Protein 8GQD (pdb70)

InterPro domains:
  IPR000749 ATP:guanido phosphotransferase [PTHR11547] (16-247)
  IPR014746 Glutamine synthetase/guanido kinase, catalytic domain [SSF55931] (2-262)
  IPR022414 ATP:guanido phosphotransferase, catalytic domain [PF00217] (51-243)
  IPR022414 ATP:guanido phosphotransferase, catalytic domain [PS51510] (21-244)
  IPR022415 ATP:guanido phosphotransferase active site [PS00112] (157-163)
  IPR023660 Protein arginine kinase [MF_00602] (11-335)
  IPR023660 Protein arginine kinase [cd07930] (19-243)
  IPR060285 Protein-arginine kinase McsB, C-terminal domain [PF27454] (256-333)

Solvent-accessible surface area: 75292 Å² total; per-residue (Å²): 212,62,128,17,30,116,77,43,127,31,129,47,23,91,66,12,59,149,44,12,0,26,12,27,10,32,1,85,18,10,9,12,20,63,92,42,71,5,8,22,92,122,100,76,61,79,12,0,75,122,4,8,68,51,18,83,106,22,32,110,129,44,65,49,78,48,36,111,122,66,86,137,60,34,39,88,33,32,34,22,61,58,19,24,36,73,105,5,42,155,36,99,8,0,0,5,8,5,20,116,109,72,37,22,3,10,1,0,4,9,68,1,23,9,21,2,8,3,38,2,24,44,112,63,22,58,45,15,43,88,95,0,43,74,27,28,70,56,30,18,140,49,54,84,24,15,58,25,123,82,2,0,26,12,5,18,29,52,50,15,6,1,11,7,4,52,1,9,15,12,0,1,0,4,2,0,2,45,74,136,69,27,107,125,10,22,54,63,22,16,69,102,19,23,14,30,128,26,35,54,48,72,74,92,37,103,81,0,5,0,36,33,2,14,3,15,62,2,3,9,52,60,14,85,69,5,8,76,39,1,48,112,18,11,94,68,14,30,103,23,0,87,112,16,12,114,88,20,41,102,169,68,87,47,91,18,41,18,99,4,26,71,5,6,5,20,3,31,46,1,56,41,5,43,40,104,67,0,10,56,47,5,4,18,6,14,17,0,27,41,36,139,49,17,137,40,27,34,87,20,10,19,13,0,4,15,15,0,34,47,34,7,23,95,72,104,105,105,73,107,38,3,51,67,59,12,0,49,40,0,68,114,52,10,164,158,32,83,1,28,110,84,32,121,29,130,46,23,94,79,22,76,176,62,14,0,27,17,20,10,31,1,84,18,10,10,12,18,65,93,41,73,6,9,22,94,122,102,76,62,79,12,0,76,122,4,8,67,53,16,83,106,22,30,110,128,42,63,50,78,47,36,112,121,67,86,137,61,34,40,86,38,33,33,23,52,57,20,23,35,72,104,5,43,154,37,101,7,0,0,5,6,5,20,116,111,69,36,21,3,10,0,0,3,9,66,2,24,8,21,2,8,2,37,2,22,45,111,61,23,58,46,16,46,84,97,1,44,74,26,27,71,56,29,19,136,49,53,83,25,14,60,25,121,84,1,0,26,9,4,15,28,58,52,14,6,1,12,7,2,58,0,10,15,12,0,3,0,5,2,0,2,44,74,134,75,27,106,127,13,22,61,61,22,19,80,103,23,22,17,34,135,26,35,48,48,72,74,92,39,104,82,0,9,0,36,33,1,15,3,20,65,1,2,7,55,59,16,85,67,5,8,79,37,1,47,110,20,9,84,64,12,26,102,22,0,92,120,13,19,111,92,20,42,104,165,67,86,46,90,18,40,17,99,4,21,70,6,9,5,19,2,31,48,1,61,40,6,44,41,105,67,0,12,58,47,0,4,19,0,17,18,0,20,37,24,131,42,31,115,41,76,35,57,7,2,23,10,8,6,11,7,4,35,48,33,1,16,94,73,108,105,108,74,107,36,4,53,69,61,12,0,49,10,0,67,114,51,3,166,175,39,125,13,25,113,76,40,112,30,130,47,19,102,55,22,71,126,59,17,0,28,19,22,9,33,1,83,19,10,10,8,19,60,92,39,63,3,9,21,88,121,101,77,61,78,11,0,76,124,4,8,68,51,16,83,105,22,31,111,128,43,64,49,80,50,34,112,122,67,86,137,58,35,40,92,37,32,33,20,61,58,19,24,35,74,105,5,42,153,35,99,9,0,1,5,7,4,19,115,108,69,38,20,3,10,0,0,3,10,64,1,23,10,23,2,7,2,37,1,22,46,111,62,23,59,46,15,42,86,95,0,40,74,27,27,68,57,30,14,135,48,52,82,24,13,60,23,127,84,1,0,23,11,4,15,26,54,51,14,4,1,10,8,4,53,0,9,17,12,0,3,0,5,2,0,2,45,75,136,74,28,105,126,11,23,56,62,22,15,73,102,18,23,14,30,127,25,35,46,44,72,75,92,38,105,80,0,10,0,35,34,3,14,2,12,62,2,2,9,50,59,14,83,68,6,6,79,36,1,55,109,17,10,95,85,14,26,111,30,0,85,102,13,22,114,89,25,49,104,167,67,89,46,90,21,37,17,99,4,24,72,6,7,5,19,2,32,46,0,59,42,5,42,41,105,70,0,12,59,46,0,4,18,4,19,22,0,27,43,33,129,52,31,125,44,70,40,48,8,6,26,7,1,11,13,12,3,29,46,23,6,11,79,72,98,100,98,73,94,32,1,51,62,32,10,0,51,11,0,56,99,43,6,154,181,47,125,11,25,116,74,43,132,29,130,47,42,100,77,21,86,161,60,13,0,28,17,22,10,32,2,83,19,10,9,12,18,66,95,42,71,5,9,21,95,122,101,77,62,78,10,0,76,124,4,8,67,51,18,82,105,23,31,111,128,43,63,49,79,50,34,112,123,67,86,138,59,35,42,87,38,33,34,23,58,58,20,23,35,73,102,5,43,156,36,99,8,0,1,4,6,4,19,116,110,70,38,21,3,10,1,0,2,9,64,2,23,10,22,2,8,2,37,2,22,47,111,62,22,59,47,16,45,87,96,1,42,73,28,26,71,57,30,16,138,48,52,82,24,16,60,26,122,87,2,0,25,11,4,16,30,58,52,16,5,1,11,7,3,56,0,8,16,12,0,1,0,4,2,0,2,45,74,134,78,28,106,126,10,23,66,68,21,18,86,112,23,23,15,33,134,25,36,50,50,71,73,93,37,104,80,1,9,0,35,33,3,14,2,20,63,2,4,7,57,60,14,85,68,5,7,78,38,1,45,106,17,11,88,76,14,25,111,28,0,87,109,14,18,110,90,19,38,103,167,68,86,49,89,19,40,15,101,4,25,70,6,9,6,17,2,33,48,1,60,37,5,42,42,104,67,0,13,58,46,0,4,17,2,31,19,0,49,48,30,115,45,19,128,28,79,83,93,13,8,27,24,0,6,15,15,4,33,48,35,7,18,95,75,108,107,106,74,107,38,3,52,69,50,12,0,48,20,0,67,108,36,2,150,179,147,3,90,38,25,108,47,46,54,168,66,29,74,163,105,33,49,12,0,15,37,64,5,29,75,51,12,116,92,70,29,26,74,68,2,104,160,52,8,39,33,58,70,126,8,86,21,83,92,29,78,53,38,71,84,161,149,106,181,148,4,89,37,25,109,48,47,55,169,68,29,75,163,104,34,52,13,0,15,36,63,6,30,76,53,12,115,93,71,30,26,72,69,4,105,160,51,12,38,33,55,71,131,8,91,19,78,93,26,75,47,36,72,90,145,149,104,181,148,4,90,37,23,107,42,48,55,169,68,28,74,163,104,34,45,12,0,14,33,63,5,29,75,52,11,118,93,72,30,24,73,68,1,105,158,45,6,34,33,51,50,123,16,92,18,78,92,28,73,42,36,75,90,144,151,107,179,146,3,88,42,25,108,48,46,54,168,67,28,75,164,106,35,47,12,0,16,37,63,5,30,76,52,11,118,92,72,31,26,75,70,3,104,161,48,8,36,32,53,52,120,18,92,18,80,93,27,77,46,36,76,94,145,151,106

Structure (mmCIF, N/CA/C/O backbone):
data_8GQD
#
_entry.id   8GQD
#
_cell.length_a   1.00
_cell.length_b   1.00
_cell.length_c   1.00
_cell.angle_alpha   90.00
_cell.angle_beta   90.00
_cell.angle_gamma   90.00
#
_symmetry.space_group_name_H-M   'P 1'
#
loop_
_entity.id
_entity.type
_entity.pdbx_description
1 polymer 'Protein-arginine kinase'
2 polymer 'Protein-arginine kinase activator protein'
3 non-polymer 'ZINC ION'
#
loop_
_atom_site.group_PDB
_atom_site.id
_atom_site.type_symbol
_atom_site.label_atom_id
_atom_site.label_alt_id
_atom_site.label_comp_id
_atom_site.label_asym_id
_atom_site.label_entity_id
_atom_site.label_seq_id
_atom_site.pdbx_PDB_ins_code
_atom_site.Cartn_x
_atom_site.Cartn_y
_atom_site.Cartn_z
_atom_site.occupancy
_atom_site.B_iso_or_equiv
_atom_site.auth_seq_id
_atom_site.auth_comp_id
_atom_site.auth_asym_id
_atom_site.auth_atom_id
_atom_site.pdbx_PDB_model_num
ATOM 1 N N . MET A 1 1 ? 139.925 85.590 121.142 1.00 61.80 1 MET D N 1
ATOM 2 C CA . MET A 1 1 ? 141.117 86.470 121.283 1.00 61.80 1 MET D CA 1
ATOM 3 C C . MET A 1 1 ? 141.259 86.984 122.712 1.00 61.80 1 MET D C 1
ATOM 4 O O . MET A 1 1 ? 142.188 86.615 123.432 1.00 61.80 1 MET D O 1
ATOM 9 N N . THR A 1 2 ? 140.362 87.937 123.069 1.00 63.21 2 THR D N 1
ATOM 10 C CA . THR A 1 2 ? 140.345 88.597 124.392 1.00 63.21 2 THR D CA 1
ATOM 11 C C . THR A 1 2 ? 139.628 87.614 125.297 1.00 63.21 2 THR D C 1
ATOM 12 O O . THR A 1 2 ? 138.697 86.954 124.786 1.00 63.21 2 THR D O 1
ATOM 16 N N . HIS A 1 3 ? 139.994 87.554 126.570 1.00 67.53 3 HIS D N 1
ATOM 17 C CA . HIS A 1 3 ? 139.509 86.515 127.462 1.00 67.53 3 HIS D CA 1
ATOM 18 C C . HIS A 1 3 ? 138.378 86.968 128.384 1.00 67.53 3 HIS D C 1
ATOM 19 O O . HIS A 1 3 ? 138.088 86.261 129.352 1.00 67.53 3 HIS D O 1
ATOM 26 N N . ASN A 1 4 ? 137.693 88.077 128.078 1.00 56.40 4 ASN D N 1
ATOM 27 C CA . ASN A 1 4 ? 136.655 88.644 128.941 1.00 56.40 4 ASN D CA 1
ATOM 28 C C . ASN A 1 4 ? 135.252 88.497 128.345 1.00 56.40 4 ASN D C 1
ATOM 29 O O . ASN A 1 4 ? 134.429 89.416 128.444 1.00 56.40 4 ASN D O 1
ATOM 34 N N . ILE A 1 5 ? 134.949 87.329 127.769 1.00 45.33 5 ILE D N 1
ATOM 35 C CA . ILE A 1 5 ? 133.603 86.981 127.318 1.00 45.33 5 ILE D CA 1
ATOM 36 C C . ILE A 1 5 ? 133.054 85.738 128.014 1.00 45.33 5 ILE D C 1
ATOM 37 O O . ILE A 1 5 ? 131.862 85.444 127.870 1.00 45.33 5 ILE D O 1
ATOM 42 N N . HIS A 1 6 ? 133.880 84.994 128.769 1.00 54.68 6 HIS D N 1
ATOM 43 C CA . HIS A 1 6 ? 133.350 83.983 129.687 1.00 54.68 6 HIS D CA 1
ATOM 44 C C . HIS A 1 6 ? 134.014 83.918 131.055 1.00 54.68 6 HIS D C 1
ATOM 45 O O . HIS A 1 6 ? 133.501 83.178 131.900 1.00 54.68 6 HIS D O 1
ATOM 52 N N . ASP A 1 7 ? 135.113 84.636 131.328 1.00 63.61 7 ASP D N 1
ATOM 53 C CA . ASP A 1 7 ? 135.733 84.432 132.639 1.00 63.61 7 ASP D CA 1
ATOM 54 C C . ASP A 1 7 ? 134.877 84.962 133.780 1.00 63.61 7 ASP D C 1
ATOM 55 O O . ASP A 1 7 ? 135.149 84.625 134.939 1.00 63.61 7 ASP D O 1
ATOM 60 N N . ASN A 1 8 ? 133.875 85.786 133.485 1.00 65.61 8 ASN D N 1
ATOM 61 C CA . ASN A 1 8 ? 132.835 86.145 134.443 1.00 65.61 8 ASN D CA 1
ATOM 62 C C . ASN A 1 8 ? 131.685 85.150 134.305 1.00 65.61 8 ASN D C 1
ATOM 63 O O . ASN A 1 8 ? 130.989 85.126 133.286 1.00 65.61 8 ASN D O 1
ATOM 68 N N . ILE A 1 9 ? 131.500 84.316 135.325 1.00 67.25 9 ILE D N 1
ATOM 69 C CA . ILE A 1 9 ? 130.248 83.602 135.550 1.00 67.25 9 ILE D CA 1
ATOM 70 C C . ILE A 1 9 ? 129.959 83.679 137.039 1.00 67.25 9 ILE D C 1
ATOM 71 O O . ILE A 1 9 ? 130.853 83.480 137.870 1.00 67.25 9 ILE D O 1
ATOM 76 N N . SER A 1 10 ? 128.709 83.985 137.367 1.00 65.94 10 SER D N 1
ATOM 77 C CA . SER A 1 10 ? 128.258 84.028 138.743 1.00 65.94 10 SER D CA 1
ATOM 78 C C . SER A 1 10 ? 126.755 83.783 138.761 1.00 65.94 10 SER D C 1
ATOM 79 O O . SER A 1 10 ? 126.103 83.716 137.715 1.00 65.94 10 SER D O 1
ATOM 82 N N . GLN A 1 11 ? 126.207 83.643 139.968 1.00 65.13 11 GLN D N 1
ATOM 83 C CA . GLN A 1 11 ? 124.773 83.407 140.111 1.00 65.13 11 GLN D CA 1
ATOM 84 C C . GLN A 1 11 ? 123.964 84.589 139.592 1.00 65.13 11 GLN D C 1
ATOM 85 O O . GLN A 1 11 ? 122.916 84.406 138.955 1.00 65.13 11 GLN D O 1
ATOM 91 N N . TRP A 1 12 ? 124.453 85.808 139.828 1.00 58.56 12 TRP D N 1
ATOM 92 C CA . TRP A 1 12 ? 123.679 86.998 139.488 1.00 58.56 12 TRP D CA 1
ATOM 93 C C . TRP A 1 12 ? 123.645 87.242 137.988 1.00 58.56 12 TRP D C 1
ATOM 94 O O . TRP A 1 12 ? 122.740 87.927 137.500 1.00 58.56 12 TRP D O 1
ATOM 105 N N . MET A 1 13 ? 124.624 86.722 137.245 1.00 59.69 13 MET D N 1
ATOM 106 C CA . MET A 1 13 ? 124.571 86.779 135.788 1.00 59.69 13 MET D CA 1
ATOM 107 C C . MET A 1 13 ? 123.818 85.600 135.187 1.00 59.69 13 MET D C 1
ATOM 108 O O . MET A 1 13 ? 123.368 85.691 134.039 1.00 59.69 13 MET D O 1
ATOM 113 N N . LYS A 1 14 ? 123.650 84.511 135.941 1.00 60.07 14 LYS D N 1
ATOM 114 C CA . LYS A 1 14 ? 123.080 83.274 135.404 1.00 60.07 14 LYS D CA 1
ATOM 115 C C . LYS A 1 14 ? 121.576 83.189 135.640 1.00 60.07 14 LYS D C 1
ATOM 116 O O . LYS A 1 14 ? 120.797 83.104 134.686 1.00 60.07 14 LYS D O 1
ATOM 122 N N . SER A 1 15 ? 121.157 83.206 136.904 1.00 57.16 15 SER D N 1
ATOM 123 C CA . SER A 1 15 ? 119.763 82.941 137.257 1.00 57.16 15 SER D CA 1
ATOM 124 C C . SER A 1 15 ? 118.999 84.262 137.344 1.00 57.16 15 SER D C 1
ATOM 125 O O . SER A 1 15 ? 118.590 84.710 138.417 1.00 57.16 15 SER D O 1
ATOM 128 N N . ASN A 1 16 ? 118.797 84.878 136.176 1.00 45.31 16 ASN D N 1
ATOM 129 C CA . ASN A 1 16 ? 118.169 86.197 136.060 1.00 45.31 16 ASN D CA 1
ATOM 130 C C . ASN A 1 16 ? 117.055 86.201 135.012 1.00 45.31 16 ASN D C 1
ATOM 131 O O . ASN A 1 16 ? 116.887 87.162 134.254 1.00 45.31 16 ASN D O 1
ATOM 136 N N . GLU A 1 17 ? 116.261 85.136 134.980 1.00 39.20 17 GLU D N 1
ATOM 137 C CA . GLU A 1 17 ? 115.154 85.006 134.043 1.00 39.20 17 GLU D CA 1
ATOM 138 C C . GLU A 1 17 ? 113.806 84.988 134.746 1.00 39.20 17 GLU D C 1
ATOM 139 O O . GLU A 1 17 ? 112.838 85.543 134.225 1.00 39.20 17 GLU D O 1
ATOM 145 N N . GLU A 1 18 ? 113.716 84.358 135.932 1.00 38.60 18 GLU D N 1
ATOM 146 C CA . GLU A 1 18 ? 112.487 84.388 136.779 1.00 38.60 18 GLU D CA 1
ATOM 147 C C . GLU A 1 18 ? 112.096 85.846 137.067 1.00 38.60 18 GLU D C 1
ATOM 148 O O . GLU A 1 18 ? 110.904 86.143 136.842 1.00 38.60 18 GLU D O 1
ATOM 154 N N . THR A 1 19 ? 113.004 86.711 137.563 1.00 26.96 19 THR D N 1
ATOM 155 C CA . THR A 1 19 ? 112.744 88.138 137.755 1.00 26.96 19 THR D CA 1
ATOM 156 C C . THR A 1 19 ? 113.719 88.867 136.837 1.00 26.96 19 THR D C 1
ATOM 157 O O . THR A 1 19 ? 114.783 89.317 137.288 1.00 26.96 19 THR D O 1
ATOM 161 N N . PRO A 1 20 ? 113.415 88.991 135.544 1.00 24.10 20 PRO D N 1
ATOM 162 C CA . PRO A 1 20 ? 114.398 89.537 134.603 1.00 24.10 20 PRO D CA 1
ATOM 163 C C . PRO A 1 20 ? 114.565 91.047 134.655 1.00 24.10 20 PRO D C 1
ATOM 164 O O . PRO A 1 20 ? 115.460 91.570 133.983 1.00 24.10 20 PRO D O 1
ATOM 168 N N . ILE A 1 21 ? 113.737 91.761 135.422 1.00 18.13 21 ILE D N 1
ATOM 169 C CA . ILE A 1 21 ? 113.819 93.216 135.483 1.00 18.13 21 ILE D CA 1
ATOM 170 C C . ILE A 1 21 ? 114.884 93.693 136.469 1.00 18.13 21 ILE D C 1
ATOM 171 O O . ILE A 1 21 ? 115.183 94.894 136.509 1.00 18.13 21 ILE D O 1
ATOM 176 N N . VAL A 1 22 ? 115.508 92.787 137.227 1.00 21.14 22 VAL D N 1
ATOM 177 C CA . VAL A 1 22 ? 116.598 93.117 138.140 1.00 21.14 22 VAL D CA 1
ATOM 178 C C . VAL A 1 22 ? 117.868 92.444 137.642 1.00 21.14 22 VAL D C 1
ATOM 179 O O . VAL A 1 22 ? 117.841 91.292 137.198 1.00 21.14 22 VAL D O 1
ATOM 183 N N . MET A 1 23 ? 118.987 93.162 137.750 1.00 23.77 23 MET D N 1
ATOM 184 C CA . MET A 1 23 ? 120.258 92.735 137.178 1.00 23.77 23 MET D CA 1
ATOM 185 C C . MET A 1 23 ? 121.346 92.472 138.217 1.00 23.77 23 MET D C 1
ATOM 186 O O . MET A 1 23 ? 121.990 91.421 138.159 1.00 23.77 23 MET D O 1
ATOM 191 N N . SER A 1 24 ? 121.575 93.374 139.170 1.00 28.90 24 SER D N 1
ATOM 192 C CA . SER A 1 24 ? 122.420 93.069 140.326 1.00 28.90 24 SER D CA 1
ATOM 193 C C . SER A 1 24 ? 122.123 94.074 141.433 1.00 28.90 24 SER D C 1
ATOM 194 O O . SER A 1 24 ? 121.237 94.924 141.308 1.00 28.90 24 SER D O 1
ATOM 197 N N . SER A 1 25 ? 122.881 93.959 142.526 1.00 30.21 25 SER D N 1
ATOM 198 C CA . SER A 1 25 ? 122.720 94.786 143.710 1.00 30.21 25 SER D CA 1
ATOM 199 C C . SER A 1 25 ? 124.089 95.149 144.273 1.00 30.21 25 SER D C 1
ATOM 200 O O . SER A 1 25 ? 125.060 94.408 144.103 1.00 30.21 25 SER D O 1
ATOM 203 N N . ARG A 1 26 ? 124.152 96.301 144.947 1.00 28.87 26 ARG D N 1
ATOM 204 C CA . ARG A 1 26 ? 125.371 96.810 145.561 1.00 28.87 26 ARG D CA 1
ATOM 205 C C . ARG A 1 26 ? 125.147 97.136 147.030 1.00 28.87 26 ARG D C 1
ATOM 206 O O . ARG A 1 26 ? 124.021 97.400 147.458 1.00 28.87 26 ARG D O 1
ATOM 214 N N . ILE A 1 27 ? 126.239 97.124 147.792 1.00 32.04 27 ILE D N 1
ATOM 215 C CA . ILE A 1 27 ? 126.291 97.709 149.130 1.00 32.04 27 ILE D CA 1
ATOM 216 C C . ILE A 1 27 ? 127.711 98.193 149.380 1.00 32.04 27 ILE D C 1
ATOM 217 O O . ILE A 1 27 ? 128.680 97.523 149.013 1.00 32.04 27 ILE D O 1
ATOM 222 N N . ARG A 1 28 ? 127.827 99.357 150.013 1.00 35.45 28 ARG D N 1
ATOM 223 C CA . ARG A 1 28 ? 129.105 99.966 150.346 1.00 35.45 28 ARG D CA 1
ATOM 224 C C . ARG A 1 28 ? 129.242 100.122 151.854 1.00 35.45 28 ARG D C 1
ATOM 225 O O . ARG A 1 28 ? 128.265 100.038 152.600 1.00 35.45 28 ARG D O 1
ATOM 233 N N . LEU A 1 29 ? 130.484 100.330 152.300 1.00 38.01 29 LEU D N 1
ATOM 234 C CA . LEU A 1 29 ? 130.789 100.579 153.712 1.00 38.01 29 LEU D CA 1
ATOM 235 C C . LEU A 1 29 ? 132.029 101.474 153.752 1.00 38.01 29 LEU D C 1
ATOM 236 O O . LEU A 1 29 ? 133.160 100.984 153.763 1.00 38.01 29 LEU D O 1
ATOM 241 N N . ALA A 1 30 ? 131.804 102.781 153.802 1.00 42.92 30 ALA D N 1
ATOM 242 C CA . ALA A 1 30 ? 132.878 103.767 153.793 1.00 42.92 30 ALA D CA 1
ATOM 243 C C . ALA A 1 30 ? 133.235 104.153 155.223 1.00 42.92 30 ALA D C 1
ATOM 244 O O . ALA A 1 30 ? 132.360 104.557 155.996 1.00 42.92 30 ALA D O 1
ATOM 246 N N . ARG A 1 31 ? 134.516 104.038 155.569 1.00 50.79 31 ARG D N 1
ATOM 247 C CA . ARG A 1 31 ? 134.981 104.408 156.898 1.00 50.79 31 ARG D CA 1
ATOM 248 C C . ARG A 1 31 ? 136.452 104.793 156.848 1.00 50.79 31 ARG D C 1
ATOM 249 O O . ARG A 1 31 ? 137.258 104.127 156.196 1.00 50.79 31 ARG D O 1
ATOM 257 N N . ASN A 1 32 ? 136.786 105.868 157.555 1.00 56.89 32 ASN D N 1
ATOM 258 C CA . ASN A 1 32 ? 138.128 106.434 157.559 1.00 56.89 32 ASN D CA 1
ATOM 259 C C . ASN A 1 32 ? 139.006 105.643 158.531 1.00 56.89 32 ASN D C 1
ATOM 260 O O . ASN A 1 32 ? 138.644 104.550 158.977 1.00 56.89 32 ASN D O 1
ATOM 265 N N . LEU A 1 33 ? 140.178 106.188 158.869 1.00 64.39 33 LEU D N 1
ATOM 266 C CA . LEU A 1 33 ? 141.194 105.483 159.639 1.00 64.39 33 LEU D CA 1
ATOM 267 C C . LEU A 1 33 ? 141.788 106.412 160.689 1.00 64.39 33 LEU D C 1
ATOM 268 O O . LEU A 1 33 ? 141.830 107.632 160.512 1.00 64.39 33 LEU D O 1
ATOM 273 N N . GLU A 1 34 ? 142.251 105.812 161.783 1.00 68.45 34 GLU D N 1
ATOM 274 C CA . GLU A 1 34 ? 142.881 106.517 162.887 1.00 68.45 34 GLU D CA 1
ATOM 275 C C . GLU A 1 34 ? 144.397 106.575 162.678 1.00 68.45 34 GLU D C 1
ATOM 276 O O . GLU A 1 34 ? 144.941 105.974 161.749 1.00 68.45 34 GLU D O 1
ATOM 282 N N . ASN A 1 35 ? 145.071 107.329 163.558 1.00 71.04 35 ASN D N 1
ATOM 283 C CA . ASN A 1 35 ? 146.536 107.486 163.591 1.00 71.04 35 ASN D CA 1
ATOM 284 C C . ASN A 1 35 ? 147.117 107.786 162.211 1.00 71.04 35 ASN D C 1
ATOM 285 O O . ASN A 1 35 ? 148.174 107.279 161.830 1.00 71.04 35 ASN D O 1
ATOM 290 N N . HIS A 1 36 ? 146.428 108.647 161.468 1.00 71.21 36 HIS D N 1
ATOM 291 C CA . HIS A 1 36 ? 146.905 109.115 160.175 1.00 71.21 36 HIS D CA 1
ATOM 292 C C . HIS A 1 36 ? 146.242 110.451 159.883 1.00 71.21 36 HIS D C 1
ATOM 293 O O . HIS A 1 36 ? 145.097 110.685 160.280 1.00 71.21 36 HIS D O 1
ATOM 300 N N . VAL A 1 37 ? 146.967 111.320 159.188 1.00 71.19 37 VAL D N 1
ATOM 301 C CA . VAL A 1 37 ? 146.561 112.712 159.006 1.00 71.19 37 VAL D CA 1
ATOM 302 C C . VAL A 1 37 ? 145.858 112.801 157.659 1.00 71.19 37 VAL D C 1
ATOM 303 O O . VAL A 1 37 ? 146.482 113.084 156.632 1.00 71.19 37 VAL D O 1
ATOM 307 N N . HIS A 1 38 ? 144.536 112.587 157.673 1.00 74.14 38 HIS D N 1
ATOM 308 C CA . HIS A 1 38 ? 143.682 112.738 156.498 1.00 74.14 38 HIS D CA 1
ATOM 309 C C . HIS A 1 38 ? 144.238 111.934 155.327 1.00 74.14 38 HIS D C 1
ATOM 310 O O . HIS A 1 38 ? 144.865 112.518 154.434 1.00 74.14 38 HIS D O 1
ATOM 317 N N . PRO A 1 39 ? 144.042 110.589 155.298 1.00 67.60 39 PRO D N 1
ATOM 318 C CA . PRO A 1 39 ? 144.810 109.707 154.395 1.00 67.60 39 PRO D CA 1
ATOM 319 C C . PRO A 1 39 ? 145.008 110.137 152.943 1.00 67.60 39 PRO D C 1
ATOM 320 O O . PRO A 1 39 ? 145.877 109.578 152.266 1.00 67.60 39 PRO D O 1
ATOM 324 N N . LEU A 1 40 ? 144.218 111.092 152.444 1.00 66.48 40 LEU D N 1
ATOM 325 C CA . LEU A 1 40 ? 144.300 111.532 151.058 1.00 66.48 40 LEU D CA 1
ATOM 326 C C . LEU A 1 40 ? 145.044 112.848 150.878 1.00 66.48 40 LEU D C 1
ATOM 327 O O . LEU A 1 40 ? 145.823 112.974 149.927 1.00 66.48 40 LEU D O 1
ATOM 332 N N . MET A 1 41 ? 144.835 113.828 151.754 1.00 70.46 41 MET D N 1
ATOM 333 C CA . MET A 1 41 ? 145.543 115.103 151.664 1.00 70.46 41 MET D CA 1
ATOM 334 C C . MET A 1 41 ? 146.980 114.878 152.112 1.00 70.46 41 MET D C 1
ATOM 335 O O . MET A 1 41 ? 147.261 114.753 153.307 1.00 70.46 41 MET D O 1
ATOM 340 N N . TYR A 1 42 ? 147.889 114.826 151.145 1.00 72.74 42 TYR D N 1
ATOM 341 C CA . TYR A 1 42 ? 149.294 114.556 151.402 1.00 72.74 42 TYR D CA 1
ATOM 342 C C . TYR A 1 42 ? 150.095 115.088 150.222 1.00 72.74 42 TYR D C 1
ATOM 343 O O . TYR A 1 42 ? 149.533 115.577 149.238 1.00 72.74 42 TYR D O 1
ATOM 352 N N . ALA A 1 43 ? 151.418 114.989 150.328 1.00 76.94 43 ALA D N 1
ATOM 353 C CA . ALA A 1 43 ? 152.342 115.482 149.312 1.00 76.94 43 ALA D CA 1
ATOM 354 C C . ALA A 1 43 ? 153.051 114.375 148.549 1.00 76.94 43 ALA D C 1
ATOM 355 O O . ALA A 1 43 ? 153.264 114.507 147.341 1.00 76.94 43 ALA D O 1
ATOM 357 N N . THR A 1 44 ? 153.417 113.287 149.222 1.00 75.13 44 THR D N 1
ATOM 358 C CA . THR A 1 44 ? 154.309 112.262 148.693 1.00 75.13 44 THR D CA 1
ATOM 359 C C . THR A 1 44 ? 153.629 110.890 148.673 1.00 75.13 44 THR D C 1
ATOM 360 O O . THR A 1 44 ? 152.432 110.752 148.935 1.00 75.13 44 THR D O 1
ATOM 364 N N . GLU A 1 45 ? 154.427 109.871 148.350 1.00 70.57 45 GLU D N 1
ATOM 365 C CA . GLU A 1 45 ? 154.014 108.471 148.352 1.00 70.57 45 GLU D CA 1
ATOM 366 C C . GLU A 1 45 ? 153.868 107.887 149.748 1.00 70.57 45 GLU D C 1
ATOM 367 O O . GLU A 1 45 ? 153.349 106.773 149.880 1.00 70.57 45 GLU D O 1
ATOM 373 N N . ASN A 1 46 ? 154.304 108.601 150.784 1.00 74.01 46 ASN D N 1
ATOM 374 C CA . ASN A 1 46 ? 154.567 107.960 152.067 1.00 74.01 46 ASN D CA 1
ATOM 375 C C . ASN A 1 46 ? 153.283 107.550 152.776 1.00 74.01 46 ASN D C 1
ATOM 376 O O . ASN A 1 46 ? 153.183 106.424 153.271 1.00 74.01 46 ASN D O 1
ATOM 381 N N . ASP A 1 47 ? 152.299 108.447 152.861 1.00 72.25 47 ASP D N 1
ATOM 382 C CA . ASP A 1 47 ? 151.034 108.068 153.482 1.00 72.25 47 ASP D CA 1
ATOM 383 C C . ASP A 1 47 ? 150.384 106.925 152.716 1.00 72.25 47 ASP D C 1
ATOM 384 O O . ASP A 1 47 ? 149.797 106.014 153.315 1.00 72.25 47 ASP D O 1
ATOM 389 N N . GLY A 1 48 ? 150.517 106.940 151.388 1.00 68.72 48 GLY D N 1
ATOM 390 C CA . GLY A 1 48 ? 149.979 105.857 150.589 1.00 68.72 48 GLY D CA 1
ATOM 391 C C . GLY A 1 48 ? 150.615 104.530 150.937 1.00 68.72 48 GLY D C 1
ATOM 392 O O . GLY A 1 48 ? 149.922 103.542 151.178 1.00 68.72 48 GLY D O 1
ATOM 393 N N . PHE A 1 49 ? 151.947 104.498 150.993 1.00 70.63 49 PHE D N 1
ATOM 394 C CA . PHE A 1 49 ? 152.638 103.252 151.304 1.00 70.63 49 PHE D CA 1
ATOM 395 C C . PHE A 1 49 ? 152.323 102.790 152.717 1.00 70.63 49 PHE D C 1
ATOM 396 O O . PHE A 1 49 ? 152.173 101.588 152.961 1.00 70.63 49 PHE D O 1
ATOM 404 N N . ARG A 1 50 ? 152.204 103.726 153.658 1.00 73.30 50 ARG D N 1
ATOM 405 C CA . ARG A 1 50 ? 151.916 103.346 155.035 1.00 73.30 50 ARG D CA 1
ATOM 406 C C . ARG A 1 50 ? 150.545 102.695 155.138 1.00 73.30 50 ARG D C 1
ATOM 407 O O . ARG A 1 50 ? 150.408 101.595 155.689 1.00 73.30 50 ARG D O 1
ATOM 415 N N . VAL A 1 51 ? 149.518 103.351 154.594 1.00 65.06 51 VAL D N 1
ATOM 416 C CA . VAL A 1 51 ? 148.176 102.783 154.663 1.00 65.06 51 VAL D CA 1
ATOM 417 C C . VAL A 1 51 ? 148.109 101.487 153.867 1.00 65.06 51 VAL D C 1
ATOM 418 O O . VAL A 1 51 ? 147.437 100.530 154.270 1.00 65.06 51 VAL D O 1
ATOM 422 N N . ILE A 1 52 ? 148.813 101.426 152.735 1.00 63.97 52 ILE D N 1
ATOM 423 C CA . ILE A 1 52 ? 148.769 100.238 151.892 1.00 63.97 52 ILE D CA 1
ATOM 424 C C . ILE A 1 52 ? 149.363 99.053 152.634 1.00 63.97 52 ILE D C 1
ATOM 425 O O . ILE A 1 52 ? 148.762 97.978 152.695 1.00 63.97 52 ILE D O 1
ATOM 430 N N . ASN A 1 53 ? 150.543 99.240 153.227 1.00 65.74 53 ASN D N 1
ATOM 431 C CA . ASN A 1 53 ? 151.173 98.166 153.983 1.00 65.74 53 ASN D CA 1
ATOM 432 C C . ASN A 1 53 ? 150.322 97.766 155.180 1.00 65.74 53 ASN D C 1
ATOM 433 O O . 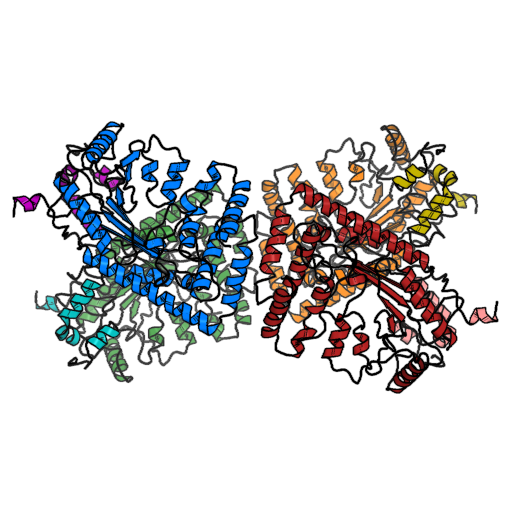ASN A 1 53 ? 150.180 96.572 155.480 1.00 65.74 53 ASN D O 1
ATOM 438 N N . GLU A 1 54 ? 149.745 98.753 155.870 1.00 65.44 54 GLU D N 1
ATOM 439 C CA . GLU A 1 54 ? 148.912 98.467 157.031 1.00 65.44 54 GLU D CA 1
ATOM 440 C C . GLU A 1 54 ? 147.735 97.579 156.653 1.00 65.44 54 GLU D C 1
ATOM 441 O O . GLU A 1 54 ? 147.541 96.505 157.233 1.00 65.44 54 GLU D O 1
ATOM 447 N N . VAL A 1 55 ? 146.951 98.000 155.659 1.00 60.31 55 VAL D N 1
ATOM 448 C CA . VAL A 1 55 ? 145.785 97.215 155.271 1.00 60.31 55 VAL D CA 1
ATOM 449 C C . VAL A 1 55 ? 146.209 95.906 154.615 1.00 60.31 55 VAL D C 1
ATOM 450 O O . VAL A 1 55 ? 145.457 94.924 154.635 1.00 60.31 55 VAL D O 1
ATOM 454 N N . GLN A 1 56 ? 147.412 95.855 154.038 1.00 66.63 56 GLN D N 1
ATOM 455 C CA . GLN A 1 56 ? 147.885 94.630 153.408 1.00 66.63 56 GLN D CA 1
ATOM 456 C C . GLN A 1 56 ? 148.165 93.558 154.450 1.00 66.63 56 GLN D C 1
ATOM 457 O O . GLN A 1 56 ? 147.588 92.465 154.405 1.00 66.63 56 GLN D O 1
ATOM 463 N N . ASP A 1 57 ? 149.046 93.854 155.410 1.00 67.45 57 ASP D N 1
ATOM 464 C CA . ASP A 1 57 ? 149.307 92.872 156.459 1.00 67.45 57 ASP D CA 1
ATOM 465 C C . ASP A 1 57 ? 148.139 92.733 157.427 1.00 67.45 57 ASP D C 1
ATOM 466 O O . ASP A 1 57 ? 148.140 91.808 158.245 1.00 67.45 57 ASP D O 1
ATOM 471 N N . ALA A 1 58 ? 147.150 93.629 157.365 1.00 64.93 58 ALA D N 1
ATOM 472 C CA . ALA A 1 58 ? 145.954 93.452 158.177 1.00 64.93 58 ALA D CA 1
ATOM 473 C C . ALA A 1 58 ? 145.184 92.201 157.782 1.00 64.93 58 ALA D C 1
ATOM 474 O O . ALA A 1 58 ? 144.505 91.599 158.620 1.00 64.93 58 ALA D O 1
ATOM 476 N N . LEU A 1 59 ? 145.273 91.795 156.512 1.00 63.12 59 LEU D N 1
ATOM 477 C CA . LEU A 1 59 ? 144.560 90.626 156.006 1.00 63.12 59 LEU D CA 1
ATOM 478 C C . LEU A 1 59 ? 145.438 89.946 154.957 1.00 63.12 59 LEU D C 1
ATOM 479 O O . LEU A 1 59 ? 145.420 90.343 153.780 1.00 63.12 59 LEU D O 1
ATOM 484 N N . PRO A 1 60 ? 146.224 88.930 155.334 1.00 63.55 60 PRO D N 1
ATOM 485 C CA . PRO A 1 60 ? 147.084 88.271 154.335 1.00 63.55 60 PRO D CA 1
ATOM 486 C C . PRO A 1 60 ? 146.337 87.383 153.352 1.00 63.55 60 PRO D C 1
ATOM 487 O O . PRO A 1 60 ? 146.940 86.960 152.358 1.00 63.55 60 PRO D O 1
ATOM 491 N N . ASN A 1 61 ? 145.058 87.086 153.584 1.00 64.46 61 ASN D N 1
ATOM 492 C CA . ASN A 1 61 ? 144.353 86.122 152.747 1.00 64.46 61 ASN D CA 1
ATOM 493 C C . ASN A 1 61 ? 144.031 86.651 151.354 1.00 64.46 61 ASN D C 1
ATOM 494 O O . ASN A 1 61 ? 143.670 85.851 150.485 1.00 64.46 61 ASN D O 1
ATOM 499 N N . PHE A 1 62 ? 144.151 87.957 151.120 1.00 60.09 62 PHE D N 1
ATOM 500 C CA . PHE A 1 62 ? 143.817 88.572 149.846 1.00 60.09 62 PHE D CA 1
ATOM 501 C C . PHE A 1 62 ? 145.093 88.938 149.090 1.00 60.09 62 PHE D C 1
ATOM 502 O O . PHE A 1 62 ? 146.213 88.737 149.566 1.00 60.09 62 PHE D O 1
ATOM 510 N N . GLU A 1 63 ? 144.907 89.482 147.888 1.00 58.78 63 GLU D N 1
ATOM 511 C CA . GLU A 1 63 ? 145.987 89.793 146.967 1.00 58.78 63 GLU D CA 1
ATOM 512 C C . GLU A 1 63 ? 145.777 91.189 146.403 1.00 58.78 63 GLU D C 1
ATOM 513 O O . GLU A 1 63 ? 144.643 91.654 146.265 1.00 58.78 63 GLU D O 1
ATOM 519 N N . LEU A 1 64 ? 146.882 91.845 146.064 1.00 59.96 64 LEU D N 1
ATOM 520 C CA . LEU A 1 64 ? 146.882 93.236 145.642 1.00 59.96 64 LEU D CA 1
ATOM 521 C C . LEU A 1 64 ? 147.063 93.353 144.134 1.00 59.96 64 LEU D C 1
ATOM 522 O O . LEU A 1 64 ? 147.613 92.463 143.482 1.00 59.96 64 LEU D O 1
ATOM 527 N N . MET A 1 65 ? 146.582 94.471 143.588 1.00 60.33 65 MET D N 1
ATOM 528 C CA . MET A 1 65 ? 146.760 94.830 142.178 1.00 60.33 65 MET D CA 1
ATOM 529 C C . MET A 1 65 ? 146.961 96.344 142.149 1.00 60.33 65 MET D C 1
ATOM 530 O O . MET A 1 65 ? 145.995 97.108 142.091 1.00 60.33 65 MET D O 1
ATOM 535 N N . ARG A 1 66 ? 148.219 96.769 142.175 1.00 65.89 66 ARG D N 1
ATOM 536 C CA . ARG A 1 66 ? 148.525 98.173 142.391 1.00 65.89 66 ARG D CA 1
ATOM 537 C C . ARG A 1 66 ? 148.266 98.995 141.131 1.00 65.89 66 ARG D C 1
ATOM 538 O O . ARG A 1 66 ? 148.056 98.471 140.034 1.00 65.89 66 ARG D O 1
ATOM 546 N N . LEU A 1 67 ? 148.282 100.317 141.315 1.00 67.39 67 LEU D N 1
ATOM 547 C CA . LEU A 1 67 ? 148.101 101.244 140.204 1.00 67.39 67 LEU D CA 1
ATOM 548 C C . LEU A 1 67 ? 149.372 101.393 139.375 1.00 67.39 67 LEU D C 1
ATOM 549 O O . LEU A 1 67 ? 149.297 101.707 138.182 1.00 67.39 67 LEU D O 1
ATOM 554 N N . ASP A 1 68 ? 150.540 101.176 139.982 1.00 69.12 68 ASP D N 1
ATOM 555 C CA . ASP A 1 68 ? 151.801 101.445 139.296 1.00 69.12 68 ASP D CA 1
ATOM 556 C C . ASP A 1 68 ? 152.086 100.424 138.201 1.00 69.12 68 ASP D C 1
ATOM 557 O O . ASP A 1 68 ? 152.521 100.795 137.106 1.00 69.12 68 ASP D O 1
ATOM 562 N N . GLN A 1 69 ? 151.851 99.141 138.471 1.00 68.52 69 GLN D N 1
ATOM 563 C CA . GLN A 1 69 ? 152.202 98.079 137.535 1.00 68.52 69 GLN D CA 1
ATOM 564 C C . GLN A 1 69 ? 151.159 97.865 136.439 1.00 68.52 69 GLN D C 1
ATOM 565 O O . GLN A 1 69 ? 151.278 96.886 135.693 1.00 68.52 69 GLN D O 1
ATOM 571 N N . MET A 1 70 ? 150.165 98.745 136.313 1.00 65.52 70 MET D N 1
ATOM 572 C CA . MET A 1 70 ? 149.047 98.564 135.394 1.00 65.52 70 MET D CA 1
ATOM 573 C C . MET A 1 70 ? 149.071 99.643 134.321 1.00 65.52 70 MET D C 1
ATOM 574 O O . MET A 1 70 ? 149.163 100.835 134.631 1.00 65.52 70 MET D O 1
ATOM 579 N N . ASP A 1 71 ? 148.986 99.217 133.064 1.00 62.05 71 ASP D N 1
ATOM 580 C CA . ASP A 1 71 ? 148.803 100.138 131.949 1.00 62.05 71 ASP D CA 1
ATOM 581 C C . ASP A 1 71 ? 147.336 100.553 131.844 1.00 62.05 71 ASP D C 1
ATOM 582 O O . ASP A 1 71 ? 146.452 99.986 132.491 1.00 62.05 71 ASP D O 1
ATOM 587 N N . GLN A 1 72 ? 147.083 101.566 131.008 1.00 56.88 72 GLN D N 1
ATOM 588 C CA . GLN A 1 72 ? 145.738 102.125 130.899 1.00 56.88 72 GLN D CA 1
ATOM 589 C C . GLN A 1 72 ? 144.730 101.102 130.392 1.00 56.88 72 GLN D C 1
ATOM 590 O O . GLN A 1 72 ? 143.544 101.178 130.738 1.00 56.88 72 GLN D O 1
ATOM 596 N N . GLN A 1 73 ? 145.178 100.148 129.573 1.00 55.59 73 GLN D N 1
ATOM 597 C CA . GLN A 1 73 ? 144.276 99.140 129.027 1.00 55.59 73 GLN D CA 1
ATOM 598 C C . GLN A 1 73 ? 143.612 98.341 130.141 1.00 55.59 73 GLN D C 1
ATOM 599 O O . GLN A 1 73 ? 142.381 98.279 130.228 1.00 55.59 73 GLN D O 1
ATOM 605 N N . SER A 1 74 ? 144.419 97.721 131.005 1.00 56.47 74 SER D N 1
ATOM 606 C CA . SER A 1 74 ? 143.862 96.948 132.109 1.00 56.47 74 SER D CA 1
ATOM 607 C C . SER A 1 74 ? 143.086 97.836 133.072 1.00 56.47 74 SER D C 1
ATOM 608 O O . SER A 1 74 ? 142.092 97.395 133.667 1.00 56.47 74 SER D O 1
ATOM 611 N N . LYS A 1 75 ? 143.510 99.093 133.218 1.00 57.34 75 LYS D N 1
ATOM 612 C CA . LYS A 1 75 ? 142.807 100.021 134.095 1.00 57.34 75 LYS D CA 1
ATOM 613 C C . LYS A 1 75 ? 141.367 100.220 133.637 1.00 57.34 75 LYS D C 1
ATOM 614 O O . LYS A 1 75 ? 140.427 100.078 134.427 1.00 57.34 75 LYS D O 1
ATOM 620 N N . MET A 1 76 ? 141.171 100.534 132.355 1.00 46.55 76 MET D N 1
ATOM 621 C CA . MET A 1 76 ? 139.809 100.704 131.859 1.00 46.55 76 MET D CA 1
ATOM 622 C C . MET A 1 76 ? 139.066 99.377 131.782 1.00 46.55 76 MET D C 1
ATOM 623 O O . MET A 1 76 ? 137.844 99.344 131.977 1.00 46.55 76 MET D O 1
ATOM 628 N N . LYS A 1 77 ? 139.775 98.278 131.505 1.00 49.01 77 LYS D N 1
ATOM 629 C CA . LYS A 1 77 ? 139.141 96.965 131.519 1.00 49.01 77 LYS D CA 1
ATOM 630 C C . LYS A 1 77 ? 138.531 96.651 132.874 1.00 49.01 77 LYS D C 1
ATOM 631 O O . LYS A 1 77 ? 137.486 95.994 132.945 1.00 49.01 77 LYS D O 1
ATOM 637 N N . MET A 1 78 ? 139.169 97.096 133.954 1.00 49.69 78 MET D N 1
ATOM 638 C CA . MET A 1 78 ? 138.622 96.885 135.288 1.00 49.69 78 MET D CA 1
ATOM 639 C C . MET A 1 78 ? 137.636 97.972 135.697 1.00 49.69 78 MET D C 1
ATOM 640 O O . MET A 1 78 ? 136.749 97.709 136.515 1.00 49.69 78 MET D O 1
ATOM 645 N N . VAL A 1 79 ? 137.760 99.183 135.150 1.00 44.62 79 VAL D N 1
ATOM 646 C CA . VAL A 1 79 ? 136.757 100.212 135.414 1.00 44.62 79 VAL D CA 1
ATOM 647 C C . VAL A 1 79 ? 135.410 99.792 134.845 1.00 44.62 79 VAL D C 1
ATOM 648 O O . VAL A 1 79 ? 134.371 99.935 135.499 1.00 44.62 79 VAL D O 1
ATOM 652 N N . ALA A 1 80 ? 135.404 99.264 133.622 1.00 43.41 80 ALA D N 1
ATOM 653 C CA . ALA A 1 80 ? 134.155 98.857 132.990 1.00 43.41 80 ALA D CA 1
ATOM 654 C C . ALA A 1 80 ? 133.562 97.590 133.590 1.00 43.41 80 ALA D C 1
ATOM 655 O O . ALA A 1 80 ? 132.491 97.170 133.142 1.00 43.41 80 ALA D O 1
ATOM 657 N N . LYS A 1 81 ? 134.219 96.973 134.570 1.00 46.59 81 LYS D N 1
ATOM 658 C CA . LYS A 1 81 ? 133.663 95.863 135.328 1.00 46.59 81 LYS D CA 1
ATOM 659 C C . LYS A 1 81 ? 133.108 96.302 136.680 1.00 46.59 81 LYS D C 1
ATOM 660 O O . LYS A 1 81 ? 132.692 95.451 137.473 1.00 46.59 81 LYS D O 1
ATOM 666 N N . HIS A 1 82 ? 133.084 97.609 136.956 1.00 38.55 82 HIS D N 1
ATOM 667 C CA . HIS A 1 82 ? 132.575 98.160 138.211 1.00 38.55 82 HIS D CA 1
ATOM 668 C C . HIS A 1 82 ? 133.367 97.633 139.408 1.00 38.55 82 HIS D C 1
ATOM 669 O O . HIS A 1 82 ? 132.839 96.967 140.300 1.00 38.55 82 HIS D O 1
ATOM 676 N N . LEU A 1 83 ? 134.664 97.942 139.398 1.00 43.09 83 LEU D N 1
ATOM 677 C CA . LEU A 1 83 ? 135.535 97.770 140.549 1.00 43.09 83 LEU D CA 1
ATOM 678 C C . LEU A 1 83 ? 136.366 99.010 140.839 1.00 43.09 83 LEU D C 1
ATOM 679 O O . LEU A 1 83 ? 137.162 98.992 141.783 1.00 43.09 83 LEU D O 1
ATOM 684 N N . ILE A 1 84 ? 136.225 100.073 140.047 1.00 48.88 84 ILE D N 1
ATOM 685 C CA . ILE A 1 84 ? 137.015 101.290 140.183 1.00 48.88 84 ILE D CA 1
ATOM 686 C C . ILE A 1 84 ? 136.100 102.469 139.884 1.00 48.88 84 ILE D C 1
ATOM 687 O O . ILE A 1 84 ? 135.149 102.359 139.106 1.00 48.88 84 ILE D O 1
ATOM 692 N N . SER A 1 85 ? 136.383 103.594 140.525 1.00 52.63 85 SER D N 1
ATOM 693 C CA . SER A 1 85 ? 135.873 104.902 140.163 1.00 52.63 85 SER D CA 1
ATOM 694 C C . SER A 1 85 ? 137.022 105.772 139.654 1.00 52.63 85 SER D C 1
ATOM 695 O O . SER A 1 85 ? 138.187 105.499 139.960 1.00 52.63 85 SER D O 1
ATOM 698 N N . PRO A 1 86 ? 136.744 106.818 138.857 1.00 58.54 86 PRO D N 1
ATOM 699 C CA . PRO A 1 86 ? 137.858 107.561 138.234 1.00 58.54 86 PRO D CA 1
ATOM 700 C C . PRO A 1 86 ? 138.837 108.207 139.207 1.00 58.54 86 PRO D C 1
ATOM 701 O O . PRO A 1 86 ? 140.047 108.232 138.933 1.00 58.54 86 PRO D O 1
ATOM 705 N N . GLU A 1 87 ? 138.365 108.728 140.341 1.00 61.99 87 GLU D N 1
ATOM 706 C CA . GLU A 1 87 ? 139.282 109.373 141.276 1.00 61.99 87 GLU D CA 1
ATOM 707 C C . GLU A 1 87 ? 140.310 108.408 141.856 1.00 61.99 87 GLU D C 1
ATOM 708 O O . GLU A 1 87 ? 141.301 108.866 142.434 1.00 61.99 87 GLU D O 1
ATOM 714 N N . LEU A 1 88 ? 140.107 107.098 141.717 1.00 57.72 88 LEU D N 1
ATOM 715 C CA . LEU A 1 88 ? 141.149 106.144 142.071 1.00 57.72 88 LEU D CA 1
ATOM 716 C C . LEU A 1 88 ? 142.280 106.175 141.053 1.00 57.72 88 LEU D C 1
ATOM 717 O O . LEU A 1 88 ? 143.456 106.249 141.424 1.00 57.72 88 LEU D O 1
ATOM 722 N N . ILE A 1 89 ? 141.946 106.113 139.760 1.00 59.23 89 ILE D N 1
ATOM 723 C CA . ILE A 1 89 ? 142.989 106.129 138.742 1.00 59.23 89 ILE D CA 1
ATOM 724 C C . ILE A 1 89 ? 143.664 107.492 138.665 1.00 59.23 89 ILE D C 1
ATOM 725 O O . ILE A 1 89 ? 144.792 107.592 138.171 1.00 59.23 89 ILE D O 1
ATOM 730 N N . LYS A 1 90 ? 143.006 108.547 139.147 1.00 65.35 90 LYS D N 1
ATOM 731 C CA . LYS A 1 90 ? 143.618 109.871 139.200 1.00 65.35 90 LYS D CA 1
ATOM 732 C C . LYS A 1 90 ? 144.579 110.049 140.372 1.00 65.35 90 LYS D C 1
ATOM 733 O O . LYS A 1 90 ? 145.077 111.162 140.569 1.00 65.35 90 LYS D O 1
ATOM 739 N N . GLN A 1 91 ? 144.856 108.996 141.141 1.00 67.19 91 GLN D N 1
ATOM 740 C CA . GLN A 1 91 ? 145.578 109.087 142.411 1.00 67.19 91 GLN D CA 1
ATOM 741 C C . GLN A 1 91 ? 146.866 108.276 142.315 1.00 67.19 91 GLN D C 1
ATOM 742 O O . GLN A 1 91 ? 146.808 107.033 142.298 1.00 67.19 91 GLN D O 1
ATOM 748 N N . PRO A 1 92 ? 148.049 108.905 142.244 1.00 70.63 92 PRO D N 1
ATOM 749 C CA . PRO A 1 92 ? 149.278 108.107 142.084 1.00 70.63 92 PRO D CA 1
ATOM 750 C C . PRO A 1 92 ? 149.573 107.178 143.248 1.00 70.63 92 PRO D C 1
ATOM 751 O O . PRO A 1 92 ? 150.305 106.197 143.064 1.00 70.63 92 PRO D O 1
ATOM 755 N N . ALA A 1 93 ? 149.031 107.450 144.433 1.00 64.85 93 ALA D N 1
ATOM 756 C CA . ALA A 1 93 ? 149.253 106.622 145.609 1.00 64.85 93 ALA D CA 1
ATOM 757 C C . ALA A 1 93 ? 148.192 105.547 145.794 1.00 64.85 93 ALA D C 1
ATOM 758 O O . ALA A 1 93 ? 148.244 104.811 146.784 1.00 64.85 93 ALA D O 1
ATOM 760 N N . ALA A 1 94 ? 147.241 105.432 144.872 1.00 60.76 94 ALA D N 1
ATOM 761 C CA . ALA A 1 94 ? 146.109 104.548 145.071 1.00 60.76 94 ALA D CA 1
ATOM 762 C C . ALA A 1 94 ? 146.493 103.098 144.799 1.00 60.76 94 ALA D C 1
ATOM 763 O O . ALA A 1 94 ? 147.538 102.790 144.223 1.00 60.76 94 ALA D O 1
ATOM 765 N N . ALA A 1 95 ? 145.613 102.203 145.227 1.00 55.28 95 ALA D N 1
ATOM 766 C CA . ALA A 1 95 ? 145.795 100.772 145.052 1.00 55.28 95 ALA D CA 1
ATOM 767 C C . ALA A 1 95 ? 144.430 100.116 145.173 1.00 55.28 95 ALA D C 1
ATOM 768 O O . ALA A 1 95 ? 143.420 100.783 145.410 1.00 55.28 95 ALA D O 1
ATOM 770 N N . VAL A 1 96 ? 144.406 98.799 145.008 1.00 51.90 96 VAL D N 1
ATOM 771 C CA . VAL A 1 96 ? 143.172 98.029 145.097 1.00 51.90 96 VAL D CA 1
ATOM 772 C C . VAL A 1 96 ? 143.512 96.644 145.615 1.00 51.90 96 VAL D C 1
ATOM 773 O O . VAL A 1 96 ? 144.500 96.036 145.194 1.00 51.90 96 VAL D O 1
ATOM 777 N N . LEU A 1 97 ? 142.691 96.159 146.530 1.00 53.30 97 LEU D N 1
ATOM 778 C CA . LEU A 1 97 ? 142.687 94.777 146.972 1.00 53.30 97 LEU D CA 1
ATOM 779 C C . LEU A 1 97 ? 141.443 94.100 146.422 1.00 53.30 97 LEU D C 1
ATOM 780 O O . LEU A 1 97 ? 140.453 94.754 146.092 1.00 53.30 97 LEU D O 1
ATOM 785 N N . VAL A 1 98 ? 141.511 92.779 146.294 1.00 55.60 98 VAL D N 1
ATOM 786 C CA . VAL A 1 98 ? 140.440 92.004 145.683 1.00 55.60 98 VAL D CA 1
ATOM 787 C C . VAL A 1 98 ? 140.326 90.652 146.372 1.00 55.60 98 VAL D C 1
ATOM 788 O O . VAL A 1 98 ? 141.083 90.328 147.292 1.00 55.60 98 VAL D O 1
ATOM 792 N N . ASN A 1 99 ? 139.349 89.873 145.924 1.00 54.27 99 ASN D N 1
ATOM 793 C CA . ASN A 1 99 ? 139.218 88.460 146.232 1.00 54.27 99 ASN D CA 1
ATOM 794 C C . ASN A 1 99 ? 139.148 87.726 144.904 1.00 54.27 99 ASN D C 1
ATOM 795 O O . ASN A 1 99 ? 138.368 88.109 144.027 1.00 54.27 99 ASN D O 1
ATOM 800 N N . ASP A 1 100 ? 139.967 86.682 144.748 1.00 60.08 100 ASP D N 1
ATOM 801 C CA . ASP A 1 100 ? 140.052 86.009 143.454 1.00 60.08 100 ASP D CA 1
ATOM 802 C C . ASP A 1 100 ? 138.732 85.348 143.083 1.00 60.08 100 ASP D C 1
ATOM 803 O O . ASP A 1 100 ? 138.420 85.208 141.895 1.00 60.08 100 ASP D O 1
ATOM 808 N N . ASP A 1 101 ? 137.944 84.939 144.081 1.00 58.86 101 ASP D N 1
ATOM 809 C CA . ASP A 1 101 ? 136.573 84.516 143.819 1.00 58.86 101 ASP D CA 1
ATOM 810 C C . ASP A 1 101 ? 135.726 85.651 143.254 1.00 58.86 101 ASP D C 1
ATOM 811 O O . ASP A 1 101 ? 134.722 85.387 142.585 1.00 58.86 101 ASP D O 1
ATOM 816 N N . GLU A 1 102 ? 136.112 86.902 143.510 1.00 56.02 102 GLU D N 1
ATOM 817 C CA . GLU A 1 102 ? 135.494 88.079 142.906 1.00 56.02 102 GLU D CA 1
ATOM 818 C C . GLU A 1 102 ? 134.023 88.211 143.306 1.00 56.02 102 GLU D C 1
ATOM 819 O O . GLU A 1 102 ? 133.111 88.143 142.481 1.00 56.02 102 GLU D O 1
ATOM 825 N N . SER A 1 103 ? 133.816 88.387 144.611 1.00 52.99 103 SER D N 1
ATOM 826 C CA . SER A 1 103 ? 132.545 88.846 145.150 1.00 52.99 103 SER D CA 1
ATOM 827 C C . SER A 1 103 ? 132.687 90.021 146.104 1.00 52.99 103 SER D C 1
ATOM 828 O O . SER A 1 103 ? 131.666 90.602 146.486 1.00 52.99 103 SER D O 1
ATOM 831 N N . LEU A 1 104 ? 133.905 90.384 146.503 1.00 46.88 104 LEU D N 1
ATOM 832 C CA . LEU A 1 104 ? 134.165 91.477 147.425 1.00 46.88 104 LEU D CA 1
ATOM 833 C C . LEU A 1 104 ? 135.366 92.266 146.927 1.00 46.88 104 LEU D C 1
ATOM 834 O O . LEU A 1 104 ? 136.077 91.845 146.011 1.00 46.88 104 LEU D O 1
ATOM 839 N N . SER A 1 105 ? 135.594 93.423 147.538 1.00 44.25 105 SER D N 1
ATOM 840 C CA . SER A 1 105 ? 136.660 94.305 147.088 1.00 44.25 105 SER D CA 1
ATOM 841 C C . SER A 1 105 ? 136.955 95.327 148.174 1.00 44.25 105 SER D C 1
ATOM 842 O O . SER A 1 105 ? 136.190 95.497 149.124 1.00 44.25 105 SER D O 1
ATOM 845 N N . VAL A 1 106 ? 138.101 95.989 148.026 1.00 47.12 106 VAL D N 1
ATOM 846 C CA . VAL A 1 106 ? 138.536 97.062 148.912 1.00 47.12 106 VAL D CA 1
ATOM 847 C C . VAL A 1 106 ? 139.312 98.063 148.073 1.00 47.12 106 VAL D C 1
ATOM 848 O O . VAL A 1 106 ? 140.339 97.720 147.479 1.00 47.12 106 VAL D O 1
ATOM 852 N N . MET A 1 107 ? 138.840 99.306 148.034 1.00 45.45 107 MET D N 1
ATOM 853 C CA . MET A 1 107 ? 139.469 100.362 147.245 1.00 45.45 107 MET D CA 1
ATOM 854 C C . MET A 1 107 ? 140.283 101.240 148.187 1.00 45.45 107 MET D C 1
ATOM 855 O O . MET A 1 107 ? 139.839 102.288 148.653 1.00 45.45 107 MET D O 1
ATOM 860 N N . ILE A 1 108 ? 141.510 100.791 148.453 1.00 53.32 108 ILE D N 1
ATOM 861 C CA . ILE A 1 108 ? 142.382 101.498 149.380 1.00 53.32 108 ILE D CA 1
ATOM 862 C C . ILE A 1 108 ? 142.708 102.876 148.835 1.00 53.32 108 ILE D C 1
ATOM 863 O O . ILE A 1 108 ? 143.022 103.043 147.650 1.00 53.32 108 ILE D O 1
ATOM 868 N N . ASN A 1 109 ? 142.642 103.873 149.712 1.00 57.17 109 ASN D N 1
ATOM 869 C CA . ASN A 1 109 ? 143.109 105.223 149.414 1.00 57.17 109 ASN D CA 1
ATOM 870 C C . ASN A 1 109 ? 142.391 105.828 148.210 1.00 57.17 109 ASN D C 1
ATOM 871 O O . ASN A 1 109 ? 142.935 106.686 147.515 1.00 57.17 109 ASN D O 1
ATOM 876 N N . GLU A 1 110 ? 141.163 105.387 147.947 1.00 56.04 110 GLU D N 1
ATOM 877 C CA . GLU A 1 110 ? 140.399 105.937 146.837 1.00 56.04 110 GLU D CA 1
ATOM 878 C C . GLU A 1 110 ? 139.969 107.365 147.136 1.00 56.04 110 GLU D C 1
ATOM 879 O O . GLU A 1 110 ? 140.446 108.311 146.502 1.00 56.04 110 GLU D O 1
ATOM 885 N N . GLU A 1 111 ? 139.068 107.530 148.107 1.00 59.54 111 GLU D N 1
ATOM 886 C CA . GLU A 1 111 ? 138.647 108.865 148.524 1.00 59.54 111 GLU D CA 1
ATOM 887 C C . GLU A 1 111 ? 138.120 108.759 149.956 1.00 59.54 111 GLU D C 1
ATOM 888 O O . GLU A 1 111 ? 136.971 108.366 150.171 1.00 59.54 111 GLU D O 1
ATOM 894 N N . ASP A 1 112 ? 138.973 109.118 150.912 1.00 55.61 112 ASP D N 1
ATOM 895 C CA . ASP A 1 112 ? 138.608 109.320 152.310 1.00 55.61 112 ASP D CA 1
ATOM 896 C C . ASP A 1 112 ? 138.022 108.072 152.960 1.00 55.61 112 ASP D C 1
ATOM 897 O O . ASP A 1 112 ? 137.138 108.178 153.813 1.00 55.61 112 ASP D O 1
ATOM 902 N N . HIS A 1 113 ? 138.493 106.885 152.603 1.00 51.15 113 HIS D N 1
ATOM 903 C CA . HIS A 1 113 ? 137.890 105.663 153.132 1.00 51.15 113 HIS D CA 1
ATOM 904 C C . HIS A 1 113 ? 138.793 104.475 152.809 1.00 51.15 113 HIS D C 1
ATOM 905 O O . HIS A 1 113 ? 139.961 104.642 152.435 1.00 51.15 113 HIS D O 1
ATOM 912 N N . ILE A 1 114 ? 138.249 103.268 152.998 1.00 48.47 114 ILE D N 1
ATOM 913 C CA . ILE A 1 114 ? 138.785 102.050 152.402 1.00 48.47 114 ILE D CA 1
ATOM 914 C C . ILE A 1 114 ? 137.697 101.325 151.605 1.00 48.47 114 ILE D C 1
ATOM 915 O O . ILE A 1 114 ? 137.999 100.602 150.649 1.00 48.47 114 ILE D O 1
ATOM 920 N N . ARG A 1 115 ? 136.428 101.515 151.984 1.00 42.77 115 ARG D N 1
ATOM 921 C CA . ARG A 1 115 ? 135.263 101.135 151.173 1.00 42.77 115 ARG D CA 1
ATOM 922 C C . ARG A 1 115 ? 135.241 99.636 150.860 1.00 42.77 115 ARG D C 1
ATOM 923 O O . ARG A 1 115 ? 135.582 99.185 149.768 1.00 42.77 115 ARG D O 1
ATOM 931 N N . ILE A 1 116 ? 134.877 98.866 151.876 1.00 43.11 116 ILE D N 1
ATOM 932 C CA . ILE A 1 116 ? 134.559 97.464 151.648 1.00 43.11 116 ILE D CA 1
ATOM 933 C C . ILE A 1 116 ? 133.270 97.401 150.842 1.00 43.11 116 ILE D C 1
ATOM 934 O O . ILE A 1 116 ? 132.174 97.573 151.384 1.00 43.11 116 ILE D O 1
ATOM 939 N N . GLN A 1 117 ? 133.402 97.135 149.548 1.00 38.40 117 GLN D N 1
ATOM 940 C CA . GLN A 1 117 ? 132.282 96.975 148.634 1.00 38.40 117 GLN D CA 1
ATOM 941 C C . GLN A 1 117 ? 131.984 95.495 148.432 1.00 38.40 117 GLN D C 1
ATOM 942 O O . GLN A 1 117 ? 132.874 94.647 148.523 1.00 38.40 117 GLN D O 1
ATOM 948 N N . ALA A 1 118 ? 130.716 95.189 148.159 1.00 35.65 118 ALA D N 1
ATOM 949 C CA . ALA A 1 118 ? 130.297 93.809 147.927 1.00 35.65 118 ALA D CA 1
ATOM 950 C C . ALA A 1 118 ? 129.134 93.800 146.948 1.00 35.65 118 ALA D C 1
ATOM 951 O O . ALA A 1 118 ? 128.060 94.324 147.254 1.00 35.65 118 ALA D O 1
ATOM 953 N N . MET A 1 119 ? 129.354 93.198 145.785 1.00 34.92 119 MET D N 1
ATOM 954 C CA . MET A 1 119 ? 128.337 92.976 144.772 1.00 34.92 119 MET D CA 1
ATOM 955 C C . MET A 1 119 ? 128.062 91.485 144.673 1.00 34.92 119 MET D C 1
ATOM 956 O O . MET A 1 119 ? 128.931 90.656 144.955 1.00 34.92 119 MET D O 1
ATOM 961 N N . GLY A 1 120 ? 126.848 91.137 144.262 1.00 46.04 120 GLY D N 1
ATOM 962 C CA . GLY A 1 120 ? 126.526 89.729 144.228 1.00 46.04 120 GLY D CA 1
ATOM 963 C C . GLY A 1 120 ? 125.126 89.324 143.821 1.00 46.04 120 GLY D C 1
ATOM 964 O O . GLY A 1 120 ? 124.531 89.902 142.906 1.00 46.04 120 GLY D O 1
ATOM 965 N N . THR A 1 121 ? 124.603 88.310 144.510 1.00 55.83 121 THR D N 1
ATOM 966 C CA . THR A 1 121 ? 123.421 87.589 144.066 1.00 55.83 121 THR D CA 1
ATOM 967 C C . THR A 1 121 ? 122.183 88.481 144.084 1.00 55.83 121 THR D C 1
ATOM 968 O O . THR A 1 121 ? 122.177 89.601 144.602 1.00 55.83 121 THR D O 1
ATOM 972 N N . ASP A 1 122 ? 121.117 87.938 143.504 1.00 56.77 122 ASP D N 1
ATOM 973 C CA . ASP A 1 122 ? 119.843 88.622 143.340 1.00 56.77 122 ASP D CA 1
ATOM 974 C C . ASP A 1 122 ? 118.817 88.236 144.397 1.00 56.77 122 ASP D C 1
ATOM 975 O O . ASP A 1 122 ? 117.791 88.916 144.524 1.00 56.77 122 ASP D O 1
ATOM 980 N N . THR A 1 123 ? 119.060 87.156 145.144 1.00 61.95 123 THR D N 1
ATOM 981 C CA . THR A 1 123 ? 118.085 86.679 146.121 1.00 61.95 123 THR D CA 1
ATOM 982 C C . THR A 1 123 ? 117.812 87.733 147.186 1.00 61.95 123 THR D C 1
ATOM 983 O O . THR A 1 123 ? 116.673 88.182 147.359 1.00 61.95 123 THR D O 1
ATOM 987 N N . THR A 1 124 ? 118.851 88.142 147.911 1.00 47.56 124 THR D N 1
ATOM 988 C CA . THR A 1 124 ? 118.700 89.082 149.009 1.00 47.56 124 THR D CA 1
ATOM 989 C C . THR A 1 124 ? 119.976 89.890 149.170 1.00 47.56 124 THR D C 1
ATOM 990 O O . THR A 1 124 ? 121.078 89.407 148.896 1.00 47.56 124 THR D O 1
ATOM 994 N N . LEU A 1 125 ? 119.808 91.132 149.616 1.00 36.22 125 LEU D N 1
ATOM 995 C CA . LEU A 1 125 ? 120.935 91.946 150.043 1.00 36.22 125 LEU D CA 1
ATOM 996 C C . LEU A 1 125 ? 121.474 91.506 151.399 1.00 36.22 125 LEU D C 1
ATOM 997 O O . LEU A 1 125 ? 122.609 91.854 151.749 1.00 36.22 125 LEU D O 1
ATOM 1002 N N . GLN A 1 126 ? 120.691 90.737 152.160 1.00 41.06 126 GLN D N 1
ATOM 1003 C CA . GLN A 1 126 ? 121.068 90.411 153.529 1.00 41.06 126 GLN D CA 1
ATOM 1004 C C . GLN A 1 126 ? 122.263 89.470 153.570 1.00 41.06 126 GLN D C 1
ATOM 1005 O O . GLN A 1 126 ? 123.113 89.585 154.456 1.00 41.06 126 GLN D O 1
ATOM 1011 N N . ALA A 1 127 ? 122.346 88.529 152.630 1.00 43.50 127 ALA D N 1
ATOM 1012 C CA . ALA A 1 127 ? 123.495 87.632 152.601 1.00 43.50 127 ALA D CA 1
ATOM 1013 C C . ALA A 1 127 ? 124.777 88.401 152.314 1.00 43.50 127 ALA D C 1
ATOM 1014 O O . ALA A 1 127 ? 125.820 88.151 152.934 1.00 43.50 127 ALA D O 1
ATOM 1016 N N . LEU A 1 128 ? 124.712 89.354 151.385 1.00 39.90 128 LEU D N 1
ATOM 1017 C CA . LEU A 1 128 ? 125.870 90.192 151.097 1.00 39.90 128 LEU D CA 1
ATOM 1018 C C . LEU A 1 128 ? 126.251 91.030 152.311 1.00 39.90 128 LEU D C 1
ATOM 1019 O O . LEU A 1 128 ? 127.439 91.171 152.635 1.00 39.90 128 LEU D O 1
ATOM 1024 N N . TYR A 1 129 ? 125.252 91.599 152.991 1.00 42.31 129 TYR D N 1
ATOM 1025 C CA . TYR A 1 129 ? 125.522 92.363 154.204 1.00 42.31 129 TYR D CA 1
ATOM 1026 C C . TYR A 1 129 ? 126.171 91.491 155.270 1.00 42.31 129 TYR D C 1
ATOM 1027 O O . TYR A 1 129 ? 127.065 91.941 155.994 1.00 42.31 129 TYR D O 1
ATOM 1036 N N . ASN A 1 130 ? 125.744 90.233 155.369 1.00 46.26 130 ASN D N 1
ATOM 1037 C CA . ASN A 1 130 ? 126.319 89.331 156.358 1.00 46.26 130 ASN D CA 1
ATOM 1038 C C . ASN A 1 130 ? 127.761 88.987 156.013 1.00 46.26 130 ASN D C 1
ATOM 1039 O O . ASN A 1 130 ? 128.608 88.877 156.906 1.00 46.26 130 ASN D O 1
ATOM 1044 N N . GLN A 1 131 ? 128.060 88.809 154.726 1.00 45.90 131 GLN D N 1
ATOM 1045 C CA . GLN A 1 131 ? 129.445 88.572 154.328 1.00 45.90 131 GLN D CA 1
ATOM 1046 C C . GLN A 1 131 ? 130.321 89.777 154.656 1.00 45.90 131 GLN D C 1
ATOM 1047 O O . GLN A 1 131 ? 131.441 89.632 155.171 1.00 45.90 131 GLN D O 1
ATOM 1053 N N . ALA A 1 132 ? 129.822 90.980 154.373 1.00 44.89 132 ALA D N 1
ATOM 1054 C CA . ALA A 1 132 ? 130.597 92.172 154.693 1.00 44.89 132 ALA D CA 1
ATOM 1055 C C . ALA A 1 132 ? 130.775 92.324 156.200 1.00 44.89 132 ALA D C 1
ATOM 1056 O O . ALA A 1 132 ? 131.821 92.786 156.664 1.00 44.89 132 ALA D O 1
ATOM 1058 N N . SER A 1 133 ? 129.774 91.922 156.985 1.00 46.48 133 SER D N 1
ATOM 1059 C CA . SER A 1 133 ? 129.919 91.950 158.439 1.00 46.48 133 SER D CA 1
ATOM 1060 C C . SER A 1 133 ? 130.955 90.934 158.914 1.00 46.48 133 SER D C 1
ATOM 1061 O O . SER A 1 133 ? 131.725 91.206 159.850 1.00 46.48 133 SER D O 1
ATOM 1064 N N . SER A 1 134 ? 130.977 89.753 158.289 1.00 47.35 134 SER D N 1
ATOM 1065 C CA . SER A 1 134 ? 131.966 88.735 158.620 1.00 47.35 134 SER D CA 1
ATOM 1066 C C . SER A 1 134 ? 133.365 89.113 158.151 1.00 47.35 134 SER D C 1
ATOM 1067 O O . SER A 1 134 ? 134.332 88.451 158.541 1.00 47.35 134 SER D O 1
ATOM 1070 N N . ILE A 1 135 ? 133.490 90.130 157.303 1.00 49.06 135 ILE D N 1
ATOM 1071 C CA . ILE A 1 135 ? 134.794 90.760 157.077 1.00 49.06 135 ILE D CA 1
ATOM 1072 C C . ILE A 1 135 ? 135.059 91.868 158.107 1.00 49.06 135 ILE D C 1
ATOM 1073 O O . ILE A 1 135 ? 136.208 92.073 158.540 1.00 49.06 135 ILE D O 1
ATOM 1078 N N . ASP A 1 136 ? 134.007 92.585 158.505 1.00 51.40 136 ASP D N 1
ATOM 1079 C CA . ASP A 1 136 ? 134.177 93.776 159.327 1.00 51.40 136 ASP D CA 1
ATOM 1080 C C . ASP A 1 136 ? 134.602 93.415 160.741 1.00 51.40 136 ASP D C 1
ATOM 1081 O O . ASP A 1 136 ? 135.323 94.187 161.387 1.00 51.40 136 ASP D O 1
ATOM 1086 N N . ASP A 1 137 ? 134.124 92.277 161.257 1.00 58.81 137 ASP D N 1
ATOM 1087 C CA . ASP A 1 137 ? 134.580 91.838 162.581 1.00 58.81 137 ASP D CA 1
ATOM 1088 C C . ASP A 1 137 ? 136.098 91.731 162.591 1.00 58.81 137 ASP D C 1
ATOM 1089 O O . ASP A 1 137 ? 136.766 92.275 163.476 1.00 58.81 137 ASP D O 1
ATOM 1094 N N . GLU A 1 138 ? 136.662 91.075 161.572 1.00 62.97 138 GLU D N 1
ATOM 1095 C CA . GLU A 1 138 ? 138.108 90.902 161.494 1.00 62.97 138 GLU D CA 1
ATOM 1096 C C . GLU A 1 138 ? 138.815 92.245 161.385 1.00 62.97 138 GLU D C 1
ATOM 1097 O O . GLU A 1 138 ? 139.791 92.505 162.105 1.00 62.97 138 GLU D O 1
ATOM 1103 N N . LEU A 1 139 ? 138.333 93.122 160.497 1.00 58.43 139 LEU D N 1
ATOM 1104 C CA . LEU A 1 139 ? 139.049 94.382 160.297 1.00 58.43 139 LEU D CA 1
ATOM 1105 C C . LEU A 1 139 ? 139.026 95.242 161.558 1.00 58.43 139 LEU D C 1
ATOM 1106 O O . LEU A 1 139 ? 140.078 95.692 162.026 1.00 58.43 139 LEU D O 1
ATOM 1111 N N . ASP A 1 140 ? 137.842 95.492 162.123 1.00 61.96 140 ASP D N 1
ATOM 1112 C CA . ASP A 1 140 ? 137.767 96.328 163.318 1.00 61.96 140 ASP D CA 1
ATOM 1113 C C . ASP A 1 140 ? 138.343 95.638 164.548 1.00 61.96 140 ASP D C 1
ATOM 1114 O O . ASP A 1 140 ? 138.613 96.312 165.548 1.00 61.96 140 ASP D O 1
ATOM 1119 N N . ARG A 1 141 ? 138.536 94.317 164.503 1.00 68.03 141 ARG D N 1
ATOM 1120 C CA . ARG A 1 141 ? 139.214 93.629 165.592 1.00 68.03 141 ARG D CA 1
ATOM 1121 C C . ARG A 1 141 ? 140.717 93.854 165.518 1.00 68.03 141 ARG D C 1
ATOM 1122 O O . ARG A 1 141 ? 141.369 94.065 166.547 1.00 68.03 141 ARG D O 1
ATOM 1130 N N . SER A 1 142 ? 141.284 93.817 164.315 1.00 67.84 142 SER D N 1
ATOM 1131 C CA . SER A 1 142 ? 142.729 93.947 164.179 1.00 67.84 142 SER D CA 1
ATOM 1132 C C . SER A 1 142 ? 143.227 95.384 164.294 1.00 67.84 142 SER D C 1
ATOM 1133 O O . SER A 1 142 ? 144.443 95.600 164.240 1.00 67.84 142 SER D O 1
ATOM 1136 N N . LEU A 1 143 ? 142.343 96.368 164.440 1.00 66.83 143 LEU D N 1
ATOM 1137 C CA . LEU A 1 143 ? 142.757 97.763 164.393 1.00 66.83 143 LEU D CA 1
ATOM 1138 C C . LEU A 1 143 ? 141.633 98.634 164.939 1.00 66.83 143 LEU D C 1
ATOM 1139 O O . LEU A 1 143 ? 140.481 98.208 165.037 1.00 66.83 143 LEU D O 1
ATOM 1144 N N . ASP A 1 144 ? 141.996 99.859 165.319 1.00 67.84 144 ASP D N 1
ATOM 1145 C CA . ASP A 1 144 ? 141.070 100.846 165.873 1.00 67.84 144 ASP D CA 1
ATOM 1146 C C . ASP A 1 144 ? 140.649 101.834 164.792 1.00 67.84 144 ASP D C 1
ATOM 1147 O O . ASP A 1 144 ? 141.497 102.497 164.184 1.00 67.84 144 ASP D O 1
ATOM 1152 N N . ILE A 1 145 ? 139.341 101.935 164.574 1.00 61.99 145 ILE D N 1
ATOM 1153 C CA . ILE A 1 145 ? 138.763 102.811 163.573 1.00 61.99 145 ILE D CA 1
ATOM 1154 C C . ILE A 1 145 ? 138.221 104.055 164.269 1.00 61.99 145 ILE D C 1
ATOM 1155 O O . ILE A 1 145 ? 137.899 104.051 165.461 1.00 61.99 145 ILE D O 1
ATOM 1160 N N . SER A 1 146 ? 138.114 105.145 163.507 1.00 63.07 146 SER D N 1
ATOM 1161 C CA . SER A 1 146 ? 137.675 106.439 164.031 1.00 63.07 146 SER D CA 1
ATOM 1162 C C . SER A 1 146 ? 136.167 106.420 164.290 1.00 63.07 146 SER D C 1
ATOM 1163 O O . SER A 1 146 ? 135.363 107.016 163.571 1.00 63.07 146 SER D O 1
ATOM 1166 N N . TYR A 1 147 ? 135.791 105.717 165.354 1.00 60.40 147 TYR D N 1
ATOM 1167 C CA . TYR A 1 147 ? 134.399 105.620 165.767 1.00 60.40 147 TYR D CA 1
ATOM 1168 C C . TYR A 1 147 ? 134.040 106.753 166.722 1.00 60.40 147 TYR D C 1
ATOM 1169 O O . TYR A 1 147 ? 134.886 107.263 167.462 1.00 60.40 147 TYR D O 1
ATOM 1178 N N . ASP A 1 148 ? 132.768 107.144 166.689 1.00 61.24 148 ASP D N 1
ATOM 1179 C CA . ASP A 1 148 ? 132.207 108.137 167.590 1.00 61.24 148 ASP D CA 1
ATOM 1180 C C . ASP A 1 148 ? 130.924 107.581 168.189 1.00 61.24 148 ASP D C 1
ATOM 1181 O O . ASP A 1 148 ? 130.310 106.661 167.644 1.00 61.24 148 ASP D O 1
ATOM 1186 N N . GLU A 1 149 ? 130.523 108.156 169.323 1.00 62.51 149 GLU D N 1
ATOM 1187 C CA . GLU A 1 149 ? 129.370 107.692 170.087 1.00 62.51 149 GLU D CA 1
ATOM 1188 C C . GLU A 1 149 ? 128.124 108.529 169.830 1.00 62.51 149 GLU D C 1
ATOM 1189 O O . GLU A 1 149 ? 127.048 107.975 169.587 1.00 62.51 149 GLU D O 1
ATOM 1195 N N . GLN A 1 150 ? 128.244 109.856 169.897 1.00 62.25 150 GLN D N 1
ATOM 1196 C CA . GLN A 1 150 ? 127.121 110.722 169.557 1.00 62.25 150 GLN D CA 1
ATOM 1197 C C . GLN A 1 150 ? 126.687 110.485 168.118 1.00 62.25 150 GLN D C 1
ATOM 1198 O O . GLN A 1 150 ? 125.548 110.085 167.852 1.00 62.25 150 GLN D O 1
ATOM 1204 N N . LEU A 1 151 ? 127.592 110.726 167.176 1.00 60.40 151 LEU D N 1
ATOM 1205 C CA . LEU A 1 151 ? 127.444 110.232 165.819 1.00 60.40 151 LEU D CA 1
ATOM 1206 C C . LEU A 1 151 ? 127.908 108.779 165.777 1.00 60.40 151 LEU D C 1
ATOM 1207 O O . LEU A 1 151 ? 128.313 108.203 166.790 1.00 60.40 151 LEU D O 1
ATOM 1212 N N . GLY A 1 152 ? 127.856 108.177 164.595 1.00 55.62 152 GLY D N 1
ATOM 1213 C CA . GLY A 1 152 ? 128.270 106.796 164.438 1.00 55.62 152 GLY D CA 1
ATOM 1214 C C . GLY A 1 152 ? 129.733 106.702 164.063 1.00 55.62 152 GLY D C 1
ATOM 1215 O O . GLY A 1 152 ? 130.606 107.053 164.862 1.00 55.62 152 GLY D O 1
ATOM 1216 N N . TYR A 1 153 ? 130.014 106.224 162.854 1.00 53.50 153 TYR D N 1
ATOM 1217 C CA . TYR A 1 153 ? 131.352 106.302 162.290 1.00 53.50 153 TYR D CA 1
ATOM 1218 C C . TYR A 1 153 ? 131.599 107.744 161.848 1.00 53.50 153 TYR D C 1
ATOM 1219 O O . TYR A 1 153 ? 130.795 108.642 162.112 1.00 53.50 153 TYR D O 1
ATOM 1228 N N . LEU A 1 154 ? 132.724 107.996 161.176 1.00 59.67 154 LEU D N 1
ATOM 1229 C CA . LEU A 1 154 ? 133.097 109.365 160.826 1.00 59.67 154 LEU D CA 1
ATOM 1230 C C . LEU A 1 154 ? 133.969 109.306 159.572 1.00 59.67 154 LEU D C 1
ATOM 1231 O O . LEU A 1 154 ? 135.178 109.080 159.669 1.00 59.67 154 LEU D O 1
ATOM 1236 N N . THR A 1 155 ? 133.345 109.514 158.411 1.00 52.73 155 THR D N 1
ATOM 1237 C CA . THR A 1 155 ? 133.997 109.358 157.116 1.00 52.73 155 THR D CA 1
ATOM 1238 C C . THR A 1 155 ? 134.092 110.659 156.335 1.00 52.73 155 THR D C 1
ATOM 1239 O O . THR A 1 155 ? 135.196 111.084 155.984 1.00 52.73 155 THR D O 1
ATOM 1243 N N . THR A 1 156 ? 132.966 111.315 156.069 1.00 54.11 156 THR D N 1
ATOM 1244 C CA . THR A 1 156 ? 132.912 112.450 155.158 1.00 54.11 156 THR D CA 1
ATOM 1245 C C . THR A 1 156 ? 131.531 113.077 155.285 1.00 54.11 156 THR D C 1
ATOM 1246 O O . THR A 1 156 ? 130.541 112.363 155.459 1.00 54.11 156 THR D O 1
ATOM 1250 N N . CYS A 1 157 ? 131.473 114.410 155.189 1.00 55.46 157 CYS D N 1
ATOM 1251 C CA . CYS A 1 157 ? 130.291 115.116 155.699 1.00 55.46 157 CYS D CA 1
ATOM 1252 C C . CYS A 1 157 ? 129.051 114.861 154.856 1.00 55.46 157 CYS D C 1
ATOM 1253 O O . CYS A 1 157 ? 128.093 114.250 155.366 1.00 55.46 157 CYS D O 1
ATOM 1256 N N . PRO A 1 158 ? 128.981 115.275 153.587 1.00 54.78 158 PRO D N 1
ATOM 1257 C CA . PRO A 1 158 ? 127.691 115.226 152.881 1.00 54.78 158 PRO D CA 1
ATOM 1258 C C . PRO A 1 158 ? 127.223 113.828 152.511 1.00 54.78 158 PRO D C 1
ATOM 1259 O O . PRO A 1 158 ? 126.083 113.694 152.048 1.00 54.78 158 PRO D O 1
ATOM 1263 N N . THR A 1 159 ? 128.043 112.793 152.703 1.00 51.82 159 THR D N 1
ATOM 1264 C CA . THR A 1 159 ? 127.746 111.459 152.189 1.00 51.82 159 THR D CA 1
ATOM 1265 C C . THR A 1 159 ? 127.505 110.451 153.302 1.00 51.82 159 THR D C 1
ATOM 1266 O O . THR A 1 159 ? 126.437 109.833 153.344 1.00 51.82 159 THR D O 1
ATOM 1270 N N . ASN A 1 160 ? 128.464 110.269 154.208 1.00 48.56 160 ASN D N 1
ATOM 1271 C CA . ASN A 1 160 ? 128.424 109.182 155.186 1.00 48.56 160 ASN D CA 1
ATOM 1272 C C . ASN A 1 160 ? 128.956 109.707 156.512 1.00 48.56 160 ASN D C 1
ATOM 1273 O O . ASN A 1 160 ? 130.157 109.954 156.648 1.00 48.56 160 ASN D O 1
ATOM 1278 N N . ILE A 1 161 ? 128.055 109.874 157.480 1.00 52.87 161 ILE D N 1
ATOM 1279 C CA . ILE A 1 161 ? 128.421 110.130 158.862 1.00 52.87 161 ILE D CA 1
ATOM 1280 C C . ILE A 1 161 ? 127.866 109.061 159.790 1.00 52.87 161 ILE D C 1
ATOM 1281 O O . ILE A 1 161 ? 128.605 108.492 160.600 1.00 52.87 161 ILE D O 1
ATOM 1286 N N . GLY A 1 162 ? 126.575 108.774 159.690 1.00 48.65 162 GLY D N 1
ATOM 1287 C CA . GLY A 1 162 ? 125.943 107.833 160.587 1.00 48.65 162 GLY D CA 1
ATOM 1288 C C . GLY A 1 162 ? 126.505 106.444 160.406 1.00 48.65 162 GLY D C 1
ATOM 1289 O O . GLY A 1 162 ? 127.147 105.893 161.304 1.00 48.65 162 GLY D O 1
ATOM 1290 N N . THR A 1 163 ? 126.262 105.873 159.234 1.00 40.80 163 THR D N 1
ATOM 1291 C CA . THR A 1 163 ? 126.882 104.625 158.832 1.00 40.80 163 THR D CA 1
ATOM 1292 C C . THR A 1 163 ? 127.235 104.732 157.359 1.00 40.80 163 THR D C 1
ATOM 1293 O O . THR A 1 163 ? 126.618 105.488 156.605 1.00 40.80 163 THR D O 1
ATOM 1297 N N . GLY A 1 164 ? 128.237 103.967 156.953 1.00 38.55 164 GLY D N 1
ATOM 1298 C CA . GLY A 1 164 ? 128.709 104.043 155.592 1.00 38.55 164 GLY D CA 1
ATOM 1299 C C . GLY A 1 164 ? 127.881 103.300 154.575 1.00 38.55 164 GLY D C 1
ATOM 1300 O O . GLY A 1 164 ? 128.312 103.161 153.429 1.00 38.55 164 GLY D O 1
ATOM 1301 N N . MET A 1 165 ? 126.702 102.817 154.952 1.00 35.50 165 MET D N 1
ATOM 1302 C CA . MET A 1 165 ? 125.906 102.003 154.050 1.00 35.50 165 MET D CA 1
ATOM 1303 C C . MET A 1 165 ? 125.405 102.832 152.879 1.00 35.50 165 MET D C 1
ATOM 1304 O O . MET A 1 165 ? 125.028 103.997 153.030 1.00 35.50 165 MET D O 1
ATOM 1309 N N . ARG A 1 166 ? 125.423 102.216 151.700 1.00 33.68 166 ARG D N 1
ATOM 1310 C CA . ARG A 1 166 ? 124.803 102.791 150.513 1.00 33.68 166 ARG D CA 1
ATOM 1311 C C . ARG A 1 166 ? 124.480 101.629 149.589 1.00 33.68 166 ARG D C 1
ATOM 1312 O O . ARG A 1 166 ? 125.392 101.032 149.010 1.00 33.68 166 ARG D O 1
ATOM 1320 N N . ALA A 1 167 ? 123.199 101.313 149.462 1.00 26.91 167 ALA D N 1
ATOM 1321 C CA . ALA A 1 167 ? 122.736 100.168 148.700 1.00 26.91 167 ALA D CA 1
ATOM 1322 C C . ALA A 1 167 ? 122.161 100.631 147.371 1.00 26.91 167 ALA D C 1
ATOM 1323 O O . ALA A 1 167 ? 121.762 101.788 147.211 1.00 26.91 167 ALA D O 1
ATOM 1325 N N . SER A 1 168 ? 122.131 99.715 146.406 1.00 24.25 168 SER D N 1
ATOM 1326 C CA . SER A 1 168 ? 121.643 100.055 145.082 1.00 24.25 168 SER D CA 1
ATOM 1327 C C . SER A 1 168 ? 121.226 98.793 144.347 1.00 24.25 168 SER D C 1
ATOM 1328 O O . SER A 1 168 ? 121.631 97.682 144.697 1.00 24.25 168 SER D O 1
ATOM 1331 N N . VAL A 1 169 ? 120.406 98.993 143.317 1.00 21.04 169 VAL D N 1
ATOM 1332 C CA . VAL A 1 169 ? 119.878 97.923 142.481 1.00 21.04 169 VAL D CA 1
ATOM 1333 C C . VAL A 1 169 ? 119.955 98.355 141.027 1.00 21.04 169 VAL D C 1
ATOM 1334 O O . VAL A 1 169 ? 119.831 99.538 140.710 1.00 21.04 169 VAL D O 1
ATOM 1338 N N . MET A 1 170 ? 120.126 97.377 140.142 1.00 23.93 170 MET D N 1
ATOM 1339 C CA . MET A 1 170 ? 120.294 97.595 138.709 1.00 23.93 170 MET D CA 1
ATOM 1340 C C . MET A 1 170 ? 119.066 97.049 137.984 1.00 23.93 170 MET D C 1
ATOM 1341 O O . MET A 1 170 ? 118.794 95.845 138.038 1.00 23.93 170 MET D O 1
ATOM 1346 N N . LEU A 1 171 ? 118.340 97.931 137.290 1.00 16.97 171 LEU D N 1
ATOM 1347 C CA . LEU A 1 171 ? 117.021 97.637 136.743 1.00 16.97 171 LEU D CA 1
ATOM 1348 C C . LEU A 1 171 ? 116.974 97.850 135.237 1.00 16.97 171 LEU D C 1
ATOM 1349 O O . LEU A 1 171 ? 117.565 98.800 134.720 1.00 16.97 171 LEU D O 1
ATOM 1354 N N . HIS A 1 172 ? 116.219 96.989 134.551 1.00 13.09 172 HIS D N 1
ATOM 1355 C CA . HIS A 1 172 ? 116.011 97.033 133.106 1.00 13.09 172 HIS D CA 1
ATOM 1356 C C . HIS A 1 172 ? 114.565 97.433 132.838 1.00 13.09 172 HIS D C 1
ATOM 1357 O O . HIS A 1 172 ? 113.650 96.639 133.070 1.00 13.09 172 HIS D O 1
ATOM 1364 N N . LEU A 1 173 ? 114.362 98.648 132.326 1.00 16.11 173 LEU D N 1
ATOM 1365 C CA . LEU A 1 173 ? 113.037 99.258 132.195 1.00 16.11 173 LEU D CA 1
ATOM 1366 C C . LEU A 1 173 ? 112.799 99.785 130.787 1.00 16.11 173 LEU D C 1
ATOM 1367 O O . LEU A 1 173 ? 112.854 101.000 130.553 1.00 16.11 173 LEU D O 1
ATOM 1372 N N . PRO A 1 174 ? 112.510 98.909 129.826 1.00 15.56 174 PRO D N 1
ATOM 1373 C CA . PRO A 1 174 ? 112.250 99.388 128.464 1.00 15.56 174 PRO D CA 1
ATOM 1374 C C . PRO A 1 174 ? 110.840 99.906 128.229 1.00 15.56 174 PRO D C 1
ATOM 1375 O O . PRO A 1 174 ? 110.672 100.874 127.485 1.00 15.56 174 PRO D O 1
ATOM 1379 N N . GLY A 1 175 ? 109.827 99.295 128.849 1.00 16.94 175 GLY D N 1
ATOM 1380 C CA . GLY A 1 175 ? 108.452 99.652 128.525 1.00 16.94 175 GLY D CA 1
ATOM 1381 C C . GLY A 1 175 ? 108.111 101.083 128.893 1.00 16.94 175 GLY D C 1
ATOM 1382 O O . GLY A 1 175 ? 107.634 101.863 128.060 1.00 16.94 175 GLY D O 1
ATOM 1383 N N . LEU A 1 176 ? 108.364 101.453 130.147 1.00 17.72 176 LEU D N 1
ATOM 1384 C CA . LEU A 1 176 ? 108.073 102.805 130.599 1.00 17.72 176 LEU D CA 1
ATOM 1385 C C . LEU A 1 176 ? 108.884 103.857 129.858 1.00 17.72 176 LEU D C 1
ATOM 1386 O O . LEU A 1 176 ? 108.513 105.035 129.877 1.00 17.72 176 LEU D O 1
ATOM 1391 N N . SER A 1 177 ? 109.976 103.462 129.206 1.00 17.86 177 SER D N 1
ATOM 1392 C CA . SER A 1 177 ? 110.823 104.382 128.467 1.00 17.86 177 SER D CA 1
ATOM 1393 C C . SER A 1 177 ? 110.390 104.515 127.012 1.00 17.86 177 SER D C 1
ATOM 1394 O O . SER A 1 177 ? 110.477 105.610 126.447 1.00 17.86 177 SER D O 1
ATOM 1397 N N . ILE A 1 178 ? 109.922 103.429 126.386 1.00 17.41 178 ILE D N 1
ATOM 1398 C CA . ILE A 1 178 ? 109.302 103.576 125.072 1.00 17.41 178 ILE D CA 1
ATOM 1399 C C . ILE A 1 178 ? 107.961 104.296 125.180 1.00 17.41 178 ILE D C 1
ATOM 1400 O O . ILE A 1 178 ? 107.488 104.851 124.182 1.00 17.41 178 ILE D O 1
ATOM 1405 N N . MET A 1 179 ? 107.337 104.310 126.365 1.00 17.98 179 MET D N 1
ATOM 1406 C CA . MET A 1 179 ? 106.062 104.990 126.579 1.00 17.98 179 MET D CA 1
ATOM 1407 C C . MET A 1 179 ? 106.189 106.328 127.298 1.00 17.98 179 MET D C 1
ATOM 1408 O O . MET A 1 179 ? 105.165 106.954 127.584 1.00 17.98 179 MET D O 1
ATOM 1413 N N . LYS A 1 180 ? 107.405 106.781 127.600 1.00 18.98 180 LYS D N 1
ATOM 1414 C CA . LYS A 1 180 ? 107.633 108.110 128.172 1.00 18.98 180 LYS D CA 1
ATOM 1415 C C . LYS A 1 180 ? 107.001 108.234 129.558 1.00 18.98 180 LYS D C 1
ATOM 1416 O O . LYS A 1 180 ? 106.253 109.171 129.843 1.00 18.98 180 LYS D O 1
ATOM 1422 N N . ARG A 1 181 ? 107.325 107.282 130.430 1.00 18.94 181 ARG D N 1
ATOM 1423 C CA . ARG A 1 181 ? 106.773 107.190 131.780 1.00 18.94 181 ARG D CA 1
ATOM 1424 C C . ARG A 1 181 ? 107.886 107.095 132.814 1.00 18.94 181 ARG D C 1
ATOM 1425 O O . ARG A 1 181 ? 107.876 106.224 133.687 1.00 18.94 181 ARG D O 1
ATOM 1433 N N . MET A 1 182 ? 108.868 107.995 132.727 1.00 21.88 182 MET D N 1
ATOM 1434 C CA . MET A 1 182 ? 110.016 108.002 133.628 1.00 21.88 182 MET D CA 1
ATOM 1435 C C . MET A 1 182 ? 110.191 109.299 134.398 1.00 21.88 182 MET D C 1
ATOM 1436 O O . MET A 1 182 ? 110.663 109.257 135.532 1.00 21.88 182 MET D O 1
ATOM 1441 N N . THR A 1 183 ? 109.831 110.446 133.826 1.00 24.09 183 THR D N 1
ATOM 1442 C CA . THR A 1 183 ? 109.944 111.694 134.572 1.00 24.09 183 THR D CA 1
ATOM 1443 C C . THR A 1 183 ? 108.893 111.775 135.676 1.00 24.09 183 THR D C 1
ATOM 1444 O O . THR A 1 183 ? 109.197 112.172 136.812 1.00 24.09 183 THR D O 1
ATOM 1448 N N . ARG A 1 184 ? 107.652 111.399 135.357 1.00 24.19 184 ARG D N 1
ATOM 1449 C CA . ARG A 1 184 ? 106.589 111.370 136.357 1.00 24.19 184 ARG D CA 1
ATOM 1450 C C . ARG A 1 184 ? 106.963 110.460 137.518 1.00 24.19 184 ARG D C 1
ATOM 1451 O O . ARG A 1 184 ? 106.884 110.854 138.689 1.00 24.19 184 ARG D O 1
ATOM 1459 N N . ILE A 1 185 ? 107.381 109.232 137.213 1.00 23.80 185 ILE D N 1
ATOM 1460 C CA . ILE A 1 185 ? 107.711 108.295 138.271 1.00 23.80 185 ILE D CA 1
ATOM 1461 C C . ILE A 1 185 ? 109.007 108.686 138.971 1.00 23.80 185 ILE D C 1
ATOM 1462 O O . ILE A 1 185 ? 109.206 108.339 140.141 1.00 23.80 185 ILE D O 1
ATOM 1467 N N . ALA A 1 186 ? 109.884 109.431 138.298 1.00 24.69 186 ALA D N 1
ATOM 1468 C CA . ALA A 1 186 ? 111.057 109.968 138.975 1.00 24.69 186 ALA D CA 1
ATOM 1469 C C . ALA A 1 186 ? 110.651 110.965 140.048 1.00 24.69 186 ALA D C 1
ATOM 1470 O O . ALA A 1 186 ? 111.188 110.949 141.161 1.00 24.69 186 ALA D O 1
ATOM 1472 N N . GLN A 1 187 ? 109.701 111.842 139.732 1.00 25.86 187 GLN D N 1
ATOM 1473 C CA . GLN A 1 187 ? 109.177 112.744 140.754 1.00 25.86 187 GLN D CA 1
ATOM 1474 C C . GLN A 1 187 ? 108.484 111.962 141.866 1.00 25.86 187 GLN D C 1
ATOM 1475 O O . GLN A 1 187 ? 108.627 112.282 143.056 1.00 25.86 187 GLN D O 1
ATOM 1481 N N . THR A 1 188 ? 107.738 110.922 141.491 1.00 26.74 188 THR D N 1
ATOM 1482 C CA . THR A 1 188 ? 107.042 110.099 142.475 1.00 26.74 188 THR D CA 1
ATOM 1483 C C . THR A 1 188 ? 108.010 109.465 143.464 1.00 26.74 188 THR D C 1
ATOM 1484 O O . THR A 1 188 ? 107.724 109.402 144.663 1.00 26.74 188 THR D O 1
ATOM 1488 N N . ILE A 1 189 ? 109.147 108.964 142.982 1.00 27.24 189 ILE D N 1
ATOM 1489 C CA . ILE A 1 189 ? 110.094 108.322 143.892 1.00 27.24 189 ILE D CA 1
ATOM 1490 C C . ILE A 1 189 ? 110.928 109.363 144.636 1.00 27.24 189 ILE D C 1
ATOM 1491 O O . ILE A 1 189 ? 111.358 109.117 145.768 1.00 27.24 189 ILE D O 1
ATOM 1496 N N . ASN A 1 190 ? 111.166 110.535 144.039 1.00 30.00 190 ASN D N 1
ATOM 1497 C CA . ASN A 1 190 ? 111.833 111.605 144.775 1.00 30.00 190 ASN D CA 1
ATOM 1498 C C . ASN A 1 190 ? 110.958 112.145 145.898 1.00 30.00 190 ASN D C 1
ATOM 1499 O O . ASN A 1 190 ? 111.465 112.835 146.791 1.00 30.00 190 ASN D O 1
ATOM 1504 N N . ARG A 1 191 ? 109.643 111.894 145.833 1.00 35.43 191 ARG D N 1
ATOM 1505 C CA . ARG A 1 191 ? 108.741 112.240 146.935 1.00 35.43 191 ARG D CA 1
ATOM 1506 C C . ARG A 1 191 ? 109.291 111.792 148.287 1.00 35.43 191 ARG D C 1
ATOM 1507 O O . ARG A 1 191 ? 109.212 112.532 149.274 1.00 35.43 191 ARG D O 1
ATOM 1515 N N . PHE A 1 192 ? 109.858 110.585 148.349 1.00 36.31 192 PHE D N 1
ATOM 1516 C CA . PHE A 1 192 ? 110.353 110.060 149.616 1.00 36.31 192 PHE D CA 1
ATOM 1517 C C . PHE A 1 192 ? 111.749 110.571 149.936 1.00 36.31 192 PHE D C 1
ATOM 1518 O O . PHE A 1 192 ? 112.089 110.721 151.115 1.00 36.31 192 PHE D O 1
ATOM 1526 N N . GLY A 1 193 ? 112.560 110.838 148.912 1.00 33.77 193 GLY D N 1
ATOM 1527 C CA . GLY A 1 193 ? 113.948 111.222 149.094 1.00 33.77 193 GLY D CA 1
ATOM 1528 C C . GLY A 1 193 ? 114.930 110.158 148.644 1.00 33.77 193 GLY D C 1
ATOM 1529 O O . GLY A 1 193 ? 115.965 109.959 149.283 1.00 33.77 193 GLY D O 1
ATOM 1530 N N . TYR A 1 194 ? 114.600 109.444 147.570 1.00 30.25 194 TYR D N 1
ATOM 1531 C CA . TYR A 1 194 ? 115.476 108.478 146.924 1.00 30.25 194 TYR D CA 1
ATOM 1532 C C . TYR A 1 194 ? 115.825 109.000 145.531 1.00 30.25 194 TYR D C 1
ATOM 1533 O O . TYR A 1 194 ? 115.378 110.075 145.123 1.00 30.25 194 TYR D O 1
ATOM 1542 N N . THR A 1 195 ? 116.637 108.237 144.796 1.00 25.36 195 THR D N 1
ATOM 1543 C CA . THR A 1 195 ? 117.113 108.661 143.487 1.00 25.36 195 THR D CA 1
ATOM 1544 C C . THR A 1 195 ? 117.206 107.478 142.538 1.00 25.36 195 THR D C 1
ATOM 1545 O O . THR A 1 195 ? 117.343 106.326 142.954 1.00 25.36 195 THR D O 1
ATOM 1549 N N . ILE A 1 196 ? 117.141 107.796 141.248 1.00 22.49 196 ILE D N 1
ATOM 1550 C CA . ILE A 1 196 ? 117.297 106.829 140.171 1.00 22.49 196 ILE D CA 1
ATOM 1551 C C . ILE A 1 196 ? 118.369 107.358 139.223 1.00 22.49 196 ILE D C 1
ATOM 1552 O O . ILE A 1 196 ? 118.387 108.544 138.881 1.00 22.49 196 ILE D O 1
ATOM 1557 N N . ARG A 1 197 ? 119.256 106.467 138.789 1.00 24.41 197 ARG D N 1
ATOM 1558 C CA . ARG A 1 197 ? 120.570 106.833 138.277 1.00 24.41 197 ARG D CA 1
ATOM 1559 C C . ARG A 1 197 ? 120.754 106.213 136.892 1.00 24.41 197 ARG D C 1
ATOM 1560 O O . ARG A 1 197 ? 119.938 105.407 136.438 1.00 24.41 197 ARG D O 1
ATOM 1568 N N . GLY A 1 198 ? 121.841 106.593 136.222 1.00 24.35 198 GLY D N 1
ATOM 1569 C CA . GLY A 1 198 ? 122.134 106.147 134.876 1.00 24.35 198 GLY D CA 1
ATOM 1570 C C . GLY A 1 198 ? 122.604 104.712 134.779 1.00 24.35 198 GLY D C 1
ATOM 1571 O O . GLY A 1 198 ? 122.133 103.851 135.524 1.00 24.35 198 GLY D O 1
ATOM 1572 N N . ILE A 1 199 ? 123.553 104.450 133.882 1.00 29.50 199 ILE D N 1
ATOM 1573 C CA . ILE A 1 199 ? 123.661 103.146 133.237 1.00 29.50 199 ILE D CA 1
ATOM 1574 C C . ILE A 1 199 ? 125.088 102.609 133.211 1.00 29.50 199 ILE D C 1
ATOM 1575 O O . ILE A 1 199 ? 125.987 103.161 133.853 1.00 29.50 199 ILE D O 1
ATOM 1580 N N . TYR A 1 200 ? 125.271 101.483 132.509 1.00 30.44 200 TYR D N 1
ATOM 1581 C CA . TYR A 1 200 ? 126.583 101.001 132.090 1.00 30.44 200 TYR D CA 1
ATOM 1582 C C . TYR A 1 200 ? 127.453 102.135 131.560 1.00 30.44 200 TYR D C 1
ATOM 1583 O O . TYR A 1 200 ? 128.517 102.439 132.111 1.00 30.44 200 TYR D O 1
ATOM 1592 N N . GLY A 1 201 ? 126.995 102.765 130.478 1.00 38.95 201 GLY D N 1
ATOM 1593 C CA . GLY A 1 201 ? 127.748 103.788 129.779 1.00 38.95 201 GLY D CA 1
ATOM 1594 C C . GLY A 1 201 ? 127.174 105.187 129.886 1.00 38.95 201 GLY D C 1
ATOM 1595 O O . GLY A 1 201 ? 127.253 105.819 130.944 1.00 38.95 201 GLY D O 1
ATOM 1596 N N . GLU A 1 202 ? 126.590 105.682 128.797 1.00 37.40 202 GLU D N 1
ATOM 1597 C CA . GLU A 1 202 ? 126.263 107.097 128.692 1.00 37.40 202 GLU D CA 1
ATOM 1598 C C . GLU A 1 202 ? 124.982 107.434 129.445 1.00 37.40 202 GLU D C 1
ATOM 1599 O O . GLU A 1 202 ? 123.969 106.745 129.323 1.00 37.40 202 GLU D O 1
ATOM 1605 N N . GLY A 1 203 ? 125.015 108.536 130.187 1.00 37.36 203 GLY D N 1
ATOM 1606 C CA . GLY A 1 203 ? 123.849 108.985 130.921 1.00 37.36 203 GLY D CA 1
ATOM 1607 C C . GLY A 1 203 ? 122.896 109.827 130.094 1.00 37.36 203 GLY D C 1
ATOM 1608 O O . GLY A 1 203 ? 122.310 110.787 130.602 1.00 37.36 203 GLY D O 1
ATOM 1609 N N . SER A 1 204 ? 122.735 109.472 128.814 1.00 37.77 204 SER D N 1
ATOM 1610 C CA . SER A 1 204 ? 121.809 110.133 127.903 1.00 37.77 204 SER D CA 1
ATOM 1611 C C . SER A 1 204 ? 120.917 109.126 127.184 1.00 37.77 204 SER D C 1
ATOM 1612 O O . SER A 1 204 ? 120.276 109.478 126.189 1.00 37.77 204 SER D O 1
ATOM 1615 N N . GLN A 1 205 ? 120.868 107.882 127.657 1.00 25.58 205 GLN D N 1
ATOM 1616 C CA . GLN A 1 205 ? 120.027 106.866 127.042 1.00 25.58 205 GLN D CA 1
ATOM 1617 C C . GLN A 1 205 ? 118.575 107.125 127.421 1.00 25.58 205 GLN D C 1
ATOM 1618 O O . GLN A 1 205 ? 118.224 107.119 128.604 1.00 25.58 205 GLN D O 1
ATOM 1624 N N . VAL A 1 206 ? 117.738 107.350 126.413 1.00 25.55 206 VAL D N 1
ATOM 1625 C CA . VAL A 1 206 ? 116.334 107.698 126.625 1.00 25.55 206 VAL D CA 1
ATOM 1626 C C . VAL A 1 206 ? 115.462 106.450 126.669 1.00 25.55 206 VAL D C 1
ATOM 1627 O O . VAL A 1 206 ? 114.451 106.416 127.374 1.00 25.55 206 VAL D O 1
ATOM 1631 N N . TYR A 1 207 ? 115.849 105.408 125.928 1.00 19.61 207 TYR D N 1
ATOM 1632 C CA . TYR A 1 207 ? 115.074 104.178 125.810 1.00 19.61 207 TYR D CA 1
ATOM 1633 C C . TYR A 1 207 ? 115.445 103.141 126.863 1.00 19.61 207 TYR D C 1
ATOM 1634 O O . TYR A 1 207 ? 115.196 101.941 126.679 1.00 19.61 207 TYR D O 1
ATOM 1643 N N . GLY A 1 208 ? 116.013 103.577 127.979 1.00 20.27 208 GLY D N 1
ATOM 1644 C CA . GLY A 1 208 ? 116.300 102.681 129.075 1.00 20.27 208 GLY D CA 1
ATOM 1645 C C . GLY A 1 208 ? 117.495 101.787 128.849 1.00 20.27 208 GLY D C 1
ATOM 1646 O O . GLY A 1 208 ? 118.634 102.252 128.873 1.00 20.27 208 GLY D O 1
ATOM 1647 N N . HIS A 1 209 ? 117.219 100.489 128.698 1.00 17.20 209 HIS D N 1
ATOM 1648 C CA . HIS A 1 209 ? 118.153 99.363 128.617 1.00 17.20 209 HIS D CA 1
ATOM 1649 C C . HIS A 1 209 ? 118.757 99.002 129.970 1.00 17.20 209 HIS D C 1
ATOM 1650 O O . HIS A 1 209 ? 119.086 97.834 130.181 1.00 17.20 209 HIS D O 1
ATOM 1657 N N . THR A 1 210 ? 118.721 99.917 130.941 1.00 18.88 210 THR D N 1
ATOM 1658 C CA . THR A 1 210 ? 119.259 99.750 132.286 1.00 18.88 210 THR D CA 1
ATOM 1659 C C . THR A 1 210 ? 118.892 100.979 133.099 1.00 18.88 210 THR D C 1
ATOM 1660 O O . THR A 1 210 ? 118.750 102.071 132.546 1.00 18.88 210 THR D O 1
ATOM 1664 N N . TYR A 1 211 ? 118.790 100.824 134.411 1.00 18.02 211 TYR D N 1
ATOM 1665 C CA . TYR A 1 211 ? 118.644 101.949 135.316 1.00 18.02 211 TYR D CA 1
ATOM 1666 C C . TYR A 1 211 ? 119.178 101.501 136.662 1.00 18.02 211 TYR D C 1
ATOM 1667 O O . TYR A 1 211 ? 119.374 100.307 136.899 1.00 18.02 211 TYR D O 1
ATOM 1676 N N . GLN A 1 212 ? 119.425 102.469 137.540 1.00 19.67 212 GLN D N 1
ATOM 1677 C CA . GLN A 1 212 ? 119.976 102.170 138.853 1.00 19.67 212 GLN D CA 1
ATOM 1678 C C . GLN A 1 212 ? 119.342 103.056 139.909 1.00 19.67 212 GLN D C 1
ATOM 1679 O O . GLN A 1 212 ? 119.326 104.281 139.767 1.00 19.67 212 GLN D O 1
ATOM 1685 N N . VAL A 1 213 ? 118.843 102.426 140.971 1.00 20.93 213 VAL D N 1
ATOM 1686 C CA . VAL A 1 213 ? 118.155 103.099 142.066 1.00 20.93 213 VAL D CA 1
ATOM 1687 C C . VAL A 1 213 ? 119.030 102.995 143.303 1.00 20.93 213 VAL D C 1
ATOM 1688 O O . VAL A 1 213 ? 119.653 101.955 143.544 1.00 20.93 213 VAL D O 1
ATOM 1692 N N . SER A 1 214 ? 119.071 104.068 144.088 1.00 24.92 214 SER D N 1
ATOM 1693 C CA . SER A 1 214 ? 119.954 104.144 145.241 1.00 24.92 214 SER D CA 1
ATOM 1694 C C . SER A 1 214 ? 119.318 105.029 146.300 1.00 24.92 214 SER D C 1
ATOM 1695 O O . SER A 1 214 ? 118.361 105.759 146.036 1.00 24.92 214 SER D O 1
ATOM 1698 N N . ASN A 1 215 ? 119.872 104.960 147.507 1.00 28.49 215 ASN D N 1
ATOM 1699 C CA . ASN A 1 215 ? 119.428 105.810 148.602 1.00 28.49 215 ASN D CA 1
ATOM 1700 C C . ASN A 1 215 ? 120.158 107.149 148.574 1.00 28.49 215 ASN D C 1
ATOM 1701 O O . ASN A 1 215 ? 121.062 107.385 147.772 1.00 28.49 215 ASN D O 1
ATOM 1706 N N . GLN A 1 216 ? 119.748 108.017 149.462 1.00 31.93 216 GLN D N 1
ATOM 1707 C CA . GLN A 1 216 ? 120.170 109.408 149.521 1.00 31.93 216 GLN D CA 1
ATOM 1708 C C . GLN A 1 216 ? 120.672 109.812 150.895 1.00 31.93 216 GLN D C 1
ATOM 1709 O O . GLN A 1 216 ? 121.632 110.581 150.988 1.00 31.93 216 GLN D O 1
ATOM 1715 N N . LEU A 1 217 ? 120.058 109.300 151.961 1.00 37.81 217 LEU D N 1
ATOM 1716 C CA . LEU A 1 217 ? 120.364 109.678 153.339 1.00 37.81 217 LEU D CA 1
ATOM 1717 C C . LEU A 1 217 ? 120.649 108.413 154.139 1.00 37.81 217 LEU D C 1
ATOM 1718 O O . LEU A 1 217 ? 119.722 107.708 154.548 1.00 37.81 217 LEU D O 1
ATOM 1723 N N . THR A 1 218 ? 121.929 108.129 154.352 1.00 42.47 218 THR D N 1
ATOM 1724 C CA . THR A 1 218 ? 122.358 107.105 155.309 1.00 42.47 218 THR D CA 1
ATOM 1725 C C . THR A 1 218 ? 122.684 107.740 156.654 1.00 42.47 218 THR D C 1
ATOM 1726 O O . THR A 1 218 ? 123.705 107.454 157.279 1.00 42.47 218 THR D O 1
ATOM 1730 N N . LEU A 1 219 ? 121.785 108.613 157.103 1.00 46.42 219 LEU D N 1
ATOM 1731 C CA . LEU A 1 219 ? 122.024 109.501 158.233 1.00 46.42 219 LEU D CA 1
ATOM 1732 C C . LEU A 1 219 ? 120.874 109.386 159.217 1.00 46.42 219 LEU D C 1
ATOM 1733 O O . LEU A 1 219 ? 119.706 109.467 158.823 1.00 46.42 219 LEU D O 1
ATOM 1738 N N . GLY A 1 220 ? 121.204 109.207 160.491 1.00 48.13 220 GLY D N 1
ATOM 1739 C CA . GLY A 1 220 ? 120.194 109.204 161.529 1.00 48.13 220 GLY D CA 1
ATOM 1740 C C . GLY A 1 220 ? 119.185 108.088 161.430 1.00 48.13 220 GLY D C 1
ATOM 1741 O O . GLY A 1 220 ? 118.034 108.266 161.841 1.00 48.13 220 GLY D O 1
ATOM 1742 N N . LYS A 1 221 ? 119.584 106.935 160.900 1.00 43.89 221 LYS D N 1
ATOM 1743 C CA . LYS A 1 221 ? 118.688 105.802 160.737 1.00 43.89 221 LYS D CA 1
ATOM 1744 C C . LYS A 1 221 ? 119.482 104.524 160.942 1.00 43.89 221 LYS D C 1
ATOM 1745 O O . LYS A 1 221 ? 120.712 104.537 161.022 1.00 43.89 221 LYS D O 1
ATOM 1751 N N . SER A 1 222 ? 118.759 103.414 161.027 1.00 37.74 222 SER D N 1
ATOM 1752 C CA . SER A 1 222 ? 119.374 102.100 161.112 1.00 37.74 222 SER D CA 1
ATOM 1753 C C . SER A 1 222 ? 119.689 101.601 159.703 1.00 37.74 222 SER D C 1
ATOM 1754 O O . SER A 1 222 ? 119.611 102.343 158.721 1.00 37.74 222 SER D O 1
ATOM 1757 N N . GLU A 1 223 ? 120.054 100.324 159.597 1.00 37.89 223 GLU D N 1
ATOM 1758 C CA . GLU A 1 223 ? 120.411 99.704 158.324 1.00 37.89 223 GLU D CA 1
ATOM 1759 C C . GLU A 1 223 ? 119.215 98.996 157.690 1.00 37.89 223 GLU D C 1
ATOM 1760 O O . GLU A 1 223 ? 118.816 99.305 156.558 1.00 37.89 223 GLU D O 1
ATOM 1766 N N . LEU A 1 224 ? 118.635 98.045 158.426 1.00 35.23 224 LEU D N 1
ATOM 1767 C CA . LEU A 1 224 ? 117.558 97.222 157.892 1.00 35.23 224 LEU D CA 1
ATOM 1768 C C . LEU A 1 224 ? 116.364 98.063 157.472 1.00 35.23 224 LEU D C 1
ATOM 1769 O O . LEU A 1 224 ? 115.627 97.681 156.556 1.00 35.23 224 LEU D O 1
ATOM 1774 N N . GLU A 1 225 ? 116.166 99.211 158.120 1.00 35.85 225 GLU D N 1
ATOM 1775 C CA . GLU A 1 225 ? 115.115 100.132 157.710 1.00 35.85 225 GLU D CA 1
ATOM 1776 C C . GLU A 1 225 ? 115.289 100.548 156.255 1.00 35.85 225 GLU D C 1
ATOM 1777 O O . GLU A 1 225 ? 114.360 100.430 155.443 1.00 35.85 225 GLU D O 1
ATOM 1783 N N . ILE A 1 226 ? 116.481 101.036 155.909 1.00 34.20 226 ILE D N 1
ATOM 1784 C CA . ILE A 1 226 ? 116.733 101.486 154.544 1.00 34.20 226 ILE D CA 1
ATOM 1785 C C . ILE A 1 226 ? 116.678 100.309 153.580 1.00 34.20 226 ILE D C 1
ATOM 1786 O O . ILE A 1 226 ? 116.172 100.438 152.456 1.00 34.20 226 ILE D O 1
ATOM 1791 N N . ILE A 1 227 ? 117.209 99.152 154.000 1.00 32.82 227 ILE D N 1
ATOM 1792 C CA . ILE A 1 227 ? 117.136 97.937 153.182 1.00 32.82 227 ILE D CA 1
ATOM 1793 C C . ILE A 1 227 ? 115.689 97.661 152.772 1.00 32.82 227 ILE D C 1
ATOM 1794 O O . ILE A 1 227 ? 115.357 97.543 151.581 1.00 32.82 227 ILE D O 1
ATOM 1799 N N . GLU A 1 228 ? 114.797 97.559 153.762 1.00 30.96 228 GLU D N 1
ATOM 1800 C CA . GLU A 1 228 ? 113.382 97.197 153.506 1.00 30.96 228 GLU D CA 1
ATOM 1801 C C . GLU A 1 228 ? 112.705 98.314 152.714 1.00 30.96 228 GLU D C 1
ATOM 1802 O O . GLU A 1 228 ? 111.896 97.978 151.850 1.00 30.96 228 GLU D O 1
ATOM 1808 N N . THR A 1 229 ? 113.033 99.579 152.975 1.00 28.93 229 THR D N 1
ATOM 1809 C CA . THR A 1 229 ? 112.446 100.729 152.242 1.00 28.93 229 THR D CA 1
ATOM 1810 C C . THR A 1 229 ? 112.798 100.590 150.757 1.00 28.93 229 THR D C 1
ATOM 1811 O O . THR A 1 229 ? 111.859 100.575 149.951 1.00 28.93 229 THR D O 1
ATOM 1815 N N . LEU A 1 230 ? 114.082 100.469 150.407 1.00 25.47 230 LEU D N 1
ATOM 1816 C CA . LEU A 1 230 ? 114.535 100.308 148.997 1.00 25.47 230 LEU D CA 1
ATOM 1817 C C . LEU A 1 230 ? 113.862 99.061 148.416 1.00 25.47 230 LEU D C 1
ATOM 1818 O O . LEU A 1 230 ? 113.286 99.184 147.335 1.00 25.47 230 LEU D O 1
ATOM 1823 N N . THR A 1 231 ? 113.891 97.924 149.114 1.00 23.24 231 THR D N 1
ATOM 1824 C CA . THR A 1 231 ? 113.324 96.635 148.628 1.00 23.24 231 THR D CA 1
ATOM 1825 C C . THR A 1 231 ? 111.843 96.810 148.294 1.00 23.24 231 THR D C 1
ATOM 1826 O O . THR A 1 231 ? 111.426 96.250 147.275 1.00 23.24 231 THR D O 1
ATOM 1830 N N . GLU A 1 232 ? 111.088 97.552 149.104 1.00 23.45 232 GLU D N 1
ATOM 1831 C CA . GLU A 1 232 ? 109.625 97.758 148.911 1.00 23.45 232 GLU D CA 1
ATOM 1832 C C . GLU A 1 232 ? 109.382 98.742 147.768 1.00 23.45 232 GLU D C 1
ATOM 1833 O O . GLU A 1 232 ? 108.377 98.561 147.065 1.00 23.45 232 GLU D O 1
ATOM 1839 N N . VAL A 1 233 ? 110.251 99.738 147.596 1.00 22.90 233 VAL D N 1
ATOM 1840 C CA . VAL A 1 233 ? 110.140 100.757 146.507 1.00 22.90 233 VAL D CA 1
ATOM 1841 C C . VAL A 1 233 ? 110.470 100.068 145.175 1.00 22.90 233 VAL D C 1
ATOM 1842 O O . VAL A 1 233 ? 109.941 100.525 144.144 1.00 22.90 233 VAL D O 1
ATOM 1846 N N . VAL A 1 234 ? 111.264 98.991 145.187 1.00 20.37 234 VAL D N 1
ATOM 1847 C CA . VAL A 1 234 ? 111.701 98.261 143.955 1.00 20.37 234 VAL D CA 1
ATOM 1848 C C . VAL A 1 234 ? 110.625 97.239 143.556 1.00 20.37 234 VAL D C 1
ATOM 1849 O O . VAL A 1 234 ? 110.587 96.924 142.374 1.00 20.37 234 VAL D O 1
ATOM 1853 N N . ASN A 1 235 ? 109.810 96.695 144.472 1.00 20.20 235 ASN D N 1
ATOM 1854 C CA . ASN A 1 235 ? 108.687 95.839 144.108 1.00 20.20 235 ASN D CA 1
ATOM 1855 C C . ASN A 1 235 ? 107.577 96.638 143.441 1.00 20.20 235 ASN D C 1
ATOM 1856 O O . ASN A 1 235 ? 106.939 96.148 142.497 1.00 20.20 235 ASN D O 1
ATOM 1861 N N . GLN A 1 236 ? 107.487 97.943 143.745 1.00 19.45 236 GLN D N 1
ATOM 1862 C CA . GLN A 1 236 ? 106.519 98.853 143.070 1.00 19.45 236 GLN D CA 1
ATOM 1863 C C . GLN A 1 236 ? 106.915 99.061 141.600 1.00 19.45 236 GLN D C 1
ATOM 1864 O O . GLN A 1 236 ? 106.030 98.903 140.749 1.00 19.45 236 GLN D O 1
ATOM 1870 N N . ILE A 1 237 ? 108.166 99.432 141.295 1.00 17.83 237 ILE D N 1
ATOM 1871 C CA . ILE A 1 237 ? 108.595 99.754 139.894 1.00 17.83 237 ILE D CA 1
ATOM 1872 C C . ILE A 1 237 ? 108.569 98.481 139.047 1.00 17.83 237 ILE D C 1
ATOM 1873 O O . ILE A 1 237 ? 108.187 98.594 137.878 1.00 17.83 237 ILE D O 1
ATOM 1878 N N . ILE A 1 238 ? 108.919 97.322 139.608 1.00 18.00 238 ILE D N 1
ATOM 1879 C CA . ILE A 1 238 ? 108.857 96.026 138.868 1.00 18.00 238 ILE D CA 1
ATOM 1880 C C . ILE A 1 238 ? 107.382 95.771 138.548 1.00 18.00 238 ILE D C 1
ATOM 1881 O O . ILE A 1 238 ? 107.096 95.367 137.407 1.00 18.00 238 ILE D O 1
ATOM 1886 N N . HIS A 1 239 ? 106.476 96.038 139.489 1.00 19.95 239 HIS D N 1
ATOM 1887 C CA . HIS A 1 239 ? 105.008 95.871 139.284 1.00 19.95 239 HIS D CA 1
ATOM 1888 C C . HIS A 1 239 ? 104.538 96.771 138.141 1.00 19.95 239 HIS D C 1
ATOM 1889 O O . HIS A 1 239 ? 103.843 96.243 137.277 1.00 19.95 239 HIS D O 1
ATOM 1896 N N . GLU A 1 240 ? 104.903 98.057 138.131 1.00 18.36 240 GLU D N 1
ATOM 1897 C CA . GLU A 1 240 ? 104.448 99.044 137.110 1.00 18.36 240 GLU D CA 1
ATOM 1898 C C . GLU A 1 240 ? 105.033 98.693 135.738 1.00 18.36 240 GLU D C 1
ATOM 1899 O O . GLU A 1 240 ? 104.363 98.977 134.729 1.00 18.36 240 GLU D O 1
ATOM 1905 N N . GLU A 1 241 ? 106.240 98.127 135.690 1.00 16.86 241 GLU D N 1
ATOM 1906 C CA . GLU A 1 241 ? 106.904 97.720 134.423 1.00 16.86 241 GLU D CA 1
ATOM 1907 C C . GLU A 1 241 ? 106.142 96.523 133.853 1.00 16.86 241 GLU D C 1
ATOM 1908 O O . GLU A 1 241 ? 105.914 96.517 132.639 1.00 16.86 241 GLU D O 1
ATOM 1914 N N . LYS A 1 242 ? 105.743 95.566 134.693 1.00 18.55 242 LYS D N 1
ATOM 1915 C CA . LYS A 1 242 ? 105.037 94.333 134.241 1.00 18.55 242 LYS D CA 1
ATOM 1916 C C . LYS A 1 242 ? 103.574 94.652 133.898 1.00 18.55 242 LYS D C 1
ATOM 1917 O O . LYS A 1 242 ? 102.944 93.782 133.272 1.00 18.55 242 LYS D O 1
ATOM 1923 N N . GLN A 1 243 ? 103.041 95.819 134.286 1.00 19.49 243 GLN D N 1
ATOM 1924 C CA . GLN A 1 243 ? 101.662 96.255 133.931 1.00 19.49 243 GLN D CA 1
ATOM 1925 C C . GLN A 1 243 ? 101.630 96.717 132.474 1.00 19.49 243 GLN D C 1
ATOM 1926 O O . GLN A 1 243 ? 100.653 96.369 131.797 1.00 19.49 243 GLN D O 1
ATOM 1932 N N . ILE A 1 244 ? 102.644 97.464 132.015 1.00 17.16 244 ILE D N 1
ATOM 1933 C CA . ILE A 1 244 ? 102.723 97.971 130.605 1.00 17.16 244 ILE D CA 1
ATOM 1934 C C . ILE A 1 244 ? 103.257 96.859 129.686 1.00 17.16 244 ILE D C 1
ATOM 1935 O O . ILE A 1 244 ? 103.178 97.050 128.465 1.00 17.16 244 ILE D O 1
ATOM 1940 N N . ARG A 1 245 ? 103.759 95.742 130.230 1.00 14.98 245 ARG D N 1
ATOM 1941 C CA . ARG A 1 245 ? 104.251 94.586 129.427 1.00 14.98 245 ARG D CA 1
ATOM 1942 C C . ARG A 1 245 ? 103.091 93.644 129.064 1.00 14.98 245 ARG D C 1
ATOM 1943 O O . ARG A 1 245 ? 103.126 93.169 127.926 1.00 14.98 245 ARG D O 1
ATOM 1951 N N . GLN A 1 246 ? 102.151 93.323 129.973 1.00 17.76 246 GLN D N 1
ATOM 1952 C CA . GLN A 1 246 ? 100.982 92.512 129.636 1.00 17.76 246 GLN D CA 1
ATOM 1953 C C . GLN A 1 246 ? 100.024 93.281 128.738 1.00 17.76 246 GLN D C 1
ATOM 1954 O O . GLN A 1 246 ? 99.423 92.705 127.815 1.00 17.76 246 GLN D O 1
ATOM 1960 N N . LYS A 1 247 ? 99.863 94.581 129.002 1.00 18.91 247 LYS D N 1
ATOM 1961 C CA . LYS A 1 247 ? 99.026 95.422 128.152 1.00 18.91 247 LYS D CA 1
ATOM 1962 C C . LYS A 1 247 ? 99.477 95.349 126.700 1.00 18.91 247 LYS D C 1
ATOM 1963 O O . LYS A 1 247 ? 98.680 95.068 125.797 1.00 18.91 247 LYS D O 1
ATOM 1969 N N . LEU A 1 248 ? 100.763 95.605 126.461 1.00 16.83 248 LEU D N 1
ATOM 1970 C CA . LEU A 1 248 ? 101.256 95.600 125.087 1.00 16.83 248 LEU D CA 1
ATOM 1971 C C . LEU A 1 248 ? 101.151 94.223 124.456 1.00 16.83 248 LEU D C 1
ATOM 1972 O O . LEU A 1 248 ? 100.918 94.116 123.250 1.00 16.83 248 LEU D O 1
ATOM 1977 N N . ASP A 1 249 ? 101.312 93.160 125.240 1.00 15.42 249 ASP D N 1
ATOM 1978 C CA . ASP A 1 249 ? 101.246 91.832 124.645 1.00 15.42 249 ASP D CA 1
ATOM 1979 C C . ASP A 1 249 ? 99.837 91.498 124.181 1.00 15.42 249 ASP D C 1
ATOM 1980 O O . ASP A 1 249 ? 99.658 90.939 123.094 1.00 15.42 249 ASP D O 1
ATOM 1985 N N . THR A 1 250 ? 98.822 91.824 124.982 1.00 20.63 250 THR D N 1
ATOM 1986 C CA . THR A 1 250 ? 97.458 91.462 124.601 1.00 20.63 250 THR D CA 1
ATOM 1987 C C . THR A 1 250 ? 96.812 92.456 123.646 1.00 20.63 250 THR D C 1
ATOM 1988 O O . THR A 1 250 ? 95.862 92.090 122.947 1.00 20.63 250 THR D O 1
ATOM 1992 N N . TYR A 1 251 ? 97.303 93.691 123.590 1.00 18.24 251 TYR D N 1
ATOM 1993 C CA . TYR A 1 251 ? 96.628 94.772 122.884 1.00 18.24 251 TYR D CA 1
ATOM 1994 C C . TYR A 1 251 ? 97.054 94.890 121.423 1.00 18.24 251 TYR D C 1
ATOM 1995 O O . TYR A 1 251 ? 96.203 94.794 120.534 1.00 18.24 251 TYR D O 1
ATOM 2004 N N . ASN A 1 252 ? 98.349 95.090 121.150 1.00 16.50 252 ASN D N 1
ATOM 2005 C CA . ASN A 1 252 ? 98.832 95.247 119.780 1.00 16.50 252 ASN D CA 1
ATOM 2006 C C . ASN A 1 252 ? 99.471 93.982 119.228 1.00 16.50 252 ASN D C 1
ATOM 2007 O O . ASN A 1 252 ? 98.981 93.395 118.260 1.00 16.50 252 ASN D O 1
ATOM 2012 N N . GLN A 1 253 ? 100.589 93.591 119.830 1.00 13.97 253 GLN D N 1
ATOM 2013 C CA . GLN A 1 253 ? 101.351 92.377 119.549 1.00 13.97 253 GLN D CA 1
ATOM 2014 C C . GLN A 1 253 ? 102.109 92.376 118.220 1.00 13.97 253 GLN D C 1
ATOM 2015 O O . GLN A 1 253 ? 103.167 91.739 118.119 1.00 13.97 253 GLN D O 1
ATOM 2021 N N . LEU A 1 254 ? 101.716 93.215 117.264 1.00 18.03 254 LEU D N 1
ATOM 2022 C CA . LEU A 1 254 ? 102.270 93.120 115.921 1.00 18.03 254 LEU D CA 1
ATOM 2023 C C . LEU A 1 254 ? 103.352 94.156 115.679 1.00 18.03 254 LEU D C 1
ATOM 2024 O O . LEU A 1 254 ? 104.404 93.825 115.136 1.00 18.03 254 LEU D O 1
ATOM 2029 N N . GLU A 1 255 ? 103.116 95.405 116.073 1.00 17.94 255 GLU D N 1
ATOM 2030 C CA . GLU A 1 255 ? 104.198 96.379 116.108 1.00 17.94 255 GLU D CA 1
ATOM 2031 C C . GLU A 1 255 ? 105.341 95.870 116.973 1.00 17.94 255 GLU D C 1
ATOM 2032 O O . GLU A 1 255 ? 106.520 95.995 116.614 1.00 17.94 255 GLU D O 1
ATOM 2038 N N . THR A 1 256 ? 104.996 95.279 118.114 1.00 13.62 256 THR D N 1
ATOM 2039 C CA . THR A 1 256 ? 105.980 94.673 118.997 1.00 13.62 256 THR D CA 1
ATOM 2040 C C . THR A 1 256 ? 106.768 93.586 118.278 1.00 13.62 256 THR D C 1
ATOM 2041 O O . THR A 1 256 ? 108.009 93.605 118.265 1.00 13.62 256 THR D O 1
ATOM 2045 N N . GLN A 1 257 ? 106.061 92.622 117.679 1.00 13.73 257 GLN D N 1
ATOM 2046 C CA . GLN A 1 257 ? 106.747 91.512 117.031 1.00 13.73 257 GLN D CA 1
ATOM 2047 C C . GLN A 1 257 ? 107.617 92.000 115.878 1.00 13.73 257 GLN D C 1
ATOM 2048 O O . GLN A 1 257 ? 108.740 91.509 115.679 1.00 13.73 257 GLN D O 1
ATOM 2054 N N . ASP A 1 258 ? 107.144 93.022 115.169 1.00 16.92 258 ASP D N 1
ATOM 2055 C CA . ASP A 1 258 ? 107.877 93.596 114.050 1.00 16.92 258 ASP D CA 1
ATOM 2056 C C . ASP A 1 258 ? 109.186 94.216 114.513 1.00 16.92 258 ASP D C 1
ATOM 2057 O O . ASP A 1 258 ? 110.259 93.861 114.012 1.00 16.92 258 ASP D O 1
ATOM 2062 N N . ARG A 1 259 ? 109.110 95.170 115.448 1.00 14.31 259 ARG D N 1
ATOM 2063 C CA . ARG A 1 259 ? 110.311 95.826 115.966 1.00 14.31 259 ARG D CA 1
ATOM 2064 C C . ARG A 1 259 ? 111.324 94.813 116.477 1.00 14.31 259 ARG D C 1
ATOM 2065 O O . ARG A 1 259 ? 112.513 94.877 116.139 1.00 14.31 259 ARG D O 1
ATOM 2073 N N . VAL A 1 260 ? 110.863 93.880 117.309 1.00 12.68 260 VAL D N 1
ATOM 2074 C CA . VAL A 1 260 ? 111.743 92.876 117.901 1.00 12.68 260 VAL D CA 1
ATOM 2075 C C . VAL A 1 260 ? 112.491 92.098 116.822 1.00 12.68 260 VAL D C 1
ATOM 2076 O O . VAL A 1 260 ? 113.729 92.018 116.827 1.00 12.68 260 VAL D O 1
ATOM 2080 N N . PHE A 1 261 ? 111.752 91.506 115.879 1.00 33.99 261 PHE D N 1
ATOM 2081 C CA . PHE A 1 261 ? 112.405 90.629 114.917 1.00 33.99 261 PHE D CA 1
ATOM 2082 C C . PHE A 1 261 ? 113.268 91.412 113.940 1.00 33.99 261 PHE D C 1
ATOM 2083 O O . PHE A 1 261 ? 114.313 90.923 113.496 1.00 33.99 261 PHE D O 1
ATOM 2091 N N . ARG A 1 262 ? 112.867 92.637 113.623 1.00 14.93 262 ARG D N 1
ATOM 2092 C CA . ARG A 1 262 ? 113.653 93.475 112.730 1.00 14.93 262 ARG D CA 1
ATOM 2093 C C . ARG A 1 262 ? 114.994 93.831 113.352 1.00 14.93 262 ARG D C 1
ATOM 2094 O O . ARG A 1 262 ? 116.035 93.782 112.682 1.00 14.93 262 ARG D O 1
ATOM 2102 N N . SER A 1 263 ? 114.992 94.183 114.637 1.00 12.02 263 SER D N 1
ATOM 2103 C CA . SER A 1 263 ? 116.242 94.481 115.323 1.00 12.02 263 SER D CA 1
ATOM 2104 C C . SER A 1 263 ? 117.127 93.250 115.442 1.00 12.02 263 SER D C 1
ATOM 2105 O O . SER A 1 263 ? 118.345 93.342 115.259 1.00 12.02 263 SER D O 1
ATOM 2108 N N . LEU A 1 264 ? 116.544 92.093 115.763 1.00 11.74 264 LEU D N 1
ATOM 2109 C CA . LEU A 1 264 ? 117.327 90.861 115.744 1.00 11.74 264 LEU D CA 1
ATOM 2110 C C . LEU A 1 264 ? 117.960 90.618 114.382 1.00 11.74 264 LEU D C 1
ATOM 2111 O O . LEU A 1 264 ? 119.069 90.081 114.295 1.00 11.74 264 LEU D O 1
ATOM 2116 N N . GLY A 1 265 ? 117.260 90.963 113.308 1.00 12.16 265 GLY D N 1
ATOM 2117 C CA . GLY A 1 265 ? 117.791 90.704 111.987 1.00 12.16 265 GLY D CA 1
ATOM 2118 C C . GLY A 1 265 ? 118.907 91.651 111.618 1.00 12.16 265 GLY D C 1
ATOM 2119 O O . GLY A 1 265 ? 119.861 91.261 110.946 1.00 12.16 265 GLY D O 1
ATOM 2120 N N . ILE A 1 266 ? 118.788 92.910 112.033 1.00 10.11 266 ILE D N 1
ATOM 2121 C CA . ILE A 1 266 ? 119.883 93.855 111.829 1.00 10.11 266 ILE D CA 1
ATOM 2122 C C . ILE A 1 266 ? 121.105 93.438 112.628 1.00 10.11 266 ILE D C 1
ATOM 2123 O O . ILE A 1 266 ? 122.241 93.633 112.186 1.00 10.11 266 ILE D O 1
ATOM 2128 N N . LEU A 1 267 ? 120.897 92.908 113.833 1.00 13.17 267 LEU D N 1
ATOM 2129 C CA . LEU A 1 267 ? 122.002 92.700 114.765 1.00 13.17 267 LEU D CA 1
ATOM 2130 C C . LEU A 1 267 ? 123.043 91.757 114.183 1.00 13.17 267 LEU D C 1
ATOM 2131 O O . LEU A 1 267 ? 124.186 92.150 113.933 1.00 13.17 267 LEU D O 1
ATOM 2136 N N . GLN A 1 268 ? 122.668 90.507 113.961 1.00 12.51 268 GLN D N 1
ATOM 2137 C CA . GLN A 1 268 ? 123.481 89.664 113.107 1.00 12.51 268 GLN D CA 1
ATOM 2138 C C . GLN A 1 268 ? 123.410 90.191 111.681 1.00 12.51 268 GLN D C 1
ATOM 2139 O O . GLN A 1 268 ? 122.434 90.824 111.281 1.00 12.51 268 GLN D O 1
ATOM 2145 N N . ASN A 1 269 ? 124.480 89.960 110.925 1.00 14.65 269 ASN D N 1
ATOM 2146 C CA . ASN A 1 269 ? 124.587 90.404 109.539 1.00 14.65 269 ASN D CA 1
ATOM 2147 C C . ASN A 1 269 ? 124.536 91.931 109.417 1.00 14.65 269 ASN D C 1
ATOM 2148 O O . ASN A 1 269 ? 123.639 92.491 108.788 1.00 14.65 269 ASN D O 1
ATOM 2153 N N . CYS A 1 270 ? 125.504 92.603 110.052 1.00 13.45 270 CYS D N 1
ATOM 2154 C CA . CYS A 1 270 ? 125.701 94.035 109.833 1.00 13.45 270 CYS D CA 1
ATOM 2155 C C . CYS A 1 270 ? 127.128 94.427 109.469 1.00 13.45 270 CYS D C 1
ATOM 2156 O O . CYS A 1 270 ? 127.335 95.263 108.585 1.00 13.45 270 CYS D O 1
ATOM 2159 N N . ARG A 1 271 ? 128.107 93.867 110.183 1.00 11.02 271 ARG D N 1
ATOM 2160 C CA . ARG A 1 271 ? 129.537 94.072 109.941 1.00 11.02 271 ARG D CA 1
ATOM 2161 C C . ARG A 1 271 ? 130.073 95.471 110.252 1.00 11.02 271 ARG D C 1
ATOM 2162 O O . ARG A 1 271 ? 131.279 95.690 110.114 1.00 11.02 271 ARG D O 1
ATOM 2170 N N . MET A 1 272 ? 129.224 96.426 110.623 1.00 17.08 272 MET D N 1
ATOM 2171 C CA . MET A 1 272 ? 129.677 97.801 110.835 1.00 17.08 272 MET D CA 1
ATOM 2172 C C . MET A 1 272 ? 128.928 98.511 111.968 1.00 17.08 272 MET D C 1
ATOM 2173 O O . MET A 1 272 ? 128.503 99.659 111.829 1.00 17.08 272 MET D O 1
ATOM 2178 N N . ILE A 1 273 ? 128.764 97.858 113.119 1.00 14.42 273 ILE D N 1
ATOM 2179 C CA . ILE A 1 273 ? 127.848 98.337 114.153 1.00 14.42 273 ILE D CA 1
ATOM 2180 C C . ILE A 1 273 ? 128.593 99.234 115.130 1.00 14.42 273 ILE D C 1
ATOM 2181 O O . ILE A 1 273 ? 129.653 98.862 115.643 1.00 14.42 273 ILE D O 1
ATOM 2186 N N . THR A 1 274 ? 128.027 100.409 115.403 1.00 14.51 274 THR D N 1
ATOM 2187 C CA . THR A 1 274 ? 128.532 101.301 116.441 1.00 14.51 274 THR D CA 1
ATOM 2188 C C . THR A 1 274 ? 127.925 100.913 117.795 1.00 14.51 274 THR D C 1
ATOM 2189 O O . THR A 1 274 ? 127.369 99.827 117.964 1.00 14.51 274 THR D O 1
ATOM 2193 N N . MET A 1 275 ? 128.047 101.788 118.794 1.00 17.30 275 MET D N 1
ATOM 2194 C CA . MET A 1 275 ? 127.720 101.416 120.171 1.00 17.30 275 MET D CA 1
ATOM 2195 C C . MET A 1 275 ? 126.227 101.536 120.463 1.00 17.30 275 MET D C 1
ATOM 2196 O O . MET A 1 275 ? 125.580 100.560 120.875 1.00 17.30 275 MET D O 1
ATOM 2201 N N . GLU A 1 276 ? 125.691 102.750 120.292 1.00 15.72 276 GLU D N 1
ATOM 2202 C CA . GLU A 1 276 ? 124.299 103.055 120.609 1.00 15.72 276 GLU D CA 1
ATOM 2203 C C . GLU A 1 276 ? 123.346 102.035 120.003 1.00 15.72 276 GLU D C 1
ATOM 2204 O O . GLU A 1 276 ? 122.449 101.512 120.680 1.00 15.72 276 GLU D O 1
ATOM 2210 N N . GLU A 1 277 ? 123.533 101.751 118.717 1.00 11.01 277 GLU D N 1
ATOM 2211 C CA . GLU A 1 277 ? 122.640 100.849 118.014 1.00 11.01 277 GLU D CA 1
ATOM 2212 C C . GLU A 1 277 ? 122.692 99.451 118.601 1.00 11.01 277 GLU D C 1
ATOM 2213 O O . GLU A 1 277 ? 121.652 98.809 118.770 1.00 11.01 277 GLU D O 1
ATOM 2219 N N . ALA A 1 278 ? 123.886 98.957 118.913 1.00 12.79 278 ALA D N 1
ATOM 2220 C CA . ALA A 1 278 ? 123.987 97.604 119.443 1.00 12.79 278 ALA D CA 1
ATOM 2221 C C . ALA A 1 278 ? 123.313 97.503 120.802 1.00 12.79 278 ALA D C 1
ATOM 2222 O O . ALA A 1 278 ? 122.621 96.518 121.092 1.00 12.79 278 ALA D O 1
ATOM 2224 N N . SER A 1 279 ? 123.456 98.537 121.626 1.00 12.76 279 SER D N 1
ATOM 2225 C CA . SER A 1 279 ? 122.787 98.546 122.922 1.00 12.76 279 SER D CA 1
ATOM 2226 C C . SER A 1 279 ? 121.271 98.495 122.762 1.00 12.76 279 SER D C 1
ATOM 2227 O O . SER A 1 279 ? 120.592 97.636 123.343 1.00 12.76 279 SER D O 1
ATOM 2230 N N . TYR A 1 280 ? 120.728 99.458 122.014 1.00 10.66 280 TYR D N 1
ATOM 2231 C CA . TYR A 1 280 ? 119.296 99.532 121.735 1.00 10.66 280 TYR D CA 1
ATOM 2232 C C . TYR A 1 280 ? 118.744 98.208 121.211 1.00 10.66 280 TYR D C 1
ATOM 2233 O O . TYR A 1 280 ? 117.749 97.677 121.729 1.00 10.66 280 TYR D O 1
ATOM 2242 N N . ARG A 1 281 ? 119.384 97.664 120.179 1.00 9.95 281 ARG D N 1
ATOM 2243 C CA . ARG A 1 281 ? 118.940 96.411 119.586 1.00 9.95 281 ARG D CA 1
ATOM 2244 C C . ARG A 1 281 ? 118.983 95.267 120.592 1.00 9.95 281 ARG D C 1
ATOM 2245 O O . ARG A 1 281 ? 118.112 94.382 120.577 1.00 9.95 281 ARG D O 1
ATOM 2253 N N . LEU A 1 282 ? 119.964 95.282 121.500 1.00 10.58 282 LEU D N 1
ATOM 2254 C CA . LEU A 1 282 ? 120.051 94.219 122.497 1.00 10.58 282 LEU D CA 1
ATOM 2255 C C . LEU A 1 282 ? 118.907 94.303 123.493 1.00 10.58 282 LEU D C 1
ATOM 2256 O O . LEU A 1 282 ? 118.318 93.278 123.868 1.00 10.58 282 LEU D O 1
ATOM 2261 N N . SER A 1 283 ? 118.582 95.517 123.934 1.00 9.29 283 SER D N 1
ATOM 2262 C CA . SER A 1 283 ? 117.450 95.692 124.837 1.00 9.29 283 SER D CA 1
ATOM 2263 C C . SER A 1 283 ? 116.167 95.194 124.194 1.00 9.29 283 SER D C 1
ATOM 2264 O O . SER A 1 283 ? 115.353 94.517 124.835 1.00 9.29 283 SER D O 1
ATOM 2267 N N . GLU A 1 284 ? 115.979 95.508 122.913 1.00 8.97 284 GLU D N 1
ATOM 2268 C CA . GLU A 1 284 ? 114.749 95.115 122.235 1.00 8.97 284 GLU D CA 1
ATOM 2269 C C . GLU A 1 284 ? 114.636 93.601 122.095 1.00 8.97 284 GLU D C 1
ATOM 2270 O O . GLU A 1 284 ? 113.577 93.022 122.368 1.00 8.97 284 GLU D O 1
ATOM 2276 N N . VAL A 1 285 ? 115.704 92.936 121.653 1.00 11.87 285 VAL D N 1
ATOM 2277 C CA . VAL A 1 285 ? 115.628 91.480 121.565 1.00 11.87 285 VAL D CA 1
ATOM 2278 C C . VAL A 1 285 ? 115.435 90.842 122.940 1.00 11.87 285 VAL D C 1
ATOM 2279 O O . VAL A 1 285 ? 114.778 89.795 123.056 1.00 11.87 285 VAL D O 1
ATOM 2283 N N . LYS A 1 286 ? 115.965 91.447 124.005 1.00 14.30 286 LYS D N 1
ATOM 2284 C CA . LYS A 1 286 ? 115.718 90.854 125.316 1.00 14.30 286 LYS D CA 1
ATOM 2285 C C . LYS A 1 286 ? 114.259 90.997 125.715 1.00 14.30 286 LYS D C 1
ATOM 2286 O O . LYS A 1 286 ? 113.679 90.073 126.295 1.00 14.30 286 LYS D O 1
ATOM 2292 N N . LEU A 1 287 ? 113.671 92.167 125.467 1.00 10.95 287 LEU D N 1
ATOM 2293 C CA . LEU A 1 287 ? 112.240 92.342 125.691 1.00 10.95 287 LEU D CA 1
ATOM 2294 C C . LEU A 1 287 ? 111.448 91.282 124.953 1.00 10.95 287 LEU D C 1
ATOM 2295 O O . LEU A 1 287 ? 110.495 90.703 125.492 1.00 10.95 287 LEU D O 1
ATOM 2300 N N . GLY A 1 288 ? 111.841 91.014 123.715 1.00 11.25 288 GLY D N 1
ATOM 2301 C CA . GLY A 1 288 ? 111.189 89.969 122.954 1.00 11.25 288 GLY D CA 1
ATOM 2302 C C . GLY A 1 288 ? 111.275 88.616 123.623 1.00 11.25 288 GLY D C 1
ATOM 2303 O O . GLY A 1 288 ? 110.293 87.874 123.665 1.00 11.25 288 GLY D O 1
ATOM 2304 N N . ILE A 1 289 ? 112.445 88.273 124.159 1.00 12.61 289 ILE D N 1
ATOM 2305 C CA . ILE A 1 289 ? 112.548 86.968 124.806 1.00 12.61 289 ILE D CA 1
ATOM 2306 C C . ILE A 1 289 ? 111.724 86.951 126.084 1.00 12.61 289 ILE D C 1
ATOM 2307 O O . ILE A 1 289 ? 111.170 85.912 126.460 1.00 12.61 289 ILE D O 1
ATOM 2312 N N . ASP A 1 290 ? 111.634 88.097 126.764 1.00 13.01 290 ASP D N 1
ATOM 2313 C CA . ASP A 1 290 ? 110.836 88.184 128.020 1.00 13.01 290 ASP D CA 1
ATOM 2314 C C . ASP A 1 290 ? 109.361 87.922 127.698 1.00 13.01 290 ASP D C 1
ATOM 2315 O O . ASP A 1 290 ? 108.655 87.409 128.583 1.00 13.01 290 ASP D O 1
ATOM 2320 N N . LEU A 1 291 ? 108.922 88.252 126.477 1.00 11.25 291 LEU D N 1
ATOM 2321 C CA . LEU A 1 291 ? 107.508 88.036 126.063 1.00 11.25 291 LEU D CA 1
ATOM 2322 C C . LEU A 1 291 ? 107.401 86.703 125.319 1.00 11.25 291 LEU D C 1
ATOM 2323 O O . LEU A 1 291 ? 106.428 86.548 124.562 1.00 11.25 291 LEU D O 1
ATOM 2328 N N . ASN A 1 292 ? 108.367 85.798 125.512 1.00 14.18 292 ASN D N 1
ATOM 2329 C CA . ASN A 1 292 ? 108.351 84.441 124.897 1.00 14.18 292 ASN D CA 1
ATOM 2330 C C . ASN A 1 292 ? 108.182 84.496 123.375 1.00 14.18 292 ASN D C 1
ATOM 2331 O O . ASN A 1 292 ? 107.113 84.084 122.892 1.00 14.18 292 ASN D O 1
ATOM 2336 N N . TYR A 1 293 ? 109.146 85.066 122.648 1.00 13.74 293 TYR D N 1
ATOM 2337 C CA . TYR A 1 293 ? 109.060 85.168 121.165 1.00 13.74 293 TYR D CA 1
ATOM 2338 C C . TYR A 1 293 ? 110.234 84.401 120.552 1.00 13.74 293 TYR D C 1
ATOM 2339 O O . TYR A 1 293 ? 110.005 83.359 119.914 1.00 13.74 293 TYR D O 1
ATOM 2348 N N . ILE A 1 294 ? 111.454 84.907 120.747 1.00 14.96 294 ILE D N 1
ATOM 2349 C CA . ILE A 1 294 ? 112.673 84.244 120.198 1.00 14.96 294 ILE D CA 1
ATOM 2350 C C . ILE A 1 294 ? 113.318 83.426 121.321 1.00 14.96 294 ILE D C 1
ATOM 2351 O O . ILE A 1 294 ? 112.822 83.507 122.459 1.00 14.96 294 ILE D O 1
ATOM 2356 N N . GLU A 1 295 ? 114.340 82.631 120.983 1.00 16.85 295 GLU D N 1
ATOM 2357 C CA . GLU A 1 295 ? 115.055 81.790 121.982 1.00 16.85 295 GLU D CA 1
ATOM 2358 C C . GLU A 1 295 ? 116.565 82.002 121.811 1.00 16.85 295 GLU D C 1
ATOM 2359 O O . GLU A 1 295 ? 117.150 81.361 120.916 1.00 16.85 295 GLU D O 1
ATOM 2365 N N . LEU A 1 296 ? 117.176 82.861 122.635 1.00 18.39 296 LEU D N 1
ATOM 2366 C CA . LEU A 1 296 ? 118.621 83.172 122.458 1.00 18.39 296 LEU D CA 1
ATOM 2367 C C . LEU A 1 296 ? 119.392 82.953 123.767 1.00 18.39 296 LEU D C 1
ATOM 2368 O O . LEU A 1 296 ? 119.281 81.846 124.326 1.00 18.39 296 LEU D O 1
ATOM 2373 N N . GLN A 1 297 ? 120.141 83.962 124.234 1.00 28.78 297 GLN D N 1
ATOM 2374 C CA . GLN A 1 297 ? 121.003 83.808 125.442 1.00 28.78 297 GLN D CA 1
ATOM 2375 C C . GLN A 1 297 ? 120.172 83.823 126.731 1.00 28.78 297 GLN D C 1
ATOM 2376 O O . GLN A 1 297 ? 119.953 82.721 127.269 1.00 28.78 297 GLN D O 1
ATOM 2382 N N . ASN A 1 298 ? 119.785 85.009 127.227 1.00 30.00 298 ASN D N 1
ATOM 2383 C CA . ASN A 1 298 ? 118.995 85.175 128.488 1.00 30.00 298 ASN D CA 1
ATOM 2384 C C . ASN A 1 298 ? 119.899 85.071 129.724 1.00 30.00 298 ASN D C 1
ATOM 2385 O O . ASN A 1 298 ? 119.366 85.182 130.844 1.00 30.00 298 ASN D O 1
ATOM 2390 N N . PHE A 1 299 ? 121.208 84.880 129.534 1.00 41.01 299 PHE D N 1
ATOM 2391 C CA . PHE A 1 299 ? 122.162 84.869 130.676 1.00 41.01 299 PHE D CA 1
ATOM 2392 C C . PHE A 1 299 ? 123.471 85.519 130.221 1.00 41.01 299 PHE D C 1
ATOM 2393 O O . PHE A 1 299 ? 124.349 85.772 131.067 1.00 41.01 299 PHE D O 1
ATOM 2401 N N . LYS A 1 300 ? 123.587 85.782 128.916 1.00 27.42 300 LYS D N 1
ATOM 2402 C CA . LYS A 1 300 ? 124.813 86.420 128.374 1.00 27.42 300 LYS D CA 1
ATOM 2403 C C . LYS A 1 300 ? 124.476 87.846 127.943 1.00 27.42 300 LYS D C 1
ATOM 2404 O O . LYS A 1 300 ? 125.307 88.462 127.259 1.00 27.42 300 LYS D O 1
ATOM 2410 N N . PHE A 1 301 ? 123.299 88.339 128.327 1.00 22.71 301 PHE D N 1
ATOM 2411 C CA . PHE A 1 301 ? 122.916 89.735 128.003 1.00 22.71 301 PHE D CA 1
ATOM 2412 C C . PHE A 1 301 ? 123.866 90.676 128.736 1.00 22.71 301 PHE D C 1
ATOM 2413 O O . PHE A 1 301 ? 124.442 91.560 128.087 1.00 22.71 301 PHE D O 1
ATOM 2421 N N . ASN A 1 302 ? 124.018 90.478 130.048 1.00 34.75 302 ASN D N 1
ATOM 2422 C CA . ASN A 1 302 ? 124.895 91.350 130.874 1.00 34.75 302 ASN D CA 1
ATOM 2423 C C . ASN A 1 302 ? 126.350 91.191 130.421 1.00 34.75 302 ASN D C 1
ATOM 2424 O O . ASN A 1 302 ? 127.088 92.183 130.498 1.00 34.75 302 ASN D O 1
ATOM 2429 N N . GLU A 1 303 ? 126.732 89.994 129.962 1.00 35.79 303 GLU D N 1
ATOM 2430 C CA . GLU A 1 303 ? 128.134 89.736 129.541 1.00 35.79 303 GLU D CA 1
ATOM 2431 C C . GLU A 1 303 ? 128.428 90.444 128.212 1.00 35.79 303 GLU D C 1
ATOM 2432 O O . GLU A 1 303 ? 129.544 90.944 128.059 1.00 35.79 303 GLU D O 1
ATOM 2438 N N . LEU A 1 304 ? 127.470 90.469 127.283 1.00 24.88 304 LEU D N 1
ATOM 2439 C CA . LEU A 1 304 ? 127.670 91.193 126.000 1.00 24.88 304 LEU D CA 1
ATOM 2440 C C . LEU A 1 304 ? 127.667 92.691 126.294 1.00 24.88 304 LEU D C 1
ATOM 2441 O O . LEU A 1 304 ? 128.535 93.390 125.767 1.00 24.88 304 LEU D O 1
ATOM 2446 N N . MET A 1 305 ? 126.724 93.149 127.111 1.00 23.77 305 MET D N 1
ATOM 2447 C CA . MET A 1 305 ? 126.620 94.575 127.482 1.00 23.77 305 MET D CA 1
ATOM 2448 C C . MET A 1 305 ? 127.969 95.041 127.995 1.00 23.77 305 MET D C 1
ATOM 2449 O O . MET A 1 305 ? 128.407 96.108 127.572 1.00 23.77 305 MET D O 1
ATOM 2454 N N . VAL A 1 306 ? 128.615 94.217 128.811 1.00 30.89 306 VAL D N 1
ATOM 2455 C CA . VAL A 1 306 ? 129.874 94.621 129.444 1.00 30.89 306 VAL D CA 1
ATOM 2456 C C . VAL A 1 306 ? 131.092 94.348 128.570 1.00 30.89 306 VAL D C 1
ATOM 2457 O O . VAL A 1 306 ? 132.178 94.863 128.872 1.00 30.89 306 VAL D O 1
ATOM 2461 N N . ALA A 1 307 ? 130.953 93.570 127.494 1.00 27.72 307 ALA D N 1
ATOM 2462 C CA . ALA A 1 307 ? 132.072 93.270 126.608 1.00 27.72 307 ALA D CA 1
ATOM 2463 C C . ALA A 1 307 ? 132.174 94.186 125.396 1.00 27.72 307 ALA D C 1
ATOM 2464 O O . ALA A 1 307 ? 133.260 94.283 124.817 1.00 27.72 307 ALA D O 1
ATOM 2466 N N . ILE A 1 308 ? 131.097 94.857 124.990 1.00 18.75 308 ILE D N 1
ATOM 2467 C CA . ILE A 1 308 ? 131.140 95.597 123.729 1.00 18.75 308 ILE D CA 1
ATOM 2468 C C . ILE A 1 308 ? 131.687 97.012 123.889 1.00 18.75 308 ILE D C 1
ATOM 2469 O O . ILE A 1 308 ? 131.680 97.789 122.929 1.00 18.75 308 ILE D O 1
ATOM 2474 N N . GLN A 1 309 ? 132.158 97.374 125.078 1.00 24.67 309 GLN D N 1
ATOM 2475 C CA . GLN A 1 309 ? 132.622 98.741 125.275 1.00 24.67 309 GLN D CA 1
ATOM 2476 C C . GLN A 1 309 ? 133.944 98.958 124.548 1.00 24.67 309 GLN D C 1
ATOM 2477 O O . GLN A 1 309 ? 134.693 98.016 124.278 1.00 24.67 309 GLN D O 1
ATOM 2483 N N . SER A 1 310 ? 134.231 100.224 124.234 1.00 32.28 310 SER D N 1
ATOM 2484 C CA . SER A 1 310 ? 135.336 100.532 123.327 1.00 32.28 310 SER D CA 1
ATOM 2485 C C . SER A 1 310 ? 136.716 100.206 123.890 1.00 32.28 310 SER D C 1
ATOM 2486 O O . SER A 1 310 ? 137.503 99.565 123.174 1.00 32.28 310 SER D O 1
ATOM 2489 N N . PRO A 1 311 ? 137.088 100.588 125.134 1.00 35.02 311 PRO D N 1
ATOM 2490 C CA . PRO A 1 311 ? 138.466 100.325 125.585 1.00 35.02 311 PRO D CA 1
ATOM 2491 C C . PRO A 1 311 ? 138.881 98.861 125.664 1.00 35.02 311 PRO D C 1
ATOM 2492 O O . PRO A 1 311 ? 140.049 98.574 125.941 1.00 35.02 311 PRO D O 1
ATOM 2496 N N . PHE A 1 312 ? 137.958 97.929 125.441 1.00 35.91 312 PHE D N 1
ATOM 2497 C CA . PHE A 1 312 ? 138.337 96.532 125.283 1.00 35.91 312 PHE D CA 1
ATOM 2498 C C . PHE A 1 312 ? 138.963 96.252 123.925 1.00 35.91 312 PHE D C 1
ATOM 2499 O O . PHE A 1 312 ? 139.634 95.227 123.769 1.00 35.91 312 PHE D O 1
ATOM 2507 N N . LEU A 1 313 ? 138.751 97.131 122.948 1.00 33.55 313 LEU D N 1
ATOM 2508 C CA . LEU A 1 313 ? 139.144 96.915 121.560 1.00 33.55 313 LEU D CA 1
ATOM 2509 C C . LEU A 1 313 ? 140.006 98.038 121.001 1.00 33.55 313 LEU D C 1
ATOM 2510 O O . LEU A 1 313 ? 140.928 97.771 120.226 1.00 33.55 313 LEU D O 1
ATOM 2515 N N . LEU A 1 314 ? 139.736 99.287 121.390 1.00 38.37 314 LEU D N 1
ATOM 2516 C CA . LEU A 1 314 ? 140.435 100.444 120.837 1.00 38.37 314 LEU D CA 1
ATOM 2517 C C . LEU A 1 314 ? 141.932 100.403 121.090 1.00 38.37 314 LEU D C 1
ATOM 2518 O O . LEU A 1 314 ? 142.693 100.999 120.321 1.00 38.37 314 LEU D O 1
ATOM 2523 N N . ASP A 1 315 ? 142.377 99.705 122.131 1.00 45.72 315 ASP D N 1
ATOM 2524 C CA . ASP A 1 315 ? 143.789 99.688 122.486 1.00 45.72 315 ASP D CA 1
ATOM 2525 C C . ASP A 1 315 ? 144.632 98.819 121.552 1.00 45.72 315 ASP D C 1
ATOM 2526 O O . ASP A 1 315 ? 145.841 98.701 121.782 1.00 45.72 315 ASP D O 1
ATOM 2531 N N . GLU A 1 316 ? 144.036 98.218 120.515 1.00 45.30 316 GLU D N 1
ATOM 2532 C CA . GLU A 1 316 ? 144.756 97.404 119.539 1.00 45.30 316 GLU D CA 1
ATOM 2533 C C . GLU A 1 316 ? 144.844 98.042 118.155 1.00 45.30 316 GLU D C 1
ATOM 2534 O O . GLU A 1 316 ? 145.916 98.015 117.544 1.00 45.30 316 GLU D O 1
ATOM 2540 N N . GLU A 1 317 ? 143.749 98.602 117.633 1.00 43.77 317 GLU D N 1
ATOM 2541 C CA . GLU A 1 317 ? 143.754 99.330 116.364 1.00 43.77 317 GLU D CA 1
ATOM 2542 C C . GLU A 1 317 ? 142.977 100.634 116.475 1.00 43.77 317 GLU D C 1
ATOM 2543 O O . GLU A 1 317 ? 142.328 100.922 117.484 1.00 43.77 317 GLU D O 1
ATOM 2549 N N . ASP A 1 318 ? 143.044 101.412 115.397 1.00 40.73 318 ASP D N 1
ATOM 2550 C CA . ASP A 1 318 ? 142.183 102.571 115.230 1.00 40.73 318 ASP D CA 1
ATOM 2551 C C . ASP A 1 318 ? 140.716 102.138 115.190 1.00 40.73 318 ASP D C 1
ATOM 2552 O O . ASP A 1 318 ? 140.391 100.961 115.015 1.00 40.73 318 ASP D O 1
ATOM 2557 N N . ASP A 1 319 ? 139.817 103.117 115.334 1.00 34.14 319 ASP D N 1
ATOM 2558 C CA . ASP A 1 319 ? 138.406 102.817 115.576 1.00 34.14 319 ASP D CA 1
ATOM 2559 C C . ASP A 1 319 ? 137.713 102.151 114.386 1.00 34.14 319 ASP D C 1
ATOM 2560 O O . ASP A 1 319 ? 136.713 101.442 114.576 1.00 34.14 319 ASP D O 1
ATOM 2565 N N . LYS A 1 320 ? 138.211 102.353 113.165 1.00 29.95 320 LYS D N 1
ATOM 2566 C CA . LYS A 1 320 ? 137.471 101.886 112.000 1.00 29.95 320 LYS D CA 1
ATOM 2567 C C . LYS A 1 320 ? 137.499 100.370 111.871 1.00 29.95 320 LYS D C 1
ATOM 2568 O O . LYS A 1 320 ? 136.541 99.780 111.361 1.00 29.95 320 LYS D O 1
ATOM 2574 N N . SER A 1 321 ? 138.586 99.724 112.299 1.00 32.69 321 SER D N 1
ATOM 2575 C CA . SER A 1 321 ? 138.585 98.270 112.410 1.00 32.69 321 SER D CA 1
ATOM 2576 C C . SER A 1 321 ? 137.937 97.804 113.709 1.00 32.69 321 SER D C 1
ATOM 2577 O O . SER A 1 321 ? 137.503 96.648 113.803 1.00 32.69 321 SER D O 1
ATOM 2580 N N . VAL A 1 322 ? 137.840 98.685 114.705 1.00 29.76 322 VAL D N 1
ATOM 2581 C CA . VAL A 1 322 ? 137.170 98.330 115.948 1.00 29.76 322 VAL D CA 1
ATOM 2582 C C . VAL A 1 322 ? 135.682 98.134 115.711 1.00 29.76 322 VAL D C 1
ATOM 2583 O O . VAL A 1 322 ? 135.056 97.265 116.323 1.00 29.76 322 VAL D O 1
ATOM 2587 N N . LYS A 1 323 ? 135.085 98.964 114.853 1.00 22.89 323 LYS D N 1
ATOM 2588 C CA . LYS A 1 323 ? 133.698 98.743 114.450 1.00 22.89 323 LYS D CA 1
ATOM 2589 C C . LYS A 1 323 ? 133.510 97.350 113.866 1.00 22.89 323 LYS D C 1
ATOM 2590 O O . LYS A 1 323 ? 132.588 96.617 114.248 1.00 22.89 323 LYS D O 1
ATOM 2596 N N . GLU A 1 324 ? 134.376 96.980 112.922 1.00 23.38 324 GLU D N 1
ATOM 2597 C CA . GLU A 1 324 ? 134.331 95.648 112.333 1.00 23.38 324 GLU D CA 1
ATOM 2598 C C . GLU A 1 324 ? 134.444 94.563 113.390 1.00 23.38 324 GLU D C 1
ATOM 2599 O O . GLU A 1 324 ? 133.732 93.557 113.335 1.00 23.38 324 GLU D O 1
ATOM 2605 N N . LYS A 1 325 ? 135.319 94.756 114.376 1.00 25.93 325 LYS D N 1
ATOM 2606 C CA . LYS A 1 325 ? 135.542 93.696 115.355 1.00 25.93 325 LYS D CA 1
ATOM 2607 C C . LYS A 1 325 ? 134.383 93.585 116.341 1.00 25.93 325 LYS D C 1
ATOM 2608 O O . LYS A 1 325 ? 134.006 92.476 116.742 1.00 25.93 325 LYS D O 1
ATOM 2614 N N . ARG A 1 326 ? 133.821 94.722 116.748 1.00 19.80 326 ARG D N 1
ATOM 2615 C CA . ARG A 1 326 ? 132.618 94.721 117.573 1.00 19.80 326 ARG D CA 1
ATOM 2616 C C . ARG A 1 326 ? 131.482 93.997 116.870 1.00 19.80 326 ARG D C 1
ATOM 2617 O O . ARG A 1 326 ? 130.799 93.145 117.459 1.00 19.80 326 ARG D O 1
ATOM 2625 N N . ALA A 1 327 ? 131.262 94.330 115.601 1.00 16.57 327 ALA D N 1
ATOM 2626 C CA . ALA A 1 327 ? 130.228 93.657 114.837 1.00 16.57 327 ALA D CA 1
ATOM 2627 C C . ALA A 1 327 ? 130.527 92.175 114.696 1.00 16.57 327 ALA D C 1
ATOM 2628 O O . ALA A 1 327 ? 129.613 91.345 114.710 1.00 16.57 327 ALA D O 1
ATOM 2630 N N . ASP A 1 328 ? 131.804 91.824 114.578 1.00 18.60 328 ASP D N 1
ATOM 2631 C CA . ASP A 1 328 ? 132.178 90.425 114.446 1.00 18.60 328 ASP D CA 1
ATOM 2632 C C . ASP A 1 328 ? 131.839 89.643 115.703 1.00 18.60 328 ASP D C 1
ATOM 2633 O O . ASP A 1 328 ? 131.276 88.547 115.622 1.00 18.60 328 ASP D O 1
ATOM 2638 N N . ILE A 1 329 ? 132.158 90.191 116.875 1.00 20.46 329 ILE D N 1
ATOM 2639 C CA . ILE A 1 329 ? 131.878 89.452 118.102 1.00 20.46 329 ILE D CA 1
ATOM 2640 C C . ILE A 1 329 ? 130.373 89.360 118.332 1.00 20.46 329 ILE D C 1
ATOM 2641 O O . ILE A 1 329 ? 129.868 88.327 118.792 1.00 20.46 329 ILE D O 1
ATOM 2646 N N . LEU A 1 330 ? 129.631 90.421 118.001 1.00 16.46 330 LEU D N 1
ATOM 2647 C CA . LEU A 1 330 ? 128.176 90.361 118.114 1.00 16.46 330 LEU D CA 1
ATOM 2648 C C . LEU A 1 330 ? 127.607 89.261 117.228 1.00 16.46 330 LEU D C 1
ATOM 2649 O O . LEU A 1 330 ? 126.898 88.363 117.698 1.00 16.46 330 LEU D O 1
ATOM 2654 N N . ARG A 1 331 ? 127.921 89.317 115.933 1.00 13.77 331 ARG D N 1
ATOM 2655 C CA . ARG A 1 331 ? 127.461 88.312 114.984 1.00 13.77 331 ARG D CA 1
ATOM 2656 C C . ARG A 1 331 ? 127.887 86.908 115.384 1.00 13.77 331 ARG D C 1
ATOM 2657 O O . ARG A 1 331 ? 127.179 85.940 115.088 1.00 13.77 331 ARG D O 1
ATOM 2665 N N . GLU A 1 332 ? 129.030 86.773 116.048 1.00 23.51 332 GLU D N 1
ATOM 2666 C CA . GLU A 1 332 ? 129.550 85.458 116.384 1.00 23.51 332 GLU D CA 1
ATOM 2667 C C . GLU A 1 332 ? 128.905 84.870 117.626 1.00 23.51 332 GLU D C 1
ATOM 2668 O O . GLU A 1 332 ? 128.734 83.648 117.700 1.00 23.51 332 GLU D O 1
ATOM 2674 N N . HIS A 1 333 ? 128.539 85.705 118.598 1.00 25.89 333 HIS D N 1
ATOM 2675 C CA . HIS A 1 333 ? 128.009 85.209 119.862 1.00 25.89 333 HIS D CA 1
ATOM 2676 C C . HIS A 1 333 ? 126.491 85.192 119.924 1.00 25.89 333 HIS D C 1
ATOM 2677 O O . HIS A 1 333 ? 125.932 84.402 120.690 1.00 25.89 333 HIS D O 1
ATOM 2684 N N . ILE A 1 334 ? 125.805 86.034 119.149 1.00 19.64 334 ILE D N 1
ATOM 2685 C CA . ILE A 1 334 ? 124.345 85.964 119.106 1.00 19.64 334 ILE D CA 1
ATOM 2686 C C . ILE A 1 334 ? 123.899 84.620 118.544 1.00 19.64 334 ILE D C 1
ATOM 2687 O O . ILE A 1 334 ? 123.211 83.841 119.213 1.00 19.64 334 ILE D O 1
ATOM 2692 N N . LYS A 1 335 ? 124.275 84.340 117.300 1.00 20.17 335 LYS D N 1
ATOM 2693 C CA . LYS A 1 335 ? 123.969 83.070 116.653 1.00 20.17 335 LYS D CA 1
ATOM 2694 C C . LYS A 1 335 ? 125.154 82.600 115.820 1.00 20.17 335 LYS D C 1
ATOM 2695 O O . LYS A 1 335 ? 125.553 81.437 115.878 1.00 20.17 335 LYS D O 1
ATOM 2702 N N . MET B 1 1 ? 102.258 81.008 97.146 1.00 57.79 1 MET A N 1
ATOM 2703 C CA . MET B 1 1 ? 100.799 80.933 97.440 1.00 57.79 1 MET A CA 1
ATOM 2704 C C . MET B 1 1 ? 99.985 81.249 96.176 1.00 57.79 1 MET A C 1
ATOM 2705 O O . MET B 1 1 ? 99.186 80.371 95.785 1.00 57.79 1 MET A O 1
ATOM 2710 N N . THR B 1 2 ? 100.226 82.409 95.549 1.00 62.80 2 THR A N 1
ATOM 2711 C CA . THR B 1 2 ? 99.495 82.815 94.314 1.00 62.80 2 THR A CA 1
ATOM 2712 C C . THR B 1 2 ? 99.991 81.999 93.115 1.00 62.80 2 THR A C 1
ATOM 2713 O O . THR B 1 2 ? 101.086 81.410 93.216 1.00 62.80 2 THR A O 1
ATOM 2717 N N . HIS B 1 3 ? 99.228 81.987 92.017 1.00 69.97 3 HIS A N 1
ATOM 2718 C CA . HIS B 1 3 ? 99.600 81.149 90.844 1.00 69.97 3 HIS A CA 1
ATOM 2719 C C . HIS B 1 3 ? 100.942 81.593 90.248 1.00 69.97 3 HIS A C 1
ATOM 2720 O O . HIS B 1 3 ? 101.749 80.686 89.978 1.00 69.97 3 HIS A O 1
ATOM 2727 N N . ASN B 1 4 ? 101.233 82.897 90.155 1.00 58.87 4 ASN A N 1
ATOM 2728 C CA . ASN B 1 4 ? 102.446 83.420 89.454 1.00 58.87 4 ASN A CA 1
ATOM 2729 C C . ASN B 1 4 ? 103.732 82.854 90.059 1.00 58.87 4 ASN A C 1
ATOM 2730 O O . ASN B 1 4 ? 104.733 82.816 89.312 1.00 58.87 4 ASN A O 1
ATOM 2735 N N . ILE B 1 5 ? 103.726 82.465 91.338 1.00 46.47 5 ILE A N 1
ATOM 2736 C CA . ILE B 1 5 ? 104.939 81.951 92.046 1.00 46.47 5 ILE A CA 1
ATOM 2737 C C . ILE B 1 5 ? 105.784 81.082 91.094 1.00 46.47 5 ILE A C 1
ATOM 2738 O O . ILE B 1 5 ? 106.999 81.373 91.087 1.00 46.47 5 ILE A O 1
ATOM 2743 N N . HIS B 1 6 ? 105.237 80.105 90.331 1.00 56.48 6 HIS A N 1
ATOM 2744 C CA . HIS B 1 6 ? 106.065 79.314 89.419 1.00 56.48 6 HIS A CA 1
ATOM 2745 C C . HIS B 1 6 ? 105.461 79.033 88.051 1.00 56.48 6 HIS A C 1
ATOM 2746 O O . HIS B 1 6 ? 106.187 78.493 87.210 1.00 56.48 6 HIS A O 1
ATOM 2753 N N . ASP B 1 7 ? 104.191 79.359 87.772 1.00 64.14 7 ASP A N 1
ATOM 2754 C CA . ASP B 1 7 ? 103.672 78.961 86.462 1.00 64.14 7 ASP A CA 1
ATOM 2755 C C . ASP B 1 7 ? 104.317 79.733 85.319 1.00 64.14 7 ASP A C 1
ATOM 2756 O O . ASP B 1 7 ? 104.170 79.321 84.162 1.00 64.14 7 ASP A O 1
ATOM 2761 N N . ASN B 1 8 ? 105.000 80.836 85.611 1.00 63.39 8 ASN A N 1
ATOM 2762 C CA . ASN B 1 8 ? 105.873 81.505 84.652 1.00 63.39 8 ASN A CA 1
ATOM 2763 C C . ASN B 1 8 ? 107.281 80.932 84.797 1.00 63.39 8 ASN A C 1
ATOM 2764 O O . ASN B 1 8 ? 107.945 81.136 85.816 1.00 63.39 8 ASN A O 1
ATOM 2769 N N . ILE B 1 9 ? 107.726 80.196 83.781 1.00 64.78 9 ILE A N 1
ATOM 2770 C CA . ILE B 1 9 ? 109.142 79.921 83.561 1.00 64.78 9 ILE A CA 1
ATOM 2771 C C . ILE B 1 9 ? 109.394 80.080 82.072 1.00 64.78 9 ILE A C 1
ATOM 2772 O O . ILE B 1 9 ? 108.615 79.601 81.241 1.00 64.78 9 ILE A O 1
ATOM 2777 N N . SER B 1 10 ? 110.482 80.769 81.744 1.00 66.37 10 SER A N 1
ATOM 2778 C CA . SER B 1 10 ? 110.899 80.948 80.368 1.00 66.37 10 SER A CA 1
ATOM 2779 C C . SER B 1 10 ? 112.402 81.197 80.353 1.00 66.37 10 SER A C 1
ATOM 2780 O O . SER B 1 10 ? 113.038 81.348 81.400 1.00 66.37 10 SER A O 1
ATOM 2783 N N . GLN B 1 11 ? 112.969 81.236 79.147 1.00 67.87 11 GLN A N 1
ATOM 2784 C CA . GLN B 1 11 ? 114.402 81.470 79.008 1.00 67.87 11 GLN A CA 1
ATOM 2785 C C . GLN B 1 11 ? 114.789 82.852 79.522 1.00 67.87 11 GLN A C 1
ATOM 2786 O O . GLN B 1 11 ? 115.838 83.017 80.160 1.00 67.87 11 GLN A O 1
ATOM 2792 N N . TRP B 1 12 ? 113.935 83.849 79.279 1.00 60.07 12 TRP A N 1
ATOM 2793 C CA . TRP B 1 12 ? 114.285 85.226 79.613 1.00 60.07 12 TRP A CA 1
ATOM 2794 C C . TRP B 1 12 ? 114.235 85.475 81.112 1.00 60.07 12 TRP A C 1
ATOM 2795 O O . TRP B 1 12 ? 114.871 86.416 81.598 1.00 60.07 12 TRP A O 1
ATOM 2806 N N . MET B 1 13 ? 113.473 84.672 81.857 1.00 57.17 13 MET A N 1
ATOM 2807 C CA . MET B 1 13 ? 113.501 84.749 83.313 1.00 57.17 13 MET A CA 1
ATOM 2808 C C . MET B 1 13 ? 114.591 83.876 83.921 1.00 57.17 13 MET A C 1
ATOM 2809 O O . MET B 1 13 ? 114.985 84.112 85.069 1.00 57.17 13 MET A O 1
ATOM 2814 N N . LYS B 1 14 ? 115.101 82.896 83.173 1.00 57.75 14 LYS A N 1
ATOM 2815 C CA . LYS B 1 14 ? 116.036 81.909 83.717 1.00 57.75 14 LYS A CA 1
ATOM 2816 C C . LYS B 1 14 ? 117.489 82.310 83.483 1.00 57.75 14 LYS A C 1
ATOM 2817 O O . LYS B 1 14 ? 118.251 82.483 84.439 1.00 57.75 14 LYS A O 1
ATOM 2823 N N . SER B 1 15 ? 117.884 82.455 82.219 1.00 58.24 15 SER A N 1
ATOM 2824 C CA . SER B 1 15 ? 119.290 82.649 81.869 1.00 58.24 15 SER A CA 1
ATOM 2825 C C . SER B 1 15 ? 119.590 84.145 81.776 1.00 58.24 15 SER A C 1
ATOM 2826 O O . SER B 1 15 ? 119.837 84.696 80.702 1.00 58.24 15 SER A O 1
ATOM 2829 N N . ASN B 1 16 ? 119.581 84.799 82.941 1.00 47.85 16 ASN A N 1
ATOM 2830 C CA . ASN B 1 16 ? 119.752 86.250 83.051 1.00 47.85 16 ASN A CA 1
ATOM 2831 C C . ASN B 1 16 ? 120.803 86.615 84.101 1.00 47.85 16 ASN A C 1
ATOM 2832 O O . ASN B 1 16 ? 120.652 87.583 84.854 1.00 47.85 16 ASN A O 1
ATOM 2837 N N . GLU B 1 17 ? 121.896 85.861 84.139 1.00 41.09 17 GLU A N 1
ATOM 2838 C CA . GLU B 1 17 ? 122.985 86.098 85.078 1.00 41.09 17 GLU A CA 1
ATOM 2839 C C . GLU B 1 17 ? 124.269 86.509 84.377 1.00 41.09 17 GLU A C 1
ATOM 2840 O O . GLU B 1 17 ? 125.007 87.348 84.896 1.00 41.09 17 GLU A O 1
ATOM 2846 N N . GLU B 1 18 ? 124.546 85.965 83.176 1.00 40.93 18 GLU A N 1
ATOM 2847 C CA . GLU B 1 18 ? 125.715 86.372 82.347 1.00 40.93 18 GLU A CA 1
ATOM 2848 C C . GLU B 1 18 ? 125.621 87.875 82.063 1.00 40.93 18 GLU A C 1
ATOM 2849 O O . GLU B 1 18 ? 126.650 88.542 82.299 1.00 40.93 18 GLU A O 1
ATOM 2855 N N . THR B 1 19 ? 124.484 88.386 81.551 1.00 31.56 19 THR A N 1
ATOM 2856 C CA . THR B 1 19 ? 124.273 89.820 81.352 1.00 31.56 19 THR A CA 1
ATOM 2857 C C . THR B 1 19 ? 123.113 90.202 82.266 1.00 31.56 19 THR A C 1
ATOM 2858 O O . THR B 1 19 ? 121.962 90.285 81.811 1.00 31.56 19 THR A O 1
ATOM 2862 N N . PRO B 1 20 ? 123.358 90.423 83.558 1.00 27.13 20 PRO A N 1
ATOM 2863 C CA . PRO B 1 20 ? 122.249 90.629 84.495 1.00 27.13 20 PRO A CA 1
ATOM 2864 C C . PRO B 1 20 ? 121.607 92.006 84.436 1.00 27.13 20 PRO A C 1
ATOM 2865 O O . PRO B 1 20 ? 120.590 92.217 85.104 1.00 27.13 20 PRO A O 1
ATOM 2869 N N . ILE B 1 21 ? 122.165 92.944 83.666 1.00 22.44 21 ILE A N 1
ATOM 2870 C CA . ILE B 1 21 ? 121.621 94.296 83.597 1.00 22.44 21 ILE A CA 1
ATOM 2871 C C . ILE B 1 21 ? 120.462 94.402 82.607 1.00 22.44 21 ILE A C 1
ATOM 2872 O O . ILE B 1 21 ? 119.793 95.443 82.561 1.00 22.44 21 ILE A O 1
ATOM 2877 N N . VAL B 1 22 ? 120.163 93.339 81.854 1.00 27.79 22 VAL A N 1
ATOM 2878 C CA . VAL B 1 22 ? 119.027 93.298 80.937 1.00 27.79 22 VAL A CA 1
ATOM 2879 C C . VAL B 1 22 ? 118.038 92.256 81.437 1.00 27.79 22 VAL A C 1
ATOM 2880 O O . VAL B 1 22 ? 118.432 91.175 81.887 1.00 27.79 22 VAL A O 1
ATOM 2884 N N . MET B 1 23 ? 116.749 92.577 81.325 1.00 29.03 23 MET A N 1
ATOM 2885 C CA . MET B 1 23 ? 115.680 91.768 81.898 1.00 29.03 23 MET A CA 1
ATOM 2886 C C . MET B 1 23 ? 114.737 91.164 80.859 1.00 29.03 23 MET A C 1
ATOM 2887 O O . MET B 1 23 ? 114.463 89.963 80.921 1.00 29.03 23 MET A O 1
ATOM 2892 N N . SER B 1 24 ? 114.233 91.941 79.900 1.00 35.00 24 SER A N 1
ATOM 2893 C CA . SER B 1 24 ? 113.533 91.376 78.745 1.00 35.00 24 SER A CA 1
ATOM 2894 C C . SER B 1 24 ? 113.495 92.418 77.633 1.00 35.00 24 SER A C 1
ATOM 2895 O O . SER B 1 24 ? 114.062 93.508 77.755 1.00 35.00 24 SER A O 1
ATOM 2898 N N . SER B 1 25 ? 112.817 92.061 76.540 1.00 36.42 25 SER A N 1
ATOM 2899 C CA . SER B 1 25 ? 112.708 92.891 75.353 1.00 36.42 25 SER A CA 1
ATOM 2900 C C . SER B 1 25 ? 111.297 92.794 74.786 1.00 36.42 25 SER A C 1
ATOM 2901 O O . SER B 1 25 ? 110.614 91.781 74.958 1.00 36.42 25 SER A O 1
ATOM 2904 N N . ARG B 1 26 ? 110.870 93.861 74.106 1.00 37.29 26 ARG A N 1
ATOM 2905 C CA . ARG B 1 26 ? 109.553 93.950 73.487 1.00 37.29 26 ARG A CA 1
ATOM 2906 C C . ARG B 1 26 ? 109.665 94.323 72.017 1.00 37.29 26 ARG A C 1
ATOM 2907 O O . ARG B 1 26 ? 110.647 94.933 71.589 1.00 37.29 26 ARG A O 1
ATOM 2915 N N . ILE B 1 27 ? 108.636 93.959 71.254 1.00 41.82 27 ILE A N 1
ATOM 2916 C CA . ILE B 1 27 ? 108.403 94.490 69.914 1.00 41.82 27 ILE A CA 1
ATOM 2917 C C . ILE B 1 27 ? 106.904 94.492 69.659 1.00 41.82 27 ILE A C 1
ATOM 2918 O O . ILE B 1 27 ? 106.200 93.548 70.028 1.00 41.82 27 ILE A O 1
ATOM 2923 N N . ARG B 1 28 ? 106.422 95.555 69.020 1.00 46.27 28 ARG A N 1
ATOM 2924 C CA . ARG B 1 28 ? 105.017 95.720 68.682 1.00 46.27 28 ARG A CA 1
ATOM 2925 C C . ARG B 1 28 ? 104.842 95.817 67.173 1.00 46.27 28 ARG A C 1
ATOM 2926 O O . ARG B 1 28 ? 105.796 96.047 66.429 1.00 46.27 28 ARG A O 1
ATOM 2934 N N . LEU B 1 29 ? 103.600 95.614 66.725 1.00 49.40 29 LEU A N 1
ATOM 2935 C CA . LEU B 1 29 ? 103.235 95.745 65.312 1.00 49.40 29 LEU A CA 1
ATOM 2936 C C . LEU B 1 29 ? 101.773 96.195 65.265 1.00 49.40 29 LEU A C 1
ATOM 2937 O O . LEU B 1 29 ? 100.860 95.368 65.256 1.00 49.40 29 LEU A O 1
ATOM 2942 N N . ALA B 1 30 ? 101.567 97.505 65.209 1.00 54.02 30 ALA A N 1
ATOM 2943 C CA . ALA B 1 30 ? 100.234 98.095 65.211 1.00 54.02 30 ALA A CA 1
ATOM 2944 C C . ALA B 1 30 ? 99.776 98.339 63.779 1.00 54.02 30 ALA A C 1
ATOM 2945 O O . ALA B 1 30 ? 100.477 98.999 63.005 1.00 54.02 30 ALA A O 1
ATOM 2947 N N . ARG B 1 31 ? 98.601 97.818 63.432 1.00 59.51 31 ARG A N 1
ATOM 2948 C CA . ARG B 1 31 ? 98.045 98.014 62.101 1.00 59.51 31 ARG A CA 1
ATOM 2949 C C . ARG B 1 31 ? 96.528 97.907 62.148 1.00 59.51 31 ARG A C 1
ATOM 2950 O O . ARG B 1 31 ? 95.976 97.020 62.802 1.00 59.51 31 ARG A O 1
ATOM 2958 N N . ASN B 1 32 ? 95.869 98.815 61.434 1.00 65.58 32 ASN A N 1
ATOM 2959 C CA . ASN B 1 32 ? 94.417 98.920 61.426 1.00 65.58 32 ASN A CA 1
ATOM 2960 C C . ASN B 1 32 ? 93.841 97.885 60.457 1.00 65.58 32 ASN A C 1
ATOM 2961 O O . ASN B 1 32 ? 94.535 96.964 60.017 1.00 65.58 32 ASN A O 1
ATOM 2966 N N . LEU B 1 33 ? 92.557 98.024 60.115 1.00 72.95 33 LEU A N 1
ATOM 2967 C CA . LEU B 1 33 ? 91.823 97.027 59.347 1.00 72.95 33 LEU A CA 1
ATOM 2968 C C . LEU B 1 33 ? 90.965 97.711 58.292 1.00 72.95 33 LEU A C 1
ATOM 2969 O O . LEU B 1 33 ? 90.533 98.854 58.463 1.00 72.95 33 LEU A O 1
ATOM 2974 N N . GLU B 1 34 ? 90.722 96.989 57.201 1.00 75.87 34 GLU A N 1
ATOM 2975 C CA . GLU B 1 34 ? 89.902 97.451 56.093 1.00 75.87 34 GLU A CA 1
ATOM 2976 C C . GLU B 1 34 ? 88.447 97.020 56.299 1.00 75.87 34 GLU A C 1
ATOM 2977 O O . GLU B 1 34 ? 88.122 96.281 57.231 1.00 75.87 34 GLU A O 1
ATOM 2983 N N . ASN B 1 35 ? 87.569 97.514 55.415 1.00 78.85 35 ASN A N 1
ATOM 2984 C CA . ASN B 1 35 ? 86.131 97.194 55.379 1.00 78.85 35 ASN A CA 1
ATOM 2985 C C . ASN B 1 35 ? 85.481 97.297 56.757 1.00 78.85 35 ASN A C 1
ATOM 2986 O O . ASN B 1 35 ? 84.642 96.480 57.139 1.00 78.85 35 ASN A O 1
ATOM 2991 N N . HIS B 1 36 ? 85.855 98.338 57.497 1.00 76.38 36 HIS A N 1
ATOM 2992 C CA . HIS B 1 36 ? 85.250 98.633 58.787 1.00 76.38 36 HIS A CA 1
ATOM 2993 C C . HIS B 1 36 ? 85.449 100.113 59.072 1.00 76.38 36 HIS A C 1
ATOM 2994 O O . HIS B 1 36 ? 86.460 100.699 58.676 1.00 76.38 36 HIS A O 1
ATOM 3001 N N . VAL B 1 37 ? 84.482 100.707 59.762 1.00 75.12 37 VAL A N 1
ATOM 3002 C CA . VAL B 1 37 ? 84.419 102.156 59.937 1.00 75.12 37 VAL A CA 1
ATOM 3003 C C . VAL B 1 37 ? 85.053 102.472 61.285 1.00 75.12 37 VAL A C 1
ATOM 3004 O O . VAL B 1 37 ? 84.369 102.545 62.309 1.00 75.12 37 VAL A O 1
ATOM 3008 N N . HIS B 1 38 ? 86.374 102.693 61.273 1.00 77.56 38 HIS A N 1
ATOM 3009 C CA . HIS B 1 38 ? 87.131 103.116 62.448 1.00 77.56 38 HIS A CA 1
ATOM 3010 C C . HIS B 1 38 ? 86.859 102.181 63.623 1.00 77.56 38 HIS A C 1
ATOM 3011 O O . HIS B 1 38 ? 86.076 102.537 64.513 1.00 77.56 38 HIS A O 1
ATOM 3018 N N . PRO B 1 39 ? 87.476 100.969 63.659 1.00 72.62 39 PRO A N 1
ATOM 3019 C CA . PRO B 1 39 ? 87.029 99.892 64.566 1.00 72.62 39 PRO A CA 1
ATOM 3020 C C . PRO B 1 39 ? 86.700 100.242 66.015 1.00 72.62 39 PRO A C 1
ATOM 3021 O O . PRO B 1 39 ? 86.054 99.438 66.694 1.00 72.62 39 PRO A O 1
ATOM 3025 N N . LEU B 1 40 ? 87.141 101.402 66.510 1.00 72.61 40 LEU A N 1
ATOM 3026 C CA . LEU B 1 40 ? 86.918 101.799 67.894 1.00 72.61 40 LEU A CA 1
ATOM 3027 C C . LEU B 1 40 ? 85.790 102.808 68.067 1.00 72.61 40 LEU A C 1
ATOM 3028 O O . LEU B 1 40 ? 85.010 102.682 69.016 1.00 72.61 40 LEU A O 1
ATOM 3033 N N . MET B 1 41 ? 85.677 103.799 67.185 1.00 74.51 41 MET A N 1
ATOM 3034 C CA . MET B 1 41 ? 84.597 104.781 67.268 1.00 74.51 41 MET A CA 1
ATOM 3035 C C . MET B 1 41 ? 83.309 104.104 66.819 1.00 74.51 41 MET A C 1
ATOM 3036 O O . MET B 1 41 ? 83.086 103.891 65.625 1.00 74.51 41 MET A O 1
ATOM 3041 N N . TYR B 1 42 ? 82.462 103.768 67.786 1.00 74.99 42 TYR A N 1
ATOM 3042 C CA . TYR B 1 42 ? 81.219 103.061 67.529 1.00 74.99 42 TYR A CA 1
ATOM 3043 C C . TYR B 1 42 ? 80.287 103.313 68.705 1.00 74.99 42 TYR A C 1
ATOM 3044 O O . TYR B 1 42 ? 80.659 103.961 69.687 1.00 74.99 42 TYR A O 1
ATOM 3053 N N . ALA B 1 43 ? 79.065 102.795 68.598 1.00 75.70 43 ALA A N 1
ATOM 3054 C CA . ALA B 1 43 ? 78.029 102.969 69.611 1.00 75.70 43 ALA A CA 1
ATOM 3055 C C . ALA B 1 43 ? 77.710 101.697 70.379 1.00 75.70 43 ALA A C 1
ATOM 3056 O O . ALA B 1 43 ? 77.463 101.760 71.585 1.00 75.70 43 ALA A O 1
ATOM 3058 N N . THR B 1 44 ? 77.715 100.547 69.711 1.00 76.66 44 THR A N 1
ATOM 3059 C CA . THR B 1 44 ? 77.197 99.292 70.244 1.00 76.66 44 THR A CA 1
ATOM 3060 C C . THR B 1 44 ? 78.281 98.211 70.272 1.00 76.66 44 THR A C 1
ATOM 3061 O O . THR B 1 44 ? 79.460 98.463 70.012 1.00 76.66 44 THR A O 1
ATOM 3065 N N . GLU B 1 45 ? 77.851 96.991 70.600 1.00 75.97 45 GLU A N 1
ATOM 3066 C CA . GLU B 1 45 ? 78.691 95.797 70.605 1.00 75.97 45 GLU A CA 1
ATOM 3067 C C . GLU B 1 45 ? 79.021 95.285 69.212 1.00 75.97 45 GLU A C 1
ATOM 3068 O O . GLU B 1 45 ? 79.869 94.395 69.087 1.00 75.97 45 GLU A O 1
ATOM 3074 N N . ASN B 1 46 ? 78.381 95.817 68.172 1.00 76.43 46 ASN A N 1
ATOM 3075 C CA . ASN B 1 46 ? 78.341 95.119 66.892 1.00 76.43 46 ASN A CA 1
ATOM 3076 C C . ASN B 1 46 ? 79.690 95.140 66.186 1.00 76.43 46 ASN A C 1
ATOM 3077 O O . ASN B 1 46 ? 80.148 94.102 65.698 1.00 76.43 46 ASN A O 1
ATOM 3082 N N . ASP B 1 47 ? 80.335 96.304 66.098 1.00 75.93 47 ASP A N 1
ATOM 3083 C CA . ASP B 1 47 ? 81.656 96.348 65.480 1.00 75.93 47 ASP A CA 1
ATOM 3084 C C . ASP B 1 47 ? 82.637 95.478 66.253 1.00 75.93 47 ASP A C 1
ATOM 3085 O O . ASP B 1 47 ? 83.487 94.799 65.659 1.00 75.93 47 ASP A O 1
ATOM 3090 N N . GLY B 1 48 ? 82.502 95.455 67.580 1.00 72.96 48 GLY A N 1
ATOM 3091 C CA . GLY B 1 48 ? 83.357 94.605 68.386 1.00 72.96 48 GLY A CA 1
ATOM 3092 C C . GLY B 1 48 ? 83.182 93.142 68.044 1.00 72.96 48 GLY A C 1
ATOM 3093 O O . GLY B 1 48 ? 84.155 92.428 67.809 1.00 72.96 48 GLY A O 1
ATOM 3094 N N . PHE B 1 49 ? 81.930 92.685 67.987 1.00 76.23 49 PHE A N 1
ATOM 3095 C CA . PHE B 1 49 ? 81.676 91.282 67.681 1.00 76.23 49 PHE A CA 1
ATOM 3096 C C . PHE B 1 49 ? 82.127 90.939 66.271 1.00 76.23 49 PHE A C 1
ATOM 3097 O O . PHE B 1 49 ? 82.655 89.848 66.033 1.00 76.23 49 PHE A O 1
ATOM 3105 N N . ARG B 1 50 ? 81.941 91.859 65.326 1.00 77.50 50 ARG A N 1
ATOM 3106 C CA . ARG B 1 50 ? 82.340 91.586 63.951 1.00 77.50 50 ARG A CA 1
ATOM 3107 C C . ARG B 1 50 ? 83.847 91.408 63.852 1.00 77.50 50 ARG A C 1
ATOM 3108 O O . ARG B 1 50 ? 84.331 90.407 63.307 1.00 77.50 50 ARG A O 1
ATOM 3116 N N . VAL B 1 51 ? 84.609 92.361 64.395 1.00 71.78 51 VAL A N 1
ATOM 3117 C CA . VAL B 1 51 ? 86.062 92.253 64.330 1.00 71.78 51 VAL A CA 1
ATOM 3118 C C . VAL B 1 51 ? 86.539 91.050 65.133 1.00 71.78 51 VAL A C 1
ATOM 3119 O O . VAL B 1 51 ? 87.484 90.358 64.735 1.00 71.78 51 VAL A O 1
ATOM 3123 N N . ILE B 1 52 ? 85.888 90.772 66.264 1.00 70.78 52 ILE A N 1
ATOM 3124 C CA . ILE B 1 52 ? 86.308 89.665 67.113 1.00 70.78 52 ILE A CA 1
ATOM 3125 C C . ILE B 1 52 ? 86.128 88.349 66.376 1.00 70.78 52 ILE A C 1
ATOM 3126 O O . ILE B 1 52 ? 87.042 87.523 66.321 1.00 70.78 52 ILE A O 1
ATOM 3131 N N . ASN B 1 53 ? 84.952 88.145 65.782 1.00 70.60 53 ASN A N 1
ATOM 3132 C CA . ASN B 1 53 ? 84.701 86.922 65.030 1.00 70.60 53 ASN A CA 1
ATOM 3133 C C . ASN B 1 53 ? 85.640 86.811 63.837 1.00 70.60 53 ASN A C 1
ATOM 3134 O O . ASN B 1 53 ? 86.157 85.724 63.543 1.00 70.60 53 ASN A O 1
ATOM 3139 N N . GLU B 1 54 ? 85.871 87.928 63.142 1.00 72.64 54 GLU A N 1
ATOM 3140 C CA . GLU B 1 54 ? 86.755 87.919 61.983 1.00 72.64 54 GLU A CA 1
ATOM 3141 C C . GLU B 1 54 ? 88.154 87.457 62.367 1.00 72.64 54 GLU A C 1
ATOM 3142 O O . GLU B 1 54 ? 88.684 86.499 61.793 1.00 72.64 54 GLU A O 1
ATOM 3148 N N . VAL B 1 55 ? 88.758 88.111 63.360 1.00 67.75 55 VAL A N 1
ATOM 3149 C CA . VAL B 1 55 ? 90.113 87.744 63.753 1.00 67.75 55 VAL A CA 1
ATOM 3150 C C . VAL B 1 55 ? 90.129 86.370 64.416 1.00 67.75 55 VAL A C 1
ATOM 3151 O O . VAL B 1 55 ? 91.157 85.682 64.402 1.00 67.75 55 VAL A O 1
ATOM 3155 N N . GLN B 1 56 ? 89.005 85.939 64.991 1.00 73.46 56 GLN A N 1
ATOM 3156 C CA . GLN B 1 56 ? 88.949 84.630 65.628 1.00 73.46 56 GLN A CA 1
ATOM 3157 C C . GLN B 1 56 ? 89.030 83.520 64.591 1.00 73.46 56 GLN A C 1
ATOM 3158 O O . GLN B 1 56 ? 89.926 82.670 64.642 1.00 73.46 56 GLN A O 1
ATOM 3164 N N . ASP B 1 57 ? 88.103 83.513 63.628 1.00 73.38 57 ASP A N 1
ATOM 3165 C CA . ASP B 1 57 ? 88.173 82.495 62.583 1.00 73.38 57 ASP A CA 1
ATOM 3166 C C . ASP B 1 57 ? 89.327 82.734 61.618 1.00 73.38 57 ASP A C 1
ATOM 3167 O O . ASP B 1 57 ? 89.625 81.853 60.804 1.00 73.38 57 ASP A O 1
ATOM 3172 N N . ALA B 1 58 ? 89.976 83.899 61.676 1.00 69.74 58 ALA A N 1
ATOM 3173 C CA . ALA B 1 58 ? 91.168 8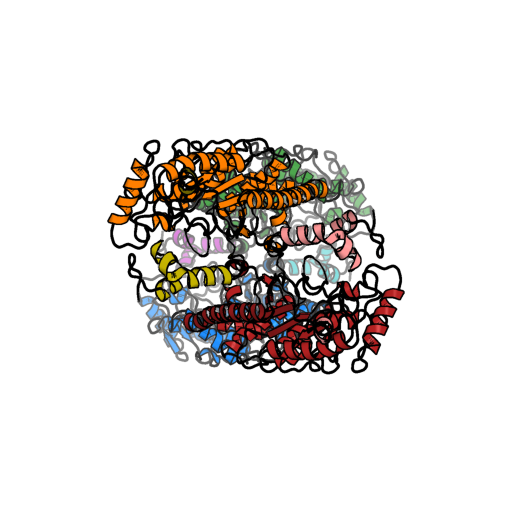4.112 60.866 1.00 69.74 58 ALA A CA 1
ATOM 3174 C C . ALA B 1 58 ? 92.297 83.176 61.269 1.00 69.74 58 ALA A C 1
ATOM 3175 O O . ALA B 1 58 ? 93.135 82.8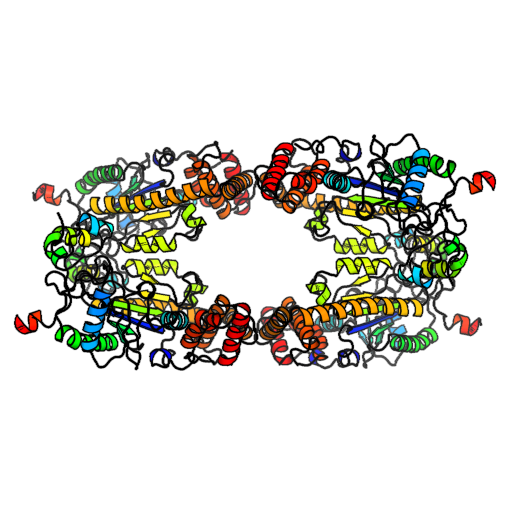19 60.435 1.00 69.74 58 ALA A O 1
ATOM 3177 N N . LEU B 1 59 ? 92.339 82.768 62.541 1.00 66.89 59 LEU A N 1
ATOM 3178 C CA . LEU B 1 59 ? 93.388 81.892 63.053 1.00 66.89 59 LEU A CA 1
ATOM 3179 C C . LEU B 1 59 ? 92.772 80.971 64.105 1.00 66.89 59 LEU A C 1
ATOM 3180 O O . LEU B 1 59 ? 92.659 81.358 65.280 1.00 66.89 59 LEU A O 1
ATOM 3185 N N . PRO B 1 60 ? 92.354 79.755 63.732 1.00 66.88 60 PRO A N 1
ATOM 3186 C CA . PRO B 1 60 ? 91.749 78.860 64.734 1.00 66.88 60 PRO A CA 1
ATOM 3187 C C . PRO B 1 60 ? 92.738 78.263 65.723 1.00 66.88 60 PRO A C 1
ATOM 3188 O O . PRO B 1 60 ? 92.300 77.673 66.718 1.00 66.88 60 PRO A O 1
ATOM 3192 N N . ASN B 1 61 ? 94.045 78.390 65.493 1.00 65.36 61 ASN A N 1
ATOM 3193 C CA . ASN B 1 61 ? 95.020 77.707 66.336 1.00 65.36 61 ASN A CA 1
ATOM 3194 C C . ASN B 1 61 ? 95.152 78.317 67.726 1.00 65.36 61 ASN A C 1
ATOM 3195 O O . ASN B 1 61 ? 95.748 77.680 68.600 1.00 65.36 61 ASN A O 1
ATOM 3200 N N . PHE B 1 62 ? 94.618 79.516 67.953 1.00 64.93 62 PHE A N 1
ATOM 3201 C CA . PHE B 1 62 ? 94.735 80.212 69.225 1.00 64.93 62 PHE A CA 1
ATOM 3202 C C . PHE B 1 62 ? 93.406 80.153 69.977 1.00 64.93 62 PHE A C 1
ATOM 3203 O O . PHE B 1 62 ? 92.411 79.602 69.502 1.00 64.93 62 PHE A O 1
ATOM 3211 N N . GLU B 1 63 ? 93.405 80.734 71.176 1.00 65.18 63 GLU A N 1
ATOM 3212 C CA . GLU B 1 63 ? 92.279 80.686 72.095 1.00 65.18 63 GLU A CA 1
ATOM 3213 C C . GLU B 1 63 ? 92.029 82.079 72.652 1.00 65.18 63 GLU A C 1
ATOM 3214 O O . GLU B 1 63 ? 92.954 82.883 72.789 1.00 65.18 63 GLU A O 1
ATOM 3220 N N . LEU B 1 64 ? 90.772 82.347 72.987 1.00 68.64 64 LEU A N 1
ATOM 3221 C CA . LEU B 1 64 ? 90.325 83.667 73.401 1.00 68.64 64 LEU A CA 1
ATOM 3222 C C . LEU B 1 64 ? 90.111 83.726 74.908 1.00 68.64 64 LEU A C 1
ATOM 3223 O O . LEU B 1 64 ? 89.874 82.709 75.565 1.00 68.64 64 LEU A O 1
ATOM 3228 N N . MET B 1 65 ? 90.206 84.942 75.449 1.00 71.07 65 MET A N 1
ATOM 3229 C CA . MET B 1 65 ? 89.919 85.231 76.857 1.00 71.07 65 MET A CA 1
ATOM 3230 C C . MET B 1 65 ? 89.244 86.601 76.879 1.00 71.07 65 MET A C 1
ATOM 3231 O O . MET B 1 65 ? 89.913 87.635 76.933 1.00 71.07 65 MET A O 1
ATOM 3236 N N . ARG B 1 66 ? 87.916 86.600 76.849 1.00 74.16 66 ARG A N 1
ATOM 3237 C CA . ARG B 1 66 ? 87.176 87.830 76.625 1.00 74.16 66 ARG A CA 1
ATOM 3238 C C . ARG B 1 66 ? 87.155 88.698 77.881 1.00 74.16 66 ARG A C 1
ATOM 3239 O O . ARG B 1 66 ? 87.518 88.274 78.981 1.00 74.16 66 ARG A O 1
ATOM 3247 N N . LEU B 1 67 ? 86.716 89.944 77.690 1.00 77.09 67 LEU A N 1
ATOM 3248 C CA . LEU B 1 67 ? 86.587 90.885 78.796 1.00 77.09 67 LEU A CA 1
ATOM 3249 C C . LEU B 1 67 ? 85.334 90.622 79.623 1.00 77.09 67 LEU A C 1
ATOM 3250 O O . LEU B 1 67 ? 85.300 90.949 80.815 1.00 77.09 67 LEU A O 1
ATOM 3255 N N . ASP B 1 68 ? 84.298 90.039 79.016 1.00 76.05 68 ASP A N 1
ATOM 3256 C CA . ASP B 1 68 ? 83.016 89.893 79.699 1.00 76.05 68 ASP A CA 1
ATOM 3257 C C . ASP B 1 68 ? 83.070 88.839 80.800 1.00 76.05 68 ASP A C 1
ATOM 3258 O O . ASP B 1 68 ? 82.536 89.056 81.892 1.00 76.05 68 ASP A O 1
ATOM 3263 N N . GLN B 1 69 ? 83.705 87.699 80.537 1.00 77.23 69 GLN A N 1
ATOM 3264 C CA . GLN B 1 69 ? 83.711 86.585 81.477 1.00 77.23 69 GLN A CA 1
ATOM 3265 C C . GLN B 1 69 ? 84.764 86.721 82.575 1.00 77.23 69 GLN A C 1
ATOM 3266 O O . GLN B 1 69 ? 84.963 85.759 83.326 1.00 77.23 69 GLN A O 1
ATOM 3272 N N . MET B 1 70 ? 85.423 87.874 82.698 1.00 76.35 70 MET A N 1
ATOM 3273 C CA . MET B 1 70 ? 86.537 88.065 83.619 1.00 76.35 70 MET A CA 1
ATOM 3274 C C . MET B 1 70 ? 86.166 89.084 84.687 1.00 76.35 70 MET A C 1
ATOM 3275 O O . MET B 1 70 ? 85.697 90.182 84.370 1.00 76.35 70 MET A O 1
ATOM 3280 N N . ASP B 1 71 ? 86.379 88.713 85.946 1.00 76.49 71 ASP A N 1
ATOM 3281 C CA . ASP B 1 71 ? 86.255 89.650 87.056 1.00 76.49 71 ASP A CA 1
ATOM 3282 C C . ASP B 1 71 ? 87.511 90.514 87.161 1.00 76.49 71 ASP A C 1
ATOM 3283 O O . ASP B 1 71 ? 88.532 90.257 86.518 1.00 76.49 71 ASP A O 1
ATOM 3288 N N . GLN B 1 72 ? 87.423 91.558 87.992 1.00 69.45 72 GLN A N 1
ATOM 3289 C CA . GLN B 1 72 ? 88.517 92.519 88.099 1.00 69.45 72 GLN A CA 1
ATOM 3290 C C . GLN B 1 72 ? 89.799 91.876 88.613 1.00 69.45 72 GLN A C 1
ATOM 3291 O O . GLN B 1 72 ? 90.899 92.327 88.268 1.00 69.45 72 GLN A O 1
ATOM 3297 N N . GLN B 1 73 ? 89.678 90.832 89.436 1.00 66.17 73 GLN A N 1
ATOM 3298 C CA . GLN B 1 73 ? 90.855 90.170 89.989 1.00 66.17 73 GLN A CA 1
ATOM 3299 C C . GLN B 1 73 ? 91.743 89.621 88.880 1.00 66.17 73 GLN A C 1
ATOM 3300 O O . GLN B 1 73 ? 92.929 89.956 88.794 1.00 66.17 73 GLN A O 1
ATOM 3306 N N . SER B 1 74 ? 91.179 88.771 88.017 1.00 69.11 74 SER A N 1
ATOM 3307 C CA . SER B 1 74 ? 91.958 88.212 86.918 1.00 69.11 74 SER A CA 1
ATOM 3308 C C . SER B 1 74 ? 92.411 89.297 85.951 1.00 69.11 74 SER A C 1
ATOM 3309 O O . SER B 1 74 ? 93.495 89.196 85.360 1.00 69.11 74 SER A O 1
ATOM 3312 N N . LYS B 1 75 ? 91.607 90.351 85.799 1.00 68.58 75 LYS A N 1
ATOM 3313 C CA . LYS B 1 75 ? 91.978 91.452 84.918 1.00 68.58 75 LYS A CA 1
ATOM 3314 C C . LYS B 1 75 ? 93.276 92.104 85.376 1.00 68.58 75 LYS A C 1
ATOM 3315 O O . LYS B 1 75 ? 94.214 92.268 84.588 1.00 68.58 75 LYS A O 1
ATOM 3321 N N . MET B 1 76 ? 93.358 92.471 86.656 1.00 52.69 76 MET A N 1
ATOM 3322 C CA . MET B 1 76 ? 94.592 93.070 87.154 1.00 52.69 76 MET A CA 1
ATOM 3323 C C . MET B 1 76 ? 95.721 92.052 87.238 1.00 52.69 76 MET A C 1
ATOM 3324 O O . MET B 1 76 ? 96.889 92.412 87.044 1.00 52.69 76 MET A O 1
ATOM 3329 N N . LYS B 1 77 ? 95.401 90.785 87.520 1.00 57.92 77 LYS A N 1
ATOM 3330 C CA . LYS B 1 77 ? 96.423 89.744 87.514 1.00 57.92 77 LYS A CA 1
ATOM 3331 C C . LYS B 1 77 ? 97.105 89.636 86.161 1.00 57.92 77 LYS A C 1
ATOM 3332 O O . LYS B 1 77 ? 98.305 89.349 86.094 1.00 57.92 77 LYS A O 1
ATOM 3338 N N . MET B 1 78 ? 96.361 89.848 85.078 1.00 59.40 78 MET A N 1
ATOM 3339 C CA . MET B 1 78 ? 96.950 89.818 83.745 1.00 59.40 78 MET A CA 1
ATOM 3340 C C . MET B 1 78 ? 97.536 91.162 83.332 1.00 59.40 78 MET A C 1
ATOM 3341 O O . MET B 1 78 ? 98.463 91.194 82.516 1.00 59.40 78 MET A O 1
ATOM 3346 N N . VAL B 1 79 ? 97.030 92.272 83.873 1.00 53.67 79 VAL A N 1
ATOM 3347 C CA . VAL B 1 79 ? 97.650 93.567 83.604 1.00 53.67 79 VAL A CA 1
ATOM 3348 C C . VAL B 1 79 ? 99.059 93.603 84.177 1.00 53.67 79 VAL A C 1
ATOM 3349 O O . VAL B 1 79 ? 100.000 94.069 83.524 1.00 53.67 79 VAL A O 1
ATOM 3353 N N . ALA B 1 80 ? 99.231 93.111 85.403 1.00 50.43 80 ALA A N 1
ATOM 3354 C CA . ALA B 1 80 ? 100.543 93.129 86.039 1.00 50.43 80 ALA A CA 1
ATOM 3355 C C . ALA B 1 80 ? 101.512 92.117 85.445 1.00 50.43 80 ALA A C 1
ATOM 3356 O O . ALA B 1 80 ? 102.660 92.064 85.897 1.00 50.43 80 ALA A O 1
ATOM 3358 N N . LYS B 1 81 ? 101.091 91.317 84.468 1.00 55.00 81 LYS A N 1
ATOM 3359 C CA . LYS B 1 81 ? 101.975 90.440 83.716 1.00 55.00 81 LYS A CA 1
ATOM 3360 C C . LYS B 1 81 ? 102.364 91.028 82.362 1.00 55.00 81 LYS A C 1
ATOM 3361 O O . LYS B 1 81 ? 103.033 90.351 81.574 1.00 55.00 81 LYS A O 1
ATOM 3367 N N . HIS B 1 82 ? 101.968 92.272 82.080 1.00 48.61 82 HIS A N 1
ATOM 3368 C CA . HIS B 1 82 ? 102.277 92.952 80.823 1.00 48.61 82 HIS A CA 1
ATOM 3369 C C . HIS B 1 82 ? 101.699 92.193 79.627 1.00 48.61 82 HIS A C 1
ATOM 3370 O O . HIS B 1 82 ? 102.415 91.727 78.740 1.00 48.61 82 HIS A O 1
ATOM 3377 N N . LEU B 1 83 ? 100.372 92.070 79.635 1.00 52.89 83 LEU A N 1
ATOM 3378 C CA . LEU B 1 83 ? 99.604 91.623 78.483 1.00 52.89 83 LEU A CA 1
ATOM 3379 C C . LEU B 1 83 ? 98.420 92.530 78.186 1.00 52.89 83 LEU A C 1
ATOM 3380 O O . LEU B 1 83 ? 97.675 92.253 77.241 1.00 52.89 83 LEU A O 1
ATOM 3385 N N . ILE B 1 84 ? 98.211 93.585 78.973 1.00 59.01 84 ILE A N 1
ATOM 3386 C CA . ILE B 1 84 ? 97.073 94.483 78.830 1.00 59.01 84 ILE A CA 1
ATOM 3387 C C . ILE B 1 84 ? 97.561 95.895 79.123 1.00 59.01 84 ILE A C 1
ATOM 3388 O O . ILE B 1 84 ? 98.495 96.099 79.903 1.00 59.01 84 ILE A O 1
ATOM 3393 N N . SER B 1 85 ? 96.934 96.867 78.477 1.00 62.82 85 SER A N 1
ATOM 3394 C CA . SER B 1 85 ? 96.997 98.272 78.832 1.00 62.82 85 SER A CA 1
ATOM 3395 C C . SER B 1 85 ? 95.628 98.729 79.336 1.00 62.82 85 SER A C 1
ATOM 3396 O O . SER B 1 85 ? 94.612 98.095 79.029 1.00 62.82 85 SER A O 1
ATOM 3399 N N . PRO B 1 86 ? 95.553 99.812 80.127 1.00 69.66 86 PRO A N 1
ATOM 3400 C CA . PRO B 1 86 ? 94.258 100.162 80.746 1.00 69.66 86 PRO A CA 1
ATOM 3401 C C . PRO B 1 86 ? 93.126 100.455 79.768 1.00 69.66 86 PRO A C 1
ATOM 3402 O O . PRO B 1 86 ? 91.972 100.093 80.040 1.00 69.66 86 PRO A O 1
ATOM 3406 N N . GLU B 1 87 ? 93.410 101.096 78.632 1.00 74.36 87 GLU A N 1
ATOM 3407 C CA . GLU B 1 87 ? 92.336 101.408 77.692 1.00 74.36 87 GLU A CA 1
ATOM 3408 C C . GLU B 1 87 ? 91.674 100.162 77.116 1.00 74.36 87 GLU A C 1
ATOM 3409 O O . GLU B 1 87 ? 90.590 100.274 76.535 1.00 74.36 87 GLU A O 1
ATOM 3415 N N . LEU B 1 88 ? 92.286 98.986 77.262 1.00 68.56 88 LEU A N 1
ATOM 3416 C CA . LEU B 1 88 ? 91.606 97.747 76.912 1.00 68.56 88 LEU A CA 1
ATOM 3417 C C . LEU B 1 88 ? 90.522 97.419 77.929 1.00 68.56 88 LEU A C 1
ATOM 3418 O O . LEU B 1 88 ? 89.386 97.110 77.556 1.00 68.56 88 LEU A O 1
ATOM 3423 N N . ILE B 1 89 ? 90.854 97.473 79.222 1.00 68.95 89 ILE A N 1
ATOM 3424 C CA . ILE B 1 89 ? 89.859 97.158 80.239 1.00 68.95 89 ILE A CA 1
ATOM 3425 C C . ILE B 1 89 ? 88.783 98.232 80.308 1.00 68.95 89 ILE A C 1
ATOM 3426 O O . ILE B 1 89 ? 87.680 97.968 80.801 1.00 68.95 89 ILE A O 1
ATOM 3431 N N . LYS B 1 90 ? 89.069 99.441 79.821 1.00 73.70 90 LYS A N 1
ATOM 3432 C CA . LYS B 1 90 ? 88.065 100.499 79.761 1.00 73.70 90 LYS A CA 1
ATOM 3433 C C . LYS B 1 90 ? 87.100 100.353 78.587 1.00 73.70 90 LYS A C 1
ATOM 3434 O O . LYS B 1 90 ? 86.272 101.248 78.384 1.00 73.70 90 LYS A O 1
ATOM 3440 N N . GLN B 1 91 ? 87.178 99.264 77.824 1.00 75.48 91 GLN A N 1
ATOM 3441 C CA . GLN B 1 91 ? 86.468 99.113 76.552 1.00 75.48 91 GLN A CA 1
ATOM 3442 C C . GLN B 1 91 ? 85.508 97.932 76.651 1.00 75.48 91 GLN A C 1
ATOM 3443 O O . GLN B 1 91 ? 85.961 96.774 76.674 1.00 75.48 91 GLN A O 1
ATOM 3449 N N . PRO B 1 92 ? 84.186 98.149 76.717 1.00 79.40 92 PRO A N 1
ATOM 3450 C CA . PRO B 1 92 ? 83.277 96.999 76.880 1.00 79.40 92 PRO A CA 1
ATOM 3451 C C . PRO B 1 92 ? 83.299 96.020 75.720 1.00 79.40 92 PRO A C 1
ATOM 3452 O O . PRO B 1 92 ? 82.919 94.857 75.908 1.00 79.40 92 PRO A O 1
ATOM 3456 N N . ALA B 1 93 ? 83.728 96.446 74.535 1.00 73.38 93 ALA A N 1
ATOM 3457 C CA . ALA B 1 93 ? 83.786 95.585 73.363 1.00 73.38 93 ALA A CA 1
ATOM 3458 C C . ALA B 1 93 ? 85.136 94.907 73.184 1.00 73.38 93 ALA A C 1
ATOM 3459 O O . ALA B 1 93 ? 85.326 94.188 72.198 1.00 73.38 93 ALA A O 1
ATOM 3461 N N . ALA B 1 94 ? 86.072 95.106 74.108 1.00 71.71 94 ALA A N 1
ATOM 3462 C CA . ALA B 1 94 ? 87.428 94.631 73.915 1.00 71.71 94 ALA A CA 1
ATOM 3463 C C . ALA B 1 94 ? 87.529 93.136 74.194 1.00 71.71 94 ALA A C 1
ATOM 3464 O O . ALA B 1 94 ? 86.635 92.512 74.771 1.00 71.71 94 ALA A O 1
ATOM 3466 N N . ALA B 1 95 ? 88.650 92.568 73.772 1.00 66.56 95 ALA A N 1
ATOM 3467 C CA . ALA B 1 95 ? 88.936 91.155 73.953 1.00 66.56 95 ALA A CA 1
ATOM 3468 C C . ALA B 1 95 ? 90.439 90.971 73.837 1.00 66.56 95 ALA A C 1
ATOM 3469 O O . ALA B 1 95 ? 91.183 91.925 73.599 1.00 66.56 95 ALA A O 1
ATOM 3471 N N . VAL B 1 96 ? 90.884 89.733 74.010 1.00 63.26 96 VAL A N 1
ATOM 3472 C CA . VAL B 1 96 ? 92.300 89.399 73.925 1.00 63.26 96 VAL A CA 1
ATOM 3473 C C . VAL B 1 96 ? 92.423 87.975 73.415 1.00 63.26 96 VAL A C 1
ATOM 3474 O O . VAL B 1 96 ? 91.681 87.084 73.837 1.00 63.26 96 VAL A O 1
ATOM 3478 N N . LEU B 1 97 ? 93.359 87.775 72.503 1.00 61.20 97 LEU A N 1
ATOM 3479 C CA . LEU B 1 97 ? 93.807 86.465 72.068 1.00 61.20 97 LEU A CA 1
ATOM 3480 C C . LEU B 1 97 ? 95.201 86.225 72.623 1.00 61.20 97 LEU A C 1
ATOM 3481 O O . LEU B 1 97 ? 95.928 87.164 72.951 1.00 61.20 97 LEU A O 1
ATOM 3486 N N . VAL B 1 98 ? 95.560 84.953 72.757 1.00 63.73 98 VAL A N 1
ATOM 3487 C CA . VAL B 1 98 ? 96.821 84.565 73.374 1.00 63.73 98 VAL A CA 1
ATOM 3488 C C . VAL B 1 98 ? 97.365 83.318 72.691 1.00 63.73 98 VAL A C 1
ATOM 3489 O O . VAL B 1 98 ? 96.754 82.764 71.773 1.00 63.73 98 VAL A O 1
ATOM 3493 N N . ASN B 1 99 ? 98.538 82.895 73.145 1.00 63.83 99 ASN A N 1
ATOM 3494 C CA . ASN B 1 99 ? 99.117 81.598 72.844 1.00 63.83 99 ASN A CA 1
ATOM 3495 C C . ASN B 1 99 ? 99.415 80.930 74.177 1.00 63.83 99 ASN A C 1
ATOM 3496 O O . ASN B 1 99 ? 100.029 81.548 75.052 1.00 63.83 99 ASN A O 1
ATOM 3501 N N . ASP B 1 100 ? 98.973 79.680 74.337 1.00 69.31 100 ASP A N 1
ATOM 3502 C CA . ASP B 1 100 ? 99.105 79.021 75.634 1.00 69.31 100 ASP A CA 1
ATOM 3503 C C . ASP B 1 100 ? 100.566 78.820 76.010 1.00 69.31 100 ASP A C 1
ATOM 3504 O O . ASP B 1 100 ? 100.903 78.793 77.199 1.00 69.31 100 ASP A O 1
ATOM 3509 N N . ASP B 1 101 ? 101.446 78.681 75.015 1.00 70.76 101 ASP A N 1
ATOM 3510 C CA . ASP B 1 101 ? 102.880 78.721 75.281 1.00 70.76 101 ASP A CA 1
ATOM 3511 C C . ASP B 1 101 ? 103.317 80.070 75.840 1.00 70.76 101 ASP A C 1
ATOM 3512 O O . ASP B 1 101 ? 104.351 80.145 76.513 1.00 70.76 101 ASP A O 1
ATOM 3517 N N . GLU B 1 102 ? 102.551 81.130 75.578 1.00 64.71 102 GLU A N 1
ATOM 3518 C CA . GLU B 1 102 ? 102.757 82.446 76.177 1.00 64.71 102 GLU A CA 1
ATOM 3519 C C . GLU B 1 102 ? 104.109 83.041 75.777 1.00 64.71 102 GLU A C 1
ATOM 3520 O O . GLU B 1 102 ? 104.993 83.272 76.604 1.00 64.71 102 GLU A O 1
ATOM 3526 N N . SER B 1 103 ? 104.253 83.268 74.471 1.00 58.84 103 SER A N 1
ATOM 3527 C CA . SER B 1 103 ? 105.311 84.108 73.932 1.00 58.84 103 SER A CA 1
ATOM 3528 C C . SER B 1 103 ? 104.802 85.171 72.971 1.00 58.84 103 SER A C 1
ATOM 3529 O O . SER B 1 103 ? 105.584 86.047 72.588 1.00 58.84 103 SER A O 1
ATOM 3532 N N . LEU B 1 104 ? 103.533 85.123 72.570 1.00 56.01 104 LEU A N 1
ATOM 3533 C CA . LEU B 1 104 ? 102.939 86.070 71.641 1.00 56.01 104 LEU A CA 1
ATOM 3534 C C . LEU B 1 104 ? 101.547 86.434 72.134 1.00 56.01 104 LEU A C 1
ATOM 3535 O O . LEU B 1 104 ? 101.006 85.812 73.051 1.00 56.01 104 LEU A O 1
ATOM 3540 N N . SER B 1 105 ? 100.961 87.454 71.517 1.00 55.43 105 SER A N 1
ATOM 3541 C CA . SER B 1 105 ? 99.668 87.950 71.961 1.00 55.43 105 SER A CA 1
ATOM 3542 C C . SER B 1 105 ? 99.063 88.818 70.870 1.00 55.43 105 SER A C 1
ATOM 3543 O O . SER B 1 105 ? 99.736 89.221 69.920 1.00 55.43 105 SER A O 1
ATOM 3546 N N . VAL B 1 106 ? 97.765 89.079 71.013 1.00 57.76 106 VAL A N 1
ATOM 3547 C CA . VAL B 1 106 ? 97.011 89.951 70.121 1.00 57.76 106 VAL A CA 1
ATOM 3548 C C . VAL B 1 106 ? 95.954 90.654 70.954 1.00 57.76 106 VAL A C 1
ATOM 3549 O O . VAL B 1 106 ? 95.089 90.003 71.548 1.00 57.76 106 VAL A O 1
ATOM 3553 N N . MET B 1 107 ? 96.002 91.984 70.987 1.00 56.05 107 MET A N 1
ATOM 3554 C CA . MET B 1 107 ? 95.066 92.785 71.770 1.00 56.05 107 MET A CA 1
ATOM 3555 C C . MET B 1 107 ? 94.015 93.352 70.823 1.00 56.05 107 MET A C 1
ATOM 3556 O O . MET B 1 107 ? 94.101 94.484 70.351 1.00 56.05 107 MET A O 1
ATOM 3561 N N . ILE B 1 108 ? 92.997 92.532 70.557 1.00 62.57 108 ILE A N 1
ATOM 3562 C CA . ILE B 1 108 ? 91.948 92.918 69.626 1.00 62.57 108 ILE A CA 1
ATOM 3563 C C . ILE B 1 108 ? 91.195 94.121 70.163 1.00 62.57 108 ILE A C 1
ATOM 3564 O O . ILE B 1 108 ? 90.841 94.184 71.347 1.00 62.57 108 ILE A O 1
ATOM 3569 N N . ASN B 1 109 ? 90.941 95.083 69.281 1.00 66.72 109 ASN A N 1
ATOM 3570 C CA . ASN B 1 109 ? 90.065 96.213 69.572 1.00 66.72 109 ASN A CA 1
ATOM 3571 C C . ASN B 1 109 ? 90.548 97.022 70.773 1.00 66.72 109 ASN A C 1
ATOM 3572 O O . ASN B 1 109 ? 89.755 97.664 71.463 1.00 66.72 109 ASN A O 1
ATOM 3577 N N . GLU B 1 110 ? 91.851 96.999 71.040 1.00 65.26 110 GLU A N 1
ATOM 3578 C CA . GLU B 1 110 ? 92.396 97.770 72.148 1.00 65.26 110 GLU A CA 1
ATOM 3579 C C . GLU B 1 110 ? 92.346 99.259 71.842 1.00 65.26 110 GLU A C 1
ATOM 3580 O O . GLU B 1 110 ? 91.589 100.005 72.471 1.00 65.26 110 GLU A O 1
ATOM 3586 N N . GLU B 1 111 ? 93.148 99.700 70.871 1.00 69.95 111 GLU A N 1
ATOM 3587 C CA . GLU B 1 111 ? 93.121 101.097 70.448 1.00 69.95 111 GLU A CA 1
ATOM 3588 C C . GLU B 1 111 ? 93.658 101.160 69.017 1.00 69.95 111 GLU A C 1
ATOM 3589 O O . GLU B 1 111 ? 94.873 101.155 68.805 1.00 69.95 111 GLU A O 1
ATOM 3595 N N . ASP B 1 112 ? 92.737 101.222 68.058 1.00 68.22 112 ASP A N 1
ATOM 3596 C CA . ASP B 1 112 ? 93.022 101.524 66.660 1.00 68.22 112 ASP A CA 1
ATOM 3597 C C . ASP B 1 112 ? 93.979 100.527 66.016 1.00 68.22 112 ASP A C 1
ATOM 3598 O O . ASP B 1 112 ? 94.785 100.907 65.164 1.00 68.22 112 ASP A O 1
ATOM 3603 N N . HIS B 1 113 ? 93.912 99.253 66.380 1.00 60.98 113 HIS A N 1
ATOM 3604 C CA . HIS B 1 113 ? 94.877 98.287 65.857 1.00 60.98 113 HIS A CA 1
ATOM 3605 C C . HIS B 1 113 ? 94.401 96.873 66.185 1.00 60.98 113 HIS A C 1
ATOM 3606 O O . HIS B 1 113 ? 93.241 96.658 66.557 1.00 60.98 113 HIS A O 1
ATOM 3613 N N . ILE B 1 114 ? 95.304 95.903 66.003 1.00 59.58 114 ILE A N 1
ATOM 3614 C CA . ILE B 1 114 ? 95.186 94.581 66.605 1.00 59.58 114 ILE A CA 1
ATOM 3615 C C . ILE B 1 114 ? 96.447 94.246 67.407 1.00 59.58 114 ILE A C 1
ATOM 3616 O O . ILE B 1 114 ? 96.389 93.469 68.367 1.00 59.58 114 ILE A O 1
ATOM 3621 N N . ARG B 1 115 ? 97.589 94.831 67.028 1.00 53.03 115 ARG A N 1
ATOM 3622 C CA . ARG B 1 115 ? 98.811 94.849 67.843 1.00 53.03 115 ARG A CA 1
ATOM 3623 C C . ARG B 1 115 ? 99.312 93.437 68.164 1.00 53.03 115 ARG A C 1
ATOM 3624 O O . ARG B 1 115 ? 99.131 92.906 69.257 1.00 53.03 115 ARG A O 1
ATOM 3632 N N . ILE B 1 116 ? 99.907 92.820 67.152 1.00 54.17 116 ILE A N 1
ATOM 3633 C CA . ILE B 1 116 ? 100.657 91.595 67.388 1.00 54.17 116 ILE A CA 1
ATOM 3634 C C . ILE B 1 116 ? 101.896 91.952 68.195 1.00 54.17 116 ILE A C 1
ATOM 3635 O O . ILE B 1 116 ? 102.881 92.464 67.654 1.00 54.17 116 ILE A O 1
ATOM 3640 N N . GLN B 1 117 ? 101.853 91.664 69.490 1.00 48.65 117 GLN A N 1
ATOM 3641 C CA . GLN B 1 117 ? 102.962 91.876 70.406 1.00 48.65 117 GLN A CA 1
ATOM 3642 C C . GLN B 1 117 ? 103.719 90.571 70.616 1.00 48.65 117 GLN A C 1
ATOM 3643 O O . GLN B 1 117 ? 103.148 89.481 70.529 1.00 48.65 117 GLN A O 1
ATOM 3649 N N . ALA B 1 118 ? 105.017 90.688 70.892 1.00 45.43 118 ALA A N 1
ATOM 3650 C CA . ALA B 1 118 ? 105.856 89.517 71.132 1.00 45.43 118 ALA A CA 1
ATOM 3651 C C . ALA B 1 118 ? 106.958 89.885 72.112 1.00 45.43 118 ALA A C 1
ATOM 3652 O O . ALA B 1 118 ? 107.808 90.725 71.805 1.00 45.43 118 ALA A O 1
ATOM 3654 N N . MET B 1 119 ? 106.939 89.250 73.278 1.00 43.86 119 MET A N 1
ATOM 3655 C CA . MET B 1 119 ? 107.971 89.370 74.294 1.00 43.86 119 MET A CA 1
ATOM 3656 C C . MET B 1 119 ? 108.709 88.047 74.400 1.00 43.86 119 MET A C 1
ATOM 3657 O O . MET B 1 119 ? 108.153 86.982 74.121 1.00 43.86 119 MET A O 1
ATOM 3662 N N . GLY B 1 120 ? 109.969 88.108 74.815 1.00 50.03 120 GLY A N 1
ATOM 3663 C CA . GLY B 1 120 ? 110.726 86.878 74.856 1.00 50.03 120 GLY A CA 1
ATOM 3664 C C . GLY B 1 120 ? 112.181 86.946 75.267 1.00 50.03 120 GLY A C 1
ATOM 3665 O O . GLY B 1 120 ? 112.557 87.688 76.179 1.00 50.03 120 GLY A O 1
ATOM 3666 N N . THR B 1 121 ? 113.003 86.150 74.583 1.00 57.02 121 THR A N 1
ATOM 3667 C CA . THR B 1 121 ? 114.353 85.848 75.032 1.00 57.02 121 THR A CA 1
ATOM 3668 C C . THR B 1 121 ? 115.240 87.089 75.011 1.00 57.02 121 THR A C 1
ATOM 3669 O O . THR B 1 121 ? 114.887 88.150 74.487 1.00 57.02 121 THR A O 1
ATOM 3673 N N . ASP B 1 122 ? 116.421 86.920 75.596 1.00 56.91 122 ASP A N 1
ATOM 3674 C CA . ASP B 1 122 ? 117.408 87.977 75.757 1.00 56.91 122 ASP A CA 1
ATOM 3675 C C . ASP B 1 122 ? 118.508 87.936 74.704 1.00 56.91 122 ASP A C 1
ATOM 3676 O O . ASP B 1 122 ? 119.261 88.908 74.574 1.00 56.91 122 ASP A O 1
ATOM 3681 N N . THR B 1 123 ? 118.625 86.831 73.961 1.00 64.54 123 THR A N 1
ATOM 3682 C CA . THR B 1 123 ? 119.704 86.687 72.988 1.00 64.54 123 THR A CA 1
ATOM 3683 C C . THR B 1 123 ? 119.628 87.768 71.918 1.00 64.54 123 THR A C 1
ATOM 3684 O O . THR B 1 123 ? 120.563 88.558 71.744 1.00 64.54 123 THR A O 1
ATOM 3688 N N . THR B 1 124 ? 118.515 87.820 71.190 1.00 54.93 124 THR A N 1
ATOM 3689 C CA . THR B 1 124 ? 118.359 88.754 70.088 1.00 54.93 124 THR A CA 1
ATOM 3690 C C . THR B 1 124 ? 116.892 89.108 69.921 1.00 54.93 124 THR A C 1
ATOM 3691 O O . THR B 1 124 ? 116.002 88.300 70.196 1.00 54.93 124 THR A O 1
ATOM 3695 N N . LEU B 1 125 ? 116.654 90.337 69.469 1.00 45.72 125 LEU A N 1
ATOM 3696 C CA . LEU B 1 125 ? 115.327 90.744 69.036 1.00 45.72 125 LEU A CA 1
ATOM 3697 C C . LEU B 1 125 ? 114.960 90.149 67.681 1.00 45.72 125 LEU A C 1
ATOM 3698 O O . LEU B 1 125 ? 113.775 90.113 67.328 1.00 45.72 125 LEU A O 1
ATOM 3703 N N . GLN B 1 126 ? 115.951 89.668 66.925 1.00 50.31 126 GLN A N 1
ATOM 3704 C CA . GLN B 1 126 ? 115.702 89.232 65.558 1.00 50.31 126 GLN A CA 1
ATOM 3705 C C . GLN B 1 126 ? 114.872 87.958 65.520 1.00 50.31 126 GLN A C 1
ATOM 3706 O O . GLN B 1 126 ? 114.032 87.790 64.632 1.00 50.31 126 GLN A O 1
ATOM 3712 N N . ALA B 1 127 ? 115.093 87.044 66.465 1.00 51.25 127 ALA A N 1
ATOM 3713 C CA . ALA B 1 127 ? 114.292 85.826 66.497 1.00 51.25 127 ALA A CA 1
ATOM 3714 C C . ALA B 1 127 ? 112.830 86.144 66.779 1.00 51.25 127 ALA A C 1
ATOM 3715 O O . ALA B 1 127 ? 111.924 85.571 66.159 1.00 51.25 127 ALA A O 1
ATOM 3717 N N . LEU B 1 128 ? 112.584 87.072 67.703 1.00 49.04 128 LEU A N 1
ATOM 3718 C CA . LEU B 1 128 ? 111.218 87.496 67.985 1.00 49.04 128 LEU A CA 1
ATOM 3719 C C . LEU B 1 128 ? 110.591 88.163 66.767 1.00 49.04 128 LEU A C 1
ATOM 3720 O O . LEU B 1 128 ? 109.422 87.913 66.440 1.00 49.04 128 LEU A O 1
ATOM 3725 N N . TYR B 1 129 ? 111.357 89.019 66.085 1.00 50.96 129 TYR A N 1
ATOM 3726 C CA . TYR B 1 129 ? 110.860 89.650 64.867 1.00 50.96 129 TYR A CA 1
ATOM 3727 C C . TYR B 1 129 ? 110.527 88.611 63.805 1.00 50.96 129 TYR A C 1
ATOM 3728 O O . TYR B 1 129 ? 109.538 88.748 63.078 1.00 50.96 129 TYR A O 1
ATOM 3737 N N . ASN B 1 130 ? 111.335 87.556 63.713 1.00 53.33 130 ASN A N 1
ATOM 3738 C CA . ASN B 1 130 ? 111.082 86.513 62.729 1.00 53.33 130 ASN A CA 1
ATOM 3739 C C . ASN B 1 130 ? 109.826 85.726 63.073 1.00 53.33 130 ASN A C 1
ATOM 3740 O O . ASN B 1 130 ? 109.062 85.346 62.180 1.00 53.33 130 ASN A O 1
ATOM 3745 N N . GLN B 1 131 ? 109.597 85.467 64.361 1.00 55.30 131 GLN A N 1
ATOM 3746 C CA . GLN B 1 131 ? 108.359 84.800 64.759 1.00 55.30 131 GLN A CA 1
ATOM 3747 C C . GLN B 1 131 ? 107.145 85.659 64.423 1.00 55.30 131 GLN A C 1
ATOM 3748 O O . GLN B 1 131 ? 106.131 85.161 63.908 1.00 55.30 131 GLN A O 1
ATOM 3754 N N . ALA B 1 132 ? 107.230 86.960 64.701 1.00 53.61 132 ALA A N 1
ATOM 3755 C CA . ALA B 1 132 ? 106.115 87.840 64.374 1.00 53.61 132 ALA A CA 1
ATOM 3756 C C . ALA B 1 132 ? 105.901 87.920 62.866 1.00 53.61 132 ALA A C 1
ATOM 3757 O O . ALA B 1 132 ? 104.764 88.020 62.399 1.00 53.61 132 ALA A O 1
ATOM 3759 N N . SER B 1 133 ? 106.981 87.856 62.084 1.00 55.94 133 SER A N 1
ATOM 3760 C CA . SER B 1 133 ? 106.838 87.830 60.630 1.00 55.94 133 SER A CA 1
ATOM 3761 C C . SER B 1 133 ? 106.184 86.533 60.159 1.00 55.94 133 SER A C 1
ATOM 3762 O O . SER B 1 133 ? 105.371 86.540 59.220 1.00 55.94 133 SER A O 1
ATOM 3765 N N . SER B 1 134 ? 106.540 85.410 60.790 1.00 56.41 134 SER A N 1
ATOM 3766 C CA . SER B 1 134 ? 105.931 84.127 60.463 1.00 56.41 134 SER A CA 1
ATOM 3767 C C . SER B 1 134 ? 104.483 84.039 60.929 1.00 56.41 134 SER A C 1
ATOM 3768 O O . SER B 1 134 ? 103.780 83.100 60.541 1.00 56.41 134 SER A O 1
ATOM 3771 N N . ILE B 1 135 ? 104.036 84.966 61.771 1.00 57.23 135 ILE A N 1
ATOM 3772 C CA . ILE B 1 135 ? 102.599 85.145 61.992 1.00 57.23 135 ILE A CA 1
ATOM 3773 C C . ILE B 1 135 ? 101.996 86.106 60.957 1.00 57.23 135 ILE A C 1
ATOM 3774 O O . ILE B 1 135 ? 100.843 85.929 60.522 1.00 57.23 135 ILE A O 1
ATOM 3779 N N . ASP B 1 136 ? 102.763 87.120 60.556 1.00 61.28 136 ASP A N 1
ATOM 3780 C CA . ASP B 1 136 ? 102.223 88.189 59.727 1.00 61.28 136 ASP A CA 1
ATOM 3781 C C . ASP B 1 136 ? 101.939 87.706 58.315 1.00 61.28 136 ASP A C 1
ATOM 3782 O O . ASP B 1 136 ? 101.010 88.202 57.665 1.00 61.28 136 ASP A O 1
ATOM 3787 N N . ASP B 1 137 ? 102.758 86.778 57.806 1.00 65.34 137 ASP A N 1
ATOM 3788 C CA . ASP B 1 137 ? 102.471 86.210 56.484 1.00 65.34 137 ASP A CA 1
ATOM 3789 C C . ASP B 1 137 ? 101.067 85.622 56.472 1.00 65.34 137 ASP A C 1
ATOM 3790 O O . ASP B 1 137 ? 100.263 85.920 55.584 1.00 65.34 137 ASP A O 1
ATOM 3795 N N . GLU B 1 138 ? 100.741 84.825 57.494 1.00 68.47 138 GLU A N 1
ATOM 3796 C CA . GLU B 1 138 ? 99.426 84.198 57.571 1.00 68.47 138 GLU A CA 1
ATOM 3797 C C . GLU B 1 138 ? 98.325 85.243 57.672 1.00 68.47 138 GLU A C 1
ATOM 3798 O O . GLU B 1 138 ? 97.320 85.173 56.950 1.00 68.47 138 GLU A O 1
ATOM 3804 N N . LEU B 1 139 ? 98.498 86.232 58.557 1.00 65.58 139 LEU A N 1
ATOM 3805 C CA . LEU B 1 139 ? 97.416 87.197 58.749 1.00 65.58 139 LEU A CA 1
ATOM 3806 C C . LEU B 1 139 ? 97.165 88.013 57.484 1.00 65.58 139 LEU A C 1
ATOM 3807 O O . LEU B 1 139 ? 96.026 88.100 57.012 1.00 65.58 139 LEU A O 1
ATOM 3812 N N . ASP B 1 140 ? 98.209 88.627 56.919 1.00 68.31 140 ASP A N 1
ATOM 3813 C CA . ASP B 1 140 ? 98.014 89.438 55.720 1.00 68.31 140 ASP A CA 1
ATOM 3814 C C . ASP B 1 140 ? 97.694 88.594 54.492 1.00 68.31 140 ASP A C 1
ATOM 3815 O O . ASP B 1 140 ? 97.225 89.141 53.489 1.00 68.31 140 ASP A O 1
ATOM 3820 N N . ARG B 1 141 ? 97.934 87.281 54.545 1.00 73.52 141 ARG A N 1
ATOM 3821 C CA . ARG B 1 141 ? 97.516 86.407 53.458 1.00 73.52 141 ARG A CA 1
ATOM 3822 C C . ARG B 1 141 ? 96.020 86.138 53.529 1.00 73.52 141 ARG A C 1
ATOM 3823 O O . ARG B 1 141 ? 95.337 86.125 52.498 1.00 73.52 141 ARG A O 1
ATOM 3831 N N . SER B 1 142 ? 95.491 85.927 54.732 1.00 72.30 142 SER A N 1
ATOM 3832 C CA . SER B 1 142 ? 94.080 85.588 54.866 1.00 72.30 142 SER A CA 1
ATOM 3833 C C . SER B 1 142 ? 93.148 86.788 54.743 1.00 72.30 142 SER A C 1
ATOM 3834 O O . SER B 1 142 ? 91.927 86.603 54.794 1.00 72.30 142 SER A O 1
ATOM 3837 N N . LEU B 1 143 ? 93.671 88.003 54.593 1.00 73.11 143 LEU A N 1
ATOM 3838 C CA . LEU B 1 143 ? 92.830 89.192 54.632 1.00 73.11 143 LEU A CA 1
ATOM 3839 C C . LEU B 1 143 ? 93.617 90.375 54.082 1.00 73.11 143 LEU A C 1
ATOM 3840 O O . LEU B 1 143 ? 94.845 90.340 53.988 1.00 73.11 143 LEU A O 1
ATOM 3845 N N . ASP B 1 144 ? 92.882 91.417 53.696 1.00 74.72 144 ASP A N 1
ATOM 3846 C CA . ASP B 1 144 ? 93.444 92.646 53.138 1.00 74.72 144 ASP A CA 1
ATOM 3847 C C . ASP B 1 144 ? 93.523 93.722 54.214 1.00 74.72 144 ASP A C 1
ATOM 3848 O O . ASP B 1 144 ? 92.506 94.081 54.818 1.00 74.72 144 ASP A O 1
ATOM 3853 N N . ILE B 1 145 ? 94.729 94.238 54.433 1.00 70.55 145 ILE A N 1
ATOM 3854 C CA . ILE B 1 145 ? 94.993 95.258 55.430 1.00 70.55 145 ILE A CA 1
ATOM 3855 C C . ILE B 1 145 ? 95.109 96.606 54.728 1.00 70.55 145 ILE A C 1
ATOM 3856 O O . ILE B 1 145 ? 95.418 96.701 53.537 1.00 70.55 145 ILE A O 1
ATOM 3861 N N . SER B 1 146 ? 94.859 97.677 55.485 1.00 72.66 146 SER A N 1
ATOM 3862 C CA . SER B 1 146 ? 94.861 99.041 54.955 1.00 72.66 146 SER A CA 1
ATOM 3863 C C . SER B 1 146 ? 96.296 99.505 54.697 1.00 72.66 146 SER A C 1
ATOM 3864 O O . SER B 1 146 ? 96.865 100.331 55.414 1.00 72.66 146 SER A O 1
ATOM 3867 N N . TYR B 1 147 ? 96.881 98.955 53.638 1.00 70.48 147 TYR A N 1
ATOM 3868 C CA . TYR B 1 147 ? 98.231 99.307 53.226 1.00 70.48 147 TYR A CA 1
ATOM 3869 C C . TYR B 1 147 ? 98.211 100.491 52.266 1.00 70.48 147 TYR A C 1
ATOM 3870 O O . TYR B 1 147 ? 97.248 100.701 51.523 1.00 70.48 147 TYR A O 1
ATOM 3879 N N . ASP B 1 148 ? 99.290 101.270 52.299 1.00 69.12 148 ASP A N 1
ATOM 3880 C CA . ASP B 1 148 ? 99.505 102.386 51.393 1.00 69.12 148 ASP A CA 1
ATOM 3881 C C . ASP B 1 148 ? 100.901 102.269 50.798 1.00 69.12 148 ASP A C 1
ATOM 3882 O O . ASP B 1 148 ? 101.776 101.596 51.349 1.00 69.12 148 ASP A O 1
ATOM 3887 N N . GLU B 1 149 ? 101.099 102.937 49.662 1.00 73.45 149 GLU A N 1
ATOM 3888 C CA . GLU B 1 149 ? 102.343 102.863 48.901 1.00 73.45 149 GLU A CA 1
ATOM 3889 C C . GLU B 1 149 ? 103.254 104.057 49.156 1.00 73.45 149 GLU A C 1
ATOM 3890 O O . GLU B 1 149 ? 104.450 103.878 49.402 1.00 73.45 149 GLU A O 1
ATOM 3896 N N . GLN B 1 150 ? 102.715 105.275 49.082 1.00 68.94 150 GLN A N 1
ATOM 3897 C CA . GLN B 1 150 ? 103.500 106.457 49.418 1.00 68.94 150 GLN A CA 1
ATOM 3898 C C . GLN B 1 150 ? 103.982 106.378 50.859 1.00 68.94 150 GLN A C 1
ATOM 3899 O O . GLN B 1 150 ? 105.189 106.366 51.129 1.00 68.94 150 GLN A O 1
ATOM 3905 N N . LEU B 1 151 ? 103.045 106.321 51.799 1.00 67.16 151 LEU A N 1
ATOM 3906 C CA . LEU B 1 151 ? 103.340 105.906 53.159 1.00 67.16 151 LEU A CA 1
ATOM 3907 C C . LEU B 1 151 ? 103.367 104.382 53.207 1.00 67.16 151 LEU A C 1
ATOM 3908 O O . LEU B 1 151 ? 103.171 103.701 52.197 1.00 67.16 151 LEU A O 1
ATOM 3913 N N . GLY B 1 152 ? 103.606 103.833 54.392 1.00 63.66 152 GLY A N 1
ATOM 3914 C CA . GLY B 1 152 ? 103.656 102.393 54.556 1.00 63.66 152 GLY A CA 1
ATOM 3915 C C . GLY B 1 152 ? 102.300 101.836 54.930 1.00 63.66 152 GLY A C 1
ATOM 3916 O O . GLY B 1 152 ? 101.362 101.885 54.129 1.00 63.66 152 GLY A O 1
ATOM 3917 N N . TYR B 1 153 ? 102.183 101.300 56.141 1.00 62.97 153 TYR A N 1
ATOM 3918 C CA . TYR B 1 153 ? 100.889 100.947 56.703 1.00 62.97 153 TYR A CA 1
ATOM 3919 C C . TYR B 1 153 ? 100.192 102.236 57.138 1.00 62.97 153 TYR A C 1
ATOM 3920 O O . TYR B 1 153 ? 100.666 103.343 56.870 1.00 62.97 153 TYR A O 1
ATOM 3929 N N . LEU B 1 154 ? 99.044 102.116 57.808 1.00 69.21 154 LEU A N 1
ATOM 3930 C CA . LEU B 1 154 ? 98.250 103.295 58.150 1.00 69.21 154 LEU A CA 1
ATOM 3931 C C . LEU B 1 154 ? 97.440 102.965 59.403 1.00 69.21 154 LEU A C 1
ATOM 3932 O O . LEU B 1 154 ? 96.368 102.362 59.306 1.00 69.21 154 LEU A O 1
ATOM 3937 N N . THR B 1 155 ? 97.961 103.368 60.563 1.00 63.40 155 THR A N 1
ATOM 3938 C CA . THR B 1 155 ? 97.390 103.017 61.859 1.00 63.40 155 THR A CA 1
ATOM 3939 C C . THR B 1 155 ? 96.881 104.222 62.633 1.00 63.40 155 THR A C 1
ATOM 3940 O O . THR B 1 155 ? 95.698 104.272 62.980 1.00 63.40 155 THR A O 1
ATOM 3944 N N . THR B 1 156 ? 97.737 105.205 62.897 1.00 64.20 156 THR A N 1
ATOM 3945 C CA . THR B 1 156 ? 97.421 106.302 63.801 1.00 64.20 156 THR A CA 1
ATOM 3946 C C . THR B 1 156 ? 98.529 107.338 63.673 1.00 64.20 156 THR A C 1
ATOM 3947 O O . THR B 1 156 ? 99.696 106.979 63.504 1.00 64.20 156 THR A O 1
ATOM 3951 N N . CYS B 1 157 ? 98.155 108.620 63.762 1.00 64.07 157 CYS A N 1
ATOM 3952 C CA . CYS B 1 157 ? 99.050 109.665 63.250 1.00 64.07 157 CYS A CA 1
ATOM 3953 C C . CYS B 1 157 ? 100.305 109.825 64.096 1.00 64.07 157 CYS A C 1
ATOM 3954 O O . CYS B 1 157 ? 101.409 109.551 63.590 1.00 64.07 157 CYS A O 1
ATOM 3957 N N . PRO B 1 158 ? 100.235 110.245 65.363 1.00 63.80 158 PRO A N 1
ATOM 3958 C CA . PRO B 1 158 ? 101.471 110.616 66.070 1.00 63.80 158 PRO A CA 1
ATOM 3959 C C . PRO B 1 158 ? 102.360 109.443 66.449 1.00 63.80 158 PRO A C 1
ATOM 3960 O O . PRO B 1 158 ? 103.483 109.684 66.912 1.00 63.80 158 PRO A O 1
ATOM 3964 N N . THR B 1 159 ? 101.916 108.199 66.260 1.00 61.00 159 THR A N 1
ATOM 3965 C CA . THR B 1 159 ? 102.624 107.033 66.781 1.00 61.00 159 THR A CA 1
ATOM 3966 C C . THR B 1 159 ? 103.178 106.151 65.674 1.00 61.00 159 THR A C 1
ATOM 3967 O O . THR B 1 159 ? 104.389 105.908 65.637 1.00 61.00 159 THR A O 1
ATOM 3971 N N . ASN B 1 160 ? 102.332 105.667 64.768 1.00 57.96 160 ASN A N 1
ATOM 3972 C CA . ASN B 1 160 ? 102.720 104.645 63.796 1.00 57.96 160 ASN A CA 1
ATOM 3973 C C . ASN B 1 160 ? 102.052 104.966 62.467 1.00 57.96 160 ASN A C 1
ATOM 3974 O O . ASN B 1 160 ? 100.835 104.815 62.328 1.00 57.96 160 ASN A O 1
ATOM 3979 N N . ILE B 1 161 ? 102.854 105.409 61.499 1.00 61.90 161 ILE A N 1
ATOM 3980 C CA . ILE B 1 161 ? 102.429 105.528 60.115 1.00 61.90 161 ILE A CA 1
ATOM 3981 C C . ILE B 1 161 ? 103.300 104.689 59.193 1.00 61.90 161 ILE A C 1
ATOM 3982 O O . ILE B 1 161 ? 102.785 103.909 58.386 1.00 61.90 161 ILE A O 1
ATOM 3987 N N . GLY B 1 162 ? 104.614 104.832 59.296 1.00 57.50 162 GLY A N 1
ATOM 3988 C CA . GLY B 1 162 ? 105.517 104.138 58.404 1.00 57.50 162 GLY A CA 1
ATOM 3989 C C . GLY B 1 162 ? 105.430 102.644 58.592 1.00 57.50 162 GLY A C 1
ATOM 3990 O O . GLY B 1 162 ? 105.001 101.913 57.696 1.00 57.50 162 GLY A O 1
ATOM 3991 N N . THR B 1 163 ? 105.840 102.186 59.767 1.00 51.49 163 THR A N 1
ATOM 3992 C CA . THR B 1 163 ? 105.652 100.808 60.175 1.00 51.49 163 THR A CA 1
ATOM 3993 C C . THR B 1 163 ? 105.279 100.802 61.647 1.00 51.49 163 THR A C 1
ATOM 3994 O O . THR B 1 163 ? 105.619 101.719 62.398 1.00 51.49 163 THR A O 1
ATOM 3998 N N . GLY B 1 164 ? 104.575 99.758 62.056 1.00 47.88 164 GLY A N 1
ATOM 3999 C CA . GLY B 1 164 ? 104.099 99.685 63.416 1.00 47.88 164 GLY A CA 1
ATOM 4000 C C . GLY B 1 164 ? 105.119 99.251 64.437 1.00 47.88 164 GLY A C 1
ATOM 4001 O O . GLY B 1 164 ? 104.752 98.986 65.584 1.00 47.88 164 GLY A O 1
ATOM 4002 N N . MET B 1 165 ? 106.392 99.170 64.065 1.00 46.05 165 MET A N 1
ATOM 4003 C CA . MET B 1 165 ? 107.404 98.659 64.972 1.00 46.05 165 MET A CA 1
ATOM 4004 C C . MET B 1 165 ? 107.610 99.609 66.139 1.00 46.05 165 MET A C 1
ATOM 4005 O O . MET B 1 165 ? 107.594 100.833 65.983 1.00 46.05 165 MET A O 1
ATOM 4010 N N . ARG B 1 166 ? 107.787 99.026 67.320 1.00 43.54 166 ARG A N 1
ATOM 4011 C CA . ARG B 1 166 ? 108.187 99.775 68.506 1.00 43.54 166 ARG A CA 1
ATOM 4012 C C . ARG B 1 166 ? 108.863 98.782 69.436 1.00 43.54 166 ARG A C 1
ATOM 4013 O O . ARG B 1 166 ? 108.189 97.927 70.017 1.00 43.54 166 ARG A O 1
ATOM 4021 N N . ALA B 1 167 ? 110.178 98.893 69.566 1.00 38.69 167 ALA A N 1
ATOM 4022 C CA . ALA B 1 167 ? 110.980 97.961 70.334 1.00 38.69 167 ALA A CA 1
ATOM 4023 C C . ALA B 1 167 ? 111.373 98.590 71.662 1.00 38.69 167 ALA A C 1
ATOM 4024 O O . ALA B 1 167 ? 111.380 99.814 71.816 1.00 38.69 167 ALA A O 1
ATOM 4026 N N . SER B 1 168 ? 111.692 97.736 72.631 1.00 32.71 168 SER A N 1
ATOM 4027 C CA . SER B 1 168 ? 112.043 98.221 73.954 1.00 32.71 168 SER A CA 1
ATOM 4028 C C . SER B 1 168 ? 112.840 97.162 74.696 1.00 32.71 168 SER A C 1
ATOM 4029 O O . SER B 1 168 ? 112.813 95.979 74.352 1.00 32.71 168 SER A O 1
ATOM 4032 N N . VAL B 1 169 ? 113.550 97.619 75.726 1.00 29.58 169 VAL A N 1
ATOM 4033 C CA . VAL B 1 169 ? 114.390 96.779 76.568 1.00 29.58 169 VAL A CA 1
ATOM 4034 C C . VAL B 1 169 ? 114.175 97.170 78.020 1.00 29.58 169 VAL A C 1
ATOM 4035 O O . VAL B 1 169 ? 113.912 98.332 78.330 1.00 29.58 169 VAL A O 1
ATOM 4039 N N . MET B 1 170 ? 114.325 96.193 78.909 1.00 31.78 170 MET A N 1
ATOM 4040 C CA . MET B 1 170 ? 114.091 96.352 80.341 1.00 31.78 170 MET A CA 1
ATOM 4041 C C . MET B 1 170 ? 115.428 96.232 81.070 1.00 31.78 170 MET A C 1
ATOM 4042 O O . MET B 1 170 ? 116.072 95.178 81.023 1.00 31.78 170 MET A O 1
ATOM 4047 N N . LEU B 1 171 ? 115.831 97.303 81.761 1.00 23.11 171 LEU A N 1
ATOM 4048 C CA . LEU B 1 171 ? 117.173 97.450 82.310 1.00 23.11 171 LEU A CA 1
ATOM 4049 C C . LEU B 1 171 ? 117.145 97.674 83.815 1.00 23.11 171 LEU A C 1
ATOM 4050 O O . LEU B 1 171 ? 116.279 98.386 84.327 1.00 23.11 171 LEU A O 1
ATOM 4055 N N . HIS B 1 172 ? 118.135 97.104 84.506 1.00 16.65 172 HIS A N 1
ATOM 4056 C CA . HIS B 1 172 ? 118.313 97.219 85.952 1.00 16.65 172 HIS A CA 1
ATOM 4057 C C . HIS B 1 172 ? 119.554 98.062 86.220 1.00 16.65 172 HIS A C 1
ATOM 4058 O O . HIS B 1 172 ? 120.676 97.603 85.992 1.00 16.65 172 HIS A O 1
ATOM 4065 N N . LEU B 1 173 ? 119.355 99.281 86.725 1.00 20.45 173 LEU A N 1
ATOM 4066 C CA . LEU B 1 173 ? 120.414 100.284 86.855 1.00 20.45 173 LEU A CA 1
ATOM 4067 C C . LEU B 1 173 ? 120.467 100.866 88.261 1.00 20.45 173 LEU A C 1
ATOM 4068 O O . LEU B 1 173 ? 120.025 102.000 88.488 1.00 20.45 173 LEU A O 1
ATOM 4073 N N . PRO B 1 174 ? 121.019 100.133 89.226 1.00 18.79 174 PRO A N 1
ATOM 4074 C CA . PRO B 1 174 ? 121.108 100.676 90.585 1.00 18.79 174 PRO A CA 1
ATOM 4075 C C . PRO B 1 174 ? 122.278 101.620 90.820 1.00 18.79 174 PRO A C 1
ATOM 4076 O O . PRO B 1 174 ? 122.124 102.595 91.559 1.00 18.79 174 PRO A O 1
ATOM 4080 N N . GLY B 1 175 ? 123.434 101.364 90.204 1.00 22.76 175 GLY A N 1
ATOM 4081 C CA . GLY B 1 175 ? 124.621 102.144 90.527 1.00 22.76 175 GLY A CA 1
ATOM 4082 C C . GLY B 1 175 ? 124.486 103.607 90.153 1.00 22.76 175 GLY A C 1
ATOM 4083 O O . GLY B 1 175 ? 124.686 104.503 90.982 1.00 22.76 175 GLY A O 1
ATOM 4084 N N . LEU B 1 176 ? 124.131 103.871 88.897 1.00 23.66 176 LEU A N 1
ATOM 4085 C CA . LEU B 1 176 ? 123.975 105.243 88.437 1.00 23.66 176 LEU A CA 1
ATOM 4086 C C . LEU B 1 176 ? 122.867 105.982 89.172 1.00 23.66 176 LEU A C 1
ATOM 4087 O O . LEU B 1 176 ? 122.841 107.217 89.148 1.00 23.66 176 LEU A O 1
ATOM 4092 N N . SER B 1 177 ? 121.958 105.261 89.825 1.00 22.19 177 SER A N 1
ATOM 4093 C CA . SER B 1 177 ? 120.859 105.864 90.559 1.00 22.19 177 SER A CA 1
ATOM 4094 C C . SER B 1 177 ? 121.222 106.135 92.013 1.00 22.19 177 SER A C 1
ATOM 4095 O O . SER B 1 177 ? 120.787 107.147 92.572 1.00 22.19 177 SER A O 1
ATOM 4098 N N . ILE B 1 178 ? 122.012 105.260 92.646 1.00 22.34 178 ILE A N 1
ATOM 4099 C CA . ILE B 1 178 ? 122.549 105.604 93.960 1.00 22.34 178 ILE A CA 1
ATOM 4100 C C . ILE B 1 178 ? 123.589 106.715 93.850 1.00 22.34 178 ILE A C 1
ATOM 4101 O O . ILE B 1 178 ? 123.855 107.397 94.845 1.00 22.34 178 ILE A O 1
ATOM 4106 N N . MET B 1 179 ? 124.178 106.923 92.665 1.00 24.82 179 MET A N 1
ATOM 4107 C CA . MET B 1 179 ? 125.168 107.975 92.449 1.00 24.82 179 MET A CA 1
ATOM 4108 C C . MET B 1 179 ? 124.621 109.198 91.722 1.00 24.82 179 MET A C 1
ATOM 4109 O O . MET B 1 179 ? 125.391 110.118 91.435 1.00 24.82 179 MET A O 1
ATOM 4114 N N . LYS B 1 180 ? 123.325 109.236 91.417 1.00 23.18 180 LYS A N 1
ATOM 4115 C CA . LYS B 1 180 ? 122.684 110.420 90.838 1.00 23.18 180 LYS A CA 1
ATOM 4116 C C . LYS B 1 180 ? 123.247 110.733 89.452 1.00 23.18 180 LYS A C 1
ATOM 4117 O O . LYS B 1 180 ? 123.656 111.859 89.164 1.00 23.18 180 LYS A O 1
ATOM 4123 N N . ARG B 1 181 ? 123.247 109.724 88.585 1.00 26.46 181 ARG A N 1
ATOM 4124 C CA . ARG B 1 181 ? 123.803 109.807 87.236 1.00 26.46 181 ARG A CA 1
ATOM 4125 C C . ARG B 1 181 ? 122.783 109.356 86.200 1.00 26.46 181 ARG A C 1
ATOM 4126 O O . ARG B 1 181 ? 123.074 108.530 85.332 1.00 26.46 181 ARG A O 1
ATOM 4134 N N . MET B 1 182 ? 121.564 109.894 86.282 1.00 31.60 182 MET A N 1
ATOM 4135 C CA . MET B 1 182 ? 120.477 109.529 85.380 1.00 31.60 182 MET A CA 1
ATOM 4136 C C . MET B 1 182 ? 119.896 110.697 84.603 1.00 31.60 182 MET A C 1
ATOM 4137 O O . MET B 1 182 ? 119.466 110.501 83.468 1.00 31.60 182 MET A O 1
ATOM 4142 N N . THR B 1 183 ? 119.869 111.902 85.169 1.00 36.93 183 THR A N 1
ATOM 4143 C CA . THR B 1 183 ? 119.363 113.044 84.417 1.00 36.93 183 THR A CA 1
ATOM 4144 C C . THR B 1 183 ? 120.336 113.453 83.314 1.00 36.93 183 THR A C 1
ATOM 4145 O O . THR B 1 183 ? 119.923 113.727 82.175 1.00 36.93 183 THR A O 1
ATOM 4149 N N . ARG B 1 184 ? 121.631 113.496 83.636 1.00 37.53 184 ARG A N 1
ATOM 4150 C CA . ARG B 1 184 ? 122.650 113.805 82.638 1.00 37.53 184 ARG A CA 1
ATOM 4151 C C . ARG B 1 184 ? 122.591 112.818 81.480 1.00 37.53 184 ARG A C 1
ATOM 4152 O O . ARG B 1 184 ? 122.542 113.212 80.308 1.00 37.53 184 ARG A O 1
ATOM 4160 N N . ILE B 1 185 ? 122.588 111.522 81.792 1.00 35.45 185 ILE A N 1
ATOM 4161 C CA . ILE B 1 185 ? 122.578 110.524 80.738 1.00 35.45 185 ILE A CA 1
ATOM 4162 C C . ILE B 1 185 ? 121.227 110.476 80.034 1.00 35.45 185 ILE A C 1
ATOM 4163 O O . ILE B 1 185 ? 121.153 110.078 78.866 1.00 35.45 185 ILE A O 1
ATOM 4168 N N . ALA B 1 186 ? 120.156 110.903 80.703 1.00 37.10 186 ALA A N 1
ATOM 4169 C CA . ALA B 1 186 ? 118.874 111.032 80.022 1.00 37.10 186 ALA A CA 1
ATOM 4170 C C . ALA B 1 186 ? 118.942 112.102 78.944 1.00 37.10 186 ALA A C 1
ATOM 4171 O O . ALA B 1 186 ? 118.442 111.909 77.831 1.00 37.10 186 ALA A O 1
ATOM 4173 N N . GLN B 1 187 ? 119.560 113.239 79.257 1.00 39.77 187 GLN A N 1
ATOM 4174 C CA . GLN B 1 187 ? 119.770 114.257 78.230 1.00 39.77 187 GLN A CA 1
ATOM 4175 C C . GLN B 1 187 ? 120.680 113.733 77.123 1.00 39.77 187 GLN A C 1
ATOM 4176 O O . GLN B 1 187 ? 120.445 113.985 75.931 1.00 39.77 187 GLN A O 1
ATOM 4182 N N . THR B 1 188 ? 121.719 112.989 77.505 1.00 39.94 188 THR A N 1
ATOM 4183 C CA . THR B 1 188 ? 122.645 112.428 76.526 1.00 39.94 188 THR A CA 1
ATOM 4184 C C . THR B 1 188 ? 121.933 111.512 75.538 1.00 39.94 188 THR A C 1
ATOM 4185 O O . THR B 1 188 ? 122.228 111.539 74.340 1.00 39.94 188 THR A O 1
ATOM 4189 N N . ILE B 1 189 ? 121.016 110.676 76.022 1.00 38.13 189 ILE A N 1
ATOM 4190 C CA . ILE B 1 189 ? 120.328 109.760 75.115 1.00 38.13 189 ILE A CA 1
ATOM 4191 C C . ILE B 1 189 ? 119.206 110.475 74.364 1.00 38.13 189 ILE A C 1
ATOM 4192 O O . ILE B 1 189 ? 118.880 110.099 73.233 1.00 38.13 189 ILE A O 1
ATOM 4197 N N . ASN B 1 190 ? 118.603 111.511 74.955 1.00 42.78 190 ASN A N 1
ATOM 4198 C CA . ASN B 1 190 ? 117.630 112.307 74.212 1.00 42.78 190 ASN A CA 1
ATOM 4199 C C . ASN B 1 190 ? 118.288 113.095 73.088 1.00 42.78 190 ASN A C 1
ATOM 4200 O O . ASN B 1 190 ? 117.590 113.582 72.191 1.00 42.78 190 ASN A O 1
ATOM 4205 N N . ARG B 1 191 ? 119.614 113.279 73.155 1.00 47.44 191 ARG A N 1
ATOM 4206 C CA . ARG B 1 191 ? 120.361 113.891 72.052 1.00 47.44 191 ARG A CA 1
ATOM 4207 C C . ARG B 1 191 ? 119.987 113.284 70.702 1.00 47.44 191 ARG A C 1
ATOM 4208 O O . ARG B 1 191 ? 119.828 114.006 69.711 1.00 47.44 191 ARG A O 1
ATOM 4216 N N . PHE B 1 192 ? 119.838 111.959 70.646 1.00 46.02 192 PHE A N 1
ATOM 4217 C CA . PHE B 1 192 ? 119.540 111.297 69.381 1.00 46.02 192 PHE A CA 1
ATOM 4218 C C . PHE B 1 192 ? 118.055 111.332 69.057 1.00 46.02 192 PHE A C 1
ATOM 4219 O O . PHE B 1 192 ? 117.689 111.360 67.877 1.00 46.02 192 PHE A O 1
ATOM 4227 N N . GLY B 1 193 ? 117.199 111.329 70.078 1.00 44.56 193 GLY A N 1
ATOM 4228 C CA . GLY B 1 193 ? 115.761 111.248 69.893 1.00 44.56 193 GLY A CA 1
ATOM 4229 C C . GLY B 1 193 ? 115.171 109.927 70.348 1.00 44.56 193 GLY A C 1
ATOM 4230 O O . GLY B 1 193 ? 114.256 109.403 69.708 1.00 44.56 193 GLY A O 1
ATOM 4231 N N . TYR B 1 194 ? 115.710 109.362 71.426 1.00 39.82 194 TYR A N 1
ATOM 4232 C CA . TYR B 1 194 ? 115.188 108.168 72.076 1.00 39.82 194 TYR A CA 1
ATOM 4233 C C . TYR B 1 194 ? 114.686 108.557 73.466 1.00 39.82 194 TYR A C 1
ATOM 4234 O O . TYR B 1 194 ? 114.764 109.720 73.868 1.00 39.82 194 TYR A O 1
ATOM 4243 N N . THR B 1 195 ? 114.159 107.578 74.203 1.00 34.91 195 THR A N 1
ATOM 4244 C CA . THR B 1 195 ? 113.570 107.832 75.510 1.00 34.91 195 THR A CA 1
ATOM 4245 C C . THR B 1 195 ? 113.858 106.686 76.465 1.00 34.91 195 THR A C 1
ATOM 4246 O O . THR B 1 195 ? 114.098 105.549 76.054 1.00 34.91 195 THR A O 1
ATOM 4250 N N . ILE B 1 196 ? 113.814 107.014 77.753 1.00 30.41 196 ILE A N 1
ATOM 4251 C CA . ILE B 1 196 ? 113.974 106.053 78.835 1.00 30.41 196 ILE A CA 1
ATOM 4252 C C . ILE B 1 196 ? 112.786 106.214 79.779 1.00 30.41 196 ILE A C 1
ATOM 4253 O O . ILE B 1 196 ? 112.388 107.333 80.115 1.00 30.41 196 ILE A O 1
ATOM 4258 N N . ARG B 1 197 ? 112.231 105.088 80.216 1.00 32.51 197 ARG A N 1
ATOM 4259 C CA . ARG B 1 197 ? 110.867 105.016 80.725 1.00 32.51 197 ARG A CA 1
ATOM 4260 C C . ARG B 1 197 ? 110.888 104.375 82.113 1.00 32.51 197 ARG A C 1
ATOM 4261 O O . ARG B 1 197 ? 111.918 103.876 82.573 1.00 32.51 197 ARG A O 1
ATOM 4269 N N . GLY B 1 198 ? 109.734 104.390 82.780 1.00 31.76 198 GLY A N 1
ATOM 4270 C CA . GLY B 1 198 ? 109.596 103.880 84.128 1.00 31.76 198 GLY A CA 1
ATOM 4271 C C . GLY B 1 198 ? 109.611 102.371 84.232 1.00 31.76 198 GLY A C 1
ATOM 4272 O O . GLY B 1 198 ? 110.336 101.703 83.492 1.00 31.76 198 GLY A O 1
ATOM 4273 N N . ILE B 1 199 ? 108.794 101.822 85.129 1.00 32.74 199 ILE A N 1
ATOM 4274 C CA . ILE B 1 199 ? 109.108 100.555 85.780 1.00 32.74 199 ILE A CA 1
ATOM 4275 C C . ILE B 1 199 ? 107.929 99.589 85.808 1.00 32.74 199 ILE A C 1
ATOM 4276 O O . ILE B 1 199 ? 106.901 99.821 85.162 1.00 32.74 199 ILE A O 1
ATOM 4281 N N . TYR B 1 200 ? 108.114 98.467 86.515 1.00 33.57 200 TYR A N 1
ATOM 4282 C CA . TYR B 1 200 ? 107.025 97.591 86.935 1.00 33.57 200 TYR A CA 1
ATOM 4283 C C . TYR B 1 200 ? 105.836 98.389 87.459 1.00 33.57 200 TYR A C 1
ATOM 4284 O O . TYR B 1 200 ? 104.732 98.333 86.905 1.00 33.57 200 TYR A O 1
ATOM 4293 N N . GLY B 1 201 ? 106.065 99.138 88.538 1.00 40.28 201 GLY A N 1
ATOM 4294 C CA . GLY B 1 201 ? 105.022 99.869 89.231 1.00 40.28 201 GLY A CA 1
ATOM 4295 C C . GLY B 1 201 ? 105.116 101.377 89.118 1.00 40.28 201 GLY A C 1
ATOM 4296 O O . GLY B 1 201 ? 104.842 101.945 88.056 1.00 40.28 201 GLY A O 1
ATOM 4297 N N . GLU B 1 202 ? 105.509 102.038 90.204 1.00 35.48 202 GLU A N 1
ATOM 4298 C CA . GLU B 1 202 ? 105.364 103.484 90.302 1.00 35.48 202 GLU A CA 1
ATOM 4299 C C . GLU B 1 202 ? 106.471 104.210 89.550 1.00 35.48 202 GLU A C 1
ATOM 4300 O O . GLU B 1 202 ? 107.651 103.883 89.676 1.00 35.48 202 GLU A O 1
ATOM 4306 N N . GLY B 1 203 ? 106.088 105.240 88.802 1.00 35.21 203 GLY A N 1
ATOM 4307 C CA . GLY B 1 203 ? 107.051 106.036 88.067 1.00 35.21 203 GLY A CA 1
ATOM 4308 C C . GLY B 1 203 ? 107.682 107.142 88.890 1.00 35.21 203 GLY A C 1
ATOM 4309 O O . GLY B 1 203 ? 107.930 108.238 88.377 1.00 35.21 203 GLY A O 1
ATOM 4310 N N . SER B 1 204 ? 107.945 106.864 90.172 1.00 32.94 204 SER A N 1
ATOM 4311 C CA . SER B 1 204 ? 108.607 107.791 91.081 1.00 32.94 204 SER A CA 1
ATOM 4312 C C . SER B 1 204 ? 109.773 107.127 91.806 1.00 32.94 204 SER A C 1
ATOM 4313 O O . SER B 1 204 ? 110.264 107.670 92.800 1.00 32.94 204 SER A O 1
ATOM 4316 N N . GLN B 1 205 ? 110.220 105.962 91.340 1.00 24.93 205 GLN A N 1
ATOM 4317 C CA . GLN B 1 205 ? 111.340 105.272 91.961 1.00 24.93 205 GLN A CA 1
ATOM 4318 C C . GLN B 1 205 ? 112.633 105.981 91.582 1.00 24.93 205 GLN A C 1
ATOM 4319 O O . GLN B 1 205 ? 112.971 106.083 90.399 1.00 24.93 205 GLN A O 1
ATOM 4325 N N . VAL B 1 206 ? 113.352 106.467 92.590 1.00 27.32 206 VAL A N 1
ATOM 4326 C CA . VAL B 1 206 ? 114.570 107.246 92.378 1.00 27.32 206 VAL A CA 1
ATOM 4327 C C . VAL B 1 206 ? 115.796 106.344 92.341 1.00 27.32 206 VAL A C 1
ATOM 4328 O O . VAL B 1 206 ? 116.767 106.632 91.637 1.00 27.32 206 VAL A O 1
ATOM 4332 N N . TYR B 1 207 ? 115.763 105.236 93.086 1.00 22.18 207 TYR A N 1
ATOM 4333 C CA . TYR B 1 207 ? 116.891 104.320 93.212 1.00 22.18 207 TYR A CA 1
ATOM 4334 C C . TYR B 1 207 ? 116.874 103.214 92.164 1.00 22.18 207 TYR A C 1
ATOM 4335 O O . TYR B 1 207 ? 117.494 102.157 92.355 1.00 22.18 207 TYR A O 1
ATOM 4344 N N . GLY B 1 208 ? 116.200 103.439 91.045 1.00 23.69 208 GLY A N 1
ATOM 4345 C CA . GLY B 1 208 ? 116.218 102.494 89.953 1.00 23.69 208 GLY A CA 1
ATOM 4346 C C . GLY B 1 208 ? 115.372 101.265 90.182 1.00 23.69 208 GLY A C 1
ATOM 4347 O O . GLY B 1 208 ? 114.144 101.340 90.155 1.00 23.69 208 GLY A O 1
ATOM 4348 N N . HIS B 1 209 ? 116.049 100.125 90.340 1.00 18.66 209 HIS A N 1
ATOM 4349 C CA . HIS B 1 209 ? 115.526 98.759 90.426 1.00 18.66 209 HIS A CA 1
ATOM 4350 C C . HIS B 1 209 ? 115.073 98.217 89.075 1.00 18.66 209 HIS A C 1
ATOM 4351 O O . HIS B 1 209 ? 115.136 97.005 88.869 1.00 18.66 209 HIS A O 1
ATOM 4358 N N . THR B 1 210 ? 114.816 99.092 88.099 1.00 22.67 210 THR A N 1
ATOM 4359 C CA . THR B 1 210 ? 114.363 98.754 86.754 1.00 22.67 210 THR A CA 1
ATOM 4360 C C . THR B 1 210 ? 114.320 100.032 85.935 1.00 22.67 210 THR A C 1
ATOM 4361 O O . THR B 1 210 ? 114.103 101.115 86.483 1.00 22.67 210 THR A O 1
ATOM 4365 N N . TYR B 1 211 ? 114.470 99.912 84.624 1.00 22.24 211 TYR A N 1
ATOM 4366 C CA . TYR B 1 211 ? 114.250 101.021 83.714 1.00 22.24 211 TYR A CA 1
ATOM 4367 C C . TYR B 1 211 ? 113.890 100.419 82.369 1.00 22.24 211 TYR A C 1
ATOM 4368 O O . TYR B 1 211 ? 114.089 99.225 82.139 1.00 22.24 211 TYR A O 1
ATOM 4377 N N . GLN B 1 212 ? 113.349 101.253 81.486 1.00 26.54 212 GLN A N 1
ATOM 4378 C CA . GLN B 1 212 ? 112.926 100.787 80.174 1.00 26.54 212 GLN A CA 1
ATOM 4379 C C . GLN B 1 212 ? 113.245 101.825 79.114 1.00 26.54 212 GLN A C 1
ATOM 4380 O O . GLN B 1 212 ? 112.868 102.991 79.249 1.00 26.54 212 GLN A O 1
ATOM 4386 N N . VAL B 1 213 ? 113.923 101.383 78.056 1.00 30.10 213 VAL A N 1
ATOM 4387 C CA . VAL B 1 213 ? 114.362 102.236 76.958 1.00 30.10 213 VAL A CA 1
ATOM 4388 C C . VAL B 1 213 ? 113.570 101.851 75.721 1.00 30.10 213 VAL A C 1
ATOM 4389 O O . VAL B 1 213 ? 113.314 100.666 75.485 1.00 30.10 213 VAL A O 1
ATOM 4393 N N . SER B 1 214 ? 113.189 102.851 74.931 1.00 34.05 214 SER A N 1
ATOM 4394 C CA . SER B 1 214 ? 112.332 102.635 73.776 1.00 34.05 214 SER A CA 1
ATOM 4395 C C . SER B 1 214 ? 112.653 103.672 72.713 1.00 34.05 214 SER A C 1
ATOM 4396 O O . SER B 1 214 ? 113.325 104.671 72.974 1.00 34.05 214 SER A O 1
ATOM 4399 N N . ASN B 1 215 ? 112.154 103.424 71.505 1.00 40.09 215 ASN A N 1
ATOM 4400 C CA . ASN B 1 215 ? 112.304 104.367 70.407 1.00 40.09 215 ASN A CA 1
ATOM 4401 C C . ASN B 1 215 ? 111.184 105.401 70.427 1.00 40.09 215 ASN A C 1
ATOM 4402 O O . ASN B 1 215 ? 110.250 105.338 71.227 1.00 40.09 215 ASN A O 1
ATOM 4407 N N . GLN B 1 216 ? 111.296 106.350 69.535 1.00 43.66 216 GLN A N 1
ATOM 4408 C CA . GLN B 1 216 ? 110.450 107.532 69.469 1.00 43.66 216 GLN A CA 1
ATOM 4409 C C . GLN B 1 216 ? 109.849 107.748 68.092 1.00 43.66 216 GLN A C 1
ATOM 4410 O O . GLN B 1 216 ? 108.694 108.168 67.994 1.00 43.66 216 GLN A O 1
ATOM 4416 N N . LEU B 1 217 ? 110.598 107.454 67.029 1.00 48.03 217 LEU A N 1
ATOM 4417 C CA . LEU B 1 217 ? 110.190 107.708 65.649 1.00 48.03 217 LEU A CA 1
ATOM 4418 C C . LEU B 1 217 ? 110.328 106.415 64.856 1.00 48.03 217 LEU A C 1
ATOM 4419 O O . LEU B 1 217 ? 111.434 106.043 64.451 1.00 48.03 217 LEU A O 1
ATOM 4424 N N . THR B 1 218 ? 109.207 105.735 64.642 1.00 51.02 218 THR A N 1
ATOM 4425 C CA . THR B 1 218 ? 109.132 104.623 63.691 1.00 51.02 218 THR A CA 1
ATOM 4426 C C . THR B 1 218 ? 108.623 105.114 62.341 1.00 51.02 218 THR A C 1
ATOM 4427 O O . THR B 1 218 ? 107.750 104.513 61.717 1.00 51.02 218 THR A O 1
ATOM 4431 N N . LEU B 1 219 ? 109.197 106.227 61.889 1.00 54.11 219 LEU A N 1
ATOM 4432 C CA . LEU B 1 219 ? 108.688 106.987 60.755 1.00 54.11 219 LEU A CA 1
ATOM 4433 C C . LEU B 1 219 ? 109.817 107.242 59.772 1.00 54.11 219 LEU A C 1
ATOM 4434 O O . LEU B 1 219 ? 110.897 107.695 60.167 1.00 54.11 219 LEU A O 1
ATOM 4439 N N . GLY B 1 220 ? 109.565 106.961 58.498 1.00 54.02 220 GLY A N 1
ATOM 4440 C CA . GLY B 1 220 ? 110.525 107.277 57.462 1.00 54.02 220 GLY A CA 1
ATOM 4441 C C . GLY B 1 220 ? 111.839 106.543 57.567 1.00 54.02 220 GLY A C 1
ATOM 4442 O O . GLY B 1 220 ? 112.873 107.080 57.157 1.00 54.02 220 GLY A O 1
ATOM 4443 N N . LYS B 1 221 ? 111.830 105.326 58.103 1.00 51.52 221 LYS A N 1
ATOM 4444 C CA . LYS B 1 221 ? 113.041 104.541 58.273 1.00 51.52 221 LYS A CA 1
ATOM 4445 C C . LYS B 1 221 ? 112.699 103.075 58.073 1.00 51.52 221 LYS A C 1
ATOM 4446 O O . LYS B 1 221 ? 111.530 102.692 57.993 1.00 51.52 221 LYS A O 1
ATOM 4452 N N . SER B 1 222 ? 113.740 102.255 57.995 1.00 48.46 222 SER A N 1
ATOM 4453 C CA . SER B 1 222 ? 113.579 100.812 57.916 1.00 48.46 222 SER A CA 1
ATOM 4454 C C . SER B 1 222 ? 113.437 100.246 59.327 1.00 48.46 222 SER A C 1
ATOM 4455 O O . SER B 1 222 ? 113.270 100.978 60.306 1.00 48.46 222 SER A O 1
ATOM 4458 N N . GLU B 1 223 ? 113.500 98.920 59.440 1.00 50.17 223 GLU A N 1
ATOM 4459 C CA . GLU B 1 223 ? 113.357 98.223 60.715 1.00 50.17 223 GLU A CA 1
ATOM 4460 C C . GLU B 1 223 ? 114.716 97.940 61.354 1.00 50.17 223 GLU A C 1
ATOM 4461 O O . GLU B 1 223 ? 114.992 98.365 62.486 1.00 50.17 223 GLU A O 1
ATOM 4467 N N . LEU B 1 224 ? 115.572 97.221 60.624 1.00 48.80 224 LEU A N 1
ATOM 4468 C CA . LEU B 1 224 ? 116.855 96.789 61.164 1.00 48.80 224 LEU A CA 1
ATOM 4469 C C . LEU B 1 224 ? 117.715 97.971 61.580 1.00 48.80 224 LEU A C 1
ATOM 4470 O O . LEU B 1 224 ? 118.533 97.849 62.500 1.00 48.80 224 LEU A O 1
ATOM 4475 N N . GLU B 1 225 ? 117.536 99.118 60.927 1.00 49.00 225 GLU A N 1
ATOM 4476 C CA . GLU B 1 225 ? 118.235 100.330 61.333 1.00 49.00 225 GLU A CA 1
ATOM 4477 C C . GLU B 1 225 ? 117.933 100.675 62.786 1.00 49.00 225 GLU A C 1
ATOM 4478 O O . GLU B 1 225 ? 118.849 100.865 63.599 1.00 49.00 225 GLU A O 1
ATOM 4484 N N . ILE B 1 226 ? 116.647 100.757 63.128 1.00 45.20 226 ILE A N 1
ATOM 4485 C CA . ILE B 1 226 ? 116.260 101.108 64.490 1.00 45.20 226 ILE A CA 1
ATOM 4486 C C . ILE B 1 226 ? 116.686 100.015 65.460 1.00 45.20 226 ILE A C 1
ATOM 4487 O O . ILE B 1 226 ? 117.122 100.304 66.584 1.00 45.20 226 ILE A O 1
ATOM 4492 N N . ILE B 1 227 ? 116.556 98.747 65.046 1.00 44.73 227 ILE A N 1
ATOM 4493 C CA . ILE B 1 227 ? 117.012 97.623 65.870 1.00 44.73 227 ILE A CA 1
ATOM 4494 C C . ILE B 1 227 ? 118.470 97.828 66.283 1.00 44.73 227 ILE A C 1
ATOM 4495 O O . ILE B 1 227 ? 118.819 97.827 67.475 1.00 44.73 227 ILE A O 1
ATOM 4500 N N . GLU B 1 228 ? 119.346 98.059 65.300 1.00 45.43 228 GLU A N 1
ATOM 4501 C CA . GLU B 1 228 ? 120.803 98.183 65.558 1.00 45.43 228 GLU A CA 1
ATOM 4502 C C . GLU B 1 228 ? 121.089 99.473 66.326 1.00 45.43 228 GLU A C 1
ATOM 4503 O O . GLU B 1 228 ? 122.003 99.440 67.152 1.00 45.43 228 GLU A O 1
ATOM 4509 N N . THR B 1 229 ? 120.339 100.549 66.091 1.00 41.09 229 THR A N 1
ATOM 4510 C CA . THR B 1 229 ? 120.520 101.839 66.809 1.00 41.09 229 THR A CA 1
ATOM 4511 C C . THR B 1 229 ? 120.215 101.617 68.296 1.00 41.09 229 THR A C 1
ATOM 4512 O O . THR B 1 229 ? 121.098 101.924 69.107 1.00 41.09 229 THR A O 1
ATOM 4516 N N . LEU B 1 230 ? 119.034 101.096 68.642 1.00 36.91 230 LEU A N 1
ATOM 4517 C CA . LEU B 1 230 ? 118.650 100.804 70.051 1.00 36.91 230 LEU A CA 1
ATOM 4518 C C . LEU B 1 230 ? 119.701 99.861 70.639 1.00 36.91 230 LEU A C 1
ATOM 4519 O O . LEU B 1 230 ? 120.186 100.159 71.737 1.00 36.91 230 LEU A O 1
ATOM 4524 N N . THR B 1 231 ? 120.065 98.789 69.931 1.00 36.00 231 THR A N 1
ATOM 4525 C CA . THR B 1 231 ? 121.050 97.781 70.411 1.00 36.00 231 THR A CA 1
ATOM 4526 C C . THR B 1 231 ? 122.359 98.483 70.768 1.00 36.00 231 THR A C 1
ATOM 4527 O O . THR B 1 231 ? 122.862 98.192 71.848 1.00 36.00 231 THR A O 1
ATOM 4531 N N . GLU B 1 232 ? 122.866 99.372 69.914 1.00 36.81 232 GLU A N 1
ATOM 4532 C CA . GLU B 1 232 ? 124.162 100.080 70.120 1.00 36.81 232 GLU A CA 1
ATOM 4533 C C . GLU B 1 232 ? 124.059 101.070 71.279 1.00 36.81 232 GLU A C 1
ATOM 4534 O O . GLU B 1 232 ? 125.077 101.248 71.969 1.00 36.81 232 GLU A O 1
ATOM 4540 N N . VAL B 1 233 ? 122.915 101.758 71.428 1.00 32.40 233 VAL A N 1
ATOM 4541 C CA . VAL B 1 233 ? 122.698 102.828 72.453 1.00 32.40 233 VAL A CA 1
ATOM 4542 C C . VAL B 1 233 ? 122.494 102.176 73.823 1.00 32.40 233 VAL A C 1
ATOM 4543 O O . VAL B 1 233 ? 122.858 102.802 74.831 1.00 32.40 233 VAL A O 1
ATOM 4547 N N . VAL B 1 234 ? 121.938 100.968 73.862 1.00 29.55 234 VAL A N 1
ATOM 4548 C CA . VAL B 1 234 ? 121.689 100.220 75.129 1.00 29.55 234 VAL A CA 1
ATOM 4549 C C . VAL B 1 234 ? 123.010 99.562 75.538 1.00 29.55 234 VAL A C 1
ATOM 4550 O O . VAL B 1 234 ? 123.252 99.443 76.751 1.00 29.55 234 VAL A O 1
ATOM 4554 N N . ASN B 1 235 ? 123.864 99.191 74.580 1.00 28.43 235 ASN A N 1
ATOM 4555 C CA . ASN B 1 235 ? 125.210 98.642 74.895 1.00 28.43 235 ASN A CA 1
ATOM 4556 C C . ASN B 1 235 ? 125.988 99.713 75.660 1.00 28.43 235 ASN A C 1
ATOM 4557 O O . ASN B 1 235 ? 126.703 99.335 76.595 1.00 28.43 235 ASN A O 1
ATOM 4562 N N . GLN B 1 236 ? 125.836 100.990 75.297 1.00 26.77 236 GLN A N 1
ATOM 4563 C CA . GLN B 1 236 ? 126.524 102.118 75.982 1.00 26.77 236 GLN A CA 1
ATOM 4564 C C . GLN B 1 236 ? 126.155 102.134 77.469 1.00 26.77 236 GLN A C 1
ATOM 4565 O O . GLN B 1 236 ? 127.084 102.136 78.280 1.00 26.77 236 GLN A O 1
ATOM 4571 N N . ILE B 1 237 ? 124.868 102.151 77.833 1.00 24.49 237 ILE A N 1
ATOM 4572 C CA . ILE B 1 237 ? 124.458 102.291 79.266 1.00 24.49 237 ILE A CA 1
ATOM 4573 C C . ILE B 1 237 ? 124.854 101.030 80.040 1.00 24.49 237 ILE A C 1
ATOM 4574 O O . ILE B 1 237 ? 125.244 101.180 81.206 1.00 24.49 237 ILE A O 1
ATOM 4579 N N . ILE B 1 238 ? 124.815 99.851 79.417 1.00 22.54 238 ILE A N 1
ATOM 4580 C CA . ILE B 1 238 ? 125.241 98.586 80.089 1.00 22.54 238 ILE A CA 1
ATOM 4581 C C . ILE B 1 238 ? 126.746 98.688 80.363 1.00 22.54 238 ILE A C 1
ATOM 4582 O O . ILE B 1 238 ? 127.151 98.238 81.437 1.00 22.54 238 ILE A O 1
ATOM 4587 N N . HIS B 1 239 ? 127.531 99.304 79.472 1.00 23.78 239 HIS A N 1
ATOM 4588 C CA . HIS B 1 239 ? 129.008 99.475 79.633 1.00 23.78 239 HIS A CA 1
ATOM 4589 C C . HIS B 1 239 ? 129.286 100.520 80.715 1.00 23.78 239 HIS A C 1
ATOM 4590 O O . HIS B 1 239 ? 130.232 100.306 81.487 1.00 23.78 239 HIS A O 1
ATOM 4597 N N . GLU B 1 240 ? 128.511 101.605 80.762 1.00 22.89 240 GLU A N 1
ATOM 4598 C CA . GLU B 1 240 ? 128.672 102.687 81.771 1.00 22.89 240 GLU A CA 1
ATOM 4599 C C . GLU B 1 240 ? 128.386 102.104 83.157 1.00 22.89 240 GLU A C 1
ATOM 4600 O O . GLU B 1 240 ? 129.066 102.517 84.114 1.00 22.89 240 GLU A O 1
ATOM 4606 N N . GLU B 1 241 ? 127.432 101.177 83.260 1.00 20.88 241 GLU A N 1
ATOM 4607 C CA . GLU B 1 241 ? 127.022 100.567 84.551 1.00 20.88 241 GLU A CA 1
ATOM 4608 C C . GLU B 1 241 ? 128.110 99.603 85.039 1.00 20.88 241 GLU A C 1
ATOM 4609 O O . GLU B 1 241 ? 128.276 99.545 86.242 1.00 20.88 241 GLU A O 1
ATOM 4615 N N . LYS B 1 242 ? 128.827 98.882 84.168 1.00 21.53 242 LYS A N 1
ATOM 4616 C CA . LYS B 1 242 ? 129.817 97.849 84.593 1.00 21.53 242 LYS A CA 1
ATOM 4617 C C . LYS B 1 242 ? 131.094 98.537 85.100 1.00 21.53 242 LYS A C 1
ATOM 4618 O O . LYS B 1 242 ? 131.779 97.904 85.911 1.00 21.53 242 LYS A O 1
ATOM 4624 N N . GLN B 1 243 ? 131.439 99.736 84.609 1.00 22.34 243 GLN A N 1
ATOM 4625 C CA . GLN B 1 243 ? 132.572 100.526 85.083 1.00 22.34 243 GLN A CA 1
ATOM 4626 C C . GLN B 1 243 ? 132.357 100.987 86.516 1.00 22.34 243 GLN A C 1
ATOM 4627 O O . GLN B 1 243 ? 133.221 100.791 87.387 1.00 22.34 243 GLN A O 1
ATOM 4633 N N . ILE B 1 244 ? 131.207 101.610 86.783 1.00 20.86 244 ILE A N 1
ATOM 4634 C CA . ILE B 1 244 ? 131.017 102.139 88.135 1.00 20.86 244 ILE A CA 1
ATOM 4635 C C . ILE B 1 244 ? 130.909 101.014 89.162 1.00 20.86 244 ILE A C 1
ATOM 4636 O O . ILE B 1 244 ? 131.321 101.180 90.321 1.00 20.86 244 ILE A O 1
ATOM 4641 N N . ARG B 1 245 ? 130.362 99.861 88.770 1.00 19.14 245 ARG A N 1
ATOM 4642 C CA . ARG B 1 245 ? 130.316 98.729 89.691 1.00 19.14 245 ARG A CA 1
ATOM 4643 C C . ARG B 1 245 ? 131.717 98.287 90.094 1.00 19.14 245 ARG A C 1
ATOM 4644 O O . ARG B 1 245 ? 131.990 98.047 91.278 1.00 19.14 245 ARG A O 1
ATOM 4652 N N . GLN B 1 246 ? 132.623 98.163 89.120 1.00 21.80 246 GLN A N 1
ATOM 4653 C CA . GLN B 1 246 ? 133.989 97.771 89.462 1.00 21.80 246 GLN A CA 1
ATOM 4654 C C . GLN B 1 246 ? 134.648 98.811 90.357 1.00 21.80 246 GLN A C 1
ATOM 4655 O O . GLN B 1 246 ? 135.399 98.463 91.283 1.00 21.80 246 GLN A O 1
ATOM 4661 N N . LYS B 1 247 ? 134.384 100.093 90.086 1.00 19.31 247 LYS A N 1
ATOM 4662 C CA . LYS B 1 247 ? 134.905 101.161 90.933 1.00 19.31 247 LYS A CA 1
ATOM 4663 C C . LYS B 1 247 ? 134.498 100.955 92.384 1.00 19.31 247 LYS A C 1
ATOM 4664 O O . LYS B 1 247 ? 135.340 100.948 93.290 1.00 19.31 247 LYS A O 1
ATOM 4670 N N . LEU B 1 248 ? 133.197 100.786 92.621 1.00 19.36 248 LEU A N 1
ATOM 4671 C CA . LEU B 1 248 ? 132.728 100.629 93.994 1.00 19.36 248 LEU A CA 1
ATOM 4672 C C . LEU B 1 248 ? 133.267 99.362 94.632 1.00 19.36 248 LEU A C 1
ATOM 4673 O O . LEU B 1 248 ? 133.518 99.341 95.840 1.00 19.36 248 LEU A O 1
ATOM 4678 N N . ASP B 1 249 ? 133.457 98.300 93.854 1.00 19.54 249 ASP A N 1
ATOM 4679 C CA . ASP B 1 249 ? 133.944 97.065 94.456 1.00 19.54 249 ASP A CA 1
ATOM 4680 C C . ASP B 1 249 ? 135.384 97.203 94.923 1.00 19.54 249 ASP A C 1
ATOM 4681 O O . ASP B 1 249 ? 135.730 96.736 96.014 1.00 19.54 249 ASP A O 1
ATOM 4686 N N . THR B 1 250 ? 136.243 97.834 94.121 1.00 20.90 250 THR A N 1
ATOM 4687 C CA . THR B 1 250 ? 137.650 97.929 94.506 1.00 20.90 250 THR A CA 1
ATOM 4688 C C . THR B 1 250 ? 137.940 99.082 95.457 1.00 20.90 250 THR A C 1
ATOM 4689 O O . THR B 1 250 ? 138.957 99.044 96.158 1.00 20.90 250 THR A O 1
ATOM 4693 N N . TYR B 1 251 ? 137.080 100.095 95.506 1.00 21.28 251 TYR A N 1
ATOM 4694 C CA . TYR B 1 251 ? 137.371 101.339 96.207 1.00 21.28 251 TYR A CA 1
ATOM 4695 C C . TYR B 1 251 ? 136.926 101.321 97.667 1.00 21.28 251 TYR A C 1
ATOM 4696 O O . TYR B 1 251 ? 137.759 101.506 98.558 1.00 21.28 251 TYR A O 1
ATOM 4705 N N . ASN B 1 252 ? 135.634 101.096 97.937 1.00 19.61 252 ASN A N 1
ATOM 4706 C CA . ASN B 1 252 ? 135.122 101.096 99.306 1.00 19.61 252 ASN A CA 1
ATOM 4707 C C . ASN B 1 252 ? 134.921 99.695 99.864 1.00 19.61 252 ASN A C 1
ATOM 4708 O O . ASN B 1 252 ? 135.571 99.301 100.836 1.00 19.61 252 ASN A O 1
ATOM 4713 N N . GLN B 1 253 ? 133.989 98.964 99.263 1.00 16.02 253 GLN A N 1
ATOM 4714 C CA . GLN B 1 253 ? 133.655 97.571 99.549 1.00 16.02 253 GLN A CA 1
ATOM 4715 C C . GLN B 1 253 ? 132.935 97.333 100.877 1.00 16.02 253 GLN A C 1
ATOM 4716 O O . GLN B 1 253 ? 132.137 96.391 100.980 1.00 16.02 253 GLN A O 1
ATOM 4722 N N . LEU B 1 254 ? 133.035 98.258 101.829 1.00 16.92 254 LEU A N 1
ATOM 4723 C CA . LEU B 1 254 ? 132.538 97.997 103.172 1.00 16.92 254 LEU A CA 1
ATOM 4724 C C . LEU B 1 254 ? 131.179 98.632 103.408 1.00 16.92 254 LEU A C 1
ATOM 4725 O O . LEU B 1 254 ? 130.288 97.983 103.951 1.00 16.92 254 LEU A O 1
ATOM 4730 N N . GLU B 1 255 ? 131.004 99.889 103.007 1.00 16.89 255 GLU A N 1
ATOM 4731 C CA . GLU B 1 255 ? 129.667 100.464 102.966 1.00 16.89 255 GLU A CA 1
ATOM 4732 C C . GLU B 1 255 ? 128.750 99.612 102.103 1.00 16.89 255 GLU A C 1
ATOM 4733 O O . GLU B 1 255 ? 127.592 99.353 102.460 1.00 16.89 255 GLU A O 1
ATOM 4739 N N . THR B 1 256 ? 129.269 99.158 100.965 1.00 14.13 256 THR A N 1
ATOM 4740 C CA . THR B 1 256 ? 128.533 98.264 100.084 1.00 14.13 256 THR A CA 1
ATOM 4741 C C . THR B 1 256 ? 128.134 96.985 100.807 1.00 14.13 256 THR A C 1
ATOM 4742 O O . THR B 1 256 ? 126.953 96.605 100.819 1.00 14.13 256 THR A O 1
ATOM 4746 N N . GLN B 1 257 ? 129.111 96.301 101.412 1.00 8.96 257 GLN A N 1
ATOM 4747 C CA . GLN B 1 257 ? 128.815 95.033 102.065 1.00 8.96 257 GLN A CA 1
ATOM 4748 C C . GLN B 1 257 ? 127.832 95.222 103.214 1.00 8.96 257 GLN A C 1
ATOM 4749 O O . GLN B 1 257 ? 126.925 94.397 103.415 1.00 8.96 257 GLN A O 1
ATOM 4755 N N . ASP B 1 258 ? 127.950 96.344 103.919 1.00 12.12 258 ASP A N 1
ATOM 4756 C CA . ASP B 1 258 ? 127.069 96.658 105.034 1.00 12.12 258 ASP A CA 1
ATOM 4757 C C . ASP B 1 258 ? 125.631 96.823 104.566 1.00 12.12 258 ASP A C 1
ATOM 4758 O O . ASP B 1 258 ? 124.728 96.145 105.069 1.00 12.12 258 ASP A O 1
ATOM 4763 N N . ARG B 1 259 ? 125.400 97.747 103.627 1.00 11.85 259 ARG A N 1
ATOM 4764 C CA . ARG B 1 259 ? 124.053 97.981 103.104 1.00 11.85 259 ARG A CA 1
ATOM 4765 C C . ARG B 1 259 ? 123.420 96.694 102.597 1.00 11.85 259 ARG A C 1
ATOM 4766 O O . ARG B 1 259 ? 122.272 96.375 102.933 1.00 11.85 259 ARG A O 1
ATOM 4774 N N . VAL B 1 260 ? 124.158 95.954 101.770 1.00 7.14 260 VAL A N 1
ATOM 4775 C CA . VAL B 1 260 ? 123.648 94.719 101.183 1.00 7.14 260 VAL A CA 1
ATOM 4776 C C . VAL B 1 260 ? 123.186 93.747 102.265 1.00 7.14 260 VAL A C 1
ATOM 4777 O O . VAL B 1 260 ? 122.039 93.274 102.259 1.00 7.14 260 VAL A O 1
ATOM 4781 N N . PHE B 1 261 ? 124.073 93.427 103.211 1.00 11.67 261 PHE A N 1
ATOM 4782 C CA . PHE B 1 261 ? 123.733 92.391 104.178 1.00 11.67 261 PHE A CA 1
ATOM 4783 C C . PHE B 1 261 ? 122.663 92.861 105.150 1.00 11.67 261 PHE A C 1
ATOM 4784 O O . PHE B 1 261 ? 121.828 92.065 105.595 1.00 11.67 261 PHE A O 1
ATOM 4792 N N . ARG B 1 262 ? 122.649 94.152 105.461 1.00 7.98 262 ARG A N 1
ATOM 4793 C CA . ARG B 1 262 ? 121.633 94.697 106.349 1.00 7.98 262 ARG A CA 1
ATOM 4794 C C . ARG B 1 262 ? 120.250 94.601 105.723 1.00 7.98 262 ARG A C 1
ATOM 4795 O O . ARG B 1 262 ? 119.278 94.224 106.392 1.00 7.98 262 ARG A O 1
ATOM 4803 N N . SER B 1 263 ? 120.143 94.930 104.436 1.00 6.74 263 SER A N 1
ATOM 4804 C CA . SER B 1 263 ? 118.865 94.807 103.747 1.00 6.74 263 SER A CA 1
ATOM 4805 C C . SER B 1 263 ? 118.422 93.357 103.633 1.00 6.74 263 SER A C 1
ATOM 4806 O O . SER B 1 263 ? 117.238 93.054 103.815 1.00 6.74 263 SER A O 1
ATOM 4809 N N . LEU B 1 264 ? 119.346 92.448 103.320 1.00 8.21 264 LEU A N 1
ATOM 4810 C CA . LEU B 1 264 ? 118.999 91.030 103.344 1.00 8.21 264 LEU A CA 1
ATOM 4811 C C . LEU B 1 264 ? 118.474 90.603 104.707 1.00 8.21 264 LEU A C 1
ATOM 4812 O O . LEU B 1 264 ? 117.596 89.739 104.795 1.00 8.21 264 LEU A O 1
ATOM 4817 N N . GLY B 1 265 ? 119.023 91.158 105.779 1.00 9.48 265 GLY A N 1
ATOM 4818 C CA . GLY B 1 265 ? 118.600 90.749 107.101 1.00 9.48 265 GLY A CA 1
ATOM 4819 C C . GLY B 1 265 ? 117.238 91.290 107.464 1.00 9.48 265 GLY A C 1
ATOM 4820 O O . GLY B 1 265 ? 116.458 90.617 108.137 1.00 9.48 265 GLY A O 1
ATOM 4821 N N . ILE B 1 266 ? 116.948 92.518 107.043 1.00 9.28 266 ILE A N 1
ATOM 4822 C CA . ILE B 1 266 ? 115.608 93.064 107.240 1.00 9.28 266 ILE A CA 1
ATOM 4823 C C . ILE B 1 266 ? 114.586 92.272 106.443 1.00 9.28 266 ILE A C 1
ATOM 4824 O O . ILE B 1 266 ? 113.446 92.095 106.882 1.00 9.28 266 ILE A O 1
ATOM 4829 N N . LEU B 1 267 ? 114.956 91.832 105.240 1.00 11.41 267 LEU A N 1
ATOM 4830 C CA . LEU B 1 267 ? 113.979 91.276 104.309 1.00 11.41 267 LEU A CA 1
ATOM 4831 C C . LEU B 1 267 ? 113.294 90.052 104.894 1.00 11.41 267 LEU A C 1
ATOM 4832 O O . LEU B 1 267 ? 112.084 90.059 105.141 1.00 11.41 267 LEU A O 1
ATOM 4837 N N . GLN B 1 268 ? 114.049 88.989 105.123 1.00 11.73 268 GLN A N 1
ATOM 4838 C CA . GLN B 1 268 ? 113.547 87.934 105.980 1.00 11.73 268 GLN A CA 1
ATOM 4839 C C . GLN B 1 268 ? 113.441 88.462 107.404 1.00 11.73 268 GLN A C 1
ATOM 4840 O O . GLN B 1 268 ? 114.162 89.377 107.801 1.00 11.73 268 GLN A O 1
ATOM 4846 N N . ASN B 1 269 ? 112.500 87.904 108.160 1.00 18.07 269 ASN A N 1
ATOM 4847 C CA . ASN B 1 269 ? 112.252 88.297 109.543 1.00 18.07 269 ASN A CA 1
ATOM 4848 C C . ASN B 1 269 ? 111.811 89.759 109.657 1.00 18.07 269 ASN A C 1
ATOM 4849 O O . ASN B 1 269 ? 112.479 90.581 110.284 1.00 18.07 269 ASN A O 1
ATOM 4854 N N . CYS B 1 270 ? 110.681 90.083 109.018 1.00 16.27 270 CYS A N 1
ATOM 4855 C CA . CYS B 1 270 ? 110.034 91.378 109.229 1.00 16.27 270 CYS A CA 1
ATOM 4856 C C . CYS B 1 270 ? 108.555 91.292 109.590 1.00 16.27 270 CYS A C 1
ATOM 4857 O O . CYS B 1 270 ? 108.089 92.022 110.469 1.00 16.27 270 CYS A O 1
ATOM 4860 N N . ARG B 1 271 ? 107.809 90.445 108.878 1.00 16.86 271 ARG A N 1
ATOM 4861 C CA . ARG B 1 271 ? 106.389 90.182 109.117 1.00 16.86 271 ARG A CA 1
ATOM 4862 C C . ARG B 1 271 ? 105.433 91.333 108.798 1.00 16.86 271 ARG A C 1
ATOM 4863 O O . ARG B 1 271 ? 104.221 91.155 108.933 1.00 16.86 271 ARG A O 1
ATOM 4871 N N . MET B 1 272 ? 105.932 92.509 108.423 1.00 21.40 272 MET A N 1
ATOM 4872 C CA . MET B 1 272 ? 105.063 93.665 108.204 1.00 21.40 272 MET A CA 1
ATOM 4873 C C . MET B 1 272 ? 105.548 94.573 107.068 1.00 21.40 272 MET A C 1
ATOM 4874 O O . MET B 1 272 ? 105.581 95.797 107.201 1.00 21.40 272 MET A O 1
ATOM 4879 N N . ILE B 1 273 ? 105.915 94.001 105.920 1.00 16.31 273 ILE A N 1
ATOM 4880 C CA . ILE B 1 273 ? 106.632 94.744 104.885 1.00 16.31 273 ILE A CA 1
ATOM 4881 C C . ILE B 1 273 ? 105.641 95.351 103.902 1.00 16.31 273 ILE A C 1
ATOM 4882 O O . ILE B 1 273 ? 104.758 94.656 103.390 1.00 16.31 273 ILE A O 1
ATOM 4887 N N . THR B 1 274 ? 105.802 96.643 103.624 1.00 15.93 274 THR A N 1
ATOM 4888 C CA . THR B 1 274 ? 105.041 97.321 102.580 1.00 15.93 274 THR A CA 1
ATOM 4889 C C . THR B 1 274 ? 105.743 97.143 101.229 1.00 15.93 274 THR A C 1
ATOM 4890 O O . THR B 1 274 ? 106.618 96.292 101.067 1.00 15.93 274 THR A O 1
ATOM 4894 N N . MET B 1 275 ? 105.350 97.928 100.225 1.00 16.80 275 MET A N 1
ATOM 4895 C CA . MET B 1 275 ? 105.782 97.675 98.851 1.00 16.80 275 MET A CA 1
ATOM 4896 C C . MET B 1 275 ? 107.159 98.265 98.560 1.00 16.80 275 MET A C 1
ATOM 4897 O O . MET B 1 275 ? 108.086 97.546 98.154 1.00 16.80 275 MET A O 1
ATOM 4902 N N . GLU B 1 276 ? 107.277 99.587 98.725 1.00 17.15 276 GLU A N 1
ATOM 4903 C CA . GLU B 1 276 ? 108.499 100.322 98.409 1.00 17.15 276 GLU A CA 1
ATOM 4904 C C . GLU B 1 276 ? 109.726 99.664 99.021 1.00 17.15 276 GLU A C 1
ATOM 4905 O O . GLU B 1 276 ? 110.746 99.453 98.348 1.00 17.15 276 GLU A O 1
ATOM 4911 N N . GLU B 1 277 ? 109.637 99.341 100.308 1.00 20.30 277 GLU A N 1
ATOM 4912 C CA . GLU B 1 277 ? 110.770 98.775 101.017 1.00 20.30 277 GLU A CA 1
ATOM 4913 C C . GLU B 1 277 ? 111.171 97.432 100.437 1.00 20.30 277 GLU A C 1
ATOM 4914 O O . GLU B 1 277 ? 112.362 97.157 100.272 1.00 20.30 277 GLU A O 1
ATOM 4920 N N . ALA B 1 278 ? 110.199 96.580 100.126 1.00 13.71 278 ALA A N 1
ATOM 4921 C CA . ALA B 1 278 ? 110.539 95.263 99.603 1.00 13.71 278 ALA A CA 1
ATOM 4922 C C . ALA B 1 278 ? 111.214 95.378 98.245 1.00 13.71 278 ALA A C 1
ATOM 4923 O O . ALA B 1 278 ? 112.185 94.665 97.961 1.00 13.71 278 ALA A O 1
ATOM 4925 N N . SER B 1 279 ? 110.748 96.308 97.415 1.00 11.25 279 SER A N 1
ATOM 4926 C CA . SER B 1 279 ? 111.383 96.525 96.121 1.00 11.25 279 SER A CA 1
ATOM 4927 C C . SER B 1 279 ? 112.835 96.964 96.283 1.00 11.25 279 SER A C 1
ATOM 4928 O O . SER B 1 279 ? 113.755 96.365 95.706 1.00 11.25 279 SER A O 1
ATOM 4931 N N . TYR B 1 280 ? 113.038 98.053 97.026 1.00 13.10 280 TYR A N 1
ATOM 4932 C CA . TYR B 1 280 ? 114.370 98.584 97.306 1.00 13.10 280 TYR A CA 1
ATOM 4933 C C . TYR B 1 280 ? 115.316 97.509 97.838 1.00 13.10 280 TYR A C 1
ATOM 4934 O O . TYR B 1 280 ? 116.430 97.323 97.324 1.00 13.10 280 TYR A O 1
ATOM 4943 N N . ARG B 1 281 ? 114.882 96.793 98.872 1.00 8.75 281 ARG A N 1
ATOM 4944 C CA . ARG B 1 281 ? 115.702 95.752 99.472 1.00 8.75 281 ARG A CA 1
ATOM 4945 C C . ARG B 1 281 ? 116.031 94.649 98.471 1.00 8.75 281 ARG A C 1
ATOM 4946 O O . ARG B 1 281 ? 117.139 94.091 98.492 1.00 8.75 281 ARG A O 1
ATOM 4954 N N . LEU B 1 282 ? 115.100 94.345 97.562 1.00 12.47 282 LEU A N 1
ATOM 4955 C CA . LEU B 1 282 ? 115.360 93.306 96.571 1.00 12.47 282 LEU A CA 1
ATOM 4956 C C . LEU B 1 282 ? 116.420 93.748 95.575 1.00 12.47 282 LEU A C 1
ATOM 4957 O O . LEU B 1 282 ? 117.308 92.964 95.207 1.00 12.47 282 LEU A O 1
ATOM 4962 N N . SER B 1 283 ? 116.340 95.000 95.129 1.00 12.25 283 SER A N 1
ATOM 4963 C CA . SER B 1 283 ? 117.358 95.524 94.226 1.00 12.25 283 SER A CA 1
ATOM 4964 C C . SER B 1 283 ? 118.731 95.467 94.873 1.00 12.25 283 SER A C 1
ATOM 4965 O O . SER B 1 283 ? 119.721 95.084 94.236 1.00 12.25 283 SER A O 1
ATOM 4968 N N . GLU B 1 284 ? 118.805 95.831 96.153 1.00 10.54 284 GLU A N 1
ATOM 4969 C CA . GLU B 1 284 ? 120.095 95.856 96.834 1.00 10.54 284 GLU A CA 1
ATOM 4970 C C . GLU B 1 284 ? 120.687 94.459 96.982 1.00 10.54 284 GLU A C 1
ATOM 4971 O O . GLU B 1 284 ? 121.877 94.249 96.713 1.00 10.54 284 GLU A O 1
ATOM 4977 N N . VAL B 1 285 ? 119.888 93.488 97.426 1.00 11.66 285 VAL A N 1
ATOM 4978 C CA . VAL B 1 285 ? 120.426 92.134 97.521 1.00 11.66 285 VAL A CA 1
ATOM 4979 C C . VAL B 1 285 ? 120.817 91.586 96.150 1.00 11.66 285 VAL A C 1
ATOM 4980 O O . VAL B 1 285 ? 121.775 90.804 96.040 1.00 11.66 285 VAL A O 1
ATOM 4984 N N . LYS B 1 286 ? 120.124 91.984 95.081 1.00 16.39 286 LYS A N 1
ATOM 4985 C CA . LYS B 1 286 ? 120.551 91.495 93.774 1.00 16.39 286 LYS A CA 1
ATOM 4986 C C . LYS B 1 286 ? 121.889 92.097 93.376 1.00 16.39 286 LYS A C 1
ATOM 4987 O O . LYS B 1 286 ? 122.736 91.405 92.802 1.00 16.39 286 LYS A O 1
ATOM 4993 N N . LEU B 1 287 ? 122.070 93.395 93.618 1.00 13.92 287 LEU A N 1
ATOM 4994 C CA . LEU B 1 287 ? 123.369 94.018 93.395 1.00 13.92 287 LEU A CA 1
ATOM 4995 C C . LEU B 1 287 ? 124.458 93.272 94.140 1.00 13.92 287 LEU A C 1
ATOM 4996 O O . LEU B 1 287 ? 125.547 93.026 93.605 1.00 13.92 287 LEU A O 1
ATOM 5001 N N . GLY B 1 288 ? 124.161 92.885 95.386 1.00 10.92 288 GLY A N 1
ATOM 5002 C CA . GLY B 1 288 ? 125.149 92.170 96.220 1.00 10.92 288 GLY A CA 1
ATOM 5003 C C . GLY B 1 288 ? 125.412 90.762 95.719 1.00 10.92 288 GLY A C 1
ATOM 5004 O O . GLY B 1 288 ? 126.542 90.281 95.900 1.00 10.92 288 GLY A O 1
ATOM 5005 N N . ILE B 1 289 ? 124.408 90.118 95.116 1.00 14.19 289 ILE A N 1
ATOM 5006 C CA . ILE B 1 289 ? 124.615 88.764 94.521 1.00 14.19 289 ILE A CA 1
ATOM 5007 C C . ILE B 1 289 ? 125.607 88.920 93.364 1.00 14.19 289 ILE A C 1
ATOM 5008 O O . ILE B 1 289 ? 126.540 88.096 93.266 1.00 14.19 289 ILE A O 1
ATOM 5013 N N . ASP B 1 290 ? 125.444 89.974 92.556 1.00 16.40 290 ASP A N 1
ATOM 5014 C CA . ASP B 1 290 ? 126.369 90.232 91.420 1.00 16.40 290 ASP A CA 1
ATOM 5015 C C . ASP B 1 290 ? 127.748 90.628 91.960 1.00 16.40 290 ASP A C 1
ATOM 5016 O O . ASP B 1 290 ? 128.747 90.369 91.262 1.00 16.40 290 ASP A O 1
ATOM 5021 N N . LEU B 1 291 ? 127.837 91.348 93.074 1.00 15.62 291 LEU A N 1
ATOM 5022 C CA . LEU B 1 291 ? 129.201 91.740 93.509 1.00 15.62 291 LEU A CA 1
ATOM 5023 C C . LEU B 1 291 ? 129.804 90.537 94.232 1.00 15.62 291 LEU A C 1
ATOM 5024 O O . LEU B 1 291 ? 130.804 90.729 94.943 1.00 15.62 291 LEU A O 1
ATOM 5029 N N . ASN B 1 292 ? 129.211 89.353 94.038 1.00 14.37 292 ASN A N 1
ATOM 5030 C CA . ASN B 1 292 ? 129.717 88.087 94.640 1.00 14.37 292 ASN A CA 1
ATOM 5031 C C . ASN B 1 292 ? 129.911 88.229 96.153 1.00 14.37 292 ASN A C 1
ATOM 5032 O O . ASN B 1 292 ? 131.058 88.083 96.612 1.00 14.37 292 ASN A O 1
ATOM 5037 N N . TYR B 1 293 ? 128.826 88.472 96.894 1.00 11.56 293 TYR A N 1
ATOM 5038 C CA . TYR B 1 293 ? 128.908 88.581 98.373 1.00 11.56 293 TYR A CA 1
ATOM 5039 C C . TYR B 1 293 ? 128.018 87.509 99.009 1.00 11.56 293 TYR A C 1
ATOM 5040 O O . TYR B 1 293 ? 128.430 86.937 100.034 1.00 11.56 293 TYR A O 1
ATOM 5049 N N . ILE B 1 294 ? 126.836 87.262 98.431 1.00 12.22 294 ILE A N 1
ATOM 5050 C CA . ILE B 1 294 ? 125.878 86.290 99.043 1.00 12.22 294 ILE A CA 1
ATOM 5051 C C . ILE B 1 294 ? 125.597 85.139 98.070 1.00 12.22 294 ILE A C 1
ATOM 5052 O O . ILE B 1 294 ? 126.475 84.858 97.230 1.00 12.22 294 ILE A O 1
ATOM 5057 N N . GLU B 1 295 ? 124.424 84.504 98.175 1.00 19.10 295 GLU A N 1
ATOM 5058 C CA . GLU B 1 295 ? 124.084 83.314 97.343 1.00 19.10 295 GLU A CA 1
ATOM 5059 C C . GLU B 1 295 ? 122.662 83.462 96.780 1.00 19.10 295 GLU A C 1
ATOM 5060 O O . GLU B 1 295 ? 122.485 84.369 95.940 1.00 19.10 295 GLU A O 1
ATOM 5066 N N . LEU B 1 296 ? 121.719 82.584 97.165 1.00 20.93 296 LEU A N 1
ATOM 5067 C CA . LEU B 1 296 ? 120.280 82.656 96.748 1.00 20.93 296 LEU A CA 1
ATOM 5068 C C . LEU B 1 296 ? 120.052 82.347 95.256 1.00 20.93 296 LEU A C 1
ATOM 5069 O O . LEU B 1 296 ? 121.034 82.032 94.556 1.00 20.93 296 LEU A O 1
ATOM 5074 N N . GLN B 1 297 ? 118.791 82.407 94.795 1.00 29.97 297 GLN A N 1
ATOM 5075 C CA . GLN B 1 297 ? 118.441 82.152 93.366 1.00 29.97 297 GLN A CA 1
ATOM 5076 C C . GLN B 1 297 ? 118.391 83.486 92.615 1.00 29.97 297 GLN A C 1
ATOM 5077 O O . GLN B 1 297 ? 118.726 84.509 93.242 1.00 29.97 297 GLN A O 1
ATOM 5083 N N . ASN B 1 298 ? 117.994 83.487 91.333 1.00 31.22 298 ASN A N 1
ATOM 5084 C CA . ASN B 1 298 ? 118.046 84.769 90.561 1.00 31.22 298 ASN A CA 1
ATOM 5085 C C . ASN B 1 298 ? 116.834 84.862 89.623 1.00 31.22 298 ASN A C 1
ATOM 5086 O O . ASN B 1 298 ? 116.428 86.004 89.358 1.00 31.22 298 ASN A O 1
ATOM 5091 N N . PHE B 1 299 ? 116.407 83.779 88.971 1.00 41.01 299 PHE A N 1
ATOM 5092 C CA . PHE B 1 299 ? 115.123 83.689 88.222 1.00 41.01 299 PHE A CA 1
ATOM 5093 C C . PHE B 1 299 ? 113.988 84.011 89.200 1.00 41.01 299 PHE A C 1
ATOM 5094 O O . PHE B 1 299 ? 112.971 84.559 88.738 1.00 41.01 299 PHE A O 1
ATOM 5102 N N . LYS B 1 300 ? 114.140 83.667 90.487 1.00 29.33 300 LYS A N 1
ATOM 5103 C CA . LYS B 1 300 ? 113.181 83.940 91.542 1.00 29.33 300 LYS A CA 1
ATOM 5104 C C . LYS B 1 300 ? 112.922 85.434 91.702 1.00 29.33 300 LYS A C 1
ATOM 5105 O O . LYS B 1 300 ? 111.850 85.824 92.169 1.00 29.33 300 LYS A O 1
ATOM 5111 N N . PHE B 1 301 ? 113.865 86.286 91.298 1.00 24.68 301 PHE A N 1
ATOM 5112 C CA . PHE B 1 301 ? 113.725 87.707 91.583 1.00 24.68 301 PHE A CA 1
ATOM 5113 C C . PHE B 1 301 ? 112.771 88.383 90.616 1.00 24.68 301 PHE A C 1
ATOM 5114 O O . PHE B 1 301 ? 112.002 89.265 91.013 1.00 24.68 301 PHE A O 1
ATOM 5122 N N . ASN B 1 302 ? 112.778 87.963 89.356 1.00 35.99 302 ASN A N 1
ATOM 5123 C CA . ASN B 1 302 ? 111.755 88.433 88.427 1.00 35.99 302 ASN A CA 1
ATOM 5124 C C . ASN B 1 302 ? 110.373 87.988 88.890 1.00 35.99 302 ASN A C 1
ATOM 5125 O O . ASN B 1 302 ? 109.427 88.792 88.945 1.00 35.99 302 ASN A O 1
ATOM 5130 N N . GLU B 1 303 ? 110.249 86.706 89.249 1.00 37.11 303 GLU A N 1
ATOM 5131 C CA . GLU B 1 303 ? 108.977 86.200 89.751 1.00 37.11 303 GLU A CA 1
ATOM 5132 C C . GLU B 1 303 ? 108.519 86.956 90.995 1.00 37.11 303 GLU A C 1
ATOM 5133 O O . GLU B 1 303 ? 107.325 87.212 91.166 1.00 37.11 303 GLU A O 1
ATOM 5139 N N . LEU B 1 304 ? 109.449 87.342 91.864 1.00 26.12 304 LEU A N 1
ATOM 5140 C CA . LEU B 1 304 ? 109.062 88.035 93.085 1.00 26.12 304 LEU A CA 1
ATOM 5141 C C . LEU B 1 304 ? 108.611 89.455 92.787 1.00 26.12 304 LEU A C 1
ATOM 5142 O O . LEU B 1 304 ? 107.571 89.908 93.287 1.00 26.12 304 LEU A O 1
ATOM 5147 N N . MET B 1 305 ? 109.383 90.173 91.968 1.00 25.42 305 MET A N 1
ATOM 5148 C CA . MET B 1 305 ? 109.022 91.541 91.627 1.00 25.42 305 MET A CA 1
ATOM 5149 C C . MET B 1 305 ? 107.660 91.599 90.957 1.00 25.42 305 MET A C 1
ATOM 5150 O O . MET B 1 305 ? 106.951 92.601 91.095 1.00 25.42 305 MET A O 1
ATOM 5155 N N . VAL B 1 306 ? 107.267 90.530 90.247 1.00 32.99 306 VAL A N 1
ATOM 5156 C CA . VAL B 1 306 ? 105.947 90.506 89.610 1.00 32.99 306 VAL A CA 1
ATOM 5157 C C . VAL B 1 306 ? 104.877 89.860 90.485 1.00 32.99 306 VAL A C 1
ATOM 5158 O O . VAL B 1 306 ? 103.684 89.998 90.179 1.00 32.99 306 VAL A O 1
ATOM 5162 N N . ALA B 1 307 ? 105.256 89.172 91.565 1.00 29.11 307 ALA A N 1
ATOM 5163 C CA . ALA B 1 307 ? 104.290 88.534 92.452 1.00 29.11 307 ALA A CA 1
ATOM 5164 C C . ALA B 1 307 ? 103.896 89.374 93.659 1.00 29.11 307 ALA A C 1
ATOM 5165 O O . ALA B 1 307 ? 102.835 89.120 94.235 1.00 29.11 307 ALA A O 1
ATOM 5167 N N . ILE B 1 308 ? 104.700 90.357 94.063 1.00 20.31 308 ILE A N 1
ATOM 5168 C CA . ILE B 1 308 ? 104.419 91.049 95.320 1.00 20.31 308 ILE A CA 1
ATOM 5169 C C . ILE B 1 308 ? 103.447 92.214 95.152 1.00 20.31 308 ILE A C 1
ATOM 5170 O O . ILE B 1 308 ? 103.202 92.957 96.108 1.00 20.31 308 ILE A O 1
ATOM 5175 N N . GLN B 1 309 ? 102.888 92.401 93.960 1.00 28.67 309 GLN A N 1
ATOM 5176 C CA . GLN B 1 309 ? 102.011 93.546 93.755 1.00 28.67 309 GLN A CA 1
ATOM 5177 C C . GLN B 1 309 ? 100.687 93.331 94.480 1.00 28.67 309 GLN A C 1
ATOM 5178 O O . GLN B 1 309 ? 100.279 92.199 94.753 1.00 28.67 309 GLN A O 1
ATOM 5184 N N . SER B 1 310 ? 100.009 94.439 94.787 1.00 39.25 310 SER A N 1
ATOM 5185 C CA . SER B 1 310 ? 98.860 94.380 95.692 1.00 39.25 310 SER A CA 1
ATOM 5186 C C . SER B 1 310 ? 97.660 93.626 95.128 1.00 39.25 310 SER A C 1
ATOM 5187 O O . SER B 1 310 ? 97.118 92.770 95.847 1.00 39.25 310 SER A O 1
ATOM 5190 N N . PRO B 1 311 ? 97.188 93.863 93.882 1.00 41.43 311 PRO A N 1
ATOM 5191 C CA . PRO B 1 311 ? 95.969 93.170 93.431 1.00 41.43 311 PRO A CA 1
ATOM 5192 C C . PRO B 1 311 ? 96.045 91.650 93.358 1.00 41.43 311 PRO A C 1
ATOM 5193 O O . PRO B 1 311 ? 95.032 91.003 93.082 1.00 41.43 311 PRO A O 1
ATOM 5197 N N . PHE B 1 312 ? 97.218 91.064 93.588 1.00 42.39 312 PHE A N 1
ATOM 5198 C CA . PHE B 1 312 ? 97.306 89.621 93.753 1.00 42.39 312 PHE A CA 1
ATOM 5199 C C . PHE B 1 312 ? 96.799 89.161 95.111 1.00 42.39 312 PHE A C 1
ATOM 5200 O O . PHE B 1 312 ? 96.492 87.975 95.272 1.00 42.39 312 PHE A O 1
ATOM 5208 N N . LEU B 1 313 ? 96.716 90.065 96.084 1.00 39.29 313 LEU A N 1
ATOM 5209 C CA . LEU B 1 313 ? 96.409 89.741 97.473 1.00 39.29 313 LEU A CA 1
ATOM 5210 C C . LEU B 1 313 ? 95.230 90.531 98.025 1.00 39.29 313 LEU A C 1
ATOM 5211 O O . LEU B 1 313 ? 94.441 89.986 98.800 1.00 39.29 313 LEU A O 1
ATOM 5216 N N . LEU B 1 314 ? 95.087 91.799 97.630 1.00 45.92 314 LEU A N 1
ATOM 5217 C CA . LEU B 1 314 ? 94.053 92.673 98.176 1.00 45.92 314 LEU A CA 1
ATOM 5218 C C . LEU B 1 314 ? 92.648 92.153 97.922 1.00 45.92 314 LEU A C 1
ATOM 5219 O O . LEU B 1 314 ? 91.734 92.477 98.687 1.00 45.92 314 LEU A O 1
ATOM 5224 N N . ASP B 1 315 ? 92.454 91.345 96.884 1.00 52.97 315 ASP A N 1
ATOM 5225 C CA . ASP B 1 315 ? 91.122 90.875 96.527 1.00 52.97 315 ASP A CA 1
ATOM 5226 C C . ASP B 1 315 ? 90.601 89.785 97.465 1.00 52.97 315 ASP A C 1
ATOM 5227 O O . ASP B 1 315 ? 89.494 89.284 97.234 1.00 52.97 315 ASP A O 1
ATOM 5232 N N . GLU B 1 316 ? 91.355 89.412 98.505 1.00 53.74 316 GLU A N 1
ATOM 5233 C CA . GLU B 1 316 ? 90.931 88.415 99.485 1.00 53.74 316 GLU A CA 1
ATOM 5234 C C . GLU B 1 316 ? 90.640 88.996 100.865 1.00 53.74 316 GLU A C 1
ATOM 5235 O O . GLU B 1 316 ? 89.631 88.630 101.475 1.00 53.74 316 GLU A O 1
ATOM 5241 N N . GLU B 1 317 ? 91.495 89.881 101.385 1.00 57.35 317 GLU A N 1
ATOM 5242 C CA . GLU B 1 317 ? 91.254 90.574 102.651 1.00 57.35 317 GLU A CA 1
ATOM 5243 C C . GLU B 1 317 ? 91.572 92.057 102.534 1.00 57.35 317 GLU A C 1
ATOM 5244 O O . GLU B 1 317 ? 92.097 92.534 101.524 1.00 57.35 317 GLU A O 1
ATOM 5250 N N . ASP B 1 318 ? 91.256 92.778 103.608 1.00 52.81 318 ASP A N 1
ATOM 5251 C CA . ASP B 1 318 ? 91.699 94.152 103.769 1.00 52.81 318 ASP A CA 1
ATOM 5252 C C . ASP B 1 318 ? 93.228 94.214 103.814 1.00 52.81 318 ASP A C 1
ATOM 5253 O O . ASP B 1 318 ? 93.912 93.203 103.995 1.00 52.81 318 ASP A O 1
ATOM 5258 N N . ASP B 1 319 ? 93.766 95.428 103.666 1.00 44.70 319 ASP A N 1
ATOM 5259 C CA . ASP B 1 319 ? 95.199 95.595 103.427 1.00 44.70 319 ASP A CA 1
ATOM 5260 C C . ASP B 1 319 ? 96.066 95.192 104.621 1.00 44.70 319 ASP A C 1
ATOM 5261 O O . ASP B 1 319 ? 97.241 94.840 104.436 1.00 44.70 319 ASP A O 1
ATOM 5266 N N . LYS B 1 320 ? 95.526 95.229 105.840 1.00 38.36 320 LYS A N 1
ATOM 5267 C CA . LYS B 1 320 ? 96.374 95.030 107.008 1.00 38.36 320 LYS A CA 1
ATOM 5268 C C . LYS B 1 320 ? 96.833 93.585 107.145 1.00 38.36 320 LYS A C 1
ATOM 5269 O O . LYS B 1 320 ? 97.928 93.336 107.660 1.00 38.36 320 LYS A O 1
ATOM 5275 N N . SER B 1 321 ? 96.012 92.623 106.720 1.00 40.88 321 SER A N 1
ATOM 5276 C CA . SER B 1 321 ? 96.479 91.246 106.616 1.00 40.88 321 SER A CA 1
ATOM 5277 C C . SER B 1 321 ? 97.246 91.006 105.320 1.00 40.88 321 SER A C 1
ATOM 5278 O O . SER B 1 321 ? 98.028 90.050 105.233 1.00 40.88 321 SER A O 1
ATOM 5281 N N . VAL B 1 322 ? 97.058 91.867 104.320 1.00 36.31 322 VAL A N 1
ATOM 5282 C CA . VAL B 1 322 ? 97.810 91.740 103.079 1.00 36.31 322 VAL A CA 1
ATOM 5283 C C . VAL B 1 322 ? 99.281 92.033 103.319 1.00 36.31 322 VAL A C 1
ATOM 5284 O O . VAL B 1 322 ? 100.155 91.407 102.712 1.00 36.31 322 VAL A O 1
ATOM 5288 N N . LYS B 1 323 ? 99.578 93.014 104.173 1.00 28.65 323 LYS A N 1
ATOM 5289 C CA . LYS B 1 323 ? 100.962 93.251 104.579 1.00 28.65 323 LYS A CA 1
ATOM 5290 C C . LYS B 1 323 ? 101.585 91.995 105.171 1.00 28.65 323 LYS A C 1
ATOM 5291 O O . LYS B 1 323 ? 102.695 91.594 104.793 1.00 28.65 323 LYS A O 1
ATOM 5297 N N . GLU B 1 324 ? 100.881 91.371 106.115 1.00 29.38 324 GLU A N 1
ATOM 5298 C CA . GLU B 1 324 ? 101.349 90.127 106.711 1.00 29.38 324 GLU A CA 1
ATOM 5299 C C . GLU B 1 324 ? 101.592 89.058 105.660 1.00 29.38 324 GLU A C 1
ATOM 5300 O O . GLU B 1 324 ? 102.590 88.334 105.720 1.00 29.38 324 GLU A O 1
ATOM 5306 N N . LYS B 1 325 ? 100.704 88.955 104.672 1.00 30.15 325 LYS A N 1
ATOM 5307 C CA . LYS B 1 325 ? 100.836 87.876 103.698 1.00 30.15 325 LYS A CA 1
ATOM 5308 C C . LYS B 1 325 ? 101.972 88.137 102.714 1.00 30.15 325 LYS A C 1
ATOM 5309 O O . LYS B 1 325 ? 102.686 87.206 102.319 1.00 30.15 325 LYS A O 1
ATOM 5315 N N . ARG B 1 326 ? 102.141 89.392 102.301 1.00 21.15 326 ARG A N 1
ATOM 5316 C CA . ARG B 1 326 ? 103.283 89.774 101.478 1.00 21.15 326 ARG A CA 1
ATOM 5317 C C . ARG B 1 326 ? 104.590 89.455 102.186 1.00 21.15 326 ARG A C 1
ATOM 5318 O O . ARG B 1 326 ? 105.511 88.865 101.602 1.00 21.15 326 ARG A O 1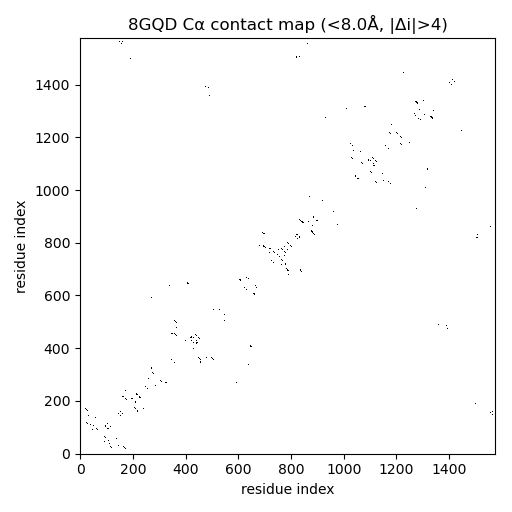
ATOM 5326 N N . ALA B 1 327 ? 104.687 89.847 103.454 1.00 17.56 327 ALA A N 1
ATOM 5327 C CA . ALA B 1 327 ? 105.881 89.545 104.222 1.00 17.56 327 ALA A CA 1
ATOM 5328 C C . ALA B 1 327 ? 106.072 88.046 104.371 1.00 17.56 327 ALA A C 1
ATOM 5329 O O . ALA B 1 327 ? 107.205 87.553 104.361 1.00 17.56 327 ALA A O 1
ATOM 5331 N N . ASP B 1 328 ? 104.975 87.305 104.488 1.00 20.53 328 ASP A N 1
ATOM 5332 C CA . ASP B 1 328 ? 105.069 85.860 104.628 1.00 20.53 328 ASP A CA 1
ATOM 5333 C C . ASP B 1 328 ? 105.644 85.223 103.375 1.00 20.53 328 ASP A C 1
ATOM 5334 O O . ASP B 1 328 ? 106.528 84.365 103.462 1.00 20.53 328 ASP A O 1
ATOM 5339 N N . ILE B 1 329 ? 105.169 85.634 102.200 1.00 24.23 329 ILE A N 1
ATOM 5340 C CA . ILE B 1 329 ? 105.675 85.018 100.977 1.00 24.23 329 ILE A CA 1
ATOM 5341 C C . ILE B 1 329 ? 107.130 85.413 100.749 1.00 24.23 329 ILE A C 1
ATOM 5342 O O . ILE B 1 329 ? 107.941 84.593 100.295 1.00 24.23 329 ILE A O 1
ATOM 5347 N N . LEU B 1 330 ? 107.492 86.657 101.076 1.00 16.74 330 LEU A N 1
ATOM 5348 C CA . LEU B 1 330 ? 108.890 87.066 100.964 1.00 16.74 330 LEU A CA 1
ATOM 5349 C C . LEU B 1 330 ? 109.780 86.211 101.857 1.00 16.74 330 LEU A C 1
ATOM 5350 O O . LEU B 1 330 ? 110.740 85.585 101.392 1.00 16.74 330 LEU A O 1
ATOM 5355 N N . ARG B 1 331 ? 109.461 86.169 103.151 1.00 16.71 331 ARG A N 1
ATOM 5356 C CA . ARG B 1 331 ? 110.216 85.369 104.106 1.00 16.71 331 ARG A CA 1
ATOM 5357 C C . ARG B 1 331 ? 110.264 83.901 103.712 1.00 16.71 331 ARG A C 1
ATOM 5358 O O . ARG B 1 331 ? 111.244 83.212 104.014 1.00 16.71 331 ARG A O 1
ATOM 5366 N N . GLU B 1 332 ? 109.226 83.403 103.048 1.00 27.67 332 GLU A N 1
ATOM 5367 C CA . GLU B 1 332 ? 109.156 81.990 102.718 1.00 27.67 332 GLU A CA 1
ATOM 5368 C C . GLU B 1 332 ? 109.959 81.634 101.480 1.00 27.67 332 GLU A C 1
ATOM 5369 O O . GLU B 1 332 ? 110.513 80.530 101.412 1.00 27.67 332 GLU A O 1
ATOM 5375 N N . HIS B 1 333 ? 110.040 82.537 100.504 1.00 29.36 333 HIS A N 1
ATOM 5376 C CA . HIS B 1 333 ? 110.705 82.232 99.243 1.00 29.36 333 HIS A CA 1
ATOM 5377 C C . HIS B 1 333 ? 112.148 82.702 99.183 1.00 29.36 333 HIS A C 1
ATOM 5378 O O . HIS B 1 333 ? 112.933 82.130 98.421 1.00 29.36 333 HIS A O 1
ATOM 5385 N N . ILE B 1 334 ? 112.526 83.723 99.955 1.00 20.85 334 ILE A N 1
ATOM 5386 C CA . ILE B 1 334 ? 113.931 84.126 99.999 1.00 20.85 334 ILE A CA 1
ATOM 5387 C C . ILE B 1 334 ? 114.783 82.997 100.569 1.00 20.85 334 ILE A C 1
ATOM 5388 O O . ILE B 1 334 ? 115.687 82.477 99.905 1.00 20.85 334 ILE A O 1
ATOM 5393 N N . LYS B 1 335 ? 114.513 82.617 101.813 1.00 24.32 335 LYS A N 1
ATOM 5394 C CA . LYS B 1 335 ? 115.209 81.516 102.468 1.00 24.32 335 LYS A CA 1
ATOM 5395 C C . LYS B 1 335 ? 114.235 80.694 103.302 1.00 24.32 335 LYS A C 1
ATOM 5396 O O . LYS B 1 335 ? 114.230 79.465 103.249 1.00 24.32 335 LYS A O 1
ATOM 5403 N N . MET C 1 1 ? 91.401 141.351 120.808 1.00 62.65 1 MET B N 1
ATOM 5404 C CA . MET C 1 1 ? 89.912 141.293 120.789 1.00 62.65 1 MET B CA 1
ATOM 5405 C C . MET C 1 1 ? 89.365 141.110 122.211 1.00 62.65 1 MET B C 1
ATOM 5406 O O . MET C 1 1 ? 88.564 141.970 122.630 1.00 62.65 1 MET B O 1
ATOM 5411 N N . THR C 1 2 ? 89.752 140.044 122.924 1.00 63.87 2 THR B N 1
ATOM 5412 C CA . THR C 1 2 ? 89.294 139.765 124.310 1.00 63.87 2 THR B CA 1
ATOM 5413 C C . THR C 1 2 ? 89.701 140.924 125.223 1.00 63.87 2 THR B C 1
ATOM 5414 O O . THR C 1 2 ? 90.734 141.564 124.924 1.00 63.87 2 THR B O 1
ATOM 5418 N N . HIS C 1 3 ? 88.977 141.146 126.325 1.00 65.83 3 HIS B N 1
ATOM 5419 C CA . HIS C 1 3 ? 89.289 142.206 127.325 1.00 65.83 3 HIS B CA 1
ATOM 5420 C C . HIS C 1 3 ? 90.452 141.761 128.220 1.00 65.83 3 HIS B C 1
ATOM 5421 O O . HIS C 1 3 ? 90.902 142.616 129.014 1.00 65.83 3 HIS B O 1
ATOM 5428 N N . ASN C 1 4 ? 90.968 140.528 128.068 1.00 55.54 4 ASN B N 1
ATOM 5429 C CA . ASN C 1 4 ? 92.012 139.971 128.930 1.00 55.54 4 ASN B CA 1
ATOM 5430 C C . ASN C 1 4 ? 93.414 140.132 128.334 1.00 55.54 4 ASN B C 1
ATOM 5431 O O . ASN C 1 4 ? 94.245 139.221 128.432 1.00 55.54 4 ASN B O 1
ATOM 5436 N N . ILE C 1 5 ? 93.706 141.303 127.759 1.00 45.47 5 ILE B N 1
ATOM 5437 C CA . ILE C 1 5 ? 95.048 141.664 127.308 1.00 45.47 5 ILE B CA 1
ATOM 5438 C C . ILE C 1 5 ? 95.585 142.912 128.005 1.00 45.47 5 ILE B C 1
ATOM 5439 O O . ILE C 1 5 ? 96.775 143.217 127.861 1.00 45.47 5 ILE B O 1
ATOM 5444 N N . HIS C 1 6 ? 94.752 143.647 128.760 1.00 54.73 6 HIS B N 1
ATOM 5445 C CA . HIS C 1 6 ? 95.272 144.663 129.678 1.00 54.73 6 HIS B CA 1
ATOM 5446 C C . HIS C 1 6 ? 94.608 144.721 131.046 1.00 54.73 6 HIS B C 1
ATOM 5447 O O . HIS C 1 6 ? 95.114 145.465 131.892 1.00 54.73 6 HIS B O 1
ATOM 5454 N N . ASP C 1 7 ? 93.516 143.993 131.319 1.00 62.56 7 ASP B N 1
ATOM 5455 C CA . ASP C 1 7 ? 92.894 144.190 132.630 1.00 62.56 7 ASP B CA 1
ATOM 5456 C C . ASP C 1 7 ? 93.755 143.668 133.771 1.00 62.56 7 ASP B C 1
ATOM 5457 O O . ASP C 1 7 ? 93.480 144.001 134.930 1.00 62.56 7 ASP B O 1
ATOM 5462 N N . ASN C 1 8 ? 94.765 142.853 133.476 1.00 65.22 8 ASN B N 1
ATOM 5463 C CA . ASN C 1 8 ? 95.808 142.503 134.434 1.00 65.22 8 ASN B CA 1
ATOM 5464 C C . ASN C 1 8 ? 96.948 143.510 134.296 1.00 65.22 8 ASN B C 1
ATOM 5465 O O . ASN C 1 8 ? 97.644 143.541 133.277 1.00 65.22 8 ASN B O 1
ATOM 5470 N N . ILE C 1 9 ? 97.125 144.345 135.316 1.00 66.92 9 ILE B N 1
ATOM 5471 C CA . ILE C 1 9 ? 98.371 145.071 135.541 1.00 66.92 9 ILE B CA 1
ATOM 5472 C C . ILE C 1 9 ? 98.660 144.996 137.030 1.00 66.92 9 ILE B C 1
ATOM 5473 O O . ILE C 1 9 ? 97.765 145.186 137.862 1.00 66.92 9 ILE B O 1
ATOM 5478 N N . SER C 1 10 ? 99.913 144.702 137.358 1.00 65.87 10 SER B N 1
ATOM 5479 C CA . SER C 1 10 ? 100.365 144.662 138.735 1.00 65.87 10 SER B CA 1
ATOM 5480 C C . SER C 1 10 ? 101.866 144.922 138.752 1.00 65.87 10 SER B C 1
ATOM 5481 O O . SER C 1 10 ? 102.517 144.996 137.706 1.00 65.87 10 SER B O 1
ATOM 5484 N N . GLN C 1 11 ? 102.413 145.066 139.960 1.00 65.05 11 GLN B N 1
ATOM 5485 C CA . GLN C 1 11 ? 103.843 145.316 140.102 1.00 65.05 11 GLN B CA 1
ATOM 5486 C C . GLN C 1 11 ? 104.664 144.142 139.583 1.00 65.05 11 GLN B C 1
ATOM 5487 O O . GLN C 1 11 ? 105.710 144.336 138.946 1.00 65.05 11 GLN B O 1
ATOM 5493 N N . TRP C 1 12 ? 104.187 142.918 139.818 1.00 58.41 12 TRP B N 1
ATOM 5494 C CA . TRP C 1 12 ? 104.972 141.735 139.478 1.00 58.41 12 TRP B CA 1
ATOM 5495 C C . TRP C 1 12 ? 105.008 141.493 137.977 1.00 58.41 12 TRP B C 1
ATOM 5496 O O . TRP C 1 12 ? 105.919 140.817 137.489 1.00 58.41 12 TRP B O 1
ATOM 5507 N N . MET C 1 13 ? 104.024 142.003 137.235 1.00 59.34 13 MET B N 1
ATOM 5508 C CA . MET C 1 13 ? 104.078 141.948 135.778 1.00 59.34 13 MET B CA 1
ATOM 5509 C C . MET C 1 13 ? 104.820 143.135 135.177 1.00 59.34 13 MET B C 1
ATOM 5510 O O . MET C 1 13 ? 105.270 143.048 134.029 1.00 59.34 13 MET B O 1
ATOM 5515 N N . LYS C 1 14 ? 104.978 144.224 135.932 1.00 60.56 14 LYS B N 1
ATOM 5516 C CA . LYS C 1 14 ? 105.536 145.467 135.396 1.00 60.56 14 LYS B CA 1
ATOM 5517 C C . LYS C 1 14 ? 107.039 145.567 135.632 1.00 60.56 14 LYS B C 1
ATOM 5518 O O . LYS C 1 14 ? 107.816 145.660 134.677 1.00 60.56 14 LYS B O 1
ATOM 5524 N N . SER C 1 15 ? 107.458 145.553 136.896 1.00 56.61 15 SER B N 1
ATOM 5525 C CA . SER C 1 15 ? 108.849 145.831 137.249 1.00 56.61 15 SER B CA 1
ATOM 5526 C C . SER C 1 15 ? 109.626 144.517 137.335 1.00 56.61 15 SER B C 1
ATOM 5527 O O . SER C 1 15 ? 110.039 144.073 138.408 1.00 56.61 15 SER B O 1
ATOM 5530 N N . ASN C 1 16 ? 109.834 143.904 136.167 1.00 45.47 16 ASN B N 1
ATOM 5531 C CA . ASN C 1 16 ? 110.474 142.590 136.050 1.00 45.47 16 ASN B CA 1
ATOM 5532 C C . ASN C 1 16 ? 111.588 142.598 135.002 1.00 45.47 16 ASN B C 1
ATOM 5533 O O . ASN C 1 16 ? 111.765 141.639 134.243 1.00 45.47 16 ASN B O 1
ATOM 5538 N N . GLU C 1 17 ? 112.346 143.708 134.938 1.00 39.01 17 GLU B N 1
ATOM 5539 C CA . GLU C 1 17 ? 113.504 143.865 134.008 1.00 39.01 17 GLU B CA 1
ATOM 5540 C C . GLU C 1 17 ? 114.807 143.902 134.818 1.00 39.01 17 GLU B C 1
ATOM 5541 O O . GLU C 1 17 ? 115.812 143.399 134.291 1.00 39.01 17 GLU B O 1
ATOM 5547 N N . GLU C 1 18 ? 114.800 144.489 136.018 1.00 38.58 18 GLU B N 1
ATOM 5548 C CA . GLU C 1 18 ? 116.007 144.508 136.892 1.00 38.58 18 GLU B CA 1
ATOM 5549 C C . GLU C 1 18 ? 116.470 143.063 137.098 1.00 38.58 18 GLU B C 1
ATOM 5550 O O . GLU C 1 18 ? 117.647 142.776 136.800 1.00 38.58 18 GLU B O 1
ATOM 5556 N N . THR C 1 19 ? 115.588 142.203 137.609 1.00 27.09 19 THR B N 1
ATOM 5557 C CA . THR C 1 19 ? 115.879 140.752 137.789 1.00 27.09 19 THR B CA 1
ATOM 5558 C C . THR C 1 19 ? 114.916 140.051 136.829 1.00 27.09 19 THR B C 1
ATOM 5559 O O . THR C 1 19 ? 113.790 139.739 137.265 1.00 27.09 19 THR B O 1
ATOM 5563 N N . PRO C 1 20 ? 115.254 139.843 135.533 1.00 24.30 20 PRO B N 1
ATOM 5564 C CA . PRO C 1 20 ? 114.277 139.287 134.592 1.00 24.30 20 PRO B CA 1
ATOM 5565 C C . PRO C 1 20 ? 114.124 137.776 134.642 1.00 24.30 20 PRO B C 1
ATOM 5566 O O . PRO C 1 20 ? 113.234 137.245 133.970 1.00 24.30 20 PRO B O 1
ATOM 5570 N N . ILE C 1 21 ? 114.959 137.069 135.409 1.00 18.15 21 ILE B N 1
ATOM 5571 C CA . ILE C 1 21 ? 114.891 135.613 135.470 1.00 18.15 21 ILE B CA 1
ATOM 5572 C C . ILE C 1 21 ? 113.831 135.126 136.456 1.00 18.15 21 ILE B C 1
ATOM 5573 O O . ILE C 1 21 ? 113.543 133.923 136.495 1.00 18.15 21 ILE B O 1
ATOM 5578 N N . VAL C 1 22 ? 113.197 136.026 137.214 1.00 21.23 22 VAL B N 1
ATOM 5579 C CA . VAL C 1 22 ? 112.111 135.686 138.127 1.00 21.23 22 VAL B CA 1
ATOM 5580 C C . VAL C 1 22 ? 110.834 136.346 137.629 1.00 21.23 22 VAL B C 1
ATOM 5581 O O . VAL C 1 22 ? 110.850 137.499 137.186 1.00 21.23 22 VAL B O 1
ATOM 5585 N N . MET C 1 23 ? 109.723 135.618 137.736 1.00 23.88 23 MET B N 1
ATOM 5586 C CA . MET C 1 23 ? 108.448 136.032 137.165 1.00 23.88 23 MET B CA 1
ATOM 5587 C C . MET C 1 23 ? 107.357 136.285 138.204 1.00 23.88 23 MET B C 1
ATOM 5588 O O . MET C 1 23 ? 106.703 137.330 138.146 1.00 23.88 23 MET B O 1
ATOM 5593 N N . SER C 1 24 ? 107.136 135.380 139.157 1.00 29.01 24 SER B N 1
ATOM 5594 C CA . SER C 1 24 ? 106.288 135.676 140.313 1.00 29.01 24 SER B CA 1
ATOM 5595 C C . SER C 1 24 ? 106.595 134.674 141.419 1.00 29.01 24 SER B C 1
ATOM 5596 O O . SER C 1 24 ? 107.489 133.832 141.294 1.00 29.01 24 SER B O 1
ATOM 5599 N N . SER C 1 25 ? 105.836 134.782 142.512 1.00 30.51 25 SER B N 1
ATOM 5600 C CA . SER C 1 25 ? 106.005 133.955 143.696 1.00 30.51 25 SER B CA 1
ATOM 5601 C C . SER C 1 25 ? 104.640 133.579 144.259 1.00 30.51 25 SER B C 1
ATOM 5602 O O . SER C 1 25 ? 103.661 134.311 144.089 1.00 30.51 25 SER B O 1
ATOM 5605 N N . ARG C 1 26 ? 104.588 132.427 144.932 1.00 28.97 26 ARG B N 1
ATOM 5606 C CA . ARG C 1 26 ? 103.373 131.905 145.547 1.00 28.97 26 ARG B CA 1
ATOM 5607 C C . ARG C 1 26 ? 103.601 131.581 147.015 1.00 28.97 26 ARG B C 1
ATOM 5608 O O . ARG C 1 26 ? 104.729 131.327 147.443 1.00 28.97 26 ARG B O 1
ATOM 5616 N N . ILE C 1 27 ? 102.508 131.582 147.777 1.00 32.12 27 ILE B N 1
ATOM 5617 C CA . ILE C 1 27 ? 102.462 130.996 149.114 1.00 32.12 27 ILE B CA 1
ATOM 5618 C C . ILE C 1 27 ? 101.047 130.498 149.365 1.00 32.12 27 ILE B C 1
ATOM 5619 O O . ILE C 1 27 ? 100.072 131.159 148.998 1.00 32.12 27 ILE B O 1
ATOM 5624 N N . ARG C 1 28 ? 100.942 129.333 149.997 1.00 35.48 28 ARG B N 1
ATOM 5625 C CA . ARG C 1 28 ? 99.669 128.711 150.330 1.00 35.48 28 ARG B CA 1
ATOM 5626 C C . ARG C 1 28 ? 99.535 128.553 151.838 1.00 35.48 28 ARG B C 1
ATOM 5627 O O . ARG C 1 28 ? 100.511 128.647 152.584 1.00 35.48 28 ARG B O 1
ATOM 5635 N N . LEU C 1 29 ? 98.295 128.334 152.284 1.00 38.16 29 LEU B N 1
ATOM 5636 C CA . LEU C 1 29 ? 97.992 128.081 153.695 1.00 38.16 29 LEU B CA 1
ATOM 5637 C C . LEU C 1 29 ? 96.760 127.174 153.735 1.00 38.16 29 LEU B C 1
ATOM 5638 O O . LEU C 1 29 ? 95.625 127.653 153.746 1.00 38.16 29 LEU B O 1
ATOM 5643 N N . ALA C 1 30 ? 96.998 125.869 153.784 1.00 43.10 30 ALA B N 1
ATOM 5644 C CA . ALA C 1 30 ? 95.933 124.873 153.775 1.00 43.10 30 ALA B CA 1
ATOM 5645 C C . ALA C 1 30 ? 95.580 124.483 155.205 1.00 43.10 30 ALA B C 1
ATOM 5646 O O . ALA C 1 30 ? 96.458 124.087 155.978 1.00 43.10 30 ALA B O 1
ATOM 5648 N N . ARG C 1 31 ? 94.298 124.586 155.551 1.00 50.76 31 ARG B N 1
ATOM 5649 C CA . ARG C 1 31 ? 93.837 124.211 156.879 1.00 50.76 31 ARG B CA 1
ATOM 5650 C C . ARG C 1 31 ? 92.370 123.811 156.829 1.00 50.76 31 ARG B C 1
ATOM 5651 O O . ARG C 1 31 ? 91.557 124.471 156.178 1.00 50.76 31 ARG B O 1
ATOM 5659 N N . ASN C 1 32 ? 92.045 122.733 157.536 1.00 55.58 32 ASN B N 1
ATOM 5660 C CA . ASN C 1 32 ? 90.709 122.154 157.539 1.00 55.58 32 ASN B CA 1
ATOM 5661 C C . ASN C 1 32 ? 89.824 122.937 158.513 1.00 55.58 32 ASN B C 1
ATOM 5662 O O . ASN C 1 32 ? 90.175 124.033 158.959 1.00 55.58 32 ASN B O 1
ATOM 5667 N N . LEU C 1 33 ? 88.656 122.380 158.850 1.00 62.90 33 LEU B N 1
ATOM 5668 C CA . LEU C 1 33 ? 87.634 123.075 159.620 1.00 62.90 33 LEU B CA 1
ATOM 5669 C C . LEU C 1 33 ? 87.049 122.140 160.670 1.00 62.90 33 LEU B C 1
ATOM 5670 O O . LEU C 1 33 ? 87.018 120.920 160.492 1.00 62.90 33 LEU B O 1
ATOM 5675 N N . GLU C 1 34 ? 86.580 122.735 161.764 1.00 66.12 34 GLU B N 1
ATOM 5676 C CA . GLU C 1 34 ? 85.957 122.023 162.868 1.00 66.12 34 GLU B CA 1
ATOM 5677 C C . GLU C 1 34 ? 84.442 121.951 162.659 1.00 66.12 34 GLU B C 1
ATOM 5678 O O . GLU C 1 34 ? 83.892 122.547 161.730 1.00 66.12 34 GLU B O 1
ATOM 5684 N N . ASN C 1 35 ? 83.775 121.191 163.538 1.00 68.24 35 ASN B N 1
ATOM 5685 C CA . ASN C 1 35 ? 82.311 121.019 163.572 1.00 68.24 35 ASN B CA 1
ATOM 5686 C C . ASN C 1 35 ? 81.733 120.715 162.191 1.00 68.24 35 ASN B C 1
ATOM 5687 O O . ASN C 1 35 ? 80.672 121.211 161.811 1.00 68.24 35 ASN B O 1
ATOM 5692 N N . HIS C 1 36 ? 82.430 119.860 161.448 1.00 69.44 36 HIS B N 1
ATOM 5693 C CA . HIS C 1 36 ? 81.958 119.389 160.154 1.00 69.44 36 HIS B CA 1
ATOM 5694 C C . HIS C 1 36 ? 82.634 118.059 159.862 1.00 69.44 36 HIS B C 1
ATOM 5695 O O . HIS C 1 36 ? 83.781 117.836 160.258 1.00 69.44 36 HIS B O 1
ATOM 5702 N N . VAL C 1 37 ? 81.917 117.183 159.166 1.00 70.96 37 VAL B N 1
ATOM 5703 C CA . VAL C 1 37 ? 82.336 115.795 158.984 1.00 70.96 37 VAL B CA 1
ATOM 5704 C C . VAL C 1 37 ? 83.040 115.714 157.636 1.00 70.96 37 VAL B C 1
ATOM 5705 O O . VAL C 1 37 ? 82.419 115.425 156.610 1.00 70.96 37 VAL B O 1
ATOM 5709 N N . HIS C 1 38 ? 84.360 115.940 157.651 1.00 73.31 38 HIS B N 1
ATOM 5710 C CA . HIS C 1 38 ? 85.216 115.798 156.476 1.00 73.31 38 HIS B CA 1
ATOM 5711 C C . HIS C 1 38 ? 84.652 116.597 155.305 1.00 73.31 38 HIS B C 1
ATOM 5712 O O . HIS C 1 38 ? 84.030 116.007 154.411 1.00 73.31 38 HIS B O 1
ATOM 5719 N N . PRO C 1 39 ? 84.835 117.945 155.276 1.00 66.79 39 PRO B N 1
ATOM 5720 C CA . PRO C 1 39 ? 84.058 118.819 154.374 1.00 66.79 39 PRO B CA 1
ATOM 5721 C C . PRO C 1 39 ? 83.865 118.388 152.922 1.00 66.79 39 PRO B C 1
ATOM 5722 O O . PRO C 1 39 ? 82.991 118.939 152.246 1.00 66.79 39 PRO B O 1
ATOM 5726 N N . LEU C 1 40 ? 84.664 117.441 152.422 1.00 66.18 40 LEU B N 1
ATOM 5727 C CA . LEU C 1 40 ? 84.586 117.001 151.036 1.00 66.18 40 LEU B CA 1
ATOM 5728 C C . LEU C 1 40 ? 83.854 115.678 150.855 1.00 66.18 40 LEU B C 1
ATOM 5729 O O . LEU C 1 40 ? 83.077 115.544 149.905 1.00 66.18 40 LEU B O 1
ATOM 5734 N N . MET C 1 41 ? 84.073 114.700 151.732 1.00 70.22 41 MET B N 1
ATOM 5735 C CA . MET C 1 41 ? 83.377 113.418 151.641 1.00 70.22 41 MET B CA 1
ATOM 5736 C C . MET C 1 41 ? 81.938 113.629 152.089 1.00 70.22 41 MET B C 1
ATOM 5737 O O . MET C 1 41 ? 81.655 113.750 153.284 1.00 70.22 41 MET B O 1
ATOM 5742 N N . TYR C 1 42 ? 81.028 113.673 151.121 1.00 71.81 42 TYR B N 1
ATOM 5743 C CA . TYR C 1 42 ? 79.621 113.929 151.379 1.00 71.81 42 TYR B CA 1
ATOM 5744 C C . TYR C 1 42 ? 78.825 113.390 150.198 1.00 71.81 42 TYR B C 1
ATOM 5745 O O . TYR C 1 42 ? 79.392 112.907 149.214 1.00 71.81 42 TYR B O 1
ATOM 5754 N N . ALA C 1 43 ? 77.501 113.476 150.304 1.00 75.67 43 ALA B N 1
ATOM 5755 C CA . ALA C 1 43 ? 76.582 112.976 149.288 1.00 75.67 43 ALA B CA 1
ATOM 5756 C C . ALA C 1 43 ? 75.862 114.076 148.526 1.00 75.67 43 ALA B C 1
ATOM 5757 O O . ALA C 1 43 ? 75.651 113.942 147.318 1.00 75.67 43 ALA B O 1
ATOM 5759 N N . THR C 1 44 ? 75.486 115.159 149.199 1.00 74.02 44 THR B N 1
ATOM 5760 C CA . THR C 1 44 ? 74.584 116.176 148.671 1.00 74.02 44 THR B CA 1
ATOM 5761 C C . THR C 1 44 ? 75.251 117.555 148.652 1.00 74.02 44 THR B C 1
ATOM 5762 O O . THR C 1 44 ? 76.447 117.704 148.914 1.00 74.02 44 THR B O 1
ATOM 5766 N N . GLU C 1 45 ? 74.443 118.567 148.329 1.00 69.32 45 GLU B N 1
ATOM 5767 C CA . GLU C 1 45 ? 74.843 119.970 148.332 1.00 69.32 45 GLU B CA 1
ATOM 5768 C C . GLU C 1 45 ? 74.984 120.555 149.728 1.00 69.32 45 GLU B C 1
ATOM 5769 O O . GLU C 1 45 ? 75.492 121.674 149.860 1.00 69.32 45 GLU B O 1
ATOM 5775 N N . ASN C 1 46 ? 74.554 119.836 150.764 1.00 72.80 46 ASN B N 1
ATOM 5776 C CA . ASN C 1 46 ? 74.285 120.474 152.047 1.00 72.80 46 ASN B CA 1
ATOM 5777 C C . ASN C 1 46 ? 75.565 120.896 152.757 1.00 72.80 46 ASN B C 1
ATOM 5778 O O . ASN C 1 46 ? 75.654 122.023 153.251 1.00 72.80 46 ASN B O 1
ATOM 5783 N N . ASP C 1 47 ? 76.558 120.009 152.841 1.00 72.00 47 ASP B N 1
ATOM 5784 C CA . ASP C 1 47 ? 77.819 120.399 153.462 1.00 72.00 47 ASP B CA 1
ATOM 5785 C C . ASP C 1 47 ? 78.458 121.548 152.696 1.00 72.00 47 ASP B C 1
ATOM 5786 O O . ASP C 1 47 ? 79.036 122.466 153.296 1.00 72.00 47 ASP B O 1
ATOM 5791 N N . GLY C 1 48 ? 78.325 121.533 151.369 1.00 68.53 48 GLY B N 1
ATOM 5792 C CA . GLY C 1 48 ? 78.853 122.622 150.570 1.00 68.53 48 GLY B CA 1
ATOM 5793 C C . GLY C 1 48 ? 78.204 123.943 150.919 1.00 68.53 48 GLY B C 1
ATOM 5794 O O . GLY C 1 48 ? 78.888 124.937 151.160 1.00 68.53 48 GLY B O 1
ATOM 5795 N N . PHE C 1 49 ? 76.872 123.962 150.974 1.00 69.77 49 PHE B N 1
ATOM 5796 C CA . PHE C 1 49 ? 76.169 125.200 151.287 1.00 69.77 49 PHE B CA 1
ATOM 5797 C C . PHE C 1 49 ? 76.480 125.666 152.699 1.00 69.77 49 PHE B C 1
ATOM 5798 O O . PHE C 1 49 ? 76.619 126.868 152.944 1.00 69.77 49 PHE B O 1
ATOM 5806 N N . ARG C 1 50 ? 76.608 124.730 153.640 1.00 72.36 50 ARG B N 1
ATOM 5807 C CA . ARG C 1 50 ? 76.892 125.112 155.017 1.00 72.36 50 ARG B CA 1
ATOM 5808 C C . ARG C 1 50 ? 78.257 125.776 155.121 1.00 72.36 50 ARG B C 1
ATOM 5809 O O . ARG C 1 50 ? 78.383 126.877 155.672 1.00 72.36 50 ARG B O 1
ATOM 5817 N N . VAL C 1 51 ? 79.290 125.130 154.576 1.00 64.46 51 VAL B N 1
ATOM 5818 C CA . VAL C 1 51 ? 80.627 125.711 154.645 1.00 64.46 51 VAL B CA 1
ATOM 5819 C C . V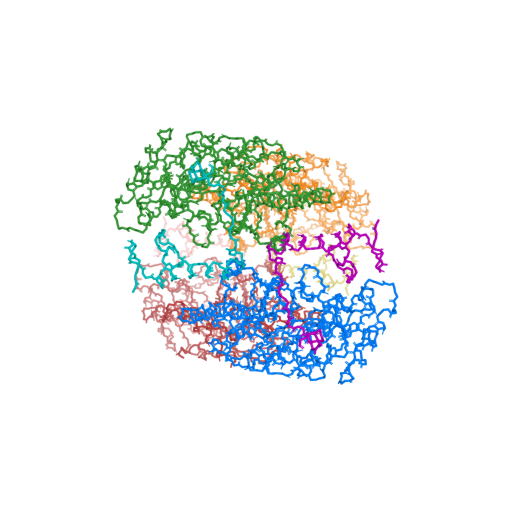AL C 1 51 ? 80.681 127.008 153.850 1.00 64.46 51 VAL B C 1
ATOM 5820 O O . VAL C 1 51 ? 81.344 127.971 154.254 1.00 64.46 51 VAL B O 1
ATOM 5824 N N . ILE C 1 52 ? 79.976 127.063 152.718 1.00 63.26 52 ILE B N 1
ATOM 5825 C CA . ILE C 1 52 ? 80.009 128.251 151.876 1.00 63.26 52 ILE B CA 1
ATOM 5826 C C . ILE C 1 52 ? 79.404 129.430 152.618 1.00 63.26 52 ILE B C 1
ATOM 5827 O O . ILE C 1 52 ? 79.995 130.511 152.680 1.00 63.26 52 ILE B O 1
ATOM 5832 N N . ASN C 1 53 ? 78.226 129.231 153.211 1.00 65.65 53 ASN B N 1
ATOM 5833 C CA . ASN C 1 53 ? 77.586 130.299 153.968 1.00 65.65 53 ASN B CA 1
ATOM 5834 C C . ASN C 1 53 ? 78.433 130.707 155.164 1.00 65.65 53 ASN B C 1
ATOM 5835 O O . ASN C 1 53 ? 78.563 131.902 155.465 1.00 65.65 53 ASN B O 1
ATOM 5840 N N . GLU C 1 54 ? 79.019 129.725 155.855 1.00 64.67 54 GLU B N 1
ATOM 5841 C CA . GLU C 1 54 ? 79.850 130.018 157.016 1.00 64.67 54 GLU B CA 1
ATOM 5842 C C . GLU C 1 54 ? 81.018 130.917 156.638 1.00 64.67 54 GLU B C 1
ATOM 5843 O O . GLU C 1 54 ? 81.202 131.994 157.218 1.00 64.67 54 GLU B O 1
ATOM 5849 N N . VAL C 1 55 ? 81.806 130.505 155.644 1.00 59.72 55 VAL B N 1
ATOM 5850 C CA . VAL C 1 55 ? 82.964 131.301 155.256 1.00 59.72 55 VAL B CA 1
ATOM 5851 C C . VAL C 1 55 ? 82.527 132.606 154.600 1.00 59.72 55 VAL B C 1
ATOM 5852 O O . VAL C 1 55 ? 83.271 133.595 154.621 1.00 59.72 55 VAL B O 1
ATOM 5856 N N . GLN C 1 56 ? 81.325 132.646 154.024 1.00 66.45 56 GLN B N 1
ATOM 5857 C CA . GLN C 1 56 ? 80.840 133.867 153.394 1.00 66.45 56 GLN B CA 1
ATOM 5858 C C . GLN C 1 56 ? 80.550 134.936 154.437 1.00 66.45 56 GLN B C 1
ATOM 5859 O O . GLN C 1 56 ? 81.116 136.034 154.392 1.00 66.45 56 GLN B O 1
ATOM 5865 N N . ASP C 1 57 ? 79.672 134.631 155.397 1.00 66.80 57 ASP B N 1
ATOM 5866 C CA . ASP C 1 57 ? 79.401 135.610 156.447 1.00 66.80 57 ASP B CA 1
ATOM 5867 C C . ASP C 1 57 ? 80.568 135.759 157.414 1.00 66.80 57 ASP B C 1
ATOM 5868 O O . ASP C 1 57 ? 80.558 136.684 158.233 1.00 66.80 57 ASP B O 1
ATOM 5873 N N . ALA C 1 58 ? 81.565 134.873 157.352 1.00 64.19 58 ALA B N 1
ATOM 5874 C CA . ALA C 1 58 ? 82.759 135.061 158.164 1.00 64.19 58 ALA B CA 1
ATOM 5875 C C . ALA C 1 58 ? 83.518 136.319 157.770 1.00 64.19 58 ALA B C 1
ATOM 5876 O O . ALA C 1 58 ? 84.190 136.927 158.608 1.00 64.19 58 ALA B O 1
ATOM 5878 N N . LEU C 1 59 ? 83.424 136.725 156.499 1.00 63.73 59 LEU B N 1
ATOM 5879 C CA . LEU C 1 59 ? 84.126 137.901 155.994 1.00 63.73 59 LEU B CA 1
ATOM 5880 C C . LEU C 1 59 ? 83.242 138.573 154.945 1.00 63.73 59 LEU B C 1
ATOM 5881 O O . LEU C 1 59 ? 83.264 138.176 153.769 1.00 63.73 59 LEU B O 1
ATOM 5886 N N . PRO C 1 60 ? 82.446 139.581 155.323 1.00 64.61 60 PRO B N 1
ATOM 5887 C CA . PRO C 1 60 ? 81.581 140.232 154.324 1.00 64.61 60 PRO B CA 1
ATOM 5888 C C . PRO C 1 60 ? 82.319 141.128 153.341 1.00 64.61 60 PRO B C 1
ATOM 5889 O O . PRO C 1 60 ? 81.711 141.546 152.348 1.00 64.61 60 PRO B O 1
ATOM 5893 N N . ASN C 1 61 ? 83.595 141.437 153.574 1.00 66.50 61 ASN B N 1
ATOM 5894 C CA . ASN C 1 61 ? 84.290 142.408 152.738 1.00 66.50 61 ASN B CA 1
ATOM 5895 C C . ASN C 1 61 ? 84.618 141.883 151.345 1.00 66.50 61 ASN B C 1
ATOM 5896 O O . ASN C 1 61 ? 84.971 142.687 150.475 1.00 66.50 61 ASN B O 1
ATOM 5901 N N . PHE C 1 62 ? 84.510 140.577 151.110 1.00 60.35 62 PHE B N 1
ATOM 5902 C CA . PHE C 1 62 ? 84.850 139.965 149.835 1.00 60.35 62 PHE B CA 1
ATOM 5903 C C . PHE C 1 62 ? 83.577 139.587 149.079 1.00 60.35 62 PHE B C 1
ATOM 5904 O O . PHE C 1 62 ? 82.456 139.777 149.555 1.00 60.35 62 PHE B O 1
ATOM 5912 N N . GLU C 1 63 ? 83.769 139.045 147.877 1.00 59.37 63 GLU B N 1
ATOM 5913 C CA . GLU C 1 63 ? 82.691 138.725 146.956 1.00 59.37 63 GLU B CA 1
ATOM 5914 C C . GLU C 1 63 ? 82.915 137.331 146.391 1.00 59.37 63 GLU B C 1
ATOM 5915 O O . GLU C 1 63 ? 84.053 136.877 146.252 1.00 59.37 63 GLU B O 1
ATOM 5921 N N . LEU C 1 64 ? 81.816 136.665 146.051 1.00 59.96 64 LEU B N 1
ATOM 5922 C CA . LEU C 1 64 ? 81.830 135.273 145.629 1.00 59.96 64 LEU B CA 1
ATOM 5923 C C . LEU C 1 64 ? 81.649 135.156 144.121 1.00 59.96 64 LEU B C 1
ATOM 5924 O O . LEU C 1 64 ? 81.091 136.041 143.469 1.00 59.96 64 LEU B O 1
ATOM 5929 N N . MET C 1 65 ? 82.141 134.043 143.574 1.00 59.70 65 MET B N 1
ATOM 5930 C CA . MET C 1 65 ? 81.967 133.683 142.164 1.00 59.70 65 MET B CA 1
ATOM 5931 C C . MET C 1 65 ? 81.780 132.167 142.134 1.00 59.70 65 MET B C 1
ATOM 5932 O O . MET C 1 65 ? 82.753 131.412 142.076 1.00 59.70 65 MET B O 1
ATOM 5937 N N . ARG C 1 66 ? 80.526 131.730 142.160 1.00 65.52 66 ARG B N 1
ATOM 5938 C CA . ARG C 1 66 ? 80.233 130.324 142.375 1.00 65.52 66 ARG B CA 1
ATOM 5939 C C . ARG C 1 66 ? 80.501 129.504 141.115 1.00 65.52 66 ARG B C 1
ATOM 5940 O O . ARG C 1 66 ? 80.705 130.031 140.018 1.00 65.52 66 ARG B O 1
ATOM 5948 N N . LEU C 1 67 ? 80.497 128.182 141.298 1.00 67.03 67 LEU B N 1
ATOM 5949 C CA . LEU C 1 67 ? 80.686 127.258 140.187 1.00 67.03 67 LEU B CA 1
ATOM 5950 C C . LEU C 1 67 ? 79.418 127.097 139.358 1.00 67.03 67 LEU B C 1
ATOM 5951 O O . LEU C 1 67 ? 79.495 126.784 138.165 1.00 67.03 67 LEU B O 1
ATOM 5956 N N . ASP C 1 68 ? 78.247 127.302 139.965 1.00 69.95 68 ASP B N 1
ATOM 5957 C CA . ASP C 1 68 ? 76.989 127.022 139.279 1.00 69.95 68 ASP B CA 1
ATOM 5958 C C . ASP C 1 68 ? 76.694 128.041 138.184 1.00 69.95 68 ASP B C 1
ATOM 5959 O O . ASP C 1 68 ? 76.262 127.666 137.089 1.00 69.95 68 ASP B O 1
ATOM 5964 N N . GLN C 1 69 ? 76.917 129.325 138.455 1.00 68.27 69 GLN B N 1
ATOM 5965 C CA . GLN C 1 69 ? 76.556 130.384 137.520 1.00 68.27 69 GLN B CA 1
ATOM 5966 C C . GLN C 1 69 ? 77.597 130.609 136.424 1.00 68.27 69 GLN B C 1
ATOM 5967 O O . GLN C 1 69 ? 77.468 131.587 135.679 1.00 68.27 69 GLN B O 1
ATOM 5973 N N . MET C 1 70 ? 78.599 129.738 136.298 1.00 64.25 70 MET B N 1
ATOM 5974 C CA . MET C 1 70 ? 79.715 129.930 135.379 1.00 64.25 70 MET B CA 1
ATOM 5975 C C . MET C 1 70 ? 79.702 128.852 134.305 1.00 64.25 70 MET B C 1
ATOM 5976 O O . MET C 1 70 ? 79.621 127.659 134.615 1.00 64.25 70 MET B O 1
ATOM 5981 N N . ASP C 1 71 ? 79.782 129.279 133.048 1.00 60.92 71 ASP B N 1
ATOM 5982 C CA . ASP C 1 71 ? 79.975 128.361 131.933 1.00 60.92 71 ASP B CA 1
ATOM 5983 C C . ASP C 1 71 ? 81.445 127.959 131.827 1.00 60.92 71 ASP B C 1
ATOM 5984 O O . ASP C 1 71 ? 82.324 128.535 132.474 1.00 60.92 71 ASP B O 1
ATOM 5989 N N . GLN C 1 72 ? 81.708 126.950 130.991 1.00 55.69 72 GLN B N 1
ATOM 5990 C CA . GLN C 1 72 ? 83.058 126.403 130.882 1.00 55.69 72 GLN B CA 1
ATOM 5991 C C . GLN C 1 72 ? 84.056 127.436 130.375 1.00 55.69 72 GLN B C 1
ATOM 5992 O O . GLN C 1 72 ? 85.243 127.371 130.721 1.00 55.69 72 GLN B O 1
ATOM 5998 N N . GLN C 1 73 ? 83.599 128.387 129.557 1.00 55.26 73 GLN B N 1
ATOM 5999 C CA . GLN C 1 73 ? 84.492 129.403 129.011 1.00 55.26 73 GLN B CA 1
ATOM 6000 C C . GLN C 1 73 ? 85.148 130.207 130.125 1.00 55.26 73 GLN B C 1
ATOM 6001 O O . GLN C 1 73 ? 86.378 130.282 130.213 1.00 55.26 73 GLN B O 1
ATOM 6007 N N . SER C 1 74 ? 84.335 130.819 130.990 1.00 55.55 74 SER B N 1
ATOM 6008 C CA . SER C 1 74 ? 84.885 131.597 132.094 1.00 55.55 74 SER B CA 1
ATOM 6009 C C . SER C 1 74 ? 85.669 130.716 133.057 1.00 55.55 74 SER B C 1
ATOM 6010 O O . SER C 1 74 ? 86.658 131.166 133.652 1.00 55.55 74 SER B O 1
ATOM 6013 N N . LYS C 1 75 ? 85.257 129.456 133.202 1.00 56.06 75 LYS B N 1
ATOM 6014 C CA . LYS C 1 75 ? 85.969 128.533 134.078 1.00 56.06 75 LYS B CA 1
ATOM 6015 C C . LYS C 1 75 ? 87.410 128.349 133.621 1.00 56.06 75 LYS B C 1
ATOM 6016 O O . LYS C 1 75 ? 88.349 128.499 134.411 1.00 56.06 75 LYS B O 1
ATOM 6022 N N . MET C 1 76 ? 87.610 128.037 132.339 1.00 45.59 76 MET B N 1
ATOM 6023 C CA . MET C 1 76 ? 88.973 127.880 131.842 1.00 45.59 76 MET B CA 1
ATOM 6024 C C . MET C 1 76 ? 89.704 129.215 131.766 1.00 45.59 76 MET B C 1
ATOM 6025 O O . MET C 1 76 ? 90.925 129.259 131.961 1.00 45.59 76 MET B O 1
ATOM 6030 N N . LYS C 1 77 ? 88.984 130.307 131.490 1.00 47.91 77 LYS B N 1
ATOM 6031 C CA . LYS C 1 77 ? 89.606 131.626 131.504 1.00 47.91 77 LYS B CA 1
ATOM 6032 C C . LYS C 1 77 ? 90.213 131.945 132.859 1.00 47.91 77 LYS B C 1
ATOM 6033 O O . LYS C 1 77 ? 91.251 132.612 132.931 1.00 47.91 77 LYS B O 1
ATOM 6039 N N . MET C 1 78 ? 89.579 131.493 133.939 1.00 47.79 78 MET B N 1
ATOM 6040 C CA . MET C 1 78 ? 90.124 131.709 135.273 1.00 47.79 78 MET B CA 1
ATOM 6041 C C . MET C 1 78 ? 91.120 130.631 135.681 1.00 47.79 78 MET B C 1
ATOM 6042 O O . MET C 1 78 ? 92.004 130.902 136.500 1.00 47.79 78 MET B O 1
ATOM 6047 N N . VAL C 1 79 ? 91.008 129.419 135.134 1.00 43.47 79 VAL B N 1
ATOM 6048 C CA . VAL C 1 79 ? 92.021 128.400 135.398 1.00 43.47 79 VAL B CA 1
ATOM 6049 C C . VAL C 1 79 ? 93.363 128.833 134.829 1.00 43.47 79 VAL B C 1
ATOM 6050 O O . VAL C 1 79 ? 94.404 128.700 135.483 1.00 43.47 79 VAL B O 1
ATOM 6054 N N . ALA C 1 80 ? 93.364 129.361 133.606 1.00 42.50 80 ALA B N 1
ATOM 6055 C CA . ALA C 1 80 ? 94.609 129.781 132.974 1.00 42.50 80 ALA B CA 1
ATOM 6056 C C . ALA C 1 80 ? 95.191 131.052 133.575 1.00 42.50 80 ALA B C 1
ATOM 6057 O O . ALA C 1 80 ? 96.257 131.483 133.127 1.00 42.50 80 ALA B O 1
ATOM 6059 N N . LYS C 1 81 ? 94.528 131.663 134.555 1.00 45.13 81 LYS B N 1
ATOM 6060 C CA . LYS C 1 81 ? 95.072 132.778 135.314 1.00 45.13 81 LYS B CA 1
ATOM 6061 C C . LYS C 1 81 ? 95.632 132.344 136.666 1.00 45.13 81 LYS B C 1
ATOM 6062 O O . LYS C 1 81 ? 96.040 133.198 137.459 1.00 45.13 81 LYS B O 1
ATOM 6068 N N . HIS C 1 82 ? 95.669 131.037 136.940 1.00 37.56 82 HIS B N 1
ATOM 6069 C CA . HIS C 1 82 ? 96.183 130.490 138.195 1.00 37.56 82 HIS B CA 1
ATOM 6070 C C . HIS C 1 82 ? 95.386 131.009 139.393 1.00 37.56 82 HIS B C 1
ATOM 6071 O O . HIS C 1 82 ? 95.907 131.680 140.285 1.00 37.56 82 HIS B O 1
ATOM 6078 N N . LEU C 1 83 ? 94.092 130.687 139.383 1.00 41.18 83 LEU B N 1
ATOM 6079 C CA . LEU C 1 83 ? 93.219 130.851 140.534 1.00 41.18 83 LEU B CA 1
ATOM 6080 C C . LEU C 1 83 ? 92.400 129.602 140.823 1.00 41.18 83 LEU B C 1
ATOM 6081 O O . LEU C 1 83 ? 91.604 129.613 141.767 1.00 41.18 83 LEU B O 1
ATOM 6086 N N . ILE C 1 84 ? 92.551 128.541 140.030 1.00 47.73 84 ILE B N 1
ATOM 6087 C CA . ILE C 1 84 ? 91.773 127.317 140.166 1.00 47.73 84 ILE B CA 1
ATOM 6088 C C . ILE C 1 84 ? 92.699 126.147 139.867 1.00 47.73 84 ILE B C 1
ATOM 6089 O O . ILE C 1 84 ? 93.649 126.267 139.089 1.00 47.73 84 ILE B O 1
ATOM 6094 N N . SER C 1 85 ? 92.427 125.019 140.507 1.00 51.91 85 SER B N 1
ATOM 6095 C CA . SER C 1 85 ? 92.950 123.716 140.145 1.00 51.91 85 SER B CA 1
ATOM 6096 C C . SER C 1 85 ? 91.808 122.836 139.634 1.00 51.91 85 SER B C 1
ATOM 6097 O O . SER C 1 85 ? 90.641 123.097 139.941 1.00 51.91 85 SER B O 1
ATOM 6100 N N . PRO C 1 86 ? 92.096 121.793 138.838 1.00 57.15 86 PRO B N 1
ATOM 6101 C CA . PRO C 1 86 ? 90.989 121.039 138.214 1.00 57.15 86 PRO B CA 1
ATOM 6102 C C . PRO C 1 86 ? 90.017 120.383 139.187 1.00 57.15 86 PRO B C 1
ATOM 6103 O O . PRO C 1 86 ? 88.807 120.347 138.913 1.00 57.15 86 PRO B O 1
ATOM 6107 N N . GLU C 1 87 ? 90.494 119.866 140.321 1.00 61.30 87 GLU B N 1
ATOM 6108 C CA . GLU C 1 87 ? 89.583 119.212 141.255 1.00 61.30 87 GLU B CA 1
ATOM 6109 C C . GLU C 1 87 ? 88.546 120.167 141.836 1.00 61.30 87 GLU B C 1
ATOM 6110 O O . GLU C 1 87 ? 87.559 119.700 142.413 1.00 61.30 87 GLU B O 1
ATOM 6116 N N . LEU C 1 88 ? 88.737 121.479 141.698 1.00 56.74 88 LEU B N 1
ATOM 6117 C CA . LEU C 1 88 ? 87.685 122.423 142.051 1.00 56.74 88 LEU B CA 1
ATOM 6118 C C . LEU C 1 88 ? 86.555 122.381 141.033 1.00 56.74 88 LEU B C 1
ATOM 6119 O O . LEU C 1 88 ? 85.380 122.296 141.405 1.00 56.74 88 LEU B O 1
ATOM 6124 N N . ILE C 1 89 ? 86.887 122.447 139.741 1.00 58.11 89 ILE B N 1
ATOM 6125 C CA . ILE C 1 89 ? 85.845 122.422 138.723 1.00 58.11 89 ILE B CA 1
ATOM 6126 C C . ILE C 1 89 ? 85.183 121.053 138.645 1.00 58.11 89 ILE B C 1
ATOM 6127 O O . ILE C 1 89 ? 84.056 120.942 138.151 1.00 58.11 89 ILE B O 1
ATOM 6132 N N . LYS C 1 90 ? 85.852 120.004 139.127 1.00 64.96 90 LYS B N 1
ATOM 6133 C CA . LYS C 1 90 ? 85.252 118.674 139.179 1.00 64.96 90 LYS B CA 1
ATOM 6134 C C . LYS C 1 90 ? 84.292 118.487 140.351 1.00 64.96 90 LYS B C 1
ATOM 6135 O O . LYS C 1 90 ? 83.805 117.368 140.548 1.00 64.96 90 LYS B O 1
ATOM 6141 N N . GLN C 1 91 ? 84.006 119.536 141.120 1.00 65.99 91 GLN B N 1
ATOM 6142 C CA . GLN C 1 91 ? 83.284 119.437 142.391 1.00 65.99 91 GLN B CA 1
ATOM 6143 C C . GLN C 1 91 ? 81.989 120.236 142.295 1.00 65.99 91 GLN B C 1
ATOM 6144 O O . GLN C 1 91 ? 82.035 121.480 142.278 1.00 65.99 91 GLN B O 1
ATOM 6150 N N . PRO C 1 92 ? 80.812 119.596 142.224 1.00 68.58 92 PRO B N 1
ATOM 6151 C CA . PRO C 1 92 ? 79.575 120.383 142.064 1.00 68.58 92 PRO B CA 1
ATOM 6152 C C . PRO C 1 92 ? 79.272 121.308 143.228 1.00 68.58 92 PRO B C 1
ATOM 6153 O O . PRO C 1 92 ? 78.531 122.282 143.045 1.00 68.58 92 PRO B O 1
ATOM 6157 N N . ALA C 1 93 ? 79.816 121.041 144.413 1.00 63.30 93 ALA B N 1
ATOM 6158 C CA . ALA C 1 93 ? 79.586 121.866 145.590 1.00 63.30 93 ALA B CA 1
ATOM 6159 C C . ALA C 1 93 ? 80.637 122.951 145.776 1.00 63.30 93 ALA B C 1
ATOM 6160 O O . ALA C 1 93 ? 80.578 123.686 146.766 1.00 63.30 93 ALA B O 1
ATOM 6162 N N . ALA C 1 94 ? 81.587 123.076 144.854 1.00 60.21 94 ALA B N 1
ATOM 6163 C CA . ALA C 1 94 ? 82.710 123.971 145.052 1.00 60.21 94 ALA B CA 1
ATOM 6164 C C . ALA C 1 94 ? 82.313 125.417 144.781 1.00 60.21 94 ALA B C 1
ATOM 6165 O O . ALA C 1 94 ? 81.264 125.715 144.205 1.00 60.21 94 ALA B O 1
ATOM 6167 N N . ALA C 1 95 ? 83.184 126.320 145.209 1.00 55.05 95 ALA B N 1
ATOM 6168 C CA . ALA C 1 95 ? 82.988 127.749 145.036 1.00 55.05 95 ALA B CA 1
ATOM 6169 C C . ALA C 1 95 ? 84.347 128.418 145.157 1.00 55.05 95 ALA B C 1
ATOM 6170 O O . ALA C 1 95 ? 85.363 127.761 145.393 1.00 55.05 95 ALA B O 1
ATOM 6172 N N . VAL C 1 96 ? 84.358 129.735 144.992 1.00 51.25 96 VAL B N 1
ATOM 6173 C CA . VAL C 1 96 ? 85.585 130.516 145.082 1.00 51.25 96 VAL B CA 1
ATOM 6174 C C . VAL C 1 96 ? 85.231 131.898 145.600 1.00 51.25 96 VAL B C 1
ATOM 6175 O O . VAL C 1 96 ? 84.238 132.497 145.180 1.00 51.25 96 VAL B O 1
ATOM 6179 N N . LEU C 1 97 ? 86.048 132.391 146.516 1.00 53.14 97 LEU B N 1
ATOM 6180 C CA . LEU C 1 97 ? 86.039 133.772 146.958 1.00 53.14 97 LEU B CA 1
ATOM 6181 C C . LEU C 1 97 ? 87.276 134.462 146.409 1.00 53.14 97 LEU B C 1
ATOM 6182 O O . LEU C 1 97 ? 88.273 133.817 146.078 1.00 53.14 97 LEU B O 1
ATOM 6187 N N . VAL C 1 98 ? 87.196 135.782 146.282 1.00 55.49 98 VAL B N 1
ATOM 6188 C CA . VAL C 1 98 ? 88.259 136.567 145.670 1.00 55.49 98 VAL B CA 1
ATOM 6189 C C . VAL C 1 98 ? 88.361 137.920 146.361 1.00 55.49 98 VAL B C 1
ATOM 6190 O O . VAL C 1 98 ? 87.601 138.236 147.280 1.00 55.49 98 VAL B O 1
ATOM 6194 N N . ASN C 1 99 ? 89.330 138.708 145.912 1.00 54.65 99 ASN B N 1
ATOM 6195 C CA . ASN C 1 99 ? 89.448 140.122 146.221 1.00 54.65 99 ASN B CA 1
ATOM 6196 C C . ASN C 1 99 ? 89.511 140.858 144.893 1.00 54.65 99 ASN B C 1
ATOM 6197 O O . ASN C 1 99 ? 90.295 140.483 144.016 1.00 54.65 99 ASN B O 1
ATOM 6202 N N . ASP C 1 100 ? 88.682 141.894 144.738 1.00 61.00 100 ASP B N 1
ATOM 6203 C CA . ASP C 1 100 ? 88.590 142.567 143.445 1.00 61.00 100 ASP B CA 1
ATOM 6204 C C . ASP C 1 100 ? 89.904 143.240 143.074 1.00 61.00 100 ASP B C 1
ATOM 6205 O O . ASP C 1 100 ? 90.215 143.384 141.886 1.00 61.00 100 ASP B O 1
ATOM 6210 N N . ASP C 1 101 ? 90.688 143.656 144.071 1.00 60.06 101 ASP B N 1
ATOM 6211 C CA . ASP C 1 101 ? 92.055 144.093 143.810 1.00 60.06 101 ASP B CA 1
ATOM 6212 C C . ASP C 1 101 ? 92.913 142.966 143.245 1.00 60.06 101 ASP B C 1
ATOM 6213 O O . ASP C 1 101 ? 93.915 143.240 142.575 1.00 60.06 101 ASP B O 1
ATOM 6218 N N . GLU C 1 102 ? 92.539 141.712 143.500 1.00 56.24 102 GLU B N 1
ATOM 6219 C CA . GLU C 1 102 ? 93.168 140.541 142.895 1.00 56.24 102 GLU B CA 1
ATOM 6220 C C . GLU C 1 102 ? 94.640 140.422 143.296 1.00 56.24 102 GLU B C 1
ATOM 6221 O O . GLU C 1 102 ? 95.552 140.500 142.470 1.00 56.24 102 GLU B O 1
ATOM 6227 N N . SER C 1 103 ? 94.849 140.248 144.601 1.00 53.17 103 SER B N 1
ATOM 6228 C CA . SER C 1 103 ? 96.124 139.801 145.139 1.00 53.17 103 SER B CA 1
ATOM 6229 C C . SER C 1 103 ? 95.993 138.624 146.093 1.00 53.17 103 SER B C 1
ATOM 6230 O O . SER C 1 103 ? 97.020 138.053 146.474 1.00 53.17 103 SER B O 1
ATOM 6233 N N . LEU C 1 104 ? 94.779 138.249 146.491 1.00 46.41 104 LEU B N 1
ATOM 6234 C CA . LEU C 1 104 ? 94.529 137.153 147.413 1.00 46.41 104 LEU B CA 1
ATOM 6235 C C . LEU C 1 104 ? 93.336 136.353 146.914 1.00 46.41 104 LEU B C 1
ATOM 6236 O O . LEU C 1 104 ? 92.621 136.768 145.999 1.00 46.41 104 LEU B O 1
ATOM 6241 N N . SER C 1 105 ? 93.119 135.194 147.525 1.00 43.54 105 SER B N 1
ATOM 6242 C CA . SER C 1 105 ? 92.061 134.302 147.075 1.00 43.54 105 SER B CA 1
ATOM 6243 C C . SER C 1 105 ? 91.776 133.277 148.160 1.00 43.54 105 SER B C 1
ATOM 6244 O O . SER C 1 105 ? 92.543 133.113 149.110 1.00 43.54 105 SER B O 1
ATOM 6247 N N . VAL C 1 106 ? 90.636 132.603 148.011 1.00 46.38 106 VAL B N 1
ATOM 6248 C CA . VAL C 1 106 ? 90.211 131.526 148.897 1.00 46.38 106 VAL B CA 1
ATOM 6249 C C . VAL C 1 106 ? 89.445 130.519 148.057 1.00 46.38 106 VAL B C 1
ATOM 6250 O O . VAL C 1 106 ? 88.415 130.852 147.464 1.00 46.38 106 VAL B O 1
ATOM 6254 N N . MET C 1 107 ? 89.929 129.280 148.018 1.00 45.29 107 MET B N 1
ATOM 6255 C CA . MET C 1 107 ? 89.310 128.219 147.228 1.00 45.29 107 MET B CA 1
ATOM 6256 C C . MET C 1 107 ? 88.505 127.332 148.170 1.00 45.29 107 MET B C 1
ATOM 6257 O O . MET C 1 107 ? 88.958 126.289 148.636 1.00 45.29 107 MET B O 1
ATOM 6262 N N . ILE C 1 108 ? 87.273 127.769 148.437 1.00 52.76 108 ILE B N 1
ATOM 6263 C CA . ILE C 1 108 ? 86.408 127.054 149.363 1.00 52.76 108 ILE B CA 1
ATOM 6264 C C . ILE C 1 108 ? 86.095 125.673 148.817 1.00 52.76 108 ILE B C 1
ATOM 6265 O O . ILE C 1 108 ? 85.783 125.503 147.633 1.00 52.76 108 ILE B O 1
ATOM 6270 N N . ASN C 1 109 ? 86.171 124.676 149.694 1.00 57.10 109 ASN B N 1
ATOM 6271 C CA . ASN C 1 109 ? 85.717 123.322 149.395 1.00 57.10 109 ASN B CA 1
ATOM 6272 C C . ASN C 1 109 ? 86.441 122.724 148.191 1.00 57.10 109 ASN B C 1
ATOM 6273 O O . ASN C 1 109 ? 85.905 121.861 147.496 1.00 57.10 109 ASN B O 1
ATOM 6278 N N . GLU C 1 110 ? 87.664 123.177 147.928 1.00 56.15 110 GLU B N 1
ATOM 6279 C CA . GLU C 1 110 ? 88.434 122.635 146.818 1.00 56.15 110 GLU B CA 1
ATOM 6280 C C . GLU C 1 110 ? 88.877 121.210 147.116 1.00 56.15 110 GLU B C 1
ATOM 6281 O O . GLU C 1 110 ? 88.409 120.260 146.481 1.00 56.15 110 GLU B O 1
ATOM 6287 N N . GLU C 1 111 ? 89.779 121.054 148.087 1.00 59.70 111 GLU B N 1
ATOM 6288 C CA . GLU C 1 111 ? 90.213 119.723 148.503 1.00 59.70 111 GLU B CA 1
ATOM 6289 C C . GLU C 1 111 ? 90.739 119.833 149.936 1.00 59.70 111 GLU B C 1
ATOM 6290 O O . GLU C 1 111 ? 91.885 120.237 150.151 1.00 59.70 111 GLU B O 1
ATOM 6296 N N . ASP C 1 112 ? 89.890 119.465 150.892 1.00 54.89 112 ASP B N 1
ATOM 6297 C CA . ASP C 1 112 ? 90.256 119.266 152.289 1.00 54.89 112 ASP B CA 1
ATOM 6298 C C . ASP C 1 112 ? 90.831 120.519 152.940 1.00 54.89 112 ASP B C 1
ATOM 6299 O O . ASP C 1 112 ? 91.716 120.421 153.793 1.00 54.89 112 ASP B O 1
ATOM 6304 N N . HIS C 1 113 ? 90.348 121.702 152.583 1.00 50.78 113 HIS B N 1
ATOM 6305 C CA . HIS C 1 113 ? 90.940 122.930 153.113 1.00 50.78 113 HIS B CA 1
ATOM 6306 C C . HIS C 1 113 ? 90.025 124.109 152.791 1.00 50.78 113 HIS B C 1
ATOM 6307 O O . HIS C 1 113 ? 88.859 123.932 152.417 1.00 50.78 113 HIS B O 1
ATOM 6314 N N . ILE C 1 114 ? 90.557 125.321 152.980 1.00 48.26 114 ILE B N 1
ATOM 6315 C CA . ILE C 1 114 ? 90.010 126.534 152.384 1.00 48.26 114 ILE B CA 1
ATOM 6316 C C . ILE C 1 114 ? 91.091 127.270 151.588 1.00 48.26 114 ILE B C 1
ATOM 6317 O O . ILE C 1 114 ? 90.782 127.990 150.632 1.00 48.26 114 ILE B O 1
ATOM 6322 N N . ARG C 1 115 ? 92.362 127.092 151.967 1.00 42.55 115 ARG B N 1
ATOM 6323 C CA . ARG C 1 115 ? 93.523 127.483 151.156 1.00 42.55 115 ARG B CA 1
ATOM 6324 C C . ARG C 1 115 ? 93.531 128.983 150.843 1.00 42.55 115 ARG B C 1
ATOM 6325 O O . ARG C 1 115 ? 93.186 129.431 149.752 1.00 42.55 115 ARG B O 1
ATOM 6333 N N . ILE C 1 116 ? 93.888 129.756 151.860 1.00 42.83 116 ILE B N 1
ATOM 6334 C CA . ILE C 1 116 ? 94.193 131.161 151.633 1.00 42.83 116 ILE B CA 1
ATOM 6335 C C . ILE C 1 116 ? 95.481 131.237 150.827 1.00 42.83 116 ILE B C 1
ATOM 6336 O O . ILE C 1 116 ? 96.579 131.075 151.369 1.00 42.83 116 ILE B O 1
ATOM 6341 N N . GLN C 1 117 ? 95.346 131.502 149.533 1.00 38.57 117 GLN B N 1
ATOM 6342 C CA . GLN C 1 117 ? 96.464 131.672 148.619 1.00 38.57 117 GLN B CA 1
ATOM 6343 C C . GLN C 1 117 ? 96.749 133.156 148.418 1.00 38.57 117 GLN B C 1
ATOM 6344 O O . GLN C 1 117 ? 95.850 133.995 148.509 1.00 38.57 117 GLN B O 1
ATOM 6350 N N . ALA C 1 118 ? 98.013 133.474 148.145 1.00 35.31 118 ALA B N 1
ATOM 6351 C CA . ALA C 1 118 ? 98.419 134.858 147.914 1.00 35.31 118 ALA B CA 1
ATOM 6352 C C . ALA C 1 118 ? 99.582 134.879 146.935 1.00 35.31 118 ALA B C 1
ATOM 6353 O O . ALA C 1 118 ? 100.661 134.365 147.240 1.00 35.31 118 ALA B O 1
ATOM 6355 N N . MET C 1 119 ? 99.356 135.479 145.772 1.00 34.98 119 MET B N 1
ATOM 6356 C CA . MET C 1 119 ? 100.371 135.712 144.759 1.00 34.98 119 MET B CA 1
ATOM 6357 C C . MET C 1 119 ? 100.632 137.205 144.661 1.00 34.98 119 MET B C 1
ATOM 6358 O O . MET C 1 119 ? 99.755 138.025 144.943 1.00 34.98 119 MET B O 1
ATOM 6363 N N . GLY C 1 120 ? 101.842 137.564 144.250 1.00 45.77 120 GLY B N 1
ATOM 6364 C CA . GLY C 1 120 ? 102.151 138.975 144.217 1.00 45.77 120 GLY B CA 1
ATOM 6365 C C . GLY C 1 120 ? 103.547 139.394 143.809 1.00 45.77 120 GLY B C 1
ATOM 6366 O O . GLY C 1 120 ? 104.148 138.822 142.894 1.00 45.77 120 GLY B O 1
ATOM 6367 N N . THR C 1 121 ? 104.060 140.413 144.500 1.00 55.16 121 THR B N 1
ATOM 6368 C CA . THR C 1 121 ? 105.236 141.145 144.056 1.00 55.16 121 THR B CA 1
ATOM 6369 C C . THR C 1 121 ? 106.482 140.265 144.073 1.00 55.16 121 THR B C 1
ATOM 6370 O O . THR C 1 121 ? 106.498 139.145 144.591 1.00 55.16 121 THR B O 1
ATOM 6374 N N . ASP C 1 122 ? 107.543 140.818 143.493 1.00 56.17 122 ASP B N 1
ATOM 6375 C CA . ASP C 1 122 ? 108.823 140.146 143.329 1.00 56.17 122 ASP B CA 1
ATOM 6376 C C . ASP C 1 122 ? 109.846 140.542 144.386 1.00 56.17 122 ASP B C 1
ATOM 6377 O O . ASP C 1 122 ? 110.878 139.872 144.513 1.00 56.17 122 ASP B O 1
ATOM 6382 N N . THR C 1 123 ? 109.592 141.619 145.134 1.00 60.47 123 THR B N 1
ATOM 6383 C CA . THR C 1 123 ? 110.563 142.105 146.111 1.00 60.47 123 THR B CA 1
ATOM 6384 C C . THR C 1 123 ? 110.845 141.053 147.176 1.00 60.47 123 THR B C 1
ATOM 6385 O O . THR C 1 123 ? 111.988 140.615 147.348 1.00 60.47 123 THR B O 1
ATOM 6389 N N . THR C 1 124 ? 109.811 140.633 147.900 1.00 46.54 124 THR B N 1
ATOM 6390 C CA . THR C 1 124 ? 109.971 139.694 148.997 1.00 46.54 124 THR B CA 1
ATOM 6391 C C . THR C 1 124 ? 108.702 138.875 149.158 1.00 46.54 124 THR B C 1
ATOM 6392 O O . THR C 1 124 ? 107.596 139.347 148.885 1.00 46.54 124 THR B O 1
ATOM 6396 N N . LEU C 1 125 ? 108.882 137.634 149.604 1.00 35.87 125 LEU B N 1
ATOM 6397 C CA . LEU C 1 125 ? 107.763 136.809 150.030 1.00 35.87 125 LEU B CA 1
ATOM 6398 C C . LEU C 1 125 ? 107.219 137.243 151.387 1.00 35.87 125 LEU B C 1
ATOM 6399 O O . LEU C 1 125 ? 106.088 136.884 151.737 1.00 35.87 125 LEU B O 1
ATOM 6404 N N . GLN C 1 126 ? 107.995 138.019 152.148 1.00 40.89 126 GLN B N 1
ATOM 6405 C CA . GLN C 1 126 ? 107.615 138.341 153.517 1.00 40.89 126 GLN B CA 1
ATOM 6406 C C . GLN C 1 126 ? 106.412 139.270 153.558 1.00 40.89 126 GLN B C 1
ATOM 6407 O O . GLN C 1 126 ? 105.562 139.147 154.445 1.00 40.89 126 GLN B O 1
ATOM 6413 N N . ALA C 1 127 ? 106.320 140.211 152.619 1.00 43.76 127 ALA B N 1
ATOM 6414 C CA . ALA C 1 127 ? 105.162 141.098 152.591 1.00 43.76 127 ALA B CA 1
ATOM 6415 C C . ALA C 1 127 ? 103.887 140.316 152.303 1.00 43.76 127 ALA B C 1
ATOM 6416 O O . ALA C 1 127 ? 102.842 140.556 152.923 1.00 43.76 127 ALA B O 1
ATOM 6418 N N . LEU C 1 128 ? 103.962 139.365 151.373 1.00 39.91 128 LEU B N 1
ATOM 6419 C CA . LEU C 1 128 ? 102.812 138.515 151.085 1.00 39.91 128 LEU B CA 1
ATOM 6420 C C . LEU C 1 128 ? 102.439 137.673 152.299 1.00 39.91 128 LEU B C 1
ATOM 6421 O O . LEU C 1 128 ? 101.252 137.521 152.623 1.00 39.91 128 LEU B O 1
ATOM 6426 N N . TYR C 1 129 ? 103.443 137.114 152.979 1.00 42.84 129 TYR B N 1
ATOM 6427 C CA . TYR C 1 129 ? 103.180 136.346 154.191 1.00 42.84 129 TYR B CA 1
ATOM 6428 C C . TYR C 1 129 ? 102.523 137.211 155.258 1.00 42.84 129 TYR B C 1
ATOM 6429 O O . TYR C 1 129 ? 101.633 136.752 155.981 1.00 42.84 129 TYR B O 1
ATOM 6438 N N . ASN C 1 130 ? 102.938 138.473 155.357 1.00 47.00 130 ASN B N 1
ATOM 6439 C CA . ASN C 1 130 ? 102.354 139.370 156.346 1.00 47.00 130 ASN B CA 1
ATOM 6440 C C . ASN C 1 130 ? 100.909 139.700 156.002 1.00 47.00 130 ASN B C 1
ATOM 6441 O O . ASN C 1 130 ? 100.062 139.802 156.895 1.00 47.00 130 ASN B O 1
ATOM 6446 N N . GLN C 1 131 ? 100.609 139.876 154.715 1.00 46.55 131 GLN B N 1
ATOM 6447 C CA . GLN C 1 131 ? 99.221 140.100 154.317 1.00 46.55 131 GLN B CA 1
ATOM 6448 C C . GLN C 1 131 ? 98.357 138.887 154.645 1.00 46.55 131 GLN B C 1
ATOM 6449 O O . GLN C 1 131 ? 97.235 139.020 155.159 1.00 46.55 131 GLN B O 1
ATOM 6455 N N . ALA C 1 132 ? 98.867 137.689 154.361 1.00 45.53 132 ALA B N 1
ATOM 6456 C CA . ALA C 1 132 ? 98.104 136.488 154.680 1.00 45.53 132 ALA B CA 1
ATOM 6457 C C . ALA C 1 132 ? 97.927 136.334 156.187 1.00 45.53 132 ALA B C 1
ATOM 6458 O O . ALA C 1 132 ? 96.885 135.862 156.651 1.00 45.53 132 ALA B O 1
ATOM 6460 N N . SER C 1 133 ? 98.924 136.746 156.973 1.00 47.41 133 SER B N 1
ATOM 6461 C CA . SER C 1 133 ? 98.780 136.715 158.426 1.00 47.41 133 SER B CA 1
ATOM 6462 C C . SER C 1 133 ? 97.734 137.721 158.902 1.00 47.41 133 SER B C 1
ATOM 6463 O O . SER C 1 133 ? 96.967 137.442 159.838 1.00 47.41 133 SER B O 1
ATOM 6466 N N . SER C 1 134 ? 97.700 138.902 158.278 1.00 47.93 134 SER B N 1
ATOM 6467 C CA . SER C 1 134 ? 96.702 139.910 158.609 1.00 47.93 134 SER B CA 1
ATOM 6468 C C . SER C 1 134 ? 95.307 139.520 158.140 1.00 47.93 134 SER B C 1
ATOM 6469 O O . SER C 1 134 ? 94.333 140.172 158.530 1.00 47.93 134 SER B O 1
ATOM 6472 N N . ILE C 1 135 ? 95.191 138.502 157.291 1.00 49.43 135 ILE B N 1
ATOM 6473 C CA . ILE C 1 135 ? 93.894 137.860 157.066 1.00 49.43 135 ILE B CA 1
ATOM 6474 C C . ILE C 1 135 ? 93.639 136.748 158.094 1.00 49.43 135 ILE B C 1
ATOM 6475 O O . ILE C 1 135 ? 92.493 136.533 158.527 1.00 49.43 135 ILE B O 1
ATOM 6480 N N . ASP C 1 136 ? 94.698 136.042 158.493 1.00 51.39 136 ASP B N 1
ATOM 6481 C CA . ASP C 1 136 ? 94.539 134.849 159.314 1.00 51.39 136 ASP B CA 1
ATOM 6482 C C . ASP C 1 136 ? 94.111 135.204 160.728 1.00 51.39 136 ASP B C 1
ATOM 6483 O O . ASP C 1 136 ? 93.397 134.425 161.373 1.00 51.39 136 ASP B O 1
ATOM 6488 N N . ASP C 1 137 ? 94.578 136.347 161.244 1.00 59.61 137 ASP B N 1
ATOM 6489 C CA . ASP C 1 137 ? 94.118 136.781 162.568 1.00 59.61 137 ASP B CA 1
ATOM 6490 C C . ASP C 1 137 ? 92.598 136.874 162.579 1.00 59.61 137 ASP B C 1
ATOM 6491 O O . ASP C 1 137 ? 91.936 136.322 163.463 1.00 59.61 137 ASP B O 1
ATOM 6496 N N . GLU C 1 138 ? 92.029 137.525 161.560 1.00 63.72 138 GLU B N 1
ATOM 6497 C CA . GLU C 1 138 ? 90.581 137.684 161.482 1.00 63.72 138 GLU B CA 1
ATOM 6498 C C . GLU C 1 138 ? 89.887 136.334 161.373 1.00 63.72 138 GLU B C 1
ATOM 6499 O O . GLU C 1 138 ? 88.913 136.065 162.092 1.00 63.72 138 GLU B O 1
ATOM 6505 N N . LEU C 1 139 ? 90.377 135.463 160.484 1.00 58.51 139 LEU B N 1
ATOM 6506 C CA . LEU C 1 139 ? 89.673 134.196 160.284 1.00 58.51 139 LEU B CA 1
ATOM 6507 C C . LEU C 1 139 ? 89.704 133.336 161.544 1.00 58.51 139 LEU B C 1
ATOM 6508 O O . LEU C 1 139 ? 88.657 132.875 162.012 1.00 58.51 139 LEU B O 1
ATOM 6513 N N . ASP C 1 140 ? 90.891 133.097 162.109 1.00 62.43 140 ASP B N 1
ATOM 6514 C CA . ASP C 1 140 ? 90.974 132.261 163.304 1.00 62.43 140 ASP B CA 1
ATOM 6515 C C . ASP C 1 140 ? 90.391 132.945 164.534 1.00 62.43 140 ASP B C 1
ATOM 6516 O O . ASP C 1 140 ? 90.128 132.268 165.533 1.00 62.43 140 ASP B O 1
ATOM 6521 N N . ARG C 1 141 ? 90.186 134.263 164.489 1.00 68.74 141 ARG B N 1
ATOM 6522 C CA . ARG C 1 141 ? 89.501 134.944 165.579 1.00 68.74 141 ARG B CA 1
ATOM 6523 C C . ARG C 1 141 ? 88.001 134.706 165.505 1.00 68.74 141 ARG B C 1
ATOM 6524 O O . ARG C 1 141 ? 87.350 134.488 166.534 1.00 68.74 141 ARG B O 1
ATOM 6532 N N . SER C 1 142 ? 87.433 134.738 164.301 1.00 67.09 142 SER B N 1
ATOM 6533 C CA . SER C 1 142 ? 85.989 134.593 164.165 1.00 67.09 142 SER B CA 1
ATOM 6534 C C . SER C 1 142 ? 85.505 133.152 164.280 1.00 67.09 142 SER B C 1
ATOM 6535 O O . SER C 1 142 ? 84.291 132.924 164.225 1.00 67.09 142 SER B O 1
ATOM 6538 N N . LEU C 1 143 ? 86.399 132.177 164.425 1.00 65.40 143 LEU B N 1
ATOM 6539 C CA . LEU C 1 143 ? 85.997 130.777 164.377 1.00 65.40 143 LEU B CA 1
ATOM 6540 C C . LEU C 1 143 ? 87.130 129.917 164.924 1.00 65.40 143 LEU B C 1
ATOM 6541 O O . LEU C 1 143 ? 88.278 130.354 165.022 1.00 65.40 143 LEU B O 1
ATOM 6546 N N . ASP C 1 144 ? 86.779 128.689 165.303 1.00 66.07 144 ASP B N 1
ATOM 6547 C CA . ASP C 1 144 ? 87.714 127.710 165.857 1.00 66.07 144 ASP B CA 1
ATOM 6548 C C . ASP C 1 144 ? 88.144 126.726 164.775 1.00 66.07 144 ASP B C 1
ATOM 6549 O O . ASP C 1 144 ? 87.303 126.056 164.167 1.00 66.07 144 ASP B O 1
ATOM 6554 N N . ILE C 1 145 ? 89.454 126.639 164.557 1.00 61.30 145 ILE B N 1
ATOM 6555 C CA . ILE C 1 145 ? 90.039 125.768 163.556 1.00 61.30 145 ILE B CA 1
ATOM 6556 C C . ILE C 1 145 ? 90.593 124.529 164.251 1.00 61.30 145 ILE B C 1
ATOM 6557 O O . ILE C 1 145 ? 90.915 124.536 165.442 1.00 61.30 145 ILE B O 1
ATOM 6562 N N . SER C 1 146 ? 90.711 123.441 163.489 1.00 61.85 146 SER B N 1
ATOM 6563 C CA . SER C 1 146 ? 91.162 122.151 164.011 1.00 61.85 146 SER B CA 1
ATOM 6564 C C . SER C 1 146 ? 92.670 122.184 164.271 1.00 61.85 146 SER B C 1
ATOM 6565 O O . SER C 1 146 ? 93.480 121.596 163.551 1.00 61.85 146 SER B O 1
ATOM 6568 N N . TYR C 1 147 ? 93.039 122.890 165.335 1.00 59.90 147 TYR B N 1
ATOM 6569 C CA . TYR C 1 147 ? 94.430 123.000 165.748 1.00 59.90 147 TYR B CA 1
ATOM 6570 C C . TYR C 1 147 ? 94.800 121.870 166.703 1.00 59.90 147 TYR B C 1
ATOM 6571 O O . TYR C 1 147 ? 93.959 121.351 167.442 1.00 59.90 147 TYR B O 1
ATOM 6580 N N . ASP C 1 148 ? 96.076 121.491 166.669 1.00 60.94 148 ASP B N 1
ATOM 6581 C CA . ASP C 1 148 ? 96.646 120.503 167.570 1.00 60.94 148 ASP B CA 1
ATOM 6582 C C . ASP C 1 148 ? 97.924 121.071 168.169 1.00 60.94 148 ASP B C 1
ATOM 6583 O O . ASP C 1 148 ? 98.529 121.997 167.624 1.00 60.94 148 ASP B O 1
ATOM 6588 N N . GLU C 1 149 ? 98.330 120.499 169.303 1.00 62.44 149 GLU B N 1
ATOM 6589 C CA . GLU C 1 149 ? 99.479 120.974 170.067 1.00 62.44 149 GLU B CA 1
ATOM 6590 C C . GLU C 1 149 ? 100.733 120.149 169.810 1.00 62.44 149 GLU B C 1
ATOM 6591 O O . GLU C 1 149 ? 101.804 120.714 169.567 1.00 62.44 149 GLU B O 1
ATOM 6597 N N . GLN C 1 150 ? 100.625 118.821 169.876 1.00 62.01 150 GLN B N 1
ATOM 6598 C CA . GLN C 1 150 ? 101.757 117.966 169.535 1.00 62.01 150 GLN B CA 1
ATOM 6599 C C . GLN C 1 150 ? 102.188 118.207 168.096 1.00 62.01 150 GLN B C 1
ATOM 6600 O O . GLN C 1 150 ? 103.323 118.618 167.830 1.00 62.01 150 GLN B O 1
ATOM 6606 N N . LEU C 1 151 ? 101.285 117.958 167.154 1.00 59.90 151 LEU B N 1
ATOM 6607 C CA . LEU C 1 151 ? 101.428 118.454 165.798 1.00 59.90 151 LEU B CA 1
ATOM 6608 C C . LEU C 1 151 ? 100.951 119.903 165.757 1.00 59.90 151 LEU B C 1
ATOM 6609 O O . LEU C 1 151 ? 100.541 120.475 166.770 1.00 59.90 151 LEU B O 1
ATOM 6614 N N . GLY C 1 152 ? 100.997 120.506 164.575 1.00 54.78 152 GLY B N 1
ATOM 6615 C CA . GLY C 1 152 ? 100.570 121.883 164.418 1.00 54.78 152 GLY B CA 1
ATOM 6616 C C . GLY C 1 152 ? 99.106 121.963 164.043 1.00 54.78 152 GLY B C 1
ATOM 6617 O O . GLY C 1 152 ? 98.236 121.604 164.842 1.00 54.78 152 GLY B O 1
ATOM 6618 N N . TYR C 1 153 ? 98.821 122.439 162.834 1.00 53.64 153 TYR B N 1
ATOM 6619 C CA . TYR C 1 153 ? 97.483 122.348 162.271 1.00 53.64 153 TYR B CA 1
ATOM 6620 C C . TYR C 1 153 ? 97.250 120.904 161.828 1.00 53.64 153 TYR B C 1
ATOM 6621 O O . TYR C 1 153 ? 98.063 120.014 162.092 1.00 53.64 153 TYR B O 1
ATOM 6630 N N . LEU C 1 154 ? 96.128 120.642 161.155 1.00 59.45 154 LEU B N 1
ATOM 6631 C CA . LEU C 1 154 ? 95.767 119.270 160.805 1.00 59.45 154 LEU B CA 1
ATOM 6632 C C . LEU C 1 154 ? 94.895 119.322 159.551 1.00 59.45 154 LEU B C 1
ATOM 6633 O O . LEU C 1 154 ? 93.684 119.536 159.649 1.00 59.45 154 LEU B O 1
ATOM 6638 N N . THR C 1 155 ? 95.521 119.119 158.391 1.00 52.23 155 THR B N 1
ATOM 6639 C CA . THR C 1 155 ? 94.868 119.270 157.095 1.00 52.23 155 THR B CA 1
ATOM 6640 C C . THR C 1 155 ? 94.785 117.968 156.314 1.00 52.23 155 THR B C 1
ATOM 6641 O O . THR C 1 155 ? 93.685 117.533 155.963 1.00 52.23 155 THR B O 1
ATOM 6645 N N . THR C 1 156 ? 95.917 117.324 156.047 1.00 54.19 156 THR B N 1
ATOM 6646 C CA . THR C 1 156 ? 95.982 116.189 155.136 1.00 54.19 156 THR B CA 1
ATOM 6647 C C . THR C 1 156 ? 97.369 115.576 155.262 1.00 54.19 156 THR B C 1
ATOM 6648 O O . THR C 1 156 ? 98.352 116.299 155.436 1.00 54.19 156 THR B O 1
ATOM 6652 N N . CYS C 1 157 ? 97.439 114.243 155.166 1.00 55.26 157 CYS B N 1
ATOM 6653 C CA . CYS C 1 157 ? 98.628 113.549 155.676 1.00 55.26 157 CYS B CA 1
ATOM 6654 C C . CYS C 1 157 ? 99.866 113.815 154.833 1.00 55.26 157 CYS B C 1
ATOM 6655 O O . CYS C 1 157 ? 100.818 114.435 155.343 1.00 55.26 157 CYS B O 1
ATOM 6658 N N . PRO C 1 158 ? 99.940 113.403 153.563 1.00 55.11 158 PRO B N 1
ATOM 6659 C CA . PRO C 1 158 ? 101.229 113.465 152.858 1.00 55.11 158 PRO B CA 1
ATOM 6660 C C . PRO C 1 158 ? 101.683 114.867 152.488 1.00 55.11 158 PRO B C 1
ATOM 6661 O O . PRO C 1 158 ? 102.823 115.013 152.026 1.00 55.11 158 PRO B O 1
ATOM 6665 N N . THR C 1 159 ? 100.854 115.894 152.681 1.00 52.39 159 THR B N 1
ATOM 6666 C CA . THR C 1 159 ? 101.138 117.231 152.168 1.00 52.39 159 THR B CA 1
ATOM 6667 C C . THR C 1 159 ? 101.369 118.241 153.281 1.00 52.39 159 THR B C 1
ATOM 6668 O O . THR C 1 159 ? 102.432 118.868 153.323 1.00 52.39 159 THR B O 1
ATOM 6672 N N . ASN C 1 160 ? 100.409 118.413 154.187 1.00 48.94 160 ASN B N 1
ATOM 6673 C CA . ASN C 1 160 ? 100.439 119.500 155.165 1.00 48.94 160 ASN B CA 1
ATOM 6674 C C . ASN C 1 160 ? 99.912 118.970 156.491 1.00 48.94 160 ASN B C 1
ATOM 6675 O O . ASN C 1 160 ? 98.713 118.711 156.627 1.00 48.94 160 ASN B O 1
ATOM 6680 N N . ILE C 1 161 ? 100.814 118.811 157.458 1.00 53.09 161 ILE B N 1
ATOM 6681 C CA . ILE C 1 161 ? 100.451 118.550 158.841 1.00 53.09 161 ILE B CA 1
ATOM 6682 C C . ILE C 1 161 ? 100.995 119.624 159.769 1.00 53.09 161 ILE B C 1
ATOM 6683 O O . ILE C 1 161 ? 100.252 120.186 160.579 1.00 53.09 161 ILE B O 1
ATOM 6688 N N . GLY C 1 162 ? 102.284 119.923 159.670 1.00 49.36 162 GLY B N 1
ATOM 6689 C CA . GLY C 1 162 ? 102.907 120.871 160.567 1.00 49.36 162 GLY B CA 1
ATOM 6690 C C . GLY C 1 162 ? 102.331 122.253 160.386 1.00 49.36 162 GLY B C 1
ATOM 6691 O O . GLY C 1 162 ? 101.685 122.798 161.285 1.00 49.36 162 GLY B O 1
ATOM 6692 N N . THR C 1 163 ? 102.569 122.827 159.215 1.00 41.63 163 THR B N 1
ATOM 6693 C CA . THR C 1 163 ? 101.937 124.070 158.813 1.00 41.63 163 THR B CA 1
ATOM 6694 C C . THR C 1 163 ? 101.585 123.960 157.340 1.00 41.63 163 THR B C 1
ATOM 6695 O O . THR C 1 163 ? 102.209 123.210 156.586 1.00 41.63 163 THR B O 1
ATOM 6699 N N . GLY C 1 164 ? 100.576 124.716 156.935 1.00 39.19 164 GLY B N 1
ATOM 6700 C CA . GLY C 1 164 ? 100.105 124.636 155.574 1.00 39.19 164 GLY B CA 1
ATOM 6701 C C . GLY C 1 164 ? 100.926 125.388 154.557 1.00 39.19 164 GLY B C 1
ATOM 6702 O O . GLY C 1 164 ? 100.493 125.523 153.411 1.00 39.19 164 GLY B O 1
ATOM 6703 N N . MET C 1 165 ? 102.100 125.881 154.934 1.00 36.35 165 MET B N 1
ATOM 6704 C CA . MET C 1 165 ? 102.888 126.703 154.032 1.00 36.35 165 MET B CA 1
ATOM 6705 C C . MET C 1 165 ? 103.397 125.880 152.861 1.00 36.35 165 MET B C 1
ATOM 6706 O O . MET C 1 165 ? 103.785 124.719 153.011 1.00 36.35 165 MET B O 1
ATOM 6711 N N . ARG C 1 166 ? 103.374 126.495 151.683 1.00 33.91 166 ARG B N 1
ATOM 6712 C CA . ARG C 1 166 ? 103.999 125.927 150.495 1.00 33.91 166 ARG B CA 1
ATOM 6713 C C . ARG C 1 166 ? 104.311 127.093 149.571 1.00 33.91 166 ARG B C 1
ATOM 6714 O O . ARG C 1 166 ? 103.393 127.681 148.993 1.00 33.91 166 ARG B O 1
ATOM 6722 N N . ALA C 1 167 ? 105.589 127.422 149.445 1.00 27.44 167 ALA B N 1
ATOM 6723 C CA . ALA C 1 167 ? 106.040 128.570 148.683 1.00 27.44 167 ALA B CA 1
ATOM 6724 C C . ALA C 1 167 ? 106.620 128.114 147.354 1.00 27.44 167 ALA B C 1
ATOM 6725 O O . ALA C 1 167 ? 107.030 126.961 147.194 1.00 27.44 167 ALA B O 1
ATOM 6727 N N . SER C 1 168 ? 106.641 129.031 146.390 1.00 24.59 168 SER B N 1
ATOM 6728 C CA . SER C 1 168 ? 107.132 128.696 145.065 1.00 24.59 168 SER B CA 1
ATOM 6729 C C . SER C 1 168 ? 107.537 129.962 144.331 1.00 24.59 168 SER B C 1
ATOM 6730 O O . SER C 1 168 ? 107.121 131.069 144.681 1.00 24.59 168 SER B O 1
ATOM 6733 N N . VAL C 1 169 ? 108.359 129.771 143.301 1.00 21.09 169 VAL B N 1
ATOM 6734 C CA . VAL C 1 169 ? 108.876 130.846 142.466 1.00 21.09 169 VAL B CA 1
ATOM 6735 C C . VAL C 1 169 ? 108.804 130.414 141.012 1.00 21.09 169 VAL B C 1
ATOM 6736 O O . VAL C 1 169 ? 108.939 129.232 140.694 1.00 21.09 169 VAL B O 1
ATOM 6740 N N . MET C 1 170 ? 108.624 131.391 140.127 1.00 24.01 170 MET B N 1
ATOM 6741 C CA . MET C 1 170 ? 108.457 131.172 138.694 1.00 24.01 170 MET B CA 1
ATOM 6742 C C . MET C 1 170 ? 109.681 131.730 137.969 1.00 24.01 170 MET B C 1
ATOM 6743 O O . MET C 1 170 ? 109.941 132.937 138.023 1.00 24.01 170 MET B O 1
ATOM 6748 N N . LEU C 1 171 ? 110.415 130.855 137.274 1.00 17.34 171 LEU B N 1
ATOM 6749 C CA . LEU C 1 171 ? 111.731 131.162 136.728 1.00 17.34 171 LEU B CA 1
ATOM 6750 C C . LEU C 1 171 ? 111.780 130.950 135.222 1.00 17.34 171 LEU B C 1
ATOM 6751 O O . LEU C 1 171 ? 111.198 129.995 134.704 1.00 17.34 171 LEU B O 1
ATOM 6756 N N . HIS C 1 172 ? 112.527 131.819 134.536 1.00 13.34 172 HIS B N 1
ATOM 6757 C CA . HIS C 1 172 ? 112.735 131.777 133.091 1.00 13.34 172 HIS B CA 1
ATOM 6758 C C . HIS C 1 172 ? 114.185 131.391 132.822 1.00 13.34 172 HIS B C 1
ATOM 6759 O O . HIS C 1 172 ? 115.093 132.193 133.055 1.00 13.34 172 HIS B O 1
ATOM 6766 N N . LEU C 1 173 ? 114.399 130.178 132.310 1.00 16.16 173 LEU B N 1
ATOM 6767 C CA . LEU C 1 173 ? 115.730 129.581 132.179 1.00 16.16 173 LEU B CA 1
ATOM 6768 C C . LEU C 1 173 ? 115.973 129.057 130.770 1.00 16.16 173 LEU B C 1
ATOM 6769 O O . LEU C 1 173 ? 115.930 127.842 130.536 1.00 16.16 173 LEU B O 1
ATOM 6774 N N . PRO C 1 174 ? 116.253 129.936 129.810 1.00 15.82 174 PRO B N 1
ATOM 6775 C CA . PRO C 1 174 ? 116.518 129.460 128.448 1.00 15.82 174 PRO B CA 1
ATOM 6776 C C . PRO C 1 174 ? 117.933 128.956 128.212 1.00 15.82 174 PRO B C 1
ATOM 6777 O O . PRO C 1 174 ? 118.111 127.990 127.468 1.00 15.82 174 PRO B O 1
ATOM 6781 N N . GLY C 1 175 ? 118.940 129.576 128.833 1.00 17.07 175 GLY B N 1
ATOM 6782 C CA . GLY C 1 175 ? 120.318 129.232 128.509 1.00 17.07 175 GLY B CA 1
ATOM 6783 C C . GLY C 1 175 ? 120.673 127.805 128.876 1.00 17.07 175 GLY B C 1
ATOM 6784 O O . GLY C 1 175 ? 121.158 127.029 128.043 1.00 17.07 175 GLY B O 1
ATOM 6785 N N . LEU C 1 176 ? 120.424 127.432 130.129 1.00 17.58 176 LEU B N 1
ATOM 6786 C CA . LEU C 1 176 ? 120.728 126.082 130.582 1.00 17.58 176 LEU B CA 1
ATOM 6787 C C . LEU C 1 176 ? 119.926 125.023 129.840 1.00 17.58 176 LEU B C 1
ATOM 6788 O O . LEU C 1 176 ? 120.309 123.849 129.858 1.00 17.58 176 LEU B O 1
ATOM 6793 N N . SER C 1 177 ? 118.831 125.408 129.188 1.00 17.65 177 SER B N 1
ATOM 6794 C CA . SER C 1 177 ? 117.993 124.480 128.448 1.00 17.65 177 SER B CA 1
ATOM 6795 C C . SER C 1 177 ? 118.427 124.352 126.994 1.00 17.65 177 SER B C 1
ATOM 6796 O O . SER C 1 177 ? 118.350 123.257 126.428 1.00 17.65 177 SER B O 1
ATOM 6799 N N . ILE C 1 178 ? 118.885 125.442 126.368 1.00 17.26 178 ILE B N 1
ATOM 6800 C CA . ILE C 1 178 ? 119.506 125.302 125.054 1.00 17.26 178 ILE B CA 1
ATOM 6801 C C . ILE C 1 178 ? 120.854 124.595 125.161 1.00 17.26 178 ILE B C 1
ATOM 6802 O O . ILE C 1 178 ? 121.332 124.045 124.163 1.00 17.26 178 ILE B O 1
ATOM 6807 N N . MET C 1 179 ? 121.478 124.587 126.346 1.00 17.57 179 MET B N 1
ATOM 6808 C CA . MET C 1 179 ? 122.760 123.919 126.560 1.00 17.57 179 MET B CA 1
ATOM 6809 C C . MET C 1 179 ? 122.645 122.579 127.279 1.00 17.57 179 MET B C 1
ATOM 6810 O O . MET C 1 179 ? 123.675 121.963 127.564 1.00 17.57 179 MET B O 1
ATOM 6815 N N . LYS C 1 180 ? 121.434 122.114 127.580 1.00 18.37 180 LYS B N 1
ATOM 6816 C CA . LYS C 1 180 ? 121.218 120.783 128.151 1.00 18.37 180 LYS B CA 1
ATOM 6817 C C . LYS C 1 180 ? 121.852 120.665 129.537 1.00 18.37 180 LYS B C 1
ATOM 6818 O O . LYS C 1 180 ? 122.609 119.735 129.822 1.00 18.37 180 LYS B O 1
ATOM 6824 N N . ARG C 1 181 ? 121.518 121.613 130.410 1.00 18.43 181 ARG B N 1
ATOM 6825 C CA . ARG C 1 181 ? 122.069 121.710 131.760 1.00 18.43 181 ARG B CA 1
ATOM 6826 C C . ARG C 1 181 ? 120.956 121.794 132.795 1.00 18.43 181 ARG B C 1
ATOM 6827 O O . ARG C 1 181 ? 120.957 122.664 133.668 1.00 18.43 181 ARG B O 1
ATOM 6835 N N . MET C 1 182 ? 119.982 120.884 132.706 1.00 21.28 182 MET B N 1
ATOM 6836 C CA . MET C 1 182 ? 118.835 120.865 133.608 1.00 21.28 182 MET B CA 1
ATOM 6837 C C . MET C 1 182 ? 118.671 119.566 134.377 1.00 21.28 182 MET B C 1
ATOM 6838 O O . MET C 1 182 ? 118.200 119.603 135.512 1.00 21.28 182 MET B O 1
ATOM 6843 N N . THR C 1 183 ? 119.043 118.424 133.805 1.00 23.59 183 THR B N 1
ATOM 6844 C CA . THR C 1 183 ? 118.941 117.175 134.550 1.00 23.59 183 THR B CA 1
ATOM 6845 C C . THR C 1 183 ? 119.993 117.103 135.654 1.00 23.59 183 THR B C 1
ATOM 6846 O O . THR C 1 183 ? 119.693 116.702 136.790 1.00 23.59 183 THR B O 1
ATOM 6850 N N . ARG C 1 184 ? 121.231 117.491 135.335 1.00 23.79 184 ARG B N 1
ATOM 6851 C CA . ARG C 1 184 ? 122.294 117.529 136.335 1.00 23.79 184 ARG B CA 1
ATOM 6852 C C . ARG C 1 184 ? 121.911 118.435 137.497 1.00 23.79 184 ARG B C 1
ATOM 6853 O O . ARG C 1 184 ? 121.994 118.041 138.667 1.00 23.79 184 ARG B O 1
ATOM 6861 N N . ILE C 1 185 ? 121.481 119.659 137.192 1.00 23.30 185 ILE B N 1
ATOM 6862 C CA . ILE C 1 185 ? 121.142 120.592 138.251 1.00 23.30 185 ILE B CA 1
ATOM 6863 C C . ILE C 1 185 ? 119.850 120.189 138.950 1.00 23.30 185 ILE B C 1
ATOM 6864 O O . ILE C 1 185 ? 119.648 120.533 140.120 1.00 23.30 185 ILE B O 1
ATOM 6869 N N . ALA C 1 186 ? 118.980 119.436 138.277 1.00 24.27 186 ALA B N 1
ATOM 6870 C CA . ALA C 1 186 ? 117.812 118.887 138.954 1.00 24.27 186 ALA B CA 1
ATOM 6871 C C . ALA C 1 186 ? 118.228 117.894 140.026 1.00 24.27 186 ALA B C 1
ATOM 6872 O O . ALA C 1 186 ? 117.691 117.905 141.139 1.00 24.27 186 ALA B O 1
ATOM 6874 N N . GLN C 1 187 ? 119.186 117.026 139.710 1.00 25.41 187 GLN B N 1
ATOM 6875 C CA . GLN C 1 187 ? 119.719 116.128 140.732 1.00 25.41 187 GLN B CA 1
ATOM 6876 C C . GLN C 1 187 ? 120.404 116.917 141.844 1.00 25.41 187 GLN B C 1
ATOM 6877 O O . GLN C 1 187 ? 120.264 116.595 143.034 1.00 25.41 187 GLN B O 1
ATOM 6883 N N . THR C 1 188 ? 121.140 117.964 141.469 1.00 26.09 188 THR B N 1
ATOM 6884 C CA . THR C 1 188 ? 121.828 118.793 142.453 1.00 26.09 188 THR B CA 1
ATOM 6885 C C . THR C 1 188 ? 120.854 119.418 143.443 1.00 26.09 188 THR B C 1
ATOM 6886 O O . THR C 1 188 ? 121.139 119.483 144.642 1.00 26.09 188 THR B O 1
ATOM 6890 N N . ILE C 1 189 ? 119.712 119.908 142.961 1.00 27.29 189 ILE B N 1
ATOM 6891 C CA . ILE C 1 189 ? 118.760 120.540 143.871 1.00 27.29 189 ILE B CA 1
ATOM 6892 C C . ILE C 1 189 ? 117.935 119.491 144.615 1.00 27.29 189 ILE B C 1
ATOM 6893 O O . ILE C 1 189 ? 117.503 119.732 145.747 1.00 27.29 189 ILE B O 1
ATOM 6898 N N . ASN C 1 190 ? 117.708 118.317 144.017 1.00 29.93 190 ASN B N 1
ATOM 6899 C CA . ASN C 1 190 ? 117.052 117.241 144.753 1.00 29.93 190 ASN B CA 1
ATOM 6900 C C . ASN C 1 190 ? 117.932 116.708 145.875 1.00 29.93 190 ASN B C 1
ATOM 6901 O O . ASN C 1 190 ? 117.432 116.013 146.768 1.00 29.93 190 ASN B O 1
ATOM 6906 N N . ARG C 1 191 ? 119.245 116.971 145.811 1.00 34.91 191 ARG B N 1
ATOM 6907 C CA . ARG C 1 191 ? 120.150 116.633 146.913 1.00 34.91 191 ARG B CA 1
ATOM 6908 C C . ARG C 1 191 ? 119.596 117.076 148.265 1.00 34.91 191 ARG B C 1
ATOM 6909 O O . ARG C 1 191 ? 119.682 116.336 149.252 1.00 34.91 191 ARG B O 1
ATOM 6917 N N . PHE C 1 192 ? 119.017 118.277 148.327 1.00 36.18 192 PHE B N 1
ATOM 6918 C CA . PHE C 1 192 ? 118.517 118.797 149.595 1.00 36.18 192 PHE B CA 1
ATOM 6919 C C . PHE C 1 192 ? 117.126 118.273 149.915 1.00 36.18 192 PHE B C 1
ATOM 6920 O O . PHE C 1 192 ? 116.788 118.119 151.094 1.00 36.18 192 PHE B O 1
ATOM 6928 N N . GLY C 1 193 ? 116.318 117.999 148.891 1.00 34.45 193 GLY B N 1
ATOM 6929 C CA . GLY C 1 193 ? 114.933 117.601 149.073 1.00 34.45 193 GLY B CA 1
ATOM 6930 C C . GLY C 1 193 ? 113.942 118.656 148.622 1.00 34.45 193 GLY B C 1
ATOM 6931 O O . GLY C 1 193 ? 112.904 118.845 149.262 1.00 34.45 193 GLY B O 1
ATOM 6932 N N . TYR C 1 194 ? 114.265 119.373 147.549 1.00 30.81 194 TYR B N 1
ATOM 6933 C CA . TYR C 1 194 ? 113.379 120.331 146.903 1.00 30.81 194 TYR B CA 1
ATOM 6934 C C . TYR C 1 194 ? 113.035 119.807 145.510 1.00 30.81 194 TYR B C 1
ATOM 6935 O O . TYR C 1 194 ? 113.492 118.736 145.102 1.00 30.81 194 TYR B O 1
ATOM 6944 N N . THR C 1 195 ? 112.216 120.562 144.776 1.00 25.48 195 THR B N 1
ATOM 6945 C CA . THR C 1 195 ? 111.744 120.135 143.466 1.00 25.48 195 THR B CA 1
ATOM 6946 C C . THR C 1 195 ? 111.640 121.317 142.518 1.00 25.48 195 THR B C 1
ATOM 6947 O O . THR C 1 195 ? 111.491 122.468 142.935 1.00 25.48 195 THR B O 1
ATOM 6951 N N . ILE C 1 196 ? 111.708 121.000 141.228 1.00 22.24 196 ILE B N 1
ATOM 6952 C CA . ILE C 1 196 ? 111.543 121.966 140.152 1.00 22.24 196 ILE B CA 1
ATOM 6953 C C . ILE C 1 196 ? 110.476 121.428 139.203 1.00 22.24 196 ILE B C 1
ATOM 6954 O O . ILE C 1 196 ? 110.469 120.242 138.860 1.00 22.24 196 ILE B O 1
ATOM 6959 N N . ARG C 1 197 ? 109.581 122.311 138.770 1.00 24.21 197 ARG B N 1
ATOM 6960 C CA . ARG C 1 197 ? 108.270 121.932 138.257 1.00 24.21 197 ARG B CA 1
ATOM 6961 C C . ARG C 1 197 ? 108.079 122.551 136.872 1.00 24.21 197 ARG B C 1
ATOM 6962 O O . ARG C 1 197 ? 108.889 123.364 136.419 1.00 24.21 197 ARG B O 1
ATOM 6970 N N . GLY C 1 198 ? 106.996 122.160 136.202 1.00 23.87 198 GLY B N 1
ATOM 6971 C CA . GLY C 1 198 ? 106.699 122.604 134.856 1.00 23.87 198 GLY B CA 1
ATOM 6972 C C . GLY C 1 198 ? 106.216 124.035 134.760 1.00 23.87 198 GLY B C 1
ATOM 6973 O O . GLY C 1 198 ? 106.679 124.900 135.506 1.00 23.87 198 GLY B O 1
ATOM 6974 N N . ILE C 1 199 ? 105.264 124.288 133.864 1.00 28.80 199 ILE B N 1
ATOM 6975 C CA . ILE C 1 199 ? 105.144 125.591 133.220 1.00 28.80 199 ILE B CA 1
ATOM 6976 C C . ILE C 1 199 ? 103.712 126.115 133.194 1.00 28.80 199 ILE B C 1
ATOM 6977 O O . ILE C 1 199 ? 102.818 125.554 133.835 1.00 28.80 199 ILE B O 1
ATOM 6982 N N . TYR C 1 200 ? 103.518 127.240 132.492 1.00 30.26 200 TYR B N 1
ATOM 6983 C CA . TYR C 1 200 ? 102.201 127.709 132.074 1.00 30.26 200 TYR B CA 1
ATOM 6984 C C . TYR C 1 200 ? 101.342 126.567 131.543 1.00 30.26 200 TYR B C 1
ATOM 6985 O O . TYR C 1 200 ? 100.281 126.253 132.094 1.00 30.26 200 TYR B O 1
ATOM 6994 N N . GLY C 1 201 ? 101.806 125.942 130.461 1.00 37.25 201 GLY B N 1
ATOM 6995 C CA . GLY C 1 201 ? 101.063 124.912 129.761 1.00 37.25 201 GLY B CA 1
ATOM 6996 C C . GLY C 1 201 ? 101.650 123.518 129.867 1.00 37.25 201 GLY B C 1
ATOM 6997 O O . GLY C 1 201 ? 101.577 122.886 130.924 1.00 37.25 201 GLY B O 1
ATOM 6998 N N . GLU C 1 202 ? 102.239 123.030 128.778 1.00 35.29 202 GLU B N 1
ATOM 6999 C CA . GLU C 1 202 ? 102.579 121.618 128.673 1.00 35.29 202 GLU B CA 1
ATOM 7000 C C . GLU C 1 202 ? 103.863 121.293 129.425 1.00 35.29 202 GLU B C 1
ATOM 7001 O O . GLU C 1 202 ? 104.870 121.992 129.303 1.00 35.29 202 GLU B O 1
ATOM 7007 N N . GLY C 1 203 ? 103.841 120.190 130.166 1.00 34.99 203 GLY B N 1
ATOM 7008 C CA . GLY C 1 203 ? 105.012 119.752 130.900 1.00 34.99 203 GLY B CA 1
ATOM 7009 C C . GLY C 1 203 ? 105.972 118.920 130.073 1.00 34.99 203 GLY B C 1
ATOM 7010 O O . GLY C 1 203 ? 106.567 117.965 130.581 1.00 34.99 203 GLY B O 1
ATOM 7011 N N . SER C 1 204 ? 106.130 119.277 128.793 1.00 36.18 204 SER B N 1
ATOM 7012 C CA . SER C 1 204 ? 107.062 118.625 127.882 1.00 36.18 204 SER B CA 1
ATOM 7013 C C . SER C 1 204 ? 107.944 119.641 127.163 1.00 36.18 204 SER B C 1
ATOM 7014 O O . SER C 1 204 ? 108.588 119.296 126.168 1.00 36.18 204 SER B O 1
ATOM 7017 N N . GLN C 1 205 ? 107.982 120.885 127.636 1.00 25.10 205 GLN B N 1
ATOM 7018 C CA . GLN C 1 205 ? 108.813 121.909 127.022 1.00 25.10 205 GLN B CA 1
ATOM 7019 C C . GLN C 1 205 ? 110.267 121.664 127.401 1.00 25.10 205 GLN B C 1
ATOM 7020 O O . GLN C 1 205 ? 110.619 121.673 128.584 1.00 25.10 205 GLN B O 1
ATOM 7026 N N . VAL C 1 206 ? 111.106 121.448 126.393 1.00 25.85 206 VAL B N 1
ATOM 7027 C CA . VAL C 1 206 ? 112.513 121.113 126.605 1.00 25.85 206 VAL B CA 1
ATOM 7028 C C . VAL C 1 206 ? 113.373 122.369 126.649 1.00 25.85 206 VAL B C 1
ATOM 7029 O O . VAL C 1 206 ? 114.384 122.412 127.355 1.00 25.85 206 VAL B O 1
ATOM 7033 N N . TYR C 1 207 ? 112.977 123.408 125.909 1.00 19.63 207 TYR B N 1
ATOM 7034 C CA . TYR C 1 207 ? 113.740 124.645 125.791 1.00 19.63 207 TYR B CA 1
ATOM 7035 C C . TYR C 1 207 ? 113.359 125.678 126.845 1.00 19.63 207 TYR B C 1
ATOM 7036 O O . TYR C 1 207 ? 113.596 126.881 126.661 1.00 19.63 207 TYR B O 1
ATOM 7045 N N . GLY C 1 208 ? 112.796 125.236 127.961 1.00 20.48 208 GLY B N 1
ATOM 7046 C CA . GLY C 1 208 ? 112.499 126.129 129.057 1.00 20.48 208 GLY B CA 1
ATOM 7047 C C . GLY C 1 208 ? 111.296 127.011 128.832 1.00 20.48 208 GLY B C 1
ATOM 7048 O O . GLY C 1 208 ? 110.162 126.535 128.856 1.00 20.48 208 GLY B O 1
ATOM 7049 N N . HIS C 1 209 ? 111.560 128.312 128.681 1.00 17.25 209 HIS B N 1
ATOM 7050 C CA . HIS C 1 209 ? 110.616 129.429 128.601 1.00 17.25 209 HIS B CA 1
ATOM 7051 C C . HIS C 1 209 ? 110.008 129.784 129.954 1.00 17.25 209 HIS B C 1
ATOM 7052 O O . HIS C 1 209 ? 109.668 130.948 130.165 1.00 17.25 209 HIS B O 1
ATOM 7059 N N . THR C 1 210 ? 110.053 128.868 130.925 1.00 19.19 210 THR B N 1
ATOM 7060 C CA . THR C 1 210 ? 109.513 129.030 132.270 1.00 19.19 210 THR B CA 1
ATOM 7061 C C . THR C 1 210 ? 109.892 127.804 133.082 1.00 19.19 210 THR B C 1
ATOM 7062 O O . THR C 1 210 ? 110.045 126.713 132.528 1.00 19.19 210 THR B O 1
ATOM 7066 N N . TYR C 1 211 ? 109.993 127.960 134.394 1.00 18.15 211 TYR B N 1
ATOM 7067 C CA . TYR C 1 211 ? 110.149 126.835 135.298 1.00 18.15 211 TYR B CA 1
ATOM 7068 C C . TYR C 1 211 ? 109.611 127.277 136.645 1.00 18.15 211 TYR B C 1
ATOM 7069 O O . TYR C 1 211 ? 109.404 128.469 136.882 1.00 18.15 211 TYR B O 1
ATOM 7078 N N . GLN C 1 212 ? 109.374 126.307 137.523 1.00 19.73 212 GLN B N 1
ATOM 7079 C CA . GLN C 1 212 ? 108.819 126.600 138.835 1.00 19.73 212 GLN B CA 1
ATOM 7080 C C . GLN C 1 212 ? 109.462 125.719 139.891 1.00 19.73 212 GLN B C 1
ATOM 7081 O O . GLN C 1 212 ? 109.490 124.495 139.749 1.00 19.73 212 GLN B O 1
ATOM 7087 N N . VAL C 1 213 ? 109.954 126.353 140.953 1.00 20.98 213 VAL B N 1
ATOM 7088 C CA . VAL C 1 213 ? 110.650 125.687 142.048 1.00 20.98 213 VAL B CA 1
ATOM 7089 C C . VAL C 1 213 ? 109.773 125.782 143.285 1.00 20.98 213 VAL B C 1
ATOM 7090 O O . VAL C 1 213 ? 109.141 126.815 143.526 1.00 20.98 213 VAL B O 1
ATOM 7094 N N . SER C 1 214 ? 109.742 124.708 144.069 1.00 25.17 214 SER B N 1
ATOM 7095 C CA . SER C 1 214 ? 108.860 124.623 145.222 1.00 25.17 214 SER B CA 1
ATOM 7096 C C . SER C 1 214 ? 109.504 123.744 146.281 1.00 25.17 214 SER B C 1
ATOM 7097 O O . SER C 1 214 ? 110.469 123.024 146.017 1.00 25.17 214 SER B O 1
ATOM 7100 N N . ASN C 1 215 ? 108.950 123.807 147.489 1.00 28.99 215 ASN B N 1
ATOM 7101 C CA . ASN C 1 215 ? 109.402 122.960 148.582 1.00 28.99 215 ASN B CA 1
ATOM 7102 C C . ASN C 1 215 ? 108.685 121.615 148.554 1.00 28.99 215 ASN B C 1
ATOM 7103 O O . ASN C 1 215 ? 107.783 121.371 147.752 1.00 28.99 215 ASN B O 1
ATOM 7108 N N . GLN C 1 216 ? 109.103 120.750 149.442 1.00 32.36 216 GLN B N 1
ATOM 7109 C CA . GLN C 1 216 ? 108.694 119.356 149.500 1.00 32.36 216 GLN B CA 1
ATOM 7110 C C . GLN C 1 216 ? 108.196 118.946 150.874 1.00 32.36 216 GLN B C 1
ATOM 7111 O O . GLN C 1 216 ? 107.244 118.168 150.967 1.00 32.36 216 GLN B O 1
ATOM 7117 N N . LEU C 1 217 ? 108.805 119.464 151.940 1.00 38.77 217 LEU B N 1
ATOM 7118 C CA . LEU C 1 217 ? 108.503 119.082 153.318 1.00 38.77 217 LEU B CA 1
ATOM 7119 C C . LEU C 1 217 ? 108.206 120.344 154.118 1.00 38.77 217 LEU B C 1
ATOM 7120 O O . LEU C 1 217 ? 109.127 121.057 154.528 1.00 38.77 217 LEU B O 1
ATOM 7125 N N . THR C 1 218 ? 106.923 120.615 154.332 1.00 43.06 218 THR B N 1
ATOM 7126 C CA . THR C 1 218 ? 106.484 121.635 155.289 1.00 43.06 218 THR B CA 1
ATOM 7127 C C . THR C 1 218 ? 106.165 120.996 156.634 1.00 43.06 218 THR B C 1
ATOM 7128 O O . THR C 1 218 ? 105.141 121.272 157.259 1.00 43.06 218 THR B O 1
ATOM 7132 N N . LEU C 1 219 ? 107.072 120.132 157.083 1.00 47.05 219 LEU B N 1
ATOM 7133 C CA . LEU C 1 219 ? 106.841 119.240 158.212 1.00 47.05 219 LEU B CA 1
ATOM 7134 C C . LEU C 1 219 ? 107.991 119.366 159.196 1.00 47.05 219 LEU B C 1
ATOM 7135 O O . LEU C 1 219 ? 109.159 119.297 158.802 1.00 47.05 219 LEU B O 1
ATOM 7140 N N . GLY C 1 220 ? 107.659 119.541 160.470 1.00 48.33 220 GLY B N 1
ATOM 7141 C CA . GLY C 1 220 ? 108.668 119.553 161.508 1.00 48.33 220 GLY B CA 1
ATOM 7142 C C . GLY C 1 220 ? 109.667 120.679 161.410 1.00 48.33 220 GLY B C 1
ATOM 7143 O O . GLY C 1 220 ? 110.820 120.511 161.820 1.00 48.33 220 GLY B O 1
ATOM 7144 N N . LYS C 1 221 ? 109.257 121.828 160.880 1.00 44.69 221 LYS B N 1
ATOM 7145 C CA . LYS C 1 221 ? 110.142 122.970 160.718 1.00 44.69 221 LYS B CA 1
ATOM 7146 C C . LYS C 1 221 ? 109.336 124.240 160.924 1.00 44.69 221 LYS B C 1
ATOM 7147 O O . LYS C 1 221 ? 108.106 124.216 161.003 1.00 44.69 221 LYS B O 1
ATOM 7153 N N . SER C 1 222 ? 110.048 125.357 161.009 1.00 38.56 222 SER B N 1
ATOM 7154 C CA . SER C 1 222 ? 109.420 126.665 161.094 1.00 38.56 222 SER B CA 1
ATOM 7155 C C . SER C 1 222 ? 109.101 127.162 159.686 1.00 38.56 222 SER B C 1
ATOM 7156 O O . SER C 1 222 ? 109.186 126.421 158.703 1.00 38.56 222 SER B O 1
ATOM 7159 N N . GLU C 1 223 ? 108.724 128.435 159.580 1.00 38.98 223 GLU B N 1
ATOM 7160 C CA . GLU C 1 223 ? 108.361 129.053 158.308 1.00 38.98 223 GLU B CA 1
ATOM 7161 C C . GLU C 1 223 ? 109.550 129.772 157.674 1.00 38.98 223 GLU B C 1
ATOM 7162 O O . GLU C 1 223 ? 109.952 129.468 156.541 1.00 38.98 223 GLU B O 1
ATOM 7168 N N . LEU C 1 224 ? 110.121 130.728 158.410 1.00 36.13 224 LEU B N 1
ATOM 7169 C CA . LEU C 1 224 ? 111.190 131.562 157.877 1.00 36.13 224 LEU B CA 1
ATOM 7170 C C . LEU C 1 224 ? 112.392 130.732 157.457 1.00 36.13 224 LEU B C 1
ATOM 7171 O O . LEU C 1 224 ? 113.125 131.122 156.540 1.00 36.13 224 LEU B O 1
ATOM 7176 N N . GLU C 1 225 ? 112.601 129.586 158.104 1.00 36.23 225 GLU B N 1
ATOM 7177 C CA . GLU C 1 225 ? 113.661 128.675 157.694 1.00 36.23 225 GLU B CA 1
ATOM 7178 C C . GLU C 1 225 ? 113.491 128.258 156.238 1.00 36.23 225 GLU B C 1
ATOM 7179 O O . GLU C 1 225 ? 114.419 128.385 155.426 1.00 36.23 225 GLU B O 1
ATOM 7185 N N . ILE C 1 226 ? 112.304 127.759 155.892 1.00 34.86 226 ILE B N 1
ATOM 7186 C CA . ILE C 1 226 ? 112.056 127.308 154.527 1.00 34.86 226 ILE B CA 1
ATOM 7187 C C . ILE C 1 226 ? 112.099 128.485 153.564 1.00 34.86 226 ILE B C 1
ATOM 7188 O O . ILE C 1 226 ? 112.607 128.362 152.439 1.00 34.86 226 ILE B O 1
ATOM 7193 N N . ILE C 1 227 ? 111.558 129.637 153.984 1.00 33.14 227 ILE B N 1
ATOM 7194 C CA . ILE C 1 227 ? 111.619 130.853 153.167 1.00 33.14 227 ILE B CA 1
ATOM 7195 C C . ILE C 1 227 ? 113.063 131.143 152.757 1.00 33.14 227 ILE B C 1
ATOM 7196 O O . ILE C 1 227 ? 113.394 131.265 151.566 1.00 33.14 227 ILE B O 1
ATOM 7201 N N . GLU C 1 228 ? 113.952 131.213 153.747 1.00 31.44 228 GLU B N 1
ATOM 7202 C CA . GLU C 1 228 ? 115.333 131.597 153.483 1.00 31.44 228 GLU B CA 1
ATOM 7203 C C . GLU C 1 228 ? 116.064 130.535 152.672 1.00 31.44 228 GLU B C 1
ATOM 7204 O O . GLU C 1 228 ? 116.860 130.862 151.783 1.00 31.44 228 GLU B O 1
ATOM 7210 N N . THR C 1 229 ? 115.829 129.258 152.990 1.00 28.99 229 THR B N 1
ATOM 7211 C CA . THR C 1 229 ? 116.434 128.162 152.236 1.00 28.99 229 THR B CA 1
ATOM 7212 C C . THR C 1 229 ? 116.099 128.265 150.750 1.00 28.99 229 THR B C 1
ATOM 7213 O O . THR C 1 229 ? 116.983 128.193 149.875 1.00 28.99 229 THR B O 1
ATOM 7217 N N . LEU C 1 230 ? 114.799 128.385 150.429 1.00 25.71 230 LEU B N 1
ATOM 7218 C CA . LEU C 1 230 ? 114.323 128.473 149.022 1.00 25.71 230 LEU B CA 1
ATOM 7219 C C . LEU C 1 230 ? 114.981 129.695 148.387 1.00 25.71 230 LEU B C 1
ATOM 7220 O O . LEU C 1 230 ? 115.480 129.552 147.273 1.00 25.71 230 LEU B O 1
ATOM 7225 N N . THR C 1 231 ? 114.997 130.838 149.074 1.00 23.55 231 THR B N 1
ATOM 7226 C CA . THR C 1 231 ? 115.587 132.097 148.551 1.00 23.55 231 THR B CA 1
ATOM 7227 C C . THR C 1 231 ? 117.042 131.836 148.161 1.00 23.55 231 THR B C 1
ATOM 7228 O O . THR C 1 231 ? 117.404 132.213 147.044 1.00 23.55 231 THR B O 1
ATOM 7232 N N . GLU C 1 232 ? 117.826 131.186 149.020 1.00 23.71 232 GLU B N 1
ATOM 7233 C CA . GLU C 1 232 ? 119.271 130.918 148.779 1.00 23.71 232 GLU B CA 1
ATOM 7234 C C . GLU C 1 232 ? 119.437 129.920 147.634 1.00 23.71 232 GLU B C 1
ATOM 7235 O O . GLU C 1 232 ? 120.354 130.124 146.820 1.00 23.71 232 GLU B O 1
ATOM 7241 N N . VAL C 1 233 ? 118.585 128.898 147.562 1.00 22.99 233 VAL B N 1
ATOM 7242 C CA . VAL C 1 233 ? 118.648 127.832 146.516 1.00 22.99 233 VAL B CA 1
ATOM 7243 C C . VAL C 1 233 ? 118.284 128.458 145.162 1.00 22.99 233 VAL B C 1
ATOM 7244 O O . VAL C 1 233 ? 118.870 128.029 144.151 1.00 22.99 233 VAL B O 1
ATOM 7248 N N . VAL C 1 234 ? 117.396 129.454 145.139 1.00 20.46 234 VAL B N 1
ATOM 7249 C CA . VAL C 1 234 ? 116.932 130.142 143.893 1.00 20.46 234 VAL B CA 1
ATOM 7250 C C . VAL C 1 234 ? 117.910 131.280 143.567 1.00 20.46 234 VAL B C 1
ATOM 7251 O O . VAL C 1 234 ? 117.895 131.744 142.423 1.00 20.46 234 VAL B O 1
ATOM 7255 N N . ASN C 1 235 ? 118.737 131.724 144.517 1.00 20.25 235 ASN B N 1
ATOM 7256 C CA . ASN C 1 235 ? 119.789 132.749 144.262 1.00 20.25 235 ASN B CA 1
ATOM 7257 C C . ASN C 1 235 ? 121.002 132.043 143.656 1.00 20.25 235 ASN B C 1
ATOM 7258 O O . ASN C 1 235 ? 121.731 132.702 142.899 1.00 20.25 235 ASN B O 1
ATOM 7263 N N . GLN C 1 236 ? 121.213 130.765 143.974 1.00 19.35 236 GLN B N 1
ATOM 7264 C CA . GLN C 1 236 ? 122.325 129.957 143.405 1.00 19.35 236 GLN B CA 1
ATOM 7265 C C . GLN C 1 236 ? 122.098 129.796 141.900 1.00 19.35 236 GLN B C 1
ATOM 7266 O O . GLN C 1 236 ? 123.091 129.911 141.178 1.00 19.35 236 GLN B O 1
ATOM 7272 N N . ILE C 1 237 ? 120.864 129.533 141.450 1.00 17.66 237 ILE B N 1
ATOM 7273 C CA . ILE C 1 237 ? 120.547 129.243 140.051 1.00 17.66 237 ILE B CA 1
ATOM 7274 C C . ILE C 1 237 ? 120.563 130.512 139.198 1.00 17.66 237 ILE B C 1
ATOM 7275 O O . ILE C 1 237 ? 120.992 130.471 138.031 1.00 17.66 237 ILE B O 1
ATOM 7280 N N . ILE C 1 238 ? 120.076 131.642 139.729 1.00 18.07 238 ILE B N 1
ATOM 7281 C CA . ILE C 1 238 ? 119.978 132.897 138.928 1.00 18.07 238 ILE B CA 1
ATOM 7282 C C . ILE C 1 238 ? 121.413 133.251 138.549 1.00 18.07 238 ILE B C 1
ATOM 7283 O O . ILE C 1 238 ? 121.620 133.633 137.400 1.00 18.07 238 ILE B O 1
ATOM 7288 N N . HIS C 1 239 ? 122.370 133.056 139.454 1.00 19.79 239 HIS B N 1
ATOM 7289 C CA . HIS C 1 239 ? 123.808 133.318 139.183 1.00 19.79 239 HIS B CA 1
ATOM 7290 C C . HIS C 1 239 ? 124.302 132.365 138.090 1.00 19.79 239 HIS B C 1
ATOM 7291 O O . HIS C 1 239 ? 124.896 132.866 137.135 1.00 19.79 239 HIS B O 1
ATOM 7298 N N . GLU C 1 240 ? 124.049 131.059 138.205 1.00 18.49 240 GLU B N 1
ATOM 7299 C CA . GLU C 1 240 ? 124.449 130.043 137.188 1.00 18.49 240 GLU B CA 1
ATOM 7300 C C . GLU C 1 240 ? 123.891 130.447 135.817 1.00 18.49 240 GLU B C 1
ATOM 7301 O O . GLU C 1 240 ? 124.633 130.308 134.830 1.00 18.49 240 GLU B O 1
ATOM 7307 N N . GLU C 1 241 ? 122.649 130.929 135.750 1.00 16.64 241 GLU B N 1
ATOM 7308 C CA . GLU C 1 241 ? 121.977 131.335 134.485 1.00 16.64 241 GLU B CA 1
ATOM 7309 C C . GLU C 1 241 ? 122.609 132.633 133.980 1.00 16.64 241 GLU B C 1
ATOM 7310 O O . GLU C 1 241 ? 122.783 132.739 132.780 1.00 16.64 241 GLU B O 1
ATOM 7316 N N . LYS C 1 242 ? 122.948 133.576 134.857 1.00 18.34 242 LYS B N 1
ATOM 7317 C CA . LYS C 1 242 ? 123.528 134.893 134.467 1.00 18.34 242 LYS B CA 1
ATOM 7318 C C . LYS C 1 242 ? 124.983 134.714 134.018 1.00 18.34 242 LYS B C 1
ATOM 7319 O O . LYS C 1 242 ? 125.461 135.586 133.270 1.00 18.34 242 LYS B O 1
ATOM 7325 N N . GLN C 1 243 ? 125.661 133.644 134.448 1.00 18.99 243 GLN B N 1
ATOM 7326 C CA . GLN C 1 243 ? 127.089 133.379 134.108 1.00 18.99 243 GLN B CA 1
ATOM 7327 C C . GLN C 1 243 ? 127.194 132.853 132.674 1.00 18.99 243 GLN B C 1
ATOM 7328 O O . GLN C 1 243 ? 128.093 133.328 131.979 1.00 18.99 243 GLN B O 1
ATOM 7334 N N . ILE C 1 244 ? 126.356 131.887 132.274 1.00 16.84 244 ILE B N 1
ATOM 7335 C CA . ILE C 1 244 ? 126.353 131.332 130.919 1.00 16.84 244 ILE B CA 1
ATOM 7336 C C . ILE C 1 244 ? 125.881 132.364 129.898 1.00 16.84 244 ILE B C 1
ATOM 7337 O O . ILE C 1 244 ? 126.326 132.350 128.739 1.00 16.84 244 ILE B O 1
ATOM 7342 N N . ARG C 1 245 ? 124.984 133.271 130.294 1.00 14.98 245 ARG B N 1
ATOM 7343 C CA . ARG C 1 245 ? 124.568 134.329 129.378 1.00 14.98 245 ARG B CA 1
ATOM 7344 C C . ARG C 1 245 ? 125.746 135.211 128.982 1.00 14.98 245 ARG B C 1
ATOM 7345 O O . ARG C 1 245 ? 125.925 135.534 127.799 1.00 14.98 245 ARG B O 1
ATOM 7353 N N . GLN C 1 246 ? 126.559 135.621 129.959 1.00 18.12 246 GLN B N 1
ATOM 7354 C CA . GLN C 1 246 ? 127.720 136.443 129.623 1.00 18.12 246 GLN B CA 1
ATOM 7355 C C . GLN C 1 246 ? 128.685 135.684 128.724 1.00 18.12 246 GLN B C 1
ATOM 7356 O O . GLN C 1 246 ? 129.281 136.265 127.802 1.00 18.12 246 GLN B O 1
ATOM 7362 N N . LYS C 1 247 ? 128.859 134.385 128.988 1.00 18.63 247 LYS B N 1
ATOM 7363 C CA . LYS C 1 247 ? 129.703 133.553 128.138 1.00 18.63 247 LYS B CA 1
ATOM 7364 C C . LYS C 1 247 ? 129.253 133.622 126.686 1.00 18.63 247 LYS B C 1
ATOM 7365 O O . LYS C 1 247 ? 130.047 133.911 125.783 1.00 18.63 247 LYS B O 1
ATOM 7371 N N . LEU C 1 248 ? 127.969 133.354 126.446 1.00 16.70 248 LEU B N 1
ATOM 7372 C CA . LEU C 1 248 ? 127.476 133.355 125.073 1.00 16.70 248 LEU B CA 1
ATOM 7373 C C . LEU C 1 248 ? 127.568 134.733 124.443 1.00 16.70 248 LEU B C 1
ATOM 7374 O O . LEU C 1 248 ? 127.800 134.842 123.236 1.00 16.70 248 LEU B O 1
ATOM 7379 N N . ASP C 1 249 ? 127.397 135.794 125.227 1.00 16.45 249 ASP B N 1
ATOM 7380 C CA . ASP C 1 249 ? 127.449 137.123 124.633 1.00 16.45 249 ASP B CA 1
ATOM 7381 C C . ASP C 1 249 ? 128.855 137.470 124.168 1.00 16.45 249 ASP B C 1
ATOM 7382 O O . ASP C 1 249 ? 129.029 138.031 123.081 1.00 16.45 249 ASP B O 1
ATOM 7387 N N . THR C 1 250 ? 129.874 137.154 124.970 1.00 20.89 250 THR B N 1
ATOM 7388 C CA . THR C 1 250 ? 131.234 137.529 124.589 1.00 20.89 250 THR B CA 1
ATOM 7389 C C . THR C 1 250 ? 131.889 136.542 123.633 1.00 20.89 250 THR B C 1
ATOM 7390 O O . THR C 1 250 ? 132.836 136.917 122.935 1.00 20.89 250 THR B O 1
ATOM 7394 N N . TYR C 1 251 ? 131.410 135.302 123.576 1.00 18.12 251 TYR B N 1
ATOM 7395 C CA . TYR C 1 251 ? 132.096 134.228 122.869 1.00 18.12 251 TYR B CA 1
ATOM 7396 C C . TYR C 1 251 ? 131.671 134.107 121.409 1.00 18.12 251 TYR B C 1
ATOM 7397 O O . TYR C 1 251 ? 132.520 134.211 120.519 1.00 18.12 251 TYR B O 1
ATOM 7406 N N . ASN C 1 252 ? 130.378 133.894 121.136 1.00 16.67 252 ASN B N 1
ATOM 7407 C CA . ASN C 1 252 ? 129.896 133.734 119.766 1.00 16.67 252 ASN B CA 1
ATOM 7408 C C . ASN C 1 252 ? 129.245 134.993 119.214 1.00 16.67 252 ASN B C 1
ATOM 7409 O O . ASN C 1 252 ? 129.730 135.584 118.246 1.00 16.67 252 ASN B O 1
ATOM 7414 N N . GLN C 1 253 ? 128.123 135.372 119.816 1.00 14.85 253 GLN B N 1
ATOM 7415 C CA . GLN C 1 253 ? 127.349 136.579 119.536 1.00 14.85 253 GLN B CA 1
ATOM 7416 C C . GLN C 1 253 ? 126.592 136.574 118.207 1.00 14.85 253 GLN B C 1
ATOM 7417 O O . GLN C 1 253 ? 125.528 137.200 118.106 1.00 14.85 253 GLN B O 1
ATOM 7423 N N . LEU C 1 254 ? 126.993 135.739 117.250 1.00 17.98 254 LEU B N 1
ATOM 7424 C CA . LEU C 1 254 ? 126.438 135.829 115.907 1.00 17.98 254 LEU B CA 1
ATOM 7425 C C . LEU C 1 254 ? 125.365 134.783 115.665 1.00 17.98 254 LEU B C 1
ATOM 7426 O O . LEU C 1 254 ? 124.310 135.105 115.123 1.00 17.98 254 LEU B O 1
ATOM 7431 N N . GLU C 1 255 ? 125.614 133.536 116.059 1.00 16.75 255 GLU B N 1
ATOM 7432 C CA . GLU C 1 255 ? 124.541 132.552 116.093 1.00 16.75 255 GLU B CA 1
ATOM 7433 C C . GLU C 1 255 ? 123.394 133.049 116.958 1.00 16.75 255 GLU B C 1
ATOM 7434 O O . GLU C 1 255 ? 122.216 132.914 116.599 1.00 16.75 255 GLU B O 1
ATOM 7440 N N . THR C 1 256 ? 123.733 133.643 118.100 1.00 13.95 256 THR B N 1
ATOM 7441 C CA . THR C 1 256 ? 122.743 134.239 118.983 1.00 13.95 256 THR B CA 1
ATOM 7442 C C . THR C 1 256 ? 121.945 135.319 118.265 1.00 13.95 256 THR B C 1
ATOM 7443 O O . THR C 1 256 ? 120.704 135.288 118.252 1.00 13.95 256 THR B O 1
ATOM 7447 N N . GLN C 1 257 ? 122.642 136.290 117.666 1.00 14.46 257 GLN B N 1
ATOM 7448 C CA . GLN C 1 257 ? 121.945 137.394 117.019 1.00 14.46 257 GLN B CA 1
ATOM 7449 C C . GLN C 1 257 ? 121.081 136.898 115.866 1.00 14.46 257 GLN B C 1
ATOM 7450 O O . GLN C 1 257 ? 119.953 137.378 115.667 1.00 14.46 257 GLN B O 1
ATOM 7456 N N . ASP C 1 258 ? 121.564 135.881 115.156 1.00 18.61 258 ASP B N 1
ATOM 7457 C CA . ASP C 1 258 ? 120.836 135.300 114.037 1.00 18.61 258 ASP B CA 1
ATOM 7458 C C . ASP C 1 258 ? 119.532 134.669 114.499 1.00 18.61 258 ASP B C 1
ATOM 7459 O O . ASP C 1 258 ? 118.457 135.013 113.998 1.00 18.61 258 ASP B O 1
ATOM 7464 N N . ARG C 1 259 ? 119.618 133.714 115.434 1.00 14.40 259 ARG B N 1
ATOM 7465 C CA . ARG C 1 259 ? 118.423 133.047 115.952 1.00 14.40 259 ARG B CA 1
ATOM 7466 C C . ARG C 1 259 ? 117.401 134.050 116.463 1.00 14.40 259 ARG B C 1
ATOM 7467 O O . ARG C 1 259 ? 116.212 133.975 116.125 1.00 14.40 259 ARG B O 1
ATOM 7475 N N . VAL C 1 260 ? 117.852 134.987 117.296 1.00 14.63 260 VAL B N 1
ATOM 7476 C CA . VAL C 1 260 ? 116.963 135.982 117.888 1.00 14.63 260 VAL B CA 1
ATOM 7477 C C . VAL C 1 260 ? 116.208 136.753 116.809 1.00 14.63 260 VAL B C 1
ATOM 7478 O O . VAL C 1 260 ? 114.969 136.822 116.814 1.00 14.63 260 VAL B O 1
ATOM 7482 N N . PHE C 1 261 ? 116.941 137.353 115.867 1.00 33.99 261 PHE B N 1
ATOM 7483 C CA . PHE C 1 261 ? 116.279 138.224 114.905 1.00 33.99 261 PHE B CA 1
ATOM 7484 C C . PHE C 1 261 ? 115.425 137.433 113.928 1.00 33.99 261 PHE B C 1
ATOM 7485 O O . PHE C 1 261 ? 114.374 137.912 113.484 1.00 33.99 261 PHE B O 1
ATOM 7493 N N . ARG C 1 262 ? 115.837 136.212 113.610 1.00 15.43 262 ARG B N 1
ATOM 7494 C CA . ARG C 1 262 ? 115.059 135.367 112.716 1.00 15.43 262 ARG B CA 1
ATOM 7495 C C . ARG C 1 262 ? 113.721 134.999 113.338 1.00 15.43 262 ARG B C 1
ATOM 7496 O O . ARG C 1 262 ? 112.680 135.038 112.669 1.00 15.43 262 ARG B O 1
ATOM 7504 N N . SER C 1 263 ? 113.727 134.646 114.624 1.00 12.01 263 SER B N 1
ATOM 7505 C CA . SER C 1 263 ? 112.480 134.336 115.310 1.00 12.01 263 SER B CA 1
ATOM 7506 C C . SER C 1 263 ? 111.583 135.558 115.429 1.00 12.01 263 SER B C 1
ATOM 7507 O O . SER C 1 263 ? 110.365 135.455 115.246 1.00 12.01 263 SER B O 1
ATOM 7510 N N . LEU C 1 264 ? 112.155 136.720 115.750 1.00 10.38 264 LEU B N 1
ATOM 7511 C CA . LEU C 1 264 ? 111.360 137.944 115.732 1.00 10.38 264 LEU B CA 1
ATOM 7512 C C . LEU C 1 264 ? 110.725 138.182 114.370 1.00 10.38 264 LEU B C 1
ATOM 7513 O O . LEU C 1 264 ? 109.611 138.709 114.283 1.00 10.38 264 LEU B O 1
ATOM 7518 N N . GLY C 1 265 ? 111.428 137.845 113.296 1.00 11.77 265 GLY B N 1
ATOM 7519 C CA . GLY C 1 265 ? 110.895 138.099 111.975 1.00 11.77 265 GLY B CA 1
ATOM 7520 C C . GLY C 1 265 ? 109.788 137.141 111.605 1.00 11.77 265 GLY B C 1
ATOM 7521 O O . GLY C 1 265 ? 108.830 137.523 110.934 1.00 11.77 265 GLY B O 1
ATOM 7522 N N . ILE C 1 266 ? 109.919 135.884 112.020 1.00 10.45 266 ILE B N 1
ATOM 7523 C CA . ILE C 1 266 ? 108.833 134.928 111.816 1.00 10.45 266 ILE B CA 1
ATOM 7524 C C . ILE C 1 266 ? 107.606 135.334 112.614 1.00 10.45 266 ILE B C 1
ATOM 7525 O O . ILE C 1 266 ? 106.473 135.128 112.173 1.00 10.45 266 ILE B O 1
ATOM 7530 N N . LEU C 1 267 ? 107.810 135.865 113.820 1.00 12.97 267 LEU B N 1
ATOM 7531 C CA . LEU C 1 267 ? 106.703 136.062 114.752 1.00 12.97 267 LEU B CA 1
ATOM 7532 C C . LEU C 1 267 ? 105.653 136.995 114.170 1.00 12.97 267 LEU B C 1
ATOM 7533 O O . LEU C 1 267 ? 104.514 136.591 113.920 1.00 12.97 267 LEU B O 1
ATOM 7538 N N . GLN C 1 268 ? 106.016 138.249 113.949 1.00 9.84 268 GLN B N 1
ATOM 7539 C CA . GLN C 1 268 ? 105.195 139.085 113.095 1.00 9.84 268 GLN B CA 1
ATOM 7540 C C . GLN C 1 268 ? 105.271 138.559 111.669 1.00 9.84 268 GLN B C 1
ATOM 7541 O O . GLN C 1 268 ? 106.253 137.936 111.269 1.00 9.84 268 GLN B O 1
ATOM 7547 N N . ASN C 1 269 ? 104.199 138.780 110.913 1.00 11.72 269 ASN B N 1
ATOM 7548 C CA . ASN C 1 269 ? 104.096 138.335 109.527 1.00 11.72 269 ASN B CA 1
ATOM 7549 C C . ASN C 1 269 ? 104.161 136.810 109.405 1.00 11.72 269 ASN B C 1
ATOM 7550 O O . ASN C 1 269 ? 105.064 136.258 108.775 1.00 11.72 269 ASN B O 1
ATOM 7555 N N . CYS C 1 270 ? 103.201 136.128 110.039 1.00 12.57 270 CYS B N 1
ATOM 7556 C CA . CYS C 1 270 ? 103.017 134.693 109.819 1.00 12.57 270 CYS B CA 1
ATOM 7557 C C . CYS C 1 270 ? 101.593 134.289 109.455 1.00 12.57 270 CYS B C 1
ATOM 7558 O O . CYS C 1 270 ? 101.394 133.451 108.570 1.00 12.57 270 CYS B O 1
ATOM 7561 N N . ARG C 1 271 ? 100.609 134.839 110.169 1.00 12.54 271 ARG B N 1
ATOM 7562 C CA . ARG C 1 271 ? 99.181 134.620 109.927 1.00 12.54 271 ARG B CA 1
ATOM 7563 C C . ARG C 1 271 ? 98.659 133.217 110.237 1.00 12.54 271 ARG B C 1
ATOM 7564 O O . ARG C 1 271 ? 97.455 132.986 110.100 1.00 12.54 271 ARG B O 1
ATOM 7572 N N . MET C 1 272 ? 99.517 132.269 110.609 1.00 16.18 272 MET B N 1
ATOM 7573 C CA . MET C 1 272 ? 99.077 130.890 110.819 1.00 16.18 272 MET B CA 1
ATOM 7574 C C . MET C 1 272 ? 99.833 130.186 111.952 1.00 16.18 272 MET B C 1
ATOM 7575 O O . MET C 1 272 ? 100.268 129.042 111.813 1.00 16.18 272 MET B O 1
ATOM 7580 N N . ILE C 1 273 ? 99.990 130.840 113.104 1.00 14.23 273 ILE B N 1
ATOM 7581 C CA . ILE C 1 273 ? 100.911 130.370 114.137 1.00 14.23 273 ILE B CA 1
ATOM 7582 C C . ILE C 1 273 ? 100.174 129.465 115.114 1.00 14.23 273 ILE B C 1
ATOM 7583 O O . ILE C 1 273 ? 99.111 129.826 115.628 1.00 14.23 273 ILE B O 1
ATOM 7588 N N . THR C 1 274 ? 100.752 128.296 115.386 1.00 14.76 274 THR B N 1
ATOM 7589 C CA . THR C 1 274 ? 100.256 127.399 116.424 1.00 14.76 274 THR B CA 1
ATOM 7590 C C . THR C 1 274 ? 100.858 127.791 117.778 1.00 14.76 274 THR B C 1
ATOM 7591 O O . THR C 1 274 ? 101.404 128.882 117.948 1.00 14.76 274 THR B O 1
ATOM 7595 N N . MET C 1 275 ? 100.745 126.914 118.777 1.00 17.85 275 MET B N 1
ATOM 7596 C CA . MET C 1 275 ? 101.068 127.289 120.154 1.00 17.85 275 MET B CA 1
ATOM 7597 C C . MET C 1 275 ? 102.562 127.183 120.446 1.00 17.85 275 MET B C 1
ATOM 7598 O O . MET C 1 275 ? 103.199 128.165 120.859 1.00 17.85 275 MET B O 1
ATOM 7603 N N . GLU C 1 276 ? 103.109 125.975 120.274 1.00 17.09 276 GLU B N 1
ATOM 7604 C CA . GLU C 1 276 ? 104.505 125.682 120.591 1.00 17.09 276 GLU B CA 1
ATOM 7605 C C . GLU C 1 276 ? 105.448 126.712 119.985 1.00 17.09 276 GLU B C 1
ATOM 7606 O O . GLU C 1 276 ? 106.340 127.244 120.663 1.00 17.09 276 GLU B O 1
ATOM 7612 N N . GLU C 1 277 ? 105.258 126.995 118.700 1.00 11.22 277 GLU B N 1
ATOM 7613 C CA . GLU C 1 277 ? 106.142 127.906 117.997 1.00 11.22 277 GLU B CA 1
ATOM 7614 C C . GLU C 1 277 ? 106.078 129.303 118.584 1.00 11.22 277 GLU B C 1
ATOM 7615 O O . GLU C 1 277 ? 107.111 129.955 118.754 1.00 11.22 277 GLU B O 1
ATOM 7621 N N . ALA C 1 278 ? 104.878 129.786 118.897 1.00 12.81 278 ALA B N 1
ATOM 7622 C CA . ALA C 1 278 ? 104.765 131.137 119.427 1.00 12.81 278 ALA B CA 1
ATOM 7623 C C . ALA C 1 278 ? 105.438 131.244 120.787 1.00 12.81 278 ALA B C 1
ATOM 7624 O O . ALA C 1 278 ? 106.120 132.235 121.077 1.00 12.81 278 ALA B O 1
ATOM 7626 N N . SER C 1 279 ? 105.304 130.208 121.610 1.00 12.53 279 SER B N 1
ATOM 7627 C CA . SER C 1 279 ? 105.974 130.205 122.906 1.00 12.53 279 SER B CA 1
ATOM 7628 C C . SER C 1 279 ? 107.489 130.270 122.746 1.00 12.53 279 SER B C 1
ATOM 7629 O O . SER C 1 279 ? 108.160 131.136 123.328 1.00 12.53 279 SER B O 1
ATOM 7632 N N . TYR C 1 280 ? 108.041 129.313 121.997 1.00 11.44 280 TYR B N 1
ATOM 7633 C CA . TYR C 1 280 ? 109.474 129.253 121.719 1.00 11.44 280 TYR B CA 1
ATOM 7634 C C . TYR C 1 280 ? 110.014 130.582 121.195 1.00 11.44 280 TYR B C 1
ATOM 7635 O O . TYR C 1 280 ? 111.003 131.122 121.713 1.00 11.44 280 TYR B O 1
ATOM 7644 N N . ARG C 1 281 ? 109.368 131.121 120.164 1.00 7.20 281 ARG B N 1
ATOM 7645 C CA . ARG C 1 281 ? 109.800 132.378 119.571 1.00 7.20 281 ARG B CA 1
ATOM 7646 C C . ARG C 1 281 ? 109.746 133.521 120.578 1.00 7.20 281 ARG B C 1
ATOM 7647 O O . ARG C 1 281 ? 110.608 134.414 120.564 1.00 7.20 281 ARG B O 1
ATOM 7655 N N . LEU C 1 282 ? 108.766 133.496 121.486 1.00 10.69 282 LEU B N 1
ATOM 7656 C CA . LEU C 1 282 ? 108.668 134.557 122.483 1.00 10.69 282 LEU B CA 1
ATOM 7657 C C . LEU C 1 282 ? 109.813 134.485 123.480 1.00 10.69 282 LEU B C 1
ATOM 7658 O O . LEU C 1 282 ? 110.393 135.515 123.854 1.00 10.69 282 LEU B O 1
ATOM 7663 N N . SER C 1 283 ? 110.150 133.273 123.919 1.00 8.95 283 SER B N 1
ATOM 7664 C CA . SER C 1 283 ? 111.283 133.109 124.822 1.00 8.95 283 SER B CA 1
ATOM 7665 C C . SER C 1 283 ? 112.561 133.619 124.179 1.00 8.95 283 SER B C 1
ATOM 7666 O O . SER C 1 283 ? 113.369 134.304 124.821 1.00 8.95 283 SER B O 1
ATOM 7669 N N . GLU C 1 284 ? 112.753 133.307 122.898 1.00 8.78 284 GLU B N 1
ATOM 7670 C CA . GLU C 1 284 ? 113.978 133.713 122.221 1.00 8.78 284 GLU B CA 1
ATOM 7671 C C . GLU C 1 284 ? 114.077 135.227 122.081 1.00 8.78 284 GLU B C 1
ATOM 7672 O O . GLU C 1 284 ? 115.131 135.816 122.355 1.00 8.78 284 GLU B O 1
ATOM 7678 N N . VAL C 1 285 ? 113.003 135.883 121.640 1.00 11.12 285 VAL B N 1
ATOM 7679 C CA . VAL C 1 285 ? 113.065 137.340 121.553 1.00 11.12 285 VAL B CA 1
ATOM 7680 C C . VAL C 1 285 ? 113.252 137.978 122.928 1.00 11.12 285 VAL B C 1
ATOM 7681 O O . VAL C 1 285 ? 113.899 139.031 123.045 1.00 11.12 285 VAL B O 1
ATOM 7685 N N . LYS C 1 286 ? 112.728 137.368 123.993 1.00 14.91 286 LYS B N 1
ATOM 7686 C CA . LYS C 1 286 ? 112.969 137.962 125.304 1.00 14.91 286 LYS B CA 1
ATOM 7687 C C . LYS C 1 286 ? 114.430 137.833 125.703 1.00 14.91 286 LYS B C 1
ATOM 7688 O O . LYS C 1 286 ? 115.001 138.762 126.283 1.00 14.91 286 LYS B O 1
ATOM 7694 N N . LEU C 1 287 ? 115.029 136.669 125.455 1.00 11.50 287 LEU B N 1
ATOM 7695 C CA . LEU C 1 287 ? 116.461 136.507 125.678 1.00 11.50 287 LEU B CA 1
ATOM 7696 C C . LEU C 1 287 ? 117.243 137.575 124.940 1.00 11.50 287 LEU B C 1
ATOM 7697 O O . LEU C 1 287 ? 118.190 138.163 125.480 1.00 11.50 287 LEU B O 1
ATOM 7702 N N . GLY C 1 288 ? 116.847 137.841 123.703 1.00 11.52 288 GLY B N 1
ATOM 7703 C CA . GLY C 1 288 ? 117.489 138.891 122.942 1.00 11.52 288 GLY B CA 1
ATOM 7704 C C . GLY C 1 288 ? 117.391 140.244 123.612 1.00 11.52 288 GLY B C 1
ATOM 7705 O O . GLY C 1 288 ? 118.365 140.995 123.655 1.00 11.52 288 GLY B O 1
ATOM 7706 N N . ILE C 1 289 ? 116.185 140.579 124.086 1.00 13.13 289 ILE B N 1
ATOM 7707 C CA . ILE C 1 289 ? 115.936 141.902 124.738 1.00 13.13 289 ILE B CA 1
ATOM 7708 C C . ILE C 1 289 ? 116.883 142.041 125.935 1.00 13.13 289 ILE B C 1
ATOM 7709 O O . ILE C 1 289 ? 117.376 143.162 126.180 1.00 13.13 289 ILE B O 1
ATOM 7714 N N . ASP C 1 290 ? 117.172 140.928 126.616 1.00 12.59 290 ASP B N 1
ATOM 7715 C CA . ASP C 1 290 ? 118.084 140.960 127.790 1.00 12.59 290 ASP B CA 1
ATOM 7716 C C . ASP C 1 290 ? 119.516 141.229 127.313 1.00 12.59 290 ASP B C 1
ATOM 7717 O O . ASP C 1 290 ? 120.291 141.814 128.093 1.00 12.59 290 ASP B O 1
ATOM 7722 N N . LEU C 1 291 ? 119.849 140.837 126.078 1.00 11.46 291 LEU B N 1
ATOM 7723 C CA . LEU C 1 291 ? 121.190 141.143 125.506 1.00 11.46 291 LEU B CA 1
ATOM 7724 C C . LEU C 1 291 ? 121.120 142.486 124.772 1.00 11.46 291 LEU B C 1
ATOM 7725 O O . LEU C 1 291 ? 122.058 142.761 123.998 1.00 11.46 291 LEU B O 1
ATOM 7730 N N . ASN C 1 292 ? 120.051 143.264 124.996 1.00 14.73 292 ASN B N 1
ATOM 7731 C CA . ASN C 1 292 ? 119.888 144.620 124.393 1.00 14.73 292 ASN B CA 1
ATOM 7732 C C . ASN C 1 292 ? 119.942 144.561 122.861 1.00 14.73 292 ASN B C 1
ATOM 7733 O O . ASN C 1 292 ? 120.986 144.939 122.293 1.00 14.73 292 ASN B O 1
ATOM 7738 N N . TYR C 1 293 ? 118.839 144.154 122.222 1.00 14.41 293 TYR B N 1
ATOM 7739 C CA . TYR C 1 293 ? 118.787 144.077 120.739 1.00 14.41 293 TYR B CA 1
ATOM 7740 C C . TYR C 1 293 ? 117.585 144.869 120.208 1.00 14.41 293 TYR B C 1
ATOM 7741 O O . TYR C 1 293 ? 117.721 145.470 119.124 1.00 14.41 293 TYR B O 1
ATOM 7750 N N . ILE C 1 294 ? 116.423 144.751 120.845 1.00 14.53 294 ILE B N 1
ATOM 7751 C CA . ILE C 1 294 ? 115.213 145.395 120.256 1.00 14.53 294 ILE B CA 1
ATOM 7752 C C . ILE C 1 294 ? 114.588 146.345 121.280 1.00 14.53 294 ILE B C 1
ATOM 7753 O O . ILE C 1 294 ? 115.019 146.312 122.446 1.00 14.53 294 ILE B O 1
ATOM 7758 N N . GLU C 1 295 ? 113.629 147.170 120.851 1.00 18.07 295 GLU B N 1
ATOM 7759 C CA . GLU C 1 295 ? 112.971 148.151 121.755 1.00 18.07 295 GLU B CA 1
ATOM 7760 C C . GLU C 1 295 ? 111.537 147.697 122.054 1.00 18.07 295 GLU B C 1
ATOM 7761 O O . GLU C 1 295 ? 111.348 147.061 123.112 1.00 18.07 295 GLU B O 1
ATOM 7767 N N . LEU C 1 296 ? 110.583 147.976 121.152 1.00 19.06 296 LEU B N 1
ATOM 7768 C CA . LEU C 1 296 ? 109.139 147.630 121.335 1.00 19.06 296 LEU B CA 1
ATOM 7769 C C . LEU C 1 296 ? 108.687 147.787 122.792 1.00 19.06 296 LEU B C 1
ATOM 7770 O O . LEU C 1 296 ? 108.974 148.844 123.393 1.00 19.06 296 LEU B O 1
ATOM 7775 N N . GLN C 1 297 ? 107.928 146.811 123.305 1.00 28.81 297 GLN B N 1
ATOM 7776 C CA . GLN C 1 297 ? 107.489 146.819 124.728 1.00 28.81 297 GLN B CA 1
ATOM 7777 C C . GLN C 1 297 ? 108.002 145.519 125.350 1.00 28.81 297 GLN B C 1
ATOM 7778 O O . GLN C 1 297 ? 108.411 144.636 124.575 1.00 28.81 297 GLN B O 1
ATOM 7784 N N . ASN C 1 298 ? 107.988 145.400 126.681 1.00 29.72 298 ASN B N 1
ATOM 7785 C CA . ASN C 1 298 ? 108.588 144.190 127.308 1.00 29.72 298 ASN B CA 1
ATOM 7786 C C . ASN C 1 298 ? 107.786 143.752 128.540 1.00 29.72 298 ASN B C 1
ATOM 7787 O O . ASN C 1 298 ? 107.876 142.567 128.904 1.00 29.72 298 ASN B O 1
ATOM 7792 N N . PHE C 1 299 ? 107.024 144.658 129.156 1.00 41.13 299 PHE B N 1
ATOM 7793 C CA . PHE C 1 299 ? 106.161 144.232 130.289 1.00 41.13 299 PHE B CA 1
ATOM 7794 C C . PHE C 1 299 ? 105.074 143.304 129.733 1.00 41.13 299 PHE B C 1
ATOM 7795 O O . PHE C 1 299 ? 104.654 142.370 130.447 1.00 41.13 299 PHE B O 1
ATOM 7803 N N . LYS C 1 300 ? 104.658 143.539 128.486 1.00 27.68 300 LYS B N 1
ATOM 7804 C CA . LYS C 1 300 ? 103.556 142.749 127.880 1.00 27.68 300 LYS B CA 1
ATOM 7805 C C . LYS C 1 300 ? 103.943 141.271 127.768 1.00 27.68 300 LYS B C 1
ATOM 7806 O O . LYS C 1 300 ? 103.033 140.467 127.525 1.00 27.68 300 LYS B O 1
ATOM 7812 N N . PHE C 1 301 ? 105.223 140.923 127.937 1.00 23.00 301 PHE B N 1
ATOM 7813 C CA . PHE C 1 301 ? 105.620 139.509 127.725 1.00 23.00 301 PHE B CA 1
ATOM 7814 C C . PHE C 1 301 ? 104.758 138.623 128.622 1.00 23.00 301 PHE B C 1
ATOM 7815 O O . PHE C 1 301 ? 104.314 137.576 128.145 1.00 23.00 301 PHE B O 1
ATOM 7823 N N . ASN C 1 302 ? 104.472 139.078 129.843 1.00 34.76 302 ASN B N 1
ATOM 7824 C CA . ASN C 1 302 ? 103.689 138.279 130.832 1.00 34.76 302 ASN B CA 1
ATOM 7825 C C . ASN C 1 302 ? 102.276 138.058 130.280 1.00 34.76 302 ASN B C 1
ATOM 7826 O O . ASN C 1 302 ? 101.832 136.887 130.247 1.00 34.76 302 ASN B O 1
ATOM 7831 N N . GLU C 1 303 ? 101.617 139.121 129.813 1.00 35.50 303 GLU B N 1
ATOM 7832 C CA . GLU C 1 303 ? 100.229 139.055 129.282 1.00 35.50 303 GLU B CA 1
ATOM 7833 C C . GLU C 1 303 ? 100.205 138.233 127.990 1.00 35.50 303 GLU B C 1
ATOM 7834 O O . GLU C 1 303 ? 99.300 137.414 127.851 1.00 35.50 303 GLU B O 1
ATOM 7840 N N . LEU C 1 304 ? 101.155 138.447 127.075 1.00 25.18 304 LEU B N 1
ATOM 7841 C CA . LEU C 1 304 ? 101.188 137.752 125.756 1.00 25.18 304 LEU B CA 1
ATOM 7842 C C . LEU C 1 304 ? 101.276 136.244 125.968 1.00 25.18 304 LEU B C 1
ATOM 7843 O O . LEU C 1 304 ? 100.618 135.523 125.206 1.00 25.18 304 LEU B O 1
ATOM 7848 N N . MET C 1 305 ? 102.046 135.785 126.954 1.00 24.30 305 MET B N 1
ATOM 7849 C CA . MET C 1 305 ? 102.280 134.333 127.176 1.00 24.30 305 MET B CA 1
ATOM 7850 C C . MET C 1 305 ? 101.008 133.663 127.701 1.00 24.30 305 MET B C 1
ATOM 7851 O O . MET C 1 305 ? 100.871 132.454 127.440 1.00 24.30 305 MET B O 1
ATOM 7856 N N . VAL C 1 306 ? 100.124 134.398 128.392 1.00 30.67 306 VAL B N 1
ATOM 7857 C CA . VAL C 1 306 ? 98.856 133.848 128.974 1.00 30.67 306 VAL B CA 1
ATOM 7858 C C . VAL C 1 306 ? 97.670 134.099 128.031 1.00 30.67 306 VAL B C 1
ATOM 7859 O O . VAL C 1 306 ? 96.671 133.377 128.182 1.00 30.67 306 VAL B O 1
ATOM 7863 N N . ALA C 1 307 ? 97.759 135.050 127.095 1.00 27.52 307 ALA B N 1
ATOM 7864 C CA . ALA C 1 307 ? 96.649 135.436 126.185 1.00 27.52 307 ALA B CA 1
ATOM 7865 C C . ALA C 1 307 ? 96.543 134.491 124.986 1.00 27.52 307 ALA B C 1
ATOM 7866 O O . ALA C 1 307 ? 95.403 134.233 124.561 1.00 27.52 307 ALA B O 1
ATOM 7868 N N . ILE C 1 308 ? 97.664 133.981 124.471 1.00 19.39 308 ILE B N 1
ATOM 7869 C CA . ILE C 1 308 ? 97.677 133.101 123.260 1.00 19.39 308 ILE B CA 1
ATOM 7870 C C . ILE C 1 308 ? 97.050 131.739 123.603 1.00 19.39 308 ILE B C 1
ATOM 7871 O O . ILE C 1 308 ? 96.780 130.984 122.652 1.00 19.39 308 ILE B O 1
ATOM 7876 N N . GLN C 1 309 ? 96.828 131.422 124.884 1.00 25.25 309 GLN B N 1
ATOM 7877 C CA . GLN C 1 309 ? 96.159 130.161 125.327 1.00 25.25 309 GLN B CA 1
ATOM 7878 C C . GLN C 1 309 ? 94.893 129.883 124.512 1.00 25.25 309 GLN B C 1
ATOM 7879 O O . GLN C 1 309 ? 94.150 130.851 124.242 1.00 25.25 309 GLN B O 1
ATOM 7885 N N . SER C 1 310 ? 94.612 128.613 124.195 1.00 32.26 310 SER B N 1
ATOM 7886 C CA . SER C 1 310 ? 93.414 128.192 123.414 1.00 32.26 310 SER B CA 1
ATOM 7887 C C . SER C 1 310 ? 92.098 128.715 124.008 1.00 32.26 310 SER B C 1
ATOM 7888 O O . SER C 1 310 ? 91.413 129.393 123.260 1.00 32.26 310 SER B O 1
ATOM 7891 N N . PRO C 1 311 ? 91.692 128.467 125.280 1.00 35.00 311 PRO B N 1
ATOM 7892 C CA . PRO C 1 311 ? 90.358 128.867 125.785 1.00 35.00 311 PRO B CA 1
ATOM 7893 C C . PRO C 1 311 ? 89.883 130.302 125.516 1.00 35.00 311 PRO B C 1
ATOM 7894 O O . PRO C 1 311 ? 88.690 130.473 125.369 1.00 35.00 311 PRO B O 1
ATOM 7898 N N . PHE C 1 312 ? 90.786 131.283 125.450 1.00 35.54 312 PHE B N 1
ATOM 7899 C CA . PHE C 1 312 ? 90.436 132.716 125.239 1.00 35.54 312 PHE B CA 1
ATOM 7900 C C . PHE C 1 312 ? 89.958 132.943 123.799 1.00 35.54 312 PHE B C 1
ATOM 7901 O O . PHE C 1 312 ? 89.334 133.999 123.588 1.00 35.54 312 PHE B O 1
ATOM 7909 N N . LEU C 1 313 ? 90.245 132.029 122.860 1.00 33.57 313 LEU B N 1
ATOM 7910 C CA . LEU C 1 313 ? 89.851 132.125 121.420 1.00 33.57 313 LEU B CA 1
ATOM 7911 C C . LEU C 1 313 ? 89.027 130.908 120.965 1.00 33.57 313 LEU B C 1
ATOM 7912 O O . LEU C 1 313 ? 88.003 131.138 120.301 1.00 33.57 313 LEU B O 1
ATOM 7917 N N . LEU C 1 314 ? 89.445 129.673 121.267 1.00 38.49 314 LEU B N 1
ATOM 7918 C CA . LEU C 1 314 ? 88.810 128.405 120.792 1.00 38.49 314 LEU B CA 1
ATOM 7919 C C . LEU C 1 314 ? 87.339 128.284 121.185 1.00 38.49 314 LEU B C 1
ATOM 7920 O O . LEU C 1 314 ? 86.566 127.725 120.391 1.00 38.49 314 LEU B O 1
ATOM 7925 N N . ASP C 1 315 ? 86.963 128.760 122.365 1.00 45.73 315 ASP B N 1
ATOM 7926 C CA . ASP C 1 315 ? 85.557 128.669 122.834 1.00 45.73 315 ASP B CA 1
ATOM 7927 C C . ASP C 1 315 ? 84.646 129.387 121.832 1.00 45.73 315 ASP B C 1
ATOM 7928 O O . ASP C 1 315 ? 83.482 128.953 121.710 1.00 45.73 315 ASP B O 1
ATOM 7933 N N . GLU C 1 316 ? 85.143 130.414 121.131 1.00 45.20 316 GLU B N 1
ATOM 7934 C CA . GLU C 1 316 ? 84.343 131.220 120.167 1.00 45.20 316 GLU B CA 1
ATOM 7935 C C . GLU C 1 316 ? 84.371 130.611 118.760 1.00 45.20 316 GLU B C 1
ATOM 7936 O O . GLU C 1 316 ? 83.264 130.472 118.203 1.00 45.20 316 GLU B O 1
ATOM 7942 N N . GLU C 1 317 ? 85.545 130.260 118.206 1.00 43.33 317 GLU B N 1
ATOM 7943 C CA . GLU C 1 317 ? 85.679 129.790 116.792 1.00 43.33 317 GLU B CA 1
ATOM 7944 C C . GLU C 1 317 ? 86.452 128.471 116.690 1.00 43.33 317 GLU B C 1
ATOM 7945 O O . GLU C 1 317 ? 87.121 128.114 117.666 1.00 43.33 317 GLU B O 1
ATOM 7951 N N . ASP C 1 318 ? 86.384 127.792 115.538 1.00 39.57 318 ASP B N 1
ATOM 7952 C CA . ASP C 1 318 ? 87.081 126.494 115.300 1.00 39.57 318 ASP B CA 1
ATOM 7953 C C . ASP C 1 318 ? 88.594 126.672 115.455 1.00 39.57 318 ASP B C 1
ATOM 7954 O O . ASP C 1 318 ? 89.062 127.803 115.253 1.00 39.57 318 ASP B O 1
ATOM 7959 N N . ASP C 1 319 ? 89.342 125.593 115.711 1.00 33.73 319 ASP B N 1
ATOM 7960 C CA . ASP C 1 319 ? 90.807 125.655 115.985 1.00 33.73 319 ASP B CA 1
ATOM 7961 C C . ASP C 1 319 ? 91.606 126.247 114.810 1.00 33.73 319 ASP B C 1
ATOM 7962 O O . ASP C 1 319 ? 92.655 126.853 115.086 1.00 33.73 319 ASP B O 1
ATOM 7967 N N . LYS C 1 320 ? 91.166 126.070 113.558 1.00 29.38 320 LYS B N 1
ATOM 7968 C CA . LYS C 1 320 ? 91.884 126.606 112.368 1.00 29.38 320 LYS B CA 1
ATOM 7969 C C . LYS C 1 320 ? 91.669 128.119 112.303 1.00 29.38 320 LYS B C 1
ATOM 7970 O O . LYS C 1 320 ? 92.631 128.821 111.941 1.00 29.38 320 LYS B O 1
ATOM 7976 N N . SER C 1 321 ? 90.478 128.613 112.640 1.00 31.85 321 SER B N 1
ATOM 7977 C CA . SER C 1 321 ? 90.197 130.072 112.710 1.00 31.85 321 SER B CA 1
ATOM 7978 C C . SER C 1 321 ? 90.931 130.643 113.929 1.00 31.85 321 SER B C 1
ATOM 7979 O O . SER C 1 321 ? 91.229 131.852 113.914 1.00 31.85 321 SER B O 1
ATOM 7982 N N . VAL C 1 322 ? 91.223 129.814 114.937 1.00 29.47 322 VAL B N 1
ATOM 7983 C CA . VAL C 1 322 ? 91.964 130.226 116.167 1.00 29.47 322 VAL B CA 1
ATOM 7984 C C . VAL C 1 322 ? 93.455 130.296 115.845 1.00 29.47 322 VAL B C 1
ATOM 7985 O O . VAL C 1 322 ? 94.113 131.124 116.452 1.00 29.47 322 VAL B O 1
ATOM 7989 N N . LYS C 1 323 ? 93.978 129.454 114.950 1.00 22.81 323 LYS B N 1
ATOM 7990 C CA . LYS C 1 323 ? 95.395 129.566 114.510 1.00 22.81 323 LYS B CA 1
ATOM 7991 C C . LYS C 1 323 ? 95.555 130.954 113.900 1.00 22.81 323 LYS B C 1
ATOM 7992 O O . LYS C 1 323 ? 96.546 131.617 114.231 1.00 22.81 323 LYS B O 1
ATOM 7998 N N . GLU C 1 324 ? 94.579 131.395 113.107 1.00 22.14 324 GLU B N 1
ATOM 7999 C CA . GLU C 1 324 ? 94.613 132.726 112.446 1.00 22.14 324 GLU B CA 1
ATOM 8000 C C . GLU C 1 324 ? 94.419 133.841 113.479 1.00 22.14 324 GLU B C 1
ATOM 8001 O O . GLU C 1 324 ? 95.005 134.911 113.262 1.00 22.14 324 GLU B O 1
ATOM 8007 N N . LYS C 1 325 ? 93.634 133.617 114.542 1.00 25.49 325 LYS B N 1
ATOM 8008 C CA . LYS C 1 325 ? 93.372 134.629 115.609 1.00 25.49 325 LYS B CA 1
ATOM 8009 C C . LYS C 1 325 ? 94.593 134.738 116.526 1.00 25.49 325 LYS B C 1
ATOM 8010 O O . LYS C 1 325 ? 94.933 135.868 116.899 1.00 25.49 325 LYS B O 1
ATOM 8016 N N . ARG C 1 326 ? 95.206 133.611 116.893 1.00 19.73 326 ARG B N 1
ATOM 8017 C CA . ARG C 1 326 ? 96.452 133.659 117.701 1.00 19.73 326 ARG B CA 1
ATOM 8018 C C . ARG C 1 326 ? 97.477 134.457 116.897 1.00 19.73 326 ARG B C 1
ATOM 8019 O O . ARG C 1 326 ? 98.120 135.340 117.478 1.00 19.73 326 ARG B O 1
ATOM 8027 N N . ALA C 1 327 ? 97.574 134.180 115.596 1.00 16.13 327 ALA B N 1
ATOM 8028 C CA . ALA C 1 327 ? 98.552 134.859 114.718 1.00 16.13 327 ALA B CA 1
ATOM 8029 C C . ALA C 1 327 ? 98.209 136.339 114.628 1.00 16.13 327 ALA B C 1
ATOM 8030 O O . ALA C 1 327 ? 99.141 137.140 114.586 1.00 16.13 327 ALA B O 1
ATOM 8032 N N . ASP C 1 328 ? 96.925 136.676 114.581 1.00 18.28 328 ASP B N 1
ATOM 8033 C CA . ASP C 1 328 ? 96.470 138.083 114.492 1.00 18.28 328 ASP B CA 1
ATOM 8034 C C . ASP C 1 328 ? 96.916 138.825 115.748 1.00 18.28 328 ASP B C 1
ATOM 8035 O O . ASP C 1 328 ? 97.528 139.881 115.579 1.00 18.28 328 ASP B O 1
ATOM 8040 N N . ILE C 1 329 ? 96.667 138.280 116.944 1.00 20.04 329 ILE B N 1
ATOM 8041 C CA . ILE C 1 329 ? 96.986 138.977 118.228 1.00 20.04 329 ILE B CA 1
ATOM 8042 C C . ILE C 1 329 ? 98.508 139.000 118.421 1.00 20.04 329 ILE B C 1
ATOM 8043 O O . ILE C 1 329 ? 98.993 140.009 118.953 1.00 20.04 329 ILE B O 1
ATOM 8048 N N . LEU C 1 330 ? 99.236 137.963 117.987 1.00 16.72 330 LEU B N 1
ATOM 8049 C CA . LEU C 1 330 ? 100.723 137.937 118.073 1.00 16.72 330 LEU B CA 1
ATOM 8050 C C . LEU C 1 330 ? 101.246 139.055 117.173 1.00 16.72 330 LEU B C 1
ATOM 8051 O O . LEU C 1 330 ? 101.789 139.984 117.706 1.00 16.72 330 LEU B O 1
ATOM 8056 N N . ARG C 1 331 ? 101.005 139.003 115.866 1.00 12.59 331 ARG B N 1
ATOM 8057 C CA . ARG C 1 331 ? 101.469 140.032 114.895 1.00 12.59 331 ARG B CA 1
ATOM 8058 C C . ARG C 1 331 ? 101.066 141.426 115.387 1.00 12.59 331 ARG B C 1
ATOM 8059 O O . ARG C 1 331 ? 101.900 142.339 115.262 1.00 12.59 331 ARG B O 1
ATOM 8067 N N . GLU C 1 332 ? 99.861 141.587 115.940 1.00 22.61 332 GLU B N 1
ATOM 8068 C CA . GLU C 1 332 ? 99.314 142.907 116.366 1.00 22.61 332 GLU B CA 1
ATOM 8069 C C . GLU C 1 332 ? 100.061 143.478 117.573 1.00 22.61 332 GLU B C 1
ATOM 8070 O O . GLU C 1 332 ? 100.661 144.557 117.413 1.00 22.61 332 GLU B O 1
ATOM 8076 N N . HIS C 1 333 ? 100.027 142.811 118.729 1.00 25.78 333 HIS B N 1
ATOM 8077 C CA . HIS C 1 333 ? 100.600 143.351 119.994 1.00 25.78 333 HIS B CA 1
ATOM 8078 C C . HIS C 1 333 ? 102.118 143.522 119.902 1.00 25.78 333 HIS B C 1
ATOM 8079 O O . HIS C 1 333 ? 102.611 144.458 120.556 1.00 25.78 333 HIS B O 1
ATOM 8086 N N . ILE C 1 334 ? 102.837 142.689 119.139 1.00 19.25 334 ILE B N 1
ATOM 8087 C CA . ILE C 1 334 ? 104.296 142.773 119.097 1.00 19.25 334 ILE B CA 1
ATOM 8088 C C . ILE C 1 334 ? 104.729 144.122 118.535 1.00 19.25 334 ILE B C 1
ATOM 8089 O O . ILE C 1 334 ? 105.410 144.907 119.204 1.00 19.25 334 ILE B O 1
ATOM 8094 N N . LYS C 1 335 ? 104.350 144.399 117.291 1.00 20.15 335 LYS B N 1
ATOM 8095 C CA . LYS C 1 335 ? 104.645 145.672 116.644 1.00 20.15 335 LYS B CA 1
ATOM 8096 C C . LYS C 1 335 ? 103.455 146.131 115.812 1.00 20.15 335 LYS B C 1
ATOM 8097 O O . LYS C 1 335 ? 103.045 147.290 115.870 1.00 20.15 335 LYS B O 1
ATOM 8104 N N . MET D 1 1 ? 127.615 148.029 98.438 1.00 61.62 1 MET C N 1
ATOM 8105 C CA . MET D 1 1 ? 129.079 148.303 98.371 1.00 61.62 1 MET C CA 1
ATOM 8106 C C . MET D 1 1 ? 129.590 148.171 96.928 1.00 61.62 1 MET C C 1
ATOM 8107 O O . MET D 1 1 ? 130.207 149.145 96.452 1.00 61.62 1 MET C O 1
ATOM 8112 N N . THR D 1 2 ? 129.283 147.057 96.249 1.00 65.15 2 THR C N 1
ATOM 8113 C CA . THR D 1 2 ? 129.753 146.810 94.854 1.00 65.15 2 THR C CA 1
ATOM 8114 C C . THR D 1 2 ? 129.064 147.763 93.868 1.00 65.15 2 THR C C 1
ATOM 8115 O O . THR D 1 2 ? 127.867 148.053 94.070 1.00 65.15 2 THR C O 1
ATOM 8119 N N . HIS D 1 3 ? 129.787 148.208 92.832 1.00 69.62 3 HIS C N 1
ATOM 8120 C CA . HIS D 1 3 ? 129.214 149.129 91.807 1.00 69.62 3 HIS C CA 1
ATOM 8121 C C . HIS D 1 3 ? 128.272 148.348 90.882 1.00 69.62 3 HIS C C 1
ATOM 8122 O O . HIS D 1 3 ? 127.584 149.022 90.085 1.00 69.62 3 HIS C O 1
ATOM 8129 N N . ASN D 1 4 ? 128.184 147.013 91.014 1.00 58.64 4 ASN C N 1
ATOM 8130 C CA . ASN D 1 4 ? 127.379 146.149 90.149 1.00 58.64 4 ASN C CA 1
ATOM 8131 C C . ASN D 1 4 ? 126.000 145.844 90.743 1.00 58.64 4 ASN C C 1
ATOM 8132 O O . ASN D 1 4 ? 125.510 144.713 90.641 1.00 58.64 4 ASN C O 1
ATOM 8137 N N . ILE D 1 5 ? 125.343 146.855 91.321 1.00 46.47 5 ILE C N 1
ATOM 8138 C CA . ILE D 1 5 ? 123.957 146.759 91.770 1.00 46.47 5 ILE C CA 1
ATOM 8139 C C . ILE D 1 5 ? 123.043 147.766 91.076 1.00 46.47 5 ILE C C 1
ATOM 8140 O O . ILE D 1 5 ? 121.819 147.669 91.219 1.00 46.47 5 ILE C O 1
ATOM 8145 N N . HIS D 1 6 ? 123.592 148.735 90.324 1.00 55.08 6 HIS C N 1
ATOM 8146 C CA . HIS D 1 6 ? 122.771 149.529 89.407 1.00 55.08 6 HIS C CA 1
ATOM 8147 C C . HIS D 1 6 ? 123.381 149.803 88.040 1.00 55.08 6 HIS C C 1
ATOM 8148 O O . HIS D 1 6 ? 122.661 150.345 87.196 1.00 55.08 6 HIS C O 1
ATOM 8155 N N . ASP D 1 7 ? 124.650 149.470 87.767 1.00 62.71 7 ASP C N 1
ATOM 8156 C CA . ASP D 1 7 ? 125.175 149.863 86.458 1.00 62.71 7 ASP C CA 1
ATOM 8157 C C . ASP D 1 7 ? 124.531 149.092 85.314 1.00 62.71 7 ASP C C 1
ATOM 8158 O O . ASP D 1 7 ? 124.684 149.500 84.156 1.00 62.71 7 ASP C O 1
ATOM 8163 N N . ASN D 1 8 ? 123.841 147.992 85.606 1.00 62.85 8 ASN C N 1
ATOM 8164 C CA . ASN D 1 8 ? 122.968 147.325 84.646 1.00 62.85 8 ASN C CA 1
ATOM 8165 C C . ASN D 1 8 ? 121.563 147.906 84.785 1.00 62.85 8 ASN C C 1
ATOM 8166 O O . ASN D 1 8 ? 120.894 147.707 85.802 1.00 62.85 8 ASN C O 1
ATOM 8171 N N . ILE D 1 9 ? 121.124 148.641 83.766 1.00 64.03 9 ILE C N 1
ATOM 8172 C CA . ILE D 1 9 ? 119.711 148.923 83.541 1.00 64.03 9 ILE C CA 1
ATOM 8173 C C . ILE D 1 9 ? 119.462 148.762 82.051 1.00 64.03 9 ILE C C 1
ATOM 8174 O O . ILE D 1 9 ? 120.247 149.236 81.222 1.00 64.03 9 ILE C O 1
ATOM 8179 N N . SER D 1 10 ? 118.373 148.078 81.721 1.00 66.01 10 SER C N 1
ATOM 8180 C CA . SER D 1 10 ? 117.959 147.897 80.344 1.00 66.01 10 SER C CA 1
ATOM 8181 C C . SER D 1 10 ? 116.456 147.656 80.325 1.00 66.01 10 SER C C 1
ATOM 8182 O O . SER D 1 10 ? 115.815 147.511 81.370 1.00 66.01 10 SER C O 1
ATOM 8185 N N . GLN D 1 11 ? 115.892 147.618 79.117 1.00 67.72 11 GLN C N 1
ATOM 8186 C CA . GLN D 1 11 ? 114.458 147.390 78.973 1.00 67.72 11 GLN C CA 1
ATOM 8187 C C . GLN D 1 11 ? 114.063 146.011 79.489 1.00 67.72 11 GLN C C 1
ATOM 8188 O O . GLN D 1 11 ? 113.011 145.853 80.124 1.00 67.72 11 GLN C O 1
ATOM 8194 N N . TRP D 1 12 ? 114.912 145.009 79.251 1.00 60.06 12 TRP C N 1
ATOM 8195 C CA . TRP D 1 12 ? 114.554 143.635 79.587 1.00 60.06 12 TRP C CA 1
ATOM 8196 C C . TRP D 1 12 ? 114.598 143.389 81.087 1.00 60.06 12 TRP C C 1
ATOM 8197 O O . TRP D 1 12 ? 113.955 142.453 81.572 1.00 60.06 12 TRP C O 1
ATOM 8208 N N . MET D 1 13 ? 115.362 144.190 81.832 1.00 57.38 13 MET C N 1
ATOM 8209 C CA . MET D 1 13 ? 115.328 144.116 83.289 1.00 57.38 13 MET C CA 1
ATOM 8210 C C . MET D 1 13 ? 114.241 144.996 83.891 1.00 57.38 13 MET C C 1
ATOM 8211 O O . MET D 1 13 ? 113.842 144.764 85.039 1.00 57.38 13 MET C O 1
ATOM 8216 N N . LYS D 1 14 ? 113.738 145.977 83.139 1.00 58.03 14 LYS C N 1
ATOM 8217 C CA . LYS D 1 14 ? 112.806 146.970 83.678 1.00 58.03 14 LYS C CA 1
ATOM 8218 C C . LYS D 1 14 ? 111.352 146.576 83.440 1.00 58.03 14 LYS C C 1
ATOM 8219 O O . LYS D 1 14 ? 110.586 146.409 84.393 1.00 58.03 14 LYS C O 1
ATOM 8225 N N . SER D 1 15 ? 110.961 146.430 82.175 1.00 58.18 15 SER C N 1
ATOM 8226 C CA . SER D 1 15 ? 109.555 146.242 81.821 1.00 58.18 15 SER C CA 1
ATOM 8227 C C . SER D 1 15 ? 109.248 144.748 81.730 1.00 58.18 15 SER C C 1
ATOM 8228 O O . SER D 1 15 ? 109.002 144.196 80.656 1.00 58.18 15 SER C O 1
ATOM 8231 N N . ASN D 1 16 ? 109.250 144.096 82.897 1.00 48.87 16 ASN C N 1
ATOM 8232 C CA . ASN D 1 16 ? 109.071 142.646 83.010 1.00 48.87 16 ASN C CA 1
ATOM 8233 C C . ASN D 1 16 ? 108.015 142.288 84.056 1.00 48.87 16 ASN C C 1
ATOM 8234 O O . ASN D 1 16 ? 108.158 141.322 84.812 1.00 48.87 16 ASN C O 1
ATOM 8239 N N . GLU D 1 17 ? 106.951 143.108 84.147 1.00 41.73 17 GLU C N 1
ATOM 8240 C CA . GLU D 1 17 ? 105.824 142.892 85.101 1.00 41.73 17 GLU C CA 1
ATOM 8241 C C . GLU D 1 17 ? 104.575 142.467 84.322 1.00 41.73 17 GLU C C 1
ATOM 8242 O O . GLU D 1 17 ? 103.840 141.630 84.867 1.00 41.73 17 GLU C O 1
ATOM 8248 N N . GLU D 1 18 ? 104.342 143.018 83.124 1.00 41.74 18 GLU C N 1
ATOM 8249 C CA . GLU D 1 18 ? 103.180 142.613 82.281 1.00 41.74 18 GLU C CA 1
ATOM 8250 C C . GLU D 1 18 ? 103.253 141.102 82.042 1.00 41.74 18 GLU C C 1
ATOM 8251 O O . GLU D 1 18 ? 102.287 140.406 82.414 1.00 41.74 18 GLU C O 1
ATOM 8257 N N . THR D 1 19 ? 104.337 140.639 81.403 1.00 31.76 19 THR C N 1
ATOM 8258 C CA . THR D 1 19 ? 104.575 139.182 81.215 1.00 31.76 19 THR C CA 1
ATOM 8259 C C . THR D 1 19 ? 105.690 138.809 82.209 1.00 31.76 19 THR C C 1
ATOM 8260 O O . THR D 1 19 ? 106.859 138.838 81.775 1.00 31.76 19 THR C O 1
ATOM 8264 N N . PRO D 1 20 ? 105.443 138.493 83.514 1.00 27.52 20 PRO C N 1
ATOM 8265 C CA . PRO D 1 20 ? 106.547 138.283 84.455 1.00 27.52 20 PRO C CA 1
ATOM 8266 C C . PRO D 1 20 ? 107.182 136.903 84.401 1.00 27.52 20 PRO C C 1
ATOM 8267 O O . PRO D 1 20 ? 108.196 136.688 85.073 1.00 27.52 20 PRO C O 1
ATOM 8271 N N . ILE D 1 21 ? 106.623 135.965 83.631 1.00 22.53 21 ILE C N 1
ATOM 8272 C CA . ILE D 1 21 ? 107.161 134.611 83.567 1.00 22.53 21 ILE C CA 1
ATOM 8273 C C . ILE D 1 21 ? 108.322 134.497 82.581 1.00 22.53 21 ILE C C 1
ATOM 8274 O O . ILE D 1 21 ? 108.986 133.453 82.540 1.00 22.53 21 ILE C O 1
ATOM 8279 N N . VAL D 1 22 ? 108.629 135.556 81.826 1.00 28.21 22 VAL C N 1
ATOM 8280 C CA . VAL D 1 22 ? 109.768 135.590 80.914 1.00 28.21 22 VAL C CA 1
ATOM 8281 C C . VAL D 1 22 ? 110.760 136.628 81.415 1.00 28.21 22 VAL C C 1
ATOM 8282 O O . VAL D 1 22 ? 110.370 137.712 81.861 1.00 28.21 22 VAL C O 1
ATOM 8286 N N . MET D 1 23 ? 112.048 136.301 81.307 1.00 29.28 23 MET C N 1
ATOM 8287 C CA . MET D 1 23 ? 113.119 137.105 81.882 1.00 29.28 23 MET C CA 1
ATOM 8288 C C . MET D 1 23 ? 114.068 137.702 80.845 1.00 29.28 23 MET C C 1
ATOM 8289 O O . MET D 1 23 ? 114.348 138.902 80.906 1.00 29.28 23 MET C O 1
ATOM 8294 N N . SER D 1 24 ? 114.572 136.920 79.890 1.00 35.82 24 SER C N 1
ATOM 8295 C CA . SER D 1 24 ? 115.278 137.479 78.736 1.00 35.82 24 SER C CA 1
ATOM 8296 C C . SER D 1 24 ? 115.315 136.435 77.626 1.00 35.82 24 SER C C 1
ATOM 8297 O O . SER D 1 24 ? 114.743 135.348 77.749 1.00 35.82 24 SER C O 1
ATOM 8300 N N . SER D 1 25 ? 115.998 136.786 76.535 1.00 37.26 25 SER C N 1
ATOM 8301 C CA . SER D 1 25 ? 116.107 135.953 75.349 1.00 37.26 25 SER C CA 1
ATOM 8302 C C . SER D 1 25 ? 117.521 136.042 74.787 1.00 37.26 25 SER C C 1
ATOM 8303 O O . SER D 1 25 ? 118.209 137.052 74.960 1.00 37.26 25 SER C O 1
ATOM 8306 N N . ARG D 1 26 ? 117.945 134.971 74.111 1.00 37.61 26 ARG C N 1
ATOM 8307 C CA . ARG D 1 26 ? 119.264 134.874 73.497 1.00 37.61 26 ARG C CA 1
ATOM 8308 C C . ARG D 1 26 ? 119.154 134.497 72.027 1.00 37.61 26 ARG C C 1
ATOM 8309 O O . ARG D 1 26 ? 118.170 133.892 71.597 1.00 37.61 26 ARG C O 1
ATOM 8317 N N . ILE D 1 27 ? 120.188 134.855 71.267 1.00 42.35 27 ILE C N 1
ATOM 8318 C CA . ILE D 1 27 ? 120.422 134.320 69.928 1.00 42.35 27 ILE C CA 1
ATOM 8319 C C . ILE D 1 27 ? 121.923 134.310 69.679 1.00 42.35 27 ILE C C 1
ATOM 8320 O O . ILE D 1 27 ? 122.630 135.251 70.048 1.00 42.35 27 ILE C O 1
ATOM 8325 N N . ARG D 1 28 ? 122.401 133.243 69.044 1.00 45.65 28 ARG C N 1
ATOM 8326 C CA . ARG D 1 28 ? 123.806 133.070 68.711 1.00 45.65 28 ARG C CA 1
ATOM 8327 C C . ARG D 1 28 ? 123.986 132.969 67.203 1.00 45.65 28 ARG C C 1
ATOM 8328 O O . ARG D 1 28 ? 123.033 132.742 66.456 1.00 45.65 28 ARG C O 1
ATOM 8336 N N . LEU D 1 29 ? 125.230 133.165 66.758 1.00 48.99 29 LEU C N 1
ATOM 8337 C CA . LEU D 1 29 ? 125.599 133.028 65.347 1.00 48.99 29 LEU C CA 1
ATOM 8338 C C . LEU D 1 29 ? 127.059 132.571 65.306 1.00 48.99 29 LEU C C 1
ATOM 8339 O O . LEU D 1 29 ? 127.977 133.393 65.298 1.00 48.99 29 LEU C O 1
ATOM 8344 N N . ALA D 1 30 ? 127.258 131.260 65.254 1.00 52.95 30 ALA C N 1
ATOM 8345 C CA . ALA D 1 30 ? 128.589 130.663 65.262 1.00 52.95 30 ALA C CA 1
ATOM 8346 C C . ALA D 1 30 ? 129.050 130.414 63.832 1.00 52.95 30 ALA C C 1
ATOM 8347 O O . ALA D 1 30 ? 128.349 129.756 63.057 1.00 52.95 30 ALA C O 1
ATOM 8349 N N . ARG D 1 31 ? 130.230 130.929 63.487 1.00 59.02 31 ARG C N 1
ATOM 8350 C CA . ARG D 1 31 ? 130.788 130.727 62.159 1.00 59.02 31 ARG C CA 1
ATOM 8351 C C . ARG D 1 31 ? 132.306 130.826 62.210 1.00 59.02 31 ARG C C 1
ATOM 8352 O O . ARG D 1 31 ? 132.860 131.712 62.864 1.00 59.02 31 ARG C O 1
ATOM 8360 N N . ASN D 1 32 ? 132.963 129.913 61.501 1.00 64.48 32 ASN C N 1
ATOM 8361 C CA . ASN D 1 32 ? 134.415 129.801 61.498 1.00 64.48 32 ASN C CA 1
ATOM 8362 C C . ASN D 1 32 ? 134.998 130.831 60.528 1.00 64.48 32 ASN C C 1
ATOM 8363 O O . ASN D 1 32 ? 134.311 131.754 60.084 1.00 64.48 32 ASN C O 1
ATOM 8368 N N . LEU D 1 33 ? 136.283 130.685 60.191 1.00 72.48 33 LEU C N 1
ATOM 8369 C CA . LEU D 1 33 ? 137.025 131.677 59.423 1.00 72.48 33 LEU C CA 1
ATOM 8370 C C . LEU D 1 33 ? 137.883 130.985 58.373 1.00 72.48 33 LEU C C 1
ATOM 8371 O O . LEU D 1 33 ? 138.308 129.841 58.547 1.00 72.48 33 LEU C O 1
ATOM 8376 N N . GLU D 1 34 ? 138.133 131.703 57.280 1.00 75.57 34 GLU C N 1
ATOM 8377 C CA . GLU D 1 34 ? 138.955 131.235 56.176 1.00 75.57 34 GLU C CA 1
ATOM 8378 C C . GLU D 1 34 ? 140.411 131.659 56.387 1.00 75.57 34 GLU C C 1
ATOM 8379 O O . GLU D 1 34 ? 140.736 132.399 57.317 1.00 75.57 34 GLU C O 1
ATOM 8385 N N . ASN D 1 35 ? 141.289 131.159 55.507 1.00 78.64 35 ASN C N 1
ATOM 8386 C CA . ASN D 1 35 ? 142.729 131.472 55.474 1.00 78.64 35 ASN C CA 1
ATOM 8387 C C . ASN D 1 35 ? 143.374 131.369 56.855 1.00 78.64 35 ASN C C 1
ATOM 8388 O O . ASN D 1 35 ? 144.216 132.182 57.238 1.00 78.64 35 ASN C O 1
ATOM 8393 N N . HIS D 1 36 ? 142.992 130.332 57.596 1.00 77.08 36 HIS C N 1
ATOM 8394 C CA . HIS D 1 36 ? 143.592 130.036 58.889 1.00 77.08 36 HIS C CA 1
ATOM 8395 C C . HIS D 1 36 ? 143.384 128.558 59.177 1.00 77.08 36 HIS C C 1
ATOM 8396 O O . HIS D 1 36 ? 142.372 127.976 58.778 1.00 77.08 36 HIS C O 1
ATOM 8403 N N . VAL D 1 37 ? 144.346 127.961 59.871 1.00 75.83 37 VAL C N 1
ATOM 8404 C CA . VAL D 1 37 ? 144.401 126.512 60.050 1.00 75.83 37 VAL C CA 1
ATOM 8405 C C . VAL D 1 37 ? 143.761 126.202 61.396 1.00 75.83 37 VAL C C 1
ATOM 8406 O O . VAL D 1 37 ? 144.441 126.128 62.423 1.00 75.83 37 VAL C O 1
ATOM 8410 N N . HIS D 1 38 ? 142.439 125.987 61.380 1.00 77.20 38 HIS C N 1
ATOM 8411 C CA . HIS D 1 38 ? 141.675 125.571 62.553 1.00 77.20 38 HIS C CA 1
ATOM 8412 C C . HIS D 1 38 ? 141.948 126.507 63.728 1.00 77.20 38 HIS C C 1
ATOM 8413 O O . HIS D 1 38 ? 142.727 126.149 64.620 1.00 77.20 38 HIS C O 1
ATOM 8420 N N . PRO D 1 39 ? 141.337 127.722 63.759 1.00 72.30 39 PRO C N 1
ATOM 8421 C CA . PRO D 1 39 ? 141.787 128.799 64.664 1.00 72.30 39 PRO C CA 1
ATOM 8422 C C . PRO D 1 39 ? 142.109 128.450 66.116 1.00 72.30 39 PRO C C 1
ATOM 8423 O O . PRO D 1 39 ? 142.757 129.253 66.795 1.00 72.30 39 PRO C O 1
ATOM 8427 N N . LEU D 1 40 ? 141.661 127.294 66.612 1.00 72.01 40 LEU C N 1
ATOM 8428 C CA . LEU D 1 40 ? 141.877 126.899 67.997 1.00 72.01 40 LEU C CA 1
ATOM 8429 C C . LEU D 1 40 ? 142.999 125.885 68.176 1.00 72.01 40 LEU C C 1
ATOM 8430 O O . LEU D 1 40 ? 143.777 126.009 69.127 1.00 72.01 40 LEU C O 1
ATOM 8435 N N . MET D 1 41 ? 143.111 124.892 67.297 1.00 75.29 41 MET C N 1
ATOM 8436 C CA . MET D 1 41 ? 144.185 123.905 67.385 1.00 75.29 41 MET C CA 1
ATOM 8437 C C . MET D 1 41 ? 145.478 124.574 66.940 1.00 75.29 41 MET C C 1
ATOM 8438 O O . MET D 1 41 ? 145.706 124.783 65.746 1.00 75.29 41 MET C O 1
ATOM 8443 N N . TYR D 1 42 ? 146.323 124.908 67.909 1.00 75.20 42 TYR C N 1
ATOM 8444 C CA . TYR D 1 42 ? 147.571 125.609 67.654 1.00 75.20 42 TYR C CA 1
ATOM 8445 C C . TYR D 1 42 ? 148.498 125.354 68.834 1.00 75.20 42 TYR C C 1
ATOM 8446 O O . TYR D 1 42 ? 148.119 124.711 69.816 1.00 75.20 42 TYR C O 1
ATOM 8455 N N . ALA D 1 43 ? 149.723 125.866 68.730 1.00 76.59 43 ALA C N 1
ATOM 8456 C CA . ALA D 1 43 ? 150.754 125.688 69.746 1.00 76.59 43 ALA C CA 1
ATOM 8457 C C . ALA D 1 43 ? 151.077 126.961 70.512 1.00 76.59 43 ALA C C 1
ATOM 8458 O O . ALA D 1 43 ? 151.320 126.900 71.720 1.00 76.59 43 ALA C O 1
ATOM 8460 N N . THR D 1 44 ? 151.080 128.109 69.842 1.00 76.68 44 THR C N 1
ATOM 8461 C CA . THR D 1 44 ? 151.603 129.363 70.374 1.00 76.68 44 THR C CA 1
ATOM 8462 C C . THR D 1 44 ? 150.524 130.450 70.396 1.00 76.68 44 THR C C 1
ATOM 8463 O O . THR D 1 44 ? 149.345 130.203 70.132 1.00 76.68 44 THR C O 1
ATOM 8467 N N . GLU D 1 45 ? 150.959 131.668 70.722 1.00 75.78 45 GLU C N 1
ATOM 8468 C CA . GLU D 1 45 ? 150.125 132.866 70.722 1.00 75.78 45 GLU C CA 1
ATOM 8469 C C . GLU D 1 45 ? 149.803 133.377 69.327 1.00 75.78 45 GLU C C 1
ATOM 8470 O O . GLU D 1 45 ? 148.959 134.271 69.197 1.00 75.78 45 GLU C O 1
ATOM 8476 N N . ASN D 1 46 ? 150.443 132.840 68.290 1.00 76.47 46 ASN C N 1
ATOM 8477 C CA . ASN D 1 46 ? 150.491 133.534 67.009 1.00 76.47 46 ASN C CA 1
ATOM 8478 C C . ASN D 1 46 ? 149.144 133.519 66.298 1.00 76.47 46 ASN C C 1
ATOM 8479 O O . ASN D 1 46 ? 148.693 134.557 65.806 1.00 76.47 46 ASN C O 1
ATOM 8484 N N . ASP D 1 47 ? 148.493 132.357 66.211 1.00 75.77 47 ASP C N 1
ATOM 8485 C CA . ASP D 1 47 ? 147.174 132.319 65.589 1.00 75.77 47 ASP C CA 1
ATOM 8486 C C . ASP D 1 47 ? 146.195 133.196 66.356 1.00 75.77 47 ASP C C 1
ATOM 8487 O O . ASP D 1 47 ? 145.351 133.877 65.758 1.00 75.77 47 ASP C O 1
ATOM 8492 N N . GLY D 1 48 ? 146.326 133.221 67.684 1.00 72.19 48 GLY C N 1
ATOM 8493 C CA . GLY D 1 48 ? 145.472 134.076 68.484 1.00 72.19 48 GLY C CA 1
ATOM 8494 C C . GLY D 1 48 ? 145.656 135.537 68.140 1.00 72.19 48 GLY C C 1
ATOM 8495 O O . GLY D 1 48 ? 144.687 136.256 67.900 1.00 72.19 48 GLY C O 1
ATOM 8496 N N . PHE D 1 49 ? 146.911 135.989 68.086 1.00 75.60 49 PHE C N 1
ATOM 8497 C CA . PHE D 1 49 ? 147.172 137.389 67.778 1.00 75.60 49 PHE C CA 1
ATOM 8498 C C . PHE D 1 49 ? 146.728 137.732 66.366 1.00 75.60 49 PHE C C 1
ATOM 8499 O O . PHE D 1 49 ? 146.206 138.825 66.124 1.00 75.60 49 PHE C O 1
ATOM 8507 N N . ARG D 1 50 ? 146.912 136.808 65.423 1.00 77.19 50 ARG C N 1
ATOM 8508 C CA . ARG D 1 50 ? 146.519 137.081 64.046 1.00 77.19 50 ARG C CA 1
ATOM 8509 C C . ARG D 1 50 ? 145.013 137.266 63.942 1.00 77.19 50 ARG C C 1
ATOM 8510 O O . ARG D 1 50 ? 144.536 138.267 63.393 1.00 77.19 50 ARG C O 1
ATOM 8518 N N . VAL D 1 51 ? 144.245 136.317 64.484 1.00 71.25 51 VAL C N 1
ATOM 8519 C CA . VAL D 1 51 ? 142.793 136.433 64.414 1.00 71.25 51 VAL C CA 1
ATOM 8520 C C . VAL D 1 51 ? 142.319 137.640 65.213 1.00 71.25 51 VAL C C 1
ATOM 8521 O O . VAL D 1 51 ? 141.379 138.336 64.810 1.00 71.25 51 VAL C O 1
ATOM 8525 N N . ILE D 1 52 ? 142.968 137.917 66.345 1.00 70.44 52 ILE C N 1
ATOM 8526 C CA . ILE D 1 52 ? 142.550 139.028 67.191 1.00 70.44 52 ILE C CA 1
ATOM 8527 C C . ILE D 1 52 ? 142.740 140.342 66.452 1.00 70.44 52 ILE C C 1
ATOM 8528 O O . ILE D 1 52 ? 141.829 141.172 66.392 1.00 70.44 52 ILE C O 1
ATOM 8533 N N . ASN D 1 53 ? 143.919 140.538 65.861 1.00 70.21 53 ASN C N 1
ATOM 8534 C CA . ASN D 1 53 ? 144.178 141.758 65.107 1.00 70.21 53 ASN C CA 1
ATOM 8535 C C . ASN D 1 53 ? 143.244 141.871 63.910 1.00 70.21 53 ASN C C 1
ATOM 8536 O O . ASN D 1 53 ? 142.733 142.960 63.612 1.00 70.21 53 ASN C O 1
ATOM 8541 N N . GLU D 1 54 ? 143.009 140.754 63.217 1.00 72.21 54 GLU C N 1
ATOM 8542 C CA . GLU D 1 54 ? 142.129 140.765 62.056 1.00 72.21 54 GLU C CA 1
ATOM 8543 C C . GLU D 1 54 ? 140.732 141.235 62.434 1.00 72.21 54 GLU C C 1
ATOM 8544 O O . GLU D 1 54 ? 140.208 142.194 61.856 1.00 72.21 54 GLU C O 1
ATOM 8550 N N . VAL D 1 55 ? 140.121 140.586 63.426 1.00 66.86 55 VAL C N 1
ATOM 8551 C CA . VAL D 1 55 ? 138.766 140.961 63.814 1.00 66.86 55 VAL C CA 1
ATOM 8552 C C . VAL D 1 55 ? 138.754 142.336 64.473 1.00 66.86 55 VAL C C 1
ATOM 8553 O O . VAL D 1 55 ? 137.730 143.030 64.454 1.00 66.86 55 VAL C O 1
ATOM 8557 N N . GLN D 1 56 ? 139.879 142.763 65.052 1.00 73.64 56 GLN C N 1
ATOM 8558 C CA . GLN D 1 56 ? 139.940 144.073 65.685 1.00 73.64 56 GLN C CA 1
ATOM 8559 C C . GLN D 1 56 ? 139.868 145.181 64.645 1.00 73.64 56 GLN C C 1
ATOM 8560 O O . GLN D 1 56 ? 138.975 146.035 64.692 1.00 73.64 56 GLN C O 1
ATOM 8566 N N . ASP D 1 57 ? 140.798 145.181 63.686 1.00 72.48 57 ASP C N 1
ATOM 8567 C CA . ASP D 1 57 ? 140.736 146.197 62.639 1.00 72.48 57 ASP C CA 1
ATOM 8568 C C . ASP D 1 57 ? 139.585 145.962 61.670 1.00 72.48 57 ASP C C 1
ATOM 8569 O O . ASP D 1 57 ? 139.294 146.842 60.854 1.00 72.48 57 ASP C O 1
ATOM 8574 N N . ALA D 1 58 ? 138.930 144.800 61.729 1.00 69.11 58 ALA C N 1
ATOM 8575 C CA . ALA D 1 58 ? 137.739 144.592 60.915 1.00 69.11 58 ALA C CA 1
ATOM 8576 C C . ALA D 1 58 ? 136.613 145.534 61.312 1.00 69.11 58 ALA C C 1
ATOM 8577 O O . ALA D 1 58 ? 135.780 145.893 60.474 1.00 69.11 58 ALA C O 1
ATOM 8579 N N . LEU D 1 59 ? 136.569 145.945 62.583 1.00 65.92 59 LEU C N 1
ATOM 8580 C CA . LEU D 1 59 ? 135.522 146.828 63.090 1.00 65.92 59 LEU C CA 1
ATOM 8581 C C . LEU D 1 59 ? 136.140 147.747 64.142 1.00 65.92 59 LEU C C 1
ATOM 8582 O O . LEU D 1 59 ? 136.247 147.362 65.318 1.00 65.92 59 LEU C O 1
ATOM 8587 N N . PRO D 1 60 ? 136.565 148.961 63.768 1.00 66.00 60 PRO C N 1
ATOM 8588 C CA . PRO D 1 60 ? 137.172 149.855 64.769 1.00 66.00 60 PRO C CA 1
ATOM 8589 C C . PRO D 1 60 ? 136.182 150.459 65.753 1.00 66.00 60 PRO C C 1
ATOM 8590 O O . PRO D 1 60 ? 136.620 151.050 66.749 1.00 66.00 60 PRO C O 1
ATOM 8594 N N . ASN D 1 61 ? 134.875 150.338 65.520 1.00 64.49 61 ASN C N 1
ATOM 8595 C CA . ASN D 1 61 ? 133.901 151.028 66.357 1.00 64.49 61 ASN C CA 1
ATOM 8596 C C . ASN D 1 61 ? 133.762 150.421 67.749 1.00 64.49 61 ASN C C 1
ATOM 8597 O O . ASN D 1 61 ? 133.165 151.064 68.620 1.00 64.49 61 ASN C O 1
ATOM 8602 N N . PHE D 1 62 ? 134.288 149.220 67.980 1.00 64.15 62 PHE C N 1
ATOM 8603 C CA . PHE D 1 62 ? 134.164 148.528 69.254 1.00 64.15 62 PHE C CA 1
ATOM 8604 C C . PHE D 1 62 ? 135.490 148.582 70.010 1.00 64.15 62 PHE C C 1
ATOM 8605 O O . PHE D 1 62 ? 136.489 149.128 69.536 1.00 64.15 62 PHE C O 1
ATOM 8613 N N . GLU D 1 63 ? 135.485 148.004 71.210 1.00 64.81 63 GLU C N 1
ATOM 8614 C CA . GLU D 1 63 ? 136.608 148.048 72.133 1.00 64.81 63 GLU C CA 1
ATOM 8615 C C . GLU D 1 63 ? 136.849 146.656 72.694 1.00 64.81 63 GLU C C 1
ATOM 8616 O O . GLU D 1 63 ? 135.920 145.856 72.830 1.00 64.81 63 GLU C O 1
ATOM 8622 N N . LEU D 1 64 ? 138.104 146.382 73.033 1.00 68.45 64 LEU C N 1
ATOM 8623 C CA . LEU D 1 64 ? 138.543 145.061 73.452 1.00 68.45 64 LEU C CA 1
ATOM 8624 C C . LEU D 1 64 ? 138.751 145.004 74.960 1.00 68.45 64 LEU C C 1
ATOM 8625 O O . LEU D 1 64 ? 138.991 146.021 75.615 1.00 68.45 64 LEU C O 1
ATOM 8630 N N . MET D 1 65 ? 138.648 143.790 75.503 1.00 70.16 65 MET C N 1
ATOM 8631 C CA . MET D 1 65 ? 138.929 143.502 76.913 1.00 70.16 65 MET C CA 1
ATOM 8632 C C . MET D 1 65 ? 139.598 142.129 76.940 1.00 70.16 65 MET C C 1
ATOM 8633 O O . MET D 1 65 ? 138.923 141.099 76.994 1.00 70.16 65 MET C O 1
ATOM 8638 N N . ARG D 1 66 ? 140.926 142.124 76.914 1.00 74.24 66 ARG C N 1
ATOM 8639 C CA . ARG D 1 66 ? 141.660 140.889 76.696 1.00 74.24 66 ARG C CA 1
ATOM 8640 C C . ARG D 1 66 ? 141.673 140.024 77.954 1.00 74.24 66 ARG C C 1
ATOM 8641 O O . ARG D 1 66 ? 141.308 140.453 79.052 1.00 74.24 66 ARG C O 1
ATOM 8649 N N . LEU D 1 67 ? 142.106 138.775 77.767 1.00 76.91 67 LEU C N 1
ATOM 8650 C CA . LEU D 1 67 ? 142.227 137.837 78.876 1.00 76.91 67 LEU C CA 1
ATOM 8651 C C . LEU D 1 67 ? 143.478 138.095 79.706 1.00 76.91 67 LEU C C 1
ATOM 8652 O O . LEU D 1 67 ? 143.506 137.770 80.899 1.00 76.91 67 LEU C O 1
ATOM 8657 N N . ASP D 1 68 ? 144.519 138.671 79.101 1.00 76.22 68 ASP C N 1
ATOM 8658 C CA . ASP D 1 68 ? 145.799 138.812 79.789 1.00 76.22 68 ASP C CA 1
ATOM 8659 C C . ASP D 1 68 ? 145.746 139.869 80.886 1.00 76.22 68 ASP C C 1
ATOM 8660 O O . ASP D 1 68 ? 146.276 139.652 81.981 1.00 76.22 68 ASP C O 1
ATOM 8665 N N . GLN D 1 69 ? 145.119 141.012 80.618 1.00 77.00 69 GLN C N 1
ATOM 8666 C CA . GLN D 1 69 ? 145.115 142.128 81.556 1.00 77.00 69 GLN C CA 1
ATOM 8667 C C . GLN D 1 69 ? 144.057 142.000 82.652 1.00 77.00 69 GLN C C 1
ATOM 8668 O O . GLN D 1 69 ? 143.861 142.964 83.399 1.00 77.00 69 GLN C O 1
ATOM 8674 N N . MET D 1 70 ? 143.392 140.850 82.775 1.00 76.24 70 MET C N 1
ATOM 8675 C CA . MET D 1 70 ? 142.275 140.667 83.693 1.00 76.24 70 MET C CA 1
ATOM 8676 C C . MET D 1 70 ? 142.637 139.648 84.764 1.00 76.24 70 MET C C 1
ATOM 8677 O O . MET D 1 70 ? 143.101 138.547 84.451 1.00 76.24 70 MET C O 1
ATOM 8682 N N . ASP D 1 71 ? 142.421 140.023 86.022 1.00 76.20 71 ASP C N 1
ATOM 8683 C CA . ASP D 1 71 ? 142.537 139.089 87.134 1.00 76.20 71 ASP C CA 1
ATOM 8684 C C . ASP D 1 71 ? 141.277 138.231 87.237 1.00 76.20 71 ASP C C 1
ATOM 8685 O O . ASP D 1 71 ? 140.259 138.491 86.590 1.00 76.20 71 ASP C O 1
ATOM 8690 N N . GLN D 1 72 ? 141.356 137.188 88.071 1.00 68.88 72 GLN C N 1
ATOM 8691 C CA . GLN D 1 72 ? 140.257 136.233 88.176 1.00 68.88 72 GLN C CA 1
ATOM 8692 C C . GLN D 1 72 ? 138.977 136.884 88.684 1.00 68.88 72 GLN C C 1
ATOM 8693 O O . GLN D 1 72 ? 137.876 136.438 88.336 1.00 68.88 72 GLN C O 1
ATOM 8699 N N . GLN D 1 73 ? 139.100 137.929 89.505 1.00 66.76 73 GLN C N 1
ATOM 8700 C CA . GLN D 1 73 ? 137.925 138.598 90.052 1.00 66.76 73 GLN C CA 1
ATOM 8701 C C . GLN D 1 73 ? 137.044 139.149 88.939 1.00 66.76 73 GLN C C 1
ATOM 8702 O O . GLN D 1 73 ? 135.856 138.820 88.850 1.00 66.76 73 GLN C O 1
ATOM 8708 N N . SER D 1 74 ? 137.614 139.994 88.077 1.00 69.08 74 SER C N 1
ATOM 8709 C CA . SER D 1 74 ? 136.841 140.555 86.974 1.00 69.08 74 SER C CA 1
ATOM 8710 C C . SER D 1 74 ? 136.387 139.469 86.008 1.00 69.08 74 SER C C 1
ATOM 8711 O O . SER D 1 74 ? 135.305 139.575 85.413 1.00 69.08 74 SER C O 1
ATOM 8714 N N . LYS D 1 75 ? 137.186 138.411 85.860 1.00 68.65 75 LYS C N 1
ATOM 8715 C CA . LYS D 1 75 ? 136.813 137.310 84.981 1.00 68.65 75 LYS C CA 1
ATOM 8716 C C . LYS D 1 75 ? 135.510 136.665 85.436 1.00 68.65 75 LYS C C 1
ATOM 8717 O O . LYS D 1 75 ? 134.573 136.505 84.645 1.00 68.65 75 LYS C O 1
ATOM 8723 N N . MET D 1 76 ? 135.422 136.302 86.717 1.00 53.48 76 MET C N 1
ATOM 8724 C CA . MET D 1 76 ? 134.183 135.710 87.211 1.00 53.48 76 MET C CA 1
ATOM 8725 C C . MET D 1 76 ? 133.058 136.734 87.290 1.00 53.48 76 MET C C 1
ATOM 8726 O O . MET D 1 76 ? 131.889 136.379 87.093 1.00 53.48 76 MET C O 1
ATOM 8731 N N . LYS D 1 77 ? 133.384 138.000 87.569 1.00 58.24 77 LYS C N 1
ATOM 8732 C CA . LYS D 1 77 ? 132.367 139.046 87.558 1.00 58.24 77 LYS C CA 1
ATOM 8733 C C . LYS D 1 77 ? 131.690 139.154 86.203 1.00 58.24 77 LYS C C 1
ATOM 8734 O O . LYS D 1 77 ? 130.492 139.447 86.131 1.00 58.24 77 LYS C O 1
ATOM 8740 N N . MET D 1 78 ? 132.437 138.936 85.123 1.00 59.51 78 MET C N 1
ATOM 8741 C CA . MET D 1 78 ? 131.852 138.966 83.788 1.00 59.51 78 MET C CA 1
ATOM 8742 C C . MET D 1 78 ? 131.261 137.624 83.376 1.00 59.51 78 MET C C 1
ATOM 8743 O O . MET D 1 78 ? 130.337 137.595 82.557 1.00 59.51 78 MET C O 1
ATOM 8748 N N . VAL D 1 79 ? 131.760 136.513 83.921 1.00 54.16 79 VAL C N 1
ATOM 8749 C CA . VAL D 1 79 ? 131.134 135.221 83.653 1.00 54.16 79 VAL C CA 1
ATOM 8750 C C . VAL D 1 79 ? 129.723 135.192 84.221 1.00 54.16 79 VAL C C 1
ATOM 8751 O O . VAL D 1 79 ? 128.782 134.730 83.566 1.00 54.16 79 VAL C O 1
ATOM 8755 N N . ALA D 1 80 ? 129.550 135.688 85.445 1.00 50.96 80 ALA C N 1
ATOM 8756 C CA . ALA D 1 80 ? 128.236 135.679 86.077 1.00 50.96 80 ALA C CA 1
ATOM 8757 C C . ALA D 1 80 ? 127.273 136.694 85.478 1.00 50.96 80 ALA C C 1
ATOM 8758 O O . ALA D 1 80 ? 126.124 136.753 85.926 1.00 50.96 80 ALA C O 1
ATOM 8760 N N . LYS D 1 81 ? 127.702 137.489 84.500 1.00 54.81 81 LYS C N 1
ATOM 8761 C CA . LYS D 1 81 ? 126.825 138.369 83.743 1.00 54.81 81 LYS C CA 1
ATOM 8762 C C . LYS D 1 81 ? 126.438 137.780 82.389 1.00 54.81 81 LYS C C 1
ATOM 8763 O O . LYS D 1 81 ? 125.775 138.458 81.598 1.00 54.81 81 LYS C O 1
ATOM 8769 N N . HIS D 1 82 ? 126.828 136.533 82.112 1.00 48.61 82 HIS C N 1
ATOM 8770 C CA . HIS D 1 82 ? 126.520 135.852 80.855 1.00 48.61 82 HIS C CA 1
ATOM 8771 C C . HIS D 1 82 ? 127.105 136.606 79.659 1.00 48.61 82 HIS C C 1
ATOM 8772 O O . HIS D 1 82 ? 126.395 137.073 78.768 1.00 48.61 82 HIS C O 1
ATOM 8779 N N . LEU D 1 83 ? 128.433 136.722 79.671 1.00 53.13 83 LEU C N 1
ATOM 8780 C CA . LEU D 1 83 ? 129.207 137.163 78.521 1.00 53.13 83 LEU C CA 1
ATOM 8781 C C . LEU D 1 83 ? 130.387 136.249 78.230 1.00 53.13 83 LEU C C 1
ATOM 8782 O O . LEU D 1 83 ? 131.137 136.520 77.287 1.00 53.13 83 LEU C O 1
ATOM 8787 N N . ILE D 1 84 ? 130.588 135.194 79.020 1.00 59.38 84 ILE C N 1
ATOM 8788 C CA . ILE D 1 84 ? 131.722 134.290 78.882 1.00 59.38 84 ILE C CA 1
ATOM 8789 C C . ILE D 1 84 ? 131.227 132.881 79.177 1.00 59.38 84 ILE C C 1
ATOM 8790 O O . ILE D 1 84 ? 130.289 132.684 79.954 1.00 59.38 84 ILE C O 1
ATOM 8795 N N . SER D 1 85 ? 131.851 131.906 78.535 1.00 62.63 85 SER C N 1
ATOM 8796 C CA . SER D 1 85 ? 131.780 130.502 78.893 1.00 62.63 85 SER C CA 1
ATOM 8797 C C . SER D 1 85 ? 133.145 130.039 79.403 1.00 62.63 85 SER C C 1
ATOM 8798 O O . SER D 1 85 ? 134.164 130.667 79.098 1.00 62.63 85 SER C O 1
ATOM 8801 N N . PRO D 1 86 ? 133.211 128.957 80.197 1.00 69.42 86 PRO C N 1
ATOM 8802 C CA . PRO D 1 86 ? 134.503 128.602 80.820 1.00 69.42 86 PRO C CA 1
ATOM 8803 C C . PRO D 1 86 ? 135.636 128.301 79.847 1.00 69.42 86 PRO C C 1
ATOM 8804 O O . PRO D 1 86 ? 136.792 128.658 80.122 1.00 69.42 86 PRO C O 1
ATOM 8808 N N . GLU D 1 87 ? 135.353 127.659 78.711 1.00 73.86 87 GLU C N 1
ATOM 8809 C CA . GLU D 1 87 ? 136.428 127.340 77.776 1.00 73.86 87 GLU C CA 1
ATOM 8810 C C . GLU D 1 87 ? 137.098 128.581 77.200 1.00 73.86 87 GLU C C 1
ATOM 8811 O O . GLU D 1 87 ? 138.184 128.462 76.622 1.00 73.86 87 GLU C O 1
ATOM 8817 N N . LEU D 1 88 ? 136.492 129.760 77.341 1.00 68.41 88 LEU C N 1
ATOM 8818 C CA . LEU D 1 88 ? 137.179 130.995 76.991 1.00 68.41 88 LEU C CA 1
ATOM 8819 C C . LEU D 1 88 ? 138.262 131.320 78.010 1.00 68.41 88 LEU C C 1
ATOM 8820 O O . LEU D 1 88 ? 139.401 131.623 77.640 1.00 68.41 88 LEU C O 1
ATOM 8825 N N . ILE D 1 89 ? 137.925 131.271 79.302 1.00 69.21 89 ILE C N 1
ATOM 8826 C CA . ILE D 1 89 ? 138.919 131.583 80.321 1.00 69.21 89 ILE C CA 1
ATOM 8827 C C . ILE D 1 89 ? 139.989 130.503 80.397 1.00 69.21 89 ILE C C 1
ATOM 8828 O O . ILE D 1 89 ? 141.091 130.764 80.892 1.00 69.21 89 ILE C O 1
ATOM 8833 N N . LYS D 1 90 ? 139.698 129.295 79.912 1.00 73.93 90 LYS C N 1
ATOM 8834 C CA . LYS D 1 90 ? 140.697 128.232 79.857 1.00 73.93 90 LYS C CA 1
ATOM 8835 C C . LYS D 1 90 ? 141.667 128.370 78.686 1.00 73.93 90 LYS C C 1
ATOM 8836 O O . LYS D 1 90 ? 142.491 127.471 78.488 1.00 73.93 90 LYS C O 1
ATOM 8842 N N . GLN D 1 91 ? 141.597 129.458 77.920 1.00 75.25 91 GLN C N 1
ATOM 8843 C CA . GLN D 1 91 ? 142.312 129.603 76.650 1.00 75.25 91 GLN C CA 1
ATOM 8844 C C . GLN D 1 91 ? 143.277 130.779 76.750 1.00 75.25 91 GLN C C 1
ATOM 8845 O O . GLN D 1 91 ? 142.830 131.940 76.769 1.00 75.25 91 GLN C O 1
ATOM 8851 N N . PRO D 1 92 ? 144.598 130.556 76.821 1.00 79.07 92 PRO C N 1
ATOM 8852 C CA . PRO D 1 92 ? 145.513 131.701 76.984 1.00 79.07 92 PRO C CA 1
ATOM 8853 C C . PRO D 1 92 ? 145.499 132.678 75.822 1.00 79.07 92 PRO C C 1
ATOM 8854 O O . PRO D 1 92 ? 145.884 133.839 76.009 1.00 79.07 92 PRO C O 1
ATOM 8858 N N . ALA D 1 93 ? 145.072 132.252 74.637 1.00 73.14 93 ALA C N 1
ATOM 8859 C CA . ALA D 1 93 ? 145.022 133.110 73.462 1.00 73.14 93 ALA C CA 1
ATOM 8860 C C . ALA D 1 93 ? 143.676 133.795 73.277 1.00 73.14 93 ALA C C 1
ATOM 8861 O O . ALA D 1 93 ? 143.493 134.512 72.289 1.00 73.14 93 ALA C O 1
ATOM 8863 N N . ALA D 1 94 ? 142.736 133.602 74.198 1.00 71.60 94 ALA C N 1
ATOM 8864 C CA . ALA D 1 94 ? 141.383 134.084 74.000 1.00 71.60 94 ALA C CA 1
ATOM 8865 C C . ALA D 1 94 ? 141.289 135.580 74.276 1.00 71.60 94 ALA C C 1
ATOM 8866 O O . ALA D 1 94 ? 142.183 136.201 74.854 1.00 71.60 94 ALA C O 1
ATOM 8868 N N . ALA D 1 95 ? 140.171 136.152 73.848 1.00 66.71 95 ALA C N 1
ATOM 8869 C CA . ALA D 1 95 ? 139.893 137.567 74.026 1.00 66.71 95 ALA C CA 1
ATOM 8870 C C . ALA D 1 95 ? 138.390 137.758 73.904 1.00 66.71 95 ALA C C 1
ATOM 8871 O O . ALA D 1 95 ? 137.643 136.807 73.665 1.00 66.71 95 ALA C O 1
ATOM 8873 N N . VAL D 1 96 ? 137.951 138.999 74.072 1.00 62.76 96 VAL C N 1
ATOM 8874 C CA . VAL D 1 96 ? 136.537 139.340 73.983 1.00 62.76 96 VAL C CA 1
ATOM 8875 C C . VAL D 1 96 ? 136.423 140.763 73.468 1.00 62.76 96 VAL C C 1
ATOM 8876 O O . VAL D 1 96 ? 137.168 141.651 73.891 1.00 62.76 96 VAL C O 1
ATOM 8880 N N . LEU D 1 97 ? 135.491 140.966 72.553 1.00 60.29 97 LEU C N 1
ATOM 8881 C CA . LEU D 1 97 ? 135.051 142.277 72.114 1.00 60.29 97 LEU C CA 1
ATOM 8882 C C . LEU D 1 97 ? 133.656 142.525 72.663 1.00 60.29 97 LEU C C 1
ATOM 8883 O O . LEU D 1 97 ? 132.923 141.591 72.991 1.00 60.29 97 LEU C O 1
ATOM 8888 N N . VAL D 1 98 ? 133.303 143.799 72.793 1.00 62.85 98 VAL C N 1
ATOM 8889 C CA . VAL D 1 98 ? 132.042 144.195 73.405 1.00 62.85 98 VAL C CA 1
ATOM 8890 C C . VAL D 1 98 ? 131.507 145.443 72.718 1.00 62.85 98 VAL C C 1
ATOM 8891 O O . VAL D 1 98 ? 132.123 145.992 71.800 1.00 62.85 98 VAL C O 1
ATOM 8895 N N . ASN D 1 99 ? 130.334 145.873 73.167 1.00 62.24 99 ASN C N 1
ATOM 8896 C CA . ASN D 1 99 ? 129.763 147.172 72.861 1.00 62.24 99 ASN C CA 1
ATOM 8897 C C . ASN D 1 99 ? 129.464 147.844 74.191 1.00 62.24 99 ASN C C 1
ATOM 8898 O O . ASN D 1 99 ? 128.844 147.232 75.066 1.00 62.24 99 ASN C O 1
ATOM 8903 N N . ASP D 1 100 ? 129.911 149.093 74.350 1.00 66.59 100 ASP C N 1
ATOM 8904 C CA . ASP D 1 100 ? 129.779 149.755 75.645 1.00 66.59 100 ASP C CA 1
ATOM 8905 C C . ASP D 1 100 ? 128.317 149.965 76.015 1.00 66.59 100 ASP C C 1
ATOM 8906 O O . ASP D 1 100 ? 127.976 149.996 77.203 1.00 66.59 100 ASP C O 1
ATOM 8911 N N . ASP D 1 101 ? 127.441 150.106 75.018 1.00 68.55 101 ASP C N 1
ATOM 8912 C CA . ASP D 1 101 ? 126.006 150.074 75.278 1.00 68.55 101 ASP C CA 1
ATOM 8913 C C . ASP D 1 101 ? 125.560 148.728 75.840 1.00 68.55 101 ASP C C 1
ATOM 8914 O O . ASP D 1 101 ? 124.524 148.660 76.509 1.00 68.55 101 ASP C O 1
ATOM 8919 N N . GLU D 1 102 ? 126.322 147.664 75.582 1.00 62.72 102 GLU C N 1
ATOM 8920 C CA . GLU D 1 102 ? 126.107 146.350 76.183 1.00 62.72 102 GLU C CA 1
ATOM 8921 C C . GLU D 1 102 ? 124.754 145.761 75.781 1.00 62.72 102 GLU C C 1
ATOM 8922 O O . GLU D 1 102 ? 123.866 145.536 76.605 1.00 62.72 102 GLU C O 1
ATOM 8928 N N . SER D 1 103 ? 124.613 145.532 74.475 1.00 58.05 103 SER C N 1
ATOM 8929 C CA . SER D 1 103 ? 123.553 144.695 73.934 1.00 58.05 103 SER C CA 1
ATOM 8930 C C . SER D 1 103 ? 124.060 143.628 72.977 1.00 58.05 103 SER C C 1
ATOM 8931 O O . SER D 1 103 ? 123.275 142.755 72.593 1.00 58.05 103 SER C O 1
ATOM 8934 N N . LEU D 1 104 ? 125.330 143.669 72.580 1.00 54.85 104 LEU C N 1
ATOM 8935 C CA . LEU D 1 104 ? 125.923 142.717 71.656 1.00 54.85 104 LEU C CA 1
ATOM 8936 C C . LEU D 1 104 ? 127.311 142.346 72.154 1.00 54.85 104 LEU C C 1
ATOM 8937 O O . LEU D 1 104 ? 127.852 142.968 73.071 1.00 54.85 104 LEU C O 1
ATOM 8942 N N . SER D 1 105 ? 127.894 141.322 71.541 1.00 54.76 105 SER C N 1
ATOM 8943 C CA . SER D 1 105 ? 129.183 140.821 71.990 1.00 54.76 105 SER C CA 1
ATOM 8944 C C . SER D 1 105 ? 129.787 139.947 70.903 1.00 54.76 105 SER C C 1
ATOM 8945 O O . SER D 1 105 ? 129.115 139.546 69.952 1.00 54.76 105 SER C O 1
ATOM 8948 N N . VAL D 1 106 ? 131.084 139.680 71.051 1.00 56.88 106 VAL C N 1
ATOM 8949 C CA . VAL D 1 106 ? 131.836 138.802 70.164 1.00 56.88 106 VAL C CA 1
ATOM 8950 C C . VAL D 1 106 ? 132.887 138.096 71.002 1.00 56.88 106 VAL C C 1
ATOM 8951 O O . VAL D 1 106 ? 133.753 138.744 71.598 1.00 56.88 106 VAL C O 1
ATOM 8955 N N . MET D 1 107 ? 132.832 136.767 71.038 1.00 55.78 107 MET C N 1
ATOM 8956 C CA . MET D 1 107 ? 133.762 135.962 71.826 1.00 55.78 107 MET C CA 1
ATOM 8957 C C . MET D 1 107 ? 134.812 135.388 70.883 1.00 55.78 107 MET C C 1
ATOM 8958 O O . MET D 1 107 ? 134.723 134.255 70.414 1.00 55.78 107 MET C O 1
ATOM 8963 N N . ILE D 1 108 ? 135.835 136.202 70.619 1.00 61.77 108 ILE C N 1
ATOM 8964 C CA . ILE D 1 108 ? 136.886 135.809 69.692 1.00 61.77 108 ILE C CA 1
ATOM 8965 C C . ILE D 1 108 ? 137.631 134.604 70.235 1.00 61.77 108 ILE C C 1
ATOM 8966 O O . ILE D 1 108 ? 137.981 134.542 71.419 1.00 61.77 108 ILE C O 1
ATOM 8971 N N . ASN D 1 109 ? 137.884 133.638 69.355 1.00 66.33 109 ASN C N 1
ATOM 8972 C CA . ASN D 1 109 ? 138.753 132.505 69.652 1.00 66.33 109 ASN C CA 1
ATOM 8973 C C . ASN D 1 109 ? 138.262 131.701 70.853 1.00 66.33 109 ASN C C 1
ATOM 8974 O O . ASN D 1 109 ? 139.049 131.057 71.548 1.00 66.33 109 ASN C O 1
ATOM 8979 N N . GLU D 1 110 ? 136.957 131.731 71.116 1.00 64.34 110 GLU C N 1
ATOM 8980 C CA . GLU D 1 110 ? 136.405 130.965 72.223 1.00 64.34 110 GLU C CA 1
ATOM 8981 C C . GLU D 1 110 ? 136.449 129.475 71.921 1.00 64.34 110 GLU C C 1
ATOM 8982 O O . GLU D 1 110 ? 137.200 128.727 72.555 1.00 64.34 110 GLU C O 1
ATOM 8988 N N . GLU D 1 111 ? 135.648 129.036 70.949 1.00 68.96 111 GLU C N 1
ATOM 8989 C CA . GLU D 1 111 ? 135.669 127.638 70.529 1.00 68.96 111 GLU C CA 1
ATOM 8990 C C . GLU D 1 111 ? 135.137 127.575 69.096 1.00 68.96 111 GLU C C 1
ATOM 8991 O O . GLU D 1 111 ? 133.923 127.585 68.880 1.00 68.96 111 GLU C O 1
ATOM 8997 N N . ASP D 1 112 ? 136.060 127.506 68.140 1.00 67.64 112 ASP C N 1
ATOM 8998 C CA . ASP D 1 112 ? 135.779 127.202 66.742 1.00 67.64 112 ASP C CA 1
ATOM 8999 C C . ASP D 1 112 ? 134.829 128.202 66.093 1.00 67.64 112 ASP C C 1
ATOM 9000 O O . ASP D 1 112 ? 134.024 127.824 65.239 1.00 67.64 112 ASP C O 1
ATOM 9005 N N . HIS D 1 113 ? 134.901 129.477 66.454 1.00 59.98 113 HIS C N 1
ATOM 9006 C CA . HIS D 1 113 ? 133.942 130.447 65.926 1.00 59.98 113 HIS C CA 1
ATOM 9007 C C . HIS D 1 113 ? 134.424 131.859 66.252 1.00 59.98 113 HIS C C 1
ATOM 9008 O O . HIS D 1 113 ? 135.584 132.069 66.627 1.00 59.98 113 HIS C O 1
ATOM 9015 N N . ILE D 1 114 ? 133.527 132.832 66.065 1.00 58.83 114 ILE C N 1
ATOM 9016 C CA . ILE D 1 114 ? 133.650 134.156 66.665 1.00 58.83 114 ILE C CA 1
ATOM 9017 C C . ILE D 1 114 ? 132.388 134.498 67.461 1.00 58.83 114 ILE C C 1
ATOM 9018 O O . ILE D 1 114 ? 132.446 135.277 68.419 1.00 58.83 114 ILE C O 1
ATOM 9023 N N . ARG D 1 115 ? 131.244 133.918 67.080 1.00 52.98 115 ARG C N 1
ATOM 9024 C CA . ARG D 1 115 ? 130.019 133.908 67.891 1.00 52.98 115 ARG C CA 1
ATOM 9025 C C . ARG D 1 115 ? 129.524 135.323 68.207 1.00 52.98 115 ARG C C 1
ATOM 9026 O O . ARG D 1 115 ? 129.704 135.856 69.299 1.00 52.98 115 ARG C O 1
ATOM 9034 N N . ILE D 1 116 ? 128.936 135.941 67.191 1.00 53.33 116 ILE C N 1
ATOM 9035 C CA . ILE D 1 116 ? 128.191 137.170 67.422 1.00 53.33 116 ILE C CA 1
ATOM 9036 C C . ILE D 1 116 ? 126.947 136.821 68.226 1.00 53.33 116 ILE C C 1
ATOM 9037 O O . ILE D 1 116 ? 125.962 136.313 67.682 1.00 53.33 116 ILE C O 1
ATOM 9042 N N . GLN D 1 117 ? 126.988 137.112 69.520 1.00 48.46 117 GLN C N 1
ATOM 9043 C CA . GLN D 1 117 ? 125.875 136.908 70.433 1.00 48.46 117 GLN C CA 1
ATOM 9044 C C . GLN D 1 117 ? 125.123 138.217 70.638 1.00 48.46 117 GLN C C 1
ATOM 9045 O O . GLN D 1 117 ? 125.700 139.304 70.550 1.00 48.46 117 GLN C O 1
ATOM 9051 N N . ALA D 1 118 ? 123.824 138.107 70.910 1.00 45.55 118 ALA C N 1
ATOM 9052 C CA . ALA D 1 118 ? 122.990 139.283 71.144 1.00 45.55 118 ALA C CA 1
ATOM 9053 C C . ALA D 1 118 ? 121.883 138.922 72.121 1.00 45.55 118 ALA C C 1
ATOM 9054 O O . ALA D 1 118 ? 121.030 138.086 71.813 1.00 45.55 118 ALA C O 1
ATOM 9056 N N . MET D 1 119 ? 121.901 139.560 73.286 1.00 44.02 119 MET C N 1
ATOM 9057 C CA . MET D 1 119 ? 120.865 139.447 74.298 1.00 44.02 119 MET C CA 1
ATOM 9058 C C . MET D 1 119 ? 120.133 140.775 74.399 1.00 44.02 119 MET C C 1
ATOM 9059 O O . MET D 1 119 ? 120.696 141.836 74.120 1.00 44.02 119 MET C O 1
ATOM 9064 N N . GLY D 1 120 ? 118.872 140.720 74.810 1.00 50.29 120 GLY C N 1
ATOM 9065 C CA . GLY D 1 120 ? 118.121 141.954 74.846 1.00 50.29 120 GLY C CA 1
ATOM 9066 C C . GLY D 1 120 ? 116.664 141.895 75.252 1.00 50.29 120 GLY C C 1
ATOM 9067 O O . GLY D 1 120 ? 116.281 141.157 76.165 1.00 50.29 120 GLY C O 1
ATOM 9068 N N . THR D 1 121 ? 115.848 142.694 74.564 1.00 57.46 121 THR C N 1
ATOM 9069 C CA . THR D 1 121 ? 114.498 143.003 75.008 1.00 57.46 121 THR C CA 1
ATOM 9070 C C . THR D 1 121 ? 113.605 141.766 74.986 1.00 57.46 121 THR C C 1
ATOM 9071 O O . THR D 1 121 ? 113.955 140.702 74.466 1.00 57.46 121 THR C O 1
ATOM 9075 N N . ASP D 1 122 ? 112.423 141.943 75.566 1.00 57.12 122 ASP C N 1
ATOM 9076 C CA . ASP D 1 122 ? 111.430 140.891 75.727 1.00 57.12 122 ASP C CA 1
ATOM 9077 C C . ASP D 1 122 ? 110.335 140.935 74.670 1.00 57.12 122 ASP C C 1
ATOM 9078 O O . ASP D 1 122 ? 109.577 139.967 74.540 1.00 57.12 122 ASP C O 1
ATOM 9083 N N . THR D 1 123 ? 110.225 142.039 73.925 1.00 65.44 123 THR C N 1
ATOM 9084 C CA . THR D 1 123 ? 109.150 142.186 72.947 1.00 65.44 123 THR C CA 1
ATOM 9085 C C . THR D 1 123 ? 109.225 141.102 71.880 1.00 65.44 123 THR C C 1
ATOM 9086 O O . THR D 1 123 ? 108.286 140.317 71.705 1.00 65.44 123 THR C O 1
ATOM 9090 N N . THR D 1 124 ? 110.340 141.043 71.156 1.00 55.67 124 THR C N 1
ATOM 9091 C CA . THR D 1 124 ? 110.494 140.106 70.056 1.00 55.67 124 THR C CA 1
ATOM 9092 C C . THR D 1 124 ? 111.961 139.744 69.895 1.00 55.67 124 THR C C 1
ATOM 9093 O O . THR D 1 124 ? 112.853 140.549 70.171 1.00 55.67 124 THR C O 1
ATOM 9097 N N . LEU D 1 125 ? 112.194 138.512 69.446 1.00 46.24 125 LEU C N 1
ATOM 9098 C CA . LEU D 1 125 ? 113.520 138.098 69.019 1.00 46.24 125 LEU C CA 1
ATOM 9099 C C . LEU D 1 125 ? 113.894 138.689 67.664 1.00 46.24 125 LEU C C 1
ATOM 9100 O O . LEU D 1 125 ? 115.081 138.717 67.315 1.00 46.24 125 LEU C O 1
ATOM 9105 N N . GLN D 1 126 ? 112.909 139.172 66.904 1.00 50.82 126 GLN C N 1
ATOM 9106 C CA . GLN D 1 126 ? 113.164 139.604 65.536 1.00 50.82 126 GLN C CA 1
ATOM 9107 C C . GLN D 1 126 ? 114.001 140.874 65.499 1.00 50.82 126 GLN C C 1
ATOM 9108 O O . GLN D 1 126 ? 114.844 141.036 64.613 1.00 50.82 126 GLN C O 1
ATOM 9114 N N . ALA D 1 127 ? 113.781 141.791 66.441 1.00 52.33 127 ALA C N 1
ATOM 9115 C CA . ALA D 1 127 ? 114.588 143.006 66.473 1.00 52.33 127 ALA C CA 1
ATOM 9116 C C . ALA D 1 127 ? 116.047 142.680 66.760 1.00 52.33 127 ALA C C 1
ATOM 9117 O O . ALA D 1 127 ? 116.958 143.248 66.142 1.00 52.33 127 ALA C O 1
ATOM 9119 N N . LEU D 1 128 ? 116.286 141.753 67.687 1.00 49.72 128 LEU C N 1
ATOM 9120 C CA . LEU D 1 128 ? 117.649 141.323 67.975 1.00 49.72 128 LEU C CA 1
ATOM 9121 C C . LEU D 1 128 ? 118.276 140.651 66.760 1.00 49.72 128 LEU C C 1
ATOM 9122 O O . LEU D 1 128 ? 119.448 140.894 66.437 1.00 49.72 128 LEU C O 1
ATOM 9127 N N . TYR D 1 129 ? 117.508 139.797 66.077 1.00 51.27 129 TYR C N 1
ATOM 9128 C CA . TYR D 1 129 ? 118.007 139.161 64.863 1.00 51.27 129 TYR C CA 1
ATOM 9129 C C . TYR D 1 129 ? 118.348 140.195 63.800 1.00 51.27 129 TYR C C 1
ATOM 9130 O O . TYR D 1 129 ? 119.339 140.052 63.076 1.00 51.27 129 TYR C O 1
ATOM 9139 N N . ASN D 1 130 ? 117.546 141.254 63.703 1.00 53.33 130 ASN C N 1
ATOM 9140 C CA . ASN D 1 130 ? 117.807 142.294 62.717 1.00 53.33 130 ASN C CA 1
ATOM 9141 C C . ASN D 1 130 ? 119.066 143.075 63.064 1.00 53.33 130 ASN C C 1
ATOM 9142 O O . ASN D 1 130 ? 119.835 143.449 62.172 1.00 53.33 130 ASN C O 1
ATOM 9147 N N . GLN D 1 131 ? 119.292 143.336 64.352 1.00 54.73 131 GLN C N 1
ATOM 9148 C CA . GLN D 1 131 ? 120.532 143.998 64.752 1.00 54.73 131 GLN C CA 1
ATOM 9149 C C . GLN D 1 131 ? 121.743 143.132 64.423 1.00 54.73 131 GLN C C 1
ATOM 9150 O O . GLN D 1 131 ? 122.761 143.624 63.910 1.00 54.73 131 GLN C O 1
ATOM 9156 N N . ALA D 1 132 ? 121.650 141.832 64.703 1.00 53.47 132 ALA C N 1
ATOM 9157 C CA . ALA D 1 132 ? 122.762 140.946 64.382 1.00 53.47 132 ALA C CA 1
ATOM 9158 C C . ALA D 1 132 ? 122.980 140.862 62.874 1.00 53.47 132 ALA C C 1
ATOM 9159 O O . ALA D 1 132 ? 124.119 140.755 62.411 1.00 53.47 132 ALA C O 1
ATOM 9161 N N . SER D 1 133 ? 121.904 140.929 62.089 1.00 55.82 133 SER C N 1
ATOM 9162 C CA . SER D 1 133 ? 122.051 140.951 60.635 1.00 55.82 133 SER C CA 1
ATOM 9163 C C . SER D 1 133 ? 122.714 142.243 60.163 1.00 55.82 133 SER C C 1
ATOM 9164 O O . SER D 1 133 ? 123.530 142.231 59.228 1.00 55.82 133 SER C O 1
ATOM 9167 N N . SER D 1 134 ? 122.361 143.370 60.790 1.00 56.59 134 SER C N 1
ATOM 9168 C CA . SER D 1 134 ? 122.978 144.648 60.463 1.00 56.59 134 SER C CA 1
ATOM 9169 C C . SER D 1 134 ? 124.424 144.731 60.933 1.00 56.59 134 SER C C 1
ATOM 9170 O O . SER D 1 134 ? 125.133 145.665 60.546 1.00 56.59 134 SER C O 1
ATOM 9173 N N . ILE D 1 135 ? 124.864 143.804 61.779 1.00 56.44 135 ILE C N 1
ATOM 9174 C CA . ILE D 1 135 ? 126.299 143.617 62.005 1.00 56.44 135 ILE C CA 1
ATOM 9175 C C . ILE D 1 135 ? 126.901 142.652 60.974 1.00 56.44 135 ILE C C 1
ATOM 9176 O O . ILE D 1 135 ? 128.056 142.822 60.543 1.00 56.44 135 ILE C O 1
ATOM 9181 N N . ASP D 1 136 ? 126.130 141.641 60.573 1.00 59.65 136 ASP C N 1
ATOM 9182 C CA . ASP D 1 136 ? 126.668 140.566 59.749 1.00 59.65 136 ASP C CA 1
ATOM 9183 C C . ASP D 1 136 ? 126.959 141.046 58.336 1.00 59.65 136 ASP C C 1
ATOM 9184 O O . ASP D 1 136 ? 127.887 140.543 57.690 1.00 59.65 136 ASP C O 1
ATOM 9189 N N . ASP D 1 137 ? 126.146 141.976 57.822 1.00 64.98 137 ASP C N 1
ATOM 9190 C CA . ASP D 1 137 ? 126.440 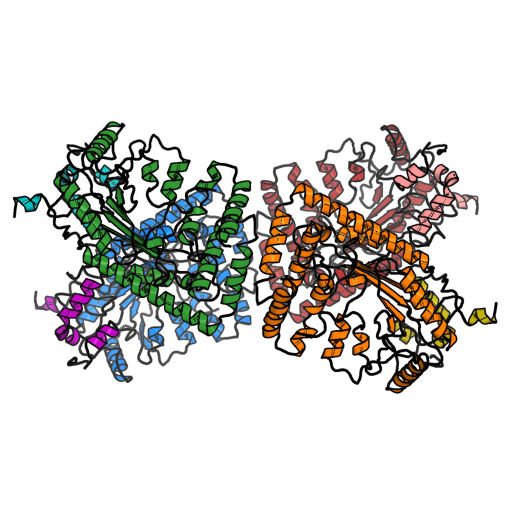142.540 56.500 1.00 64.98 137 ASP C CA 1
ATOM 9191 C C . ASP D 1 137 ? 127.847 143.121 56.492 1.00 64.98 137 ASP C C 1
ATOM 9192 O O . ASP D 1 137 ? 128.653 142.817 55.607 1.00 64.98 137 ASP C O 1
ATOM 9197 N N . GLU D 1 138 ? 128.174 143.919 57.513 1.00 67.69 138 GLU C N 1
ATOM 9198 C CA . GLU D 1 138 ? 129.491 144.539 57.593 1.00 67.69 138 GLU C CA 1
ATOM 9199 C C . GLU D 1 138 ? 130.587 143.489 57.700 1.00 67.69 138 GLU C C 1
ATOM 9200 O O . GLU D 1 138 ? 131.595 143.552 56.981 1.00 67.69 138 GLU C O 1
ATOM 9206 N N . LEU D 1 139 ? 130.406 142.503 58.586 1.00 64.31 139 LEU C N 1
ATOM 9207 C CA . LEU D 1 139 ? 131.483 141.532 58.784 1.00 64.31 139 LEU C CA 1
ATOM 9208 C C . LEU D 1 139 ? 131.734 140.713 57.522 1.00 64.31 139 LEU C C 1
ATOM 9209 O O . LEU D 1 139 ? 132.874 140.619 57.054 1.00 64.31 139 LEU C O 1
ATOM 9214 N N . ASP D 1 140 ? 130.689 140.102 56.955 1.00 67.29 140 ASP C N 1
ATOM 9215 C CA . ASP D 1 140 ? 130.883 139.288 55.758 1.00 67.29 140 ASP C CA 1
ATOM 9216 C C . ASP D 1 140 ? 131.212 140.127 54.530 1.00 67.29 140 ASP C C 1
ATOM 9217 O O . ASP D 1 140 ? 131.682 139.576 53.529 1.00 67.29 140 ASP C O 1
ATOM 9222 N N . ARG D 1 141 ? 130.978 141.441 54.578 1.00 72.53 141 ARG C N 1
ATOM 9223 C CA . ARG D 1 141 ? 131.405 142.311 53.491 1.00 72.53 141 ARG C CA 1
ATOM 9224 C C . ARG D 1 141 ? 132.902 142.572 53.566 1.00 72.53 141 ARG C C 1
ATOM 9225 O O . ARG D 1 141 ? 133.588 142.580 52.538 1.00 72.53 141 ARG C O 1
ATOM 9233 N N . SER D 1 142 ? 133.427 142.784 54.771 1.00 71.81 142 SER C N 1
ATOM 9234 C CA . SER D 1 142 ? 134.840 143.116 54.909 1.00 71.81 142 SER C CA 1
ATOM 9235 C C . SER D 1 142 ? 135.766 141.911 54.791 1.00 71.81 142 SER C C 1
ATOM 9236 O O . SER D 1 142 ? 136.988 142.090 54.847 1.00 71.81 142 SER C O 1
ATOM 9239 N N . LEU D 1 143 ? 135.238 140.699 54.642 1.00 72.56 143 LEU C N 1
ATOM 9240 C CA . LEU D 1 143 ? 136.072 139.505 54.687 1.00 72.56 143 LEU C CA 1
ATOM 9241 C C . LEU D 1 143 ? 135.281 138.325 54.137 1.00 72.56 143 LEU C C 1
ATOM 9242 O O . LEU D 1 143 ? 134.053 138.366 54.039 1.00 72.56 143 LEU C O 1
ATOM 9247 N N . ASP D 1 144 ? 136.013 137.279 53.756 1.00 74.38 144 ASP C N 1
ATOM 9248 C CA . ASP D 1 144 ? 135.446 136.051 53.198 1.00 74.38 144 ASP C CA 1
ATOM 9249 C C . ASP D 1 144 ? 135.358 134.978 54.277 1.00 74.38 144 ASP C C 1
ATOM 9250 O O . ASP D 1 144 ? 136.371 134.615 54.885 1.00 74.38 144 ASP C O 1
ATOM 9255 N N . ILE D 1 145 ? 134.149 134.468 54.493 1.00 70.00 145 ILE C N 1
ATOM 9256 C CA . ILE D 1 145 ? 133.877 133.452 55.491 1.00 70.00 145 ILE C CA 1
ATOM 9257 C C . ILE D 1 145 ? 133.756 132.103 54.792 1.00 70.00 145 ILE C C 1
ATOM 9258 O O . ILE D 1 145 ? 133.450 132.007 53.600 1.00 70.00 145 ILE C O 1
ATOM 9263 N N . SER D 1 146 ? 133.998 131.033 55.552 1.00 72.02 146 SER C N 1
ATOM 9264 C CA . SER D 1 146 ? 133.991 129.667 55.025 1.00 72.02 146 SER C CA 1
ATOM 9265 C C . SER D 1 146 ? 132.555 129.210 54.764 1.00 72.02 146 SER C C 1
ATOM 9266 O O . SER D 1 146 ? 131.979 128.388 55.481 1.00 72.02 146 SER C O 1
ATOM 9269 N N . TYR D 1 147 ? 131.976 129.761 53.701 1.00 71.23 147 TYR C N 1
ATOM 9270 C CA . TYR D 1 147 ? 130.626 129.414 53.286 1.00 71.23 147 TYR C CA 1
ATOM 9271 C C . TYR D 1 147 ? 130.643 128.228 52.328 1.00 71.23 147 TYR C C 1
ATOM 9272 O O . TYR D 1 147 ? 131.607 128.012 51.589 1.00 71.23 147 TYR C O 1
ATOM 9281 N N . ASP D 1 148 ? 129.560 127.454 52.359 1.00 69.86 148 ASP C N 1
ATOM 9282 C CA . ASP D 1 148 ? 129.342 126.337 51.455 1.00 69.86 148 ASP C CA 1
ATOM 9283 C C . ASP D 1 148 ? 127.949 126.461 50.856 1.00 69.86 148 ASP C C 1
ATOM 9284 O O . ASP D 1 148 ? 127.076 127.138 51.402 1.00 69.86 148 ASP C O 1
ATOM 9289 N N . GLU D 1 149 ? 127.751 125.791 49.720 1.00 74.69 149 GLU C N 1
ATOM 9290 C CA . GLU D 1 149 ? 126.511 125.869 48.956 1.00 74.69 149 GLU C CA 1
ATOM 9291 C C . GLU D 1 149 ? 125.593 124.680 49.209 1.00 74.69 149 GLU C C 1
ATOM 9292 O O . GLU D 1 149 ? 124.397 124.866 49.452 1.00 74.69 149 GLU C O 1
ATOM 9298 N N . GLN D 1 150 ? 126.126 123.460 49.140 1.00 69.01 150 GLN C N 1
ATOM 9299 C CA . GLN D 1 150 ? 125.334 122.282 49.477 1.00 69.01 150 GLN C CA 1
ATOM 9300 C C . GLN D 1 150 ? 124.847 122.367 50.916 1.00 69.01 150 GLN C C 1
ATOM 9301 O O . GLN D 1 150 ? 123.640 122.386 51.181 1.00 69.01 150 GLN C O 1
ATOM 9307 N N . LEU D 1 151 ? 125.781 122.422 51.859 1.00 66.50 151 LEU C N 1
ATOM 9308 C CA . LEU D 1 151 ? 125.484 122.840 53.216 1.00 66.50 151 LEU C CA 1
ATOM 9309 C C . LEU D 1 151 ? 125.465 124.365 53.261 1.00 66.50 151 LEU C C 1
ATOM 9310 O O . LEU D 1 151 ? 125.667 125.043 52.250 1.00 66.50 151 LEU C O 1
ATOM 9315 N N . GLY D 1 152 ? 125.225 124.917 54.444 1.00 63.16 152 GLY C N 1
ATOM 9316 C CA . GLY D 1 152 ? 125.181 126.358 54.605 1.00 63.16 152 GLY C CA 1
ATOM 9317 C C . GLY D 1 152 ? 126.539 126.909 54.982 1.00 63.16 152 GLY C C 1
ATOM 9318 O O . GLY D 1 152 ? 127.479 126.854 54.184 1.00 63.16 152 GLY C O 1
ATOM 9319 N N . TYR D 1 153 ? 126.654 127.448 56.193 1.00 62.50 153 TYR C N 1
ATOM 9320 C CA . TYR D 1 153 ? 127.948 127.796 56.758 1.00 62.50 153 TYR C CA 1
ATOM 9321 C C . TYR D 1 153 ? 128.637 126.504 57.198 1.00 62.50 153 TYR C C 1
ATOM 9322 O O . TYR D 1 153 ? 128.158 125.399 56.931 1.00 62.50 153 TYR C O 1
ATOM 9331 N N . LEU D 1 154 ? 129.783 126.620 57.871 1.00 67.75 154 LEU C N 1
ATOM 9332 C CA . LEU D 1 154 ? 130.570 125.438 58.218 1.00 67.75 154 LEU C CA 1
ATOM 9333 C C . LEU D 1 154 ? 131.378 125.767 59.474 1.00 67.75 154 LEU C C 1
ATOM 9334 O O . LEU D 1 154 ? 132.453 126.363 59.378 1.00 67.75 154 LEU C O 1
ATOM 9339 N N . THR D 1 155 ? 130.851 125.369 60.633 1.00 62.13 155 THR C N 1
ATOM 9340 C CA . THR D 1 155 ? 131.419 125.720 61.930 1.00 62.13 155 THR C CA 1
ATOM 9341 C C . THR D 1 155 ? 131.920 124.514 62.708 1.00 62.13 155 THR C C 1
ATOM 9342 O O . THR D 1 155 ? 133.102 124.459 63.059 1.00 62.13 155 THR C O 1
ATOM 9346 N N . THR D 1 156 ? 131.059 123.536 62.972 1.00 63.18 156 THR C N 1
ATOM 9347 C CA . THR D 1 156 ? 131.365 122.439 63.880 1.00 63.18 156 THR C CA 1
ATOM 9348 C C . THR D 1 156 ? 130.253 121.409 63.750 1.00 63.18 156 THR C C 1
ATOM 9349 O O . THR D 1 156 ? 129.088 121.773 63.576 1.00 63.18 156 THR C O 1
ATOM 9353 N N . CYS D 1 157 ? 130.620 120.125 63.843 1.00 62.78 157 CYS C N 1
ATOM 9354 C CA . CYS D 1 157 ? 129.721 119.083 63.330 1.00 62.78 157 CYS C CA 1
ATOM 9355 C C . CYS D 1 157 ? 128.463 118.931 64.172 1.00 62.78 157 CYS C C 1
ATOM 9356 O O . CYS D 1 157 ? 127.362 119.210 63.662 1.00 62.78 157 CYS C O 1
ATOM 9359 N N . PRO D 1 158 ? 128.527 118.514 65.440 1.00 62.08 158 PRO C N 1
ATOM 9360 C CA . PRO D 1 158 ? 127.287 118.151 66.144 1.00 62.08 158 PRO C CA 1
ATOM 9361 C C . PRO D 1 158 ? 126.402 119.329 66.517 1.00 62.08 158 PRO C C 1
ATOM 9362 O O . PRO D 1 158 ? 125.277 119.095 66.978 1.00 62.08 158 PRO C O 1
ATOM 9366 N N . THR D 1 159 ? 126.853 120.571 66.328 1.00 59.80 159 THR C N 1
ATOM 9367 C CA . THR D 1 159 ? 126.149 121.741 66.844 1.00 59.80 159 THR C CA 1
ATOM 9368 C C . THR D 1 159 ? 125.603 122.624 65.732 1.00 59.80 159 THR C C 1
ATOM 9369 O O . THR D 1 159 ? 124.394 122.872 65.691 1.00 59.80 159 THR C O 1
ATOM 9373 N N . ASN D 1 160 ? 126.455 123.101 64.828 1.00 56.96 160 ASN C N 1
ATOM 9374 C CA . ASN D 1 160 ? 126.075 124.122 63.853 1.00 56.96 160 ASN C CA 1
ATOM 9375 C C . ASN D 1 160 ? 126.746 123.795 62.527 1.00 56.96 160 ASN C C 1
ATOM 9376 O O . ASN D 1 160 ? 127.964 123.940 62.391 1.00 56.96 160 ASN C O 1
ATOM 9381 N N . ILE D 1 161 ? 125.945 123.354 61.557 1.00 60.75 161 ILE C N 1
ATOM 9382 C CA . ILE D 1 161 ? 126.374 123.230 60.175 1.00 60.75 161 ILE C CA 1
ATOM 9383 C C . ILE D 1 161 ? 125.510 124.071 59.248 1.00 60.75 161 ILE C C 1
ATOM 9384 O O . ILE D 1 161 ? 126.031 124.846 58.441 1.00 60.75 161 ILE C O 1
ATOM 9389 N N . GLY D 1 162 ? 124.195 123.935 59.347 1.00 56.65 162 GLY C N 1
ATOM 9390 C CA . GLY D 1 162 ? 123.298 124.631 58.450 1.00 56.65 162 GLY C CA 1
ATOM 9391 C C . GLY D 1 162 ? 123.393 126.125 58.635 1.00 56.65 162 GLY C C 1
ATOM 9392 O O . GLY D 1 162 ? 123.828 126.853 57.739 1.00 56.65 162 GLY C O 1
ATOM 9393 N N . THR D 1 163 ? 122.981 126.588 59.808 1.00 51.28 163 THR C N 1
ATOM 9394 C CA . THR D 1 163 ? 123.174 127.967 60.213 1.00 51.28 163 THR C CA 1
ATOM 9395 C C . THR D 1 163 ? 123.542 127.973 61.687 1.00 51.28 163 THR C C 1
ATOM 9396 O O . THR D 1 163 ? 123.195 127.060 62.438 1.00 51.28 163 THR C O 1
ATOM 9400 N N . GLY D 1 164 ? 124.250 129.015 62.095 1.00 47.52 164 GLY C N 1
ATOM 9401 C CA . GLY D 1 164 ? 124.722 129.089 63.457 1.00 47.52 164 GLY C CA 1
ATOM 9402 C C . GLY D 1 164 ? 123.700 129.530 64.474 1.00 47.52 164 GLY C C 1
ATOM 9403 O O . GLY D 1 164 ? 124.065 129.796 65.621 1.00 47.52 164 GLY C O 1
ATOM 9404 N N . MET D 1 165 ? 122.430 129.616 64.097 1.00 45.58 165 MET C N 1
ATOM 9405 C CA . MET D 1 165 ? 121.417 130.135 65.000 1.00 45.58 165 MET C CA 1
ATOM 9406 C C . MET D 1 165 ? 121.202 129.188 66.168 1.00 45.58 165 MET C C 1
ATOM 9407 O O . MET D 1 165 ? 121.213 127.964 66.015 1.00 45.58 165 MET C O 1
ATOM 9412 N N . ARG D 1 166 ? 121.024 129.775 67.348 1.00 43.92 166 ARG C N 1
ATOM 9413 C CA . ARG D 1 166 ? 120.617 129.031 68.534 1.00 43.92 166 ARG C CA 1
ATOM 9414 C C . ARG D 1 166 ? 119.943 130.029 69.459 1.00 43.92 166 ARG C C 1
ATOM 9415 O O . ARG D 1 166 ? 120.619 130.882 70.041 1.00 43.92 166 ARG C O 1
ATOM 9423 N N . ALA D 1 167 ? 118.627 129.924 69.585 1.00 38.67 167 ALA C N 1
ATOM 9424 C CA . ALA D 1 167 ? 117.826 130.862 70.348 1.00 38.67 167 ALA C CA 1
ATOM 9425 C C . ALA D 1 167 ? 117.426 130.238 71.676 1.00 38.67 167 ALA C C 1
ATOM 9426 O O . ALA D 1 167 ? 117.413 129.015 71.833 1.00 38.67 167 ALA C O 1
ATOM 9428 N N . SER D 1 168 ? 117.108 131.096 72.642 1.00 32.78 168 SER C N 1
ATOM 9429 C CA . SER D 1 168 ? 116.751 130.616 73.965 1.00 32.78 168 SER C CA 1
ATOM 9430 C C . SER D 1 168 ? 115.956 131.680 74.702 1.00 32.78 168 SER C C 1
ATOM 9431 O O . SER D 1 168 ? 115.990 132.863 74.355 1.00 32.78 168 SER C O 1
ATOM 9434 N N . VAL D 1 169 ? 115.240 131.229 75.731 1.00 29.84 169 VAL C N 1
ATOM 9435 C CA . VAL D 1 169 ? 114.401 132.076 76.568 1.00 29.84 169 VAL C CA 1
ATOM 9436 C C . VAL D 1 169 ? 114.610 131.687 78.021 1.00 29.84 169 VAL C C 1
ATOM 9437 O O . VAL D 1 169 ? 114.866 130.524 78.335 1.00 29.84 169 VAL C O 1
ATOM 9441 N N . MET D 1 170 ? 114.462 132.667 78.908 1.00 31.86 170 MET C N 1
ATOM 9442 C CA . MET D 1 170 ? 114.690 132.510 80.341 1.00 31.86 170 MET C CA 1
ATOM 9443 C C . MET D 1 170 ? 113.351 132.638 81.066 1.00 31.86 170 MET C C 1
ATOM 9444 O O . MET D 1 170 ? 112.713 133.695 81.014 1.00 31.86 170 MET C O 1
ATOM 9449 N N . LEU D 1 171 ? 112.941 131.571 81.757 1.00 23.29 171 LEU C N 1
ATOM 9450 C CA . LEU D 1 171 ? 111.596 131.432 82.303 1.00 23.29 171 LEU C CA 1
ATOM 9451 C C . LEU D 1 171 ? 111.619 131.211 83.808 1.00 23.29 171 LEU C C 1
ATOM 9452 O O . LEU D 1 171 ? 112.479 130.495 84.324 1.00 23.29 171 LEU C O 1
ATOM 9457 N N . HIS D 1 172 ? 110.629 131.788 84.494 1.00 16.90 172 HIS C N 1
ATOM 9458 C CA . HIS D 1 172 ? 110.445 131.677 85.940 1.00 16.90 172 HIS C CA 1
ATOM 9459 C C . HIS D 1 172 ? 109.199 130.840 86.205 1.00 16.90 172 HIS C C 1
ATOM 9460 O O . HIS D 1 172 ? 108.080 131.304 85.973 1.00 16.90 172 HIS C O 1
ATOM 9467 N N . LEU D 1 173 ? 109.390 129.622 86.714 1.00 20.47 173 LEU C N 1
ATOM 9468 C CA . LEU D 1 173 ? 108.326 128.624 86.842 1.00 20.47 173 LEU C CA 1
ATOM 9469 C C . LEU D 1 173 ? 108.266 128.046 88.249 1.00 20.47 173 LEU C C 1
ATOM 9470 O O . LEU D 1 173 ? 108.701 126.910 88.480 1.00 20.47 173 LEU C O 1
ATOM 9475 N N . PRO D 1 174 ? 107.714 128.783 89.211 1.00 18.79 174 PRO C N 1
ATOM 9476 C CA . PRO D 1 174 ? 107.618 128.244 90.572 1.00 18.79 174 PRO C CA 1
ATOM 9477 C C . PRO D 1 174 ? 106.443 127.306 90.804 1.00 18.79 174 PRO C C 1
ATOM 9478 O O . PRO D 1 174 ? 106.589 126.333 91.546 1.00 18.79 174 PRO C O 1
ATOM 9482 N N . GLY D 1 175 ? 105.290 127.567 90.184 1.00 22.56 175 GLY C N 1
ATOM 9483 C CA . GLY D 1 175 ? 104.098 126.794 90.505 1.00 22.56 175 GLY C CA 1
ATOM 9484 C C . GLY D 1 175 ? 104.226 125.329 90.134 1.00 22.56 175 GLY C C 1
ATOM 9485 O O . GLY D 1 175 ? 104.020 124.436 90.965 1.00 22.56 175 GLY C O 1
ATOM 9486 N N . LEU D 1 176 ? 104.584 125.061 88.880 1.00 23.54 176 LEU C N 1
ATOM 9487 C CA . LEU D 1 176 ? 104.735 123.687 88.424 1.00 23.54 176 LEU C CA 1
ATOM 9488 C C . LEU D 1 176 ? 105.837 122.944 89.165 1.00 23.54 176 LEU C C 1
ATOM 9489 O O . LEU D 1 176 ? 105.857 121.709 89.143 1.00 23.54 176 LEU C O 1
ATOM 9494 N N . SER D 1 177 ? 106.747 123.662 89.819 1.00 22.29 177 SER C N 1
ATOM 9495 C CA . SER D 1 177 ? 107.841 123.055 90.558 1.00 22.29 177 SER C CA 1
ATOM 9496 C C . SER D 1 177 ? 107.472 122.789 92.011 1.00 22.29 177 SER C C 1
ATOM 9497 O O . SER D 1 177 ? 107.900 121.776 92.574 1.00 22.29 177 SER C O 1
ATOM 9500 N N . ILE D 1 178 ? 106.684 123.669 92.639 1.00 22.17 178 ILE C N 1
ATOM 9501 C CA . ILE D 1 178 ? 106.141 123.331 93.952 1.00 22.17 178 ILE C CA 1
ATOM 9502 C C . ILE D 1 178 ? 105.096 122.225 93.841 1.00 22.17 178 ILE C C 1
ATOM 9503 O O . ILE D 1 178 ? 104.823 121.546 94.837 1.00 22.17 178 ILE C O 1
ATOM 9508 N N . MET D 1 179 ? 104.510 122.017 92.655 1.00 24.53 179 MET C N 1
ATOM 9509 C CA . MET D 1 179 ? 103.515 120.970 92.438 1.00 24.53 179 MET C CA 1
ATOM 9510 C C . MET D 1 179 ? 104.059 119.742 91.716 1.00 24.53 179 MET C C 1
ATOM 9511 O O . MET D 1 179 ? 103.285 118.825 91.428 1.00 24.53 179 MET C O 1
ATOM 9516 N N . LYS D 1 180 ? 105.356 119.697 91.415 1.00 23.15 180 LYS C N 1
ATOM 9517 C CA . LYS D 1 180 ? 105.992 118.509 90.841 1.00 23.15 180 LYS C CA 1
ATOM 9518 C C . LYS D 1 180 ? 105.433 118.195 89.454 1.00 23.15 180 LYS C C 1
ATOM 9519 O O . LYS D 1 180 ? 105.019 117.071 89.166 1.00 23.15 180 LYS C O 1
ATOM 9525 N N . ARG D 1 181 ? 105.440 119.203 88.584 1.00 26.36 181 ARG C N 1
ATOM 9526 C CA . ARG D 1 181 ? 104.888 119.119 87.234 1.00 26.36 181 ARG C CA 1
ATOM 9527 C C . ARG D 1 181 ? 105.915 119.563 86.201 1.00 26.36 181 ARG C C 1
ATOM 9528 O O . ARG D 1 181 ? 105.631 120.388 85.330 1.00 26.36 181 ARG C O 1
ATOM 9536 N N . MET D 1 182 ? 107.131 119.019 86.288 1.00 31.52 182 MET C N 1
ATOM 9537 C CA . MET D 1 182 ? 108.223 119.376 85.388 1.00 31.52 182 MET C CA 1
ATOM 9538 C C . MET D 1 182 ? 108.799 118.203 84.616 1.00 31.52 182 MET C C 1
ATOM 9539 O O . MET D 1 182 ? 109.234 118.395 83.482 1.00 31.52 182 MET C O 1
ATOM 9544 N N . THR D 1 183 ? 108.819 117.000 85.185 1.00 36.66 183 THR C N 1
ATOM 9545 C CA . THR D 1 183 ? 109.322 115.854 84.437 1.00 36.66 183 THR C CA 1
ATOM 9546 C C . THR D 1 183 ? 108.351 115.447 83.331 1.00 36.66 183 THR C C 1
ATOM 9547 O O . THR D 1 183 ? 108.765 115.169 82.195 1.00 36.66 183 THR C O 1
ATOM 9551 N N . ARG D 1 184 ? 107.054 115.411 83.649 1.00 36.76 184 ARG C N 1
ATOM 9552 C CA . ARG D 1 184 ? 106.037 115.105 82.648 1.00 36.76 184 ARG C CA 1
ATOM 9553 C C . ARG D 1 184 ? 106.105 116.089 81.489 1.00 36.76 184 ARG C C 1
ATOM 9554 O O . ARG D 1 184 ? 106.156 115.693 80.318 1.00 36.76 184 ARG C O 1
ATOM 9562 N N . ILE D 1 185 ? 106.113 117.386 81.798 1.00 34.98 185 ILE C N 1
ATOM 9563 C CA . ILE D 1 185 ? 106.132 118.381 80.741 1.00 34.98 185 ILE C CA 1
ATOM 9564 C C . ILE D 1 185 ? 107.485 118.421 80.042 1.00 34.98 185 ILE C C 1
ATOM 9565 O O . ILE D 1 185 ? 107.565 118.816 78.873 1.00 34.98 185 ILE C O 1
ATOM 9570 N N . ALA D 1 186 ? 108.552 117.990 80.715 1.00 36.94 186 ALA C N 1
ATOM 9571 C CA . ALA D 1 186 ? 109.835 117.853 80.039 1.00 36.94 186 ALA C CA 1
ATOM 9572 C C . ALA D 1 186 ? 109.765 116.781 78.963 1.00 36.94 186 ALA C C 1
ATOM 9573 O O . ALA D 1 186 ? 110.270 116.969 77.851 1.00 36.94 186 ALA C O 1
ATOM 9575 N N . GLN D 1 187 ? 109.141 115.648 79.277 1.00 39.65 187 GLN C N 1
ATOM 9576 C CA . GLN D 1 187 ? 108.929 114.629 78.252 1.00 39.65 187 GLN C CA 1
ATOM 9577 C C . GLN D 1 187 ? 108.026 115.155 77.140 1.00 39.65 187 GLN C C 1
ATOM 9578 O O . GLN D 1 187 ? 108.264 114.899 75.950 1.00 39.65 187 GLN C O 1
ATOM 9584 N N . THR D 1 188 ? 106.989 115.905 77.517 1.00 39.52 188 THR C N 1
ATOM 9585 C CA . THR D 1 188 ? 106.069 116.468 76.533 1.00 39.52 188 THR C CA 1
ATOM 9586 C C . THR D 1 188 ? 106.789 117.378 75.546 1.00 39.52 188 THR C C 1
ATOM 9587 O O . THR D 1 188 ? 106.498 117.350 74.347 1.00 39.52 188 THR C O 1
ATOM 9591 N N . ILE D 1 189 ? 107.708 118.211 76.031 1.00 38.28 189 ILE C N 1
ATOM 9592 C CA . ILE D 1 189 ? 108.404 119.121 75.124 1.00 38.28 189 ILE C CA 1
ATOM 9593 C C . ILE D 1 189 ? 109.525 118.399 74.379 1.00 38.28 189 ILE C C 1
ATOM 9594 O O . ILE D 1 189 ? 109.856 118.771 73.248 1.00 38.28 189 ILE C O 1
ATOM 9599 N N . ASN D 1 190 ? 110.121 117.361 74.974 1.00 42.66 190 ASN C N 1
ATOM 9600 C CA . ASN D 1 190 ? 111.092 116.558 74.237 1.00 42.66 190 ASN C CA 1
ATOM 9601 C C . ASN D 1 190 ? 110.434 115.771 73.112 1.00 42.66 190 ASN C C 1
ATOM 9602 O O . ASN D 1 190 ? 111.133 115.279 72.218 1.00 42.66 190 ASN C O 1
ATOM 9607 N N . ARG D 1 191 ? 109.107 115.594 73.175 1.00 47.51 191 ARG C N 1
ATOM 9608 C CA . ARG D 1 191 ? 108.361 114.983 72.071 1.00 47.51 191 ARG C CA 1
ATOM 9609 C C . ARG D 1 191 ? 108.742 115.585 70.721 1.00 47.51 191 ARG C C 1
ATOM 9610 O O . ARG D 1 191 ? 108.901 114.861 69.732 1.00 47.51 191 ARG C O 1
ATOM 9618 N N . PHE D 1 192 ? 108.898 116.909 70.662 1.00 45.62 192 PHE C N 1
ATOM 9619 C CA . PHE D 1 192 ? 109.203 117.567 69.396 1.00 45.62 192 PHE C CA 1
ATOM 9620 C C . PHE D 1 192 ? 110.689 117.524 69.077 1.00 45.62 192 PHE C C 1
ATOM 9621 O O . PHE D 1 192 ? 111.060 117.492 67.898 1.00 45.62 192 PHE C O 1
ATOM 9629 N N . GLY D 1 193 ? 111.542 117.525 70.102 1.00 44.14 193 GLY C N 1
ATOM 9630 C CA . GLY D 1 193 ? 112.981 117.599 69.921 1.00 44.14 193 GLY C CA 1
ATOM 9631 C C . GLY D 1 193 ? 113.576 118.918 70.375 1.00 44.14 193 GLY C C 1
ATOM 9632 O O . GLY D 1 193 ? 114.496 119.435 69.737 1.00 44.14 193 GLY C O 1
ATOM 9633 N N . TYR D 1 194 ? 113.036 119.488 71.450 1.00 39.53 194 TYR C N 1
ATOM 9634 C CA . TYR D 1 194 ? 113.563 120.680 72.099 1.00 39.53 194 TYR C CA 1
ATOM 9635 C C . TYR D 1 194 ? 114.058 120.293 73.491 1.00 39.53 194 TYR C C 1
ATOM 9636 O O . TYR D 1 194 ? 113.973 119.130 73.896 1.00 39.53 194 TYR C O 1
ATOM 9645 N N . THR D 1 195 ? 114.586 121.271 74.228 1.00 34.85 195 THR C N 1
ATOM 9646 C CA . THR D 1 195 ? 115.171 121.017 75.538 1.00 34.85 195 THR C CA 1
ATOM 9647 C C . THR D 1 195 ? 114.885 122.166 76.489 1.00 34.85 195 THR C C 1
ATOM 9648 O O . THR D 1 195 ? 114.651 123.304 76.075 1.00 34.85 195 THR C O 1
ATOM 9652 N N . ILE D 1 196 ? 114.923 121.841 77.778 1.00 30.62 196 ILE C N 1
ATOM 9653 C CA . ILE D 1 196 ? 114.764 122.805 78.857 1.00 30.62 196 ILE C CA 1
ATOM 9654 C C . ILE D 1 196 ? 115.948 122.640 79.806 1.00 30.62 196 ILE C C 1
ATOM 9655 O O . ILE D 1 196 ? 116.339 121.520 80.145 1.00 30.62 196 ILE C O 1
ATOM 9660 N N . ARG D 1 197 ? 116.507 123.765 80.242 1.00 32.73 197 ARG C N 1
ATOM 9661 C CA . ARG D 1 197 ? 117.870 123.831 80.755 1.00 32.73 197 ARG C CA 1
ATOM 9662 C C . ARG D 1 197 ? 117.848 124.475 82.142 1.00 32.73 197 ARG C C 1
ATOM 9663 O O . ARG D 1 197 ? 116.818 124.980 82.597 1.00 32.73 197 ARG C O 1
ATOM 9671 N N . GLY D 1 198 ? 118.999 124.455 82.813 1.00 32.85 198 GLY C N 1
ATOM 9672 C CA . GLY D 1 198 ? 119.135 124.968 84.160 1.00 32.85 198 GLY C CA 1
ATOM 9673 C C . GLY D 1 198 ? 119.127 126.478 84.260 1.00 32.85 198 GLY C C 1
ATOM 9674 O O . GLY D 1 198 ? 118.409 127.148 83.516 1.00 32.85 198 GLY C O 1
ATOM 9675 N N . ILE D 1 199 ? 119.944 127.025 85.159 1.00 33.56 199 ILE C N 1
ATOM 9676 C CA . ILE D 1 199 ? 119.635 128.294 85.806 1.00 33.56 199 ILE C CA 1
ATOM 9677 C C . ILE D 1 199 ? 120.818 129.255 85.835 1.00 33.56 199 ILE C C 1
ATOM 9678 O O . ILE D 1 199 ? 121.847 129.016 85.194 1.00 33.56 199 ILE C O 1
ATOM 9683 N N . TYR D 1 200 ? 120.636 130.379 86.540 1.00 34.26 200 TYR C N 1
ATOM 9684 C CA . TYR D 1 200 ? 121.729 131.250 86.962 1.00 34.26 200 TYR C CA 1
ATOM 9685 C C . TYR D 1 200 ? 122.911 130.448 87.491 1.00 34.26 200 TYR C C 1
ATOM 9686 O O . TYR D 1 200 ? 124.018 130.497 86.940 1.00 34.26 200 TYR C O 1
ATOM 9695 N N . GLY D 1 201 ? 122.676 129.703 88.570 1.00 41.66 201 GLY C N 1
ATOM 9696 C CA . GLY D 1 201 ? 123.713 128.968 89.269 1.00 41.66 201 GLY C CA 1
ATOM 9697 C C . GLY D 1 201 ? 123.611 127.460 89.159 1.00 41.66 201 GLY C C 1
ATOM 9698 O O . GLY D 1 201 ? 123.886 126.888 88.100 1.00 41.66 201 GLY C O 1
ATOM 9699 N N . GLU D 1 202 ? 123.211 126.804 90.246 1.00 37.29 202 GLU C N 1
ATOM 9700 C CA . GLU D 1 202 ? 123.349 125.358 90.347 1.00 37.29 202 GLU C CA 1
ATOM 9701 C C . GLU D 1 202 ? 122.240 124.635 89.593 1.00 37.29 202 GLU C C 1
ATOM 9702 O O . GLU D 1 202 ? 121.062 124.968 89.714 1.00 37.29 202 GLU C O 1
ATOM 9708 N N . GLY D 1 203 ? 122.621 123.601 88.848 1.00 37.95 203 GLY C N 1
ATOM 9709 C CA . GLY D 1 203 ? 121.656 122.808 88.112 1.00 37.95 203 GLY C CA 1
ATOM 9710 C C . GLY D 1 203 ? 121.017 121.707 88.935 1.00 37.95 203 GLY C C 1
ATOM 9711 O O . GLY D 1 203 ? 120.765 120.612 88.425 1.00 37.95 203 GLY C O 1
ATOM 9712 N N . SER D 1 204 ? 120.752 121.990 90.216 1.00 34.76 204 SER C N 1
ATOM 9713 C CA . SER D 1 204 ? 120.082 121.068 91.125 1.00 34.76 204 SER C CA 1
ATOM 9714 C C . SER D 1 204 ? 118.917 121.740 91.845 1.00 34.76 204 SER C C 1
ATOM 9715 O O . SER D 1 204 ? 118.419 121.202 92.838 1.00 34.76 204 SER C O 1
ATOM 9718 N N . GLN D 1 205 ? 118.477 122.906 91.374 1.00 26.03 205 GLN C N 1
ATOM 9719 C CA . GLN D 1 205 ? 117.358 123.603 91.990 1.00 26.03 205 GLN C CA 1
ATOM 9720 C C . GLN D 1 205 ? 116.063 122.899 91.609 1.00 26.03 205 GLN C C 1
ATOM 9721 O O . GLN D 1 205 ? 115.728 122.796 90.425 1.00 26.03 205 GLN C O 1
ATOM 9727 N N . VAL D 1 206 ? 115.339 122.419 92.615 1.00 27.56 206 VAL C N 1
ATOM 9728 C CA . VAL D 1 206 ? 114.117 121.646 92.400 1.00 27.56 206 VAL C CA 1
ATOM 9729 C C . VAL D 1 206 ? 112.896 122.554 92.357 1.00 27.56 206 VAL C C 1
ATOM 9730 O O . VAL D 1 206 ? 111.926 122.269 91.651 1.00 27.56 206 VAL C O 1
ATOM 9734 N N . TYR D 1 207 ? 112.932 123.663 93.101 1.00 22.06 207 TYR C N 1
ATOM 9735 C CA . TYR D 1 207 ? 111.808 124.586 93.220 1.00 22.06 207 TYR C CA 1
ATOM 9736 C C . TYR D 1 207 ? 111.834 125.689 92.170 1.00 22.06 207 TYR C C 1
ATOM 9737 O O . TYR D 1 207 ? 111.218 126.749 92.356 1.00 22.06 207 TYR C O 1
ATOM 9746 N N . GLY D 1 208 ? 112.511 125.457 91.054 1.00 23.63 208 GLY C N 1
ATOM 9747 C CA . GLY D 1 208 ? 112.501 126.401 89.960 1.00 23.63 208 GLY C CA 1
ATOM 9748 C C . GLY D 1 208 ? 113.352 127.625 90.189 1.00 23.63 208 GLY C C 1
ATOM 9749 O O . GLY D 1 208 ? 114.580 127.544 90.165 1.00 23.63 208 GLY C O 1
ATOM 9750 N N . HIS D 1 209 ? 112.680 128.769 90.342 1.00 18.77 209 HIS C N 1
ATOM 9751 C CA . HIS D 1 209 ? 113.210 130.133 90.427 1.00 18.77 209 HIS C CA 1
ATOM 9752 C C . HIS D 1 209 ? 113.671 130.670 89.075 1.00 18.77 209 HIS C C 1
ATOM 9753 O O . HIS D 1 209 ? 113.613 131.882 88.867 1.00 18.77 209 HIS C O 1
ATOM 9760 N N . THR D 1 210 ? 113.926 129.792 88.102 1.00 23.24 210 THR C N 1
ATOM 9761 C CA . THR D 1 210 ? 114.385 130.124 86.758 1.00 23.24 210 THR C CA 1
ATOM 9762 C C . THR D 1 210 ? 114.425 128.844 85.942 1.00 23.24 210 THR C C 1
ATOM 9763 O O . THR D 1 210 ? 114.635 127.761 86.494 1.00 23.24 210 THR C O 1
ATOM 9767 N N . TYR D 1 211 ? 114.280 128.961 84.631 1.00 22.57 211 TYR C N 1
ATOM 9768 C CA . TYR D 1 211 ? 114.497 127.850 83.724 1.00 22.57 211 TYR C CA 1
ATOM 9769 C C . TYR D 1 211 ? 114.864 128.446 82.379 1.00 22.57 211 TYR C C 1
ATOM 9770 O O . TYR D 1 211 ? 114.672 129.641 82.145 1.00 22.57 211 TYR C O 1
ATOM 9779 N N . GLN D 1 212 ? 115.404 127.608 81.499 1.00 26.57 212 GLN C N 1
ATOM 9780 C CA . GLN D 1 212 ? 115.834 128.069 80.188 1.00 26.57 212 GLN C CA 1
ATOM 9781 C C . GLN D 1 212 ? 115.513 127.030 79.129 1.00 26.57 212 GLN C C 1
ATOM 9782 O O . GLN D 1 212 ? 115.884 125.862 79.268 1.00 26.57 212 GLN C O 1
ATOM 9788 N N . VAL D 1 213 ? 114.841 127.473 78.068 1.00 30.23 213 VAL C N 1
ATOM 9789 C CA . VAL D 1 213 ? 114.401 126.619 76.970 1.00 30.23 213 VAL C CA 1
ATOM 9790 C C . VAL D 1 213 ? 115.200 126.998 75.735 1.00 30.23 213 VAL C C 1
ATOM 9791 O O . VAL D 1 213 ? 115.462 128.181 75.497 1.00 30.23 213 VAL C O 1
ATOM 9795 N N . SER D 1 214 ? 115.578 125.994 74.948 1.00 33.79 214 SER C N 1
ATOM 9796 C CA . SER D 1 214 ? 116.440 126.203 73.796 1.00 33.79 214 SER C CA 1
ATOM 9797 C C . SER D 1 214 ? 116.118 125.166 72.734 1.00 33.79 214 SER C C 1
ATOM 9798 O O . SER D 1 214 ? 115.440 124.170 72.995 1.00 33.79 214 SER C O 1
ATOM 9801 N N . ASN D 1 215 ? 116.622 125.408 71.528 1.00 39.82 215 ASN C N 1
ATOM 9802 C CA . ASN D 1 215 ? 116.470 124.464 70.431 1.00 39.82 215 ASN C CA 1
ATOM 9803 C C . ASN D 1 215 ? 117.585 123.424 70.457 1.00 39.82 215 ASN C C 1
ATOM 9804 O O . ASN D 1 215 ? 118.517 123.484 71.260 1.00 39.82 215 ASN C O 1
ATOM 9809 N N . GLN D 1 216 ? 117.472 122.473 69.567 1.00 43.62 216 GLN C N 1
ATOM 9810 C CA . GLN D 1 216 ? 118.311 121.288 69.506 1.00 43.62 216 GLN C CA 1
ATOM 9811 C C . GLN D 1 216 ? 118.916 121.065 68.131 1.00 43.62 216 GLN C C 1
ATOM 9812 O O . GLN D 1 216 ? 120.069 120.639 68.039 1.00 43.62 216 GLN C O 1
ATOM 9818 N N . LEU D 1 217 ? 118.173 121.360 67.066 1.00 47.21 217 LEU C N 1
ATOM 9819 C CA . LEU D 1 217 ? 118.583 121.101 65.687 1.00 47.21 217 LEU C CA 1
ATOM 9820 C C . LEU D 1 217 ? 118.454 122.393 64.891 1.00 47.21 217 LEU C C 1
ATOM 9821 O O . LEU D 1 217 ? 117.352 122.770 64.482 1.00 47.21 217 LEU C O 1
ATOM 9826 N N . THR D 1 218 ? 119.580 123.067 64.680 1.00 50.42 218 THR C N 1
ATOM 9827 C CA . THR D 1 218 ? 119.663 124.177 63.726 1.00 50.42 218 THR C CA 1
ATOM 9828 C C . THR D 1 218 ? 120.174 123.680 62.379 1.00 50.42 218 THR C C 1
ATOM 9829 O O . THR D 1 218 ? 121.053 124.275 61.757 1.00 50.42 218 THR C O 1
ATOM 9833 N N . LEU D 1 219 ? 119.597 122.569 61.927 1.00 52.84 219 LEU C N 1
ATOM 9834 C CA . LEU D 1 219 ? 120.106 121.804 60.797 1.00 52.84 219 LEU C CA 1
ATOM 9835 C C . LEU D 1 219 ? 118.978 121.552 59.811 1.00 52.84 219 LEU C C 1
ATOM 9836 O O . LEU D 1 219 ? 117.895 121.106 60.203 1.00 52.84 219 LEU C O 1
ATOM 9841 N N . GLY D 1 220 ? 119.236 121.829 58.538 1.00 52.39 220 GLY C N 1
ATOM 9842 C CA . GLY D 1 220 ? 118.278 121.516 57.498 1.00 52.39 220 GLY C CA 1
ATOM 9843 C C . GLY D 1 220 ? 116.967 122.256 57.598 1.00 52.39 220 GLY C C 1
ATOM 9844 O O . GLY D 1 220 ? 115.932 121.723 57.186 1.00 52.39 220 GLY C O 1
ATOM 9845 N N . LYS D 1 221 ? 116.981 123.474 58.131 1.00 50.97 221 LYS C N 1
ATOM 9846 C CA . LYS D 1 221 ? 115.773 124.265 58.295 1.00 50.97 221 LYS C CA 1
ATOM 9847 C C . LYS D 1 221 ? 116.123 125.730 58.093 1.00 50.97 221 LYS C C 1
ATOM 9848 O O . LYS D 1 221 ? 117.294 126.106 58.015 1.00 50.97 221 LYS C O 1
ATOM 9854 N N . SER D 1 222 ? 115.087 126.554 58.010 1.00 48.99 222 SER C N 1
ATOM 9855 C CA . SER D 1 222 ? 115.255 127.996 57.928 1.00 48.99 222 SER C CA 1
ATOM 9856 C C . SER D 1 222 ? 115.395 128.565 59.338 1.00 48.99 222 SER C C 1
ATOM 9857 O O . SER D 1 222 ? 115.555 127.834 60.319 1.00 48.99 222 SER C O 1
ATOM 9860 N N . GLU D 1 223 ? 115.338 129.892 59.448 1.00 50.65 223 GLU C N 1
ATOM 9861 C CA . GLU D 1 223 ? 115.480 130.591 60.722 1.00 50.65 223 GLU C CA 1
ATOM 9862 C C . GLU D 1 223 ? 114.121 130.882 61.356 1.00 50.65 223 GLU C C 1
ATOM 9863 O O . GLU D 1 223 ? 113.839 130.461 62.487 1.00 50.65 223 GLU C O 1
ATOM 9869 N N . LEU D 1 224 ? 113.270 131.603 60.621 1.00 48.64 224 LEU C N 1
ATOM 9870 C CA . LEU D 1 224 ? 111.989 132.043 61.156 1.00 48.64 224 LEU C CA 1
ATOM 9871 C C . LEU D 1 224 ? 111.121 130.867 61.572 1.00 48.64 224 LEU C C 1
ATOM 9872 O O . LEU D 1 224 ? 110.301 130.994 62.488 1.00 48.64 224 LEU C O 1
ATOM 9877 N N . GLU D 1 225 ? 111.296 129.717 60.922 1.00 48.49 225 GLU C N 1
ATOM 9878 C CA . GLU D 1 225 ? 110.590 128.509 61.328 1.00 48.49 225 GLU C CA 1
ATOM 9879 C C . GLU D 1 225 ? 110.885 128.166 62.783 1.00 48.49 225 GLU C C 1
ATOM 9880 O O . GLU D 1 225 ? 109.966 127.983 63.594 1.00 48.49 225 GLU C O 1
ATOM 9886 N N . ILE D 1 226 ? 112.170 128.079 63.130 1.00 44.80 226 ILE C N 1
ATOM 9887 C CA . ILE D 1 226 ? 112.551 127.729 64.494 1.00 44.80 226 ILE C CA 1
ATOM 9888 C C . ILE D 1 226 ? 112.126 128.826 65.460 1.00 44.80 226 ILE C C 1
ATOM 9889 O O . ILE D 1 226 ? 111.686 128.541 66.583 1.00 44.80 226 ILE C O 1
ATOM 9894 N N . ILE D 1 227 ? 112.265 130.092 65.043 1.00 44.84 227 ILE C N 1
ATOM 9895 C CA . ILE D 1 227 ? 111.811 131.220 65.863 1.00 44.84 227 ILE C CA 1
ATOM 9896 C C . ILE D 1 227 ? 110.351 131.024 66.272 1.00 44.84 227 ILE C C 1
ATOM 9897 O O . ILE D 1 227 ? 109.998 131.029 67.462 1.00 44.84 227 ILE C O 1
ATOM 9902 N N . GLU D 1 228 ? 109.476 130.799 65.287 1.00 45.02 228 GLU C N 1
ATOM 9903 C CA . GLU D 1 228 ? 108.018 130.680 65.541 1.00 45.02 228 GLU C CA 1
ATOM 9904 C C . GLU D 1 228 ? 107.730 129.403 66.330 1.00 45.02 228 GLU C C 1
ATOM 9905 O O . GLU D 1 228 ? 106.837 129.457 67.176 1.00 45.02 228 GLU C O 1
ATOM 9911 N N . THR D 1 229 ? 108.461 128.315 66.089 1.00 40.90 229 THR C N 1
ATOM 9912 C CA . THR D 1 229 ? 108.274 127.035 66.821 1.00 40.90 229 THR C CA 1
ATOM 9913 C C . THR D 1 229 ? 108.573 127.272 68.307 1.00 40.90 229 THR C C 1
ATOM 9914 O O . THR D 1 229 ? 107.679 126.990 69.115 1.00 40.90 229 THR C O 1
ATOM 9918 N N . LEU D 1 230 ? 109.757 127.786 68.655 1.00 36.46 230 LEU C N 1
ATOM 9919 C CA . LEU D 1 230 ? 110.140 128.082 70.064 1.00 36.46 230 LEU C CA 1
ATOM 9920 C C . LEU D 1 230 ? 109.104 129.047 70.646 1.00 36.46 230 LEU C C 1
ATOM 9921 O O . LEU D 1 230 ? 108.612 128.761 71.744 1.00 36.46 230 LEU C O 1
ATOM 9926 N N . THR D 1 231 ? 108.760 130.125 69.937 1.00 35.60 231 THR C N 1
ATOM 9927 C CA . THR D 1 231 ? 107.798 131.156 70.414 1.00 35.60 231 THR C CA 1
ATOM 9928 C C . THR D 1 231 ? 106.471 130.491 70.772 1.00 35.60 231 THR C C 1
ATOM 9929 O O . THR D 1 231 ? 105.942 130.837 71.828 1.00 35.60 231 THR C O 1
ATOM 9933 N N . GLU D 1 232 ? 105.969 129.574 69.945 1.00 36.32 232 GLU C N 1
ATOM 9934 C CA . GLU D 1 232 ? 104.652 128.907 70.148 1.00 36.32 232 GLU C CA 1
ATOM 9935 C C . GLU D 1 232 ? 104.733 127.884 71.281 1.00 36.32 232 GLU C C 1
ATOM 9936 O O . GLU D 1 232 ? 103.704 127.690 71.948 1.00 36.32 232 GLU C O 1
ATOM 9942 N N . VAL D 1 233 ? 105.890 127.252 71.484 1.00 31.89 233 VAL C N 1
ATOM 9943 C CA . VAL D 1 233 ? 106.102 126.234 72.560 1.00 31.89 233 VAL C CA 1
ATOM 9944 C C . VAL D 1 233 ? 106.187 126.969 73.906 1.00 31.89 233 VAL C C 1
ATOM 9945 O O . VAL D 1 233 ? 105.835 126.347 74.925 1.00 31.89 233 VAL C O 1
ATOM 9949 N N . VAL D 1 234 ? 106.586 128.246 73.914 1.00 29.26 234 VAL C N 1
ATOM 9950 C CA . VAL D 1 234 ? 106.749 129.066 75.157 1.00 29.26 234 VAL C CA 1
ATOM 9951 C C . VAL D 1 234 ? 105.421 129.777 75.481 1.00 29.26 234 VAL C C 1
ATOM 9952 O O . VAL D 1 234 ? 105.263 130.155 76.640 1.00 29.26 234 VAL C O 1
ATOM 9956 N N . ASN D 1 235 ? 104.498 129.967 74.527 1.00 28.09 235 ASN C N 1
ATOM 9957 C CA . ASN D 1 235 ? 103.144 130.538 74.783 1.00 28.09 235 ASN C CA 1
ATOM 9958 C C . ASN D 1 235 ? 102.307 129.454 75.470 1.00 28.09 235 ASN C C 1
ATOM 9959 O O . ASN D 1 235 ? 101.429 129.838 76.248 1.00 28.09 235 ASN C O 1
ATOM 9964 N N . GLN D 1 236 ? 102.509 128.172 75.136 1.00 26.91 236 GLN C N 1
ATOM 9965 C CA . GLN D 1 236 ? 101.843 127.034 75.766 1.00 26.91 236 GLN C CA 1
ATOM 9966 C C . GLN D 1 236 ? 102.193 126.934 77.250 1.00 26.91 236 GLN C C 1
ATOM 9967 O O . GLN D 1 236 ? 101.301 126.859 78.118 1.00 26.91 236 GLN C O 1
ATOM 9973 N N . ILE D 1 237 ? 103.491 126.936 77.564 1.00 24.08 237 ILE C N 1
ATOM 9974 C CA . ILE D 1 237 ? 103.884 126.761 78.962 1.00 24.08 237 ILE C CA 1
ATOM 9975 C C . ILE D 1 237 ? 103.456 127.953 79.819 1.00 24.08 237 ILE C C 1
ATOM 9976 O O . ILE D 1 237 ? 103.063 127.771 80.985 1.00 24.08 237 ILE C O 1
ATOM 9981 N N . ILE D 1 238 ? 103.534 129.184 79.295 1.00 22.28 238 ILE C N 1
ATOM 9982 C CA . ILE D 1 238 ? 103.189 130.394 80.096 1.00 22.28 238 ILE C CA 1
ATOM 9983 C C . ILE D 1 238 ? 101.701 130.252 80.406 1.00 22.28 238 ILE C C 1
ATOM 9984 O O . ILE D 1 238 ? 101.323 130.511 81.553 1.00 22.28 238 ILE C O 1
ATOM 9989 N N . HIS D 1 239 ? 100.902 129.788 79.445 1.00 23.60 239 HIS C N 1
ATOM 9990 C CA . HIS D 1 239 ? 99.444 129.559 79.634 1.00 23.60 239 HIS C CA 1
ATOM 9991 C C . HIS D 1 239 ? 99.217 128.480 80.698 1.00 23.60 239 HIS C C 1
ATOM 9992 O O . HIS D 1 239 ? 98.295 128.666 81.495 1.00 23.60 239 HIS C O 1
ATOM 9999 N N . GLU D 1 240 ? 100.006 127.401 80.706 1.00 23.05 240 GLU C N 1
ATOM 10000 C CA . GLU D 1 240 ? 99.906 126.303 81.713 1.00 23.05 240 GLU C CA 1
ATOM 10001 C C . GLU D 1 240 ? 100.245 126.858 83.101 1.00 23.05 240 GLU C C 1
ATOM 10002 O O . GLU D 1 240 ? 99.581 126.445 84.068 1.00 23.05 240 GLU C O 1
ATOM 10008 N N . GLU D 1 241 ? 101.234 127.747 83.201 1.00 21.11 241 GLU C N 1
ATOM 10009 C CA . GLU D 1 241 ? 101.692 128.332 84.489 1.00 21.11 241 GLU C CA 1
ATOM 10010 C C . GLU D 1 241 ? 100.639 129.315 85.003 1.00 21.11 241 GLU C C 1
ATOM 10011 O O . GLU D 1 241 ? 100.490 129.381 86.208 1.00 21.11 241 GLU C O 1
ATOM 10017 N N . LYS D 1 242 ? 99.941 130.049 84.135 1.00 21.61 242 LYS C N 1
ATOM 10018 C CA . LYS D 1 242 ? 98.955 131.090 84.553 1.00 21.61 242 LYS C CA 1
ATOM 10019 C C . LYS D 1 242 ? 97.673 130.412 85.058 1.00 21.61 242 LYS C C 1
ATOM 10020 O O . LYS D 1 242 ? 96.995 131.049 85.872 1.00 21.61 242 LYS C O 1
ATOM 10026 N N . GLN D 1 243 ? 97.311 129.222 84.559 1.00 22.41 243 GLN C N 1
ATOM 10027 C CA . GLN D 1 243 ? 96.173 128.439 85.031 1.00 22.41 243 GLN C CA 1
ATOM 10028 C C . GLN D 1 243 ? 96.381 127.980 86.466 1.00 22.41 243 GLN C C 1
ATOM 10029 O O . GLN D 1 243 ? 95.515 128.182 87.333 1.00 22.41 243 GLN C O 1
ATOM 10035 N N . ILE D 1 244 ? 97.527 127.352 86.738 1.00 20.81 244 ILE C N 1
ATOM 10036 C CA . ILE D 1 244 ? 97.710 126.825 88.091 1.00 20.81 244 ILE C CA 1
ATOM 10037 C C . ILE D 1 244 ? 97.820 127.951 89.116 1.00 20.81 244 ILE C C 1
ATOM 10038 O O . ILE D 1 244 ? 97.403 127.790 90.274 1.00 20.81 244 ILE C O 1
ATOM 10043 N N . ARG D 1 245 ? 98.374 129.101 88.724 1.00 18.83 245 ARG C N 1
ATOM 10044 C CA . ARG D 1 245 ? 98.423 130.235 89.642 1.00 18.83 245 ARG C CA 1
ATOM 10045 C C . ARG D 1 245 ? 97.022 130.685 90.039 1.00 18.83 245 ARG C C 1
ATOM 10046 O O . ARG D 1 245 ? 96.747 130.929 91.222 1.00 18.83 245 ARG C O 1
ATOM 10054 N N . GLN D 1 246 ? 96.121 130.811 89.062 1.00 22.23 246 GLN C N 1
ATOM 10055 C CA . GLN D 1 246 ? 94.755 131.211 89.398 1.00 22.23 246 GLN C CA 1
ATOM 10056 C C . GLN D 1 246 ? 94.089 130.176 90.294 1.00 22.23 246 GLN C C 1
ATOM 10057 O O . GLN D 1 246 ? 93.336 130.530 91.217 1.00 22.23 246 GLN C O 1
ATOM 10063 N N . LYS D 1 247 ? 94.346 128.892 90.026 1.00 19.49 247 LYS C N 1
ATOM 10064 C CA . LYS D 1 247 ? 93.818 127.828 90.874 1.00 19.49 247 LYS C CA 1
ATOM 10065 C C . LYS D 1 247 ? 94.221 128.036 92.326 1.00 19.49 247 LYS C C 1
ATOM 10066 O O . LYS D 1 247 ? 93.376 128.050 93.229 1.00 19.49 247 LYS C O 1
ATOM 10072 N N . LEU D 1 248 ? 95.522 128.199 92.567 1.00 18.53 248 LEU C N 1
ATOM 10073 C CA . LEU D 1 248 ? 95.987 128.357 93.941 1.00 18.53 248 LEU C CA 1
ATOM 10074 C C . LEU D 1 248 ? 95.452 129.628 94.575 1.00 18.53 248 LEU C C 1
ATOM 10075 O O . LEU D 1 248 ? 95.197 129.653 95.781 1.00 18.53 248 LEU C O 1
ATOM 10080 N N . ASP D 1 249 ? 95.270 130.690 93.793 1.00 19.07 249 ASP C N 1
ATOM 10081 C CA . ASP D 1 249 ? 94.788 131.928 94.391 1.00 19.07 249 ASP C CA 1
ATOM 10082 C C . ASP D 1 249 ? 93.345 131.798 94.854 1.00 19.07 249 ASP C C 1
ATOM 10083 O O . ASP D 1 249 ? 92.998 132.269 95.942 1.00 19.07 249 ASP C O 1
ATOM 10088 N N . THR D 1 250 ? 92.485 131.170 94.050 1.00 20.82 250 THR C N 1
ATOM 10089 C CA . THR D 1 250 ? 91.077 131.082 94.430 1.00 20.82 250 THR C CA 1
ATOM 10090 C C . THR D 1 250 ? 90.777 129.933 95.383 1.00 20.82 250 THR C C 1
ATOM 10091 O O . THR D 1 250 ? 89.759 129.978 96.081 1.00 20.82 250 THR C O 1
ATOM 10095 N N . TYR D 1 251 ? 91.633 128.915 95.437 1.00 21.30 251 TYR C N 1
ATOM 10096 C CA . TYR D 1 251 ? 91.333 127.675 96.141 1.00 21.30 251 TYR C CA 1
ATOM 10097 C C . TYR D 1 251 ? 91.774 127.694 97.602 1.00 21.30 251 TYR C C 1
ATOM 10098 O O . TYR D 1 251 ? 90.936 127.515 98.490 1.00 21.30 251 TYR C O 1
ATOM 10107 N N . ASN D 1 252 ? 93.066 127.913 97.876 1.00 17.16 252 ASN C N 1
ATOM 10108 C CA . ASN D 1 252 ? 93.573 127.914 99.246 1.00 17.16 252 ASN C CA 1
ATOM 10109 C C . ASN D 1 252 ? 93.779 129.315 99.801 1.00 17.16 252 ASN C C 1
ATOM 10110 O O . ASN D 1 252 ? 93.128 129.714 100.770 1.00 17.16 252 ASN C O 1
ATOM 10115 N N . GLN D 1 253 ? 94.717 130.040 99.202 1.00 13.56 253 GLN C N 1
ATOM 10116 C CA . GLN D 1 253 ? 95.056 131.432 99.486 1.00 13.56 253 GLN C CA 1
ATOM 10117 C C . GLN D 1 253 ? 95.774 131.670 100.816 1.00 13.56 253 GLN C C 1
ATOM 10118 O O . GLN D 1 253 ? 96.576 132.608 100.920 1.00 13.56 253 GLN C O 1
ATOM 10124 N N . LEU D 1 254 ? 95.666 130.748 101.770 1.00 13.18 254 LEU C N 1
ATOM 10125 C CA . LEU D 1 254 ? 96.160 131.009 103.114 1.00 13.18 254 LEU C CA 1
ATOM 10126 C C . LEU D 1 254 ? 97.514 130.368 103.355 1.00 13.18 254 LEU C C 1
ATOM 10127 O O . LEU D 1 254 ? 98.407 131.013 103.900 1.00 13.18 254 LEU C O 1
ATOM 10132 N N . GLU D 1 255 ? 97.685 129.109 102.958 1.00 12.68 255 GLU C N 1
ATOM 10133 C CA . GLU D 1 255 ? 99.019 128.527 102.923 1.00 12.68 255 GLU C CA 1
ATOM 10134 C C . GLU D 1 255 ? 99.943 129.372 102.061 1.00 12.68 255 GLU C C 1
ATOM 10135 O O . GLU D 1 255 ? 101.101 129.626 102.421 1.00 12.68 255 GLU C O 1
ATOM 10141 N N . THR D 1 256 ? 99.430 129.827 100.920 1.00 11.73 256 THR C N 1
ATOM 10142 C CA . THR D 1 256 ? 100.173 130.715 100.040 1.00 11.73 256 THR C CA 1
ATOM 10143 C C . THR D 1 256 ? 100.576 131.993 100.762 1.00 11.73 256 THR C C 1
ATOM 10144 O O . THR D 1 256 ? 101.760 132.367 100.776 1.00 11.73 256 THR C O 1
ATOM 10148 N N . GLN D 1 257 ? 99.601 132.683 101.362 1.00 11.20 257 GLN C N 1
ATOM 10149 C CA . GLN D 1 257 ? 99.901 133.952 102.013 1.00 11.20 257 GLN C CA 1
ATOM 10150 C C . GLN D 1 257 ? 100.880 133.761 103.166 1.00 11.20 257 GLN C C 1
ATOM 10151 O O . GLN D 1 257 ? 101.790 134.581 103.367 1.00 11.20 257 GLN C O 1
ATOM 10157 N N . ASP D 1 258 ? 100.753 132.640 103.873 1.00 12.67 258 ASP C N 1
ATOM 10158 C CA . ASP D 1 258 ? 101.629 132.324 104.991 1.00 12.67 258 ASP C CA 1
ATOM 10159 C C . ASP D 1 258 ? 103.068 132.152 104.529 1.00 12.67 258 ASP C C 1
ATOM 10160 O O . ASP D 1 258 ? 103.973 132.826 105.032 1.00 12.67 258 ASP C O 1
ATOM 10165 N N . ARG D 1 259 ? 103.297 131.224 103.592 1.00 12.35 259 ARG C N 1
ATOM 10166 C CA . ARG D 1 259 ? 104.644 130.983 103.074 1.00 12.35 259 ARG C CA 1
ATOM 10167 C C . ARG D 1 259 ? 105.285 132.265 102.566 1.00 12.35 259 ARG C C 1
ATOM 10168 O O . ARG D 1 259 ? 106.434 132.579 102.906 1.00 12.35 259 ARG C O 1
ATOM 10176 N N . VAL D 1 260 ? 104.555 133.007 101.735 1.00 9.19 260 VAL C N 1
ATOM 10177 C CA . VAL D 1 260 ? 105.072 134.238 101.147 1.00 9.19 260 VAL C CA 1
ATOM 10178 C C . VAL D 1 260 ? 105.535 135.210 102.229 1.00 9.19 260 VAL C C 1
ATOM 10179 O O . VAL D 1 260 ? 106.684 135.677 102.225 1.00 9.19 260 VAL C O 1
ATOM 10183 N N . PHE D 1 261 ? 104.647 135.536 103.171 1.00 10.17 261 PHE C N 1
ATOM 10184 C CA . PHE D 1 261 ? 104.989 136.573 104.136 1.00 10.17 261 PHE C CA 1
ATOM 10185 C C . PHE D 1 261 ? 106.054 136.100 105.113 1.00 10.17 261 PHE C C 1
ATOM 10186 O O . PHE D 1 261 ? 106.891 136.893 105.559 1.00 10.17 261 PHE C O 1
ATOM 10194 N N . ARG D 1 262 ? 106.060 134.810 105.427 1.00 8.73 262 ARG C N 1
ATOM 10195 C CA . ARG D 1 262 ? 107.070 134.261 106.319 1.00 8.73 262 ARG C CA 1
ATOM 10196 C C . ARG D 1 262 ? 108.455 134.349 105.698 1.00 8.73 262 ARG C C 1
ATOM 10197 O O . ARG D 1 262 ? 109.427 134.723 106.370 1.00 8.73 262 ARG C O 1
ATOM 10205 N N . SER D 1 263 ? 108.566 134.017 104.412 1.00 6.94 263 SER C N 1
ATOM 10206 C CA . SER D 1 263 ? 109.846 134.131 103.727 1.00 6.94 263 SER C CA 1
ATOM 10207 C C . SER D 1 263 ? 110.297 135.579 103.612 1.00 6.94 263 SER C C 1
ATOM 10208 O O . SER D 1 263 ? 111.482 135.876 103.797 1.00 6.94 263 SER C O 1
ATOM 10211 N N . LEU D 1 264 ? 109.379 136.493 103.293 1.00 5.56 264 LEU C N 1
ATOM 10212 C CA . LEU D 1 264 ? 109.732 137.909 103.315 1.00 5.56 264 LEU C CA 1
ATOM 10213 C C . LEU D 1 264 ? 110.255 138.336 104.679 1.00 5.56 264 LEU C C 1
ATOM 10214 O O . LEU D 1 264 ? 111.137 139.196 104.769 1.00 5.56 264 LEU C O 1
ATOM 10219 N N . GLY D 1 265 ? 109.700 137.786 105.751 1.00 9.06 265 GLY C N 1
ATOM 10220 C CA . GLY D 1 265 ? 110.120 138.196 107.073 1.00 9.06 265 GLY C CA 1
ATOM 10221 C C . GLY D 1 265 ? 111.478 137.649 107.442 1.00 9.06 265 GLY C C 1
ATOM 10222 O O . GLY D 1 265 ? 112.259 138.319 108.116 1.00 9.06 265 GLY C O 1
ATOM 10223 N N . ILE D 1 266 ? 111.763 136.418 107.024 1.00 9.63 266 ILE C N 1
ATOM 10224 C CA . ILE D 1 266 ? 113.100 135.867 107.228 1.00 9.63 266 ILE C CA 1
ATOM 10225 C C . ILE D 1 266 ? 114.129 136.651 106.432 1.00 9.63 266 ILE C C 1
ATOM 10226 O O . ILE D 1 266 ? 115.268 136.824 106.874 1.00 9.63 266 ILE C O 1
ATOM 10231 N N . LEU D 1 267 ? 113.765 137.091 105.227 1.00 11.48 267 LEU C N 1
ATOM 10232 C CA . LEU D 1 267 ? 114.748 137.640 104.297 1.00 11.48 267 LEU C CA 1
ATOM 10233 C C . LEU D 1 267 ? 115.437 138.862 104.882 1.00 11.48 267 LEU C C 1
ATOM 10234 O O . LEU D 1 267 ? 116.646 138.849 105.133 1.00 11.48 267 LEU C O 1
ATOM 10239 N N . GLN D 1 268 ? 114.687 139.928 105.107 1.00 12.65 268 GLN C N 1
ATOM 10240 C CA . GLN D 1 268 ? 115.191 140.984 105.963 1.00 12.65 268 GLN C CA 1
ATOM 10241 C C . GLN D 1 268 ? 115.289 140.458 107.388 1.00 12.65 268 GLN C C 1
ATOM 10242 O O . GLN D 1 268 ? 114.563 139.548 107.785 1.00 12.65 268 GLN C O 1
ATOM 10248 N N . ASN D 1 269 ? 116.231 141.013 108.146 1.00 19.40 269 ASN C N 1
ATOM 10249 C CA . ASN D 1 269 ? 116.472 140.622 109.531 1.00 19.40 269 ASN C CA 1
ATOM 10250 C C . ASN D 1 269 ? 116.906 139.158 109.649 1.00 19.40 269 ASN C C 1
ATOM 10251 O O . ASN D 1 269 ? 116.232 138.341 110.276 1.00 19.40 269 ASN C O 1
ATOM 10256 N N . CYS D 1 270 ? 118.036 138.827 109.015 1.00 17.08 270 CYS C N 1
ATOM 10257 C CA . CYS D 1 270 ? 118.676 137.530 109.231 1.00 17.08 270 CYS C CA 1
ATOM 10258 C C . CYS D 1 270 ? 120.154 137.608 109.596 1.00 17.08 270 CYS C C 1
ATOM 10259 O O . CYS D 1 270 ? 120.614 136.879 110.479 1.00 17.08 270 CYS C O 1
ATOM 10262 N N . ARG D 1 271 ? 120.907 138.450 108.885 1.00 17.15 271 ARG C N 1
ATOM 10263 C CA . ARG D 1 271 ? 122.327 138.707 109.129 1.00 17.15 271 ARG C CA 1
ATOM 10264 C C . ARG D 1 271 ? 123.278 137.550 108.816 1.00 17.15 271 ARG C C 1
ATOM 10265 O O . ARG D 1 271 ? 124.491 137.723 108.954 1.00 17.15 271 ARG C O 1
ATOM 10273 N N . MET D 1 272 ? 122.775 136.376 108.441 1.00 21.70 272 MET C N 1
ATOM 10274 C CA . MET D 1 272 ? 123.639 135.215 108.227 1.00 21.70 272 MET C CA 1
ATOM 10275 C C . MET D 1 272 ? 123.153 134.307 107.092 1.00 21.70 272 MET C C 1
ATOM 10276 O O . MET D 1 272 ? 123.113 133.084 107.228 1.00 21.70 272 MET C O 1
ATOM 10281 N N . ILE D 1 273 ? 122.793 134.878 105.942 1.00 16.49 273 ILE C N 1
ATOM 10282 C CA . ILE D 1 273 ? 122.075 134.137 104.906 1.00 16.49 273 ILE C CA 1
ATOM 10283 C C . ILE D 1 273 ? 123.067 133.523 103.928 1.00 16.49 273 ILE C C 1
ATOM 10284 O O . ILE D 1 273 ? 123.955 134.212 103.417 1.00 16.49 273 ILE C O 1
ATOM 10289 N N . THR D 1 274 ? 122.900 132.230 103.652 1.00 16.30 274 THR C N 1
ATOM 10290 C CA . THR D 1 274 ? 123.662 131.546 102.613 1.00 16.30 274 THR C CA 1
ATOM 10291 C C . THR D 1 274 ? 122.965 131.725 101.259 1.00 16.30 274 THR C C 1
ATOM 10292 O O . THR D 1 274 ? 122.095 132.580 101.091 1.00 16.30 274 THR C O 1
ATOM 10296 N N . MET D 1 275 ? 123.358 130.936 100.258 1.00 17.15 275 MET C N 1
ATOM 10297 C CA . MET D 1 275 ? 122.931 131.188 98.882 1.00 17.15 275 MET C CA 1
ATOM 10298 C C . MET D 1 275 ? 121.553 130.604 98.587 1.00 17.15 275 MET C C 1
ATOM 10299 O O . MET D 1 275 ? 120.631 131.326 98.176 1.00 17.15 275 MET C O 1
ATOM 10304 N N . GLU D 1 276 ? 121.427 129.282 98.755 1.00 16.99 276 GLU C N 1
ATOM 10305 C CA . GLU D 1 276 ? 120.203 128.553 98.436 1.00 16.99 276 GLU C CA 1
ATOM 10306 C C . GLU D 1 276 ? 118.976 129.219 99.043 1.00 16.99 276 GLU C C 1
ATOM 10307 O O . GLU D 1 276 ? 117.960 129.434 98.366 1.00 16.99 276 GLU C O 1
ATOM 10313 N N . GLU D 1 277 ? 119.063 129.544 100.329 1.00 21.14 277 GLU C N 1
ATOM 10314 C CA . GLU D 1 277 ? 117.930 130.117 101.033 1.00 21.14 277 GLU C CA 1
ATOM 10315 C C . GLU D 1 277 ? 117.538 131.461 100.449 1.00 21.14 277 GLU C C 1
ATOM 10316 O O . GLU D 1 277 ? 116.349 131.742 100.280 1.00 21.14 277 GLU C O 1
ATOM 10322 N N . ALA D 1 278 ? 118.515 132.308 100.139 1.00 13.78 278 ALA C N 1
ATOM 10323 C CA . ALA D 1 278 ? 118.184 133.625 99.612 1.00 13.78 278 ALA C CA 1
ATOM 10324 C C . ALA D 1 278 ? 117.513 133.510 98.253 1.00 13.78 278 ALA C C 1
ATOM 10325 O O . ALA D 1 278 ? 116.546 134.227 97.963 1.00 13.78 278 ALA C O 1
ATOM 10327 N N . SER D 1 279 ? 117.977 132.576 97.426 1.00 10.99 279 SER C N 1
ATOM 10328 C CA . SER D 1 279 ? 117.345 132.359 96.130 1.00 10.99 279 SER C CA 1
ATOM 10329 C C . SER D 1 279 ? 115.891 131.928 96.288 1.00 10.99 279 SER C C 1
ATOM 10330 O O . SER D 1 279 ? 114.976 132.530 95.707 1.00 10.99 279 SER C O 1
ATOM 10333 N N . TYR D 1 280 ? 115.680 130.842 97.033 1.00 13.05 280 TYR C N 1
ATOM 10334 C CA . TYR D 1 280 ? 114.343 130.318 97.310 1.00 13.05 280 TYR C CA 1
ATOM 10335 C C . TYR D 1 280 ? 113.401 131.398 97.836 1.00 13.05 280 TYR C C 1
ATOM 10336 O O . TYR D 1 280 ? 112.290 131.589 97.318 1.00 13.05 280 TYR C O 1
ATOM 10345 N N . ARG D 1 281 ? 113.836 132.115 98.870 1.00 8.85 281 ARG C N 1
ATOM 10346 C CA . ARG D 1 281 ? 113.019 133.162 99.465 1.00 8.85 281 ARG C CA 1
ATOM 10347 C C . ARG D 1 281 ? 112.699 134.263 98.461 1.00 8.85 281 ARG C C 1
ATOM 10348 O O . ARG D 1 281 ? 111.593 134.827 98.476 1.00 8.85 281 ARG C O 1
ATOM 10356 N N . LEU D 1 282 ? 113.634 134.561 97.554 1.00 12.29 282 LEU C N 1
ATOM 10357 C CA . LEU D 1 282 ? 113.383 135.599 96.560 1.00 12.29 282 LEU C CA 1
ATOM 10358 C C . LEU D 1 282 ? 112.323 135.161 95.561 1.00 12.29 282 LEU C C 1
ATOM 10359 O O . LEU D 1 282 ? 111.441 135.947 95.188 1.00 12.29 282 LEU C O 1
ATOM 10364 N N . SER D 1 283 ? 112.399 133.907 95.118 1.00 11.49 283 SER C N 1
ATOM 10365 C CA . SER D 1 283 ? 111.381 133.386 94.213 1.00 11.49 283 SER C CA 1
ATOM 10366 C C . SER D 1 283 ? 110.006 133.451 94.856 1.00 11.49 283 SER C C 1
ATOM 10367 O O . SER D 1 283 ? 109.021 133.838 94.214 1.00 11.49 283 SER C O 1
ATOM 10370 N N . GLU D 1 284 ? 109.926 133.090 96.136 1.00 8.72 284 GLU C N 1
ATOM 10371 C CA . GLU D 1 284 ? 108.635 133.074 96.813 1.00 8.72 284 GLU C CA 1
ATOM 10372 C C . GLU D 1 284 ? 108.049 134.474 96.955 1.00 8.72 284 GLU C C 1
ATOM 10373 O O . GLU D 1 284 ? 106.861 134.689 96.682 1.00 8.72 284 GLU C O 1
ATOM 10379 N N . VAL D 1 285 ? 108.851 135.441 97.400 1.00 10.86 285 VAL C N 1
ATOM 10380 C CA . VAL D 1 285 ? 108.320 136.799 97.490 1.00 10.86 285 VAL C CA 1
ATOM 10381 C C . VAL D 1 285 ? 107.936 137.346 96.117 1.00 10.86 285 VAL C C 1
ATOM 10382 O O . VAL D 1 285 ? 106.982 138.132 96.002 1.00 10.86 285 VAL C O 1
ATOM 10386 N N . LYS D 1 286 ? 108.631 136.942 95.051 1.00 15.62 286 LYS C N 1
ATOM 10387 C CA . LYS D 1 286 ? 108.210 137.429 93.741 1.00 15.62 286 LYS C CA 1
ATOM 10388 C C . LYS D 1 286 ? 106.870 136.833 93.340 1.00 15.62 286 LYS C C 1
ATOM 10389 O O . LYS D 1 286 ? 106.029 137.528 92.761 1.00 15.62 286 LYS C O 1
ATOM 10395 N N . LEU D 1 287 ? 106.682 135.537 93.584 1.00 12.75 287 LEU C N 1
ATOM 10396 C CA . LEU D 1 287 ? 105.380 134.919 93.358 1.00 12.75 287 LEU C CA 1
ATOM 10397 C C . LEU D 1 287 ? 104.293 135.673 94.098 1.00 12.75 287 LEU C C 1
ATOM 10398 O O . LEU D 1 287 ? 103.207 135.923 93.559 1.00 12.75 287 LEU C O 1
ATOM 10403 N N . GLY D 1 288 ? 104.581 136.049 95.337 1.00 10.95 288 GLY C N 1
ATOM 10404 C CA . GLY D 1 288 ? 103.632 136.832 96.099 1.00 10.95 288 GLY C CA 1
ATOM 10405 C C . GLY D 1 288 ? 103.286 138.145 95.433 1.00 10.95 288 GLY C C 1
ATOM 10406 O O . GLY D 1 288 ? 102.120 138.539 95.390 1.00 10.95 288 GLY C O 1
ATOM 10407 N N . ILE D 1 289 ? 104.288 138.842 94.899 1.00 13.43 289 ILE C N 1
ATOM 10408 C CA . ILE D 1 289 ? 103.974 140.113 94.255 1.00 13.43 289 ILE C CA 1
ATOM 10409 C C . ILE D 1 289 ? 103.188 139.872 92.975 1.00 13.43 289 ILE C C 1
ATOM 10410 O O . ILE D 1 289 ? 102.334 140.684 92.600 1.00 13.43 289 ILE C O 1
ATOM 10415 N N . ASP D 1 290 ? 103.467 138.772 92.277 1.00 14.86 290 ASP C N 1
ATOM 10416 C CA . ASP D 1 290 ? 102.720 138.475 91.060 1.00 14.86 290 ASP C CA 1
ATOM 10417 C C . ASP D 1 290 ? 101.257 138.200 91.366 1.00 14.86 290 ASP C C 1
ATOM 10418 O O . ASP D 1 290 ? 100.386 138.535 90.556 1.00 14.86 290 ASP C O 1
ATOM 10423 N N . LEU D 1 291 ? 100.967 137.602 92.521 1.00 13.94 291 LEU C N 1
ATOM 10424 C CA . LEU D 1 291 ? 99.594 137.399 92.962 1.00 13.94 291 LEU C CA 1
ATOM 10425 C C . LEU D 1 291 ? 99.029 138.599 93.713 1.00 13.94 291 LEU C C 1
ATOM 10426 O O . LEU D 1 291 ? 97.930 138.508 94.265 1.00 13.94 291 LEU C O 1
ATOM 10431 N N . ASN D 1 292 ? 99.743 139.723 93.729 1.00 12.44 292 ASN C N 1
ATOM 10432 C CA . ASN D 1 292 ? 99.218 141.000 94.202 1.00 12.44 292 ASN C CA 1
ATOM 10433 C C . ASN D 1 292 ? 98.843 140.956 95.686 1.00 12.44 292 ASN C C 1
ATOM 10434 O O . ASN D 1 292 ? 97.701 141.195 96.079 1.00 12.44 292 ASN C O 1
ATOM 10439 N N . TYR D 1 293 ? 99.839 140.600 96.510 1.00 11.80 293 TYR C N 1
ATOM 10440 C CA . TYR D 1 293 ? 99.644 140.533 97.983 1.00 11.80 293 TYR C CA 1
ATOM 10441 C C . TYR D 1 293 ? 100.551 141.587 98.623 1.00 11.80 293 TYR C C 1
ATOM 10442 O O . TYR D 1 293 ? 100.029 142.544 99.222 1.00 11.80 293 TYR C O 1
ATOM 10451 N N . ILE D 1 294 ? 101.871 141.419 98.484 1.00 12.48 294 ILE C N 1
ATOM 10452 C CA . ILE D 1 294 ? 102.848 142.370 99.093 1.00 12.48 294 ILE C CA 1
ATOM 10453 C C . ILE D 1 294 ? 103.233 143.436 98.073 1.00 12.48 294 ILE C C 1
ATOM 10454 O O . ILE D 1 294 ? 103.429 143.077 96.901 1.00 12.48 294 ILE C O 1
ATOM 10459 N N . GLU D 1 295 ? 103.340 144.693 98.506 1.00 17.97 295 GLU C N 1
ATOM 10460 C CA . GLU D 1 295 ? 103.822 145.769 97.600 1.00 17.97 295 GLU C CA 1
ATOM 10461 C C . GLU D 1 295 ? 105.018 146.436 98.283 1.00 17.97 295 GLU C C 1
ATOM 10462 O O . GLU D 1 295 ? 104.787 147.331 99.116 1.00 17.97 295 GLU C O 1
ATOM 10468 N N . LEU D 1 296 ? 106.248 146.003 97.977 1.00 20.23 296 LEU C N 1
ATOM 10469 C CA . LEU D 1 296 ? 107.431 146.520 98.724 1.00 20.23 296 LEU C CA 1
ATOM 10470 C C . LEU D 1 296 ? 108.255 147.517 97.908 1.00 20.23 296 LEU C C 1
ATOM 10471 O O . LEU D 1 296 ? 107.779 147.956 96.843 1.00 20.23 296 LEU C O 1
ATOM 10476 N N . GLN D 1 297 ? 109.454 147.842 98.400 1.00 30.26 297 GLN C N 1
ATOM 10477 C CA . GLN D 1 297 ? 110.332 148.838 97.730 1.00 30.26 297 GLN C CA 1
ATOM 10478 C C . GLN D 1 297 ? 110.993 148.232 96.489 1.00 30.26 297 GLN C C 1
ATOM 10479 O O . GLN D 1 297 ? 111.725 147.231 96.656 1.00 30.26 297 GLN C O 1
ATOM 10485 N N . ASN D 1 298 ? 110.710 148.781 95.301 1.00 31.13 298 ASN C N 1
ATOM 10486 C CA . ASN D 1 298 ? 111.373 148.350 94.036 1.00 31.13 298 ASN C CA 1
ATOM 10487 C C . ASN D 1 298 ? 111.037 146.913 93.619 1.00 31.13 298 ASN C C 1
ATOM 10488 O O . ASN D 1 298 ? 110.126 146.310 94.220 1.00 31.13 298 ASN C O 1
ATOM 10493 N N . PHE D 1 299 ? 111.730 146.409 92.592 1.00 40.65 299 PHE C N 1
ATOM 10494 C CA . PHE D 1 299 ? 111.472 145.051 92.046 1.00 40.65 299 PHE C CA 1
ATOM 10495 C C . PHE D 1 299 ? 112.754 144.607 91.346 1.00 40.65 299 PHE C C 1
ATOM 10496 O O . PHE D 1 299 ? 112.657 143.967 90.280 1.00 40.65 299 PHE C O 1
ATOM 10504 N N . LYS D 1 300 ? 113.906 144.985 91.901 1.00 29.56 300 LYS C N 1
ATOM 10505 C CA . LYS D 1 300 ? 115.221 144.676 91.281 1.00 29.56 300 LYS C CA 1
ATOM 10506 C C . LYS D 1 300 ? 115.536 143.187 91.423 1.00 29.56 300 LYS C C 1
ATOM 10507 O O . LYS D 1 300 ? 116.700 142.874 91.721 1.00 29.56 300 LYS C O 1
ATOM 10513 N N . PHE D 1 301 ? 114.550 142.314 91.224 1.00 24.50 301 PHE C N 1
ATOM 10514 C CA . PHE D 1 301 ? 114.784 140.869 91.449 1.00 24.50 301 PHE C CA 1
ATOM 10515 C C . PHE D 1 301 ? 115.942 140.414 90.574 1.00 24.50 301 PHE C C 1
ATOM 10516 O O . PHE D 1 301 ? 116.786 139.672 91.077 1.00 24.50 301 PHE C O 1
ATOM 10524 N N . ASN D 1 302 ? 116.016 140.913 89.341 1.00 36.79 302 ASN C N 1
ATOM 10525 C CA . ASN D 1 302 ? 117.039 140.436 88.417 1.00 36.79 302 ASN C CA 1
ATOM 10526 C C . ASN D 1 302 ? 118.421 140.874 88.883 1.00 36.79 302 ASN C C 1
ATOM 10527 O O . ASN D 1 302 ? 119.364 140.066 88.943 1.00 36.79 302 ASN C O 1
ATOM 10532 N N . GLU D 1 303 ? 118.551 142.157 89.240 1.00 37.88 303 GLU C N 1
ATOM 10533 C CA . GLU D 1 303 ? 119.824 142.658 89.745 1.00 37.88 303 GLU C CA 1
ATOM 10534 C C . GLU D 1 303 ? 120.274 141.903 90.992 1.00 37.88 303 GLU C C 1
ATOM 10535 O O . GLU D 1 303 ? 121.466 141.640 91.168 1.00 37.88 303 GLU C O 1
ATOM 10541 N N . LEU D 1 304 ? 119.339 141.523 91.859 1.00 26.53 304 LEU C N 1
ATOM 10542 C CA . LEU D 1 304 ? 119.719 140.831 93.083 1.00 26.53 304 LEU C CA 1
ATOM 10543 C C . LEU D 1 304 ? 120.164 139.407 92.790 1.00 26.53 304 LEU C C 1
ATOM 10544 O O . LEU D 1 304 ? 121.200 138.951 93.294 1.00 26.53 304 LEU C O 1
ATOM 10549 N N . MET D 1 305 ? 119.391 138.692 91.970 1.00 26.24 305 MET C N 1
ATOM 10550 C CA . MET D 1 305 ? 119.746 137.321 91.633 1.00 26.24 305 MET C CA 1
ATOM 10551 C C . MET D 1 305 ? 121.110 137.255 90.967 1.00 26.24 305 MET C C 1
ATOM 10552 O O . MET D 1 305 ? 121.814 136.250 91.111 1.00 26.24 305 MET C O 1
ATOM 10557 N N . VAL D 1 306 ? 121.511 138.321 90.256 1.00 33.36 306 VAL C N 1
ATOM 10558 C CA . VAL D 1 306 ? 122.833 138.337 89.624 1.00 33.36 306 VAL C CA 1
ATOM 10559 C C . VAL D 1 306 ? 123.903 138.979 90.501 1.00 33.36 306 VAL C C 1
ATOM 10560 O O . VAL D 1 306 ? 125.096 138.834 90.199 1.00 33.36 306 VAL C O 1
ATOM 10564 N N . ALA D 1 307 ? 123.524 139.671 91.578 1.00 29.67 307 ALA C N 1
ATOM 10565 C CA . ALA D 1 307 ? 124.490 140.306 92.467 1.00 29.67 307 ALA C CA 1
ATOM 10566 C C . ALA D 1 307 ? 124.876 139.467 93.677 1.00 29.67 307 ALA C C 1
ATOM 10567 O O . ALA D 1 307 ? 125.936 139.717 94.256 1.00 29.67 307 ALA C O 1
ATOM 10569 N N . ILE D 1 308 ? 124.066 138.489 94.080 1.00 20.64 308 ILE C N 1
ATOM 10570 C CA . ILE D 1 308 ? 124.339 137.798 95.340 1.00 20.64 308 ILE C CA 1
ATOM 10571 C C . ILE D 1 308 ? 125.306 136.628 95.178 1.00 20.64 308 ILE C C 1
ATOM 10572 O O . ILE D 1 308 ? 125.544 135.887 96.136 1.00 20.64 308 ILE C O 1
ATOM 10577 N N . GLN D 1 309 ? 125.867 136.436 93.988 1.00 29.65 309 GLN C N 1
ATOM 10578 C CA . GLN D 1 309 ? 126.739 135.287 93.789 1.00 29.65 309 GLN C CA 1
ATOM 10579 C C . GLN D 1 309 ? 128.062 135.497 94.518 1.00 29.65 309 GLN C C 1
ATOM 10580 O O . GLN D 1 309 ? 128.475 136.627 94.790 1.00 29.65 309 GLN C O 1
ATOM 10586 N N . SER D 1 310 ? 128.734 134.386 94.829 1.00 40.01 310 SER C N 1
ATOM 10587 C CA . SER D 1 310 ? 129.879 134.441 95.738 1.00 40.01 310 SER C CA 1
ATOM 10588 C C . SER D 1 310 ? 131.085 135.187 95.177 1.00 40.01 310 SER C C 1
ATOM 10589 O O . SER D 1 310 ? 131.629 136.042 95.895 1.00 40.01 310 SER C O 1
ATOM 10592 N N . PRO D 1 311 ? 131.561 134.945 93.932 1.00 42.54 311 PRO C N 1
ATOM 10593 C CA . PRO D 1 311 ? 132.785 135.631 93.484 1.00 42.54 311 PRO C CA 1
ATOM 10594 C C . PRO D 1 311 ? 132.716 137.151 93.408 1.00 42.54 311 PRO C C 1
ATOM 10595 O O . PRO D 1 311 ? 133.734 137.793 93.134 1.00 42.54 311 PRO C O 1
ATOM 10599 N N . PHE D 1 312 ? 131.546 137.744 93.632 1.00 43.58 312 PHE C N 1
ATOM 10600 C CA . PHE D 1 312 ? 131.464 139.188 93.794 1.00 43.58 312 PHE C CA 1
ATOM 10601 C C . PHE D 1 312 ? 131.968 139.648 95.152 1.00 43.58 312 PHE C C 1
ATOM 10602 O O . PHE D 1 312 ? 132.282 140.833 95.312 1.00 43.58 312 PHE C O 1
ATOM 10610 N N . LEU D 1 313 ? 132.044 138.746 96.127 1.00 40.63 313 LEU C N 1
ATOM 10611 C CA . LEU D 1 313 ? 132.348 139.071 97.517 1.00 40.63 313 LEU C CA 1
ATOM 10612 C C . LEU D 1 313 ? 133.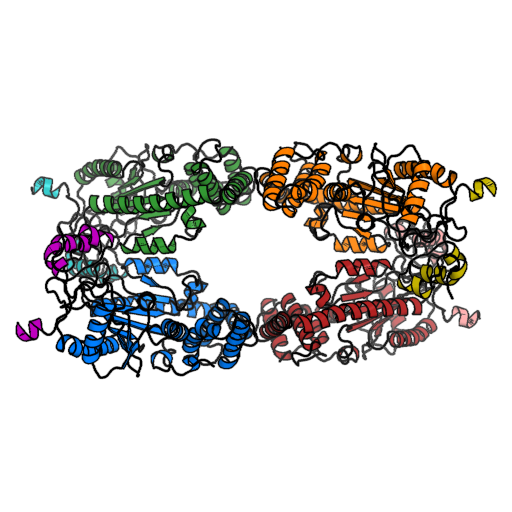521 138.277 98.074 1.00 40.63 313 LEU C C 1
ATOM 10613 O O . LEU D 1 313 ? 134.310 138.820 98.851 1.00 40.63 313 LEU C O 1
ATOM 10618 N N . LEU D 1 314 ? 133.660 137.007 97.683 1.00 47.90 314 LEU C N 1
ATOM 10619 C CA . LEU D 1 314 ? 134.687 136.129 98.234 1.00 47.90 314 LEU C CA 1
ATOM 10620 C C . LEU D 1 314 ? 136.095 136.642 97.984 1.00 47.90 314 LEU C C 1
ATOM 10621 O O . LEU D 1 314 ? 137.005 136.315 98.752 1.00 47.90 314 LEU C O 1
ATOM 10626 N N . ASP D 1 315 ? 136.297 137.447 96.945 1.00 55.21 315 ASP C N 1
ATOM 10627 C CA . ASP D 1 315 ? 137.632 137.910 96.592 1.00 55.21 315 ASP C CA 1
ATOM 10628 C C . ASP D 1 315 ? 138.156 138.998 97.529 1.00 55.21 315 ASP C C 1
ATOM 10629 O O . ASP D 1 315 ? 139.267 139.494 97.300 1.00 55.21 315 ASP C O 1
ATOM 10634 N N . GLU D 1 316 ? 137.400 139.378 98.565 1.00 55.97 316 GLU C N 1
ATOM 10635 C CA . GLU D 1 316 ? 137.826 140.375 99.544 1.00 55.97 316 GLU C CA 1
ATOM 10636 C C . GLU D 1 316 ? 138.110 139.796 100.927 1.00 55.97 316 GLU C C 1
ATOM 10637 O O . GLU D 1 316 ? 139.118 140.158 101.540 1.00 55.97 316 GLU C O 1
ATOM 10643 N N . GLU D 1 317 ? 137.248 138.916 101.446 1.00 58.91 317 GLU C N 1
ATOM 10644 C CA . GLU D 1 317 ? 137.481 138.225 102.714 1.00 58.91 317 GLU C CA 1
ATOM 10645 C C . GLU D 1 317 ? 137.157 136.743 102.600 1.00 58.91 317 GLU C C 1
ATOM 10646 O O . GLU D 1 317 ? 136.632 136.266 101.589 1.00 58.91 317 GLU C O 1
ATOM 10652 N N . ASP D 1 318 ? 137.465 136.023 103.676 1.00 54.43 318 ASP C N 1
ATOM 10653 C CA . ASP D 1 318 ? 137.015 134.651 103.839 1.00 54.43 318 ASP C CA 1
ATOM 10654 C C . ASP D 1 318 ? 135.485 134.598 103.879 1.00 54.43 318 ASP C C 1
ATOM 10655 O O . ASP D 1 318 ? 134.806 135.612 104.055 1.00 54.43 318 ASP C O 1
ATOM 10660 N N . ASP D 1 319 ? 134.942 133.385 103.732 1.00 46.38 319 ASP C N 1
ATOM 10661 C CA . ASP D 1 319 ? 133.509 133.225 103.488 1.00 46.38 319 ASP C CA 1
ATOM 10662 C C . ASP D 1 319 ? 132.640 133.635 104.678 1.00 46.38 319 ASP C C 1
ATOM 10663 O O . ASP D 1 319 ? 131.468 133.992 104.489 1.00 46.38 319 ASP C O 1
ATOM 10668 N N . LYS D 1 320 ? 133.176 133.598 105.899 1.00 39.14 320 LYS C N 1
ATOM 10669 C CA . LYS D 1 320 ? 132.325 133.804 107.064 1.00 39.14 320 LYS C CA 1
ATOM 10670 C C . LYS D 1 320 ? 131.873 135.252 107.196 1.00 39.14 320 LYS C C 1
ATOM 10671 O O . LYS D 1 320 ? 130.777 135.508 107.707 1.00 39.14 320 LYS C O 1
ATOM 10677 N N . SER D 1 321 ? 132.700 136.209 106.771 1.00 41.70 321 SER C N 1
ATOM 10678 C CA . SER D 1 321 ? 132.240 137.588 106.663 1.00 41.70 321 SER C CA 1
ATOM 10679 C C . SER D 1 321 ? 131.479 137.829 105.364 1.00 41.70 321 SER C C 1
ATOM 10680 O O . SER D 1 321 ? 130.702 138.788 105.272 1.00 41.70 321 SER C O 1
ATOM 10683 N N . VAL D 1 322 ? 131.666 136.964 104.367 1.00 37.79 322 VAL C N 1
ATOM 10684 C CA . VAL D 1 322 ? 130.919 137.093 103.123 1.00 37.79 322 VAL C CA 1
ATOM 10685 C C . VAL D 1 322 ? 129.445 136.807 103.358 1.00 37.79 322 VAL C C 1
ATOM 10686 O O . VAL D 1 322 ? 128.576 137.436 102.747 1.00 37.79 322 VAL C O 1
ATOM 10690 N N . LYS D 1 323 ? 129.140 135.830 104.214 1.00 29.43 323 LYS C N 1
ATOM 10691 C CA . LYS D 1 323 ? 127.754 135.600 104.615 1.00 29.43 323 LYS C CA 1
ATOM 10692 C C . LYS D 1 323 ? 127.135 136.861 105.202 1.00 29.43 323 LYS C C 1
ATOM 10693 O O . LYS D 1 323 ? 126.029 137.266 104.821 1.00 29.43 323 LYS C O 1
ATOM 10699 N N . GLU D 1 324 ? 127.840 137.484 106.148 1.00 30.28 324 GLU C N 1
ATOM 10700 C CA . GLU D 1 324 ? 127.375 138.732 106.740 1.00 30.28 324 GLU C CA 1
ATOM 10701 C C . GLU D 1 324 ? 127.141 139.799 105.685 1.00 30.28 324 GLU C C 1
ATOM 10702 O O . GLU D 1 324 ? 126.147 140.529 105.740 1.00 30.28 324 GLU C O 1
ATOM 10708 N N . LYS D 1 325 ? 128.033 139.895 104.699 1.00 31.24 325 LYS C N 1
ATOM 10709 C CA . LYS D 1 325 ? 127.910 140.973 103.723 1.00 31.24 325 LYS C CA 1
ATOM 10710 C C . LYS D 1 325 ? 126.776 140.715 102.736 1.00 31.24 325 LYS C C 1
ATOM 10711 O O . LYS D 1 325 ? 126.067 141.649 102.336 1.00 31.24 325 LYS C O 1
ATOM 10717 N N . ARG D 1 326 ? 126.602 139.460 102.325 1.00 21.53 326 ARG C N 1
ATOM 10718 C CA . ARG D 1 326 ? 125.461 139.082 101.499 1.00 21.53 326 ARG C CA 1
ATOM 10719 C C . ARG D 1 326 ? 124.153 139.409 102.202 1.00 21.53 326 ARG C C 1
ATOM 10720 O O . ARG D 1 326 ? 123.237 140.002 101.614 1.00 21.53 326 ARG C O 1
ATOM 10728 N N . ALA D 1 327 ? 124.049 139.021 103.470 1.00 18.15 327 ALA C N 1
ATOM 10729 C CA . ALA D 1 327 ? 122.855 139.331 104.234 1.00 18.15 327 ALA C CA 1
ATOM 10730 C C . ALA D 1 327 ? 122.670 140.830 104.379 1.00 18.15 327 ALA C C 1
ATOM 10731 O O . ALA D 1 327 ? 121.541 141.330 104.364 1.00 18.15 327 ALA C O 1
ATOM 10733 N N . ASP D 1 328 ? 123.771 141.566 104.498 1.00 21.09 328 ASP C N 1
ATOM 10734 C CA . ASP D 1 328 ? 123.684 143.012 104.634 1.00 21.09 328 ASP C CA 1
ATOM 10735 C C . ASP D 1 328 ? 123.116 143.649 103.378 1.00 21.09 328 ASP C C 1
ATOM 10736 O O . ASP D 1 328 ? 122.236 144.512 103.460 1.00 21.09 328 ASP C O 1
ATOM 10741 N N . ILE D 1 329 ? 123.593 143.233 102.206 1.00 24.52 329 ILE C N 1
ATOM 10742 C CA . ILE D 1 329 ? 123.095 143.848 100.979 1.00 24.52 329 ILE C CA 1
ATOM 10743 C C . ILE D 1 329 ? 121.638 143.461 100.748 1.00 24.52 329 ILE C C 1
ATOM 10744 O O . ILE D 1 329 ? 120.832 144.283 100.289 1.00 24.52 329 ILE C O 1
ATOM 10749 N N . LEU D 1 330 ? 121.269 142.219 101.076 1.00 17.38 330 LEU C N 1
ATOM 10750 C CA . LEU D 1 330 ? 119.869 141.817 100.960 1.00 17.38 330 LEU C CA 1
ATOM 10751 C C . LEU D 1 330 ? 118.981 142.678 101.848 1.00 17.38 330 LEU C C 1
ATOM 10752 O O . LEU D 1 330 ? 118.025 143.308 101.378 1.00 17.38 330 LEU C O 1
ATOM 10757 N N . ARG D 1 331 ? 119.296 142.722 103.143 1.00 17.01 331 ARG C N 1
ATOM 10758 C CA . ARG D 1 331 ? 118.541 143.528 104.094 1.00 17.01 331 ARG C CA 1
ATOM 10759 C C . ARG D 1 331 ? 118.502 144.995 103.697 1.00 17.01 331 ARG C C 1
ATOM 10760 O O . ARG D 1 331 ? 117.524 145.689 103.994 1.00 17.01 331 ARG C O 1
ATOM 10768 N N . GLU D 1 332 ? 119.545 145.486 103.035 1.00 28.13 332 GLU C N 1
ATOM 10769 C CA . GLU D 1 332 ? 119.622 146.898 102.702 1.00 28.13 332 GLU C CA 1
ATOM 10770 C C . GLU D 1 332 ? 118.825 147.255 101.460 1.00 28.13 332 GLU C C 1
ATOM 10771 O O . GLU D 1 332 ? 118.277 148.362 101.388 1.00 28.13 332 GLU C O 1
ATOM 10777 N N . HIS D 1 333 ? 118.743 146.350 100.486 1.00 29.62 333 HIS C N 1
ATOM 10778 C CA . HIS D 1 333 ? 118.084 146.656 99.223 1.00 29.62 333 HIS C CA 1
ATOM 10779 C C . HIS D 1 333 ? 116.639 146.193 99.158 1.00 29.62 333 HIS C C 1
ATOM 10780 O O . HIS D 1 333 ? 115.859 146.767 98.393 1.00 29.62 333 HIS C O 1
ATOM 10787 N N . ILE D 1 334 ? 116.253 145.175 99.931 1.00 20.81 334 ILE C N 1
ATOM 10788 C CA . ILE D 1 334 ? 114.846 144.780 99.972 1.00 20.81 334 ILE C CA 1
ATOM 10789 C C . ILE D 1 334 ? 113.998 145.914 100.536 1.00 20.81 334 ILE C C 1
ATOM 10790 O O . ILE D 1 334 ? 113.099 146.437 99.868 1.00 20.81 334 ILE C O 1
ATOM 10795 N N . LYS D 1 335 ? 114.265 146.295 101.781 1.00 24.86 335 LYS C N 1
ATOM 10796 C CA . LYS D 1 335 ? 113.573 147.402 102.431 1.00 24.86 335 LYS C CA 1
ATOM 10797 C C . LYS D 1 335 ? 114.548 148.220 103.266 1.00 24.86 335 LYS C C 1
ATOM 10798 O O . LYS D 1 335 ? 114.559 149.449 103.211 1.00 24.86 335 LYS C O 1
ATOM 10805 N N . LYS E 2 1 ? 81.420 120.309 55.280 1.00 88.73 85 LYS E N 1
ATOM 10806 C CA . LYS E 2 1 ? 82.160 119.277 54.565 1.00 88.73 85 LYS E CA 1
ATOM 10807 C C . LYS E 2 1 ? 82.554 118.161 55.528 1.00 88.73 85 LYS E C 1
ATOM 10808 O O . LYS E 2 1 ? 83.068 118.429 56.615 1.00 88.73 85 LYS E O 1
ATOM 10814 N N . ARG E 2 2 ? 82.313 116.914 55.122 1.00 88.61 86 ARG E N 1
ATOM 10815 C CA . ARG E 2 2 ? 82.504 115.760 55.990 1.00 88.61 86 ARG E CA 1
ATOM 10816 C C . ARG E 2 2 ? 83.118 114.619 55.188 1.00 88.61 86 ARG E C 1
ATOM 10817 O O . ARG E 2 2 ? 83.300 114.709 53.971 1.00 88.61 86 ARG E O 1
ATOM 10825 N N . CYS E 2 3 ? 83.440 113.535 55.896 1.00 84.72 87 CYS E N 1
ATOM 10826 C CA . CYS E 2 3 ? 83.956 112.311 55.310 1.00 84.72 87 CYS E CA 1
ATOM 10827 C C . CYS E 2 3 ? 82.813 111.494 54.702 1.00 84.72 87 CYS E C 1
ATOM 10828 O O . CYS E 2 3 ? 81.680 111.553 55.187 1.00 84.72 87 CYS E O 1
ATOM 10831 N N . PRO E 2 4 ? 83.066 110.723 53.627 1.00 79.73 88 PRO E N 1
ATOM 10832 C CA . PRO E 2 4 ? 82.003 109.846 53.116 1.00 79.73 88 PRO E CA 1
ATOM 10833 C C . PRO E 2 4 ? 81.616 108.745 54.090 1.00 79.73 88 PRO E C 1
ATOM 10834 O O . PRO E 2 4 ? 80.428 108.525 54.347 1.00 79.73 88 PRO E O 1
ATOM 10838 N N . SER E 2 5 ? 82.611 108.050 54.639 1.00 79.09 89 SER E N 1
ATOM 10839 C CA . SER E 2 5 ? 82.363 106.873 55.463 1.00 79.09 89 SER E CA 1
ATOM 10840 C C . SER E 2 5 ? 82.157 107.228 56.931 1.00 79.09 89 SER E C 1
ATOM 10841 O O . SER E 2 5 ? 81.196 106.767 57.553 1.00 79.09 89 SER E O 1
ATOM 10844 N N . CYS E 2 6 ? 83.052 108.037 57.499 1.00 80.94 90 CYS E N 1
ATOM 10845 C CA . CYS E 2 6 ? 82.933 108.402 58.905 1.00 80.94 90 CYS E CA 1
ATOM 10846 C C . CYS E 2 6 ? 81.927 109.523 59.123 1.00 80.94 90 CYS E C 1
ATOM 10847 O O . CYS E 2 6 ? 81.298 109.583 60.185 1.00 80.94 90 CYS E O 1
ATOM 10850 N N . HIS E 2 7 ? 81.755 110.404 58.137 1.00 86.53 91 HIS E N 1
ATOM 10851 C CA . HIS E 2 7 ? 80.934 111.602 58.285 1.00 86.53 91 HIS E CA 1
ATOM 10852 C C . HIS E 2 7 ? 81.431 112.436 59.467 1.00 86.53 91 HIS E C 1
ATOM 10853 O O . HIS E 2 7 ? 80.701 112.728 60.417 1.00 86.53 91 HIS E O 1
ATOM 10860 N N . MET E 2 8 ? 82.705 112.814 59.381 1.00 84.81 92 MET E N 1
ATOM 10861 C CA . MET E 2 8 ? 83.392 113.514 60.457 1.00 84.81 92 MET E CA 1
ATOM 10862 C C . MET E 2 8 ? 84.223 114.637 59.861 1.00 84.81 92 MET E C 1
ATOM 10863 O O . MET E 2 8 ? 85.003 114.411 58.931 1.00 84.81 92 MET E O 1
ATOM 10868 N N . THR E 2 9 ? 84.052 115.838 60.402 1.00 86.92 93 THR E N 1
ATOM 10869 C CA . THR E 2 9 ? 84.765 117.008 59.920 1.00 86.92 93 THR E CA 1
ATOM 10870 C C . THR E 2 9 ? 86.265 116.843 60.155 1.00 86.92 93 THR E C 1
ATOM 10871 O O . THR E 2 9 ? 86.705 116.126 61.057 1.00 86.92 93 THR E O 1
ATOM 10875 N N . LEU E 2 10 ? 87.054 117.516 59.315 1.00 83.32 94 LEU E N 1
ATOM 10876 C CA . LEU E 2 10 ? 88.505 117.386 59.394 1.00 83.32 94 LEU E CA 1
ATOM 10877 C C . LEU E 2 10 ? 89.109 118.335 60.423 1.00 83.32 94 LEU E C 1
ATOM 10878 O O . LEU E 2 10 ? 90.188 118.058 60.958 1.00 83.32 94 LEU E O 1
ATOM 10883 N N . LYS E 2 11 ? 88.440 119.446 60.730 1.00 88.10 95 LYS E N 1
ATOM 10884 C CA . LYS E 2 11 ? 88.798 120.170 61.943 1.00 88.10 95 LYS E CA 1
ATOM 10885 C C . LYS E 2 11 ? 88.541 119.316 63.178 1.00 88.10 95 LYS E C 1
ATOM 10886 O O . LYS E 2 11 ? 89.258 119.439 64.178 1.00 88.10 95 LYS E O 1
ATOM 10892 N N . ASP E 2 12 ? 87.542 118.431 63.119 1.00 86.57 96 ASP E N 1
ATOM 10893 C CA . ASP E 2 12 ? 87.271 117.535 64.238 1.00 86.57 96 ASP E CA 1
ATOM 10894 C C . ASP E 2 12 ? 88.414 116.548 64.440 1.00 86.57 96 ASP E C 1
ATOM 10895 O O . ASP E 2 12 ? 88.924 116.395 65.556 1.00 86.57 96 ASP E O 1
ATOM 10900 N N . ILE E 2 13 ? 88.831 115.864 63.370 1.00 82.72 97 ILE E N 1
ATOM 10901 C CA . ILE E 2 13 ? 89.934 114.916 63.500 1.00 82.72 97 ILE E CA 1
ATOM 10902 C C . ILE E 2 13 ? 91.233 115.652 63.804 1.00 82.72 97 ILE E C 1
ATOM 10903 O O . ILE E 2 13 ? 92.141 115.088 64.427 1.00 82.72 97 ILE E O 1
ATOM 10908 N N . ALA E 2 14 ? 91.349 116.913 63.380 1.00 82.29 98 ALA E N 1
ATOM 10909 C CA . ALA E 2 14 ? 92.495 117.713 63.790 1.00 82.29 98 ALA E CA 1
ATOM 10910 C C . ALA E 2 14 ? 92.463 118.002 65.284 1.00 82.29 98 ALA E C 1
ATOM 10911 O O . ALA E 2 14 ? 93.518 118.061 65.925 1.00 82.29 98 ALA E O 1
ATOM 10913 N N . HIS E 2 15 ? 91.270 118.185 65.854 1.00 84.01 99 HIS E N 1
ATOM 10914 C CA . HIS E 2 15 ? 91.169 118.472 67.281 1.00 84.01 99 HIS E CA 1
ATOM 10915 C C . HIS E 2 15 ? 91.617 117.277 68.111 1.00 84.01 99 HIS E C 1
ATOM 10916 O O . HIS E 2 15 ? 92.459 117.411 69.006 1.00 84.01 99 HIS E O 1
ATOM 10923 N N . VAL E 2 16 ? 91.065 116.096 67.826 1.00 82.40 100 VAL E N 1
ATOM 10924 C CA . VAL E 2 16 ? 91.504 114.897 68.530 1.00 82.40 100 VAL E CA 1
ATOM 10925 C C . VAL E 2 16 ? 92.897 114.493 68.061 1.00 82.40 100 VAL E C 1
ATOM 10926 O O . VAL E 2 16 ? 93.639 113.849 68.812 1.00 82.40 100 VAL E O 1
ATOM 10930 N N . GLY E 2 17 ? 93.280 114.869 66.840 1.00 80.25 101 GLY E N 1
ATOM 10931 C CA . GLY E 2 17 ? 94.566 114.487 66.291 1.00 80.25 101 GLY E CA 1
ATOM 10932 C C . GLY E 2 17 ? 94.666 112.991 66.082 1.00 80.25 101 GLY E C 1
ATOM 10933 O O . GLY E 2 17 ? 95.531 112.332 66.667 1.00 80.25 101 GLY E O 1
ATOM 10934 N N . LYS E 2 18 ? 93.790 112.453 65.241 1.00 78.71 102 LYS E N 1
ATOM 10935 C CA . LYS E 2 18 ? 93.653 111.011 65.056 1.00 78.71 102 LYS E CA 1
ATOM 10936 C C . LYS E 2 18 ? 93.399 110.755 63.572 1.00 78.71 102 LYS E C 1
ATOM 10937 O O . LYS E 2 18 ? 93.647 111.617 62.722 1.00 78.71 102 LYS E O 1
ATOM 10943 N N . PHE E 2 19 ? 92.913 109.557 63.248 1.00 75.51 103 PHE E N 1
ATOM 10944 C CA . PHE E 2 19 ? 92.795 109.115 61.862 1.00 75.51 103 PHE E CA 1
ATOM 10945 C C . PHE E 2 19 ? 91.539 108.264 61.729 1.00 75.51 103 PHE E C 1
ATOM 10946 O O . PHE E 2 19 ? 91.424 107.221 62.379 1.00 75.51 103 PHE E O 1
ATOM 10954 N N . GLY E 2 20 ? 90.606 108.706 60.886 1.00 79.44 104 GLY E N 1
ATOM 10955 C CA . GLY E 2 20 ? 89.340 108.016 60.714 1.00 79.44 104 GLY E CA 1
ATOM 10956 C C . GLY E 2 20 ? 89.428 106.689 59.988 1.00 79.44 104 GLY E C 1
ATOM 10957 O O . GLY E 2 20 ? 89.251 105.630 60.597 1.00 79.44 104 GLY E O 1
ATOM 10958 N N . CYS E 2 21 ? 89.704 106.733 58.688 1.00 75.82 105 CYS E N 1
ATOM 10959 C CA . CYS E 2 21 ? 89.804 105.530 57.873 1.00 75.82 105 CYS E CA 1
ATOM 10960 C C . CYS E 2 21 ? 90.574 105.877 56.605 1.00 75.82 105 CYS E C 1
ATOM 10961 O O . CYS E 2 21 ? 91.101 106.983 56.459 1.00 75.82 105 CYS E O 1
ATOM 10964 N N . ALA E 2 22 ? 90.640 104.914 55.684 1.00 72.61 106 ALA E N 1
ATOM 10965 C CA . ALA E 2 22 ? 91.361 105.136 54.435 1.00 72.61 106 ALA E CA 1
ATOM 10966 C C . ALA E 2 22 ? 90.728 106.248 53.613 1.00 72.61 106 ALA E C 1
ATOM 10967 O O . ALA E 2 22 ? 91.435 106.990 52.918 1.00 72.61 106 ALA E O 1
ATOM 10969 N N . ASN E 2 23 ? 89.403 106.383 53.681 1.00 76.22 107 ASN E N 1
ATOM 10970 C CA . ASN E 2 23 ? 88.733 107.439 52.932 1.00 76.22 107 ASN E CA 1
ATOM 10971 C C . ASN E 2 23 ? 89.149 108.810 53.441 1.00 76.22 107 ASN E C 1
ATOM 10972 O O . ASN E 2 23 ? 89.305 109.751 52.651 1.00 76.22 107 ASN E O 1
ATOM 10977 N N . CYS E 2 24 ? 89.334 108.935 54.759 1.00 79.30 108 CYS E N 1
ATOM 10978 C CA . CYS E 2 24 ? 89.797 110.195 55.327 1.00 79.30 108 CYS E CA 1
ATOM 10979 C C . CYS E 2 24 ? 91.142 110.593 54.742 1.00 79.30 108 CYS E C 1
ATOM 10980 O O . CYS E 2 24 ? 91.366 111.767 54.440 1.00 79.30 108 CYS E O 1
ATOM 10983 N N . TYR E 2 25 ? 92.047 109.629 54.558 1.00 76.12 109 TYR E N 1
ATOM 10984 C CA . TYR E 2 25 ? 93.293 109.943 53.868 1.00 76.12 109 TYR E CA 1
ATOM 10985 C C . TYR E 2 25 ? 93.027 110.337 52.427 1.00 76.12 109 TYR E C 1
ATOM 10986 O O . TYR E 2 25 ? 93.517 111.371 51.963 1.00 76.12 109 TYR E O 1
ATOM 10995 N N . ALA E 2 26 ? 92.220 109.543 51.716 1.00 75.84 110 ALA E N 1
ATOM 10996 C CA . ALA E 2 26 ? 91.981 109.791 50.297 1.00 75.84 110 ALA E CA 1
ATOM 10997 C C . ALA E 2 26 ? 91.424 111.186 50.038 1.00 75.84 110 ALA E C 1
ATOM 10998 O O . ALA E 2 26 ? 91.607 111.723 48.940 1.00 75.84 110 ALA E O 1
ATOM 11000 N N . THR E 2 27 ? 90.760 111.786 51.031 1.00 78.45 111 THR E N 1
ATOM 11001 C CA . THR E 2 27 ? 90.185 113.122 50.879 1.00 78.45 111 THR E CA 1
ATOM 11002 C C . THR E 2 27 ? 90.895 114.220 51.675 1.00 78.45 111 THR E C 1
ATOM 11003 O O . THR E 2 27 ? 90.607 115.398 51.436 1.00 78.45 111 THR E O 1
ATOM 11007 N N . PHE E 2 28 ? 91.816 113.888 52.596 1.00 79.14 112 PHE E N 1
ATOM 11008 C CA . PHE E 2 28 ? 92.516 114.880 53.416 1.00 79.14 112 PHE E CA 1
ATOM 11009 C C . PHE E 2 28 ? 94.031 114.661 53.426 1.00 79.14 112 PHE E C 1
ATOM 11010 O O . PHE E 2 28 ? 94.717 115.085 54.369 1.00 79.14 112 PHE E O 1
ATOM 11018 N N . LYS E 2 29 ? 94.566 113.997 52.395 1.00 77.06 113 LYS E N 1
ATOM 11019 C CA . LYS E 2 29 ? 95.981 113.637 52.395 1.00 77.06 113 LYS E CA 1
ATOM 11020 C C . LYS E 2 29 ? 96.894 114.854 52.431 1.00 77.06 113 LYS E C 1
ATOM 11021 O O . LYS E 2 29 ? 97.985 114.788 53.005 1.00 77.06 113 LYS E O 1
ATOM 11027 N N . ASP E 2 30 ? 96.488 115.960 51.802 1.00 75.91 114 ASP E N 1
ATOM 11028 C CA . ASP E 2 30 ? 97.318 117.163 51.832 1.00 75.91 114 ASP E CA 1
ATOM 11029 C C . ASP E 2 30 ? 97.597 117.606 53.266 1.00 75.91 114 ASP E C 1
ATOM 11030 O O . ASP E 2 30 ? 98.760 117.734 53.671 1.00 75.91 114 ASP E O 1
ATOM 11035 N N . ASP E 2 31 ? 96.545 117.789 54.063 1.00 74.96 115 ASP E N 1
ATOM 11036 C CA . ASP E 2 31 ? 96.729 118.196 55.449 1.00 74.96 115 ASP E CA 1
ATOM 11037 C C . ASP E 2 31 ? 97.402 117.104 56.271 1.00 74.96 115 ASP E C 1
ATOM 11038 O O . ASP E 2 31 ? 98.163 117.410 57.198 1.00 74.96 115 ASP E O 1
ATOM 11043 N N . ILE E 2 32 ? 97.152 115.833 55.946 1.00 73.88 116 ILE E N 1
ATOM 11044 C CA . ILE E 2 32 ? 97.760 114.745 56.711 1.00 73.88 116 ILE E CA 1
ATOM 11045 C C . ILE E 2 32 ? 99.276 114.756 56.545 1.00 73.88 116 ILE E C 1
ATOM 11046 O O . ILE E 2 32 ? 100.028 114.725 57.529 1.00 73.88 116 ILE E O 1
ATOM 11051 N N . ILE E 2 33 ? 99.749 114.777 55.299 1.00 70.42 117 ILE E N 1
ATOM 11052 C CA . ILE E 2 33 ? 101.187 114.841 55.063 1.00 70.42 117 ILE E CA 1
ATOM 11053 C C . ILE E 2 33 ? 101.755 116.133 55.629 1.00 70.42 117 ILE E C 1
ATOM 11054 O O . ILE E 2 33 ? 102.872 116.146 56.167 1.00 70.42 117 ILE E O 1
ATOM 11059 N N . ASP E 2 34 ? 100.988 117.226 55.552 1.00 70.89 118 ASP E N 1
ATOM 11060 C CA . ASP E 2 34 ? 101.464 118.502 56.076 1.00 70.89 118 ASP E CA 1
ATOM 11061 C C . ASP E 2 34 ? 101.752 118.403 57.569 1.00 70.89 118 ASP E C 1
ATOM 11062 O O . ASP E 2 34 ? 102.835 118.783 58.030 1.00 70.89 118 ASP E O 1
ATOM 11067 N N . ILE E 2 35 ? 100.805 117.860 58.337 1.00 68.15 119 ILE E N 1
ATOM 11068 C CA . ILE E 2 35 ? 100.971 117.825 59.785 1.00 68.15 119 ILE E CA 1
ATOM 11069 C C . ILE E 2 35 ? 102.000 116.773 60.190 1.00 68.15 119 ILE E C 1
ATOM 11070 O O . ILE E 2 35 ? 102.741 116.968 61.163 1.00 68.15 119 ILE E O 1
ATOM 11075 N N . VAL E 2 36 ? 102.068 115.649 59.467 1.00 65.71 120 VAL E N 1
ATOM 11076 C CA . VAL E 2 36 ? 103.096 114.654 59.762 1.00 65.71 120 VAL E CA 1
ATOM 11077 C C . VAL E 2 36 ? 104.480 115.263 59.585 1.00 65.71 120 VAL E C 1
ATOM 11078 O O . VAL E 2 36 ? 105.364 115.089 60.435 1.00 65.71 120 VAL E O 1
ATOM 11082 N N . ARG E 2 37 ? 104.683 116.009 58.496 1.00 64.80 121 ARG E N 1
ATOM 11083 C CA . ARG E 2 37 ? 105.957 116.688 58.295 1.00 64.80 121 ARG E CA 1
ATOM 11084 C C . ARG E 2 37 ? 106.201 117.733 59.374 1.00 64.80 121 ARG E C 1
ATOM 11085 O O . ARG E 2 37 ? 107.327 117.882 59.861 1.00 64.80 121 ARG E O 1
ATOM 11093 N N . ARG E 2 38 ? 105.158 118.476 59.753 1.00 67.16 122 ARG E N 1
ATOM 11094 C CA . ARG E 2 38 ? 105.332 119.549 60.727 1.00 67.16 122 ARG E CA 1
ATOM 11095 C C . ARG E 2 38 ? 105.768 119.009 62.080 1.00 67.16 122 ARG E C 1
ATOM 11096 O O . ARG E 2 38 ? 106.620 119.604 62.750 1.00 67.16 122 ARG E O 1
ATOM 11104 N N . VAL E 2 39 ? 105.204 117.878 62.496 1.00 62.49 123 VAL E N 1
ATOM 11105 C CA . VAL E 2 39 ? 105.461 117.362 63.836 1.00 62.49 123 VAL E CA 1
ATOM 11106 C C . VAL E 2 39 ? 106.681 116.453 63.828 1.00 62.49 123 VAL E C 1
ATOM 11107 O O . VAL E 2 39 ? 107.688 116.748 64.480 1.00 62.49 123 VAL E O 1
ATOM 11111 N N . GLN E 2 40 ? 106.610 115.347 63.089 1.00 59.98 124 GLN E N 1
ATOM 11112 C CA . GLN E 2 40 ? 107.593 114.273 63.226 1.00 59.98 124 GLN E CA 1
ATOM 11113 C C . GLN E 2 40 ? 108.853 114.621 62.433 1.00 59.98 124 GLN E C 1
ATOM 11114 O O . GLN E 2 40 ? 109.164 114.044 61.389 1.00 59.98 124 GLN E O 1
ATOM 11120 N N . GLY E 2 41 ? 109.591 115.589 62.969 1.00 59.70 125 GLY E N 1
ATOM 11121 C CA . GLY E 2 41 ? 110.804 116.062 62.336 1.00 59.70 125 GLY E CA 1
ATOM 11122 C C . GLY E 2 41 ? 110.517 116.767 61.030 1.00 59.70 125 GLY E C 1
ATOM 11123 O O . GLY E 2 41 ? 109.785 117.760 60.995 1.00 59.70 125 GLY E O 1
ATOM 11124 N N . GLY E 2 42 ? 111.105 116.264 59.951 1.00 58.50 126 GLY E N 1
ATOM 11125 C CA . GLY E 2 42 ? 110.790 116.723 58.613 1.00 58.50 126 GLY E CA 1
ATOM 11126 C C . GLY E 2 42 ? 110.806 115.583 57.617 1.00 58.50 126 GLY E C 1
ATOM 11127 O O . GLY E 2 42 ? 110.927 115.805 56.409 1.00 58.50 126 GLY E O 1
ATOM 11128 N N . GLN E 2 43 ? 110.675 114.354 58.117 1.00 56.74 127 GLN E N 1
ATOM 11129 C CA . GLN E 2 43 ? 110.849 113.153 57.309 1.00 56.74 127 GLN E CA 1
ATOM 11130 C C . GLN E 2 43 ? 109.474 112.645 56.890 1.00 56.74 127 GLN E C 1
ATOM 11131 O O . GLN E 2 43 ? 108.964 111.644 57.392 1.00 56.74 127 GLN E O 1
ATOM 11137 N N . PHE E 2 44 ? 108.870 113.364 55.948 1.00 63.28 128 PHE E N 1
ATOM 11138 C CA . PHE E 2 44 ? 107.635 112.936 55.301 1.00 63.28 128 PHE E CA 1
ATOM 11139 C C . PHE E 2 44 ? 107.884 112.050 54.085 1.00 63.28 128 PHE E C 1
ATOM 11140 O O . PHE E 2 44 ? 106.928 111.489 53.539 1.00 63.28 128 PHE E O 1
ATOM 11148 N N . GLU E 2 45 ? 109.160 111.914 53.675 1.00 62.94 129 GLU E N 1
ATOM 11149 C CA . GLU E 2 45 ? 109.554 110.944 52.621 1.00 62.94 129 GLU E CA 1
ATOM 11150 C C . GLU E 2 45 ? 109.513 109.599 53.352 1.00 62.94 129 GLU E C 1
ATOM 11151 O O . GLU E 2 45 ? 110.455 109.347 54.137 1.00 62.94 129 GLU E O 1
ATOM 11157 N N . HIS E 2 46 ? 108.468 108.788 53.152 1.00 61.34 130 HIS E N 1
ATOM 11158 C CA . HIS E 2 46 ? 108.247 107.548 53.883 1.00 61.34 130 HIS E CA 1
ATOM 11159 C C . HIS E 2 46 ? 108.491 106.340 52.994 1.00 61.34 130 HIS E C 1
ATOM 11160 O O . HIS E 2 46 ? 107.920 106.235 51.904 1.00 61.34 130 HIS E O 1
ATOM 11167 N N . VAL E 2 47 ? 109.343 105.437 53.469 1.00 56.31 131 VAL E N 1
ATOM 11168 C CA . VAL E 2 47 ? 109.447 104.076 52.959 1.00 56.31 131 VAL E CA 1
ATOM 11169 C C . VAL E 2 47 ? 108.873 103.154 54.022 1.00 56.31 131 VAL E C 1
ATOM 11170 O O . VAL E 2 47 ? 109.279 103.211 55.189 1.00 56.31 131 VAL E O 1
ATOM 11174 N N . GLY E 2 48 ? 107.917 102.327 53.628 1.00 61.52 132 GLY E N 1
ATOM 11175 C CA . GLY E 2 48 ? 107.296 101.375 54.521 1.00 61.52 132 GLY E CA 1
ATOM 11176 C C . GLY E 2 48 ? 107.949 100.014 54.442 1.00 61.52 132 GLY E C 1
ATOM 11177 O O . GLY E 2 48 ? 109.096 99.861 54.015 1.00 61.52 132 GLY E O 1
ATOM 11178 N N . LYS E 2 49 ? 107.196 99.010 54.872 1.00 73.10 133 LYS E N 1
ATOM 11179 C CA . LYS E 2 49 ? 107.629 97.627 54.779 1.00 73.10 133 LYS E CA 1
ATOM 11180 C C . LYS E 2 49 ? 107.272 97.066 53.410 1.00 73.10 133 LYS E C 1
ATOM 11181 O O . LYS E 2 49 ? 106.279 97.460 52.792 1.00 73.10 133 LYS E O 1
ATOM 11187 N N . THR E 2 50 ? 108.102 96.145 52.935 1.00 79.95 134 THR E N 1
ATOM 11188 C CA . THR E 2 50 ? 107.787 95.393 51.731 1.00 79.95 134 THR E CA 1
ATOM 11189 C C . THR E 2 50 ? 106.486 94.623 51.965 1.00 79.95 134 THR E C 1
ATOM 11190 O O . THR E 2 50 ? 106.479 93.669 52.753 1.00 79.95 134 THR E O 1
ATOM 11194 N N . PRO E 2 51 ? 105.361 94.988 51.311 1.00 83.92 135 PRO E N 1
ATOM 11195 C CA . PRO E 2 51 ? 104.098 94.295 51.599 1.00 83.92 135 PRO E CA 1
ATOM 11196 C C . PRO E 2 51 ? 104.084 92.899 51.003 1.00 83.92 135 PRO E C 1
ATOM 11197 O O . PRO E 2 51 ? 105.113 92.449 50.491 1.00 83.92 135 PRO E O 1
ATOM 11201 N N . HIS E 2 52 ? 102.945 92.203 51.067 1.00 86.33 136 HIS E N 1
ATOM 11202 C CA . HIS E 2 52 ? 102.827 90.859 50.515 1.00 86.33 136 HIS E CA 1
ATOM 11203 C C . HIS E 2 52 ? 101.904 90.794 49.302 1.00 86.33 136 HIS E C 1
ATOM 11204 O O . HIS E 2 52 ? 102.383 90.564 48.191 1.00 86.33 136 HIS E O 1
ATOM 11211 N N . SER E 2 53 ? 100.578 90.954 49.492 1.00 86.19 137 SER E N 1
ATOM 11212 C CA . SER E 2 53 ? 99.535 90.719 48.453 1.00 86.19 137 SER E CA 1
ATOM 11213 C C . SER E 2 53 ? 99.651 91.624 47.222 1.00 86.19 137 SER E C 1
ATOM 11214 O O . SER E 2 53 ? 99.334 91.126 46.127 1.00 86.19 137 SER E O 1
ATOM 11217 N N . SER E 2 54 ? 99.984 92.906 47.382 1.00 88.65 138 SER E N 1
ATOM 11218 C CA . SER E 2 54 ? 100.058 93.840 46.269 1.00 88.65 138 SER E CA 1
ATOM 11219 C C . SER E 2 54 ? 101.088 93.372 45.255 1.00 88.65 138 SER E C 1
ATOM 11220 O O . SER E 2 54 ? 100.737 92.933 44.156 1.00 88.65 138 SER E O 1
ATOM 11223 N N . HIS E 2 55 ? 102.360 93.351 45.648 1.00 90.75 139 HIS E N 1
ATOM 11224 C CA . HIS E 2 55 ? 103.382 92.894 44.720 1.00 90.75 139 HIS E CA 1
ATOM 11225 C C . HIS E 2 55 ? 103.257 91.405 44.419 1.00 90.75 139 HIS E C 1
ATOM 11226 O O . HIS E 2 55 ? 103.731 90.976 43.361 1.00 90.75 139 HIS E O 1
ATOM 11233 N N . LYS E 2 56 ? 102.655 90.592 45.290 1.00 89.79 140 LYS E N 1
ATOM 11234 C CA . LYS E 2 56 ? 102.410 89.154 44.975 1.00 89.79 140 LYS E CA 1
ATOM 11235 C C . LYS E 2 56 ? 101.763 89.103 43.586 1.00 89.79 140 LYS E C 1
ATOM 11236 O O . LYS E 2 56 ? 102.062 88.136 42.855 1.00 89.79 140 LYS E O 1
ATOM 11242 N N . LYS E 2 57 ? 100.947 90.104 43.229 1.00 92.97 141 LYS E N 1
ATOM 11243 C CA . LYS E 2 57 ? 100.270 90.191 41.904 1.00 92.97 141 LYS E CA 1
ATOM 11244 C C . LYS E 2 57 ? 100.930 91.215 40.968 1.00 92.97 141 LYS E C 1
ATOM 11245 O O . LYS E 2 57 ? 101.095 90.855 39.786 1.00 92.97 141 LYS E O 1
ATOM 11251 N N . ILE E 2 58 ? 101.318 92.410 41.438 1.00 89.95 142 ILE E N 1
ATOM 11252 C CA . ILE E 2 58 ? 101.813 93.509 40.546 1.00 89.95 142 ILE E CA 1
ATOM 11253 C C . ILE E 2 58 ? 103.273 93.284 40.128 1.00 89.95 142 ILE E C 1
ATOM 11254 O O . ILE E 2 58 ? 103.635 93.905 39.105 1.00 89.95 142 ILE E O 1
ATOM 11259 N N . ALA E 2 59 ? 104.093 92.494 40.849 1.00 88.75 143 ALA E N 1
ATOM 11260 C CA . ALA E 2 59 ? 105.428 92.160 40.373 1.00 88.75 143 ALA E CA 1
ATOM 11261 C C . ALA E 2 59 ? 105.780 90.733 40.772 1.00 88.75 143 ALA E C 1
ATOM 11262 O O . ALA E 2 59 ? 104.905 89.942 41.124 1.00 88.75 143 ALA E O 1
ATOM 11264 N N . LYS F 2 1 ? 147.471 108.428 55.360 1.00 88.47 85 LYS F N 1
ATOM 11265 C CA . LYS F 2 1 ? 146.723 109.457 54.650 1.00 88.47 85 LYS F CA 1
ATOM 11266 C C . LYS F 2 1 ? 146.324 110.568 55.618 1.00 88.47 85 LYS F C 1
ATOM 11267 O O . LYS F 2 1 ? 145.815 110.293 56.705 1.00 88.47 85 LYS F O 1
ATOM 11273 N N . ARG F 2 2 ? 146.556 111.817 55.215 1.00 88.55 86 ARG F N 1
ATOM 11274 C CA . ARG F 2 2 ? 146.361 112.967 56.087 1.00 88.55 86 ARG F CA 1
ATOM 11275 C C . ARG F 2 2 ? 145.737 114.107 55.290 1.00 88.55 86 ARG F C 1
ATOM 11276 O O . ARG F 2 2 ? 145.553 114.020 54.073 1.00 88.55 86 ARG F O 1
ATOM 11284 N N . CYS F 2 3 ? 145.410 115.187 56.002 1.00 84.92 87 CYS F N 1
ATOM 11285 C CA . CYS F 2 3 ? 144.885 116.409 55.421 1.00 84.92 87 CYS F CA 1
ATOM 11286 C C . CYS F 2 3 ? 146.022 117.236 54.813 1.00 84.92 87 CYS F C 1
ATOM 11287 O O . CYS F 2 3 ? 147.156 117.182 55.295 1.00 84.92 87 CYS F O 1
ATOM 11290 N N . PRO F 2 4 ? 145.761 118.009 53.741 1.00 79.09 88 PRO F N 1
ATOM 11291 C CA . PRO F 2 4 ? 146.817 118.894 53.231 1.00 79.09 88 PRO F CA 1
ATOM 11292 C C . PRO F 2 4 ? 147.200 119.994 54.206 1.00 79.09 88 PRO F C 1
ATOM 11293 O O . PRO F 2 4 ? 148.387 120.221 54.462 1.00 79.09 88 PRO F O 1
ATOM 11297 N N . SER F 2 5 ? 146.202 120.681 54.760 1.00 78.13 89 SER F N 1
ATOM 11298 C CA . SER F 2 5 ? 146.444 121.857 55.587 1.00 78.13 89 SER F CA 1
ATOM 11299 C C . SER F 2 5 ? 146.656 121.498 57.054 1.00 78.13 89 SER F C 1
ATOM 11300 O O . SER F 2 5 ? 147.616 121.964 57.675 1.00 78.13 89 SER F O 1
ATOM 11303 N N . CYS F 2 6 ? 145.767 120.682 57.621 1.00 80.35 90 CYS F N 1
ATOM 11304 C CA . CYS F 2 6 ? 145.892 120.313 59.026 1.00 80.35 90 CYS F CA 1
ATOM 11305 C C . CYS F 2 6 ? 146.905 119.199 59.238 1.00 80.35 90 CYS F C 1
ATOM 11306 O O . CYS F 2 6 ? 147.537 119.139 60.298 1.00 80.35 90 CYS F O 1
ATOM 11309 N N . HIS F 2 7 ? 147.081 118.322 58.249 1.00 86.52 91 HIS F N 1
ATOM 11310 C CA . HIS F 2 7 ? 147.910 117.128 58.391 1.00 86.52 91 HIS F CA 1
ATOM 11311 C C . HIS F 2 7 ? 147.421 116.287 59.571 1.00 86.52 91 HIS F C 1
ATOM 11312 O O . HIS F 2 7 ? 148.155 115.997 60.519 1.00 86.52 91 HIS F O 1
ATOM 11319 N N . MET F 2 8 ? 146.149 115.902 59.487 1.00 84.87 92 MET F N 1
ATOM 11320 C CA . MET F 2 8 ? 145.469 115.194 60.563 1.00 84.87 92 MET F CA 1
ATOM 11321 C C . MET F 2 8 ? 144.643 114.067 59.966 1.00 84.87 92 MET F C 1
ATOM 11322 O O . MET F 2 8 ? 143.861 114.292 59.038 1.00 84.87 92 MET F O 1
ATOM 11327 N N . THR F 2 9 ? 144.823 112.866 60.502 1.00 87.26 93 THR F N 1
ATOM 11328 C CA . THR F 2 9 ? 144.117 111.693 60.019 1.00 87.26 93 THR F CA 1
ATOM 11329 C C . THR F 2 9 ? 142.617 111.848 60.257 1.00 87.26 93 THR F C 1
ATOM 11330 O O . THR F 2 9 ? 142.174 112.559 61.163 1.00 87.26 93 THR F O 1
ATOM 11334 N N . LEU F 2 10 ? 141.830 111.172 59.417 1.00 83.62 94 LEU F N 1
ATOM 11335 C CA . LEU F 2 10 ? 140.378 111.293 59.500 1.00 83.62 94 LEU F CA 1
ATOM 11336 C C . LEU F 2 10 ? 139.783 110.337 60.528 1.00 83.62 94 LEU F C 1
ATOM 11337 O O . LEU F 2 10 ? 138.704 110.605 61.066 1.00 83.62 94 LEU F O 1
ATOM 11342 N N . LYS F 2 11 ? 140.460 109.230 60.830 1.00 88.34 95 LYS F N 1
ATOM 11343 C CA . LYS F 2 11 ? 140.109 108.499 62.041 1.00 88.34 95 LYS F CA 1
ATOM 11344 C C . LYS F 2 11 ? 140.363 109.351 63.278 1.00 88.34 95 LYS F C 1
ATOM 11345 O O . LYS F 2 11 ? 139.650 109.220 64.279 1.00 88.34 95 LYS F O 1
ATOM 11351 N N . ASP F 2 12 ? 141.357 110.242 63.219 1.00 86.44 96 ASP F N 1
ATOM 11352 C CA . ASP F 2 12 ? 141.625 111.137 64.340 1.00 86.44 96 ASP F CA 1
ATOM 11353 C C . ASP F 2 12 ? 140.476 112.115 64.548 1.00 86.44 96 ASP F C 1
ATOM 11354 O O . ASP F 2 12 ? 139.968 112.262 65.666 1.00 86.44 96 ASP F O 1
ATOM 11359 N N . ILE F 2 13 ? 140.052 112.800 63.482 1.00 82.72 97 ILE F N 1
ATOM 11360 C CA . ILE F 2 13 ? 138.943 113.741 63.617 1.00 82.72 97 ILE F CA 1
ATOM 11361 C C . ILE F 2 13 ? 137.650 112.996 63.922 1.00 82.72 97 ILE F C 1
ATOM 11362 O O . ILE F 2 13 ? 136.739 113.552 64.549 1.00 82.72 97 ILE F O 1
ATOM 11367 N N . ALA F 2 14 ? 137.541 111.736 63.494 1.00 82.75 98 ALA F N 1
ATOM 11368 C CA . ALA F 2 14 ? 136.401 110.927 63.905 1.00 82.75 98 ALA F CA 1
ATOM 11369 C C . ALA F 2 14 ? 136.438 110.633 65.398 1.00 82.75 98 ALA F C 1
ATOM 11370 O O . ALA F 2 14 ? 135.385 110.566 66.041 1.00 82.75 98 ALA F O 1
ATOM 11372 N N . HIS F 2 15 ? 137.634 110.457 65.964 1.00 84.28 99 HIS F N 1
ATOM 11373 C CA . HIS F 2 15 ? 137.740 110.165 67.390 1.00 84.28 99 HIS F CA 1
ATOM 11374 C C . HIS F 2 15 ? 137.286 111.355 68.224 1.00 84.28 99 HIS F C 1
ATOM 11375 O O . HIS F 2 15 ? 136.448 111.213 69.121 1.00 84.28 99 HIS F O 1
ATOM 11382 N N . VAL F 2 16 ? 137.830 112.541 67.942 1.00 82.20 100 VAL F N 1
ATOM 11383 C CA . VAL F 2 16 ? 137.386 113.734 68.651 1.00 82.20 100 VAL F CA 1
ATOM 11384 C C . VAL F 2 16 ? 135.989 114.131 68.187 1.00 82.20 100 VAL F C 1
ATOM 11385 O O . VAL F 2 16 ? 135.245 114.768 68.942 1.00 82.20 100 VAL F O 1
ATOM 11389 N N . GLY F 2 17 ? 135.605 113.756 66.965 1.00 79.76 101 GLY F N 1
ATOM 11390 C CA . GLY F 2 17 ? 134.316 114.132 66.421 1.00 79.76 101 GLY F CA 1
ATOM 11391 C C . GLY F 2 17 ? 134.205 115.627 66.216 1.00 79.76 101 GLY F C 1
ATOM 11392 O O . GLY F 2 17 ? 133.338 116.280 66.805 1.00 79.76 101 GLY F O 1
ATOM 11393 N N . LYS F 2 18 ? 135.076 116.174 65.375 1.00 78.69 102 LYS F N 1
ATOM 11394 C CA . LYS F 2 18 ? 135.204 117.618 65.194 1.00 78.69 102 LYS F CA 1
ATOM 11395 C C . LYS F 2 18 ? 135.452 117.879 63.711 1.00 78.69 102 LYS F C 1
ATOM 11396 O O . LYS F 2 18 ? 135.208 117.019 62.858 1.00 78.69 102 LYS F O 1
ATOM 11402 N N . PHE F 2 19 ? 135.929 119.082 63.389 1.00 74.46 103 PHE F N 1
ATOM 11403 C CA . PHE F 2 19 ? 136.042 119.529 62.004 1.00 74.46 103 PHE F CA 1
ATOM 11404 C C . PHE F 2 19 ? 137.292 120.388 61.870 1.00 74.46 103 PHE F C 1
ATOM 11405 O O . PHE F 2 19 ? 137.402 121.429 62.524 1.00 74.46 103 PHE F O 1
ATOM 11413 N N . GLY F 2 20 ? 138.226 119.954 61.024 1.00 77.75 104 GLY F N 1
ATOM 11414 C CA . GLY F 2 20 ? 139.487 120.653 60.851 1.00 77.75 104 GLY F CA 1
ATOM 11415 C C . GLY F 2 20 ? 139.389 121.982 60.130 1.00 77.75 104 GLY F C 1
ATOM 11416 O O . GLY F 2 20 ? 139.560 123.041 60.742 1.00 77.75 104 GLY F O 1
ATOM 11417 N N . CYS F 2 21 ? 139.110 121.940 58.830 1.00 74.57 105 CYS F N 1
ATOM 11418 C CA . CYS F 2 21 ? 139.001 123.145 58.019 1.00 74.57 105 CYS F CA 1
ATOM 11419 C C . CYS F 2 21 ? 138.229 122.797 56.752 1.00 74.57 105 CYS F C 1
ATOM 11420 O O . CYS F 2 21 ? 137.709 121.688 56.604 1.00 74.57 105 CYS F O 1
ATOM 11423 N N . ALA F 2 22 ? 138.155 123.762 55.834 1.00 71.89 106 ALA F N 1
ATOM 11424 C CA . ALA F 2 22 ? 137.433 123.540 54.587 1.00 71.89 106 ALA F CA 1
ATOM 11425 C C . ALA F 2 22 ? 138.071 122.435 53.759 1.00 71.89 106 ALA F C 1
ATOM 11426 O O . ALA F 2 22 ? 137.367 121.690 53.064 1.00 71.89 106 ALA F O 1
ATOM 11428 N N . ASN F 2 23 ? 139.396 122.308 53.824 1.00 76.01 107 ASN F N 1
ATOM 11429 C CA . ASN F 2 23 ? 140.071 121.259 53.070 1.00 76.01 107 ASN F CA 1
ATOM 11430 C C . ASN F 2 23 ? 139.666 119.883 53.575 1.00 76.01 107 ASN F C 1
ATOM 11431 O O . ASN F 2 23 ? 139.513 118.943 52.782 1.00 76.01 107 ASN F O 1
ATOM 11436 N N . CYS F 2 24 ? 139.484 119.753 54.893 1.00 77.89 108 CYS F N 1
ATOM 11437 C CA . CYS F 2 24 ? 139.031 118.489 55.459 1.00 77.89 108 CYS F CA 1
ATOM 11438 C C . CYS F 2 24 ? 137.687 118.084 54.875 1.00 77.89 108 CYS F C 1
ATOM 11439 O O . CYS F 2 24 ? 137.470 116.909 54.570 1.00 77.89 108 CYS F O 1
ATOM 11442 N N . TYR F 2 25 ? 136.775 119.042 54.697 1.00 74.75 109 TYR F N 1
ATOM 11443 C CA . TYR F 2 25 ? 135.530 118.723 54.009 1.00 74.75 109 TYR F CA 1
ATOM 11444 C C . TYR F 2 25 ? 135.795 118.334 52.566 1.00 74.75 109 TYR F C 1
ATOM 11445 O O . TYR F 2 25 ? 135.310 117.299 52.100 1.00 74.75 109 TYR F O 1
ATOM 11454 N N . ALA F 2 26 ? 136.595 119.136 51.856 1.00 74.51 110 ALA F N 1
ATOM 11455 C CA . ALA F 2 26 ? 136.832 118.894 50.435 1.00 74.51 110 ALA F CA 1
ATOM 11456 C C . ALA F 2 26 ? 137.397 117.503 50.171 1.00 74.51 110 ALA F C 1
ATOM 11457 O O . ALA F 2 26 ? 137.215 116.969 49.071 1.00 74.51 110 ALA F O 1
ATOM 11459 N N . THR F 2 27 ? 138.067 116.904 51.160 1.00 76.75 111 THR F N 1
ATOM 11460 C CA . THR F 2 27 ? 138.650 115.573 51.003 1.00 76.75 111 THR F CA 1
ATOM 11461 C C . THR F 2 27 ? 137.950 114.468 51.797 1.00 76.75 111 THR F C 1
ATOM 11462 O O . THR F 2 27 ? 138.244 113.293 51.553 1.00 76.75 111 THR F O 1
ATOM 11466 N N . PHE F 2 28 ? 137.029 114.791 52.721 1.00 77.83 112 PHE F N 1
ATOM 11467 C CA . PHE F 2 28 ? 136.337 113.792 53.539 1.00 77.83 112 PHE F CA 1
ATOM 11468 C C . PHE F 2 28 ? 134.821 114.001 53.553 1.00 77.83 112 PHE F C 1
ATOM 11469 O O . PHE F 2 28 ? 134.139 113.570 54.497 1.00 77.83 112 PHE F O 1
ATOM 11477 N N . LYS F 2 29 ? 134.279 114.665 52.527 1.00 75.03 113 LYS F N 1
ATOM 11478 C CA . LYS F 2 29 ? 132.862 115.016 52.530 1.00 75.03 113 LYS F CA 1
ATOM 11479 C C . LYS F 2 29 ? 131.957 113.793 52.565 1.00 75.03 113 LYS F C 1
ATOM 11480 O O . LYS F 2 29 ? 130.867 113.851 53.142 1.00 75.03 113 LYS F O 1
ATOM 11486 N N . ASP F 2 30 ? 132.369 112.692 51.932 1.00 73.50 114 ASP F N 1
ATOM 11487 C CA . ASP F 2 30 ? 131.546 111.483 51.960 1.00 73.50 114 ASP F CA 1
ATOM 11488 C C . ASP F 2 30 ? 131.273 111.035 53.393 1.00 73.50 114 ASP F C 1
ATOM 11489 O O . ASP F 2 30 ? 130.112 110.898 53.800 1.00 73.50 114 ASP F O 1
ATOM 11494 N N . ASP F 2 31 ? 132.328 110.856 54.187 1.00 72.88 115 ASP F N 1
ATOM 11495 C CA . ASP F 2 31 ? 132.150 110.443 55.572 1.00 72.88 115 ASP F CA 1
ATOM 11496 C C . ASP F 2 31 ? 131.472 111.528 56.400 1.00 72.88 115 ASP F C 1
ATOM 11497 O O . ASP F 2 31 ? 130.716 111.214 57.327 1.00 72.88 115 ASP F O 1
ATOM 11502 N N . ILE F 2 32 ? 131.714 112.802 56.078 1.00 71.60 116 ILE F N 1
ATOM 11503 C CA . ILE F 2 32 ? 131.100 113.884 56.847 1.00 71.60 116 ILE F CA 1
ATOM 11504 C C . ILE F 2 32 ? 129.584 113.863 56.685 1.00 71.60 116 ILE F C 1
ATOM 11505 O O . ILE F 2 32 ? 128.835 113.886 57.670 1.00 71.60 116 ILE F O 1
ATOM 11510 N N . ILE F 2 33 ? 129.108 113.843 55.440 1.00 67.76 117 ILE F N 1
ATOM 11511 C CA . ILE F 2 33 ? 127.670 113.771 55.207 1.00 67.76 117 ILE F CA 1
ATOM 11512 C C . ILE F 2 33 ? 127.111 112.474 55.771 1.00 67.76 117 ILE F C 1
ATOM 11513 O O . ILE F 2 33 ? 125.996 112.452 56.311 1.00 67.76 117 ILE F O 1
ATOM 11518 N N . ASP F 2 34 ? 127.885 111.386 55.689 1.00 67.60 118 ASP F N 1
ATOM 11519 C CA . ASP F 2 34 ? 127.419 110.104 56.209 1.00 67.60 118 ASP F CA 1
ATOM 11520 C C . ASP F 2 34 ? 127.133 110.198 57.703 1.00 67.60 118 ASP F C 1
ATOM 11521 O O . ASP F 2 34 ? 126.054 109.809 58.165 1.00 67.60 118 ASP F O 1
ATOM 11526 N N . ILE F 2 35 ? 128.079 110.744 58.471 1.00 65.41 119 ILE F N 1
ATOM 11527 C CA . ILE F 2 35 ? 127.916 110.774 59.920 1.00 65.41 119 ILE F CA 1
ATOM 11528 C C . ILE F 2 35 ? 126.882 111.818 60.330 1.00 65.41 119 ILE F C 1
ATOM 11529 O O . ILE F 2 35 ? 126.144 111.615 61.304 1.00 65.41 119 ILE F O 1
ATOM 11534 N N . VAL F 2 36 ? 126.805 112.943 59.611 1.00 63.83 120 VAL F N 1
ATOM 11535 C CA . VAL F 2 36 ? 125.771 113.931 59.911 1.00 63.83 120 VAL F CA 1
ATOM 11536 C C . VAL F 2 36 ? 124.390 113.314 59.736 1.00 63.83 120 VAL F C 1
ATOM 11537 O O . VAL F 2 36 ? 123.507 113.480 60.589 1.00 63.83 120 VAL F O 1
ATOM 11541 N N . ARG F 2 37 ? 124.189 112.570 58.645 1.00 62.39 121 ARG F N 1
ATOM 11542 C CA . ARG F 2 37 ? 122.919 111.883 58.445 1.00 62.39 121 ARG F CA 1
ATOM 11543 C C . ARG F 2 37 ? 122.685 110.833 59.521 1.00 62.39 121 ARG F C 1
ATOM 11544 O O . ARG F 2 37 ? 121.561 110.676 60.010 1.00 62.39 121 ARG F O 1
ATOM 11552 N N . ARG F 2 38 ? 123.734 110.096 59.895 1.00 64.59 122 ARG F N 1
ATOM 11553 C CA . ARG F 2 38 ? 123.569 109.019 60.866 1.00 64.59 122 ARG F CA 1
ATOM 11554 C C . ARG F 2 38 ? 123.133 109.552 62.222 1.00 64.59 122 ARG F C 1
ATOM 11555 O O . ARG F 2 38 ? 122.286 108.949 62.892 1.00 64.59 122 ARG F O 1
ATOM 11563 N N . VAL F 2 39 ? 123.690 110.686 62.640 1.00 60.72 123 VAL F N 1
ATOM 11564 C CA . VAL F 2 39 ? 123.433 111.195 63.982 1.00 60.72 123 VAL F CA 1
ATOM 11565 C C . VAL F 2 39 ? 122.207 112.096 63.980 1.00 60.72 123 VAL F C 1
ATOM 11566 O O . VAL F 2 39 ? 121.204 111.793 64.634 1.00 60.72 123 VAL F O 1
ATOM 11570 N N . GLN F 2 40 ? 122.269 113.205 63.244 1.00 58.83 124 GLN F N 1
ATOM 11571 C CA . GLN F 2 40 ? 121.280 114.273 63.387 1.00 58.83 124 GLN F CA 1
ATOM 11572 C C . GLN F 2 40 ? 120.021 113.919 62.596 1.00 58.83 124 GLN F C 1
ATOM 11573 O O . GLN F 2 40 ? 119.704 114.497 61.555 1.00 58.83 124 GLN F O 1
ATOM 11579 N N . GLY F 2 41 ? 119.290 112.945 63.131 1.00 58.61 125 GLY F N 1
ATOM 11580 C CA . GLY F 2 41 ? 118.078 112.466 62.500 1.00 58.61 125 GLY F CA 1
ATOM 11581 C C . GLY F 2 41 ? 118.366 111.767 61.190 1.00 58.61 125 GLY F C 1
ATOM 11582 O O . GLY F 2 41 ? 119.105 110.779 61.150 1.00 58.61 125 GLY F O 1
ATOM 11583 N N . GLY F 2 42 ? 117.773 112.270 60.114 1.00 57.16 126 GLY F N 1
ATOM 11584 C CA . GLY F 2 42 ? 118.088 111.816 58.774 1.00 57.16 126 GLY F CA 1
ATOM 11585 C C . GLY F 2 42 ? 118.062 112.960 57.782 1.00 57.16 126 GLY F C 1
ATOM 11586 O O . GLY F 2 42 ? 117.939 112.740 56.574 1.00 57.16 126 GLY F O 1
ATOM 11587 N N . GLN F 2 43 ? 118.186 114.188 58.285 1.00 55.98 127 GLN F N 1
ATOM 11588 C CA . GLN F 2 43 ? 118.003 115.390 57.481 1.00 55.98 127 GLN F CA 1
ATOM 11589 C C . GLN F 2 43 ? 119.374 115.908 57.061 1.00 55.98 127 GLN F C 1
ATOM 11590 O O . GLN F 2 43 ? 119.878 116.911 57.565 1.00 55.98 127 GLN F O 1
ATOM 11596 N N . PHE F 2 44 ? 119.980 115.196 56.115 1.00 61.00 128 PHE F N 1
ATOM 11597 C CA . PHE F 2 44 ? 121.210 115.634 55.466 1.00 61.00 128 PHE F CA 1
ATOM 11598 C C . PHE F 2 44 ? 120.953 116.522 54.254 1.00 61.00 128 PHE F C 1
ATOM 11599 O O . PHE F 2 44 ? 121.904 117.091 53.708 1.00 61.00 128 PHE F O 1
ATOM 11607 N N . GLU F 2 45 ? 119.676 116.644 53.845 1.00 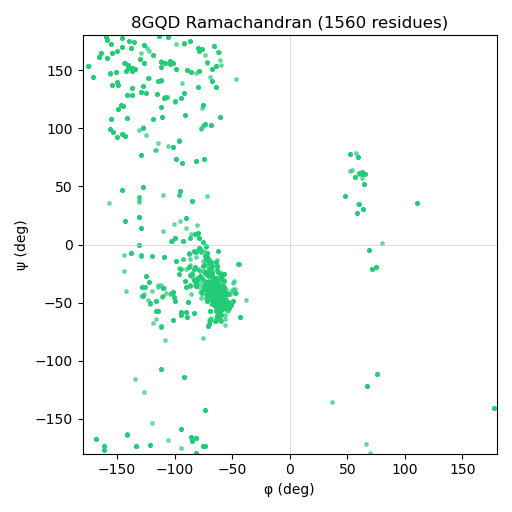61.17 129 GLU F N 1
ATOM 11608 C CA . GLU F 2 45 ? 119.270 117.618 52.799 1.00 61.17 129 GLU F CA 1
ATOM 11609 C C . GLU F 2 45 ? 119.304 118.965 53.526 1.00 61.17 129 GLU F C 1
ATOM 11610 O O . GLU F 2 45 ? 118.352 119.213 54.299 1.00 61.17 129 GLU F O 1
ATOM 11616 N N . HIS F 2 46 ? 120.346 119.783 53.333 1.00 59.68 130 HIS F N 1
ATOM 11617 C CA . HIS F 2 46 ? 120.561 121.022 54.067 1.00 59.68 130 HIS F CA 1
ATOM 11618 C C . HIS F 2 46 ? 120.307 122.232 53.183 1.00 59.68 130 HIS F C 1
ATOM 11619 O O . HIS F 2 46 ? 120.874 122.343 52.091 1.00 59.68 130 HIS F O 1
ATOM 11626 N N . VAL F 2 47 ? 119.450 123.127 53.662 1.00 55.72 131 VAL F N 1
ATOM 11627 C CA . VAL F 2 47 ? 119.337 124.489 53.156 1.00 55.72 131 VAL F CA 1
ATOM 11628 C C . VAL F 2 47 ? 119.907 125.412 54.221 1.00 55.72 131 VAL F C 1
ATOM 11629 O O . VAL F 2 47 ? 119.504 125.349 55.389 1.00 55.72 131 VAL F O 1
ATOM 11633 N N . GLY F 2 48 ? 120.857 126.247 53.827 1.00 61.13 132 GLY F N 1
ATOM 11634 C CA . GLY F 2 48 ? 121.474 127.199 54.722 1.00 61.13 132 GLY F CA 1
ATOM 11635 C C . GLY F 2 48 ? 120.813 128.557 54.649 1.00 61.13 132 GLY F C 1
ATOM 11636 O O . GLY F 2 48 ? 119.664 128.704 54.225 1.00 61.13 132 GLY F O 1
ATOM 11637 N N . LYS F 2 49 ? 121.560 129.564 55.081 1.00 72.37 133 LYS F N 1
ATOM 11638 C CA . LYS F 2 49 ? 121.118 130.944 54.993 1.00 72.37 133 LYS F CA 1
ATOM 11639 C C . LYS F 2 49 ? 121.468 131.512 53.625 1.00 72.37 133 LYS F C 1
ATOM 11640 O O . LYS F 2 49 ? 122.463 131.126 53.003 1.00 72.37 133 LYS F O 1
ATOM 11646 N N . THR F 2 50 ? 120.632 132.429 53.155 1.00 78.66 134 THR F N 1
ATOM 11647 C CA . THR F 2 50 ? 120.939 133.187 51.952 1.00 78.66 134 THR F CA 1
ATOM 11648 C C . THR F 2 50 ? 122.235 133.965 52.185 1.00 78.66 134 THR F C 1
ATOM 11649 O O . THR F 2 50 ? 122.238 134.916 52.976 1.00 78.66 134 THR F O 1
ATOM 11653 N N . PRO F 2 51 ? 123.361 133.609 51.528 1.00 83.30 135 PRO F N 1
ATOM 11654 C CA . PRO F 2 51 ? 124.620 134.308 51.815 1.00 83.30 135 PRO F CA 1
ATOM 11655 C C . PRO F 2 51 ? 124.624 135.706 51.224 1.00 83.30 135 PRO F C 1
ATOM 11656 O O . PRO F 2 51 ? 123.591 136.151 50.715 1.00 83.30 135 PRO F O 1
ATOM 11660 N N . HIS F 2 52 ? 125.758 136.409 51.287 1.00 86.35 136 HIS F N 1
ATOM 11661 C CA . HIS F 2 52 ? 125.867 137.756 50.738 1.00 86.35 136 HIS F CA 1
ATOM 11662 C C . HIS F 2 52 ? 126.787 137.831 49.524 1.00 86.35 136 HIS F C 1
ATOM 11663 O O . HIS F 2 52 ? 126.303 138.061 48.415 1.00 86.35 136 HIS F O 1
ATOM 11670 N N . SER F 2 53 ? 128.115 137.680 49.710 1.00 86.83 137 SER F N 1
ATOM 11671 C CA . SER F 2 53 ? 129.154 137.923 48.668 1.00 86.83 137 SER F CA 1
ATOM 11672 C C . SER F 2 53 ? 129.040 137.022 47.435 1.00 86.83 137 SER F C 1
ATOM 11673 O O . SER F 2 53 ? 129.351 137.525 46.340 1.00 86.83 137 SER F O 1
ATOM 11676 N N . SER F 2 54 ? 128.715 135.737 47.592 1.00 88.84 138 SER F N 1
ATOM 11677 C CA . SER F 2 54 ? 128.644 134.806 46.476 1.00 88.84 138 SER F CA 1
ATOM 11678 C C . SER F 2 54 ? 127.609 135.270 45.466 1.00 88.84 138 SER F C 1
ATOM 11679 O O . SER F 2 54 ? 127.955 135.715 44.368 1.00 88.84 138 SER F O 1
ATOM 11682 N N . HIS F 2 55 ? 126.338 135.282 45.862 1.00 89.52 139 HIS F N 1
ATOM 11683 C CA . HIS F 2 55 ? 125.311 135.736 44.939 1.00 89.52 139 HIS F CA 1
ATOM 11684 C C . HIS F 2 55 ? 125.426 137.226 44.642 1.00 89.52 139 HIS F C 1
ATOM 11685 O O . HIS F 2 55 ? 124.946 137.655 43.586 1.00 89.52 139 HIS F O 1
ATOM 11692 N N . LYS F 2 56 ? 126.072 138.032 45.495 1.00 89.21 140 LYS F N 1
ATOM 11693 C CA . LYS F 2 56 ? 126.315 139.468 45.173 1.00 89.21 140 LYS F CA 1
ATOM 11694 C C . LYS F 2 56 ? 126.874 139.520 43.750 1.00 89.21 140 LYS F C 1
ATOM 11695 O O . LYS F 2 56 ? 126.474 140.445 43.013 1.00 89.21 140 LYS F O 1
ATOM 11701 N N . LYS F 2 57 ? 127.732 138.560 43.375 1.00 92.45 141 LYS F N 1
ATOM 11702 C CA . LYS F 2 57 ? 128.378 138.511 42.032 1.00 92.45 141 LYS F CA 1
ATOM 11703 C C . LYS F 2 57 ? 127.721 137.463 41.122 1.00 92.45 141 LYS F C 1
ATOM 11704 O O . LYS F 2 57 ? 127.523 137.805 39.940 1.00 92.45 141 LYS F O 1
ATOM 11710 N N . ILE F 2 58 ? 127.368 136.266 41.615 1.00 89.03 142 ILE F N 1
ATOM 11711 C CA . ILE F 2 58 ? 126.874 135.149 40.744 1.00 89.03 142 ILE F CA 1
ATOM 11712 C C . ILE F 2 58 ? 125.409 135.361 40.339 1.00 89.03 142 ILE F C 1
ATOM 11713 O O . ILE F 2 58 ? 125.044 134.737 39.320 1.00 89.03 142 ILE F O 1
ATOM 11718 N N . ALA F 2 59 ? 124.588 136.143 41.070 1.00 86.79 143 ALA F N 1
ATOM 11719 C CA . ALA F 2 59 ? 123.250 136.470 40.599 1.00 86.79 143 ALA F CA 1
ATOM 11720 C C . ALA F 2 59 ? 122.890 137.894 41.003 1.00 86.79 143 ALA F C 1
ATOM 11721 O O . ALA F 2 59 ? 123.760 138.689 41.355 1.00 86.79 143 ALA F O 1
ATOM 11723 N N . LYS G 2 1 ? 84.800 98.096 163.610 1.00 92.90 85 LYS G N 1
ATOM 11724 C CA . LYS G 2 1 ? 85.187 99.308 164.319 1.00 92.90 85 LYS G CA 1
ATOM 11725 C C . LYS G 2 1 ? 85.212 100.488 163.351 1.00 92.90 85 LYS G C 1
ATOM 11726 O O . LYS G 2 1 ? 85.779 100.388 162.262 1.00 92.90 85 LYS G O 1
ATOM 11732 N N . ARG G 2 2 ? 84.598 101.600 163.755 1.00 90.45 86 ARG G N 1
ATOM 11733 C CA . ARG G 2 2 ? 84.419 102.753 162.883 1.00 90.45 86 ARG G CA 1
ATOM 11734 C C . ARG G 2 2 ? 84.652 104.032 163.678 1.00 90.45 86 ARG G C 1
ATOM 11735 O O . ARG G 2 2 ? 84.857 104.008 164.895 1.00 90.45 86 ARG G O 1
ATOM 11743 N N . CYS G 2 3 ? 84.620 105.159 162.966 1.00 85.15 87 CYS G N 1
ATOM 11744 C CA . CYS G 2 3 ? 84.734 106.485 163.546 1.00 85.15 87 CYS G CA 1
ATOM 11745 C C . CYS G 2 3 ? 83.395 106.911 164.157 1.00 85.15 87 CYS G C 1
ATOM 11746 O O . CYS G 2 3 ? 82.335 106.501 163.677 1.00 85.15 87 CYS G O 1
ATOM 11749 N N . PRO G 2 4 ? 83.401 107.727 165.228 1.00 81.05 88 PRO G N 1
ATOM 11750 C CA . PRO G 2 4 ? 82.120 108.233 165.742 1.00 81.05 88 PRO G CA 1
ATOM 11751 C C . PRO G 2 4 ? 81.408 109.156 164.767 1.00 81.05 88 PRO G C 1
ATOM 11752 O O . PRO G 2 4 ? 80.210 108.996 164.515 1.00 81.05 88 PRO G O 1
ATOM 11756 N N . SER G 2 5 ? 82.137 110.122 164.212 1.00 75.90 89 SER G N 1
ATOM 11757 C CA . SER G 2 5 ? 81.534 111.161 163.386 1.00 75.90 89 SER G CA 1
ATOM 11758 C C . SER G 2 5 ? 81.442 110.754 161.919 1.00 75.90 89 SER G C 1
ATOM 11759 O O . SER G 2 5 ? 80.383 110.892 161.300 1.00 75.90 89 SER G O 1
ATOM 11762 N N . CYS G 2 6 ? 82.542 110.260 161.349 1.00 79.15 90 CYS G N 1
ATOM 11763 C CA . CYS G 2 6 ? 82.537 109.870 159.945 1.00 79.15 90 CYS G CA 1
ATOM 11764 C C . CYS G 2 6 ? 81.927 108.492 159.735 1.00 79.15 90 CYS G C 1
ATOM 11765 O O . CYS G 2 6 ? 81.344 108.235 158.676 1.00 79.15 90 CYS G O 1
ATOM 11768 N N . HIS G 2 7 ? 82.040 107.605 160.724 1.00 83.16 91 HIS G N 1
ATOM 11769 C CA . HIS G 2 7 ? 81.630 106.210 160.583 1.00 83.16 91 HIS G CA 1
ATOM 11770 C C . HIS G 2 7 ? 82.356 105.567 159.401 1.00 83.16 91 HIS G C 1
ATOM 11771 O O . HIS G 2 7 ? 81.750 105.059 158.455 1.00 83.16 91 HIS G O 1
ATOM 11778 N N . MET G 2 8 ? 83.685 105.603 159.483 1.00 84.52 92 MET G N 1
ATOM 11779 C CA . MET G 2 8 ? 84.552 105.146 158.406 1.00 84.52 92 MET G CA 1
ATOM 11780 C C . MET G 2 8 ? 85.692 104.338 159.000 1.00 84.52 92 MET G C 1
ATOM 11781 O O . MET G 2 8 ? 86.366 104.798 159.926 1.00 84.52 92 MET G O 1
ATOM 11786 N N . THR G 2 9 ? 85.900 103.140 158.464 1.00 88.10 93 THR G N 1
ATOM 11787 C CA . THR G 2 9 ? 86.942 102.251 158.945 1.00 88.10 93 THR G CA 1
ATOM 11788 C C . THR G 2 9 ? 88.315 102.872 158.703 1.00 88.10 93 THR G C 1
ATOM 11789 O O . THR G 2 9 ? 88.508 103.686 157.797 1.00 88.10 93 THR G O 1
ATOM 11793 N N . LEU G 2 10 ? 89.277 102.479 159.541 1.00 84.62 94 LEU G N 1
ATOM 11794 C CA . LEU G 2 10 ? 90.616 103.052 159.455 1.00 84.62 94 LEU G CA 1
ATOM 11795 C C . LEU G 2 10 ? 91.481 102.333 158.425 1.00 84.62 94 LEU G C 1
ATOM 11796 O O . LEU G 2 10 ? 92.419 102.928 157.885 1.00 84.62 94 LEU G O 1
ATOM 11801 N N . LYS G 2 11 ? 91.187 101.068 158.125 1.00 88.89 95 LYS G N 1
ATOM 11802 C CA . LYS G 2 11 ? 91.748 100.486 156.913 1.00 88.89 95 LYS G CA 1
ATOM 11803 C C . LYS G 2 11 ? 91.235 101.213 155.676 1.00 88.89 95 LYS G C 1
ATOM 11804 O O . LYS G 2 11 ? 91.951 101.314 154.673 1.00 88.89 95 LYS G O 1
ATOM 11810 N N . ASP G 2 12 ? 90.011 101.745 155.738 1.00 86.19 96 ASP G N 1
ATOM 11811 C CA . ASP G 2 12 ? 89.471 102.508 154.618 1.00 86.19 96 ASP G CA 1
ATOM 11812 C C . ASP G 2 12 ? 90.252 103.800 154.408 1.00 86.19 96 ASP G C 1
ATOM 11813 O O . ASP G 2 12 ? 90.686 104.099 153.288 1.00 86.19 96 ASP G O 1
ATOM 11818 N N . ILE G 2 13 ? 90.441 104.584 155.473 1.00 80.86 97 ILE G N 1
ATOM 11819 C CA . ILE G 2 13 ? 91.195 105.827 155.335 1.00 80.86 97 ILE G CA 1
ATOM 11820 C C . ILE G 2 13 ? 92.656 105.528 155.027 1.00 80.86 97 ILE G C 1
ATOM 11821 O O . ILE G 2 13 ? 93.344 106.343 154.399 1.00 80.86 97 ILE G O 1
ATOM 11826 N N . ALA G 2 14 ? 93.159 104.367 155.455 1.00 82.49 98 ALA G N 1
ATOM 11827 C CA . ALA G 2 14 ? 94.495 103.959 155.041 1.00 82.49 98 ALA G CA 1
ATOM 11828 C C . ALA G 2 14 ? 94.549 103.668 153.548 1.00 82.49 98 ALA G C 1
ATOM 11829 O O . ALA G 2 14 ? 95.568 103.937 152.902 1.00 82.49 98 ALA G O 1
ATOM 11831 N N . HIS G 2 15 ? 93.469 103.123 152.984 1.00 84.53 99 HIS G N 1
ATOM 11832 C CA . HIS G 2 15 ? 93.457 102.812 151.559 1.00 84.53 99 HIS G CA 1
ATOM 11833 C C . HIS G 2 15 ? 93.510 104.084 150.724 1.00 84.53 99 HIS G C 1
ATOM 11834 O O . HIS G 2 15 ? 94.349 104.214 149.825 1.00 84.53 99 HIS G O 1
ATOM 11841 N N . VAL G 2 16 ? 92.620 105.037 151.007 1.00 77.99 100 VAL G N 1
ATOM 11842 C CA . VAL G 2 16 ? 92.663 106.310 150.298 1.00 77.99 100 VAL G CA 1
ATOM 11843 C C . VAL G 2 16 ? 93.865 107.128 150.759 1.00 77.99 100 VAL G C 1
ATOM 11844 O O . VAL G 2 16 ? 94.368 107.967 150.003 1.00 77.99 100 VAL G O 1
ATOM 11848 N N . GLY G 2 17 ? 94.350 106.893 151.980 1.00 75.34 101 GLY G N 1
ATOM 11849 C CA . GLY G 2 17 ? 95.456 107.658 152.521 1.00 75.34 101 GLY G CA 1
ATOM 11850 C C . GLY G 2 17 ? 95.089 109.112 152.726 1.00 75.34 101 GLY G C 1
ATOM 11851 O O . GLY G 2 17 ? 95.704 110.004 152.135 1.00 75.34 101 GLY G O 1
ATOM 11852 N N . LYS G 2 18 ? 94.092 109.356 153.569 1.00 72.34 102 LYS G N 1
ATOM 11853 C CA . LYS G 2 18 ? 93.515 110.685 153.751 1.00 72.34 102 LYS G CA 1
ATOM 11854 C C . LYS G 2 18 ? 93.200 110.856 155.235 1.00 72.34 102 LYS G C 1
ATOM 11855 O O . LYS G 2 18 ? 93.706 110.117 156.087 1.00 72.34 102 LYS G O 1
ATOM 11861 N N . PHE G 2 19 ? 92.368 111.846 155.559 1.00 70.35 103 PHE G N 1
ATOM 11862 C CA . PHE G 2 19 ? 92.124 112.235 156.944 1.00 70.35 103 PHE G CA 1
ATOM 11863 C C . PHE G 2 19 ? 90.666 112.655 157.081 1.00 70.35 103 PHE G C 1
ATOM 11864 O O . PHE G 2 19 ? 90.232 113.609 156.428 1.00 70.35 103 PHE G O 1
ATOM 11872 N N . GLY G 2 20 ? 89.919 111.949 157.929 1.00 74.57 104 GLY G N 1
ATOM 11873 C CA . GLY G 2 20 ? 88.503 112.214 158.105 1.00 74.57 104 GLY G CA 1
ATOM 11874 C C . GLY G 2 20 ? 88.177 113.506 158.827 1.00 74.57 104 GLY G C 1
ATOM 11875 O O . GLY G 2 20 ? 87.679 114.456 158.216 1.00 74.57 104 GLY G O 1
ATOM 11876 N N . CYS G 2 21 ? 88.459 113.555 160.125 1.00 71.69 105 CYS G N 1
ATOM 11877 C CA . CYS G 2 21 ? 88.183 114.734 160.937 1.00 71.69 105 CYS G CA 1
ATOM 11878 C C . CYS G 2 21 ? 89.028 114.647 162.202 1.00 71.69 105 CYS G C 1
ATOM 11879 O O . CYS G 2 21 ? 89.872 113.759 162.349 1.00 71.69 105 CYS G O 1
ATOM 11882 N N . ALA G 2 22 ? 88.795 115.587 163.120 1.00 68.85 106 ALA G N 1
ATOM 11883 C CA . ALA G 2 22 ? 89.554 115.605 164.366 1.00 68.85 106 ALA G CA 1
ATOM 11884 C C . ALA G 2 22 ? 89.300 114.355 165.194 1.00 68.85 106 ALA G C 1
ATOM 11885 O O . ALA G 2 22 ? 90.204 113.871 165.888 1.00 68.85 106 ALA G O 1
ATOM 11887 N N . ASN G 2 23 ? 88.082 113.816 165.133 1.00 75.02 107 ASN G N 1
ATOM 11888 C CA . ASN G 2 23 ? 87.775 112.607 165.888 1.00 75.02 107 ASN G CA 1
ATOM 11889 C C . ASN G 2 23 ? 88.593 111.430 165.381 1.00 75.02 107 ASN G C 1
ATOM 11890 O O . ASN G 2 23 ? 89.036 110.587 166.173 1.00 75.02 107 ASN G O 1
ATOM 11895 N N . CYS G 2 24 ? 88.803 111.363 164.063 1.00 77.35 108 CYS G N 1
ATOM 11896 C CA . CYS G 2 24 ? 89.631 110.307 163.495 1.00 77.35 108 CYS G CA 1
ATOM 11897 C C . CYS G 2 24 ? 91.035 110.347 164.076 1.00 77.35 108 CYS G C 1
ATOM 11898 O O . CYS G 2 24 ? 91.613 109.301 164.380 1.00 77.35 108 CYS G O 1
ATOM 11901 N N . TYR G 2 25 ? 91.598 111.544 164.252 1.00 74.92 109 TYR G N 1
ATOM 11902 C CA . TYR G 2 25 ? 92.883 111.635 164.937 1.00 74.92 109 TYR G CA 1
ATOM 11903 C C . TYR G 2 25 ? 92.757 111.183 166.381 1.00 74.92 109 TYR G C 1
ATOM 11904 O O . TYR G 2 25 ? 93.545 110.355 166.845 1.00 74.92 109 TYR G O 1
ATOM 11913 N N . ALA G 2 26 ? 91.747 111.691 167.093 1.00 75.90 110 ALA G N 1
ATOM 11914 C CA . ALA G 2 26 ? 91.601 111.387 168.514 1.00 75.90 110 ALA G CA 1
ATOM 11915 C C . ALA G 2 26 ? 91.504 109.890 168.779 1.00 75.90 110 ALA G C 1
ATOM 11916 O O . ALA G 2 26 ? 91.849 109.440 169.879 1.00 75.90 110 ALA G O 1
ATOM 11918 N N . THR G 2 27 ? 91.056 109.109 167.792 1.00 77.97 111 THR G N 1
ATOM 11919 C CA . THR G 2 27 ? 90.923 107.662 167.950 1.00 77.97 111 THR G CA 1
ATOM 11920 C C . THR G 2 27 ? 91.935 106.835 167.154 1.00 77.97 111 THR G C 1
ATOM 11921 O O . THR G 2 27 ? 92.028 105.627 167.397 1.00 77.97 111 THR G O 1
ATOM 11925 N N . PHE G 2 28 ? 92.705 107.431 166.228 1.00 79.90 112 PHE G N 1
ATOM 11926 C CA . PHE G 2 28 ? 93.675 106.702 165.407 1.00 79.90 112 PHE G CA 1
ATOM 11927 C C . PHE G 2 28 ? 95.047 107.380 165.390 1.00 79.90 112 PHE G C 1
ATOM 11928 O O . PHE G 2 28 ? 95.828 107.185 164.444 1.00 79.90 112 PHE G O 1
ATOM 11936 N N . LYS G 2 29 ? 95.354 108.181 166.416 1.00 78.34 113 LYS G N 1
ATOM 11937 C CA . LYS G 2 29 ? 96.588 108.962 166.409 1.00 78.34 113 LYS G CA 1
ATOM 11938 C C . LYS G 2 29 ? 97.833 108.086 166.372 1.00 78.34 113 LYS G C 1
ATOM 11939 O O . LYS G 2 29 ? 98.848 108.485 165.792 1.00 78.34 113 LYS G O 1
ATOM 11945 N N . ASP G 2 30 ? 97.791 106.912 167.005 1.00 78.73 114 ASP G N 1
ATOM 11946 C CA . ASP G 2 30 ? 98.953 106.025 166.975 1.00 78.73 114 ASP G CA 1
ATOM 11947 C C . ASP G 2 30 ? 99.351 105.685 165.541 1.00 78.73 114 ASP G C 1
ATOM 11948 O O . ASP G 2 30 ? 100.495 105.922 165.131 1.00 78.73 114 ASP G O 1
ATOM 11953 N N . ASP G 2 31 ? 98.404 105.182 164.749 1.00 76.16 115 ASP G N 1
ATOM 11954 C CA . ASP G 2 31 ? 98.700 104.846 163.364 1.00 76.16 115 ASP G CA 1
ATOM 11955 C C . ASP G 2 31 ? 98.999 106.089 162.535 1.00 76.16 115 ASP G C 1
ATOM 11956 O O . ASP G 2 31 ? 99.814 106.030 161.606 1.00 76.16 115 ASP G O 1
ATOM 11961 N N . ILE G 2 32 ? 98.369 107.222 162.858 1.00 72.57 116 ILE G N 1
ATOM 11962 C CA . ILE G 2 32 ? 98.607 108.441 162.087 1.00 72.57 116 ILE G CA 1
ATOM 11963 C C . ILE G 2 32 ? 100.053 108.901 162.246 1.00 72.57 116 ILE G C 1
ATOM 11964 O O . ILE G 2 32 ? 100.754 109.159 161.259 1.00 72.57 116 ILE G O 1
ATOM 11969 N N . ILE G 2 33 ? 100.513 109.033 163.490 1.00 68.81 117 ILE G N 1
ATOM 11970 C CA . ILE G 2 33 ? 101.901 109.418 163.720 1.00 68.81 117 ILE G CA 1
ATOM 11971 C C . ILE G 2 33 ? 102.840 108.364 163.154 1.00 68.81 117 ILE G C 1
ATOM 11972 O O . ILE G 2 33 ? 103.903 108.695 162.611 1.00 68.81 117 ILE G O 1
ATOM 11977 N N . ASP G 2 34 ? 102.449 107.087 163.238 1.00 70.98 118 ASP G N 1
ATOM 11978 C CA . ASP G 2 34 ? 103.295 106.019 162.716 1.00 70.98 118 ASP G CA 1
ATOM 11979 C C . ASP G 2 34 ? 103.533 106.197 161.221 1.00 70.98 118 ASP G C 1
ATOM 11980 O O . ASP G 2 34 ? 104.679 106.168 160.756 1.00 70.98 118 ASP G O 1
ATOM 11985 N N . ILE G 2 35 ? 102.461 106.416 160.456 1.00 66.53 119 ILE G N 1
ATOM 11986 C CA . ILE G 2 35 ? 102.603 106.495 159.006 1.00 66.53 119 ILE G CA 1
ATOM 11987 C C . ILE G 2 35 ? 103.254 107.812 158.594 1.00 66.53 119 ILE G C 1
ATOM 11988 O O . ILE G 2 35 ? 104.016 107.852 157.618 1.00 66.53 119 ILE G O 1
ATOM 11993 N N . VAL G 2 36 ? 102.973 108.905 159.314 1.00 63.09 120 VAL G N 1
ATOM 11994 C CA . VAL G 2 36 ? 103.642 110.168 159.011 1.00 63.09 120 VAL G CA 1
ATOM 11995 C C . VAL G 2 36 ? 105.147 110.019 159.183 1.00 63.09 120 VAL G C 1
ATOM 11996 O O . VAL G 2 36 ? 105.930 110.455 158.328 1.00 63.09 120 VAL G O 1
ATOM 12000 N N . ARG G 2 37 ? 105.575 109.377 160.273 1.00 64.27 121 ARG G N 1
ATOM 12001 C CA . ARG G 2 37 ? 106.998 109.127 160.470 1.00 64.27 121 ARG G CA 1
ATOM 12002 C C . ARG G 2 37 ? 107.549 108.204 159.393 1.00 64.27 121 ARG G C 1
ATOM 12003 O O . ARG G 2 37 ? 108.664 108.409 158.901 1.00 64.27 121 ARG G O 1
ATOM 12011 N N . ARG G 2 38 ? 106.786 107.173 159.021 1.00 66.58 122 ARG G N 1
ATOM 12012 C CA . ARG G 2 38 ? 107.280 106.202 158.050 1.00 66.58 122 ARG G CA 1
ATOM 12013 C C . ARG G 2 38 ? 107.523 106.846 156.692 1.00 66.58 122 ARG G C 1
ATOM 12014 O O . ARG G 2 38 ? 108.515 106.541 156.021 1.00 66.58 122 ARG G O 1
ATOM 12022 N N . VAL G 2 39 ? 106.635 107.745 156.276 1.00 59.40 123 VAL G N 1
ATOM 12023 C CA . VAL G 2 39 ? 106.714 108.309 154.934 1.00 59.40 123 VAL G CA 1
ATOM 12024 C C . VAL G 2 39 ? 107.593 109.552 154.934 1.00 59.40 123 VAL G C 1
ATOM 12025 O O . VAL G 2 39 ? 108.639 109.580 154.277 1.00 59.40 123 VAL G O 1
ATOM 12029 N N . GLN G 2 40 ? 107.186 110.584 155.670 1.00 56.62 124 GLN G N 1
ATOM 12030 C CA . GLN G 2 40 ? 107.787 111.909 155.525 1.00 56.62 124 GLN G CA 1
ATOM 12031 C C . GLN G 2 40 ? 109.095 111.972 156.313 1.00 56.62 124 GLN G C 1
ATOM 12032 O O . GLN G 2 40 ? 109.216 112.621 157.354 1.00 56.62 124 GLN G O 1
ATOM 12038 N N . GLY G 2 41 ? 110.095 111.279 155.776 1.00 60.97 125 GLY G N 1
ATOM 12039 C CA . GLY G 2 41 ? 111.398 111.206 156.404 1.00 60.97 125 GLY G CA 1
ATOM 12040 C C . GLY G 2 41 ? 111.348 110.453 157.714 1.00 60.97 125 GLY G C 1
ATOM 12041 O O . GLY G 2 41 ? 110.959 109.282 157.755 1.00 60.97 125 GLY G O 1
ATOM 12042 N N . GLY G 2 42 ? 111.754 111.118 158.789 1.00 58.61 126 GLY G N 1
ATOM 12043 C CA . GLY G 2 42 ? 111.602 110.589 160.130 1.00 58.61 126 GLY G CA 1
ATOM 12044 C C . GLY G 2 42 ? 111.268 111.682 161.122 1.00 58.61 126 GLY G C 1
ATOM 12045 O O . GLY G 2 42 ? 111.456 111.513 162.330 1.00 58.61 126 GLY G O 1
ATOM 12046 N N . GLN G 2 43 ? 110.761 112.809 160.619 1.00 55.76 127 GLN G N 1
ATOM 12047 C CA . GLN G 2 43 ? 110.557 114.007 161.423 1.00 55.76 127 GLN G CA 1
ATOM 12048 C C . GLN G 2 43 ? 109.093 114.066 161.848 1.00 55.76 127 GLN G C 1
ATOM 12049 O O . GLN G 2 43 ? 108.297 114.858 161.345 1.00 55.76 127 GLN G O 1
ATOM 12055 N N . PHE G 2 44 ? 108.745 113.199 162.795 1.00 61.24 128 PHE G N 1
ATOM 12056 C CA . PHE G 2 44 ? 107.441 113.226 163.446 1.00 61.24 128 PHE G CA 1
ATOM 12057 C C . PHE G 2 44 ? 107.407 114.150 164.658 1.00 61.24 128 PHE G C 1
ATOM 12058 O O . PHE G 2 44 ? 106.327 114.390 165.207 1.00 61.24 128 PHE G O 1
ATOM 12066 N N . GLU G 2 45 ? 108.577 114.688 165.050 1.00 59.51 129 GLU G N 1
ATOM 12067 C CA . GLU G 2 45 ? 108.664 115.725 166.112 1.00 59.51 129 GLU G CA 1
ATOM 12068 C C . GLU G 2 45 ? 108.214 117.009 165.408 1.00 59.51 129 GLU G C 1
ATOM 12069 O O . GLU G 2 45 ? 109.058 117.585 164.687 1.00 59.51 129 GLU G O 1
ATOM 12075 N N . HIS G 2 46 ? 106.956 117.437 165.579 1.00 56.61 130 HIS G N 1
ATOM 12076 C CA . HIS G 2 46 ? 106.359 118.544 164.845 1.00 56.61 130 HIS G CA 1
ATOM 12077 C C . HIS G 2 46 ? 106.219 119.773 165.730 1.00 56.61 130 HIS G C 1
ATOM 12078 O O . HIS G 2 46 ? 105.649 119.700 166.823 1.00 56.61 130 HIS G O 1
ATOM 12085 N N . VAL G 2 47 ? 106.749 120.893 165.248 1.00 49.70 131 VAL G N 1
ATOM 12086 C CA . VAL G 2 47 ? 106.427 122.221 165.755 1.00 49.70 131 VAL G CA 1
ATOM 12087 C C . VAL G 2 47 ? 105.592 122.916 164.691 1.00 49.70 131 VAL G C 1
ATOM 12088 O O . VAL G 2 47 ? 105.992 122.983 163.523 1.00 49.70 131 VAL G O 1
ATOM 12092 N N . GLY G 2 48 ? 104.428 123.408 165.088 1.00 51.35 132 GLY G N 1
ATOM 12093 C CA . GLY G 2 48 ? 103.540 124.117 164.195 1.00 51.35 132 GLY G CA 1
ATOM 12094 C C . GLY G 2 48 ? 103.739 125.613 164.267 1.00 51.35 132 GLY G C 1
ATOM 12095 O O . GLY G 2 48 ? 104.784 126.116 164.689 1.00 51.35 132 GLY G O 1
ATOM 12096 N N . LYS G 2 49 ? 102.711 126.333 163.838 1.00 65.13 133 LYS G N 1
ATOM 12097 C CA . LYS G 2 49 ? 102.695 127.782 163.925 1.00 65.13 133 LYS G CA 1
ATOM 12098 C C . LYS G 2 49 ? 102.186 128.210 165.294 1.00 65.13 133 LYS G C 1
ATOM 12099 O O . LYS G 2 49 ? 101.366 127.531 165.918 1.00 65.13 133 LYS G O 1
ATOM 12105 N N . THR G 2 50 ? 102.691 129.345 165.762 1.00 71.23 134 THR G N 1
ATOM 12106 C CA . THR G 2 50 ? 102.163 129.968 166.966 1.00 71.23 134 THR G CA 1
ATOM 12107 C C . THR G 2 50 ? 100.687 130.296 166.736 1.00 71.23 134 THR G C 1
ATOM 12108 O O . THR G 2 50 ? 100.382 131.198 165.945 1.00 71.23 134 THR G O 1
ATOM 12112 N N . PRO G 2 51 ? 99.733 129.603 167.396 1.00 72.89 135 PRO G N 1
ATOM 12113 C CA . PRO G 2 51 ? 98.316 129.869 167.112 1.00 72.89 135 PRO G CA 1
ATOM 12114 C C . PRO G 2 51 ? 97.873 131.195 167.704 1.00 72.89 135 PRO G C 1
ATOM 12115 O O . PRO G 2 51 ? 98.714 131.943 168.210 1.00 72.89 135 PRO G O 1
ATOM 12119 N N . HIS G 2 52 ? 96.574 131.503 167.643 1.00 76.93 136 HIS G N 1
ATOM 12120 C CA . HIS G 2 52 ? 96.047 132.747 168.193 1.00 76.93 136 HIS G CA 1
ATOM 12121 C C . HIS G 2 52 ? 95.154 132.529 169.409 1.00 76.93 136 HIS G C 1
ATOM 12122 O O . HIS G 2 52 ? 95.543 132.899 170.517 1.00 76.93 136 HIS G O 1
ATOM 12129 N N . SER G 2 53 ? 93.948 131.961 169.207 1.00 79.62 137 SER G N 1
ATOM 12130 C CA . SER G 2 53 ? 92.886 131.850 170.243 1.00 79.62 137 SER G CA 1
ATOM 12131 C C . SER G 2 53 ? 93.283 130.967 171.423 1.00 79.62 137 SER G C 1
ATOM 12132 O O . SER G 2 53 ? 92.838 131.287 172.540 1.00 79.62 137 SER G O 1
ATOM 12135 N N . SER G 2 54 ? 94.020 129.881 171.186 1.00 81.33 138 SER G N 1
ATOM 12136 C CA . SER G 2 54 ? 94.432 128.940 172.258 1.00 81.33 138 SER G CA 1
ATOM 12137 C C . SER G 2 54 ? 95.177 129.741 173.331 1.00 81.33 138 SER G C 1
ATOM 12138 O O . SER G 2 54 ? 94.548 129.921 174.357 1.00 81.33 138 SER G O 1
ATOM 12141 N N . HIS G 2 55 ? 96.393 130.253 173.069 1.00 82.64 139 HIS G N 1
ATOM 12142 C CA . HIS G 2 55 ? 97.226 131.008 173.990 1.00 82.64 139 HIS G CA 1
ATOM 12143 C C . HIS G 2 55 ? 96.647 132.386 174.288 1.00 82.64 139 HIS G C 1
ATOM 12144 O O . HIS G 2 55 ? 96.969 132.945 175.342 1.00 82.64 139 HIS G O 1
ATOM 12151 N N . LYS G 2 56 ? 95.760 132.927 173.442 1.00 81.85 140 LYS G N 1
ATOM 12152 C CA . LYS G 2 56 ? 95.060 134.203 173.761 1.00 81.85 140 LYS G CA 1
ATOM 12153 C C . LYS G 2 56 ? 94.499 134.045 175.174 1.00 81.85 140 LYS G C 1
ATOM 12154 O O . LYS G 2 56 ? 94.560 135.038 175.929 1.00 81.85 140 LYS G O 1
ATOM 12160 N N . LYS G 2 57 ? 94.007 132.847 175.521 1.00 88.40 141 LYS G N 1
ATOM 12161 C CA . LYS G 2 57 ? 93.401 132.565 176.852 1.00 88.40 141 LYS G CA 1
ATOM 12162 C C . LYS G 2 57 ? 94.370 131.802 177.765 1.00 88.40 141 LYS G C 1
ATOM 12163 O O . LYS G 2 57 ? 94.422 132.179 178.952 1.00 88.40 141 LYS G O 1
ATOM 12169 N N . ILE G 2 58 ? 95.124 130.807 177.269 1.00 87.39 142 ILE G N 1
ATOM 12170 C CA . ILE G 2 58 ? 95.958 129.925 178.150 1.00 87.39 142 ILE G CA 1
ATOM 12171 C C . ILE G 2 58 ? 97.275 130.599 178.563 1.00 87.39 142 ILE G C 1
ATOM 12172 O O . ILE G 2 58 ? 97.830 130.110 179.571 1.00 87.39 142 ILE G O 1
ATOM 12177 N N . ALA G 2 59 ? 97.792 131.625 177.857 1.00 83.28 143 ALA G N 1
ATOM 12178 C CA . ALA G 2 59 ? 98.960 132.357 178.325 1.00 83.28 143 ALA G CA 1
ATOM 12179 C C . ALA G 2 59 ? 98.851 133.822 177.921 1.00 83.28 143 ALA G C 1
ATOM 12180 O O . ALA G 2 59 ? 97.773 134.302 177.571 1.00 83.28 143 ALA G O 1
ATOM 12182 N N . LYS H 2 1 ? 143.996 130.754 164.007 1.00 94.60 85 LYS H N 1
ATOM 12183 C CA . LYS H 2 1 ? 143.595 129.544 164.712 1.00 94.60 85 LYS H CA 1
ATOM 12184 C C . LYS H 2 1 ? 143.580 128.363 163.745 1.00 94.60 85 LYS H C 1
ATOM 12185 O O . LYS H 2 1 ? 143.030 128.463 162.648 1.00 94.60 85 LYS H O 1
ATOM 12191 N N . ARG H 2 2 ? 144.185 127.249 164.160 1.00 92.75 86 ARG H N 1
ATOM 12192 C CA . ARG H 2 2 ? 144.373 126.094 163.293 1.00 92.75 86 ARG H CA 1
ATOM 12193 C C . ARG H 2 2 ? 144.124 124.818 164.087 1.00 92.75 86 ARG H C 1
ATOM 12194 O O . ARG H 2 2 ? 143.901 124.845 165.300 1.00 92.75 86 ARG H O 1
ATOM 12202 N N . CYS H 2 3 ? 144.163 123.689 163.377 1.00 87.92 87 CYS H N 1
ATOM 12203 C CA . CYS H 2 3 ? 144.036 122.364 163.958 1.00 87.92 87 CYS H CA 1
ATOM 12204 C C . CYS H 2 3 ? 145.364 121.936 164.589 1.00 87.92 87 CYS H C 1
ATOM 12205 O O . CYS H 2 3 ? 146.433 122.340 164.126 1.00 87.92 87 CYS H O 1
ATOM 12208 N N . PRO H 2 4 ? 145.339 121.121 165.662 1.00 84.08 88 PRO H N 1
ATOM 12209 C CA . PRO H 2 4 ? 146.610 120.612 166.196 1.00 84.08 88 PRO H CA 1
ATOM 12210 C C . PRO H 2 4 ? 147.335 119.685 165.234 1.00 84.08 88 PRO H C 1
ATOM 12211 O O . PRO H 2 4 ? 148.537 119.840 164.999 1.00 84.08 88 PRO H O 1
ATOM 12215 N N . SER H 2 5 ? 146.611 118.720 164.669 1.00 79.41 89 SER H N 1
ATOM 12216 C CA . SER H 2 5 ? 147.223 117.678 163.854 1.00 79.41 89 SER H CA 1
ATOM 12217 C C . SER H 2 5 ? 147.338 118.082 162.388 1.00 79.41 89 SER H C 1
ATOM 12218 O O . SER H 2 5 ? 148.406 117.940 161.786 1.00 79.41 89 SER H O 1
ATOM 12221 N N . CYS H 2 6 ? 146.248 118.579 161.801 1.00 83.39 90 CYS H N 1
ATOM 12222 C CA . CYS H 2 6 ? 146.276 118.966 160.396 1.00 83.39 90 CYS H CA 1
ATOM 12223 C C . CYS H 2 6 ? 146.894 120.342 160.193 1.00 83.39 90 CYS H C 1
ATOM 12224 O O . CYS H 2 6 ? 147.494 120.595 159.142 1.00 83.39 90 CYS H O 1
ATOM 12227 N N . HIS H 2 7 ? 146.769 121.231 161.179 1.00 87.41 91 HIS H N 1
ATOM 12228 C CA . HIS H 2 7 ? 147.186 122.624 161.042 1.00 87.41 91 HIS H CA 1
ATOM 12229 C C . HIS H 2 7 ? 146.480 123.268 159.848 1.00 87.41 91 HIS H C 1
ATOM 12230 O O . HIS H 2 7 ? 147.102 123.772 158.910 1.00 87.41 91 HIS H O 1
ATOM 12237 N N . MET H 2 8 ? 145.150 123.236 159.909 1.00 87.01 92 MET H N 1
ATOM 12238 C CA . MET H 2 8 ? 144.301 123.694 158.818 1.00 87.01 92 MET H CA 1
ATOM 12239 C C . MET H 2 8 ? 143.154 124.507 159.394 1.00 87.01 92 MET H C 1
ATOM 12240 O O . MET H 2 8 ? 142.465 124.050 160.310 1.00 87.01 92 MET H O 1
ATOM 12245 N N . THR H 2 9 ? 142.959 125.704 158.853 1.00 88.18 93 THR H N 1
ATOM 12246 C CA . THR H 2 9 ? 141.913 126.598 159.317 1.00 88.18 93 THR H CA 1
ATOM 12247 C C . THR H 2 9 ? 140.541 125.981 159.055 1.00 88.18 93 THR H C 1
ATOM 12248 O O . THR H 2 9 ? 140.359 125.166 158.147 1.00 88.18 93 THR H O 1
ATOM 12252 N N . LEU H 2 10 ? 139.568 126.378 159.878 1.00 84.44 94 LEU H N 1
ATOM 12253 C CA . LEU H 2 10 ? 138.228 125.809 159.772 1.00 84.44 94 LEU H CA 1
ATOM 12254 C C . LEU H 2 10 ? 137.382 126.530 158.728 1.00 84.44 94 LEU H C 1
ATOM 12255 O O . LEU H 2 10 ? 136.450 125.937 158.175 1.00 84.44 94 LEU H O 1
ATOM 12260 N N . LYS H 2 11 ? 137.684 127.793 158.430 1.00 88.74 95 LYS H N 1
ATOM 12261 C CA . LYS H 2 11 ? 137.143 128.375 157.208 1.00 88.74 95 LYS H CA 1
ATOM 12262 C C . LYS H 2 11 ? 137.673 127.644 155.981 1.00 88.74 95 LYS H C 1
ATOM 12263 O O . LYS H 2 11 ? 136.972 127.544 154.968 1.00 88.74 95 LYS H O 1
ATOM 12269 N N . ASP H 2 12 ? 138.894 127.109 156.062 1.00 85.41 96 ASP H N 1
ATOM 12270 C CA . ASP H 2 12 ? 139.448 126.341 154.952 1.00 85.41 96 ASP H CA 1
ATOM 12271 C C . ASP H 2 12 ? 138.666 125.052 154.732 1.00 85.41 96 ASP H C 1
ATOM 12272 O O . ASP H 2 12 ? 138.249 124.752 153.607 1.00 85.41 96 ASP H O 1
ATOM 12277 N N . ILE H 2 13 ? 138.459 124.270 155.796 1.00 81.41 97 ILE H N 1
ATOM 12278 C CA . ILE H 2 13 ? 137.703 123.030 155.649 1.00 81.41 97 ILE H CA 1
ATOM 12279 C C . ILE H 2 13 ? 136.247 123.332 155.318 1.00 81.41 97 ILE H C 1
ATOM 12280 O O . ILE H 2 13 ? 135.567 122.519 154.680 1.00 81.41 97 ILE H O 1
ATOM 12285 N N . ALA H 2 14 ? 135.742 124.496 155.736 1.00 83.17 98 ALA H N 1
ATOM 12286 C CA . ALA H 2 14 ? 134.414 124.908 155.301 1.00 83.17 98 ALA H CA 1
ATOM 12287 C C . ALA H 2 14 ? 134.383 125.196 153.807 1.00 83.17 98 ALA H C 1
ATOM 12288 O O . ALA H 2 14 ? 133.373 124.929 153.146 1.00 83.17 98 ALA H O 1
ATOM 12290 N N . HIS H 2 15 ? 135.473 125.737 153.259 1.00 84.29 99 HIS H N 1
ATOM 12291 C CA . HIS H 2 15 ? 135.508 126.045 151.833 1.00 84.29 99 HIS H CA 1
ATOM 12292 C C . HIS H 2 15 ? 135.464 124.772 150.999 1.00 84.29 99 HIS H C 1
ATOM 12293 O O . HIS H 2 15 ? 134.638 124.644 150.088 1.00 84.29 99 HIS H O 1
ATOM 12300 N N . VAL H 2 16 ? 136.346 123.816 151.298 1.00 78.25 100 VAL H N 1
ATOM 12301 C CA . VAL H 2 16 ? 136.310 122.543 150.590 1.00 78.25 100 VAL H CA 1
ATOM 12302 C C . VAL H 2 16 ? 135.098 121.730 151.035 1.00 78.25 100 VAL H C 1
ATOM 12303 O O . VAL H 2 16 ? 134.604 120.891 150.272 1.00 78.25 100 VAL H O 1
ATOM 12307 N N . GLY H 2 17 ? 134.596 121.967 152.247 1.00 76.95 101 GLY H N 1
ATOM 12308 C CA . GLY H 2 17 ? 133.479 121.208 152.773 1.00 76.95 101 GLY H CA 1
ATOM 12309 C C . GLY H 2 17 ? 133.838 119.753 152.986 1.00 76.95 101 GLY H C 1
ATOM 12310 O O . GLY H 2 17 ? 133.229 118.862 152.388 1.00 76.95 101 GLY H O 1
ATOM 12311 N N . LYS H 2 18 ? 134.821 119.507 153.845 1.00 73.99 102 LYS H N 1
ATOM 12312 C CA . LYS H 2 18 ? 135.391 118.176 154.038 1.00 73.99 102 LYS H CA 1
ATOM 12313 C C . LYS H 2 18 ? 135.683 118.007 155.526 1.00 73.99 102 LYS H C 1
ATOM 12314 O O . LYS H 2 18 ? 135.166 118.749 156.369 1.00 73.99 102 LYS H O 1
ATOM 12320 N N . PHE H 2 19 ? 136.506 117.015 155.864 1.00 72.32 103 PHE H N 1
ATOM 12321 C CA . PHE H 2 19 ? 136.729 116.627 157.253 1.00 72.32 103 PHE H CA 1
ATOM 12322 C C . PHE H 2 19 ? 138.182 116.202 157.413 1.00 72.32 103 PHE H C 1
ATOM 12323 O O . PHE H 2 19 ? 138.624 115.247 156.768 1.00 72.32 103 PHE H O 1
ATOM 12331 N N . GLY H 2 20 ? 138.919 116.907 158.272 1.00 77.55 104 GLY H N 1
ATOM 12332 C CA . GLY H 2 20 ? 140.332 116.638 158.469 1.00 77.55 104 GLY H CA 1
ATOM 12333 C C . GLY H 2 20 ? 140.642 115.347 159.198 1.00 77.55 104 GLY H C 1
ATOM 12334 O O . GLY H 2 20 ? 141.146 114.394 158.596 1.00 77.55 104 GLY H O 1
ATOM 12335 N N . CYS H 2 21 ? 140.341 115.300 160.493 1.00 73.73 105 CYS H N 1
ATOM 12336 C CA . CYS H 2 21 ? 140.600 114.123 161.310 1.00 73.73 105 CYS H CA 1
ATOM 12337 C C . CYS H 2 21 ? 139.736 114.214 162.562 1.00 73.73 105 CYS H C 1
ATOM 12338 O O . CYS H 2 21 ? 138.893 115.105 162.694 1.00 73.73 105 CYS H O 1
ATOM 12341 N N . ALA H 2 22 ? 139.952 113.275 163.485 1.00 70.66 106 ALA H N 1
ATOM 12342 C CA . ALA H 2 22 ? 139.174 113.262 164.719 1.00 70.66 106 ALA H CA 1
ATOM 12343 C C . ALA H 2 22 ? 139.420 114.513 165.549 1.00 70.66 106 ALA H C 1
ATOM 12344 O O . ALA H 2 22 ? 138.506 115.000 166.228 1.00 70.66 106 ALA H O 1
ATOM 12346 N N . ASN H 2 23 ? 140.640 115.048 165.506 1.00 77.38 107 ASN H N 1
ATOM 12347 C CA . ASN H 2 23 ? 140.940 116.256 166.264 1.00 77.38 107 ASN H CA 1
ATOM 12348 C C . ASN H 2 23 ? 140.134 117.435 165.742 1.00 77.38 107 ASN H C 1
ATOM 12349 O O . ASN H 2 23 ? 139.681 118.281 166.526 1.00 77.38 107 ASN H O 1
ATOM 12354 N N . CYS H 2 24 ? 139.944 117.501 164.420 1.00 79.06 108 CYS H N 1
ATOM 12355 C CA . CYS H 2 24 ? 139.128 118.559 163.839 1.00 79.06 108 CYS H CA 1
ATOM 12356 C C . CYS H 2 24 ? 137.715 118.524 164.398 1.00 79.06 108 CYS H C 1
ATOM 12357 O O . CYS H 2 24 ? 137.136 119.572 164.692 1.00 79.06 108 CYS H O 1
ATOM 12360 N N . TYR H 2 25 ? 137.145 117.329 164.568 1.00 76.11 109 TYR H N 1
ATOM 12361 C CA . TYR H 2 25 ? 135.850 117.243 165.234 1.00 76.11 109 TYR H CA 1
ATOM 12362 C C . TYR H 2 25 ? 135.956 117.697 166.679 1.00 76.11 109 TYR H C 1
ATOM 12363 O O . TYR H 2 25 ? 135.163 118.529 167.129 1.00 76.11 109 TYR H O 1
ATOM 12372 N N . ALA H 2 26 ? 136.953 117.187 167.407 1.00 78.12 110 ALA H N 1
ATOM 12373 C CA . ALA H 2 26 ? 137.078 117.493 168.829 1.00 78.12 110 ALA H CA 1
ATOM 12374 C C . ALA H 2 26 ? 137.176 118.990 169.093 1.00 78.12 110 ALA H C 1
ATOM 12375 O O . ALA H 2 26 ? 136.816 119.443 170.186 1.00 78.12 110 ALA H O 1
ATOM 12377 N N . THR H 2 27 ? 137.642 119.768 168.111 1.00 79.59 111 THR H N 1
ATOM 12378 C CA . THR H 2 27 ? 137.777 121.215 168.269 1.00 79.59 111 THR H CA 1
ATOM 12379 C C . THR H 2 27 ? 136.780 122.045 167.456 1.00 79.59 111 THR H C 1
ATOM 12380 O O . THR H 2 27 ? 136.688 123.253 167.696 1.00 79.59 111 THR H O 1
ATOM 12384 N N . PHE H 2 28 ? 136.022 121.449 166.520 1.00 80.52 112 PHE H N 1
ATOM 12385 C CA . PHE H 2 28 ? 135.067 122.180 165.683 1.00 80.52 112 PHE H CA 1
ATOM 12386 C C . PHE H 2 28 ? 133.693 121.507 165.646 1.00 80.52 112 PHE H C 1
ATOM 12387 O O . PHE H 2 28 ? 132.927 121.702 164.688 1.00 80.52 112 PHE H O 1
ATOM 12395 N N . LYS H 2 29 ? 133.368 120.708 166.668 1.00 78.75 113 LYS H N 1
ATOM 12396 C CA . LYS H 2 29 ? 132.132 119.931 166.644 1.00 78.75 113 LYS H CA 1
ATOM 12397 C C . LYS H 2 29 ? 130.891 120.810 166.586 1.00 78.75 113 LYS H C 1
ATOM 12398 O O . LYS H 2 29 ? 129.884 120.414 165.992 1.00 78.75 113 LYS H O 1
ATOM 12404 N N . ASP H 2 30 ? 130.926 121.986 167.219 1.00 78.39 114 ASP H N 1
ATOM 12405 C CA . ASP H 2 30 ? 129.768 122.877 167.169 1.00 78.39 114 ASP H CA 1
ATOM 12406 C C . ASP H 2 30 ? 129.393 123.215 165.729 1.00 78.39 114 ASP H C 1
ATOM 12407 O O . ASP H 2 30 ? 128.255 122.982 165.302 1.00 78.39 114 ASP H O 1
ATOM 12412 N N . ASP H 2 31 ? 130.354 123.714 164.951 1.00 75.69 115 ASP H N 1
ATOM 12413 C CA . ASP H 2 31 ? 130.080 124.049 163.560 1.00 75.69 115 ASP H CA 1
ATOM 12414 C C . ASP H 2 31 ? 129.789 122.805 162.729 1.00 75.69 115 ASP H C 1
ATOM 12415 O O . ASP H 2 31 ? 128.989 122.865 161.788 1.00 75.69 115 ASP H O 1
ATOM 12420 N N . ILE H 2 32 ? 130.411 121.671 163.064 1.00 73.05 116 ILE H N 1
ATOM 12421 C CA . ILE H 2 32 ? 130.181 120.451 162.291 1.00 73.05 116 ILE H CA 1
ATOM 12422 C C . ILE H 2 32 ? 128.731 119.996 162.429 1.00 73.05 116 ILE H C 1
ATOM 12423 O O . ILE H 2 32 ? 128.044 119.738 161.432 1.00 73.05 116 ILE H O 1
ATOM 12428 N N . ILE H 2 33 ? 128.251 119.868 163.666 1.00 69.36 117 ILE H N 1
ATOM 12429 C CA . ILE H 2 33 ? 126.859 119.487 163.875 1.00 69.36 117 ILE H CA 1
ATOM 12430 C C . ILE H 2 33 ? 125.932 120.544 163.294 1.00 69.36 117 ILE H C 1
ATOM 12431 O O . ILE H 2 33 ? 124.876 120.215 162.735 1.00 69.36 117 ILE H O 1
ATOM 12436 N N . ASP H 2 34 ? 126.326 121.819 163.381 1.00 71.21 118 ASP H N 1
ATOM 12437 C CA . ASP H 2 34 ? 125.491 122.890 162.845 1.00 71.21 118 ASP H CA 1
ATOM 12438 C C . ASP H 2 34 ? 125.275 122.710 161.347 1.00 71.21 118 ASP H C 1
ATOM 12439 O O . ASP H 2 34 ? 124.137 122.741 160.864 1.00 71.21 118 ASP H O 1
ATOM 12444 N N . ILE H 2 35 ? 126.358 122.486 160.598 1.00 67.38 119 ILE H N 1
ATOM 12445 C CA . ILE H 2 35 ? 126.238 122.405 159.147 1.00 67.38 119 ILE H CA 1
ATOM 12446 C C . ILE H 2 35 ? 125.589 121.089 158.727 1.00 67.38 119 ILE H C 1
ATOM 12447 O O . ILE H 2 35 ? 124.842 121.050 157.740 1.00 67.38 119 ILE H O 1
ATOM 12452 N N . VAL H 2 36 ? 125.856 119.997 159.453 1.00 63.76 120 VAL H N 1
ATOM 12453 C CA . VAL H 2 36 ? 125.188 118.735 159.142 1.00 63.76 120 VAL H CA 1
ATOM 12454 C C . VAL H 2 36 ? 123.680 118.890 159.291 1.00 63.76 120 VAL H C 1
ATOM 12455 O O . VAL H 2 36 ? 122.909 118.455 158.425 1.00 63.76 120 VAL H O 1
ATOM 12459 N N . ARG H 2 37 ? 123.238 119.535 160.373 1.00 65.57 121 ARG H N 1
ATOM 12460 C CA . ARG H 2 37 ? 121.813 119.790 160.549 1.00 65.57 121 ARG H CA 1
ATOM 12461 C C . ARG H 2 37 ? 121.281 120.713 159.461 1.00 65.57 121 ARG H C 1
ATOM 12462 O O . ARG H 2 37 ? 120.173 120.510 158.953 1.00 65.57 121 ARG H O 1
ATOM 12470 N N . ARG H 2 38 ? 122.054 121.740 159.099 1.00 67.81 122 ARG H N 1
ATOM 12471 C CA . ARG H 2 38 ? 121.577 122.711 158.119 1.00 67.81 122 ARG H CA 1
ATOM 12472 C C . ARG H 2 38 ? 121.353 122.066 156.759 1.00 67.81 122 ARG H C 1
ATOM 12473 O O . ARG H 2 38 ? 120.372 122.373 156.072 1.00 67.81 122 ARG H O 1
ATOM 12481 N N . VAL H 2 39 ? 122.244 121.163 156.358 1.00 60.51 123 VAL H N 1
ATOM 12482 C CA . VAL H 2 39 ? 122.183 120.597 155.016 1.00 60.51 123 VAL H CA 1
ATOM 12483 C C . VAL H 2 39 ? 121.300 119.358 155.004 1.00 60.51 123 VAL H C 1
ATOM 12484 O O . VAL H 2 39 ? 120.265 119.331 154.332 1.00 60.51 123 VAL H O 1
ATOM 12488 N N . GLN H 2 40 ? 121.693 118.325 155.748 1.00 57.89 124 GLN H N 1
ATOM 12489 C CA . GLN H 2 40 ? 121.090 117.001 155.596 1.00 57.89 124 GLN H CA 1
ATOM 12490 C C . GLN H 2 40 ? 119.770 116.945 156.364 1.00 57.89 124 GLN H C 1
ATOM 12491 O O . GLN H 2 40 ? 119.631 116.298 157.404 1.00 57.89 124 GLN H O 1
ATOM 12497 N N . GLY H 2 41 ? 118.780 117.640 155.811 1.00 62.32 125 GLY H N 1
ATOM 12498 C CA . GLY H 2 41 ? 117.469 117.718 156.419 1.00 62.32 125 GLY H CA 1
ATOM 12499 C C . GLY H 2 41 ? 117.501 118.473 157.729 1.00 62.32 125 GLY H C 1
ATOM 12500 O O . GLY H 2 41 ? 117.893 119.643 157.774 1.00 62.32 125 GLY H O 1
ATOM 12501 N N . GLY H 2 42 ? 117.076 117.811 158.798 1.00 60.51 126 GLY H N 1
ATOM 12502 C CA . GLY H 2 42 ? 117.210 118.342 160.140 1.00 60.51 126 GLY H CA 1
ATOM 12503 C C . GLY H 2 42 ? 117.525 117.250 161.139 1.00 60.51 126 GLY H C 1
ATOM 12504 O O . GLY H 2 42 ? 117.319 117.421 162.344 1.00 60.51 126 GLY H O 1
ATOM 12505 N N . GLN H 2 43 ? 118.036 116.121 160.646 1.00 57.10 127 GLN H N 1
ATOM 12506 C CA . GLN H 2 43 ? 118.224 114.923 161.455 1.00 57.10 127 GLN H CA 1
ATOM 12507 C C . GLN H 2 43 ? 119.681 114.860 161.902 1.00 57.10 127 GLN H C 1
ATOM 12508 O O . GLN H 2 43 ? 120.482 114.065 161.413 1.00 57.10 127 GLN H O 1
ATOM 12514 N N . PHE H 2 44 ? 120.017 115.727 162.853 1.00 62.54 128 PHE H N 1
ATOM 12515 C CA . PHE H 2 44 ? 121.311 115.698 163.524 1.00 62.54 128 PHE H CA 1
ATOM 12516 C C . PHE H 2 44 ? 121.323 114.775 164.738 1.00 62.54 128 PHE H C 1
ATOM 12517 O O . PHE H 2 44 ? 122.395 114.532 165.303 1.00 62.54 128 PHE H O 1
ATOM 12525 N N . GLU H 2 45 ? 120.144 114.240 165.114 1.00 60.16 129 GLU H N 1
ATOM 12526 C CA . GLU H 2 45 ? 120.037 113.200 166.171 1.00 60.16 129 GLU H CA 1
ATOM 12527 C C . GLU H 2 45 ? 120.498 111.918 165.474 1.00 60.16 129 GLU H C 1
ATOM 12528 O O . GLU H 2 45 ? 119.669 111.347 164.731 1.00 60.16 129 GLU H O 1
ATOM 12534 N N . HIS H 2 46 ? 121.750 111.488 165.671 1.00 56.75 130 HIS H N 1
ATOM 12535 C CA . HIS H 2 46 ? 122.354 110.378 164.948 1.00 56.75 130 HIS H CA 1
ATOM 12536 C C . HIS H 2 46 ? 122.476 109.151 165.837 1.00 56.75 130 HIS H C 1
ATOM 12537 O O . HIS H 2 46 ? 123.031 109.224 166.938 1.00 56.75 130 HIS H O 1
ATOM 12544 N N . VAL H 2 47 ? 121.951 108.031 165.349 1.00 50.36 131 VAL H N 1
ATOM 12545 C CA . VAL H 2 47 ? 122.260 106.703 165.863 1.00 50.36 131 VAL H CA 1
ATOM 12546 C C . VAL H 2 47 ? 123.109 106.003 164.813 1.00 50.36 131 VAL H C 1
ATOM 12547 O O . VAL H 2 47 ? 122.727 105.936 163.639 1.00 50.36 131 VAL H O 1
ATOM 12551 N N . GLY H 2 48 ? 124.265 105.509 165.228 1.00 52.63 132 GLY H N 1
ATOM 12552 C CA . GLY H 2 48 ? 125.165 104.795 164.350 1.00 52.63 132 GLY H CA 1
ATOM 12553 C C . GLY H 2 48 ? 124.960 103.299 164.422 1.00 52.63 132 GLY H C 1
ATOM 12554 O O . GLY H 2 48 ? 123.907 102.801 164.828 1.00 52.63 132 GLY H O 1
ATOM 12555 N N . LYS H 2 49 ? 125.992 102.576 164.009 1.00 64.80 133 LYS H N 1
ATOM 12556 C CA . LYS H 2 49 ? 126.002 101.127 164.099 1.00 64.80 133 LYS H CA 1
ATOM 12557 C C . LYS H 2 49 ? 126.488 100.699 165.476 1.00 64.80 133 LYS H C 1
ATOM 12558 O O . LYS H 2 49 ? 127.301 101.377 166.112 1.00 64.80 133 LYS H O 1
ATOM 12564 N N . THR H 2 50 ? 125.972 99.567 165.939 1.00 70.77 134 THR H N 1
ATOM 12565 C CA . THR H 2 50 ? 126.480 98.944 167.151 1.00 70.77 134 THR H CA 1
ATOM 12566 C C . THR H 2 50 ? 127.958 98.611 166.944 1.00 70.77 134 THR H C 1
ATOM 12567 O O . THR H 2 50 ? 128.272 97.707 166.160 1.00 70.77 134 THR H O 1
ATOM 12571 N N . PRO H 2 51 ? 128.905 99.302 167.617 1.00 72.98 135 PRO H N 1
ATOM 12572 C CA . PRO H 2 51 ? 130.324 99.031 167.355 1.00 72.98 135 PRO H CA 1
ATOM 12573 C C . PRO H 2 51 ? 130.755 97.705 167.956 1.00 72.98 135 PRO H C 1
ATOM 12574 O O . PRO H 2 51 ? 129.904 96.960 168.451 1.00 72.98 135 PRO H O 1
ATOM 12578 N N . HIS H 2 52 ? 132.053 97.392 167.916 1.00 75.93 136 HIS H N 1
ATOM 12579 C CA . HIS H 2 52 ? 132.567 96.148 168.476 1.00 75.93 136 HIS H CA 1
ATOM 12580 C C . HIS H 2 52 ? 133.443 96.365 169.705 1.00 75.93 136 HIS H C 1
ATOM 12581 O O . HIS H 2 52 ? 133.036 95.997 170.808 1.00 75.93 136 HIS H O 1
ATOM 12588 N N . SER H 2 53 ? 134.654 96.929 169.519 1.00 78.14 137 SER H N 1
ATOM 12589 C CA . SER H 2 53 ? 135.703 97.036 170.568 1.00 78.14 137 SER H CA 1
ATOM 12590 C C . SER H 2 53 ? 135.298 97.925 171.739 1.00 78.14 137 SER H C 1
ATOM 12591 O O . SER H 2 53 ? 135.735 97.611 172.861 1.00 78.14 137 SER H O 1
ATOM 12594 N N . SER H 2 54 ? 134.557 99.007 171.492 1.00 80.48 138 SER H N 1
ATOM 12595 C CA . SER H 2 54 ? 134.133 99.951 172.556 1.00 80.48 138 SER H CA 1
ATOM 12596 C C . SER H 2 54 ? 133.372 99.154 173.619 1.00 80.48 138 SER H C 1
ATOM 12597 O O . SER H 2 54 ? 133.990 98.964 174.650 1.00 80.48 138 SER H O 1
ATOM 12600 N N . HIS H 2 55 ? 132.214 98.560 173.264 1.00 82.39 139 HIS H N 1
ATOM 12601 C CA . HIS H 2 55 ? 131.333 97.788 174.188 1.00 82.39 139 HIS H CA 1
ATOM 12602 C C . HIS H 2 55 ? 131.862 96.373 174.415 1.00 82.39 139 HIS H C 1
ATOM 12603 O O . HIS H 2 55 ? 131.239 95.651 175.206 1.00 82.39 139 HIS H O 1
ATOM 12610 N N . LYS H 2 56 ? 132.928 95.957 173.732 1.00 81.44 140 LYS H N 1
ATOM 12611 C CA . LYS H 2 56 ? 133.590 94.661 174.035 1.00 81.44 140 LYS H CA 1
ATOM 12612 C C . LYS H 2 56 ? 134.072 94.788 175.479 1.00 81.44 140 LYS H C 1
ATOM 12613 O O . LYS H 2 56 ? 134.020 93.766 176.193 1.00 81.44 140 LYS H O 1
ATOM 12619 N N . LYS H 2 57 ? 134.492 95.995 175.889 1.00 88.19 141 LYS H N 1
ATOM 12620 C CA . LYS H 2 57 ? 135.030 96.263 177.252 1.00 88.19 141 LYS H CA 1
ATOM 12621 C C . LYS H 2 57 ? 134.037 97.063 178.106 1.00 88.19 141 LYS H C 1
ATOM 12622 O O . LYS H 2 57 ? 133.898 96.690 179.288 1.00 88.19 141 LYS H O 1
ATOM 12628 N N . ILE H 2 58 ? 133.354 98.088 177.571 1.00 86.69 142 ILE H N 1
ATOM 12629 C CA . ILE H 2 58 ? 132.501 98.999 178.404 1.00 86.69 142 ILE H CA 1
ATOM 12630 C C . ILE H 2 58 ? 131.184 98.323 178.816 1.00 86.69 142 ILE H C 1
ATOM 12631 O O . ILE H 2 58 ? 130.623 98.812 179.819 1.00 86.69 142 ILE H O 1
ATOM 12636 N N . ALA H 2 59 ? 130.680 97.292 178.110 1.00 84.87 143 ALA H N 1
ATOM 12637 C CA . ALA H 2 59 ? 129.503 96.564 178.562 1.00 84.87 143 ALA H CA 1
ATOM 12638 C C . ALA H 2 59 ? 129.613 95.098 178.161 1.00 84.87 143 ALA H C 1
ATOM 12639 O O . ALA H 2 59 ? 130.694 94.614 177.829 1.00 84.87 143 ALA H O 1
#

Secondary structure (DSSP, 8-state):
--THHHH---HHHHS-SSSTTEEEEEEEE----SSSS-TTS-SSSHHHHHHHHHHHHH-TTSEE--STT--HHHHHHHHTTTS--HHHHT-TT---EE-TT-SEEE-TTSSSS--EEEEE-SS-HHHHHHHHHHHHHHHHHHS-----SSSS--SBTTTBSS--EEEEEEE---HHHHTT-SHHHHHHHHTTT-EEE--SS-TT-SS-S-EEEE-S--SSS-SHHHHHHHHHHHHHHHHHHHHHHHHHHHHT-HHHHHHHHHHHHHHSS-S---HHHHHHHHHHHHHHHHTTS----SHHHHHHHHHSSGGGTTTTS-HHHHHHHHHHHHHHHH-/--STTTS---HHHHS-SSSTTEEEEEEEE----SSSS-TTS-SSSHHHHHHHHHHHHH-TTSEE--STT--HHHHHHHHTTTS--HHHHT-TT---EE-TT-SEEE-TTSSSS--EEEEE-SS-HHHHHHHHHHHHHHHHHHS-----SSSS--SBTTTBSS--EEEEEEE---HHHHTT-SHHHHHHHHTTT-EEE--SS-TT-SS-S-EEEE-S--SSS-SHHHHHHHHHHHHHHHHHHHHHHHHHHHHT-HHHHHHHHHHHHHHSS-S---HHHHHHHHHHHHHHHHTS---S-STTHHHHHHHSSTHHHHTTS-HHHHHHHHHHHHHHHH-/--STTTS---HHHHS-SSSTTEEEEEEEE----SSSS-TTS-SSSHHHHHHHHHHHHH-TTSEE--STT--HHHHHHHHTTTS--HHHHT-TT---EE-TT-SEEE-TTSSSS--EEEEE-SS-HHHHHHHHHHHHHHHHHHS-----SSSS--SBTTTBSS--EEEEEEE---HHHHTT-SHHHHHHHHTTT-EEE--SS-TT-SS-S-EEEE-S--SSS-SHHHHHHHHHHHHHHHHHHHHHHHHHHHHT-HHHHHHHHHHHHHHSS-S---HHHHHHHHHHHHHHHHTT----S---HHHHHHHSSGGGTTTTS-HHHHHHHHHHHHHHHH-/--STTTS---HHHHS-SSSTTEEEEEEEE----SSSS-TTS-SSSHHHHHHHHHHHHH-TTSEE--STT--HHHHHHHHTTTS--HHHHT-TT---EE-TT-SEEE-TTSSSS--EEEEE-SS-HHHHHHHHHHHHHHHHHHS-----SSSS--SBTTTBSS--EEEEEEE---HHHHTT-SHHHHHHHHTTT-EEE--SS-TT-SS-S-EEEE-S--SSS-SHHHHHHHHHHHHHHHHHHHHHHHHHHHHT-HHHHHHHHHHHHHHSS-S---HHHHHHHHHHHHHHHHTT---S-SSSHHHHHHHSSGGGTTTTS-HHHHHHHHHHHHHHHH-/---SSS---HHHHHHHT----HHHHHHHHHHHHHHHHHHSTT---------SHHHHHH-/---SSS---HHHHHHHT----HHHHHHHHHHHHHHHHHHSTT---------SHHHHHH-/---SSS---HHHHHHHT----HHHHHHHHHHHHHHHHHHSTT---------SHHHHHH-/---SSS---HHHHHHHT----HHHHHHHHHHHHHHHHHHSTT---------SHHHHHH-

Sequence (1576 aa):
MTHNIHDNISQWMKSNEETPIVMSSRIRLARNLENHVHPLMYATENDGFRVINEVQDALPNFELMRLDQMDQQSKMKMVAKHLISPELIKQPAAAVLVNDDESLSVMINEEDHIRIQAMGTDTTLQALYNQASSIDDELDRSLDISYDEQLGYLTTCPTNIGTGMRASVMLHLPGLSIMKRMTRIAQTINRFGYTIRGIYGEGSQVYGHTYQVSNQLTLGKSELEIIETLTEVVNQIIHEEKQIRQKLDTYNQLETQDRVFRSLGILQNCRMITMEEASYRLSEVKLGIDLNYIELQNFKFNELMVAIQSPFLLDEEDDKSVKEKRADILREHIKMTHNIHDNISQWMKSNEETPIVMSSRIRLARNLENHVHPLMYATENDGFRVINEVQDALPNFELMRLDQMDQQSKMKMVAKHLISPELIKQPAAAVLVNDDESLSVMINEEDHIRIQAMGTDTTLQALYNQASSIDDELDRSLDISYDEQLGYLTTCPTNIGTGMRASVMLHLPGLSIMKRMTRIAQTINRFGYTIRGIYGEGSQVYGHTYQVSNQLTLGKSELEIIETLTEVVNQIIHEEKQIRQKLDTYNQLETQDRVFRSLGILQNCRMITMEEASYRLSEVKLGIDLNYIELQNFKFNELMVAIQSPFLLDEEDDKSVKEKRADILREHIKMTHNIHDNISQWMKSNEETPIVMSSRIRLARNLENHVHPLMYATENDGFRVINEVQDALPNFELMRLDQMDQQSKMKMVAKHLISPELIKQPAAAVLVNDDESLSVMINEEDHIRIQAMGTDTTLQALYNQASSIDDELDRSLDISYDEQLGYLTTCPTNIGTGMRASVMLHLPGLSIMKRMTRIAQTINRFGYTIRGIYGEGSQVYGHTYQVSNQLTLGKSELEIIETLTEVVNQIIHEEKQIRQKLDTYNQLETQDRVFRSLGILQNCRMITMEEASYRLSEVKLGIDLNYIELQNFKFNELMVAIQSPFLLDEEDDKSVKEKRADILREHIKMTHNIHDNISQWMKSNEETPIVMSSRIRLARNLENHVHPLMYATENDGFRVINEVQDALPNFELMRLDQMDQQSKMKMVAKHLISPELIKQPAAAVLVNDDESLSVMINEEDHIRIQAMGTDTTLQALYNQASSIDDELDRSLDISYDEQLGYLTTCPTNIGTGMRASVMLHLPGLSIMKRMTRIAQTINRFGYTIRGIYGEGSQVYGHTYQVSNQLTLGKSELEIIETLTEVVNQIIHEEKQIRQKLDTYNQLETQDRVFRSLGILQNCRMITMEEASYRLSEVKLGIDLNYIELQNFKFNELMVAIQSPFLLDEEDDKSVKEKRADILREHIKKRCPSCHMTLKDIAHVGKFGCANCYATFKDDIIDIVRRVQGGQFEHVGKTPHSSHKKIAKRCPSCHMTLKDIAHVGKFGCANCYATFKDDIIDIVRRVQGGQFEHVGKTPHSSHKKIAKRCPSCHMTLKDIAHVGKFGCANCYATFKDDIIDIVRRVQGGQFEHVGKTPHSSHKKIAKRCPSCHMTLKDIAHVGKFGCANCYATFKDDIIDIVRRVQGGQFEHVGKTPHSSHKKIA

Foldseek 3Di:
DFDQQPPDDAQLLAVCQVLVFFRWKKKKFFFAAPPDDQLQPDDDLVSLVVQVVVVCVLDVPWDWDALPVDDVLVVVLVVLVPQDDVQQNVGNSWIWIAHPVGFWIWTPNSHQGGMTMGMHHDPACVVRVVVVVVVVCSNCVSGPGQADDVAGGPGDPQQDIRTNIKMKIKGAFQQCLVVVNPPVVQVVVCVVPWGKADDSDDRPDRRGLMIMIIHRDPGPDDDVVVRVVVVVSVVVVSVVRVVSLVCCCVPPVPVLVVLLVVLVVCLAPPLQDDDSSNSVSLSSVQSCVSSPHDDWDSSSSVSLNSCLDPSNQCVPDHVRVSRNVSSVVRNVRGD/DFPLLPPDDAQLLAVCQVLVFFRWKKKKFFFAAPPDDQLQPDDDLVSLVVQVVVVCVLDVPWDWDALPVDDVLVVVLVVLVPQDDVQQNVGNSWIWIAHPVGFWIWTPNSHQGGMTMGMHHDPACVVRVVVVVVVVCSNCVSGPGQADDVAGGPGDPQQDIRTNIKMKIKGAAQQCLVVVNPPVVQVVVCVVPWGKADDSDDRPDRRGLMIMIIHRDPGPDDDVVVRVVCVVSVVVVSVVRVVSLVVCCVPPVPVLLVLLVVLVVCLAPPLQDDDSSNSVSLSSVVSCVSSVNDDFHRSSSVSLNSCLDPSSQCVPDHVRVSRNVSSVVRNVRRD/DFPLLPPDDAQLLFVCLVLVFFRWKKKKFFFAAPPDDQLQPDDDLVSLVVQVVVVCVLDVPWDWDALPVDDVLVVVVVVLVPQDDVQQNVGNSWIWIAHPVGFWIWTPNSHQGGMTMGMHHDPACVVRVVVVVVVVCSNCVSGPGQADDVAGGPGDPQQDIRTNIKMKIKGAFQQCLVVVNPPVVQVVVCVVPWGKADDSDDRPDRRGLMIMIIHRDPGPDDDVVVRVVVVVSVVVVSVVRVVSLVVCCVPPVPVLVVLLVVLVVCLAPPLQADQSSNSVSLSSVLSVVSVPDDDQDNSSSVSLNSCLDCSNPCVPDPVRVSSNVSSVVRNPNRD/DDPLLPPDDAQLLPVCQVLVFFRWKKKKFFFAAPPDDQLQPDDDLVSLVVQVVVVCVLDVPWDWDALPVDDVLVVVLVVLVPQDDVQQNVGNSWIWIAHPVGFWIWTPNRHQGGMTMGMHHDPACVVRVVVVVVVVCSNCVSGPGQADDVAGGPGDPQQDIRTNIKMKIKGAFQQCLVVVNPPVVQVVVCVVPWGKADDSDDRPDRRGLMIMIIHRDPGPDDDVVVRVVVVVSVVVVSVVRVVSLVVCCVPPVPVLVVLLVVLVVCLAPPLQDDDSSNSVSLSSVVSVVSSPHDDFDDDSSVSLNSCLDPSNQCVPDHVRVSRNVSSVVRNVRGD/DAFPPPRHDPVRCVVVVHDDDVSCCVVPVVVVLVVCCVPVPNPSVDDDDDDDPPVVPVD/DAFPPPRHDPVRCVVVVHDDDVSCCVVPVVVVLVVCCVPVPNPSVDDDDDDDPPVVPVD/DAFPPPRHDPVRCVVVVHDDDVSCCVVPVVVVLVVCCVPVPNPSVDDDDDDDPVVVPVD/DAFPPPRHDPVRCVVVVHDDDVSCCVVPVVVVLVVCCVPVPNPSVDDDDDDDPVVVPVD

Nearest PDB structures (foldseek):
  8gqd-assembly1_H  TM=1.017E+00  e=4.476E-10  Staphylococcus aureus
  8wtc-assembly2_D  TM=8.345E-01  e=5.542E-03  Bacillus subtilis subsp. subtilis str. 168
  8gqd-assembly1_C  TM=1.000E+00  e=4.721E-62  Staphylococcus aureus
  6fh1-assembly1_B  TM=9.185E-01  e=2.630E-29  Geobacillus stearothermophilus
  6tv6-assembly1_A  TM=9.028E-01  e=6.928E-28  Bacillus subtilis subsp. subtilis str. 168

Organism: Staphylococcus aureus (strain NCTC 8325 / PS 47) (NCBI:txid93061)

Radius of gyration: 44.81 Å; Cα contacts (8 Å, |Δi|>4): 2317; chains: 8; bounding box: 80×73×138 Å

GO terms:
  GO:1990169 stress response to copper ion (P, IDA)
  GO:1990170 stress response to cadmium ion (P, IDA)

B-factor: mean 46.47, std 22.81, range [5.56, 107.44]